Protein 6K5P (pdb70)

Structure (mmCIF, N/CA/C/O backbone):
data_6K5P
#
_entry.id   6K5P
#
_cell.length_a   59.181
_cell.length_b   191.486
_cell.length_c   205.332
_cell.angle_alpha   90.00
_cell.angle_beta   90.00
_cell.angle_gamma   90.00
#
_symmetry.space_group_name_H-M   'P 21 21 21'
#
loop_
_entity.id
_entity.type
_entity.pdbx_description
1 polymer 'Binary toxin receptor protein'
2 non-polymer 'MAGNESIUM ION'
3 non-polymer 'CADMIUM ION'
4 non-polymer 'CALCIUM ION'
5 non-polymer 'ACETATE ION'
6 non-polymer 'COBALT (II) ION'
7 water water
#
loop_
_atom_site.group_PDB
_atom_site.id
_atom_site.type_symbol
_atom_site.label_atom_id
_atom_site.label_alt_id
_atom_site.label_comp_id
_atom_site.label_asym_id
_atom_site.label_entity_id
_atom_site.label_seq_id
_atom_site.pdbx_PDB_ins_code
_atom_site.Cartn_x
_atom_site.Cartn_y
_atom_site.Cartn_z
_atom_site.occupancy
_atom_site.B_iso_or_equiv
_atom_site.auth_seq_id
_atom_site.auth_comp_id
_atom_site.auth_asym_id
_atom_site.auth_atom_id
_atom_site.pdbx_PDB_model_num
ATOM 1 N N . SER A 1 28 ? -2.708 44.223 52.791 1.00 47.18 6 SER A N 1
ATOM 2 C CA . SER A 1 28 ? -3.028 42.867 52.355 1.00 49.11 6 SER A CA 1
ATOM 3 C C . SER A 1 28 ? -2.097 41.809 52.965 1.00 40.39 6 SER A C 1
ATOM 4 O O . SER A 1 28 ? -2.078 40.660 52.528 1.00 45.85 6 SER A O 1
ATOM 7 N N . LYS A 1 29 ? -1.319 42.195 53.976 1.00 35.67 7 LYS A N 1
ATOM 8 C CA . LYS A 1 29 ? -0.464 41.225 54.654 1.00 36.99 7 LYS A CA 1
ATOM 9 C C . LYS A 1 29 ? -1.278 40.261 55.514 1.00 33.37 7 LYS A C 1
ATOM 10 O O . LYS A 1 29 ? -0.858 39.120 55.735 1.00 39.79 7 LYS A O 1
ATOM 13 N N . ASP A 1 30 ? -2.441 40.692 56.001 1.00 27.55 8 ASP A N 1
ATOM 14 C CA . ASP A 1 30 ? -3.267 39.884 56.885 1.00 29.61 8 ASP A CA 1
ATOM 15 C C . ASP A 1 30 ? -4.488 39.319 56.175 1.00 23.57 8 ASP A C 1
ATOM 16 O O . ASP A 1 30 ? -5.483 38.995 56.830 1.00 22.17 8 ASP A O 1
ATOM 21 N N . TRP A 1 31 ? -4.425 39.179 54.851 1.00 19.28 9 TRP A N 1
ATOM 22 C CA . TRP A 1 31 ? -5.613 38.824 54.087 1.00 18.88 9 TRP A CA 1
ATOM 23 C C . TRP A 1 31 ? -6.206 37.490 54.530 1.00 24.64 9 TRP A C 1
ATOM 24 O O . TRP A 1 31 ? -7.433 37.331 54.558 1.00 21.38 9 TRP A O 1
ATOM 35 N N . TYR A 1 32 ? -5.354 36.525 54.890 1.00 19.09 10 TYR A N 1
ATOM 36 C CA . TYR A 1 32 ? -5.808 35.174 55.214 1.00 19.34 10 TYR A CA 1
ATOM 37 C C . TYR A 1 32 ? -6.535 35.100 56.553 1.00 21.09 10 TYR A C 1
ATOM 38 O O . TYR A 1 32 ? -7.141 34.063 56.856 1.00 18.56 10 TYR A O 1
ATOM 47 N N . GLN A 1 33 ? -6.465 36.151 57.369 1.00 19.67 11 GLN A N 1
ATOM 48 C CA . GLN A 1 33 ? -7.069 36.129 58.697 1.00 16.48 11 GLN A CA 1
ATOM 49 C C . GLN A 1 33 ? -8.566 36.361 58.670 1.00 20.97 11 GLN A C 1
ATOM 50 O O . GLN A 1 33 ? -9.225 36.169 59.697 1.00 20.27 11 GLN A O 1
ATOM 56 N N . HIS A 1 34 ? -9.103 36.812 57.542 1.00 17.63 12 HIS A N 1
ATOM 57 C CA . HIS A 1 34 ? -10.541 36.977 57.388 1.00 16.57 12 HIS A CA 1
ATOM 58 C C . HIS A 1 34 ? -10.907 36.828 55.916 1.00 18.72 12 HIS A C 1
ATOM 59 O O . HIS A 1 34 ? -11.715 37.592 55.379 1.00 19.44 12 HIS A O 1
ATOM 66 N N . ALA A 1 35 ? -10.321 35.837 55.255 1.00 22.25 13 ALA A N 1
ATOM 67 C CA . ALA A 1 35 ? -10.595 35.616 53.840 1.00 22.71 13 ALA A CA 1
ATOM 68 C C . ALA A 1 35 ? -12.000 35.065 53.642 1.00 23.51 13 ALA A C 1
ATOM 69 O O . ALA A 1 35 ? -12.556 34.390 54.519 1.00 20.73 13 ALA A O 1
ATOM 71 N N . THR A 1 36 ? -12.577 35.365 52.475 1.00 16.86 14 THR A N 1
ATOM 72 C CA . THR A 1 36 ? -13.846 34.790 52.036 1.00 16.78 14 THR A CA 1
ATOM 73 C C . THR A 1 36 ? -13.536 33.874 50.854 1.00 23.65 14 THR A C 1
ATOM 74 O O . THR A 1 36 ? -13.445 34.329 49.708 1.00 19.17 14 THR A O 1
ATOM 78 N N . PHE A 1 37 ? -13.357 32.591 51.152 1.00 18.02 15 PHE A N 1
ATOM 79 C CA . PHE A 1 37 ? -12.843 31.597 50.219 1.00 19.60 15 PHE A CA 1
ATOM 80 C C . PHE A 1 37 ? -13.967 30.908 49.453 1.00 18.71 15 PHE A C 1
ATOM 81 O O . PHE A 1 37 ? -15.062 30.673 49.973 1.00 19.13 15 PHE A O 1
ATOM 89 N N . TYR A 1 38 ? -13.655 30.520 48.221 1.00 16.58 16 TYR A N 1
ATOM 90 C CA . TYR A 1 38 ? -14.582 29.793 47.359 1.00 17.37 16 TYR A CA 1
ATOM 91 C C . TYR A 1 38 ? -13.786 28.675 46.717 1.00 16.96 16 TYR A C 1
ATOM 92 O O . TYR A 1 38 ? -12.729 28.941 46.135 1.00 19.28 16 TYR A O 1
ATOM 101 N N . GLN A 1 39 ? -14.255 27.429 46.852 1.00 18.64 17 GLN A N 1
ATOM 102 C CA . GLN A 1 39 ? -13.562 26.296 46.244 1.00 16.98 17 GLN A CA 1
ATOM 103 C C . GLN A 1 39 ? -14.117 26.052 44.849 1.00 23.54 17 GLN A C 1
ATOM 104 O O . GLN A 1 39 ? -15.316 25.798 44.684 1.00 20.32 17 GLN A O 1
ATOM 110 N N . ILE A 1 40 ? -13.246 26.118 43.852 1.00 22.19 18 ILE A N 1
ATOM 111 C CA . ILE A 1 40 ? -13.615 25.812 42.479 1.00 24.52 18 ILE A CA 1
ATOM 112 C C . ILE A 1 40 ? -13.120 24.416 42.147 1.00 24.85 18 ILE A C 1
ATOM 113 O O . ILE A 1 40 ? -11.940 24.101 42.353 1.00 24.51 18 ILE A O 1
ATOM 118 N N . TYR A 1 41 ? -14.017 23.591 41.614 1.00 24.79 19 TYR A N 1
ATOM 119 C CA . TYR A 1 41 ? -13.696 22.275 41.087 1.00 25.25 19 TYR A CA 1
ATOM 120 C C . TYR A 1 41 ? -13.597 22.402 39.574 1.00 23.80 19 TYR A C 1
ATOM 121 O O . TYR A 1 41 ? -14.637 22.503 38.906 1.00 24.90 19 TYR A O 1
ATOM 130 N N . PRO A 1 42 ? -12.398 22.400 38.990 1.00 18.76 20 PRO A N 1
ATOM 131 C CA . PRO A 1 42 ? -12.265 22.894 37.607 1.00 17.09 20 PRO A CA 1
ATOM 132 C C . PRO A 1 42 ? -13.043 22.094 36.574 1.00 22.58 20 PRO A C 1
ATOM 133 O O . PRO A 1 42 ? -13.514 22.688 35.594 1.00 25.66 20 PRO A O 1
ATOM 137 N N . ARG A 1 43 ? -13.213 20.779 36.763 1.00 24.34 21 ARG A N 1
ATOM 138 C CA . ARG A 1 43 ? -13.992 19.975 35.823 1.00 19.86 21 ARG A CA 1
ATOM 139 C C . ARG A 1 43 ? -15.472 20.363 35.805 1.00 20.30 21 ARG A C 1
ATOM 140 O O . ARG A 1 43 ? -16.163 20.075 34.822 1.00 19.88 21 ARG A O 1
ATOM 148 N N . SER A 1 44 ? -15.981 21.024 36.849 1.00 22.24 22 SER A N 1
ATOM 149 C CA . SER A 1 44 ? -17.418 21.289 36.961 1.00 18.75 22 SER A CA 1
ATOM 150 C C . SER A 1 44 ? -17.803 22.762 37.065 1.00 18.00 22 SER A C 1
ATOM 151 O O . SER A 1 44 ? -18.980 23.048 37.320 1.00 20.71 22 SER A O 1
ATOM 154 N N . PHE A 1 45 ? -16.886 23.705 36.854 1.00 21.12 23 PHE A N 1
ATOM 155 C CA . PHE A 1 45 ? -17.294 25.092 37.059 1.00 21.41 23 PHE A CA 1
ATOM 156 C C . PHE A 1 45 ? -17.918 25.697 35.797 1.00 24.69 23 PHE A C 1
ATOM 157 O O . PHE A 1 45 ? -19.102 26.041 35.796 1.00 19.88 23 PHE A O 1
ATOM 165 N N . LEU A 1 46 ? -17.150 25.812 34.711 1.00 23.00 24 LEU A N 1
ATOM 166 C CA . LEU A 1 46 ? -17.709 26.328 33.466 1.00 22.72 24 LEU A CA 1
ATOM 167 C C . LEU A 1 46 ? -16.947 25.768 32.274 1.00 21.74 24 LEU A C 1
ATOM 168 O O . LEU A 1 46 ? -15.718 25.867 32.220 1.00 20.42 24 LEU A O 1
ATOM 173 N N . ASP A 1 47 ? -17.688 25.201 31.327 1.00 23.65 25 ASP A N 1
ATOM 174 C CA . ASP A 1 47 ? -17.147 24.693 30.066 1.00 21.58 25 ASP A CA 1
ATOM 175 C C . ASP A 1 47 ? -17.227 25.801 29.017 1.00 22.54 25 ASP A C 1
ATOM 176 O O . ASP A 1 47 ? -18.314 26.309 28.732 1.00 25.74 25 ASP A O 1
ATOM 181 N N . SER A 1 48 ? -16.079 26.200 28.462 1.00 22.43 26 SER A N 1
ATOM 182 C CA . SER A 1 48 ? -16.038 27.294 27.497 1.00 21.21 26 SER A CA 1
ATOM 183 C C . SER A 1 48 ? -15.861 26.834 26.056 1.00 23.49 26 SER A C 1
ATOM 184 O O . SER A 1 48 ? -15.770 27.686 25.159 1.00 24.30 26 SER A O 1
ATOM 187 N N . ASN A 1 49 ? -15.812 25.522 25.800 1.00 25.77 27 ASN A N 1
ATOM 188 C CA . ASN A 1 49 ? -15.639 25.053 24.427 1.00 26.37 27 ASN A CA 1
ATOM 189 C C . ASN A 1 49 ? -16.548 23.877 24.067 1.00 32.88 27 ASN A C 1
ATOM 190 O O . ASN A 1 49 ? -16.253 23.155 23.109 1.00 33.31 27 ASN A O 1
ATOM 195 N N . GLY A 1 50 ? -17.628 23.652 24.817 1.00 32.20 28 GLY A N 1
ATOM 196 C CA . GLY A 1 50 ? -18.685 22.749 24.391 1.00 29.36 28 GLY A CA 1
ATOM 197 C C . GLY A 1 50 ? -18.382 21.263 24.408 1.00 29.81 28 GLY A C 1
ATOM 198 O O . GLY A 1 50 ? -19.100 20.491 23.775 1.00 30.19 28 GLY A O 1
ATOM 199 N N . ASP A 1 51 ? -17.348 20.824 25.111 1.00 25.51 29 ASP A N 1
ATOM 200 C CA . ASP A 1 51 ? -17.110 19.395 25.234 1.00 27.53 29 ASP A CA 1
ATOM 201 C C . ASP A 1 51 ? -17.731 18.805 26.497 1.00 29.60 29 ASP A C 1
ATOM 202 O O . ASP A 1 51 ? -17.541 17.619 26.771 1.00 28.98 29 ASP A O 1
ATOM 207 N N . GLY A 1 52 ? -18.463 19.605 27.269 1.00 30.09 30 GLY A N 1
ATOM 208 C CA . GLY A 1 52 ? -19.097 19.111 28.478 1.00 26.18 30 GLY A CA 1
ATOM 209 C C . GLY A 1 52 ? -18.195 19.036 29.691 1.00 23.97 30 GLY A C 1
ATOM 210 O O . GLY A 1 52 ? -18.622 18.523 30.733 1.00 22.95 30 GLY A O 1
ATOM 211 N N . ILE A 1 53 ? -16.969 19.544 29.596 1.00 28.04 31 ILE A N 1
ATOM 212 C CA . ILE A 1 53 ? -15.969 19.459 30.655 1.00 31.15 31 ILE A CA 1
ATOM 213 C C . ILE A 1 53 ? -15.567 20.885 31.011 1.00 25.51 31 ILE A C 1
ATOM 214 O O . ILE A 1 53 ? -15.186 21.649 30.131 1.00 19.94 31 ILE A O 1
ATOM 219 N N . GLY A 1 54 ? -15.645 21.256 32.281 1.00 22.42 32 GLY A N 1
ATOM 220 C CA . GLY A 1 54 ? -15.159 22.570 32.670 1.00 19.05 32 GLY A CA 1
ATOM 221 C C . GLY A 1 54 ? -13.697 22.761 32.307 1.00 18.06 32 GLY A C 1
ATOM 222 O O . GLY A 1 54 ? -12.949 21.802 32.105 1.00 21.52 32 GLY A O 1
ATOM 223 N N . ASP A 1 55 ? -13.292 24.027 32.163 1.00 18.32 33 ASP A N 1
ATOM 224 C CA . ASP A 1 55 ? -11.922 24.321 31.762 1.00 26.93 33 ASP A CA 1
ATOM 225 C C . ASP A 1 55 ? -11.460 25.639 32.374 1.00 21.26 33 ASP A C 1
ATOM 226 O O . ASP A 1 55 ? -12.245 26.390 32.953 1.00 22.32 33 ASP A O 1
ATOM 231 N N . LEU A 1 56 ? -10.165 25.934 32.203 1.00 21.13 34 LEU A N 1
ATOM 232 C CA . LEU A 1 56 ? -9.583 27.090 32.880 1.00 18.84 34 LEU A CA 1
ATOM 233 C C . LEU A 1 56 ? -10.127 28.403 32.324 1.00 22.92 34 LEU A C 1
ATOM 234 O O . LEU A 1 56 ? -10.424 29.327 33.093 1.00 23.75 34 LEU A O 1
ATOM 239 N N . ALA A 1 57 ? -10.254 28.517 30.998 1.00 24.85 35 ALA A N 1
ATOM 240 C CA . ALA A 1 57 ? -10.833 29.733 30.428 1.00 24.31 35 ALA A CA 1
ATOM 241 C C . ALA A 1 57 ? -12.235 29.977 30.972 1.00 22.51 35 ALA A C 1
ATOM 242 O O . ALA A 1 57 ? -12.626 31.127 31.212 1.00 23.95 35 ALA A O 1
ATOM 244 N N . GLY A 1 58 ? -13.000 28.902 31.182 1.00 20.35 36 GLY A N 1
ATOM 245 C CA . GLY A 1 58 ? -14.305 29.043 31.807 1.00 21.27 36 GLY A CA 1
ATOM 246 C C . GLY A 1 58 ? -14.217 29.687 33.175 1.00 22.35 36 GLY A C 1
ATOM 247 O O . GLY A 1 58 ? -14.924 30.657 33.465 1.00 20.53 36 GLY A O 1
ATOM 248 N N . ILE A 1 59 ? -13.331 29.167 34.034 1.00 23.80 37 ILE A N 1
ATOM 249 C CA . ILE A 1 59 ? -13.127 29.784 35.347 1.00 22.05 37 ILE A CA 1
ATOM 250 C C . ILE A 1 59 ? -12.724 31.239 35.190 1.00 23.78 37 ILE A C 1
ATOM 251 O O . ILE A 1 59 ? -13.255 32.129 35.869 1.00 20.79 37 ILE A O 1
ATOM 256 N N . THR A 1 60 ? -11.769 31.498 34.296 1.00 27.25 38 THR A N 1
ATOM 257 C CA . THR A 1 60 ? -11.282 32.857 34.098 1.00 21.12 38 THR A CA 1
ATOM 258 C C . THR A 1 60 ? -12.437 33.816 33.823 1.00 21.47 38 THR A C 1
ATOM 259 O O . THR A 1 60 ? -12.494 34.912 34.387 1.00 24.99 38 THR A O 1
ATOM 263 N N . SER A 1 61 ? -13.400 33.392 33.005 1.00 26.26 39 SER A N 1
ATOM 264 C CA . SER A 1 61 ? -14.519 34.256 32.650 1.00 25.33 39 SER A CA 1
ATOM 265 C C . SER A 1 61 ? -15.491 34.482 33.808 1.00 26.98 39 SER A C 1
ATOM 266 O O . SER A 1 61 ? -16.381 35.329 33.685 1.00 24.16 39 SER A O 1
ATOM 269 N N . LYS A 1 62 ? -15.350 33.754 34.919 1.00 24.12 40 LYS A N 1
ATOM 270 C CA . LYS A 1 62 ? -16.257 33.879 36.053 1.00 22.99 40 LYS A CA 1
ATOM 271 C C . LYS A 1 62 ? -15.586 34.463 37.288 1.00 23.69 40 LYS A C 1
ATOM 272 O O . LYS A 1 62 ? -16.187 34.453 38.367 1.00 22.35 40 LYS A O 1
ATOM 278 N N . MET A 1 63 ? -14.366 34.985 37.164 1.00 24.40 41 MET A N 1
ATOM 279 C CA . MET A 1 63 ? -13.725 35.573 38.337 1.00 30.32 41 MET A CA 1
ATOM 280 C C . MET A 1 63 ? -14.368 36.903 38.713 1.00 29.01 41 MET A C 1
ATOM 281 O O . MET A 1 63 ? -14.360 37.283 39.891 1.00 21.82 41 MET A O 1
ATOM 286 N N . LYS A 1 64 ? -14.942 37.613 37.735 1.00 22.35 42 LYS A N 1
ATOM 287 C CA . LYS A 1 64 ? -15.735 38.791 38.061 1.00 20.82 42 LYS A CA 1
ATOM 288 C C . LYS A 1 64 ? -16.986 38.400 38.838 1.00 19.94 42 LYS A C 1
ATOM 289 O O . LYS A 1 64 ? -17.342 39.060 39.821 1.00 22.91 42 LYS A O 1
ATOM 295 N N . TYR A 1 65 ? -17.652 37.324 38.415 1.00 23.17 43 TYR A N 1
ATOM 296 C CA . TYR A 1 65 ? -18.807 36.812 39.146 1.00 19.53 43 TYR A CA 1
ATOM 297 C C . TYR A 1 65 ? -18.449 36.530 40.595 1.00 19.16 43 TYR A C 1
ATOM 298 O O . TYR A 1 65 ? -19.190 36.888 41.510 1.00 20.83 43 TYR A O 1
ATOM 307 N N . LEU A 1 66 ? -17.307 35.886 40.820 1.00 21.94 44 LEU A N 1
ATOM 308 C CA . LEU A 1 66 ? -16.921 35.574 42.192 1.00 21.56 44 LEU A CA 1
ATOM 309 C C . LEU A 1 66 ? -16.680 36.838 43.003 1.00 21.06 44 LEU A C 1
ATOM 310 O O . LEU A 1 66 ? -17.115 36.933 44.159 1.00 19.24 44 LEU A O 1
ATOM 315 N N . ALA A 1 67 ? -15.979 37.819 42.423 1.00 19.05 45 ALA A N 1
ATOM 316 C CA . ALA A 1 67 ? -15.759 39.073 43.137 1.00 23.67 45 ALA A CA 1
ATOM 317 C C . ALA A 1 67 ? -17.083 39.764 43.414 1.00 25.30 45 ALA A C 1
ATOM 318 O O . ALA A 1 67 ? -17.282 40.333 44.496 1.00 23.52 45 ALA A O 1
ATOM 320 N N . ASP A 1 68 ? -18.020 39.672 42.465 1.00 27.70 46 ASP A N 1
ATOM 321 C CA . ASP A 1 68 ? -19.330 40.294 42.621 1.00 32.04 46 ASP A CA 1
ATOM 322 C C . ASP A 1 68 ? -20.115 39.717 43.794 1.00 31.14 46 ASP A C 1
ATOM 323 O O . ASP A 1 68 ? -20.944 40.428 44.377 1.00 27.07 46 ASP A O 1
ATOM 328 N N . ILE A 1 69 ? -19.890 38.448 44.155 1.00 26.42 47 ILE A N 1
ATOM 329 C CA . ILE A 1 69 ? -20.608 37.844 45.277 1.00 22.75 47 ILE A CA 1
ATOM 330 C C . ILE A 1 69 ? -19.777 37.850 46.560 1.00 22.09 47 ILE A C 1
ATOM 331 O O . ILE A 1 69 ? -20.137 37.168 47.526 1.00 24.05 47 ILE A O 1
ATOM 336 N N . GLY A 1 70 ? -18.692 38.624 46.602 1.00 20.45 48 GLY A N 1
ATOM 337 C CA . GLY A 1 70 ? -17.945 38.860 47.825 1.00 19.44 48 GLY A CA 1
ATOM 338 C C . GLY A 1 70 ? -16.774 37.932 48.085 1.00 23.50 48 GLY A C 1
ATOM 339 O O . GLY A 1 70 ? -16.246 37.935 49.207 1.00 19.50 48 GLY A O 1
ATOM 340 N N . ILE A 1 71 ? -16.363 37.129 47.098 1.00 20.78 49 ILE A N 1
ATOM 341 C CA . ILE A 1 71 ? -15.229 36.219 47.251 1.00 17.81 49 ILE A CA 1
ATOM 342 C C . ILE A 1 71 ? -13.941 37.012 47.082 1.00 29.68 49 ILE A C 1
ATOM 343 O O . ILE A 1 71 ? -13.827 37.823 46.161 1.00 23.02 49 ILE A O 1
ATOM 348 N N . ASP A 1 72 ? -12.958 36.791 47.967 1.00 21.02 50 ASP A N 1
ATOM 349 C CA . ASP A 1 72 ? -11.645 37.376 47.736 1.00 23.03 50 ASP A CA 1
ATOM 350 C C . ASP A 1 72 ? -10.533 36.339 47.747 1.00 19.63 50 ASP A C 1
ATOM 351 O O . ASP A 1 72 ? -9.359 36.712 47.760 1.00 20.00 50 ASP A O 1
ATOM 356 N N . ALA A 1 73 ? -10.867 35.051 47.679 1.00 17.60 51 ALA A N 1
ATOM 357 C CA . ALA A 1 73 ? -9.835 34.032 47.622 1.00 20.56 51 ALA A CA 1
ATOM 358 C C . ALA A 1 73 ? -10.462 32.765 47.079 1.00 18.39 51 ALA A C 1
ATOM 359 O O . ALA A 1 73 ? -11.613 32.457 47.390 1.00 19.66 51 ALA A O 1
ATOM 361 N N . THR A 1 74 ? -9.714 32.047 46.254 1.00 18.73 52 THR A N 1
ATOM 362 C CA . THR A 1 74 ? -10.197 30.791 45.731 1.00 22.23 52 THR A CA 1
ATOM 363 C C . THR A 1 74 ? -9.231 29.672 46.082 1.00 19.83 52 THR A C 1
ATOM 364 O O . THR A 1 74 ? -8.009 29.865 46.137 1.00 21.70 52 THR A O 1
ATOM 368 N N . TRP A 1 75 ? -9.817 28.501 46.308 1.00 21.94 53 TRP A N 1
ATOM 369 C CA . TRP A 1 75 ? -9.107 27.236 46.418 1.00 24.09 53 TRP A CA 1
ATOM 370 C C . TRP A 1 75 ? -9.364 26.515 45.101 1.00 24.64 53 TRP A C 1
ATOM 371 O O . TRP A 1 75 ? -10.510 26.180 44.782 1.00 22.28 53 TRP A O 1
ATOM 382 N N . LEU A 1 76 ? -8.315 26.335 44.310 1.00 20.55 54 LEU A N 1
ATOM 383 C CA . LEU A 1 76 ? -8.422 25.660 43.023 1.00 17.98 54 LEU A CA 1
ATOM 384 C C . LEU A 1 76 ? -8.054 24.191 43.211 1.00 21.10 54 LEU A C 1
ATOM 385 O O . LEU A 1 76 ? -6.894 23.867 43.483 1.00 24.46 54 LEU A O 1
ATOM 390 N N . SER A 1 77 ? -9.046 23.314 43.070 1.00 21.59 55 SER A N 1
ATOM 391 C CA . SER A 1 77 ? -8.798 21.883 43.059 1.00 22.72 55 SER A CA 1
ATOM 392 C C . SER A 1 77 ? -7.874 21.531 41.889 1.00 19.49 55 SER A C 1
ATOM 393 O O . SER A 1 77 ? -7.846 22.241 40.881 1.00 25.07 55 SER A O 1
ATOM 396 N N . PRO A 1 78 ? -7.097 20.455 42.008 1.00 19.90 56 PRO A N 1
ATOM 397 C CA . PRO A 1 78 ? -5.941 20.250 41.121 1.00 22.69 56 PRO A CA 1
ATOM 398 C C . PRO A 1 78 ? -6.341 20.206 39.659 1.00 18.74 56 PRO A C 1
ATOM 399 O O . PRO A 1 78 ? -7.165 19.379 39.241 1.00 29.88 56 PRO A O 1
ATOM 403 N N . PRO A 1 79 ? -5.784 21.105 38.850 1.00 21.22 57 PRO A N 1
ATOM 404 C CA . PRO A 1 79 ? -5.982 21.057 37.392 1.00 21.04 57 PRO A CA 1
ATOM 405 C C . PRO A 1 79 ? -4.846 20.362 36.656 1.00 21.99 57 PRO A C 1
ATOM 406 O O . PRO A 1 79 ? -4.769 20.496 35.424 1.00 22.19 57 PRO A O 1
ATOM 410 N N . PHE A 1 80 ? -3.974 19.661 37.373 1.00 18.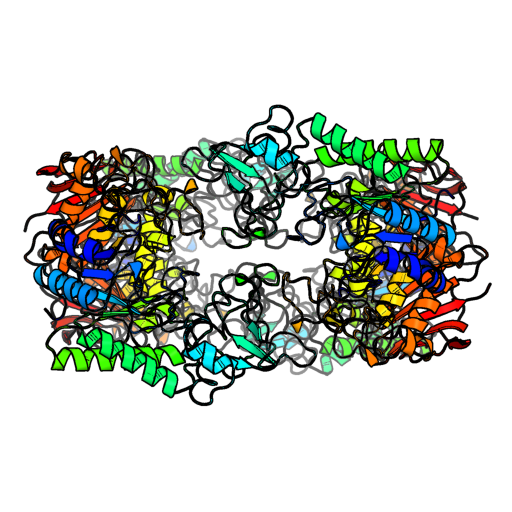22 58 PHE A N 1
ATOM 411 C CA . PHE A 1 80 ? -2.755 19.147 36.772 1.00 20.24 58 PHE A CA 1
ATOM 412 C C . PHE A 1 80 ? -3.056 17.916 35.930 1.00 17.81 58 PHE A C 1
ATOM 413 O O . PHE A 1 80 ? -4.111 17.289 36.044 1.00 18.75 58 PHE A O 1
ATOM 421 N N . LYS A 1 81 ? -2.099 17.578 35.071 1.00 19.05 59 LYS A N 1
ATOM 422 C CA . LYS A 1 81 ? -2.257 16.424 34.200 1.00 23.70 59 LYS A CA 1
ATOM 423 C C . LYS A 1 81 ? -2.489 15.174 35.041 1.00 24.66 59 LYS A C 1
ATOM 424 O O . LYS A 1 81 ? -1.756 14.914 36.001 1.00 25.96 59 LYS A O 1
ATOM 430 N N . SER A 1 82 ? -3.533 14.418 34.698 1.00 18.91 60 SER A N 1
ATOM 431 C CA . SER A 1 82 ? -4.005 13.364 35.587 1.00 21.89 60 SER A CA 1
ATOM 432 C C . SER A 1 82 ? -4.780 12.328 34.790 1.00 23.19 60 SER A C 1
ATOM 433 O O . SER A 1 82 ? -5.568 12.708 33.911 1.00 22.86 60 SER A O 1
ATOM 436 N N . PRO A 1 83 ? -4.572 11.030 35.041 1.00 21.88 61 PRO A N 1
ATOM 437 C CA . PRO A 1 83 ? -5.438 10.005 34.433 1.00 20.58 61 PRO A CA 1
ATOM 438 C C . PRO A 1 83 ? -6.849 9.993 34.990 1.00 23.94 61 PRO A C 1
ATOM 439 O O . PRO A 1 83 ? -7.690 9.232 34.492 1.00 25.88 61 PRO A O 1
ATOM 443 N N . LEU A 1 84 ? -7.110 10.789 36.026 1.00 21.08 62 LEU A N 1
ATOM 444 C CA . LEU A 1 84 ? -8.426 11.006 36.602 1.00 21.65 62 LEU A CA 1
ATOM 445 C C . LEU A 1 84 ? -8.951 9.803 37.385 1.00 24.81 62 LEU A C 1
ATOM 446 O O . LEU A 1 84 ? -10.148 9.717 37.638 1.00 21.26 62 LEU A O 1
ATOM 451 N N . LYS A 1 85 ? -8.084 8.873 37.796 1.00 23.67 63 LYS A N 1
ATOM 452 C CA . LYS A 1 85 ? -8.511 7.848 38.750 1.00 27.77 63 LYS A CA 1
ATOM 453 C C . LYS A 1 85 ? -8.987 8.450 40.069 1.00 27.99 63 LYS A C 1
ATOM 454 O O . LYS A 1 85 ? -9.839 7.857 40.740 1.00 23.41 63 LYS A O 1
ATOM 460 N N . ASP A 1 86 ? -8.468 9.619 40.441 1.00 21.70 64 ASP A N 1
ATOM 461 C CA . ASP A 1 86 ? -8.939 10.359 41.605 1.00 21.32 64 ASP A CA 1
ATOM 462 C C . ASP A 1 86 ? -9.158 11.807 41.211 1.00 21.52 64 ASP A C 1
ATOM 463 O O . ASP A 1 86 ? -8.911 12.719 42.000 1.00 19.86 64 ASP A O 1
ATOM 468 N N . PHE A 1 87 ? -9.589 12.005 39.964 1.00 22.54 65 PHE A N 1
ATOM 469 C CA . PHE A 1 87 ? -9.848 13.295 39.325 1.00 23.70 65 PHE A CA 1
ATOM 470 C C . PHE A 1 87 ? -8.932 14.416 39.781 1.00 23.40 65 PHE A C 1
ATOM 471 O O . PHE A 1 87 ? -9.358 15.346 40.478 1.00 24.00 65 PHE A O 1
ATOM 479 N N . GLY A 1 88 ? -7.676 14.354 39.349 1.00 20.03 66 GLY A N 1
ATOM 480 C CA . GLY A 1 88 ? -6.725 15.400 39.611 1.00 20.61 66 GLY A CA 1
ATOM 481 C C . GLY A 1 88 ? -5.869 15.173 40.831 1.00 22.46 66 GLY A C 1
ATOM 482 O O . GLY A 1 88 ? -4.758 15.704 40.895 1.00 21.84 66 GLY A O 1
ATOM 483 N N . TYR A 1 89 ? -6.353 14.414 41.811 1.00 21.09 67 TYR A N 1
ATOM 484 C CA . TYR A 1 89 ? -5.501 14.090 42.946 1.00 22.39 67 TYR A CA 1
ATOM 485 C C . TYR A 1 89 ? -4.556 12.931 42.658 1.00 27.73 67 TYR A C 1
ATOM 486 O O . TYR A 1 89 ? -3.769 12.578 43.540 1.00 24.76 67 TYR A O 1
ATOM 495 N N . ASP A 1 90 ? -4.596 12.355 41.443 1.00 24.21 68 ASP A N 1
ATOM 496 C CA . ASP A 1 90 ? -3.570 11.426 40.944 1.00 26.54 68 ASP A CA 1
ATOM 497 C C . ASP A 1 90 ? -2.866 12.107 39.770 1.00 22.06 68 ASP A C 1
ATOM 498 O O . ASP A 1 90 ? -3.361 12.088 38.641 1.00 25.10 68 ASP A O 1
ATOM 503 N N . VAL A 1 91 ? -1.711 12.716 40.038 1.00 19.88 69 VAL A N 1
ATOM 504 C CA . VAL A 1 91 ? -1.075 13.653 39.117 1.00 23.87 69 VAL A CA 1
ATOM 505 C C . VAL A 1 91 ? -0.006 12.924 38.310 1.00 25.86 69 VAL A C 1
ATOM 506 O O . VAL A 1 91 ? 0.912 12.317 38.880 1.00 23.70 69 VAL A O 1
ATOM 510 N N . SER A 1 92 ? -0.114 12.989 36.983 1.00 23.72 70 SER A N 1
ATOM 511 C CA . SER A 1 92 ? 0.903 12.407 36.110 1.00 28.77 70 SER A CA 1
ATOM 512 C C . SER A 1 92 ? 2.016 13.385 35.728 1.00 25.05 70 SER A C 1
ATOM 513 O O . SER A 1 92 ? 3.019 12.958 35.140 1.00 28.45 70 SER A O 1
ATOM 516 N N . ASP A 1 93 ? 1.867 14.676 36.036 1.00 21.66 71 ASP A N 1
ATOM 517 C CA . ASP A 1 93 ? 2.908 15.673 35.788 1.00 23.04 71 ASP A CA 1
ATOM 518 C C . ASP A 1 93 ? 2.564 16.894 36.632 1.00 23.34 71 ASP A C 1
ATOM 519 O O . ASP A 1 93 ? 1.563 17.563 36.355 1.00 21.56 71 ASP A O 1
ATOM 524 N N . PHE A 1 94 ? 3.373 17.164 37.667 1.00 24.93 72 PHE A N 1
ATOM 525 C CA . PHE A 1 94 ? 3.076 18.238 38.609 1.00 25.60 72 PHE A CA 1
ATOM 526 C C . PHE A 1 94 ? 3.324 19.621 38.024 1.00 23.24 72 PHE A C 1
ATOM 527 O O . PHE A 1 94 ? 3.032 20.615 38.691 1.00 23.76 72 PHE A O 1
ATOM 535 N N . TYR A 1 95 ? 3.866 19.713 36.814 1.00 20.70 73 TYR A N 1
ATOM 536 C CA . TYR A 1 95 ? 4.160 20.997 36.201 1.00 24.28 73 TYR A CA 1
ATOM 537 C C . TYR A 1 95 ? 3.243 21.319 35.030 1.00 29.47 73 TYR A C 1
ATOM 538 O O . TYR A 1 95 ? 3.425 22.362 34.391 1.00 31.11 73 TYR A O 1
ATOM 547 N N . ALA A 1 96 ? 2.279 20.460 34.715 1.00 26.41 74 ALA A N 1
ATOM 548 C CA . ALA A 1 96 ? 1.483 20.619 33.507 1.00 27.56 74 ALA A CA 1
ATOM 549 C C . ALA A 1 96 ? 0.002 20.673 33.844 1.00 21.66 74 ALA A C 1
ATOM 550 O O . ALA A 1 96 ? -0.444 20.137 34.861 1.00 23.15 74 ALA A O 1
ATOM 552 N N . ILE A 1 97 ? -0.748 21.322 32.986 1.00 27.02 75 ILE A N 1
ATOM 553 C CA . ILE A 1 97 ? -2.198 21.402 33.111 1.00 21.61 75 ILE A CA 1
ATOM 554 C C . ILE A 1 97 ? -2.804 20.226 32.357 1.00 23.75 75 ILE A C 1
ATOM 555 O O . ILE A 1 97 ? -2.290 19.821 31.305 1.00 23.44 75 ILE A O 1
ATOM 560 N N . GLN A 1 98 ? -3.862 19.638 32.916 1.00 20.05 76 GLN A N 1
ATOM 561 C CA . GLN A 1 98 ? -4.601 18.609 32.208 1.00 20.47 76 GLN A CA 1
ATOM 562 C C . GLN A 1 98 ? -5.081 19.170 30.872 1.00 23.32 76 GLN A C 1
ATOM 563 O O . GLN A 1 98 ? -5.645 20.274 30.841 1.00 24.20 76 GLN A O 1
ATOM 569 N N . PRO A 1 99 ? -4.870 18.460 29.760 1.00 23.64 77 PRO A N 1
ATOM 570 C CA . PRO A 1 99 ? -5.057 19.096 28.441 1.00 29.11 77 PRO A CA 1
ATOM 571 C C . PRO A 1 99 ? -6.452 19.636 28.190 1.00 20.36 77 PRO A C 1
ATOM 572 O O . PRO A 1 99 ? -6.584 20.732 27.628 1.00 26.47 77 PRO A O 1
ATOM 576 N N . GLU A 1 100 ? -7.498 18.919 28.589 1.00 21.94 78 GLU A N 1
ATOM 577 C CA . GLU A 1 100 ? -8.842 19.440 28.378 1.00 24.84 78 GLU A CA 1
ATOM 578 C C . GLU A 1 100 ? -9.124 20.698 29.200 1.00 26.64 78 GLU A C 1
ATOM 579 O O . GLU A 1 100 ? -10.043 21.451 28.857 1.00 26.48 78 GLU A O 1
ATOM 585 N N . TYR A 1 101 ? -8.357 20.965 30.266 1.00 25.02 79 TYR A N 1
ATOM 586 C CA . TYR A 1 101 ? -8.582 22.201 31.018 1.00 23.75 79 TYR A CA 1
ATOM 587 C C . TYR A 1 101 ? -7.878 23.403 30.409 1.00 25.54 79 TYR A C 1
ATOM 588 O O . TYR A 1 101 ? -8.249 24.541 30.725 1.00 22.57 79 TYR A O 1
ATOM 597 N N . GLY A 1 102 ? -6.867 23.183 29.555 1.00 31.16 80 GLY A N 1
ATOM 598 C CA . GLY A 1 102 ? -6.090 24.227 28.928 1.00 29.79 80 GLY A CA 1
ATOM 599 C C . GLY A 1 102 ? -4.610 23.935 29.041 1.00 25.36 80 GLY A C 1
ATOM 600 O O . GLY A 1 102 ? -4.200 22.788 29.243 1.00 25.84 80 GLY A O 1
ATOM 601 N N . ASN A 1 103 ? -3.795 24.987 28.895 1.00 24.45 81 ASN A N 1
ATOM 602 C CA . ASN A 1 103 ? -2.347 24.882 29.082 1.00 21.86 81 ASN A CA 1
ATOM 603 C C . ASN A 1 103 ? -1.848 25.916 30.084 1.00 22.72 81 ASN A C 1
ATOM 604 O O . ASN A 1 103 ? -2.654 26.571 30.756 1.00 29.23 81 ASN A O 1
ATOM 609 N N . LEU A 1 104 ? -0.523 26.084 30.191 1.00 28.20 82 LEU A N 1
ATOM 610 C CA . LEU A 1 104 ? 0.017 27.000 31.197 1.00 26.90 82 LEU A CA 1
ATOM 611 C C . LEU A 1 104 ? -0.353 28.454 30.913 1.00 26.53 82 LEU A C 1
ATOM 612 O O . LEU A 1 104 ? -0.565 29.224 31.855 1.00 28.38 82 LEU A O 1
ATOM 617 N N . THR A 1 105 ? -0.435 28.853 29.637 1.00 26.81 83 THR A N 1
ATOM 618 C CA . THR A 1 105 ? -0.855 30.221 29.333 1.00 25.45 83 THR A CA 1
ATOM 619 C C . THR A 1 105 ? -2.287 30.471 29.805 1.00 24.88 83 THR A C 1
ATOM 620 O O . THR A 1 105 ? -2.597 31.552 30.323 1.00 26.51 83 THR A O 1
ATOM 624 N N . ASP A 1 106 ? -3.167 29.480 29.633 1.00 29.01 84 ASP A N 1
ATOM 625 C CA . ASP A 1 106 ? -4.512 29.555 30.202 1.00 23.03 84 ASP A CA 1
ATOM 626 C C . ASP A 1 106 ? -4.462 29.672 31.715 1.00 26.84 84 ASP A C 1
ATOM 627 O O . ASP A 1 106 ? -5.224 30.440 32.314 1.00 23.13 84 ASP A O 1
ATOM 632 N N . PHE A 1 107 ? -3.586 28.900 32.358 1.00 27.90 85 PHE A N 1
ATOM 633 C CA . PHE A 1 107 ? -3.432 29.051 33.800 1.00 25.12 85 PHE A CA 1
ATOM 634 C C . PHE A 1 107 ? -2.955 30.454 34.155 1.00 23.90 85 PHE A C 1
ATOM 635 O O . PHE A 1 107 ? -3.454 31.062 35.106 1.00 25.24 85 PHE A O 1
ATOM 643 N N . ASP A 1 108 ? -2.000 30.994 33.394 1.00 30.88 86 ASP A N 1
ATOM 644 C CA . ASP A 1 108 ? -1.519 32.343 33.674 1.00 34.17 86 ASP A CA 1
ATOM 645 C C . ASP A 1 108 ? -2.634 33.371 33.531 1.00 29.36 86 ASP A C 1
ATOM 646 O O . ASP A 1 108 ? -2.723 34.315 34.324 1.00 32.80 86 ASP A O 1
ATOM 651 N N . LYS A 1 109 ? -3.488 33.215 32.516 1.00 26.91 87 LYS A N 1
ATOM 652 C CA . LYS A 1 109 ? -4.570 34.177 32.330 1.00 25.85 87 LYS A CA 1
ATOM 653 C C . LYS A 1 109 ? -5.553 34.129 33.490 1.00 24.28 87 LYS A C 1
ATOM 654 O O . LYS A 1 109 ? -6.082 35.169 33.902 1.00 28.36 87 LYS A O 1
ATOM 660 N N . LEU A 1 110 ? -5.774 32.939 34.051 1.00 22.86 88 LEU A N 1
ATOM 661 C CA . LEU A 1 110 ? -6.639 32.820 35.221 1.00 19.70 88 LEU A CA 1
ATOM 662 C C . LEU A 1 110 ? -6.029 33.501 36.444 1.00 19.63 88 LEU A C 1
ATOM 663 O O . LEU A 1 110 ? -6.740 34.188 37.191 1.00 24.83 88 LEU A O 1
ATOM 668 N N . VAL A 1 111 ? -4.723 33.314 36.674 1.00 26.96 89 VAL A N 1
ATOM 669 C CA . VAL A 1 111 ? -4.067 33.980 37.802 1.00 25.60 89 VAL A CA 1
ATOM 670 C C . VAL A 1 111 ? -4.176 35.490 37.656 1.00 28.20 89 VAL A C 1
ATOM 671 O O . VAL A 1 111 ? -4.468 36.211 38.616 1.00 27.57 89 VAL A O 1
ATOM 675 N N . GLU A 1 112 ? -3.949 35.991 36.449 1.00 28.62 90 GLU A N 1
ATOM 676 C CA . GLU A 1 112 ? -4.027 37.429 36.253 1.00 25.16 90 GLU A CA 1
ATOM 677 C C . GLU A 1 112 ? -5.445 37.949 36.434 1.00 26.40 90 GLU A C 1
ATOM 678 O O . GLU A 1 112 ? -5.647 39.022 37.015 1.00 29.96 90 GLU A O 1
ATOM 681 N N . GLU A 1 113 ? -6.439 37.225 35.917 1.00 24.28 91 GLU A N 1
ATOM 682 C CA . GLU A 1 113 ? -7.819 37.688 36.052 1.00 23.43 91 GLU A CA 1
ATOM 683 C C . GLU A 1 113 ? -8.297 37.607 37.497 1.00 21.09 91 GLU A C 1
ATOM 684 O O . GLU A 1 113 ? -9.062 38.468 37.945 1.00 25.14 91 GLU A O 1
ATOM 690 N N . SER A 1 114 ? -7.849 36.590 38.238 1.00 22.63 92 SER A N 1
ATOM 691 C CA . SER A 1 114 ? -8.129 36.537 39.671 1.00 19.59 92 SER A CA 1
ATOM 692 C C . SER A 1 114 ? -7.577 37.765 40.382 1.00 21.09 92 SER A C 1
ATOM 693 O O . SER A 1 114 ? -8.299 38.449 41.123 1.00 25.47 92 SER A O 1
ATOM 696 N N . HIS A 1 115 ? -6.297 38.083 40.143 1.00 23.61 93 HIS A N 1
ATOM 697 C CA . HIS A 1 115 ? -5.683 39.218 40.825 1.00 25.78 93 HIS A CA 1
ATOM 698 C C . HIS A 1 115 ? -6.323 40.526 40.394 1.00 27.15 93 HIS A C 1
ATOM 699 O O . HIS A 1 115 ? -6.506 41.432 41.215 1.00 29.80 93 HIS A O 1
ATOM 706 N N . LYS A 1 116 ? -6.681 40.630 39.110 1.00 25.77 94 LYS A N 1
ATOM 707 C CA . LYS A 1 116 ? -7.427 41.789 38.627 1.00 28.79 94 LYS A CA 1
ATOM 708 C C . LYS A 1 116 ? -8.699 42.013 39.436 1.00 29.90 94 LYS A C 1
ATOM 709 O O . LYS A 1 116 ? -9.065 43.159 39.736 1.00 32.21 94 LYS A O 1
ATOM 715 N N . ASN A 1 117 ? -9.383 40.928 39.802 1.00 22.53 95 ASN A N 1
ATOM 716 C CA . ASN A 1 117 ? -10.626 40.994 40.555 1.00 23.21 95 ASN A CA 1
ATOM 717 C C . ASN A 1 117 ? -10.406 40.939 42.063 1.00 28.74 95 ASN A C 1
ATOM 718 O O . ASN A 1 117 ? -11.374 40.776 42.810 1.00 25.66 95 ASN A O 1
ATOM 723 N N . GLY A 1 118 ? -9.164 41.086 42.520 1.00 24.76 96 GLY A N 1
ATOM 724 C CA . GLY A 1 118 ? -8.896 41.138 43.944 1.00 23.75 96 GLY A CA 1
ATOM 725 C C . GLY A 1 118 ? -8.998 39.803 44.644 1.00 26.84 96 GLY A C 1
ATOM 726 O O . GLY A 1 118 ? -9.230 39.759 45.857 1.00 26.66 96 GLY A O 1
ATOM 727 N N . ILE A 1 119 ? -8.784 38.713 43.920 1.00 23.17 97 ILE A N 1
ATOM 728 C CA . ILE A 1 119 ? -8.980 37.361 44.440 1.00 18.74 97 ILE A CA 1
ATOM 729 C C . ILE A 1 119 ? -7.626 36.668 44.500 1.00 30.41 97 ILE A C 1
ATOM 730 O O . ILE A 1 119 ? -6.915 36.597 43.492 1.00 24.72 97 ILE A O 1
ATOM 735 N N . LYS A 1 120 ? -7.260 36.189 45.687 1.00 21.31 98 LYS A N 1
ATOM 736 C CA . LYS A 1 120 ? -6.084 35.355 45.852 1.00 23.29 98 LYS A CA 1
ATOM 737 C C . LYS A 1 120 ? -6.401 33.959 45.345 1.00 25.31 98 LYS A C 1
ATOM 738 O O . LYS A 1 120 ? -7.543 33.499 45.422 1.00 24.22 98 LYS A O 1
ATOM 744 N N . LEU A 1 121 ? -5.389 33.282 44.811 1.00 21.34 99 LEU A N 1
ATOM 745 C CA . LEU A 1 121 ? -5.578 31.949 44.264 1.00 20.55 99 LEU A CA 1
ATOM 746 C C . LEU A 1 121 ? -4.704 30.986 45.048 1.00 25.71 99 LEU A C 1
ATOM 747 O O . LEU A 1 121 ? -3.476 31.113 45.048 1.00 21.75 99 LEU A O 1
ATOM 752 N N . MET A 1 122 ? -5.336 30.043 45.734 1.00 22.12 100 MET A N 1
ATOM 753 C CA . MET A 1 122 ? -4.620 29.012 46.469 1.00 22.12 100 MET A CA 1
ATOM 754 C C . MET A 1 122 ? -4.755 27.721 45.683 1.00 24.45 100 MET A C 1
ATOM 755 O O . MET A 1 122 ? -5.871 27.274 45.403 1.00 26.05 100 MET A O 1
ATOM 760 N N . LEU A 1 123 ? -3.622 27.139 45.324 1.00 20.71 101 LEU A N 1
ATOM 761 C CA . LEU A 1 123 ? -3.576 25.958 44.488 1.00 20.02 101 LEU A CA 1
ATOM 762 C C . LEU A 1 123 ? -3.473 24.718 45.363 1.00 22.39 101 LEU A C 1
ATOM 763 O O . LEU A 1 123 ? -2.708 24.689 46.329 1.00 25.60 101 LEU A O 1
ATOM 768 N N . ASP A 1 124 ? -4.253 23.700 45.030 1.00 22.06 102 ASP A N 1
ATOM 769 C CA . ASP A 1 124 ? -4.074 22.417 45.687 1.00 26.40 102 ASP A CA 1
ATOM 770 C C . ASP A 1 124 ? -2.698 21.868 45.330 1.00 29.96 102 ASP A C 1
ATOM 771 O O . ASP A 1 124 ? -2.247 21.962 44.185 1.00 34.12 102 ASP A O 1
ATOM 776 N N . PHE A 1 125 ? -2.017 21.325 46.329 1.00 26.32 103 PHE A N 1
ATOM 777 C CA . PHE A 1 125 ? -0.678 20.779 46.179 1.00 23.86 103 PHE A CA 1
ATOM 778 C C . PHE A 1 125 ? -0.741 19.357 46.711 1.00 35.39 103 PHE A C 1
ATOM 779 O O . PHE A 1 125 ? -1.234 19.131 47.821 1.00 30.94 103 PHE A O 1
ATOM 787 N N . ILE A 1 126 ? -0.303 18.398 45.907 1.00 32.60 104 ILE A N 1
ATOM 788 C CA . ILE A 1 126 ? -0.527 16.992 46.241 1.00 30.40 104 ILE A CA 1
ATOM 789 C C . ILE A 1 126 ? 0.803 16.352 46.618 1.00 31.06 104 ILE A C 1
ATOM 790 O O . ILE A 1 126 ? 1.458 15.746 45.762 1.00 33.93 104 ILE A O 1
ATOM 795 N N . PRO A 1 127 ? 1.245 16.443 47.867 1.00 28.29 105 PRO A N 1
ATOM 796 C CA . PRO A 1 127 ? 2.597 15.973 48.176 1.00 20.38 105 PRO A CA 1
ATOM 797 C C . PRO A 1 127 ? 2.715 14.459 48.357 1.00 20.66 105 PRO A C 1
ATOM 798 O O . PRO A 1 127 ? 3.790 13.921 48.099 1.00 25.94 105 PRO A O 1
ATOM 802 N N . ASN A 1 128 ? 1.667 13.757 48.798 1.00 22.11 106 ASN A N 1
ATOM 803 C CA . ASN A 1 128 ? 1.890 12.401 49.306 1.00 26.23 106 ASN A CA 1
ATOM 804 C C . ASN A 1 128 ? 2.209 11.389 48.210 1.00 24.37 106 ASN A C 1
ATOM 805 O O . ASN A 1 128 ? 2.922 10.410 48.466 1.00 20.19 106 ASN A O 1
ATOM 810 N N . HIS A 1 129 ? 1.691 11.582 47.000 1.00 22.96 107 HIS A N 1
ATOM 811 C CA . HIS A 1 129 ? 1.706 10.504 46.020 1.00 15.56 107 HIS A CA 1
ATOM 812 C C . HIS A 1 129 ? 1.581 11.116 44.638 1.00 22.13 107 HIS A C 1
ATOM 813 O O . HIS A 1 129 ? 1.111 12.249 44.480 1.00 21.46 107 HIS A O 1
ATOM 820 N N . SER A 1 130 ? 2.023 10.357 43.647 1.00 17.46 108 SER A N 1
ATOM 821 C CA . SER A 1 130 ? 1.915 10.702 42.240 1.00 21.07 108 SER A CA 1
ATOM 822 C C . SER A 1 130 ? 0.995 9.684 41.584 1.00 17.48 108 SER A C 1
ATOM 823 O O . SER A 1 130 ? 0.603 8.678 42.181 1.00 21.20 108 SER A O 1
ATOM 826 N N . SER A 1 131 ? 0.632 9.960 40.339 1.00 26.05 109 SER A N 1
ATOM 827 C CA . SER A 1 131 ? -0.016 8.933 39.542 1.00 24.74 109 SER A CA 1
ATOM 828 C C . SER A 1 131 ? 0.968 7.803 39.252 1.00 17.27 109 SER A C 1
ATOM 829 O O . SER A 1 131 ? 2.183 8.014 39.178 1.00 25.36 109 SER A O 1
ATOM 832 N N . ASP A 1 132 ? 0.437 6.600 39.081 1.00 16.97 110 ASP A N 1
ATOM 833 C CA . ASP A 1 132 ? 1.286 5.526 38.588 1.00 22.38 110 ASP A CA 1
ATOM 834 C C . ASP A 1 132 ? 1.579 5.672 37.102 1.00 29.72 110 ASP A C 1
ATOM 835 O O . ASP A 1 132 ? 2.385 4.908 36.563 1.00 24.59 110 ASP A O 1
ATOM 840 N N . GLN A 1 133 ? 0.971 6.648 36.434 1.00 27.02 111 GLN A N 1
ATOM 841 C CA . GLN A 1 133 ? 1.358 6.988 35.075 1.00 25.93 111 GLN A CA 1
ATOM 842 C C . GLN A 1 133 ? 2.377 8.121 35.029 1.00 29.86 111 GLN A C 1
ATOM 843 O O . GLN A 1 133 ? 2.821 8.506 33.939 1.00 30.31 111 GLN A O 1
ATOM 849 N N . HIS A 1 134 ? 2.761 8.664 36.183 1.00 23.33 112 HIS A N 1
ATOM 850 C CA . HIS A 1 134 ? 3.810 9.667 36.213 1.00 21.00 112 HIS A CA 1
ATOM 851 C C . HIS A 1 134 ? 5.108 9.089 35.673 1.00 27.13 112 HIS A C 1
ATOM 852 O O . HIS A 1 134 ? 5.428 7.919 35.910 1.00 27.16 112 HIS A O 1
ATOM 859 N N . GLU A 1 135 ? 5.855 9.929 34.948 1.00 28.35 113 GLU A N 1
ATOM 860 C CA . GLU A 1 135 ? 7.145 9.517 34.405 1.00 31.62 113 GLU A CA 1
ATOM 861 C C . GLU A 1 135 ? 8.041 8.930 35.489 1.00 32.52 113 GLU A C 1
ATOM 862 O O . GLU A 1 135 ? 8.698 7.903 35.277 1.00 25.61 113 GLU A O 1
ATOM 868 N N . TRP A 1 136 ? 8.085 9.575 36.660 1.00 24.99 114 TRP A N 1
ATOM 869 C CA . TRP A 1 136 ? 8.935 9.079 37.739 1.00 21.40 114 TRP A CA 1
ATOM 870 C C . TRP A 1 136 ? 8.606 7.640 38.100 1.00 19.31 114 TRP A C 1
ATOM 871 O O . TRP A 1 136 ? 9.505 6.829 38.340 1.00 22.75 114 TRP A O 1
ATOM 882 N N . PHE A 1 137 ? 7.322 7.306 38.179 1.00 17.43 115 PHE A N 1
ATOM 883 C CA . PHE A 1 137 ? 6.970 5.960 38.598 1.00 21.01 115 PHE A CA 1
ATOM 884 C C . PHE A 1 137 ? 7.245 4.949 37.494 1.00 21.37 115 PHE A C 1
ATOM 885 O O . PHE A 1 137 ? 7.700 3.831 37.767 1.00 17.90 115 PHE A O 1
ATOM 893 N N . VAL A 1 138 ? 6.947 5.312 36.244 1.00 19.69 116 VAL A N 1
ATOM 894 C CA . VAL A 1 138 ? 7.258 4.423 35.129 1.00 22.30 116 VAL A CA 1
ATOM 895 C C . VAL A 1 138 ? 8.738 4.075 35.145 1.00 23.04 116 VAL A C 1
ATOM 896 O O . VAL A 1 138 ? 9.118 2.906 35.019 1.00 21.62 116 VAL A O 1
ATOM 900 N N . LYS A 1 139 ? 9.586 5.085 35.359 1.00 21.78 117 LYS A N 1
ATOM 901 C CA . LYS A 1 139 ? 11.023 4.867 35.420 1.00 18.92 117 LYS A CA 1
ATOM 902 C C . LYS A 1 139 ? 11.431 4.139 36.701 1.00 21.00 117 LYS A C 1
ATOM 903 O O . LYS A 1 139 ? 12.347 3.310 36.685 1.00 19.38 117 LYS A O 1
ATOM 909 N N . SER A 1 140 ? 10.770 4.438 37.822 1.00 22.62 118 SER A N 1
ATOM 910 C CA . SER A 1 140 ? 11.070 3.725 39.066 1.00 20.02 118 SER A CA 1
ATOM 911 C C . SER A 1 140 ? 10.790 2.233 38.937 1.00 20.50 118 SER A C 1
ATOM 912 O O . SER A 1 140 ? 11.589 1.402 39.400 1.00 21.04 118 SER A O 1
ATOM 915 N N . VAL A 1 141 ? 9.690 1.874 38.265 1.00 17.64 119 VAL A N 1
ATOM 916 C CA . VAL A 1 141 ? 9.356 0.465 38.052 1.00 23.86 119 VAL A CA 1
ATOM 917 C C . VAL A 1 141 ? 10.499 -0.288 37.378 1.00 26.06 119 VAL A C 1
ATOM 918 O O . VAL A 1 141 ? 10.824 -1.424 37.758 1.00 22.58 119 VAL A O 1
ATOM 922 N N . VAL A 1 142 ? 11.126 0.322 36.368 1.00 21.11 120 VAL A N 1
ATOM 923 C CA . VAL A 1 142 ? 12.195 -0.358 35.638 1.00 27.55 120 VAL A CA 1
ATOM 924 C C . VAL A 1 142 ? 13.554 -0.041 36.245 1.00 21.17 120 VAL A C 1
ATOM 925 O O . VAL A 1 142 ? 14.587 -0.235 35.596 1.00 25.02 120 VAL A O 1
ATOM 929 N N . ARG A 1 143 ? 13.559 0.441 37.491 1.00 21.10 121 ARG A N 1
ATOM 930 C CA . ARG A 1 143 ? 14.786 0.672 38.268 1.00 24.79 121 ARG A CA 1
ATOM 931 C C . ARG A 1 143 ? 15.715 1.682 37.601 1.00 22.93 121 ARG A C 1
ATOM 932 O O . ARG A 1 143 ? 16.939 1.540 37.641 1.00 23.47 121 ARG A O 1
ATOM 940 N N . ASP A 1 144 ? 15.142 2.705 36.975 1.00 23.29 122 ASP A N 1
ATOM 941 C CA . ASP A 1 144 ? 15.946 3.840 36.540 1.00 21.16 122 ASP A CA 1
ATOM 942 C C . ASP A 1 144 ? 16.628 4.443 37.766 1.00 23.48 122 ASP A C 1
ATOM 943 O O . ASP A 1 144 ? 15.931 4.873 38.699 1.00 22.24 122 ASP A O 1
ATOM 948 N N . PRO A 1 145 ? 17.966 4.500 37.807 1.00 21.19 123 PRO A N 1
ATOM 949 C CA . PRO A 1 145 ? 18.652 4.967 39.026 1.00 22.74 123 PRO A CA 1
ATOM 950 C C . PRO A 1 145 ? 18.286 6.382 39.436 1.00 25.04 123 PRO A C 1
ATOM 951 O O . PRO A 1 145 ? 18.425 6.725 40.618 1.00 19.76 123 PRO A O 1
ATOM 955 N N . GLU A 1 146 ? 17.829 7.210 38.491 1.00 27.20 124 GLU A N 1
ATOM 956 C CA . GLU A 1 146 ? 17.416 8.577 38.790 1.00 27.71 124 GLU A CA 1
ATOM 957 C C . GLU A 1 146 ? 16.136 8.615 39.625 1.00 28.39 124 GLU A C 1
ATOM 958 O O . GLU A 1 146 ? 15.947 9.538 40.431 1.00 27.96 124 GLU A O 1
ATOM 964 N N . TYR A 1 147 ? 15.255 7.621 39.458 1.00 24.20 125 TYR A N 1
ATOM 965 C CA . TYR A 1 147 ? 13.953 7.623 40.106 1.00 23.08 125 TYR A CA 1
ATOM 966 C C . TYR A 1 147 ? 13.611 6.345 40.858 1.00 20.32 125 TYR A C 1
ATOM 967 O O . TYR A 1 147 ? 12.517 6.267 41.426 1.00 24.42 125 TYR A O 1
ATOM 976 N N . SER A 1 148 ? 14.494 5.340 40.875 1.00 20.13 126 SER A N 1
ATOM 977 C CA . SER A 1 148 ? 14.164 4.093 41.554 1.00 19.20 126 SER A CA 1
ATOM 978 C C . SER A 1 148 ? 13.680 4.342 42.979 1.00 23.38 126 SER A C 1
ATOM 979 O O . SER A 1 148 ? 12.648 3.806 43.401 1.00 24.81 126 SER A O 1
ATOM 982 N N . ASP A 1 149 ? 14.385 5.197 43.708 1.00 22.07 127 ASP A N 1
ATOM 983 C CA . ASP A 1 149 ? 14.114 5.471 45.116 1.00 26.84 127 ASP A CA 1
ATOM 984 C C . ASP A 1 149 ? 13.129 6.624 45.325 1.00 20.86 127 ASP A C 1
ATOM 985 O O . ASP A 1 149 ? 12.973 7.096 46.456 1.00 20.10 127 ASP A O 1
ATOM 990 N N . PHE A 1 150 ? 12.455 7.084 44.266 1.00 22.23 128 PHE A N 1
ATOM 991 C CA . PHE A 1 150 ? 11.431 8.115 44.430 1.00 17.26 128 PHE A CA 1
ATOM 992 C C . PHE A 1 150 ? 10.168 7.568 45.081 1.00 17.85 128 PHE A C 1
ATOM 993 O O . PHE A 1 150 ? 9.343 8.349 45.570 1.00 20.71 128 PHE A O 1
ATOM 1001 N N . TYR A 1 151 ? 10.015 6.245 45.117 1.00 17.34 129 TYR A N 1
ATOM 1002 C CA . TYR A 1 151 ? 8.846 5.561 45.643 1.00 16.48 129 TYR A CA 1
ATOM 1003 C C . TYR A 1 151 ? 9.310 4.539 46.668 1.00 20.39 129 TYR A C 1
ATOM 1004 O O . TYR A 1 151 ? 10.513 4.360 46.881 1.00 20.48 129 TYR A O 1
ATOM 1013 N N . VAL A 1 152 ? 8.350 3.881 47.317 1.00 20.26 130 VAL A N 1
ATOM 1014 C CA . VAL A 1 152 ? 8.608 3.011 48.464 1.00 18.34 130 VAL A CA 1
ATOM 1015 C C . VAL A 1 152 ? 8.439 1.569 48.004 1.00 20.18 130 VAL A C 1
ATOM 1016 O O . VAL A 1 152 ? 7.314 1.076 47.854 1.00 20.27 130 VAL A O 1
ATOM 1020 N N . TRP A 1 153 ? 9.571 0.885 47.807 1.00 18.85 131 TRP A N 1
ATOM 1021 C CA . TRP A 1 153 ? 9.629 -0.476 47.292 1.00 17.73 131 TRP A CA 1
ATOM 1022 C C . TRP A 1 153 ? 10.219 -1.403 48.344 1.00 19.70 131 TRP A C 1
ATOM 1023 O O . TRP A 1 153 ? 11.266 -1.100 48.927 1.00 21.52 131 TRP A O 1
ATOM 1034 N N . ARG A 1 154 ? 9.576 -2.548 48.551 1.00 25.82 132 ARG A N 1
ATOM 1035 C CA . ARG A 1 154 ? 10.060 -3.538 49.492 1.00 24.11 132 ARG A CA 1
ATOM 1036 C C . ARG A 1 154 ? 9.815 -4.931 48.927 1.00 23.20 132 ARG A C 1
ATOM 1037 O O . ARG A 1 154 ? 8.779 -5.159 48.282 1.00 21.08 132 ARG A O 1
ATOM 1045 N N . PRO A 1 155 ? 10.720 -5.875 49.174 1.00 25.37 133 PRO A N 1
ATOM 1046 C CA . PRO A 1 155 ? 10.515 -7.257 48.706 1.00 27.48 133 PRO A CA 1
ATOM 1047 C C . PRO A 1 155 ? 9.328 -7.895 49.403 1.00 25.47 133 PRO A C 1
ATOM 1048 O O . PRO A 1 155 ? 8.852 -7.378 50.429 1.00 29.89 133 PRO A O 1
ATOM 1052 N N . PRO A 1 156 ? 8.823 -9.017 48.882 1.00 25.15 134 PRO A N 1
ATOM 1053 C CA . PRO A 1 156 ? 7.781 -9.751 49.605 1.00 25.07 134 PRO A CA 1
ATOM 1054 C C . PRO A 1 156 ? 8.280 -10.172 50.978 1.00 22.56 134 PRO A C 1
ATOM 1055 O O . PRO A 1 156 ? 9.478 -10.358 51.196 1.00 29.42 134 PRO A O 1
ATOM 1059 N N . ALA A 1 157 ? 7.344 -10.304 51.909 1.00 28.36 135 ALA A N 1
ATOM 1060 C CA . ALA A 1 157 ? 7.688 -10.803 53.231 1.00 32.09 135 ALA A CA 1
ATOM 1061 C C . ALA A 1 157 ? 8.234 -12.223 53.129 1.00 37.64 135 ALA A C 1
ATOM 1062 O O . ALA A 1 157 ? 7.958 -12.948 52.166 1.00 28.76 135 ALA A O 1
ATOM 1064 N N . THR A 1 158 ? 9.044 -12.604 54.120 1.00 32.54 136 THR A N 1
ATOM 1065 C CA . THR A 1 158 ? 9.508 -13.981 54.238 1.00 38.29 136 THR A CA 1
ATOM 1066 C C . THR A 1 158 ? 8.331 -14.936 54.116 1.00 40.77 136 THR A C 1
ATOM 1067 O O . THR A 1 158 ? 7.357 -14.834 54.866 1.00 40.63 136 THR A O 1
ATOM 1071 N N . GLY A 1 159 ? 8.408 -15.847 53.150 1.00 45.29 137 GLY A N 1
ATOM 1072 C CA . GLY A 1 159 ? 7.306 -16.747 52.899 1.00 50.04 137 GLY A CA 1
ATOM 1073 C C . GLY A 1 159 ? 6.166 -16.169 52.090 1.00 54.63 137 GLY A C 1
ATOM 1074 O O . GLY A 1 159 ? 5.081 -16.764 52.067 1.00 52.98 137 GLY A O 1
ATOM 1075 N N . GLY A 1 160 ? 6.364 -15.024 51.446 1.00 48.03 138 GLY A N 1
ATOM 1076 C CA . GLY A 1 160 ? 5.400 -14.501 50.506 1.00 36.63 138 GLY A CA 1
ATOM 1077 C C . GLY A 1 160 ? 4.460 -13.487 51.135 1.00 34.85 138 GLY A C 1
ATOM 1078 O O . GLY A 1 160 ? 4.284 -13.420 52.355 1.00 32.09 138 GLY A O 1
ATOM 1079 N N . GLY A 1 161 ? 3.836 -12.686 50.270 1.00 22.69 139 GLY A N 1
ATOM 1080 C CA . GLY A 1 161 ? 2.884 -11.694 50.704 1.00 22.96 139 GLY A CA 1
ATOM 1081 C C . GLY A 1 161 ? 3.473 -10.298 50.808 1.00 23.63 139 GLY A C 1
ATOM 1082 O O . GLY A 1 161 ? 4.664 -10.070 50.569 1.00 22.87 139 GLY A O 1
ATOM 1083 N N . PRO A 1 162 ? 2.633 -9.329 51.146 1.00 24.20 140 PRO A N 1
ATOM 1084 C CA . PRO A 1 162 ? 3.106 -7.946 51.271 1.00 21.09 140 PRO A CA 1
ATOM 1085 C C . PRO A 1 162 ? 4.167 -7.819 52.351 1.00 29.13 140 PRO A C 1
ATOM 1086 O O . PRO A 1 162 ? 4.293 -8.695 53.222 1.00 24.36 140 PRO A O 1
ATOM 1090 N N . PRO A 1 163 ? 4.974 -6.750 52.300 1.00 25.20 141 PRO A N 1
ATOM 1091 C CA . PRO A 1 163 ? 6.023 -6.559 53.312 1.00 22.59 141 PRO A CA 1
ATOM 1092 C C . PRO A 1 163 ? 5.510 -6.496 54.738 1.00 22.58 141 PRO A C 1
ATOM 1093 O O . PRO A 1 163 ? 6.217 -6.936 55.653 1.00 24.23 141 PRO A O 1
ATOM 1097 N N . ASN A 1 164 ? 4.318 -5.949 54.959 1.00 23.69 142 ASN A N 1
ATOM 1098 C CA . ASN A 1 164 ? 3.737 -5.860 56.286 1.00 25.37 142 ASN A CA 1
ATOM 1099 C C . ASN A 1 164 ? 2.226 -5.799 56.120 1.00 29.05 142 ASN A C 1
ATOM 1100 O O . ASN A 1 164 ? 1.710 -5.907 55.006 1.00 27.06 142 ASN A O 1
ATOM 1105 N N . ASN A 1 165 ? 1.515 -5.590 57.228 1.00 26.68 143 ASN A N 1
ATOM 1106 C CA . ASN A 1 165 ? 0.061 -5.674 57.262 1.00 30.09 143 ASN A CA 1
ATOM 1107 C C . ASN A 1 165 ? -0.650 -4.356 56.958 1.00 26.31 143 ASN A C 1
ATOM 1108 O O . ASN A 1 165 ? -1.879 -4.296 57.083 1.00 26.73 143 ASN A O 1
ATOM 1113 N N . TRP A 1 166 ? 0.070 -3.308 56.551 1.00 25.82 144 TRP A N 1
ATOM 1114 C CA . TRP A 1 166 ? -0.565 -2.001 56.369 1.00 25.33 144 TRP A CA 1
ATOM 1115 C C . TRP A 1 166 ? -1.695 -2.071 55.345 1.00 29.55 144 TRP A C 1
ATOM 1116 O O . TRP A 1 166 ? -1.598 -2.760 54.324 1.00 27.55 144 TRP A O 1
ATOM 1127 N N . ILE A 1 167 ? -2.765 -1.327 55.622 1.00 23.65 145 ILE A N 1
ATOM 1128 C CA . ILE A 1 167 ? -3.995 -1.357 54.846 1.00 24.98 145 ILE A CA 1
ATOM 1129 C C . ILE A 1 167 ? -4.223 0.011 54.220 1.00 28.51 145 ILE A C 1
ATOM 1130 O O . ILE A 1 167 ? -3.981 1.043 54.853 1.00 27.61 145 ILE A O 1
ATOM 1135 N N . SER A 1 168 ? -4.682 0.015 52.970 1.00 29.74 146 SER A N 1
ATOM 1136 C CA . SER A 1 168 ? -4.963 1.254 52.257 1.00 23.10 146 SER A CA 1
ATOM 1137 C C . SER A 1 168 ? -6.133 2.006 52.893 1.00 22.41 146 SER A C 1
ATOM 1138 O O . SER A 1 168 ? -7.046 1.408 53.462 1.00 31.68 146 SER A O 1
ATOM 1141 N N . VAL A 1 169 ? -6.089 3.340 52.795 1.00 27.21 147 VAL A N 1
ATOM 1142 C CA . VAL A 1 169 ? -7.201 4.174 53.249 1.00 32.04 147 VAL A CA 1
ATOM 1143 C C . VAL A 1 169 ? -8.517 3.705 52.646 1.00 42.66 147 VAL A C 1
ATOM 1144 O O . VAL A 1 169 ? -9.582 3.843 53.260 1.00 41.63 147 VAL A O 1
ATOM 1148 N N . PHE A 1 170 ? -8.469 3.114 51.458 1.00 44.35 148 PHE A N 1
ATOM 1149 C CA . PHE A 1 170 ? -9.667 2.639 50.784 1.00 38.96 148 PHE A CA 1
ATOM 1150 C C . PHE A 1 170 ? -9.882 1.141 50.944 1.00 41.25 148 PHE A C 1
ATOM 1151 O O . PHE A 1 170 ? -10.759 0.579 50.284 1.00 48.55 148 PHE A O 1
ATOM 1159 N N . GLY A 1 171 ? -9.132 0.489 51.824 1.00 43.72 149 GLY A N 1
ATOM 1160 C CA . GLY A 1 171 ? -9.294 -0.928 52.068 1.00 43.19 149 GLY A CA 1
ATOM 1161 C C . GLY A 1 171 ? -8.373 -1.776 51.206 1.00 44.86 149 GLY A C 1
ATOM 1162 O O . GLY A 1 171 ? -7.897 -1.363 50.149 1.00 44.52 149 GLY A O 1
ATOM 1163 N N . GLY A 1 172 ? -8.134 -2.995 51.677 1.00 45.34 150 GLY A N 1
ATOM 1164 C CA . GLY A 1 172 ? -7.150 -3.854 51.060 1.00 40.04 150 GLY A CA 1
ATOM 1165 C C . GLY A 1 172 ? -5.738 -3.421 51.412 1.00 39.14 150 GLY A C 1
ATOM 1166 O O . GLY A 1 172 ? -5.503 -2.410 52.079 1.00 37.68 150 GLY A O 1
ATOM 1167 N N . SER A 1 173 ? -4.778 -4.208 50.945 1.00 35.90 151 SER A N 1
ATOM 1168 C CA . SER A 1 173 ? -3.384 -3.970 51.288 1.00 32.82 151 SER A CA 1
ATOM 1169 C C . SER A 1 173 ? -2.915 -2.616 50.771 1.00 26.53 151 SER A C 1
ATOM 1170 O O . SER A 1 173 ? -3.280 -2.182 49.670 1.00 27.62 151 SER A O 1
ATOM 1173 N N . ALA A 1 174 ? -2.090 -1.951 51.583 1.00 25.27 152 ALA A N 1
ATOM 1174 C CA . ALA A 1 174 ? -1.370 -0.744 51.197 1.00 25.26 152 ALA A CA 1
ATOM 1175 C C . ALA A 1 174 ? -0.229 -1.025 50.238 1.00 27.41 152 ALA A C 1
ATOM 1176 O O . ALA A 1 174 ? 0.453 -0.079 49.845 1.00 20.26 152 ALA A O 1
ATOM 1178 N N . TRP A 1 175 ? -0.014 -2.278 49.844 1.00 25.17 153 TRP A N 1
ATOM 1179 C CA . TRP A 1 175 ? 1.081 -2.660 48.967 1.00 26.20 153 TRP A CA 1
ATOM 1180 C C . TRP A 1 175 ? 0.538 -3.350 47.725 1.00 25.05 153 TRP A C 1
ATOM 1181 O O . TRP A 1 175 ? -0.399 -4.143 47.810 1.00 25.56 153 TRP A O 1
ATOM 1192 N N . THR A 1 176 ? 1.162 -3.078 46.587 1.00 22.51 154 THR A N 1
ATOM 1193 C CA . THR A 1 176 ? 0.850 -3.750 45.329 1.00 20.88 154 THR A CA 1
ATOM 1194 C C . THR A 1 176 ? 2.120 -4.356 44.743 1.00 21.28 154 THR A C 1
ATOM 1195 O O . THR A 1 176 ? 3.170 -3.708 44.715 1.00 22.18 154 THR A O 1
ATOM 1199 N N . TYR A 1 177 ? 2.033 -5.604 44.271 1.00 22.52 155 TYR A N 1
ATOM 1200 C CA . TYR A 1 177 ? 3.200 -6.278 43.706 1.00 15.42 155 TYR A CA 1
ATOM 1201 C C . TYR A 1 177 ? 3.422 -5.843 42.263 1.00 27.72 155 TYR A C 1
ATOM 1202 O O . TYR A 1 177 ? 2.467 -5.663 41.511 1.00 24.65 155 TYR A O 1
ATOM 1211 N N . ASN A 1 178 ? 4.686 -5.687 41.877 1.00 28.26 156 ASN A N 1
ATOM 1212 C CA . ASN A 1 178 ? 5.065 -5.447 40.486 1.00 26.58 156 ASN A CA 1
ATOM 1213 C C . ASN A 1 178 ? 5.968 -6.588 40.045 1.00 24.30 156 ASN A C 1
ATOM 1214 O O . ASN A 1 178 ? 7.052 -6.775 40.610 1.00 25.89 156 ASN A O 1
ATOM 1219 N N . GLN A 1 179 ? 5.518 -7.356 39.049 1.00 33.00 157 GLN A N 1
ATOM 1220 C CA . GLN A 1 179 ? 6.267 -8.540 38.632 1.00 29.28 157 GLN A CA 1
ATOM 1221 C C . GLN A 1 179 ? 7.633 -8.191 38.057 1.00 33.80 157 GLN A C 1
ATOM 1222 O O . GLN A 1 179 ? 8.600 -8.936 38.268 1.00 30.87 157 GLN A O 1
ATOM 1226 N N . ALA A 1 180 ? 7.733 -7.078 37.328 1.00 36.91 158 ALA A N 1
ATOM 1227 C CA . ALA A 1 180 ? 9.011 -6.685 36.737 1.00 38.11 158 ALA A CA 1
ATOM 1228 C C . ALA A 1 180 ? 10.054 -6.415 37.812 1.00 35.86 158 ALA A C 1
ATOM 1229 O O . ALA A 1 180 ? 11.188 -6.902 37.733 1.00 35.80 158 ALA A O 1
ATOM 1231 N N . ARG A 1 181 ? 9.689 -5.628 38.825 1.00 32.82 159 ARG A N 1
ATOM 1232 C CA . ARG A 1 181 ? 10.612 -5.386 39.922 1.00 31.06 159 ARG A CA 1
ATOM 1233 C C . ARG A 1 181 ? 10.729 -6.576 40.854 1.00 30.07 159 ARG A C 1
ATOM 1234 O O . ARG A 1 181 ? 11.759 -6.723 41.522 1.00 29.31 159 ARG A O 1
ATOM 1242 N N . GLY A 1 182 ? 9.707 -7.426 40.917 1.00 28.97 160 GLY A N 1
ATOM 1243 C CA . GLY A 1 182 ? 9.693 -8.431 41.958 1.00 27.13 160 GLY A CA 1
ATOM 1244 C C . GLY A 1 182 ? 9.582 -7.842 43.344 1.00 27.55 160 GLY A C 1
ATOM 1245 O O . GLY A 1 182 ? 10.096 -8.426 44.305 1.00 29.67 160 GLY A O 1
ATOM 1246 N N . GLU A 1 183 ? 8.936 -6.681 43.471 1.00 25.84 161 GLU A N 1
ATOM 1247 C CA . GLU A 1 183 ? 8.760 -6.019 44.756 1.00 20.01 161 GLU A CA 1
ATOM 1248 C C . GLU A 1 183 ? 7.363 -5.419 44.834 1.00 26.40 161 GLU A C 1
ATOM 1249 O O . GLU A 1 183 ? 6.668 -5.260 43.826 1.00 24.47 161 GLU A O 1
ATOM 1255 N N . TYR A 1 184 ? 6.966 -5.091 46.058 1.00 22.27 162 TYR A N 1
ATOM 1256 C CA . TYR A 1 184 ? 5.757 -4.335 46.332 1.00 24.81 162 TYR A CA 1
ATOM 1257 C C . TYR A 1 184 ? 6.099 -2.856 46.448 1.00 18.66 162 TYR A C 1
ATOM 1258 O O . TYR A 1 184 ? 7.152 -2.494 46.984 1.00 20.74 162 TYR A O 1
ATOM 1267 N N . TYR A 1 185 ? 5.213 -1.999 45.945 1.00 21.30 163 TYR A N 1
ATOM 1268 C CA . TYR A 1 185 ? 5.306 -0.569 46.205 1.00 19.54 163 TYR A CA 1
ATOM 1269 C C . TYR A 1 185 ? 4.164 -0.149 47.118 1.00 17.31 163 TYR A C 1
ATOM 1270 O O . TYR A 1 185 ? 3.113 -0.795 47.168 1.00 18.45 163 TYR A O 1
ATOM 1279 N N . LEU A 1 186 ? 4.404 0.923 47.859 1.00 17.79 164 LEU A N 1
ATOM 1280 C CA . LEU A 1 186 ? 3.481 1.405 48.870 1.00 20.78 164 LEU A CA 1
ATOM 1281 C C . LEU A 1 186 ? 2.479 2.382 48.270 1.00 18.45 164 LEU A C 1
ATOM 1282 O O . LEU A 1 186 ? 2.841 3.276 47.496 1.00 20.19 164 LEU A O 1
ATOM 1287 N N . HIS A 1 187 ? 1.214 2.209 48.627 1.00 20.76 165 HIS A N 1
ATOM 1288 C CA . HIS A 1 187 ? 0.203 3.213 48.307 1.00 21.74 165 HIS A CA 1
ATOM 1289 C C . HIS A 1 187 ? -0.793 3.279 49.454 1.00 21.56 165 HIS A C 1
ATOM 1290 O O . HIS A 1 187 ? -1.571 2.345 49.669 1.00 24.36 165 HIS A O 1
ATOM 1297 N N . GLN A 1 188 ? -0.775 4.383 50.199 1.00 28.03 166 GLN A N 1
ATOM 1298 C CA . GLN A 1 188 ? -1.781 4.529 51.240 1.00 23.47 166 GLN A CA 1
ATOM 1299 C C . GLN A 1 188 ? -3.168 4.739 50.637 1.00 22.68 166 GLN A C 1
ATOM 1300 O O . GLN A 1 188 ? -4.166 4.309 51.223 1.00 30.34 166 GLN A O 1
ATOM 1306 N N . PHE A 1 189 ? -3.243 5.343 49.463 1.00 25.77 167 PHE A N 1
ATOM 1307 C CA . PHE A 1 189 ? -4.508 5.547 48.754 1.00 21.93 167 PHE A CA 1
ATOM 1308 C C . PHE A 1 189 ? -4.642 4.462 47.687 1.00 24.42 167 PHE A C 1
ATOM 1309 O O . PHE A 1 189 ? -4.417 3.293 48.016 1.00 25.35 167 PHE A O 1
ATOM 1317 N N . THR A 1 190 ? -5.020 4.767 46.443 1.00 27.89 168 THR A N 1
ATOM 1318 C CA . THR A 1 190 ? -5.266 3.697 45.486 1.00 28.83 168 THR A CA 1
ATOM 1319 C C . THR A 1 190 ? -3.951 3.140 44.960 1.00 26.87 168 THR A C 1
ATOM 1320 O O . THR A 1 190 ? -2.907 3.787 45.068 1.00 25.69 168 THR A O 1
ATOM 1324 N N . PRO A 1 191 ? -3.971 1.938 44.373 1.00 28.03 169 PRO A N 1
ATOM 1325 C CA . PRO A 1 191 ? -2.747 1.440 43.729 1.00 27.91 169 PRO A CA 1
ATOM 1326 C C . PRO A 1 191 ? -2.284 2.340 42.603 1.00 26.01 169 PRO A C 1
ATOM 1327 O O . PRO A 1 191 ? -1.102 2.309 42.241 1.00 23.67 169 PRO A O 1
ATOM 1331 N N . GLN A 1 192 ? -3.182 3.137 42.032 1.00 19.86 170 GLN A N 1
ATOM 1332 C CA . GLN A 1 192 ? -2.794 4.130 41.040 1.00 23.23 170 GLN A CA 1
ATOM 1333 C C . GLN A 1 192 ? -2.242 5.390 41.672 1.00 26.33 170 GLN A C 1
ATOM 1334 O O . GLN A 1 192 ? -2.082 6.399 40.975 1.00 24.74 170 GLN A O 1
ATOM 1340 N N . GLN A 1 193 ? -1.955 5.375 42.970 1.00 25.97 171 GLN A N 1
ATOM 1341 C CA . GLN A 1 193 ? -1.399 6.540 43.656 1.00 19.96 171 GLN A CA 1
ATOM 1342 C C . GLN A 1 193 ? -0.212 6.106 44.507 1.00 22.96 171 GLN A C 1
ATOM 1343 O O . GLN A 1 193 ? -0.274 6.137 45.741 1.00 20.03 171 GLN A O 1
ATOM 1349 N N . PRO A 1 194 ? 0.889 5.699 43.873 1.00 23.25 172 PRO A N 1
ATOM 1350 C CA . PRO A 1 194 ? 2.088 5.310 44.633 1.00 21.82 172 PRO A CA 1
ATOM 1351 C C . PRO A 1 194 ? 2.626 6.446 45.487 1.00 19.21 172 PRO A C 1
ATOM 1352 O O . PRO A 1 194 ? 2.765 7.583 45.029 1.00 16.83 172 PRO A O 1
ATOM 1356 N N . ASP A 1 195 ? 2.949 6.123 46.739 1.00 17.38 173 ASP A N 1
ATOM 1357 C CA . ASP A 1 195 ? 3.482 7.120 47.659 1.00 16.59 173 ASP A CA 1
ATOM 1358 C C . ASP A 1 195 ? 4.885 7.543 47.268 1.00 20.44 173 ASP A C 1
ATOM 1359 O O . ASP A 1 195 ? 5.741 6.714 46.958 1.00 20.27 173 ASP A O 1
ATOM 1364 N N . LEU A 1 196 ? 5.133 8.839 47.356 1.00 16.61 174 LEU A N 1
ATOM 1365 C CA . LEU A 1 196 ? 6.464 9.375 47.163 1.00 18.30 174 LEU A CA 1
ATOM 1366 C C . LEU A 1 196 ? 7.298 9.157 48.420 1.00 25.11 174 LEU A C 1
ATOM 1367 O O . LEU A 1 196 ? 6.770 9.116 49.539 1.00 22.59 174 LEU A O 1
ATOM 1372 N N . ASN A 1 197 ? 8.610 9.023 48.223 1.00 21.22 175 ASN A N 1
ATOM 1373 C CA . ASN A 1 197 ? 9.541 8.613 49.273 1.00 20.75 175 ASN A CA 1
ATOM 1374 C C . ASN A 1 197 ? 10.239 9.843 49.840 1.00 16.64 175 ASN A C 1
ATOM 1375 O O . ASN A 1 197 ? 11.313 10.239 49.385 1.00 23.90 175 ASN A O 1
ATOM 1380 N N . TYR A 1 198 ? 9.652 10.428 50.883 1.00 18.58 176 TYR A N 1
ATOM 1381 C CA . TYR A 1 198 ? 10.246 11.628 51.451 1.00 24.69 176 TYR A CA 1
ATOM 1382 C C . TYR A 1 198 ? 11.445 11.345 52.353 1.00 25.31 176 TYR A C 1
ATOM 1383 O O . TYR A 1 198 ? 12.066 12.297 52.833 1.00 20.95 176 TYR A O 1
ATOM 1392 N N . ARG A 1 199 ? 11.804 10.078 52.580 1.00 20.31 177 ARG A N 1
ATOM 1393 C CA . ARG A 1 199 ? 13.094 9.793 53.202 1.00 23.20 177 ARG A CA 1
ATOM 1394 C C . ARG A 1 199 ? 14.232 10.049 52.233 1.00 21.99 177 ARG A C 1
ATOM 1395 O O . ARG A 1 199 ? 15.381 10.205 52.656 1.00 24.66 177 ARG A O 1
ATOM 1403 N N . ASN A 1 200 ? 13.918 10.110 50.940 1.00 18.98 178 ASN A N 1
ATOM 1404 C CA . ASN A 1 200 ? 14.890 10.422 49.907 1.00 19.54 178 ASN A CA 1
ATOM 1405 C C . ASN A 1 200 ? 14.940 11.937 49.723 1.00 22.24 178 ASN A C 1
ATOM 1406 O O . ASN A 1 200 ? 13.950 12.528 49.259 1.00 23.11 178 ASN A O 1
ATOM 1411 N N . PRO A 1 201 ? 16.047 12.600 50.068 1.00 23.11 179 PRO A N 1
ATOM 1412 C CA . PRO A 1 201 ? 16.074 14.075 50.025 1.00 30.59 179 PRO A CA 1
ATOM 1413 C C . PRO A 1 201 ? 15.836 14.660 48.645 1.00 26.09 179 PRO A C 1
ATOM 1414 O O . PRO A 1 201 ? 15.385 15.806 48.538 1.00 26.11 179 PRO A O 1
ATOM 1418 N N . LYS A 1 202 ? 16.141 13.922 47.581 1.00 27.69 180 LYS A N 1
ATOM 1419 C CA . LYS A 1 202 ? 15.852 14.420 46.242 1.00 24.61 180 LYS A CA 1
ATOM 1420 C C . LYS A 1 202 ? 14.352 14.507 45.984 1.00 25.13 180 LYS A C 1
ATOM 1421 O O . LYS A 1 202 ? 13.915 15.318 45.160 1.00 26.36 180 LYS A O 1
ATOM 1427 N N . VAL A 1 203 ? 13.551 13.688 46.671 1.00 23.86 181 VAL A N 1
ATOM 1428 C CA . VAL A 1 203 ? 12.098 13.791 46.544 1.00 22.58 181 VAL A CA 1
ATOM 1429 C C . VAL A 1 203 ? 11.616 15.110 47.139 1.00 25.67 181 VAL A C 1
ATOM 1430 O O . VAL A 1 203 ? 10.953 15.909 46.470 1.00 22.00 181 VAL A O 1
ATOM 1434 N N . LEU A 1 204 ? 11.956 15.361 48.409 1.00 23.99 182 LEU A N 1
ATOM 1435 C CA . LEU A 1 204 ? 11.633 16.648 49.021 1.00 22.27 182 LEU A CA 1
ATOM 1436 C C . LEU A 1 204 ? 12.146 17.820 48.192 1.00 23.21 182 LEU A C 1
ATOM 1437 O O . LEU A 1 204 ? 11.437 18.817 48.020 1.00 27.73 182 LEU A O 1
ATOM 1442 N N . ALA A 1 205 ? 13.387 17.737 47.698 1.00 20.09 183 ALA A N 1
ATOM 1443 C CA . ALA A 1 205 ? 13.941 18.869 46.955 1.00 23.86 183 ALA A CA 1
ATOM 1444 C C . ALA A 1 205 ? 13.163 19.118 45.672 1.00 24.93 183 ALA A C 1
ATOM 1445 O O . ALA A 1 205 ? 12.915 20.273 45.299 1.00 28.08 183 ALA A O 1
ATOM 1447 N N . GLU A 1 206 ? 12.753 18.046 44.993 1.00 25.16 184 GLU A N 1
ATOM 1448 C CA . GLU A 1 206 ? 12.019 18.190 43.739 1.00 28.58 184 GLU A CA 1
ATOM 1449 C C . GLU A 1 206 ? 10.617 18.751 43.975 1.00 30.02 184 GLU A C 1
ATOM 1450 O O . GLU A 1 206 ? 10.172 19.650 43.254 1.00 25.50 184 GLU A O 1
ATOM 1456 N N . MET A 1 207 ? 9.914 18.260 44.995 1.00 18.42 185 MET A N 1
ATOM 1457 C CA . MET A 1 207 ? 8.567 18.766 45.243 1.00 17.90 185 MET A CA 1
ATOM 1458 C C . MET A 1 207 ? 8.605 20.213 45.726 1.00 21.52 185 MET A C 1
ATOM 1459 O O . MET A 1 207 ? 7.734 21.014 45.361 1.00 27.83 185 MET A O 1
ATOM 1464 N N . THR A 1 208 ? 9.629 20.574 46.512 1.00 21.19 186 THR A N 1
ATOM 1465 C CA . THR A 1 208 ? 9.814 21.963 46.912 1.00 26.53 186 THR A CA 1
ATOM 1466 C C . THR A 1 208 ? 10.051 22.845 45.698 1.00 28.54 186 THR A C 1
ATOM 1467 O O . THR A 1 208 ? 9.458 23.923 45.581 1.00 28.77 186 THR A O 1
ATOM 1471 N N . LYS A 1 209 ? 10.905 22.393 44.774 1.00 23.39 187 LYS A N 1
ATOM 1472 C CA . LYS A 1 209 ? 11.137 23.149 43.548 1.00 24.99 187 LYS A CA 1
ATOM 1473 C C . LYS A 1 209 ? 9.838 23.351 42.773 1.00 26.04 187 LYS A C 1
ATOM 1474 O O . LYS A 1 209 ? 9.575 24.446 42.255 1.00 29.32 187 LYS A O 1
ATOM 1480 N N . MET A 1 210 ? 9.003 22.310 42.702 1.00 31.94 188 MET A N 1
ATOM 1481 C CA . MET A 1 210 ? 7.723 22.424 42.010 1.00 31.07 188 MET A CA 1
ATOM 1482 C C . MET A 1 210 ? 6.820 23.465 42.675 1.00 32.37 188 MET A C 1
ATOM 1483 O O . MET A 1 210 ? 6.102 24.209 41.990 1.00 27.64 188 MET A O 1
ATOM 1488 N N . LEU A 1 211 ? 6.856 23.548 44.012 1.00 28.38 189 LEU A N 1
ATOM 1489 C CA . LEU A 1 211 ? 6.129 24.600 44.723 1.00 24.70 189 LEU A CA 1
ATOM 1490 C C . LEU A 1 211 ? 6.491 25.979 44.191 1.00 28.24 189 LEU A C 1
ATOM 1491 O O . LEU A 1 211 ? 5.617 26.768 43.813 1.00 28.97 189 LEU A O 1
ATOM 1496 N N . PHE A 1 212 ? 7.788 26.276 44.135 1.00 23.25 190 PHE A N 1
ATOM 1497 C CA . PHE A 1 212 ? 8.220 27.599 43.706 1.00 29.69 190 PHE A CA 1
ATOM 1498 C C . PHE A 1 212 ? 7.945 27.840 42.227 1.00 30.03 190 PHE A C 1
ATOM 1499 O O . PHE A 1 212 ? 7.789 28.994 41.814 1.00 30.47 190 PHE A O 1
ATOM 1507 N N . PHE A 1 213 ? 7.890 26.774 41.423 1.00 30.24 191 PHE A N 1
ATOM 1508 C CA . PHE A 1 213 ? 7.435 26.903 40.040 1.00 30.71 191 PHE A CA 1
ATOM 1509 C C . PHE A 1 213 ? 6.060 27.561 39.976 1.00 28.40 191 PHE A C 1
ATOM 1510 O O . PHE A 1 213 ? 5.848 28.509 39.212 1.00 27.67 191 PHE A O 1
ATOM 1518 N N . TRP A 1 214 ? 5.116 27.085 40.792 1.00 25.75 192 TRP A N 1
ATOM 1519 C CA . TRP A 1 214 ? 3.765 27.638 40.749 1.00 22.62 192 TRP A CA 1
ATOM 1520 C C . TRP A 1 214 ? 3.707 29.009 41.405 1.00 26.76 192 TRP A C 1
ATOM 1521 O O . TRP A 1 214 ? 2.984 29.895 40.935 1.00 25.85 192 TRP A O 1
ATOM 1532 N N . LEU A 1 215 ? 4.471 29.212 42.479 1.00 18.85 193 LEU A N 1
ATOM 1533 C CA . LEU A 1 215 ? 4.590 30.553 43.042 1.00 28.02 193 LEU A CA 1
ATOM 1534 C C . LEU A 1 215 ? 5.096 31.537 41.997 1.00 27.36 193 LEU A C 1
ATOM 1535 O O . LEU A 1 215 ? 4.635 32.683 41.929 1.00 24.36 193 LEU A O 1
ATOM 1540 N N . ASP A 1 216 ? 6.041 31.107 41.170 1.00 27.86 194 ASP A N 1
ATOM 1541 C CA . ASP A 1 216 ? 6.589 32.003 40.161 1.00 34.96 194 ASP A CA 1
ATOM 1542 C C . ASP A 1 216 ? 5.565 32.387 39.102 1.00 33.71 194 ASP A C 1
ATOM 1543 O O . ASP A 1 216 ? 5.794 33.354 38.371 1.00 34.72 194 ASP A O 1
ATOM 1548 N N . ARG A 1 217 ? 4.448 31.673 39.014 1.00 27.73 195 ARG A N 1
ATOM 1549 C CA . ARG A 1 217 ? 3.355 32.041 38.129 1.00 26.57 195 ARG A CA 1
ATOM 1550 C C . ARG A 1 217 ? 2.302 32.894 38.821 1.00 28.49 195 ARG A C 1
ATOM 1551 O O . ARG A 1 217 ? 1.265 33.185 38.215 1.00 30.16 195 ARG A O 1
ATOM 1559 N N . GLY A 1 218 ? 2.532 33.293 40.068 1.00 27.58 196 GLY A N 1
ATOM 1560 C CA . GLY A 1 218 ? 1.649 34.218 40.753 1.00 22.89 196 GLY A CA 1
ATOM 1561 C C . GLY A 1 218 ? 0.729 33.607 41.790 1.00 19.30 196 GLY A C 1
ATOM 1562 O O . GLY A 1 218 ? -0.046 34.354 42.404 1.00 26.14 196 GLY A O 1
ATOM 1563 N N . VAL A 1 219 ? 0.788 32.287 42.017 1.00 18.99 197 VAL A N 1
ATOM 1564 C CA . VAL A 1 219 ? -0.084 31.651 43.012 1.00 26.17 197 VAL A CA 1
ATOM 1565 C C . VAL A 1 219 ? 0.148 32.274 44.390 1.00 26.39 197 VAL A C 1
ATOM 1566 O O . VAL A 1 219 ? 1.228 32.790 44.686 1.00 23.78 197 VAL A O 1
ATOM 1570 N N . ASP A 1 220 ? -0.894 32.257 45.236 1.00 24.75 198 ASP A N 1
ATOM 1571 C CA . ASP A 1 220 ? -0.863 32.929 46.528 1.00 26.93 198 ASP A CA 1
ATOM 1572 C C . ASP A 1 220 ? -0.819 31.982 47.714 1.00 29.82 198 ASP A C 1
ATOM 1573 O O . ASP A 1 220 ? -0.891 32.444 48.860 1.00 25.12 198 ASP A O 1
ATOM 1578 N N . GLY A 1 221 ? -0.701 30.688 47.476 1.00 23.80 199 GLY A N 1
ATOM 1579 C CA . GLY A 1 221 ? -0.621 29.737 48.563 1.00 18.41 199 GLY A CA 1
ATOM 1580 C C . GLY A 1 221 ? -1.011 28.354 48.092 1.00 22.63 199 GLY A C 1
ATOM 1581 O O . GLY A 1 221 ? -1.424 28.144 46.952 1.00 23.80 199 GLY A O 1
ATOM 1582 N N . PHE A 1 222 ? -0.871 27.401 49.010 1.00 19.68 200 PHE A N 1
ATOM 1583 C CA . PHE A 1 222 ? -1.110 26.003 48.689 1.00 19.27 200 PHE A CA 1
ATOM 1584 C C . PHE A 1 222 ? -1.921 25.359 49.791 1.00 20.11 200 PHE A C 1
ATOM 1585 O O . PHE A 1 222 ? -1.744 25.684 50.967 1.00 23.00 200 PHE A O 1
ATOM 1593 N N . ARG A 1 223 ? -2.801 24.448 49.393 1.00 17.85 201 ARG A N 1
ATOM 1594 C CA . ARG A 1 223 ? -3.405 23.487 50.299 1.00 20.95 201 ARG A CA 1
ATOM 1595 C C . ARG A 1 223 ? -2.610 22.194 50.193 1.00 28.49 201 ARG A C 1
ATOM 1596 O O . ARG A 1 223 ? -2.444 21.652 49.089 1.00 23.84 201 ARG A O 1
ATOM 1604 N N . LEU A 1 224 ? -2.088 21.728 51.328 1.00 21.61 202 LEU A N 1
ATOM 1605 C CA . LEU A 1 224 ? -1.261 20.516 51.369 1.00 21.14 202 LEU A CA 1
ATOM 1606 C C . LEU A 1 224 ? -2.184 19.338 51.625 1.00 25.79 202 LEU A C 1
ATOM 1607 O O . LEU A 1 224 ? -2.635 19.102 52.751 1.00 19.25 202 LEU A O 1
ATOM 1612 N N . ASP A 1 225 ? -2.441 18.591 50.563 1.00 26.63 203 ASP A N 1
ATOM 1613 C CA . ASP A 1 225 ? -3.365 17.474 50.576 1.00 21.42 203 ASP A CA 1
ATOM 1614 C C . ASP A 1 225 ? -2.792 16.288 51.354 1.00 24.30 203 ASP A C 1
ATOM 1615 O O . ASP A 1 225 ? -1.598 15.993 51.259 1.00 30.39 203 ASP A O 1
ATOM 1620 N N . ALA A 1 226 ? -3.656 15.616 52.126 1.00 22.92 204 ALA A N 1
ATOM 1621 C CA . ALA A 1 226 ? -3.346 14.345 52.802 1.00 25.65 204 ALA A CA 1
ATOM 1622 C C . ALA A 1 226 ? -2.001 14.396 53.524 1.00 25.40 204 ALA A C 1
ATOM 1623 O O . ALA A 1 226 ? -1.210 13.455 53.483 1.00 21.63 204 ALA A O 1
ATOM 1625 N N . ILE A 1 227 ? -1.744 15.511 54.204 1.00 18.09 205 ILE A N 1
ATOM 1626 C CA . ILE A 1 227 ? -0.381 15.831 54.610 1.00 17.39 205 ILE A CA 1
ATOM 1627 C C . ILE A 1 227 ? 0.148 14.854 55.660 1.00 21.32 205 ILE A C 1
ATOM 1628 O O . ILE A 1 227 ? 1.353 14.583 55.706 1.00 21.55 205 ILE A O 1
ATOM 1633 N N . ASN A 1 228 ? -0.720 14.311 56.513 1.00 19.42 206 ASN A N 1
ATOM 1634 C CA . ASN A 1 228 ? -0.266 13.435 57.585 1.00 23.19 206 ASN A CA 1
ATOM 1635 C C . ASN A 1 228 ? -0.098 11.998 57.130 1.00 20.17 206 ASN A C 1
ATOM 1636 O O . ASN A 1 228 ? 0.051 11.099 57.969 1.00 20.21 206 ASN A O 1
ATOM 1641 N N . HIS A 1 229 ? -0.110 11.764 55.824 1.00 14.90 207 HIS A N 1
ATOM 1642 C CA . HIS A 1 229 ? 0.268 10.474 55.271 1.00 18.60 207 HIS A CA 1
ATOM 1643 C C . HIS A 1 229 ? 1.694 10.477 54.740 1.00 23.06 207 HIS A C 1
ATOM 1644 O O . HIS A 1 229 ? 2.157 9.455 54.218 1.00 16.41 207 HIS A O 1
ATOM 1651 N N . MET A 1 230 ? 2.416 11.587 54.912 1.00 20.19 208 MET A N 1
ATOM 1652 C CA . MET A 1 230 ? 3.708 11.756 54.254 1.00 20.84 208 MET A CA 1
ATOM 1653 C C . MET A 1 230 ? 4.680 10.637 54.617 1.00 21.48 208 MET A C 1
ATOM 1654 O O . MET A 1 230 ? 5.108 9.874 53.748 1.00 19.95 208 MET A O 1
ATOM 1659 N N . PHE A 1 231 ? 5.052 10.528 55.892 1.00 17.92 209 PHE A N 1
ATOM 1660 C CA . PHE A 1 231 ? 6.065 9.554 56.279 1.00 21.20 209 PHE A CA 1
ATOM 1661 C C . PHE A 1 231 ? 5.437 8.281 56.832 1.00 22.80 209 PHE A C 1
ATOM 1662 O O . PHE A 1 231 ? 4.291 8.263 57.291 1.00 22.24 209 PHE A O 1
ATOM 1670 N N . GLU A 1 232 ? 6.214 7.200 56.768 1.00 19.70 210 GLU A N 1
ATOM 1671 C CA . GLU A 1 232 ? 5.859 5.925 57.382 1.00 17.56 210 GLU A CA 1
ATOM 1672 C C . GLU A 1 232 ? 7.022 5.452 58.249 1.00 15.36 210 GLU A C 1
ATOM 1673 O O . GLU A 1 232 ? 8.138 5.963 58.151 1.00 20.68 210 GLU A O 1
ATOM 1679 N N . ASP A 1 233 ? 6.741 4.467 59.108 1.00 26.28 211 ASP A N 1
ATOM 1680 C CA . ASP A 1 233 ? 7.760 3.859 59.965 1.00 19.30 211 ASP A CA 1
ATOM 1681 C C . ASP A 1 233 ? 8.965 3.413 59.144 1.00 26.07 211 ASP A C 1
ATOM 1682 O O . ASP A 1 233 ? 8.820 2.732 58.130 1.00 23.98 211 ASP A O 1
ATOM 1687 N N . GLU A 1 234 ? 10.161 3.800 59.585 1.00 24.59 212 GLU A N 1
ATOM 1688 C CA . GLU A 1 234 ? 11.352 3.443 58.823 1.00 27.79 212 GLU A CA 1
ATOM 1689 C C . GLU A 1 234 ? 11.683 1.967 58.925 1.00 27.21 212 GLU A C 1
ATOM 1690 O O . GLU A 1 234 ? 12.376 1.445 58.052 1.00 26.28 212 GLU A O 1
ATOM 1696 N N . GLN A 1 235 ? 11.208 1.286 59.963 1.00 26.12 213 GLN A N 1
ATOM 1697 C CA . GLN A 1 235 ? 11.383 -0.152 60.085 1.00 30.70 213 GLN A CA 1
ATOM 1698 C C . GLN A 1 235 ? 10.244 -0.936 59.442 1.00 32.62 213 GLN A C 1
ATOM 1699 O O . GLN A 1 235 ? 10.271 -2.173 59.468 1.00 28.50 213 GLN A O 1
ATOM 1705 N N . PHE A 1 236 ? 9.249 -0.246 58.875 1.00 23.55 214 PHE A N 1
ATOM 1706 C CA . PHE A 1 236 ? 8.122 -0.893 58.190 1.00 27.07 214 PHE A CA 1
ATOM 1707 C C . PHE A 1 236 ? 7.483 -1.972 59.053 1.00 26.11 214 PHE A C 1
ATOM 1708 O O . PHE A 1 236 ? 7.121 -3.053 58.574 1.00 21.82 214 PHE A O 1
ATOM 1716 N N . ARG A 1 237 ? 7.348 -1.675 60.341 1.00 27.36 215 ARG A N 1
ATOM 1717 C CA . ARG A 1 237 ? 6.742 -2.626 61.257 1.00 26.66 215 ARG A CA 1
ATOM 1718 C C . ARG A 1 237 ? 5.235 -2.727 61.040 1.00 27.95 215 ARG A C 1
ATOM 1719 O O . ARG A 1 237 ? 4.579 -1.781 60.594 1.00 27.65 215 ARG A O 1
ATOM 1727 N N . ASP A 1 238 ? 4.696 -3.906 61.352 1.00 28.19 216 ASP A N 1
ATOM 1728 C CA . ASP A 1 238 ? 3.256 -4.123 61.334 1.00 26.45 216 ASP A CA 1
ATOM 1729 C C . ASP A 1 238 ? 2.558 -3.138 62.261 1.00 25.44 216 ASP A C 1
ATOM 1730 O O . ASP A 1 238 ? 3.066 -2.812 63.338 1.00 24.56 216 ASP A O 1
ATOM 1735 N N . GLU A 1 239 ? 1.366 -2.663 61.837 1.00 22.54 217 GLU A N 1
ATOM 1736 C CA . GLU A 1 239 ? 0.665 -1.881 62.839 1.00 24.68 217 GLU A CA 1
ATOM 1737 C C . GLU A 1 239 ? -0.144 -2.790 63.764 1.00 28.27 217 GLU A C 1
ATOM 1738 O O . GLU A 1 239 ? -0.539 -3.889 63.375 1.00 25.93 217 GLU A O 1
ATOM 1744 N N . PRO A 1 240 ? -0.368 -2.381 65.006 1.00 31.10 218 PRO A N 1
ATOM 1745 C CA . PRO A 1 240 ? -1.177 -3.197 65.923 1.00 29.39 218 PRO A CA 1
ATOM 1746 C C . PRO A 1 240 ? -2.667 -3.082 65.628 1.00 29.34 218 PRO A C 1
ATOM 1747 O O . PRO A 1 240 ? -3.133 -2.159 64.958 1.00 28.30 218 PRO A O 1
ATOM 1751 N N . LEU A 1 241 ? -3.421 -4.038 66.165 1.00 37.10 219 LEU A N 1
ATOM 1752 C CA . LEU A 1 241 ? -4.853 -4.076 65.904 1.00 37.88 219 LEU A CA 1
ATOM 1753 C C . LEU A 1 241 ? -5.572 -2.979 66.676 1.00 36.68 219 LEU A C 1
ATOM 1754 O O . LEU A 1 241 ? -5.175 -2.607 67.784 1.00 47.36 219 LEU A O 1
ATOM 1759 N N . SER A 1 242 ? -6.638 -2.455 66.072 1.00 37.98 220 SER A N 1
ATOM 1760 C CA . SER A 1 242 ? -7.382 -1.361 66.684 1.00 38.93 220 SER A CA 1
ATOM 1761 C C . SER A 1 242 ? -8.181 -1.839 67.887 1.00 46.19 220 SER A C 1
ATOM 1762 O O . SER A 1 242 ? -8.302 -1.119 68.884 1.00 48.03 220 SER A O 1
ATOM 1765 N N . GLY A 1 243 ? -8.747 -3.038 67.800 1.00 54.91 221 GLY A N 1
ATOM 1766 C CA . GLY A 1 243 ? -9.755 -3.489 68.733 1.00 62.88 221 GLY A CA 1
ATOM 1767 C C . GLY A 1 243 ? -11.167 -3.449 68.195 1.00 69.28 221 GLY A C 1
ATOM 1768 O O . GLY A 1 243 ? -12.111 -3.655 68.965 1.00 76.09 221 GLY A O 1
ATOM 1769 N N . TRP A 1 244 ? -11.338 -3.167 66.906 1.00 67.19 222 TRP A N 1
ATOM 1770 C CA . TRP A 1 244 ? -12.638 -3.202 66.255 1.00 67.27 222 TRP A CA 1
ATOM 1771 C C . TRP A 1 244 ? -12.409 -3.334 64.757 1.00 67.18 222 TRP A C 1
ATOM 1772 O O . TRP A 1 244 ? -11.277 -3.300 64.275 1.00 71.70 222 TRP A O 1
ATOM 1783 N N . GLY A 1 245 ? -13.501 -3.499 64.024 1.00 60.06 223 GLY A N 1
ATOM 1784 C CA . GLY A 1 245 ? -13.429 -3.660 62.587 1.00 56.06 223 GLY A CA 1
ATOM 1785 C C . GLY A 1 245 ? -12.982 -5.056 62.178 1.00 57.65 223 GLY A C 1
ATOM 1786 O O . GLY A 1 245 ? -12.311 -5.783 62.910 1.00 57.64 223 GLY A O 1
ATOM 1787 N N . GLN A 1 246 ? -13.370 -5.427 60.963 1.00 59.83 224 GLN A N 1
ATOM 1788 C CA . GLN A 1 246 ? -13.032 -6.731 60.419 1.00 65.74 224 GLN A CA 1
ATOM 1789 C C . GLN A 1 246 ? -11.605 -6.732 59.870 1.00 61.52 224 GLN A C 1
ATOM 1790 O O . GLN A 1 246 ? -11.097 -5.692 59.438 1.00 58.13 224 GLN A O 1
ATOM 1796 N N . PRO A 1 247 ? -10.935 -7.883 59.897 1.00 60.69 225 PRO A N 1
ATOM 1797 C CA . PRO A 1 247 ? -9.636 -7.999 59.225 1.00 55.44 225 PRO A CA 1
ATOM 1798 C C . PRO A 1 247 ? -9.695 -7.480 57.794 1.00 47.84 225 PRO A C 1
ATOM 1799 O O . PRO A 1 247 ? -10.641 -7.750 57.052 1.00 53.44 225 PRO A O 1
ATOM 1803 N N . GLY A 1 248 ? -8.674 -6.711 57.417 1.00 42.26 226 GLY A N 1
ATOM 1804 C CA . GLY A 1 248 ? -8.598 -6.103 56.109 1.00 38.67 226 GLY A CA 1
ATOM 1805 C C . GLY A 1 248 ? -9.173 -4.706 56.016 1.00 43.34 226 GLY A C 1
ATOM 1806 O O . GLY A 1 248 ? -8.871 -3.991 55.053 1.00 45.15 226 GLY A O 1
ATOM 1807 N N . GLU A 1 249 ? -10.001 -4.297 56.973 1.00 40.14 227 GLU A N 1
ATOM 1808 C CA . GLU A 1 249 ? -10.536 -2.944 56.973 1.00 33.18 227 GLU A CA 1
ATOM 1809 C C . GLU A 1 249 ? -9.498 -1.956 57.490 1.00 31.32 227 GLU A C 1
ATOM 1810 O O . GLU A 1 249 ? -8.714 -2.267 58.393 1.00 33.41 227 GLU A O 1
ATOM 1816 N N . TYR A 1 250 ? -9.522 -0.746 56.920 1.00 32.23 228 TYR A N 1
ATOM 1817 C CA . TYR A 1 250 ? -8.619 0.308 57.373 1.00 29.56 228 TYR A CA 1
ATOM 1818 C C . TYR A 1 250 ? -8.725 0.515 58.882 1.00 34.50 228 TYR A C 1
ATOM 1819 O O . TYR A 1 250 ? -7.709 0.549 59.586 1.00 31.69 228 TYR A O 1
ATOM 1828 N N . ASP A 1 251 ? -9.957 0.630 59.400 1.00 37.80 229 ASP A N 1
ATOM 1829 C CA . ASP A 1 251 ? -10.194 0.898 60.820 1.00 37.59 229 ASP A CA 1
ATOM 1830 C C . ASP A 1 251 ? -9.761 -0.247 61.733 1.00 37.83 229 ASP A C 1
ATOM 1831 O O . ASP A 1 251 ? -9.880 -0.104 62.952 1.00 40.14 229 ASP A O 1
ATOM 1836 N N . SER A 1 252 ? -9.262 -1.361 61.194 1.00 37.34 230 SER A N 1
ATOM 1837 C CA . SER A 1 252 ? -8.864 -2.485 62.027 1.00 35.60 230 SER A CA 1
ATOM 1838 C C . SER A 1 252 ? -7.464 -2.340 62.592 1.00 37.06 230 SER A C 1
ATOM 1839 O O . SER A 1 252 ? -7.092 -3.126 63.470 1.00 34.89 230 SER A O 1
ATOM 1842 N N . LEU A 1 253 ? -6.689 -1.369 62.119 1.00 32.43 231 LEU A N 1
ATOM 1843 C CA . LEU A 1 253 ? -5.334 -1.129 62.598 1.00 31.48 231 LEU A CA 1
ATOM 1844 C C . LEU A 1 253 ? -5.254 0.246 63.237 1.00 24.47 231 LEU A C 1
ATOM 1845 O O . LEU A 1 253 ? -5.922 1.191 62.804 1.00 33.44 231 LEU A O 1
ATOM 1850 N N . ASP A 1 254 ? -4.440 0.349 64.284 1.00 26.25 232 ASP A N 1
ATOM 1851 C CA . ASP A 1 254 ? -4.075 1.645 64.851 1.00 29.74 232 ASP A CA 1
ATOM 1852 C C . ASP A 1 254 ? -2.928 2.207 64.017 1.00 24.27 232 ASP A C 1
ATOM 1853 O O . ASP A 1 254 ? -1.828 1.647 64.016 1.00 21.52 232 ASP A O 1
ATOM 1858 N N . HIS A 1 255 ? -3.174 3.313 63.311 1.00 28.28 233 HIS A N 1
ATOM 1859 C CA . HIS A 1 255 ? -2.237 3.779 62.287 1.00 28.38 233 HIS A CA 1
ATOM 1860 C C . HIS A 1 255 ? -1.049 4.576 62.818 1.00 22.82 233 HIS A C 1
ATOM 1861 O O . HIS A 1 255 ? -0.762 5.683 62.344 1.00 25.33 233 HIS A O 1
ATOM 1868 N N . ILE A 1 256 ? -0.311 3.979 63.759 1.00 22.86 234 ILE A N 1
ATOM 1869 C CA . ILE A 1 256 ? 0.828 4.649 64.377 1.00 27.34 234 ILE A CA 1
ATOM 1870 C C . ILE A 1 256 ? 2.064 4.657 63.498 1.00 25.09 234 ILE A C 1
ATOM 1871 O O . ILE A 1 256 ? 3.024 5.373 63.811 1.00 23.06 234 ILE A O 1
ATOM 1876 N N . TYR A 1 257 ? 2.091 3.857 62.428 1.00 23.44 235 TYR A N 1
ATOM 1877 C CA . TYR A 1 257 ? 3.253 3.804 61.551 1.00 25.85 235 TYR A CA 1
ATOM 1878 C C . TYR A 1 257 ? 2.975 4.397 60.182 1.00 25.87 235 TYR A C 1
ATOM 1879 O O . TYR A 1 257 ? 3.886 4.443 59.355 1.00 20.39 235 TYR A O 1
ATOM 1888 N N . THR A 1 258 ? 1.756 4.886 59.937 1.00 21.20 236 THR A N 1
ATOM 1889 C CA . THR A 1 258 ? 1.367 5.376 58.619 1.00 23.56 236 THR A CA 1
ATOM 1890 C C . THR A 1 258 ? 0.639 6.713 58.632 1.00 21.19 236 THR A C 1
ATOM 1891 O O . THR A 1 258 ? 0.437 7.287 57.555 1.00 19.25 236 THR A O 1
ATOM 1895 N N . LYS A 1 259 ? 0.248 7.229 59.793 1.00 20.26 237 LYS A N 1
ATOM 1896 C CA . LYS A 1 259 ? -0.340 8.551 59.897 1.00 23.54 237 LYS A CA 1
ATOM 1897 C C . LYS A 1 259 ? 0.346 9.314 61.018 1.00 20.23 237 LYS A C 1
ATOM 1898 O O . LYS A 1 259 ? 0.766 8.734 62.024 1.00 21.81 237 LYS A O 1
ATOM 1904 N N . ASP A 1 260 ? 0.441 10.623 60.835 1.00 19.72 238 ASP A N 1
ATOM 1905 C CA . ASP A 1 260 ? 0.921 11.545 61.865 1.00 23.65 238 ASP A CA 1
ATOM 1906 C C . ASP A 1 260 ? 2.340 11.241 62.308 1.00 19.29 238 ASP A C 1
ATOM 1907 O O . ASP A 1 260 ? 2.745 11.648 63.399 1.00 21.56 238 ASP A O 1
ATOM 1912 N N . ILE A 1 261 ? 3.102 10.517 61.492 1.00 17.39 239 ILE A N 1
ATOM 1913 C CA . ILE A 1 261 ? 4.522 10.315 61.765 1.00 19.66 239 ILE A CA 1
ATOM 1914 C C . ILE A 1 261 ? 5.151 11.699 61.870 1.00 19.76 239 ILE A C 1
ATOM 1915 O O . ILE A 1 261 ? 5.144 12.454 60.887 1.00 22.73 239 ILE A O 1
ATOM 1920 N N . PRO A 1 262 ? 5.711 12.071 63.026 1.00 21.61 240 PRO A N 1
ATOM 1921 C CA . PRO A 1 262 ? 5.943 13.498 63.318 1.00 22.29 240 PRO A CA 1
ATOM 1922 C C . PRO A 1 262 ? 6.997 14.180 62.462 1.00 18.65 240 PRO A C 1
ATOM 1923 O O . PRO A 1 262 ? 7.093 15.411 62.525 1.00 20.37 240 PRO A O 1
ATOM 1927 N N . ASP A 1 263 ? 7.784 13.455 61.666 1.00 21.41 241 ASP A N 1
ATOM 1928 C CA . ASP A 1 263 ? 8.712 14.132 60.764 1.00 24.69 241 ASP A CA 1
ATOM 1929 C C . ASP A 1 263 ? 7.993 15.087 59.815 1.00 20.83 241 ASP A C 1
ATOM 1930 O O . ASP A 1 263 ? 8.615 16.037 59.316 1.00 22.09 241 ASP A O 1
ATOM 1935 N N . VAL A 1 264 ? 6.703 14.856 59.553 1.00 20.41 242 VAL A N 1
ATOM 1936 C CA . VAL A 1 264 ? 5.936 15.739 58.670 1.00 17.74 242 VAL A CA 1
ATOM 1937 C C . VAL A 1 264 ? 5.915 17.171 59.193 1.00 23.82 242 VAL A C 1
ATOM 1938 O O . VAL A 1 264 ? 5.903 18.127 58.409 1.00 20.30 242 VAL A O 1
ATOM 1942 N N . TYR A 1 265 ? 5.932 17.354 60.510 1.00 20.03 243 TYR A N 1
ATOM 1943 C CA . TYR A 1 265 ? 5.789 18.703 61.036 1.00 23.55 243 TYR A CA 1
ATOM 1944 C C . TYR A 1 265 ? 6.978 19.577 60.643 1.00 22.87 243 TYR A C 1
ATOM 1945 O O . TYR A 1 265 ? 6.793 20.723 60.217 1.00 22.10 243 TYR A O 1
ATOM 1954 N N . ASP A 1 266 ? 8.200 19.049 60.734 1.00 20.20 244 ASP A N 1
ATOM 1955 C CA . ASP A 1 266 ? 9.359 19.848 60.341 1.00 22.94 244 ASP A CA 1
ATOM 1956 C C . ASP A 1 266 ? 9.346 20.178 58.852 1.00 16.62 244 ASP A C 1
ATOM 1957 O O . ASP A 1 266 ? 9.816 21.248 58.453 1.00 20.48 244 ASP A O 1
ATOM 1962 N N . VAL A 1 267 ? 8.819 19.286 58.015 1.00 20.61 245 VAL A N 1
ATOM 1963 C CA . VAL A 1 267 ? 8.707 19.600 56.587 1.00 16.59 245 VAL A CA 1
ATOM 1964 C C . VAL A 1 267 ? 7.752 20.770 56.378 1.00 19.20 245 VAL A C 1
ATOM 1965 O O . VAL A 1 267 ? 8.043 21.712 55.632 1.00 19.00 245 VAL A O 1
ATOM 1969 N N . VAL A 1 268 ? 6.593 20.725 57.034 1.00 23.11 246 VAL A N 1
ATOM 1970 C CA . VAL A 1 268 ? 5.640 21.830 56.933 1.00 20.91 246 VAL A CA 1
ATOM 1971 C C . VAL A 1 268 ? 6.239 23.114 57.510 1.00 17.51 246 VAL A C 1
ATOM 1972 O O . VAL A 1 268 ? 6.129 24.188 56.912 1.00 19.85 246 VAL A O 1
ATOM 1976 N N . TYR A 1 269 ? 6.867 23.034 58.686 1.00 16.43 247 TYR A N 1
ATOM 1977 C CA . TYR A 1 269 ? 7.435 24.255 59.266 1.00 19.42 247 TYR A CA 1
ATOM 1978 C C . TYR A 1 269 ? 8.522 24.833 58.366 1.00 24.94 247 TYR A C 1
ATOM 1979 O O . TYR A 1 269 ? 8.642 26.060 58.227 1.00 20.16 247 TYR A O 1
ATOM 1988 N N . ASN A 1 270 ? 9.330 23.963 57.746 1.00 19.58 248 ASN A N 1
ATOM 1989 C CA . ASN A 1 270 ? 10.371 24.449 56.843 1.00 22.91 248 ASN A CA 1
ATOM 1990 C C . ASN A 1 270 ? 9.763 25.091 55.604 1.00 22.82 248 ASN A C 1
ATOM 1991 O O . ASN A 1 270 ? 10.217 26.154 55.159 1.00 27.01 248 ASN A O 1
ATOM 1996 N N . TRP A 1 271 ? 8.722 24.472 55.051 1.00 22.98 249 TRP A N 1
ATOM 1997 C CA . TRP A 1 271 ? 8.031 25.060 53.909 1.00 21.25 249 TRP A CA 1
ATOM 1998 C C . TRP A 1 271 ? 7.426 26.411 54.274 1.00 25.75 249 TRP A C 1
ATOM 1999 O O . TRP A 1 271 ? 7.539 27.376 53.513 1.00 22.31 249 TRP A O 1
ATOM 2010 N N . ARG A 1 272 ? 6.786 26.500 55.445 1.00 21.20 250 ARG A N 1
ATOM 2011 C CA . ARG A 1 272 ? 6.246 27.785 55.888 1.00 19.83 250 ARG A CA 1
ATOM 2012 C C . ARG A 1 272 ? 7.337 28.843 55.972 1.00 25.59 250 ARG A C 1
ATOM 2013 O O . ARG A 1 272 ? 7.131 29.996 55.566 1.00 25.23 250 ARG A O 1
ATOM 2021 N N . ASP A 1 273 ? 8.518 28.471 56.469 1.00 22.17 251 ASP A N 1
ATOM 2022 C CA . ASP A 1 273 ? 9.598 29.448 56.546 1.00 22.62 251 ASP A CA 1
ATOM 2023 C C . ASP A 1 273 ? 10.061 29.881 55.151 1.00 22.98 251 ASP A C 1
ATOM 2024 O O . ASP A 1 273 ? 10.431 31.045 54.949 1.00 26.66 251 ASP A O 1
ATOM 2029 N N . GLN A 1 274 ? 10.038 28.966 54.185 1.00 19.26 252 GLN A N 1
ATOM 2030 C CA . GLN A 1 274 ? 10.399 29.318 52.815 1.00 18.53 252 GLN A CA 1
ATOM 2031 C C . GLN A 1 274 ? 9.328 30.197 52.177 1.00 26.78 252 GLN A C 1
ATOM 2032 O O . GLN A 1 274 ? 9.644 31.106 51.403 1.00 27.32 252 GLN A O 1
ATOM 2038 N N . MET A 1 275 ? 8.055 29.938 52.486 1.00 21.86 253 MET A N 1
ATOM 2039 C CA . MET A 1 275 ? 6.981 30.793 51.989 1.00 27.53 253 MET A CA 1
ATOM 2040 C C . MET A 1 275 ? 7.093 32.204 52.546 1.00 23.52 253 MET A C 1
ATOM 2041 O O . MET A 1 275 ? 6.896 33.181 51.814 1.00 26.47 253 MET A O 1
ATOM 2046 N N . ASP A 1 276 ? 7.386 32.335 53.849 1.00 19.25 254 ASP A N 1
ATOM 2047 C CA . ASP A 1 276 ? 7.521 33.665 54.446 1.00 18.61 254 ASP A CA 1
ATOM 2048 C C . ASP A 1 276 ? 8.672 34.447 53.823 1.00 27.94 254 ASP A C 1
ATOM 2049 O O . ASP A 1 276 ? 8.569 35.664 53.595 1.00 25.76 254 ASP A O 1
ATOM 2054 N N . LYS A 1 277 ? 9.798 33.772 53.586 1.00 25.38 255 LYS A N 1
ATOM 2055 C CA . LYS A 1 277 ? 10.921 34.418 52.927 1.00 32.03 255 LYS A CA 1
ATOM 2056 C C . LYS A 1 277 ? 10.547 34.822 51.504 1.00 30.72 255 LYS A C 1
ATOM 2057 O O . LYS A 1 277 ? 10.821 35.947 51.079 1.00 31.68 255 LYS A O 1
ATOM 2063 N N . TYR A 1 278 ? 9.909 33.918 50.755 1.00 24.98 256 TYR A N 1
ATOM 2064 C CA . TYR A 1 278 ? 9.420 34.268 49.421 1.00 28.80 256 TYR A CA 1
ATOM 2065 C C . TYR A 1 278 ? 8.469 35.454 49.485 1.00 24.68 256 TYR A C 1
ATOM 2066 O O . TYR A 1 278 ? 8.536 36.372 48.652 1.00 26.56 256 TYR A O 1
ATOM 2075 N N . SER A 1 279 ? 7.579 35.450 50.478 1.00 22.48 257 SER A N 1
ATOM 2076 C CA . SER A 1 279 ? 6.620 36.538 50.655 1.00 26.50 257 SER A CA 1
ATOM 2077 C C . SER A 1 279 ? 7.323 37.870 50.851 1.00 28.76 257 SER A C 1
ATOM 2078 O O . SER A 1 279 ? 6.898 38.895 50.305 1.00 30.35 257 SER A O 1
ATOM 2081 N N . ALA A 1 280 ? 8.384 37.878 51.652 1.00 27.54 258 ALA A N 1
ATOM 2082 C CA . ALA A 1 280 ? 9.101 39.120 51.897 1.00 27.71 258 ALA A CA 1
ATOM 2083 C C . ALA A 1 280 ? 9.791 39.600 50.629 1.00 30.78 258 ALA A C 1
ATOM 2084 O O . ALA A 1 280 ? 9.852 40.805 50.362 1.00 34.61 258 ALA A O 1
ATOM 2086 N N . GLU A 1 281 ? 10.302 38.667 49.826 1.00 32.40 259 GLU A N 1
ATOM 2087 C CA . GLU A 1 281 ? 11.022 39.043 48.618 1.00 32.33 259 GLU A CA 1
ATOM 2088 C C . GLU A 1 281 ? 10.085 39.534 47.523 1.00 39.89 259 GLU A C 1
ATOM 2089 O O . GLU A 1 281 ? 10.484 40.369 46.703 1.00 45.66 259 GLU A O 1
ATOM 2095 N N . LYS A 1 282 ? 8.852 39.028 47.473 1.00 34.43 260 LYS A N 1
ATOM 2096 C CA . LYS A 1 282 ? 7.953 39.327 46.367 1.00 35.64 260 LYS A CA 1
ATOM 2097 C C . LYS A 1 282 ? 6.850 40.322 46.714 1.00 29.71 260 LYS A C 1
ATOM 2098 O O . LYS A 1 282 ? 6.183 40.813 45.799 1.00 35.43 260 LYS A O 1
ATOM 2104 N N . GLY A 1 283 ? 6.623 40.609 47.992 1.00 27.90 261 GLY A N 1
ATOM 2105 C CA . GLY A 1 283 ? 5.665 41.629 48.373 1.00 30.01 261 GLY A CA 1
ATOM 2106 C C . GLY A 1 283 ? 4.221 41.176 48.427 1.00 36.11 261 GLY A C 1
ATOM 2107 O O . GLY A 1 283 ? 3.315 42.006 48.303 1.00 40.18 261 GLY A O 1
ATOM 2108 N N . ARG A 1 284 ? 3.971 39.878 48.589 1.00 30.45 262 ARG A N 1
ATOM 2109 C CA . ARG A 1 284 ? 2.616 39.398 48.812 1.00 27.62 262 ARG A CA 1
ATOM 2110 C C . ARG A 1 284 ? 2.697 38.210 49.761 1.00 31.50 262 ARG A C 1
ATOM 2111 O O . ARG A 1 284 ? 3.717 37.522 49.822 1.00 27.78 262 ARG A O 1
ATOM 2119 N N . THR A 1 285 ? 1.631 37.988 50.530 1.00 26.22 263 THR A N 1
ATOM 2120 C CA . THR A 1 285 ? 1.660 36.998 51.604 1.00 23.31 263 THR A CA 1
ATOM 2121 C C . THR A 1 285 ? 1.202 35.654 51.059 1.00 22.96 263 THR A C 1
ATOM 2122 O O . THR A 1 285 ? 0.031 35.497 50.697 1.00 23.00 263 THR A O 1
ATOM 2126 N N . ILE A 1 286 ? 2.133 34.701 50.990 1.00 22.63 264 ILE A N 1
ATOM 2127 C CA . ILE A 1 286 ? 1.862 33.328 50.574 1.00 17.99 264 ILE A CA 1
ATOM 2128 C C . ILE A 1 286 ? 1.439 32.513 51.786 1.00 21.55 264 ILE A C 1
ATOM 2129 O O . ILE A 1 286 ? 2.141 32.504 52.802 1.00 22.49 264 ILE A O 1
ATOM 2134 N N . ILE A 1 287 ? 0.338 31.764 51.667 1.00 17.36 265 ILE A N 1
ATOM 2135 C CA . ILE A 1 287 ? -0.145 31.002 52.815 1.00 17.02 265 ILE A CA 1
ATOM 2136 C C . ILE A 1 287 ? -0.118 29.510 52.533 1.00 21.03 265 ILE A C 1
ATOM 2137 O O . ILE A 1 287 ? -0.064 29.052 51.390 1.00 19.63 265 ILE A O 1
ATOM 2142 N N . LEU A 1 288 ? -0.203 28.747 53.617 1.00 20.72 266 LEU A N 1
ATOM 2143 C CA . LEU A 1 288 ? -0.283 27.298 53.561 1.00 17.87 266 LEU A CA 1
ATOM 2144 C C . LEU A 1 288 ? -1.491 26.850 54.361 1.00 25.12 266 LEU A C 1
ATOM 2145 O O . LEU A 1 288 ? -1.710 27.309 55.490 1.00 20.32 266 LEU A O 1
ATOM 2150 N N . MET A 1 289 ? -2.281 25.980 53.772 1.00 20.72 267 MET A N 1
ATOM 2151 C CA . MET A 1 289 ? -3.297 25.260 54.516 1.00 16.75 267 MET A CA 1
ATOM 2152 C C . MET A 1 289 ? -2.983 23.778 54.402 1.00 22.71 267 MET A C 1
ATOM 2153 O O . MET A 1 289 ? -2.501 23.315 53.366 1.00 28.40 267 MET A O 1
ATOM 2158 N N . THR A 1 290 ? -3.219 23.045 55.481 1.00 20.62 268 THR A N 1
ATOM 2159 C CA . THR A 1 290 ? -3.003 21.608 55.508 1.00 20.40 268 THR A CA 1
ATOM 2160 C C . THR A 1 290 ? -4.341 20.902 55.645 1.00 23.73 268 THR A C 1
ATOM 2161 O O . THR A 1 290 ? -5.219 21.368 56.371 1.00 20.09 268 THR A O 1
ATOM 2165 N N . GLU A 1 291 ? -4.484 19.770 54.962 1.00 21.28 269 GLU A N 1
ATOM 2166 C CA . GLU A 1 291 ? -5.626 18.890 55.133 1.00 22.50 269 GLU A CA 1
ATOM 2167 C C . GLU A 1 291 ? -5.150 17.640 55.854 1.00 20.76 269 GLU A C 1
ATOM 2168 O O . GLU A 1 291 ? -4.438 16.818 55.273 1.00 18.75 269 GLU A O 1
ATOM 2174 N N . ALA A 1 292 ? -5.519 17.503 57.122 1.00 19.72 270 ALA A N 1
ATOM 2175 C CA . ALA A 1 292 ? -5.226 16.282 57.855 1.00 18.35 270 ALA A CA 1
ATOM 2176 C C . ALA A 1 292 ? -6.457 15.871 58.644 1.00 18.44 270 ALA A C 1
ATOM 2177 O O . ALA A 1 292 ? -7.050 16.689 59.351 1.00 24.52 270 ALA A O 1
ATOM 2179 N N . TYR A 1 293 ? -6.846 14.610 58.495 1.00 18.93 271 TYR A N 1
ATOM 2180 C CA . TYR A 1 293 ? -7.785 13.958 59.398 1.00 22.35 271 TYR A CA 1
ATOM 2181 C C . TYR A 1 293 ? -6.965 13.284 60.493 1.00 26.37 271 TYR A C 1
ATOM 2182 O O . TYR A 1 293 ? -6.292 12.271 60.259 1.00 19.47 271 TYR A O 1
ATOM 2191 N N . SER A 1 294 ? -6.985 13.866 61.682 1.00 23.12 272 SER A N 1
ATOM 2192 C CA . SER A 1 294 ? -6.047 13.473 62.715 1.00 20.60 272 SER A CA 1
ATOM 2193 C C . SER A 1 294 ? -6.711 13.748 64.051 1.00 20.97 272 SER A C 1
ATOM 2194 O O . SER A 1 294 ? -7.843 14.240 64.111 1.00 18.68 272 SER A O 1
ATOM 2197 N N . SER A 1 295 ? -6.011 13.409 65.123 1.00 18.61 273 SER A N 1
ATOM 2198 C CA . SER A 1 295 ? -6.452 13.855 66.433 1.00 22.52 273 SER A CA 1
ATOM 2199 C C . SER A 1 295 ? -6.515 15.376 66.454 1.00 22.16 273 SER A C 1
ATOM 2200 O O . SER A 1 295 ? -5.888 16.060 65.639 1.00 16.90 273 SER A O 1
ATOM 2203 N N . ILE A 1 296 ? -7.286 15.926 67.398 1.00 19.56 274 ILE A N 1
ATOM 2204 C CA . ILE A 1 296 ? -7.298 17.380 67.471 1.00 19.09 274 ILE A CA 1
ATOM 2205 C C . ILE A 1 296 ? -5.899 17.887 67.809 1.00 20.37 274 ILE A C 1
ATOM 2206 O O . ILE A 1 296 ? -5.450 18.895 67.255 1.00 16.20 274 ILE A O 1
ATOM 2211 N N . GLU A 1 297 ? -5.144 17.147 68.642 1.00 14.68 275 GLU A N 1
ATOM 2212 C CA . GLU A 1 297 ? -3.794 17.597 68.971 1.00 19.82 275 GLU A CA 1
ATOM 2213 C C . GLU A 1 297 ? -2.878 17.536 67.753 1.00 15.32 275 GLU A C 1
ATOM 2214 O O . GLU A 1 297 ? -2.074 18.447 67.531 1.00 20.88 275 GLU A O 1
ATOM 2220 N N . GLY A 1 298 ? -2.980 16.462 66.964 1.00 15.18 276 GLY A N 1
ATOM 2221 C CA . GLY A 1 298 ? -2.157 16.348 65.772 1.00 18.42 276 GLY A CA 1
ATOM 2222 C C . GLY A 1 298 ? -2.523 17.380 64.725 1.00 18.01 276 GLY A C 1
ATOM 2223 O O . GLY A 1 298 ? -1.662 17.830 63.966 1.00 18.16 276 GLY A O 1
ATOM 2224 N N . THR A 1 299 ? -3.803 17.749 64.662 1.00 14.04 277 THR A N 1
ATOM 2225 C CA . THR A 1 299 ? -4.236 18.825 63.776 1.00 15.81 277 THR A CA 1
ATOM 2226 C C . THR A 1 299 ? -3.606 20.158 64.182 1.00 20.14 277 THR A C 1
ATOM 2227 O O . THR A 1 299 ? -3.109 20.913 63.338 1.00 15.56 277 THR A O 1
ATOM 2231 N N . MET A 1 300 ? -3.627 20.470 65.476 1.00 17.09 278 MET A N 1
ATOM 2232 C CA . MET A 1 300 ? -3.211 21.796 65.917 1.00 15.27 278 MET A CA 1
ATOM 2233 C C . MET A 1 300 ? -1.709 21.991 65.796 1.00 18.19 278 MET A C 1
ATOM 2234 O O . MET A 1 300 ? -1.248 23.129 65.652 1.00 17.81 278 MET A O 1
ATOM 2239 N N . LEU A 1 301 ? -0.931 20.906 65.836 1.00 18.11 279 LEU A N 1
ATOM 2240 C CA . LEU A 1 301 ? 0.504 21.015 65.614 1.00 15.38 279 LEU A CA 1
ATOM 2241 C C . LEU A 1 301 ? 0.840 21.507 64.211 1.00 14.93 279 LEU A C 1
ATOM 2242 O O . LEU A 1 301 ? 1.979 21.933 63.982 1.00 19.03 279 LEU A O 1
ATOM 2247 N N . TYR A 1 302 ? -0.115 21.493 63.274 1.00 20.25 280 TYR A N 1
ATOM 2248 C CA . TYR A 1 302 ? 0.170 22.083 61.966 1.00 19.12 280 TYR A CA 1
ATOM 2249 C C . TYR A 1 302 ? 0.165 23.608 62.013 1.00 19.83 280 TYR A C 1
ATOM 2250 O O . TYR A 1 302 ? 0.857 24.247 61.211 1.00 20.44 280 TYR A O 1
ATOM 2259 N N . TYR A 1 303 ? -0.637 24.212 62.898 1.00 19.47 281 TYR A N 1
ATOM 2260 C CA . TYR A 1 303 ? -0.529 25.652 63.109 1.00 18.63 281 TYR A CA 1
ATOM 2261 C C . TYR A 1 303 ? 0.872 26.029 63.563 1.00 22.92 281 TYR A C 1
ATOM 2262 O O . TYR A 1 303 ? 1.439 27.011 63.088 1.00 19.59 281 TYR A O 1
ATOM 2271 N N . GLU A 1 304 ? 1.431 25.269 64.503 1.00 20.72 282 GLU A N 1
ATOM 2272 C CA . GLU A 1 304 ? 2.509 25.764 65.348 1.00 20.39 282 GLU A CA 1
ATOM 2273 C C . GLU A 1 304 ? 3.029 24.644 66.241 1.00 20.47 282 GLU A C 1
ATOM 2274 O O . GLU A 1 304 ? 2.237 23.841 66.732 1.00 21.07 282 GLU A O 1
ATOM 2280 N N . SER A 1 305 ? 4.341 24.578 66.459 1.00 18.55 283 SER A N 1
ATOM 2281 C CA . SER A 1 305 ? 4.886 23.567 67.355 1.00 21.85 283 SER A CA 1
ATOM 2282 C C . SER A 1 305 ? 4.451 23.834 68.798 1.00 23.28 283 SER A C 1
ATOM 2283 O O . SER A 1 305 ? 4.055 24.946 69.165 1.00 26.91 283 SER A O 1
ATOM 2286 N N . ALA A 1 306 ? 4.542 22.788 69.626 1.00 19.71 284 ALA A N 1
ATOM 2287 C CA . ALA A 1 306 ? 4.060 22.885 71.005 1.00 22.63 284 ALA A CA 1
ATOM 2288 C C . ALA A 1 306 ? 4.779 23.977 71.776 1.00 29.97 284 ALA A C 1
ATOM 2289 O O . ALA A 1 306 ? 4.168 24.665 72.607 1.00 25.39 284 ALA A O 1
ATOM 2291 N N . ASP A 1 307 ? 6.075 24.142 71.531 1.00 29.66 285 ASP A N 1
ATOM 2292 C CA . ASP A 1 307 ? 6.861 25.157 72.218 1.00 28.44 285 ASP A CA 1
ATOM 2293 C C . ASP A 1 307 ? 6.746 26.529 71.570 1.00 24.10 285 ASP A C 1
ATOM 2294 O O . ASP A 1 307 ? 7.409 27.464 72.025 1.00 26.58 285 ASP A O 1
ATOM 2299 N N . ARG A 1 308 ? 5.920 26.658 70.529 1.00 22.26 286 ARG A N 1
ATOM 2300 C CA . ARG A 1 308 ? 5.621 27.916 69.838 1.00 18.80 286 ARG A CA 1
ATOM 2301 C C . ARG A 1 308 ? 6.831 28.501 69.127 1.00 21.28 286 ARG A C 1
ATOM 2302 O O . ARG A 1 308 ? 6.805 29.671 68.724 1.00 24.33 286 ARG A O 1
ATOM 2310 N N . LYS A 1 309 ? 7.882 27.696 68.922 1.00 24.46 287 LYS A N 1
ATOM 2311 C CA . LYS A 1 309 ? 9.057 28.172 68.203 1.00 21.58 287 LYS A CA 1
ATOM 2312 C C . LYS A 1 309 ? 8.920 28.078 66.685 1.00 22.75 287 LYS A C 1
ATOM 2313 O O . LYS A 1 309 ? 9.623 28.808 65.978 1.00 24.09 287 LYS A O 1
ATOM 2319 N N . ARG A 1 310 ? 8.036 27.230 66.165 1.00 23.06 288 ARG A N 1
ATOM 2320 C CA . ARG A 1 310 ? 7.879 27.102 64.717 1.00 22.90 288 ARG A CA 1
ATOM 2321 C C . ARG A 1 310 ? 6.430 27.316 64.301 1.00 24.63 288 ARG A C 1
ATOM 2322 O O . ARG A 1 310 ? 5.500 26.895 64.996 1.00 19.12 288 ARG A O 1
ATOM 2330 N N . GLN A 1 311 ? 6.252 27.950 63.143 1.00 19.23 289 GLN A N 1
ATOM 2331 C CA . GLN A 1 311 ? 4.958 28.140 62.513 1.00 19.81 289 GLN A CA 1
ATOM 2332 C C . GLN A 1 311 ? 4.816 27.175 61.345 1.00 20.10 289 GLN A C 1
ATOM 2333 O O . GLN A 1 311 ? 5.789 26.863 60.660 1.00 22.47 289 GLN A O 1
ATOM 2339 N N . GLY A 1 312 ? 3.599 26.712 61.115 1.00 16.11 290 GLY A N 1
ATOM 2340 C CA . GLY A 1 312 ? 3.354 25.823 59.995 1.00 18.81 290 GLY A CA 1
ATOM 2341 C C . GLY A 1 312 ? 2.289 26.354 59.063 1.00 18.08 290 GLY A C 1
ATOM 2342 O O . GLY A 1 312 ? 2.472 27.397 58.432 1.00 18.69 290 GLY A O 1
ATOM 2343 N N . ALA A 1 313 ? 1.180 25.631 58.950 1.00 17.88 291 ALA A N 1
ATOM 2344 C CA . ALA A 1 313 ? 0.074 26.111 58.139 1.00 20.28 291 ALA A CA 1
ATOM 2345 C C . ALA A 1 313 ? -0.524 27.361 58.763 1.00 22.99 291 ALA A C 1
ATOM 2346 O O . ALA A 1 313 ? -0.658 27.460 59.987 1.00 19.62 291 ALA A O 1
ATOM 2348 N N . HIS A 1 314 ? -0.885 28.321 57.915 1.00 19.17 292 HIS A N 1
ATOM 2349 C CA . HIS A 1 314 ? -1.702 29.434 58.394 1.00 18.58 292 HIS A CA 1
ATOM 2350 C C . HIS A 1 314 ? -3.051 28.939 58.896 1.00 17.75 292 HIS A C 1
ATOM 2351 O O . HIS A 1 314 ? -3.576 29.449 59.894 1.00 18.04 292 HIS A O 1
ATOM 2358 N N . MET A 1 315 ? -3.614 27.924 58.239 1.00 19.34 293 MET A N 1
ATOM 2359 C CA . MET A 1 315 ? -4.962 27.447 58.558 1.00 19.99 293 MET A CA 1
ATOM 2360 C C . MET A 1 315 ? -5.086 25.954 58.245 1.00 19.75 293 MET A C 1
ATOM 2361 O O . MET A 1 315 ? -5.396 25.566 57.109 1.00 18.91 293 MET A O 1
ATOM 2366 N N . PRO A 1 316 ? -4.860 25.082 59.233 1.00 16.43 294 PRO A N 1
ATOM 2367 C CA . PRO A 1 316 ? -5.216 23.666 59.055 1.00 15.66 294 PRO A CA 1
ATOM 2368 C C . PRO A 1 316 ? -6.703 23.550 58.796 1.00 17.62 294 PRO A C 1
ATOM 2369 O O . PRO A 1 316 ? -7.496 24.267 59.406 1.00 21.35 294 PRO A O 1
ATOM 2373 N N . PHE A 1 317 ? -7.086 22.649 57.887 1.00 17.12 295 PHE A N 1
ATOM 2374 C CA . PHE A 1 317 ? -8.510 22.486 57.610 1.00 20.53 295 PHE A CA 1
ATOM 2375 C C . PHE A 1 317 ? -9.261 22.033 58.861 1.00 17.39 295 PHE A C 1
ATOM 2376 O O . PHE A 1 317 ? -8.805 21.161 59.601 1.00 21.81 295 PHE A O 1
ATOM 2384 N N . ASN A 1 318 ? -10.414 22.662 59.092 1.00 16.96 296 ASN A N 1
ATOM 2385 C CA . ASN A 1 318 ? -11.249 22.468 60.274 1.00 14.13 296 ASN A CA 1
ATOM 2386 C C . ASN A 1 318 ? -12.602 21.978 59.792 1.00 17.64 296 ASN A C 1
ATOM 2387 O O . ASN A 1 318 ? -13.406 22.767 59.282 1.00 17.98 296 ASN A O 1
ATOM 2392 N N . PHE A 1 319 ? -12.877 20.684 59.975 1.00 18.59 297 PHE A N 1
ATOM 2393 C CA . PHE A 1 319 ? -14.101 20.099 59.446 1.00 19.55 297 PHE A CA 1
ATOM 2394 C C . PHE A 1 319 ? -15.245 20.055 60.465 1.00 16.42 297 PHE A C 1
ATOM 2395 O O . PHE A 1 319 ? -16.252 19.397 60.209 1.00 22.73 297 PHE A O 1
ATOM 2403 N N . GLN A 1 320 ? -15.160 20.803 61.567 1.00 17.21 298 GLN A N 1
ATOM 2404 C CA . GLN A 1 320 ? -16.173 20.683 62.623 1.00 15.57 298 GLN A CA 1
ATOM 2405 C C . GLN A 1 320 ? -17.599 20.882 62.105 1.00 19.98 298 GLN A C 1
ATOM 2406 O O . GLN A 1 320 ? -18.515 20.149 62.488 1.00 21.12 298 GLN A O 1
ATOM 2412 N N . LEU A 1 321 ? -17.827 21.900 61.274 1.00 16.20 299 LEU A N 1
ATOM 2413 C CA . LEU A 1 321 ? -19.202 22.175 60.865 1.00 15.91 299 LEU A CA 1
ATOM 2414 C C . LEU A 1 321 ? -19.741 21.104 59.933 1.00 19.15 299 LEU A C 1
ATOM 2415 O O . LEU A 1 321 ? -20.951 20.869 59.900 1.00 22.41 299 LEU A O 1
ATOM 2420 N N . ILE A 1 322 ? -18.876 20.449 59.160 1.00 22.39 300 ILE A N 1
ATOM 2421 C CA . ILE A 1 322 ? -19.342 19.309 58.370 1.00 19.11 300 ILE A CA 1
ATOM 2422 C C . ILE A 1 322 ? -19.800 18.188 59.295 1.00 25.19 300 ILE A C 1
ATOM 2423 O O . ILE A 1 322 ? -20.888 17.622 59.121 1.00 26.70 300 ILE A O 1
ATOM 2428 N N . TYR A 1 323 ? -18.983 17.866 60.301 1.00 23.32 301 TYR A N 1
ATOM 2429 C CA . TYR A 1 323 ? -19.316 16.772 61.214 1.00 33.73 301 TYR A CA 1
ATOM 2430 C C . TYR A 1 323 ? -20.578 17.078 62.013 1.00 33.48 301 TYR A C 1
ATOM 2431 O O . TYR A 1 323 ? -21.466 16.231 62.140 1.00 31.87 301 TYR A O 1
ATOM 2440 N N . ASP A 1 324 ? -20.660 18.276 62.596 1.00 27.11 302 ASP A N 1
ATOM 2441 C CA . ASP A 1 324 ? -21.582 18.490 63.702 1.00 27.96 302 ASP A CA 1
ATOM 2442 C C . ASP A 1 324 ? -22.792 19.361 63.386 1.00 25.87 302 ASP A C 1
ATOM 2443 O O . ASP A 1 324 ? -23.741 19.366 64.177 1.00 27.99 302 ASP A O 1
ATOM 2448 N N . PHE A 1 325 ? -22.817 20.080 62.271 1.00 24.62 303 PHE A N 1
ATOM 2449 C CA . PHE A 1 325 ? -24.078 20.712 61.891 1.00 25.52 303 PHE A CA 1
ATOM 2450 C C . PHE A 1 325 ? -24.898 19.630 61.213 1.00 29.60 303 PHE A C 1
ATOM 2451 O O . PHE A 1 325 ? -24.795 19.407 60.006 1.00 25.53 303 PHE A O 1
ATOM 2459 N N . LYS A 1 326 ? -25.719 18.955 62.014 1.00 30.83 304 LYS A N 1
ATOM 2460 C CA . LYS A 1 326 ? -26.489 17.783 61.626 1.00 29.11 304 LYS A CA 1
ATOM 2461 C C . LYS A 1 326 ? -27.974 18.072 61.765 1.00 28.92 304 LYS A C 1
ATOM 2462 O O . LYS A 1 326 ? -28.386 19.040 62.416 1.00 31.12 304 LYS A O 1
ATOM 2468 N N . LYS A 1 327 ? -28.781 17.166 61.195 1.00 26.88 305 LYS A N 1
ATOM 2469 C CA . LYS A 1 327 ? -30.221 17.395 61.097 1.00 24.77 305 LYS A CA 1
ATOM 2470 C C . LYS A 1 327 ? -30.903 17.461 62.462 1.00 31.93 305 LYS A C 1
ATOM 2471 O O . LYS A 1 327 ? -31.947 18.111 62.600 1.00 40.92 305 LYS A O 1
ATOM 2477 N N . GLU A 1 328 ? -30.364 16.794 63.478 1.00 27.18 306 GLU A N 1
ATOM 2478 C CA . GLU A 1 328 ? -30.988 16.853 64.797 1.00 31.40 306 GLU A CA 1
ATOM 2479 C C . GLU A 1 328 ? -30.063 17.450 65.855 1.00 32.86 306 GLU A C 1
ATOM 2480 O O . GLU A 1 328 ? -30.247 17.202 67.049 1.00 28.72 306 GLU A O 1
ATOM 2486 N N . GLN A 1 329 ? -29.083 18.243 65.440 1.00 37.71 307 GLN A N 1
ATOM 2487 C CA . GLN A 1 329 ? -28.228 18.965 66.370 1.00 28.18 307 GLN A CA 1
ATOM 2488 C C . GLN A 1 329 ? -29.049 19.990 67.153 1.00 17.27 307 GLN A C 1
ATOM 2489 O O . GLN A 1 329 ? -30.056 20.514 66.666 1.00 22.92 307 GLN A O 1
ATOM 2495 N N . ASN A 1 330 ? -28.622 20.276 68.381 1.00 19.35 308 ASN A N 1
ATOM 2496 C CA . ASN A 1 330 ? -29.174 21.406 69.109 1.00 24.02 308 ASN A CA 1
ATOM 2497 C C . ASN A 1 330 ? -28.088 22.459 69.326 1.00 18.36 308 ASN A C 1
ATOM 2498 O O . ASN A 1 330 ? -26.956 22.324 68.856 1.00 19.95 308 ASN A O 1
ATOM 2503 N N . ALA A 1 331 ? -28.448 23.536 70.036 1.00 13.99 309 ALA A N 1
ATOM 2504 C CA . ALA A 1 331 ? -27.494 24.634 70.179 1.00 17.09 309 ALA A CA 1
ATOM 2505 C C . ALA A 1 331 ? -26.346 24.253 71.105 1.00 13.75 309 ALA A C 1
ATOM 2506 O O . ALA A 1 331 ? -25.237 24.769 70.955 1.00 18.46 309 ALA A O 1
ATOM 2508 N N . VAL A 1 332 ? -26.593 23.360 72.068 1.00 16.47 310 VAL A N 1
ATOM 2509 C CA . VAL A 1 332 ? -25.510 22.862 72.909 1.00 16.78 310 VAL A CA 1
ATOM 2510 C C . VAL A 1 332 ? -24.463 22.144 72.064 1.00 17.95 310 VAL A C 1
ATOM 2511 O O . VAL A 1 332 ? -23.266 22.432 72.147 1.00 17.83 310 VAL A O 1
ATOM 2515 N N . GLY A 1 333 ? -24.902 21.210 71.219 1.00 18.65 311 GLY A N 1
ATOM 2516 C CA . GLY A 1 333 ? -23.953 20.469 70.408 1.00 18.06 311 GLY A CA 1
ATOM 2517 C C . GLY A 1 333 ? -23.247 21.359 69.399 1.00 18.40 311 GLY A C 1
ATOM 2518 O O . GLY A 1 333 ? -22.059 21.185 69.134 1.00 18.40 311 GLY A O 1
ATOM 2519 N N . LEU A 1 334 ? -23.969 22.321 68.827 1.00 18.98 312 LEU A N 1
ATOM 2520 C CA . LEU A 1 334 ? -23.347 23.237 67.874 1.00 19.18 312 LEU A CA 1
ATOM 2521 C C . LEU A 1 334 ? -22.273 24.079 68.553 1.00 18.17 312 LEU A C 1
ATOM 2522 O O . LEU A 1 334 ? -21.143 24.176 68.063 1.00 15.93 312 LEU A O 1
ATOM 2527 N N . LYS A 1 335 ? -22.622 24.720 69.679 1.00 17.94 313 LYS A N 1
ATOM 2528 C CA . LYS A 1 335 ? -21.639 25.525 70.395 1.00 15.66 313 LYS A CA 1
ATOM 2529 C C . LYS A 1 335 ? -20.442 24.692 70.817 1.00 13.56 313 LYS A C 1
ATOM 2530 O O . LYS A 1 335 ? -19.295 25.125 70.674 1.00 18.91 313 LYS A O 1
ATOM 2536 N N . SER A 1 336 ? -20.681 23.479 71.335 1.00 16.56 314 SER A N 1
ATOM 2537 C CA . SER A 1 336 ? -19.542 22.707 71.803 1.00 15.12 314 SER A CA 1
ATOM 2538 C C . SER A 1 336 ? -18.683 22.222 70.638 1.00 16.47 314 SER A C 1
ATOM 2539 O O . SER A 1 336 ? -17.474 22.037 70.800 1.00 18.25 314 SER A O 1
ATOM 2542 N N . SER A 1 337 ? -19.267 22.058 69.445 1.00 17.09 315 SER A N 1
ATOM 2543 C CA . SER A 1 337 ? -18.446 21.717 68.287 1.00 16.90 315 SER A CA 1
ATOM 2544 C C . SER A 1 337 ? -17.539 22.879 67.889 1.00 16.82 315 SER A C 1
ATOM 2545 O O . SER A 1 337 ? -16.357 22.686 67.567 1.00 17.42 315 SER A O 1
ATOM 2548 N N . ILE A 1 338 ? -18.080 24.090 67.901 1.00 16.44 316 ILE A N 1
ATOM 2549 C CA . ILE A 1 338 ? -17.288 25.286 67.620 1.00 15.14 316 ILE A CA 1
ATOM 2550 C C . ILE A 1 338 ? -16.194 25.473 68.667 1.00 16.34 316 ILE A C 1
ATOM 2551 O O . ILE A 1 338 ? -15.028 25.743 68.341 1.00 13.80 316 ILE A O 1
ATOM 2556 N N . ASP A 1 339 ? -16.550 25.320 69.945 1.00 16.30 317 ASP A N 1
ATOM 2557 C CA . ASP A 1 339 ? -15.550 25.462 71.006 1.00 17.41 317 ASP A CA 1
ATOM 2558 C C . ASP A 1 339 ? -14.497 24.355 70.952 1.00 14.95 317 ASP A C 1
ATOM 2559 O O . ASP A 1 339 ? -13.364 24.556 71.402 1.00 15.32 317 ASP A O 1
ATOM 2564 N N . TRP A 1 340 ? -14.846 23.183 70.422 1.00 16.14 318 TRP A N 1
ATOM 2565 C CA . TRP A 1 340 ? -13.852 22.128 70.287 1.00 19.37 318 TRP A CA 1
ATOM 2566 C C . TRP A 1 340 ? -12.689 22.582 69.408 1.00 15.67 318 TRP A C 1
ATOM 2567 O O . TRP A 1 340 ? -11.525 22.330 69.733 1.00 17.74 318 TRP A O 1
ATOM 2578 N N . TRP A 1 341 ? -12.976 23.280 68.305 1.00 16.60 319 TRP A N 1
ATOM 2579 C CA . TRP A 1 341 ? -11.882 23.882 67.542 1.00 13.77 319 TRP A CA 1
ATOM 2580 C C . TRP A 1 341 ? -11.231 25.011 68.331 1.00 16.53 319 TRP A C 1
ATOM 2581 O O . TRP A 1 341 ? -10.014 25.015 68.545 1.00 16.55 319 TRP A O 1
ATOM 2592 N N . MET A 1 342 ? -12.029 25.995 68.756 1.00 16.05 320 MET A N 1
ATOM 2593 C CA . MET A 1 342 ? -11.451 27.194 69.350 1.00 18.20 320 MET A CA 1
ATOM 2594 C C . MET A 1 342 ? -10.684 26.876 70.630 1.00 19.90 320 MET A C 1
ATOM 2595 O O . MET A 1 342 ? -9.560 27.373 70.816 1.00 17.44 320 MET A O 1
ATOM 2600 N N . ASN A 1 343 ? -11.255 26.039 71.518 1.00 15.61 321 ASN A N 1
ATOM 2601 C CA . ASN A 1 343 ? -10.556 25.712 72.770 1.00 14.77 321 ASN A CA 1
ATOM 2602 C C . ASN A 1 343 ? -9.193 25.094 72.524 1.00 13.83 321 ASN A C 1
ATOM 2603 O O . ASN A 1 343 ? -8.271 25.294 73.325 1.00 21.57 321 ASN A O 1
ATOM 2608 N N . ASN A 1 344 ? -9.063 24.294 71.461 1.00 15.13 322 ASN A N 1
ATOM 2609 C CA . ASN A 1 344 ? -7.855 23.525 71.208 1.00 14.00 322 ASN A CA 1
ATOM 2610 C C . ASN A 1 344 ? -6.844 24.269 70.344 1.00 14.55 322 ASN A C 1
ATOM 2611 O O . ASN A 1 344 ? -5.682 23.852 70.280 1.00 15.46 322 ASN A O 1
ATOM 2616 N N . MET A 1 345 ? -7.243 25.382 69.733 1.00 21.31 323 MET A N 1
ATOM 2617 C CA . MET A 1 345 ? -6.324 26.164 68.921 1.00 20.85 323 MET A CA 1
ATOM 2618 C C . MET A 1 345 ? -5.204 26.746 69.772 1.00 22.14 323 MET A C 1
ATOM 2619 O O . MET A 1 345 ? -5.394 27.032 70.962 1.00 23.38 323 MET A O 1
ATOM 2624 N N . PRO A 1 346 ? -4.032 26.962 69.180 1.00 18.86 324 PRO A N 1
ATOM 2625 C CA . PRO A 1 346 ? -3.036 27.803 69.834 1.00 15.96 324 PRO A CA 1
ATOM 2626 C C . PRO A 1 346 ? -3.501 29.245 69.790 1.00 18.08 324 PRO A C 1
ATOM 2627 O O . PRO A 1 346 ? -4.217 29.665 68.872 1.00 20.83 324 PRO A O 1
ATOM 2631 N N . ALA A 1 347 ? -3.103 29.993 70.820 1.00 18.11 325 ALA A N 1
ATOM 2632 C CA . ALA A 1 347 ? -3.417 31.405 70.906 1.00 16.56 325 ALA A CA 1
ATOM 2633 C C . ALA A 1 347 ? -2.823 32.162 69.722 1.00 20.82 325 ALA A C 1
ATOM 2634 O O . ALA A 1 347 ? -1.754 31.816 69.205 1.00 24.17 325 ALA A O 1
ATOM 2636 N N . ARG A 1 348 ? -3.538 33.214 69.305 1.00 15.65 326 ARG A N 1
ATOM 2637 C CA . ARG A 1 348 ? -3.069 34.183 68.306 1.00 19.69 326 ARG A CA 1
ATOM 2638 C C . ARG A 1 348 ? -2.968 33.565 66.911 1.00 20.10 326 ARG A C 1
ATOM 2639 O O . ARG A 1 348 ? -2.071 33.896 66.132 1.00 21.78 326 ARG A O 1
ATOM 2647 N N . HIS A 1 349 ? -3.891 32.672 66.582 1.00 19.72 327 HIS A N 1
ATOM 2648 C CA . HIS A 1 349 ? -3.931 32.134 65.230 1.00 15.50 327 HIS A CA 1
ATOM 2649 C C . HIS A 1 349 ? -5.339 32.261 64.681 1.00 17.18 327 HIS A C 1
ATOM 2650 O O . HIS A 1 349 ? -6.265 32.677 65.379 1.00 15.34 327 HIS A O 1
ATOM 2657 N N . THR A 1 350 ? -5.479 31.901 63.400 1.00 18.62 328 THR A N 1
ATOM 2658 C CA . THR A 1 350 ? -6.695 32.143 62.643 1.00 15.68 328 THR A CA 1
ATOM 2659 C C . THR A 1 350 ? -7.513 30.871 62.512 1.00 17.27 328 THR A C 1
ATOM 2660 O O . THR A 1 350 ? -7.012 29.870 61.958 1.00 17.38 328 THR A O 1
ATOM 2664 N N . PRO A 1 351 ? -8.759 30.866 62.970 1.00 15.61 329 PRO A N 1
ATOM 2665 C CA . PRO A 1 351 ? -9.655 29.750 62.674 1.00 17.69 329 PRO A CA 1
ATOM 2666 C C . PRO A 1 351 ? -10.227 29.891 61.279 1.00 17.68 329 PRO A C 1
ATOM 2667 O O . PRO A 1 351 ? -10.347 30.997 60.742 1.00 18.15 329 PRO A O 1
ATOM 2671 N N . SER A 1 352 ? -10.569 28.747 60.698 1.00 16.96 330 SER A N 1
ATOM 2672 C CA . SER A 1 352 ? -11.330 28.711 59.460 1.00 17.85 330 SER A CA 1
ATOM 2673 C C . SER A 1 352 ? -12.515 27.774 59.631 1.00 18.27 330 SER A C 1
ATOM 2674 O O . SER A 1 352 ? -12.568 26.948 60.552 1.00 18.84 330 SER A O 1
ATOM 2677 N N . TRP A 1 353 ? -13.477 27.925 58.725 1.00 15.90 331 TRP A N 1
ATOM 2678 C CA . TRP A 1 353 ? -14.774 27.284 58.837 1.00 21.17 331 TRP A CA 1
ATOM 2679 C C . TRP A 1 353 ? -15.233 26.889 57.446 1.00 17.66 331 TRP A C 1
ATOM 2680 O O . TRP A 1 353 ? -15.126 27.681 56.504 1.00 18.42 331 TRP A O 1
ATOM 2691 N N . VAL A 1 354 ? -15.740 25.666 57.324 1.00 17.76 332 VAL A N 1
ATOM 2692 C CA . VAL A 1 354 ? -16.144 25.133 56.024 1.00 16.51 332 VAL A CA 1
ATOM 2693 C C . VAL A 1 354 ? -17.305 24.182 56.243 1.00 18.68 332 VAL A C 1
ATOM 2694 O O . VAL A 1 354 ? -17.360 23.468 57.248 1.00 18.04 332 VAL A O 1
ATOM 2698 N N . ALA A 1 355 ? -18.231 24.165 55.289 1.00 17.45 333 ALA A N 1
ATOM 2699 C CA . ALA A 1 355 ? -19.415 23.330 55.401 1.00 17.44 333 ALA A CA 1
ATOM 2700 C C . ALA A 1 355 ? -19.549 22.317 54.279 1.00 20.19 333 ALA A C 1
ATOM 2701 O O . ALA A 1 355 ? -20.429 21.458 54.350 1.00 20.68 333 ALA A O 1
ATOM 2703 N N . GLY A 1 356 ? -18.732 22.409 53.243 1.00 22.36 334 GLY A N 1
ATOM 2704 C CA . GLY A 1 356 ? -18.804 21.463 52.142 1.00 16.72 334 GLY A CA 1
ATOM 2705 C C . GLY A 1 356 ? -17.494 21.508 51.401 1.00 14.79 334 GLY A C 1
ATOM 2706 O O . GLY A 1 356 ? -16.698 22.435 51.583 1.00 18.36 334 GLY A O 1
ATOM 2707 N N . SER A 1 357 ? -17.276 20.498 50.553 1.00 16.40 335 SER A N 1
ATOM 2708 C CA . SER A 1 357 ? -16.077 20.426 49.725 1.00 19.14 335 SER A CA 1
ATOM 2709 C C . SER A 1 357 ? -16.292 19.360 48.653 1.00 14.86 335 SER A C 1
ATOM 2710 O O . SER A 1 357 ? -17.339 18.712 48.598 1.00 17.89 335 SER A O 1
ATOM 2713 N N . HIS A 1 358 ? -15.273 19.177 47.809 1.00 16.94 336 HIS A N 1
ATOM 2714 C CA . HIS A 1 358 ? -15.328 18.162 46.766 1.00 18.61 336 HIS A CA 1
ATOM 2715 C C . HIS A 1 358 ? -15.346 16.755 47.338 1.00 23.54 336 HIS A C 1
ATOM 2716 O O . HIS A 1 358 ? -15.632 15.803 46.603 1.00 21.92 336 HIS A O 1
ATOM 2723 N N . ASP A 1 359 ? -15.006 16.598 48.614 1.00 22.10 337 ASP A N 1
ATOM 2724 C CA . ASP A 1 359 ? -15.008 15.294 49.263 1.00 19.28 337 ASP A CA 1
ATOM 2725 C C . ASP A 1 359 ? -16.267 15.022 50.069 1.00 21.76 337 ASP A C 1
ATOM 2726 O O . ASP A 1 359 ? -16.349 13.960 50.702 1.00 24.61 337 ASP A O 1
ATOM 2731 N N . HIS A 1 360 ? -17.238 15.940 50.090 1.00 20.93 338 HIS A N 1
ATOM 2732 C CA . HIS A 1 360 ? -18.354 15.851 51.029 1.00 20.04 338 HIS A CA 1
ATOM 2733 C C . HIS A 1 360 ? -19.682 16.028 50.314 1.00 17.55 338 HIS A C 1
ATOM 2734 O O . HIS A 1 360 ? -19.792 16.802 49.362 1.00 18.46 338 HIS A O 1
ATOM 2741 N N . SER A 1 361 ? -20.700 15.301 50.800 1.00 17.06 339 SER A N 1
ATOM 2742 C CA . SER A 1 361 ? -22.066 15.512 50.315 1.00 15.76 339 SER A CA 1
ATOM 2743 C C . SER A 1 361 ? -22.476 16.969 50.513 1.00 17.82 339 SER A C 1
ATOM 2744 O O . SER A 1 361 ? -22.108 17.603 51.508 1.00 20.79 339 SER A O 1
ATOM 2747 N N . ARG A 1 362 ? -23.238 17.500 49.557 1.00 20.28 340 ARG A N 1
ATOM 2748 C CA . ARG A 1 362 ? -23.604 18.915 49.578 1.00 18.73 340 ARG A CA 1
ATOM 2749 C C . ARG A 1 362 ? -24.471 19.248 50.787 1.00 20.77 340 ARG A C 1
ATOM 2750 O O . ARG A 1 362 ? -25.266 18.425 51.250 1.00 21.57 340 ARG A O 1
ATOM 2758 N N . VAL A 1 363 ? -24.320 20.485 51.281 1.00 19.98 341 VAL A N 1
ATOM 2759 C CA . VAL A 1 363 ? -25.042 20.927 52.481 1.00 16.16 341 VAL A CA 1
ATOM 2760 C C . VAL A 1 363 ? -26.534 20.666 52.340 1.00 22.54 341 VAL A C 1
ATOM 2761 O O . VAL A 1 363 ? -27.174 20.093 53.231 1.00 23.94 341 VAL A O 1
ATOM 2765 N N . ALA A 1 364 ? -27.115 21.104 51.221 1.00 23.88 342 ALA A N 1
ATOM 2766 C CA . ALA A 1 364 ? -28.558 20.971 51.035 1.00 22.02 342 ALA A CA 1
ATOM 2767 C C . ALA A 1 364 ? -29.024 19.521 51.165 1.00 25.19 342 ALA A C 1
ATOM 2768 O O . ALA A 1 364 ? -30.123 19.267 51.669 1.00 22.80 342 ALA A O 1
ATOM 2770 N N . SER A 1 365 ? -28.217 18.552 50.694 1.00 23.20 343 SER A N 1
ATOM 2771 C CA . SER A 1 365 ? -28.596 17.149 50.865 1.00 23.41 343 SER A CA 1
ATOM 2772 C C . SER A 1 365 ? -28.303 16.655 52.269 1.00 22.63 343 SER A C 1
ATOM 2773 O O . SER A 1 365 ? -29.016 15.783 52.767 1.00 24.07 343 SER A O 1
ATOM 2776 N N . ARG A 1 366 ? -27.253 17.171 52.901 1.00 20.54 344 ARG A N 1
ATOM 2777 C CA . ARG A 1 366 ? -26.868 16.665 54.217 1.00 26.74 344 ARG A CA 1
ATOM 2778 C C . ARG A 1 366 ? -27.861 17.087 55.287 1.00 25.86 344 ARG A C 1
ATOM 2779 O O . ARG A 1 366 ? -28.179 16.301 56.188 1.00 30.40 344 ARG A O 1
ATOM 2787 N N . VAL A 1 367 ? -28.321 18.336 55.238 1.00 24.06 345 VAL A N 1
ATOM 2788 C CA . VAL A 1 367 ? -29.136 18.904 56.308 1.00 31.73 345 VAL A CA 1
ATOM 2789 C C . VAL A 1 367 ? -30.507 19.372 55.842 1.00 33.23 345 VAL A C 1
ATOM 2790 O O . VAL A 1 367 ? -31.355 19.682 56.693 1.00 32.44 345 VAL A O 1
ATOM 2794 N N . GLY A 1 368 ? -30.754 19.465 54.545 1.00 24.99 346 GLY A N 1
ATOM 2795 C CA . GLY A 1 368 ? -32.060 19.916 54.113 1.00 28.81 346 GLY A CA 1
ATOM 2796 C C . GLY A 1 368 ? -31.999 21.274 53.428 1.00 19.58 346 GLY A C 1
ATOM 2797 O O . GLY A 1 368 ? -31.201 22.155 53.786 1.00 22.76 346 GLY A O 1
ATOM 2798 N N . LEU A 1 369 ? -32.855 21.443 52.417 1.00 20.17 347 LEU A N 1
ATOM 2799 C CA . LEU A 1 369 ? -32.948 22.733 51.733 1.00 26.23 347 LEU A CA 1
ATOM 2800 C C . LEU A 1 369 ? -33.344 23.860 52.674 1.00 23.11 347 LEU A C 1
ATOM 2801 O O . LEU A 1 369 ? -33.003 25.026 52.428 1.00 25.38 347 LEU A O 1
ATOM 2806 N N . ASP A 1 370 ? -34.082 23.548 53.733 1.00 25.57 348 ASP A N 1
ATOM 2807 C CA . ASP A 1 370 ? -34.543 24.593 54.635 1.00 22.38 348 ASP A CA 1
ATOM 2808 C C . ASP A 1 370 ? -33.497 24.967 55.664 1.00 24.85 348 ASP A C 1
ATOM 2809 O O . ASP A 1 370 ? -33.784 25.764 56.559 1.00 24.65 348 ASP A O 1
ATOM 2814 N N . ARG A 1 371 ? -32.289 24.422 55.546 1.00 22.98 349 ARG A N 1
ATOM 2815 C CA . ARG A 1 371 ? -31.223 24.730 56.478 1.00 22.06 349 ARG A CA 1
ATOM 2816 C C . ARG A 1 371 ? -29.949 25.257 55.832 1.00 23.73 349 ARG A C 1
ATOM 2817 O O . ARG A 1 371 ? -29.044 25.664 56.565 1.00 19.62 349 ARG A O 1
ATOM 2825 N N . VAL A 1 372 ? -29.851 25.294 54.499 1.00 19.15 350 VAL A N 1
ATOM 2826 C CA . VAL A 1 372 ? -28.656 25.889 53.893 1.00 18.68 350 VAL A CA 1
ATOM 2827 C C . VAL A 1 372 ? -28.489 27.342 54.335 1.00 19.21 350 VAL A C 1
ATOM 2828 O O . VAL A 1 372 ? -27.360 27.823 54.519 1.00 21.01 350 VAL A O 1
ATOM 2832 N N . ASP A 1 373 ? -29.594 28.058 54.537 1.00 21.44 351 ASP A N 1
ATOM 2833 C CA . ASP A 1 373 ? -29.483 29.484 54.821 1.00 21.74 351 ASP A CA 1
ATOM 2834 C C . ASP A 1 373 ? -28.904 29.730 56.212 1.00 15.89 351 ASP A C 1
ATOM 2835 O O . ASP A 1 373 ? -28.085 30.636 56.393 1.00 20.39 351 ASP A O 1
ATOM 2840 N N . GLN A 1 374 ? -29.299 28.937 57.211 1.00 19.45 352 GLN A N 1
ATOM 2841 C CA . GLN A 1 374 ? -28.732 29.217 58.524 1.00 15.52 352 GLN A CA 1
ATOM 2842 C C . GLN A 1 374 ? -27.300 28.718 58.632 1.00 20.88 352 GLN A C 1
ATOM 2843 O O . GLN A 1 374 ? -26.513 29.294 59.392 1.00 19.51 352 GLN A O 1
ATOM 2849 N N . VAL A 1 375 ? -26.933 27.680 57.872 1.00 17.84 353 VAL A N 1
ATOM 2850 C CA . VAL A 1 375 ? -25.531 27.267 57.808 1.00 19.30 353 VAL A CA 1
ATOM 2851 C C . VAL A 1 375 ? -24.670 28.416 57.303 1.00 18.39 353 VAL A C 1
ATOM 2852 O O . VAL A 1 375 ? -23.608 28.712 57.865 1.00 18.21 353 VAL A O 1
ATOM 2856 N N . MET A 1 376 ? -25.116 29.071 56.221 1.00 16.87 354 MET A N 1
ATOM 2857 C CA . MET A 1 376 ? -24.420 30.248 55.702 1.00 17.28 354 MET A CA 1
ATOM 2858 C C . MET A 1 376 ? -24.276 31.323 56.760 1.00 21.05 354 MET A C 1
ATOM 2859 O O . MET A 1 376 ? -23.197 31.911 56.926 1.00 19.14 354 MET A O 1
ATOM 2864 N N . THR A 1 377 ? -25.385 31.658 57.420 1.00 17.43 355 THR A N 1
ATOM 2865 C CA . THR A 1 377 ? -25.352 32.717 58.414 1.00 17.16 355 THR A CA 1
ATOM 2866 C C . THR A 1 377 ? -24.295 32.423 59.462 1.00 15.93 355 THR A C 1
ATOM 2867 O O . THR A 1 377 ? -23.500 33.305 59.823 1.00 17.58 355 THR A O 1
ATOM 2871 N N . LEU A 1 378 ? -24.227 31.174 59.922 1.00 16.56 356 LEU A N 1
ATOM 2872 C CA . LEU A 1 378 ? -23.207 30.813 60.899 1.00 18.34 356 LEU A CA 1
ATOM 2873 C C . LEU A 1 378 ? -21.808 30.861 60.289 1.00 18.84 356 LEU A C 1
ATOM 2874 O O . LEU A 1 378 ? -20.891 31.480 60.851 1.00 18.78 356 LEU A O 1
ATOM 2879 N N . LEU A 1 379 ? -21.631 30.185 59.148 1.00 16.79 357 LEU A N 1
ATOM 2880 C CA . LEU A 1 379 ? -20.342 30.112 58.467 1.00 18.24 357 LEU A CA 1
ATOM 2881 C C . LEU A 1 379 ? -19.673 31.478 58.375 1.00 17.24 357 LEU A C 1
ATOM 2882 O O . LEU A 1 379 ? -18.498 31.642 58.726 1.00 16.08 357 LEU A O 1
ATOM 2887 N N . HIS A 1 380 ? -20.417 32.473 57.928 1.00 18.82 358 HIS A N 1
ATOM 2888 C CA . HIS A 1 380 ? -19.821 33.749 57.590 1.00 16.13 358 HIS A CA 1
ATOM 2889 C C . HIS A 1 380 ? -19.746 34.724 58.755 1.00 15.86 358 HIS A C 1
ATOM 2890 O O . HIS A 1 380 ? -19.166 35.799 58.589 1.00 18.40 358 HIS A O 1
ATOM 2897 N N . THR A 1 381 ? -20.311 34.411 59.917 1.00 18.53 359 THR A N 1
ATOM 2898 C CA . THR A 1 381 ? -20.163 35.329 61.038 1.00 19.15 359 THR A CA 1
ATOM 2899 C C . THR A 1 381 ? -19.263 34.797 62.147 1.00 18.10 359 THR A C 1
ATOM 2900 O O . THR A 1 381 ? -18.906 35.568 63.044 1.00 15.51 359 THR A O 1
ATOM 2904 N N . LEU A 1 382 ? -18.881 33.523 62.108 1.00 15.27 360 LEU A N 1
ATOM 2905 C CA . LEU A 1 382 ? -17.875 33.035 63.031 1.00 15.10 360 LEU A CA 1
ATOM 2906 C C . LEU A 1 382 ? -16.572 33.794 62.785 1.00 20.37 360 LEU A C 1
ATOM 2907 O O . LEU A 1 382 ? -16.316 34.266 61.670 1.00 18.80 360 LEU A O 1
ATOM 2912 N N . PRO A 1 383 ? -15.745 33.957 63.810 1.00 19.70 361 PRO A N 1
ATOM 2913 C CA . PRO A 1 383 ? -14.476 34.660 63.619 1.00 19.57 361 PRO A CA 1
ATOM 2914 C C . PRO A 1 383 ? -13.614 33.949 62.589 1.00 19.90 361 PRO A C 1
ATOM 2915 O O . PRO A 1 383 ? -13.643 32.722 62.457 1.00 18.83 361 PRO A O 1
ATOM 2919 N N . GLY A 1 384 ? -12.848 34.738 61.841 1.00 16.78 362 GLY A N 1
ATOM 2920 C CA . GLY A 1 384 ? -11.861 34.156 60.957 1.00 16.54 362 GLY A CA 1
ATOM 2921 C C . GLY A 1 384 ? -12.298 34.011 59.515 1.00 17.83 362 GLY A C 1
ATOM 2922 O O . GLY A 1 384 ? -13.018 34.860 58.973 1.00 22.78 362 GLY A O 1
ATOM 2923 N N . THR A 1 385 ? -11.860 32.923 58.889 1.00 15.62 363 THR A N 1
ATOM 2924 C CA . THR A 1 385 ? -11.972 32.726 57.445 1.00 16.81 363 THR A CA 1
ATOM 2925 C C . THR A 1 385 ? -13.056 31.696 57.145 1.00 19.06 363 THR A C 1
ATOM 2926 O O . THR A 1 385 ? -13.083 30.623 57.761 1.00 19.46 363 THR A O 1
ATOM 2930 N N . SER A 1 386 ? -13.939 32.018 56.196 1.00 19.94 364 SER A N 1
ATOM 2931 C CA . SER A 1 386 ? -15.004 31.123 55.771 1.00 17.08 364 SER A CA 1
ATOM 2932 C C . SER A 1 386 ? -14.671 30.564 54.394 1.00 18.86 364 SER A C 1
ATOM 2933 O O . SER A 1 386 ? -14.029 31.227 53.575 1.00 17.51 364 SER A O 1
ATOM 2936 N N . ILE A 1 387 ? -15.075 29.319 54.164 1.00 18.73 365 ILE A N 1
ATOM 2937 C CA . ILE A 1 387 ? -14.756 28.611 52.927 1.00 19.40 365 ILE A CA 1
ATOM 2938 C C . ILE A 1 387 ? -16.068 28.096 52.380 1.00 17.04 365 ILE A C 1
ATOM 2939 O O . ILE A 1 387 ? -16.777 27.372 53.087 1.00 18.33 365 ILE A O 1
ATOM 2944 N N . THR A 1 388 ? -16.393 28.480 51.140 1.00 17.56 366 THR A N 1
ATOM 2945 C CA . THR A 1 388 ? -17.631 28.111 50.455 1.00 16.87 366 THR A CA 1
ATOM 2946 C C . THR A 1 388 ? -17.307 27.178 49.288 1.00 18.91 366 THR A C 1
ATOM 2947 O O . THR A 1 388 ? -16.425 27.476 48.477 1.00 18.68 366 THR A O 1
ATOM 2951 N N . TYR A 1 389 ? -18.022 26.056 49.213 1.00 15.69 367 TYR A N 1
ATOM 2952 C CA . TYR A 1 389 ? -17.902 25.121 48.099 1.00 18.27 367 TYR A CA 1
ATOM 2953 C C . TYR A 1 389 ? -18.778 25.577 46.937 1.00 17.73 367 TYR A C 1
ATOM 2954 O O . TYR A 1 389 ? -19.931 25.972 47.137 1.00 16.02 367 TYR A O 1
ATOM 2963 N N . TYR A 1 390 ? -18.232 25.510 45.714 1.00 19.34 368 TYR A N 1
ATOM 2964 C CA . TYR A 1 390 ? -18.962 26.006 44.550 1.00 21.29 368 TYR A CA 1
ATOM 2965 C C . TYR A 1 390 ? -20.361 25.407 44.514 1.00 16.36 368 TYR A C 1
ATOM 2966 O O . TYR A 1 390 ? -20.550 24.206 44.726 1.00 17.88 368 TYR A O 1
ATOM 2975 N N . GLY A 1 391 ? -21.347 26.261 44.286 1.00 18.42 369 GLY A N 1
ATOM 2976 C CA . GLY A 1 391 ? -22.717 25.836 44.209 1.00 23.38 369 GLY A CA 1
ATOM 2977 C C . GLY A 1 391 ? -23.484 25.952 45.505 1.00 24.19 369 GLY A C 1
ATOM 2978 O O . GLY A 1 391 ? -24.720 25.937 45.483 1.00 17.15 369 GLY A O 1
ATOM 2979 N N . GLU A 1 392 ? -22.794 26.065 46.639 1.00 18.85 370 GLU A N 1
ATOM 2980 C CA . GLU A 1 392 ? -23.519 26.317 47.875 1.00 18.82 370 GLU A CA 1
ATOM 2981 C C . GLU A 1 392 ? -24.340 27.599 47.788 1.00 20.26 370 GLU A C 1
ATOM 2982 O O . GLU A 1 392 ? -25.411 27.684 48.401 1.00 20.18 370 GLU A O 1
ATOM 2988 N N . GLU A 1 393 ? -23.879 28.594 47.013 1.00 22.70 371 GLU A N 1
ATOM 2989 C CA . GLU A 1 393 ? -24.581 29.876 46.947 1.00 24.18 371 GLU A CA 1
ATOM 2990 C C . GLU A 1 393 ? -25.896 29.799 46.180 1.00 23.13 371 GLU A C 1
ATOM 2991 O O . GLU A 1 393 ? -26.697 30.736 46.277 1.00 21.28 371 GLU A O 1
ATOM 2997 N N . VAL A 1 394 ? -26.151 28.721 45.432 1.00 19.16 372 VAL A N 1
ATOM 2998 C CA . VAL A 1 394 ? -27.477 28.548 44.843 1.00 21.92 372 VAL A CA 1
ATOM 2999 C C . VAL A 1 394 ? -28.113 27.267 45.376 1.00 19.40 372 VAL A C 1
ATOM 3000 O O . VAL A 1 394 ? -28.989 26.683 44.734 1.00 19.55 372 VAL A O 1
ATOM 3004 N N . ALA A 1 395 ? -27.698 26.837 46.570 1.00 17.10 373 ALA A N 1
ATOM 3005 C CA . ALA A 1 395 ? -28.309 25.695 47.259 1.00 19.56 373 ALA A CA 1
ATOM 3006 C C . ALA A 1 395 ? -28.321 24.435 46.392 1.00 18.33 373 ALA A C 1
ATOM 3007 O O . ALA A 1 395 ? -29.323 23.720 46.323 1.00 20.22 373 ALA A O 1
ATOM 3009 N N . MET A 1 396 ? -27.203 24.164 45.727 1.00 20.55 374 MET A N 1
ATOM 3010 C CA . MET A 1 396 ? -27.082 22.943 44.943 1.00 21.31 374 MET A CA 1
ATOM 3011 C C . MET A 1 396 ? -27.220 21.712 45.839 1.00 21.90 374 MET A C 1
ATOM 3012 O O . MET A 1 396 ? -26.820 21.715 47.011 1.00 17.33 374 MET A O 1
ATOM 3017 N N . GLN A 1 397 ? -27.816 20.658 45.277 1.00 21.42 375 GLN A N 1
ATOM 3018 C CA . GLN A 1 397 ? -28.000 19.367 45.932 1.00 22.64 375 GLN A CA 1
ATOM 3019 C C . GLN A 1 397 ? -27.176 18.285 45.235 1.00 24.00 375 GLN A C 1
ATOM 3020 O O . GLN A 1 397 ? -26.846 18.399 44.051 1.00 23.05 375 GLN A O 1
ATOM 3026 N N . ASP A 1 398 ? -26.842 17.228 45.989 1.00 18.08 376 ASP A N 1
ATOM 3027 C CA . ASP A 1 398 ? -26.284 16.019 45.385 1.00 20.43 376 ASP A CA 1
ATOM 3028 C C . ASP A 1 398 ? -27.215 15.510 44.297 1.00 20.08 376 ASP A C 1
ATOM 3029 O O . ASP A 1 398 ? -28.438 15.536 44.455 1.00 18.66 376 ASP A O 1
ATOM 3034 N N . PHE A 1 399 ? -26.638 15.020 43.200 1.00 21.22 377 PHE A N 1
ATOM 3035 C CA . PHE A 1 399 ? -27.398 14.265 42.197 1.00 19.68 377 PHE A CA 1
ATOM 3036 C C . PHE A 1 399 ? -26.856 12.838 42.245 1.00 17.81 377 PHE A C 1
ATOM 3037 O O . PHE A 1 399 ? -25.918 12.489 41.530 1.00 21.29 377 PHE A O 1
ATOM 3045 N N . LYS A 1 400 ? -27.441 12.021 43.121 1.00 21.02 378 LYS A N 1
ATOM 3046 C CA . LYS A 1 400 ? -26.907 10.679 43.335 1.00 18.08 378 LYS A CA 1
ATOM 3047 C C . LYS A 1 400 ? -26.964 9.854 42.054 1.00 22.95 378 LYS A C 1
ATOM 3048 O O . LYS A 1 400 ? -26.051 9.073 41.766 1.00 26.13 378 LYS A O 1
ATOM 3054 N N . GLU A 1 401 ? -28.021 10.022 41.271 1.00 24.92 379 GLU A N 1
ATOM 3055 C CA . GLU A 1 401 ? -28.178 9.194 40.081 1.00 23.53 379 GLU A CA 1
ATOM 3056 C C . GLU A 1 401 ? -27.142 9.503 39.014 1.00 28.14 379 GLU A C 1
ATOM 3057 O O . GLU A 1 401 ? -27.039 8.748 38.038 1.00 31.78 379 GLU A O 1
ATOM 3063 N N . ALA A 1 402 ? -26.367 10.577 39.181 1.00 20.31 380 ALA A N 1
ATOM 3064 C CA . ALA A 1 402 ? -25.340 10.954 38.228 1.00 20.49 380 ALA A CA 1
ATOM 3065 C C . ALA A 1 402 ? -24.042 10.181 38.413 1.00 21.80 380 ALA A C 1
ATOM 3066 O O . ALA A 1 402 ? -23.145 10.303 37.572 1.00 24.02 380 ALA A O 1
ATOM 3068 N N . GLN A 1 403 ? -23.921 9.386 39.477 1.00 21.79 381 GLN A N 1
ATOM 3069 C CA . GLN A 1 403 ? -22.650 8.743 39.788 1.00 24.22 381 GLN A CA 1
ATOM 3070 C C . GLN A 1 403 ? -22.240 7.795 38.667 1.00 28.12 381 GLN A C 1
ATOM 3071 O O . GLN A 1 403 ? -23.042 6.976 38.207 1.00 27.74 381 GLN A O 1
ATOM 3077 N N . GLN A 1 404 ? -20.989 7.926 38.220 1.00 29.27 382 GLN A N 1
ATOM 3078 C CA . GLN A 1 404 ? -20.415 7.092 37.168 1.00 28.12 382 GLN A CA 1
ATOM 3079 C C . GLN A 1 404 ? -19.076 6.502 37.593 1.00 34.16 382 GLN A C 1
ATOM 3080 O O . GLN A 1 404 ? -18.738 5.378 37.205 1.00 33.38 382 GLN A O 1
ATOM 3086 N N . PHE A 1 405 ? -18.302 7.253 38.383 1.00 27.91 383 PHE A N 1
ATOM 3087 C CA . PHE A 1 405 ? -16.892 6.935 38.581 1.00 27.72 383 PHE A CA 1
ATOM 3088 C C . PHE A 1 405 ? -16.499 6.809 40.042 1.00 30.22 383 PHE A C 1
ATOM 3089 O O . PHE A 1 405 ? -15.525 6.118 40.364 1.00 27.85 383 PHE A O 1
ATOM 3097 N N . ASP A 1 406 ? -17.224 7.491 40.925 1.00 23.43 384 ASP A N 1
ATOM 3098 C CA . ASP A 1 406 ? -16.733 7.738 42.271 1.00 22.24 384 ASP A CA 1
ATOM 3099 C C . ASP A 1 406 ? -17.922 8.046 43.168 1.00 21.93 384 ASP A C 1
ATOM 3100 O O . ASP A 1 406 ? -18.869 8.704 42.733 1.00 22.02 384 ASP A O 1
ATOM 3105 N N . ASN A 1 407 ? -17.865 7.585 44.421 1.00 20.87 385 ASN A N 1
ATOM 3106 C CA . ASN A 1 407 ? -18.940 7.884 45.367 1.00 19.40 385 ASN A CA 1
ATOM 3107 C C . ASN A 1 407 ? -19.104 9.376 45.623 1.00 24.06 385 ASN A C 1
ATOM 3108 O O . ASN A 1 407 ? -20.136 9.788 46.169 1.00 24.01 385 ASN A O 1
ATOM 3113 N N . ARG A 1 408 ? -18.115 10.187 45.265 1.00 21.11 386 ARG A N 1
ATOM 3114 C CA . ARG A 1 408 ? -18.209 11.629 45.444 1.00 19.81 386 ARG A CA 1
ATOM 3115 C C . ARG A 1 408 ? -18.731 12.341 44.204 1.00 21.33 386 ARG A C 1
ATOM 3116 O O . ARG A 1 408 ? -18.914 13.560 44.251 1.00 24.64 386 ARG A O 1
ATOM 3124 N N . ASP A 1 409 ? -18.975 11.612 43.110 1.00 20.85 387 ASP A N 1
ATOM 3125 C CA . ASP A 1 409 ? -19.604 12.216 41.936 1.00 20.48 387 ASP A CA 1
ATOM 3126 C C . ASP A 1 409 ? -20.843 13.032 42.272 1.00 19.43 387 ASP A C 1
ATOM 3127 O O . ASP A 1 409 ? -21.002 14.119 41.692 1.00 20.25 387 ASP A O 1
ATOM 3132 N N . PRO A 1 410 ? -21.769 12.574 43.129 1.00 21.52 388 PRO A N 1
ATOM 3133 C CA . PRO A 1 410 ? -23.019 13.334 43.305 1.00 21.82 388 PRO A CA 1
ATOM 3134 C C . PRO A 1 410 ? -22.809 14.755 43.792 1.00 23.94 388 PRO A C 1
ATOM 3135 O O . PRO A 1 410 ? -23.646 15.621 43.516 1.00 24.09 388 PRO A O 1
ATOM 3139 N N . ASN A 1 411 ? -21.715 15.036 44.494 1.00 20.19 389 ASN A N 1
ATOM 3140 C CA . ASN A 1 411 ? -21.474 16.389 44.966 1.00 25.56 389 ASN A CA 1
ATOM 3141 C C . ASN A 1 411 ? -20.520 17.154 44.060 1.00 25.64 389 ASN A C 1
ATOM 3142 O O . ASN A 1 411 ? -20.064 18.237 44.438 1.00 22.03 389 ASN A O 1
ATOM 3147 N N . ARG A 1 412 ? -20.239 16.629 42.856 1.00 19.18 390 ARG A N 1
ATOM 3148 C CA . ARG A 1 412 ? -19.359 17.274 41.888 1.00 20.00 390 ARG A CA 1
ATOM 3149 C C . ARG A 1 412 ? -20.045 17.518 40.543 1.00 16.81 390 ARG A C 1
ATOM 3150 O O . ARG A 1 412 ? -19.369 17.582 39.509 1.00 20.57 390 ARG A O 1
ATOM 3158 N N . THR A 1 413 ? -21.370 17.640 40.525 1.00 18.20 391 THR A N 1
ATOM 3159 C CA . THR A 1 413 ? -22.057 17.870 39.265 1.00 20.03 391 THR A CA 1
ATOM 3160 C C . THR A 1 413 ? -21.846 19.317 38.817 1.00 20.13 391 THR A C 1
ATOM 3161 O O . THR A 1 413 ? -21.386 20.157 39.597 1.00 21.38 391 THR A O 1
ATOM 3165 N N . PRO A 1 414 ? -22.120 19.625 37.547 1.00 19.33 392 PRO A N 1
ATOM 3166 C CA . PRO A 1 414 ? -21.761 20.949 37.022 1.00 20.84 392 PRO A CA 1
ATOM 3167 C C . PRO A 1 414 ? -22.436 22.091 37.763 1.00 19.82 392 PRO A C 1
ATOM 3168 O O . PRO A 1 414 ? -23.608 22.004 38.152 1.00 22.47 392 PRO A O 1
ATOM 3172 N N . MET A 1 415 ? -21.685 23.181 37.925 1.00 20.86 393 MET A N 1
ATOM 3173 C CA . MET A 1 415 ? -22.244 24.407 38.485 1.00 22.15 393 MET A CA 1
ATOM 3174 C C . MET A 1 415 ? -23.476 24.838 37.704 1.00 22.81 393 MET A C 1
ATOM 3175 O O . MET A 1 415 ? -23.513 24.735 36.478 1.00 18.30 393 MET A O 1
ATOM 3180 N N . GLN A 1 416 ? -24.465 25.376 38.418 1.00 21.19 394 GLN A N 1
ATOM 3181 C CA . GLN A 1 416 ? -25.772 25.702 37.854 1.00 22.82 394 GLN A CA 1
ATOM 3182 C C . GLN A 1 416 ? -25.899 27.217 37.723 1.00 24.93 394 GLN A C 1
ATOM 3183 O O . GLN A 1 416 ? -26.091 27.923 38.719 1.00 19.70 394 GLN A O 1
ATOM 3189 N N . TRP A 1 417 ? -25.794 27.705 36.487 1.00 18.56 395 TRP A N 1
ATOM 3190 C CA . TRP A 1 417 ? -25.674 29.124 36.164 1.00 25.36 395 TRP A CA 1
ATOM 3191 C C . TRP A 1 417 ? -26.981 29.754 35.698 1.00 24.54 395 TRP A C 1
ATOM 3192 O O . TRP A 1 417 ? -27.248 30.919 36.011 1.00 24.55 395 TRP A O 1
ATOM 3203 N N . ASP A 1 418 ? -27.786 29.034 34.923 1.00 20.98 396 ASP A N 1
ATOM 3204 C CA . ASP A 1 418 ? -29.049 29.567 34.418 1.00 24.84 396 ASP A CA 1
ATOM 3205 C C . ASP A 1 418 ? -29.959 28.396 34.091 1.00 27.02 396 ASP A C 1
ATOM 3206 O O . ASP A 1 418 ? -29.660 27.247 34.430 1.00 29.05 396 ASP A O 1
ATOM 3211 N N . SER A 1 419 ? -31.075 28.694 33.429 1.00 27.42 397 SER A N 1
ATOM 3212 C CA . SER A 1 419 ? -32.059 27.696 33.033 1.00 29.58 397 SER A CA 1
ATOM 3213 C C . SER A 1 419 ? -31.849 27.187 31.614 1.00 27.31 397 SER A C 1
ATOM 3214 O O . SER A 1 419 ? -32.711 26.466 31.107 1.00 26.89 397 SER A O 1
ATOM 3217 N N . SER A 1 420 ? -30.752 27.570 30.962 1.00 28.90 398 SER A N 1
ATOM 3218 C CA . SER A 1 420 ? -30.444 27.104 29.616 1.00 31.63 398 SER A CA 1
ATOM 3219 C C . SER A 1 420 ? -29.924 25.663 29.658 1.00 31.33 398 SER A C 1
ATOM 3220 O O . SER A 1 420 ? -29.789 25.041 30.718 1.00 25.57 398 SER A O 1
ATOM 3223 N N . THR A 1 421 ? -29.683 25.112 28.470 1.00 30.70 399 THR A N 1
ATOM 3224 C CA . THR A 1 421 ? -29.196 23.747 28.345 1.00 29.57 399 THR A CA 1
ATOM 3225 C C . THR A 1 421 ? -28.051 23.493 29.317 1.00 23.90 399 THR A C 1
ATOM 3226 O O . THR A 1 421 ? -27.126 24.296 29.422 1.00 22.27 399 THR A O 1
ATOM 3230 N N . SER A 1 422 ? -28.130 22.388 30.053 1.00 25.55 400 SER A N 1
ATOM 3231 C CA . SER A 1 422 ? -27.076 22.016 31.004 1.00 24.18 400 SER A CA 1
ATOM 3232 C C . SER A 1 422 ? -26.797 23.128 32.016 1.00 30.42 400 SER A C 1
ATOM 3233 O O . SER A 1 422 ? -25.651 23.304 32.458 1.00 19.63 400 SER A O 1
ATOM 3236 N N . ALA A 1 423 ? -27.846 23.887 32.359 1.00 21.31 401 ALA A N 1
ATOM 3237 C CA . ALA A 1 423 ? -27.795 24.955 33.357 1.00 21.88 401 ALA A CA 1
ATOM 3238 C C . ALA A 1 423 ? -26.761 26.022 33.017 1.00 25.94 401 ALA A C 1
ATOM 3239 O O . ALA A 1 423 ? -26.229 26.692 33.904 1.00 22.75 401 ALA A O 1
ATOM 3241 N N . GLY A 1 424 ? -26.468 26.212 31.736 1.00 26.77 402 GLY A N 1
ATOM 3242 C CA . GLY A 1 424 ? -25.487 27.206 31.359 1.00 22.59 402 GLY A CA 1
ATOM 3243 C C . GLY A 1 424 ? -24.051 26.808 31.604 1.00 22.93 402 GLY A C 1
ATOM 3244 O O . GLY A 1 424 ? -23.142 27.580 31.246 1.00 24.47 402 GLY A O 1
ATOM 3245 N N . PHE A 1 425 ? -23.817 25.631 32.204 1.00 19.53 403 PHE A N 1
ATOM 3246 C CA . PHE A 1 425 ? -22.455 25.139 32.388 1.00 22.83 403 PHE A CA 1
ATOM 3247 C C . PHE A 1 425 ? -21.794 24.849 31.050 1.00 27.02 403 PHE A C 1
ATOM 3248 O O . PHE A 1 425 ? -20.588 25.065 30.888 1.00 23.08 403 PHE A O 1
ATOM 3256 N N . SER A 1 426 ? -22.567 24.368 30.080 1.00 22.13 404 SER A N 1
ATOM 3257 C CA . SER A 1 426 ? -22.016 24.015 28.780 1.00 24.72 404 SER A CA 1
ATOM 3258 C C . SER A 1 426 ? -23.093 24.187 27.718 1.00 24.98 404 SER A C 1
ATOM 3259 O O . SER A 1 426 ? -24.288 24.099 28.007 1.00 30.02 404 SER A O 1
ATOM 3262 N N . THR A 1 427 ? -22.657 24.427 26.478 1.00 26.80 405 THR A N 1
ATOM 3263 C CA . THR A 1 427 ? -23.594 24.373 25.364 1.00 29.64 405 THR A CA 1
ATOM 3264 C C . THR A 1 427 ? -23.921 22.939 24.980 1.00 29.65 405 THR A C 1
ATOM 3265 O O . THR A 1 427 ? -24.916 22.702 24.282 1.00 29.24 405 THR A O 1
ATOM 3269 N N . ASN A 1 428 ? -23.110 21.987 25.433 1.00 22.46 406 ASN A N 1
ATOM 3270 C CA . ASN A 1 428 ? -23.336 20.575 25.170 1.00 29.55 406 ASN A CA 1
ATOM 3271 C C . ASN A 1 428 ? -24.386 20.034 26.127 1.00 34.67 406 ASN A C 1
ATOM 3272 O O . ASN A 1 428 ? -24.369 20.343 27.322 1.00 33.11 406 ASN A O 1
ATOM 3277 N N . THR A 1 429 ? -25.304 19.219 25.605 1.00 29.84 407 THR A N 1
ATOM 3278 C CA . THR A 1 429 ? -26.311 18.612 26.469 1.00 31.79 407 THR A CA 1
ATOM 3279 C C . THR A 1 429 ? -25.769 17.432 27.265 1.00 35.05 407 THR A C 1
ATOM 3280 O O . THR A 1 429 ? -26.403 17.017 28.237 1.00 36.11 407 THR A O 1
ATOM 3284 N N . ASN A 1 430 ? -24.619 16.884 26.882 1.00 30.48 408 ASN A N 1
ATOM 3285 C CA . ASN A 1 430 ? -24.001 15.768 27.588 1.00 27.61 408 ASN A CA 1
ATOM 3286 C C . ASN A 1 430 ? -22.766 16.293 28.315 1.00 38.19 408 ASN A C 1
ATOM 3287 O O . ASN A 1 430 ? -21.736 16.577 27.689 1.00 43.66 408 ASN A O 1
ATOM 3292 N N . THR A 1 431 ? -22.875 16.432 29.630 1.00 29.75 409 THR A N 1
ATOM 3293 C CA . THR A 1 431 ? -21.807 16.959 30.463 1.00 24.56 409 THR A CA 1
ATOM 3294 C C . THR A 1 431 ? -21.088 15.807 31.160 1.00 24.50 409 THR A C 1
ATOM 3295 O O . THR A 1 431 ? -21.608 14.694 31.247 1.00 27.61 409 THR A O 1
ATOM 3299 N N . TRP A 1 432 ? -19.876 16.084 31.657 1.00 23.73 410 TRP A N 1
ATOM 3300 C CA . TRP A 1 432 ? -19.028 14.999 32.151 1.00 23.63 410 TRP A CA 1
ATOM 3301 C C . TRP A 1 432 ? -19.692 14.249 33.302 1.00 24.96 410 TRP A C 1
ATOM 3302 O O . TRP A 1 432 ? -19.511 13.035 33.441 1.00 18.67 410 TRP A O 1
ATOM 3313 N N . LEU A 1 433 ? -20.444 14.954 34.143 1.00 23.13 411 LEU A N 1
ATOM 3314 C CA . LEU A 1 433 ? -21.484 14.363 34.973 1.00 24.91 411 LEU A CA 1
ATOM 3315 C C . LEU A 1 433 ? -22.786 15.093 34.682 1.00 19.46 411 LEU A C 1
ATOM 3316 O O . LEU A 1 433 ? -22.781 16.278 34.330 1.00 25.24 411 LEU A O 1
ATOM 3321 N N . ARG A 1 434 ? -23.903 14.392 34.858 1.00 23.28 412 ARG A N 1
ATOM 3322 C CA . ARG A 1 434 ? -25.207 14.983 34.590 1.00 22.45 412 ARG A CA 1
ATOM 3323 C C . ARG A 1 434 ? -25.492 16.143 35.538 1.00 22.53 412 ARG A C 1
ATOM 3324 O O . ARG A 1 434 ? -25.097 16.136 36.708 1.00 25.41 412 ARG A O 1
ATOM 3332 N N . VAL A 1 435 ? -26.206 17.129 35.019 1.00 28.27 413 VAL A N 1
ATOM 3333 C CA . VAL A 1 435 ? -26.658 18.280 35.796 1.00 24.96 413 VAL A CA 1
ATOM 3334 C C . VAL A 1 435 ? -27.874 17.875 36.626 1.00 23.75 413 VAL A C 1
ATOM 3335 O O . VAL A 1 435 ? -28.696 17.056 36.194 1.00 21.35 413 VAL A O 1
ATOM 3339 N N . HIS A 1 436 ? -27.982 18.425 37.836 1.00 21.09 414 HIS A N 1
ATOM 3340 C CA . HIS A 1 436 ? -29.091 18.074 38.711 1.00 19.95 414 HIS A CA 1
ATOM 3341 C C . HIS A 1 436 ? -30.418 18.465 38.058 1.00 19.02 414 HIS A C 1
ATOM 3342 O O . HIS A 1 436 ? -30.535 19.556 37.488 1.00 25.33 414 HIS A O 1
ATOM 3349 N N . PRO A 1 437 ? -31.433 17.596 38.112 1.00 27.77 415 PRO A N 1
ATOM 3350 C CA . PRO A 1 437 ? -32.642 17.826 37.298 1.00 31.58 415 PRO A CA 1
ATOM 3351 C C . PRO A 1 437 ? -33.432 19.058 37.692 1.00 25.36 415 PRO A C 1
ATOM 3352 O O . PRO A 1 437 ? -34.237 19.531 36.885 1.00 23.76 415 PRO A O 1
ATOM 3356 N N . ASP A 1 438 ? -33.232 19.588 38.899 1.00 25.24 416 ASP A N 1
ATOM 3357 C CA . ASP A 1 438 ? -33.944 20.768 39.359 1.00 24.70 416 ASP A CA 1
ATOM 3358 C C . ASP A 1 438 ? -33.214 22.059 39.039 1.00 24.32 416 ASP A C 1
ATOM 3359 O O . ASP A 1 438 ? -33.553 23.100 39.608 1.00 25.84 416 ASP A O 1
ATOM 3364 N N . TYR A 1 439 ? -32.226 22.017 38.139 1.00 25.65 417 TYR A N 1
ATOM 3365 C CA . TYR A 1 439 ? -31.341 23.160 37.944 1.00 25.66 417 TYR A CA 1
ATOM 3366 C C . TYR A 1 439 ? -32.094 24.416 37.511 1.00 27.46 417 TYR A C 1
ATOM 3367 O O . TYR A 1 439 ? -31.621 25.531 37.756 1.00 23.53 417 TYR A O 1
ATOM 3376 N N . ALA A 1 440 ? -33.256 24.270 36.870 1.00 25.55 418 ALA A N 1
ATOM 3377 C CA . ALA A 1 440 ? -33.985 25.451 36.418 1.00 25.98 418 ALA A CA 1
ATOM 3378 C C . ALA A 1 440 ? -34.529 26.271 37.579 1.00 27.69 418 ALA A C 1
ATOM 3379 O O . ALA A 1 440 ? -34.813 27.462 37.403 1.00 31.87 418 ALA A O 1
ATOM 3381 N N . ARG A 1 441 ? -34.689 25.668 38.754 1.00 29.99 419 ARG A N 1
ATOM 3382 C CA . ARG A 1 441 ? -35.080 26.437 39.928 1.00 30.92 419 ARG A CA 1
ATOM 3383 C C . ARG A 1 441 ? -33.889 26.877 40.769 1.00 27.84 419 ARG A C 1
ATOM 3384 O O . ARG A 1 441 ? -34.001 27.856 41.505 1.00 34.10 419 ARG A O 1
ATOM 3392 N N . TYR A 1 442 ? -32.759 26.177 40.701 1.00 21.75 420 TYR A N 1
ATOM 3393 C CA . TYR A 1 442 ? -31.613 26.452 41.575 1.00 23.72 420 TYR A CA 1
ATOM 3394 C C . TYR A 1 442 ? -30.410 26.877 40.731 1.00 25.59 420 TYR A C 1
ATOM 3395 O O . TYR A 1 442 ? -29.488 26.094 40.498 1.00 23.55 420 TYR A O 1
ATOM 3404 N N . ASN A 1 443 ? -30.401 28.138 40.296 1.00 23.53 421 ASN A N 1
ATOM 3405 C CA . ASN A 1 443 ? -29.287 28.603 39.480 1.00 21.27 421 ASN A CA 1
ATOM 3406 C C . ASN A 1 443 ? -29.081 30.094 39.699 1.00 22.14 421 ASN A C 1
ATOM 3407 O O . ASN A 1 443 ? -29.938 30.788 40.262 1.00 22.20 421 ASN A O 1
ATOM 3412 N N . VAL A 1 444 ? -27.920 30.579 39.250 1.00 21.82 422 VAL A N 1
ATOM 3413 C CA . VAL A 1 444 ? -27.527 31.953 39.552 1.00 27.61 422 VAL A CA 1
ATOM 3414 C C . VAL A 1 444 ? -28.526 32.937 38.951 1.00 26.95 422 VAL A C 1
ATOM 3415 O O . VAL A 1 444 ? -29.025 33.835 39.636 1.00 25.48 422 VAL A O 1
ATOM 3419 N N . ASP A 1 445 ? -28.858 32.759 37.669 1.00 20.94 423 ASP A N 1
ATOM 3420 C CA . ASP A 1 445 ? -29.723 33.715 36.986 1.00 23.54 423 ASP A CA 1
ATOM 3421 C C . ASP A 1 445 ? -31.094 33.801 37.645 1.00 26.56 423 ASP A C 1
ATOM 3422 O O . ASP A 1 445 ? -31.613 34.899 37.883 1.00 28.47 423 ASP A O 1
ATOM 3427 N N . VAL A 1 446 ? -31.710 32.654 37.930 1.00 27.38 424 VAL A N 1
ATOM 3428 C CA . VAL A 1 446 ? -33.056 32.686 38.495 1.00 25.57 424 VAL A CA 1
ATOM 3429 C C . VAL A 1 446 ? -33.018 33.234 39.915 1.00 27.79 424 VAL A C 1
ATOM 3430 O O . VAL A 1 446 ? -33.860 34.052 40.304 1.00 25.51 424 VAL A O 1
ATOM 3434 N N . MET A 1 447 ? -32.016 32.831 40.694 1.00 24.14 425 MET A N 1
ATOM 3435 C CA . MET A 1 447 ? -31.943 33.286 42.075 1.00 25.69 425 MET A CA 1
ATOM 3436 C C . MET A 1 447 ? -31.583 34.765 42.154 1.00 25.79 425 MET A C 1
ATOM 3437 O O . MET A 1 447 ? -32.065 35.475 43.042 1.00 29.26 425 MET A O 1
ATOM 3442 N N . GLN A 1 448 ? -30.751 35.261 41.229 1.00 25.30 426 GLN A N 1
ATOM 3443 C CA . GLN A 1 448 ? -30.446 36.691 41.247 1.00 19.90 426 GLN A CA 1
ATOM 3444 C C . GLN A 1 448 ? -31.707 37.527 41.079 1.00 30.16 426 GLN A C 1
ATOM 3445 O O . GLN A 1 448 ? -31.817 38.609 41.663 1.00 29.88 426 GLN A O 1
ATOM 3451 N N . LYS A 1 449 ? -32.681 37.036 40.313 1.00 27.75 427 LYS A N 1
ATOM 3452 C CA . LYS A 1 449 ? -33.916 37.789 40.111 1.00 30.23 427 LYS A CA 1
ATOM 3453 C C . LYS A 1 449 ? -34.847 37.757 41.316 1.00 34.65 427 LYS A C 1
ATOM 3454 O O . LYS A 1 449 ? -35.843 38.490 41.323 1.00 32.55 427 LYS A O 1
ATOM 3460 N N . ASN A 1 450 ? -34.571 36.916 42.309 1.00 28.31 428 ASN A N 1
ATOM 3461 C CA . ASN A 1 450 ? -35.443 36.758 43.464 1.00 28.75 428 ASN A CA 1
ATOM 3462 C C . ASN A 1 450 ? -34.773 37.350 44.700 1.00 27.67 428 ASN A C 1
ATOM 3463 O O . ASN A 1 450 ? -33.910 36.700 45.308 1.00 32.19 428 ASN A O 1
ATOM 3468 N N . PRO A 1 451 ? -35.150 38.562 45.116 1.00 30.02 429 PRO A N 1
ATOM 3469 C CA . PRO A 1 451 ? -34.481 39.206 46.260 1.00 31.81 429 PRO A CA 1
ATOM 3470 C C . PRO A 1 451 ? -34.497 38.385 47.528 1.00 30.31 429 PRO A C 1
ATOM 3471 O O . PRO A 1 451 ? -33.700 38.662 48.435 1.00 32.14 429 PRO A O 1
ATOM 3475 N N . GLN A 1 452 ? -35.379 37.391 47.630 1.00 32.24 430 GLN A N 1
ATOM 3476 C CA . GLN A 1 452 ? -35.515 36.570 48.822 1.00 31.48 430 GLN A CA 1
ATOM 3477 C C . GLN A 1 452 ? -34.877 35.195 48.670 1.00 25.01 430 GLN A C 1
ATOM 3478 O O . GLN A 1 452 ? -35.278 34.255 49.361 1.00 34.81 430 GLN A O 1
ATOM 3484 N N . SER A 1 453 ? -33.894 35.055 47.803 1.00 29.17 431 SER A N 1
ATOM 3485 C CA . SER A 1 453 ? -33.301 33.756 47.533 1.00 26.07 431 SER A CA 1
ATOM 3486 C C . SER A 1 453 ? -32.040 33.532 48.358 1.00 20.20 431 SER A C 1
ATOM 3487 O O . SER A 1 453 ? -31.429 34.460 48.888 1.00 20.70 431 SER A O 1
ATOM 3490 N N . THR A 1 454 ? -31.644 32.260 48.422 1.00 24.41 432 THR A N 1
ATOM 3491 C CA . THR A 1 454 ? -30.392 31.881 49.064 1.00 25.23 432 THR A CA 1
ATOM 3492 C C . THR A 1 454 ? -29.218 32.637 48.456 1.00 22.73 432 THR A C 1
ATOM 3493 O O . THR A 1 454 ? -28.290 33.035 49.169 1.00 18.60 432 THR A O 1
ATOM 3497 N N . PHE A 1 455 ? -29.240 32.840 47.133 1.00 17.83 433 PHE A N 1
ATOM 3498 C CA . PHE A 1 455 ? -28.159 33.558 46.467 1.00 17.98 433 PHE A CA 1
ATOM 3499 C C . PHE A 1 455 ? -28.011 34.970 47.019 1.00 18.88 433 PHE A C 1
ATOM 3500 O O . PHE A 1 455 ? -26.895 35.428 47.290 1.00 24.70 433 PHE A O 1
ATOM 3508 N N . HIS A 1 456 ? -29.128 35.693 47.152 1.00 20.30 434 HIS A N 1
ATOM 3509 C CA . HIS A 1 456 ? -29.063 37.030 47.733 1.00 22.95 434 HIS A CA 1
ATOM 3510 C C . HIS A 1 456 ? -28.654 36.971 49.201 1.00 25.03 434 HIS A C 1
ATOM 3511 O O . HIS A 1 456 ? -27.922 37.844 49.682 1.00 27.51 434 HIS A O 1
ATOM 3518 N N . HIS A 1 457 ? -29.110 35.944 49.923 1.00 21.54 435 HIS A N 1
ATOM 3519 C CA . HIS A 1 457 ? -28.707 35.775 51.320 1.00 18.86 435 HIS A CA 1
ATOM 3520 C C . HIS A 1 457 ? -27.199 35.600 51.420 1.00 24.47 435 HIS A C 1
ATOM 3521 O O . HIS A 1 457 ? -26.542 36.244 52.251 1.00 20.83 435 HIS A O 1
ATOM 3528 N N . PHE A 1 458 ? -26.628 34.761 50.543 1.00 20.21 436 PHE A N 1
ATOM 3529 C CA . PHE A 1 458 ? -25.180 34.591 50.488 1.00 22.39 436 PHE A CA 1
ATOM 3530 C C . PHE A 1 458 ? -24.482 35.929 50.282 1.00 19.90 436 PHE A C 1
ATOM 3531 O O . PHE A 1 458 ? -23.538 36.267 51.003 1.00 19.83 436 PHE A O 1
ATOM 3539 N N . GLN A 1 459 ? -24.965 36.722 49.326 1.00 19.95 437 GLN A N 1
ATOM 3540 C CA . GLN A 1 459 ? -24.338 38.008 49.046 1.00 22.92 437 GLN A CA 1
ATOM 3541 C C . GLN A 1 459 ? -24.486 38.976 50.217 1.00 22.49 437 GLN A C 1
ATOM 3542 O O . GLN A 1 459 ? -23.567 39.751 50.497 1.00 18.21 437 GLN A O 1
ATOM 3548 N N . HIS A 1 460 ? -25.638 38.976 50.898 1.00 18.11 438 HIS A N 1
ATOM 3549 C CA . HIS A 1 460 ? -25.760 39.847 52.064 1.00 22.76 438 HIS A CA 1
ATOM 3550 C C . HIS A 1 460 ? -24.695 39.520 53.093 1.00 20.46 438 HIS A C 1
ATOM 3551 O O . HIS A 1 460 ? -24.139 40.421 53.736 1.00 24.49 438 HIS A O 1
ATOM 3558 N N . LEU A 1 461 ? -24.401 38.233 53.265 1.00 22.05 439 LEU A N 1
ATOM 3559 C CA . LEU A 1 461 ? -23.478 37.824 54.312 1.00 17.18 439 LEU A CA 1
ATOM 3560 C C . LEU A 1 461 ? -22.037 38.137 53.941 1.00 20.26 439 LEU A C 1
ATOM 3561 O O . LEU A 1 461 ? -21.262 38.598 54.788 1.00 18.72 439 LEU A O 1
ATOM 3566 N N . THR A 1 462 ? -21.644 37.869 52.695 1.00 17.79 440 THR A N 1
ATOM 3567 C CA . THR A 1 462 ? -20.262 38.152 52.332 1.00 21.43 440 THR A CA 1
ATOM 3568 C C . THR A 1 462 ? -20.014 39.652 52.277 1.00 18.79 440 THR A C 1
ATOM 3569 O O . THR A 1 462 ? -18.888 40.094 52.519 1.00 19.69 440 THR A O 1
ATOM 3573 N N . LYS A 1 463 ? -21.051 40.445 51.983 1.00 17.99 441 LYS A N 1
ATOM 3574 C CA . LYS A 1 463 ? -20.925 41.895 52.097 1.00 23.09 441 LYS A CA 1
ATOM 3575 C C . LYS A 1 463 ? -20.751 42.306 53.557 1.00 25.78 441 LYS A C 1
ATOM 3576 O O . LYS A 1 463 ? -19.982 43.226 53.868 1.00 22.10 441 LYS A O 1
ATOM 3579 N N . LEU A 1 464 ? -21.479 41.650 54.469 1.00 22.81 442 LEU A N 1
ATOM 3580 C CA . LEU A 1 464 ? -21.334 41.938 55.895 1.00 23.28 442 LEU A CA 1
ATOM 3581 C C . LEU A 1 464 ? -19.940 41.586 56.401 1.00 21.18 442 LEU A C 1
ATOM 3582 O O . LEU A 1 464 ? -19.434 42.249 57.309 1.00 21.49 442 LEU A O 1
ATOM 3587 N N . ARG A 1 465 ? -19.296 40.560 55.827 1.00 19.20 443 ARG A N 1
ATOM 3588 C CA . ARG A 1 465 ? -17.962 40.177 56.285 1.00 20.72 443 ARG A CA 1
ATOM 3589 C C . ARG A 1 465 ? -16.942 41.296 56.127 1.00 22.99 443 ARG A C 1
ATOM 3590 O O . ARG A 1 465 ? -15.895 41.263 56.786 1.00 26.73 443 ARG A O 1
ATOM 3598 N N . ARG A 1 466 ? -17.220 42.292 55.282 1.00 17.80 444 ARG A N 1
ATOM 3599 C CA . ARG A 1 466 ? -16.282 43.387 55.120 1.00 20.19 444 ARG A CA 1
ATOM 3600 C C . ARG A 1 466 ? -16.307 44.361 56.287 1.00 21.90 444 ARG A C 1
ATOM 3601 O O . ARG A 1 466 ? -15.333 45.092 56.467 1.00 24.13 444 ARG A O 1
ATOM 3609 N N . HIS A 1 467 ? -17.374 44.372 57.094 1.00 18.62 445 HIS A N 1
ATOM 3610 C CA . HIS A 1 467 ? -17.429 45.259 58.249 1.00 19.57 445 HIS A CA 1
ATOM 3611 C C . HIS A 1 467 ? -16.315 44.918 59.235 1.00 19.93 445 HIS A C 1
ATOM 3612 O O . HIS A 1 467 ? -16.080 43.746 59.550 1.00 22.32 445 HIS A O 1
ATOM 3619 N N . ARG A 1 468 ? -15.635 45.960 59.731 1.00 22.44 446 ARG A N 1
ATOM 3620 C CA . ARG A 1 468 ? -14.503 45.755 60.629 1.00 20.79 446 ARG A CA 1
ATOM 3621 C C . ARG A 1 468 ? -14.860 44.887 61.833 1.00 21.71 446 ARG A C 1
ATOM 3622 O O . ARG A 1 468 ? -13.997 44.168 62.349 1.00 23.74 446 ARG A O 1
ATOM 3630 N N . THR A 1 469 ? -16.108 44.960 62.318 1.00 17.39 447 THR A N 1
ATOM 3631 C CA . THR A 1 469 ? -16.474 44.162 63.491 1.00 17.07 447 THR A CA 1
ATOM 3632 C C . THR A 1 469 ? -16.450 42.677 63.152 1.00 18.29 447 THR A C 1
ATOM 3633 O O . THR A 1 469 ? -16.053 41.846 63.976 1.00 18.51 447 THR A O 1
ATOM 3637 N N . MET A 1 470 ? -16.847 42.331 61.929 1.00 17.43 448 MET A N 1
ATOM 3638 C CA . MET A 1 470 ? -16.818 40.941 61.506 1.00 18.39 448 MET A CA 1
ATOM 3639 C C . MET A 1 470 ? -15.397 40.484 61.226 1.00 19.15 448 MET A C 1
ATOM 3640 O O . MET A 1 470 ? -15.028 39.350 61.564 1.00 19.15 448 MET A O 1
ATOM 3645 N N . GLN A 1 471 ? -14.591 41.360 60.627 1.00 20.88 449 GLN A N 1
ATOM 3646 C CA . GLN A 1 471 ? -13.198 41.037 60.334 1.00 18.45 449 GLN A CA 1
ATOM 3647 C C . GLN A 1 471 ? -12.376 40.877 61.601 1.00 20.49 449 GLN A C 1
ATOM 3648 O O . GLN A 1 471 ? -11.517 39.998 61.674 1.00 19.35 449 GLN A O 1
ATOM 3654 N N . SER A 1 472 ? -12.583 41.746 62.587 1.00 18.89 450 SER A N 1
ATOM 3655 C CA . SER A 1 472 ? -11.604 41.898 63.652 1.00 19.03 450 SER A CA 1
ATOM 3656 C C . SER A 1 472 ? -12.194 41.901 65.048 1.00 20.06 450 SER A C 1
ATOM 3657 O O . SER A 1 472 ? -11.436 42.005 66.015 1.00 24.64 450 SER A O 1
ATOM 3660 N N . GLY A 1 473 ? -13.499 41.774 65.187 1.00 19.03 451 GLY A N 1
ATOM 3661 C CA . GLY A 1 473 ? -14.109 41.891 66.490 1.00 20.84 451 GLY A CA 1
ATOM 3662 C C . GLY A 1 473 ? -13.983 40.632 67.336 1.00 16.01 451 GLY A C 1
ATOM 3663 O O . GLY A 1 473 ? -13.696 39.535 66.857 1.00 18.50 451 GLY A O 1
ATOM 3664 N N . GLU A 1 474 ? -14.190 40.834 68.633 1.00 15.92 452 GLU A N 1
ATOM 3665 C CA . GLU A 1 474 ? -14.342 39.739 69.578 1.00 18.54 452 GLU A CA 1
ATOM 3666 C C . GLU A 1 474 ? -15.528 38.868 69.175 1.00 24.18 452 GLU A C 1
ATOM 3667 O O . GLU A 1 474 ? -16.393 39.278 68.388 1.00 20.47 452 GLU A O 1
ATOM 3673 N N . TYR A 1 475 ? -15.564 37.644 69.701 1.00 19.62 453 TYR A N 1
ATOM 3674 C CA . TYR A 1 475 ? -16.777 36.849 69.609 1.00 20.43 453 TYR A CA 1
ATOM 3675 C C . TYR A 1 475 ? -17.192 36.378 70.991 1.00 20.95 453 TYR A C 1
ATOM 3676 O O . TYR A 1 475 ? -16.360 35.970 71.801 1.00 20.05 453 TYR A O 1
ATOM 3685 N N . VAL A 1 476 ? -18.487 36.464 71.251 1.00 20.13 454 VAL A N 1
ATOM 3686 C CA . VAL A 1 476 ? -19.101 36.027 72.496 1.00 19.27 454 VAL A CA 1
ATOM 3687 C C . VAL A 1 476 ? -20.276 35.158 72.081 1.00 21.08 454 VAL A C 1
ATOM 3688 O O . VAL A 1 476 ? -21.255 35.671 71.520 1.00 20.25 454 VAL A O 1
ATOM 3692 N N . HIS A 1 477 ? -20.194 33.846 72.323 1.00 20.57 455 HIS A N 1
ATOM 3693 C CA . HIS A 1 477 ? -21.332 33.024 71.949 1.00 16.13 455 HIS A CA 1
ATOM 3694 C C . HIS A 1 477 ? -21.899 32.276 73.145 1.00 17.92 455 HIS A C 1
ATOM 3695 O O . HIS A 1 477 ? -21.209 31.999 74.139 1.00 16.02 455 HIS A O 1
ATOM 3702 N N . LYS A 1 478 ? -23.191 31.998 73.023 1.00 14.89 456 LYS A N 1
ATOM 3703 C CA . LYS A 1 478 ? -24.032 31.503 74.099 1.00 21.12 456 LYS A CA 1
ATOM 3704 C C . LYS A 1 478 ? -25.096 30.595 73.513 1.00 20.76 456 LYS A C 1
ATOM 3705 O O . LYS A 1 478 ? -25.431 30.677 72.327 1.00 19.20 456 LYS A O 1
ATOM 3711 N N . THR A 1 479 ? -25.658 29.753 74.366 1.00 19.71 457 THR A N 1
ATOM 3712 C CA . THR A 1 479 ? -26.976 29.238 74.049 1.00 19.11 457 THR A CA 1
ATOM 3713 C C . THR A 1 479 ? -28.026 30.144 74.677 1.00 18.50 457 THR A C 1
ATOM 3714 O O . THR A 1 479 ? -27.735 30.951 75.567 1.00 18.59 457 THR A O 1
ATOM 3718 N N . VAL A 1 480 ? -29.247 30.047 74.157 1.00 16.49 458 VAL A N 1
ATOM 3719 C CA . VAL A 1 480 ? -30.398 30.769 74.693 1.00 20.78 458 VAL A CA 1
ATOM 3720 C C . VAL A 1 480 ? -31.475 29.715 74.896 1.00 17.87 458 VAL A C 1
ATOM 3721 O O . VAL A 1 480 ? -32.399 29.591 74.088 1.00 18.37 458 VAL A O 1
ATOM 3725 N N . GLY A 1 481 ? -31.333 28.910 75.949 1.00 21.46 459 GLY A N 1
ATOM 3726 C CA . GLY A 1 481 ? -31.979 27.610 75.961 1.00 22.49 459 GLY A CA 1
ATOM 3727 C C . GLY A 1 481 ? -31.235 26.680 75.017 1.00 21.42 459 GLY A C 1
ATOM 3728 O O . GLY A 1 481 ? -30.427 27.142 74.213 1.00 22.52 459 GLY A O 1
ATOM 3729 N N . THR A 1 482 ? -31.493 25.376 75.084 1.00 20.30 460 THR A N 1
ATOM 3730 C CA . THR A 1 482 ? -30.647 24.426 74.376 1.00 19.90 460 THR A CA 1
ATOM 3731 C C . THR A 1 482 ? -30.904 24.378 72.875 1.00 22.43 460 THR A C 1
ATOM 3732 O O . THR A 1 482 ? -30.153 23.705 72.160 1.00 21.95 460 THR A O 1
ATOM 3736 N N . LYS A 1 483 ? -31.920 25.075 72.380 1.00 19.57 461 LYS A N 1
ATOM 3737 C CA . LYS A 1 483 ? -32.292 25.007 70.971 1.00 23.83 461 LYS A CA 1
ATOM 3738 C C . LYS A 1 483 ? -31.856 26.221 70.164 1.00 19.28 461 LYS A C 1
ATOM 3739 O O . LYS A 1 483 ? -31.987 26.204 68.931 1.00 17.00 461 LYS A O 1
ATOM 3745 N N . VAL A 1 484 ? -31.365 27.273 70.813 1.00 17.22 462 VAL A N 1
ATOM 3746 C CA . VAL A 1 484 ? -31.046 28.525 70.134 1.00 19.76 462 VAL A CA 1
ATOM 3747 C C . VAL A 1 484 ? -29.586 28.870 70.393 1.00 22.02 462 VAL A C 1
ATOM 3748 O O . VAL A 1 484 ? -29.135 28.874 71.547 1.00 19.42 462 VAL A O 1
ATOM 3752 N N . TYR A 1 485 ? -28.854 29.140 69.315 1.00 15.04 463 TYR A N 1
ATOM 3753 C CA . TYR A 1 485 ? -27.454 29.533 69.353 1.00 17.08 463 TYR A CA 1
ATOM 3754 C C . TYR A 1 485 ? -27.334 31.013 69.006 1.00 16.99 463 TYR A C 1
ATOM 3755 O O . TYR A 1 485 ? -27.974 31.490 68.069 1.00 19.56 463 TYR A O 1
ATOM 3764 N N . ALA A 1 486 ? -26.493 31.738 69.742 1.00 19.60 464 ALA A N 1
ATOM 3765 C CA . ALA A 1 486 ? -26.319 33.161 69.480 1.00 19.02 464 ALA A CA 1
ATOM 3766 C C . ALA A 1 486 ? -24.842 33.519 69.548 1.00 17.77 464 ALA A C 1
ATOM 3767 O O . ALA A 1 486 ? -24.120 33.066 70.439 1.00 18.55 464 ALA A O 1
ATOM 3769 N N . LEU A 1 487 ? -24.397 34.354 68.611 1.00 14.97 465 LEU A N 1
ATOM 3770 C CA . LEU A 1 487 ? -22.983 34.668 68.439 1.00 18.13 465 LEU A CA 1
ATOM 3771 C C . LEU A 1 487 ? -22.862 36.180 68.295 1.00 20.94 465 LEU A C 1
ATOM 3772 O O . LEU A 1 487 ? -23.348 36.748 67.314 1.00 19.60 465 LEU A O 1
ATOM 3777 N N . LEU A 1 488 ? -22.244 36.835 69.277 1.00 17.51 466 LEU A N 1
ATOM 3778 C CA . LEU A 1 488 ? -22.066 38.287 69.272 1.00 17.72 466 LEU A CA 1
ATOM 3779 C C . LEU A 1 488 ? -20.665 38.637 68.777 1.00 19.17 466 LEU A C 1
ATOM 3780 O O . LEU A 1 488 ? -19.682 38.065 69.251 1.00 20.12 466 LEU A O 1
ATOM 3785 N N . ARG A 1 489 ? -20.574 39.562 67.823 1.00 16.46 467 ARG A N 1
ATOM 3786 C CA . ARG A 1 489 ? -19.290 40.102 67.393 1.00 18.17 467 ARG A CA 1
ATOM 3787 C C . ARG A 1 489 ? -19.234 41.563 67.819 1.00 16.93 467 ARG A C 1
ATOM 3788 O O . ARG A 1 489 ? -20.184 42.312 67.573 1.00 19.56 467 ARG A O 1
ATOM 3796 N N . GLU A 1 490 ? -18.144 41.966 68.477 1.00 16.09 468 GLU A N 1
ATOM 3797 C CA . GLU A 1 490 ? -18.099 43.315 69.038 1.00 16.40 468 GLU A CA 1
ATOM 3798 C C . GLU A 1 490 ? -16.687 43.876 68.950 1.00 18.90 468 GLU A C 1
ATOM 3799 O O . GLU A 1 490 ? -15.700 43.166 69.164 1.00 16.27 468 GLU A O 1
ATOM 3805 N N . LEU A 1 491 ? -16.600 45.165 68.625 1.00 18.44 469 LEU A N 1
ATOM 3806 C CA . LEU A 1 491 ? -15.326 45.828 68.400 1.00 20.20 469 LEU A CA 1
ATOM 3807 C C . LEU A 1 491 ? -15.492 47.256 68.892 1.00 22.52 469 LEU A C 1
ATOM 3808 O O . LEU A 1 491 ? -16.406 47.950 68.444 1.00 22.11 469 LEU A O 1
ATOM 3813 N N . ARG A 1 492 ? -14.647 47.688 69.825 1.00 24.25 470 ARG A N 1
ATOM 3814 C CA . ARG A 1 492 ? -14.838 49.013 70.399 1.00 18.07 470 ARG A CA 1
ATOM 3815 C C . ARG A 1 492 ? -14.798 50.074 69.302 1.00 17.72 470 ARG A C 1
ATOM 3816 O O . ARG A 1 492 ? -13.990 50.000 68.378 1.00 22.11 470 ARG A O 1
ATOM 3824 N N . GLY A 1 493 ? -15.692 51.061 69.403 1.00 25.09 471 GLY A N 1
ATOM 3825 C CA . GLY A 1 493 ? -15.838 52.085 68.378 1.00 24.54 471 GLY A CA 1
ATOM 3826 C C . GLY A 1 493 ? -16.680 51.694 67.172 1.00 27.72 471 GLY A C 1
ATOM 3827 O O . GLY A 1 493 ? -16.889 52.534 66.286 1.00 27.19 471 GLY A O 1
ATOM 3828 N N . GLU A 1 494 ? -17.165 50.457 67.098 1.00 27.65 472 GLU A N 1
ATOM 3829 C CA . GLU A 1 494 ? -17.950 49.985 65.965 1.00 22.89 472 GLU A CA 1
ATOM 3830 C C . GLU A 1 494 ? -19.258 49.395 66.456 1.00 22.99 472 GLU A C 1
ATOM 3831 O O . GLU A 1 494 ? -19.384 48.999 67.615 1.00 23.13 472 GLU A O 1
ATOM 3837 N N . ASP A 1 495 ? -20.227 49.311 65.546 1.00 20.21 473 ASP A N 1
ATOM 3838 C CA . ASP A 1 495 ? -21.475 48.634 65.866 1.00 19.23 473 ASP A CA 1
ATOM 3839 C C . ASP A 1 495 ? -21.216 47.168 66.201 1.00 18.80 473 ASP A C 1
ATOM 3840 O O . ASP A 1 495 ? -20.206 46.584 65.806 1.00 21.91 473 ASP A O 1
ATOM 3845 N N . SER A 1 496 ? -22.136 46.583 66.962 1.00 20.40 474 SER A N 1
ATOM 3846 C CA . SER A 1 496 ? -22.072 45.172 67.321 1.00 22.20 474 SER A CA 1
ATOM 3847 C C . SER A 1 496 ? -23.053 44.384 66.467 1.00 22.14 474 SER A C 1
ATOM 3848 O O . SER A 1 496 ? -24.070 44.916 66.026 1.00 21.87 474 SER A O 1
ATOM 3851 N N . PHE A 1 497 ? -22.746 43.101 66.246 1.00 19.40 475 PHE A N 1
ATOM 3852 C CA . PHE A 1 497 ? -23.585 42.235 65.423 1.00 19.82 475 PHE A CA 1
ATOM 3853 C C . PHE A 1 497 ? -23.852 40.938 66.165 1.00 22.70 475 PHE A C 1
ATOM 3854 O O . PHE A 1 497 ? -22.924 40.316 66.678 1.00 22.79 475 PHE A O 1
ATOM 3862 N N . LEU A 1 498 ? -25.115 40.527 66.200 1.00 20.24 476 LEU A N 1
ATOM 3863 C CA . LEU A 1 498 ? -25.530 39.325 66.912 1.00 15.99 476 LEU A CA 1
ATOM 3864 C C . LEU A 1 498 ? -26.204 38.366 65.936 1.00 16.74 476 LEU A C 1
ATOM 3865 O O . LEU A 1 498 ? -27.311 38.631 65.449 1.00 19.91 476 LEU A O 1
ATOM 3870 N N . THR A 1 499 ? -25.540 37.249 65.676 1.00 18.12 477 THR A N 1
ATOM 3871 C CA . THR A 1 499 ? -26.123 36.139 64.935 1.00 15.69 477 THR A CA 1
ATOM 3872 C C . THR A 1 499 ? -26.985 35.299 65.870 1.00 20.13 477 THR A C 1
ATOM 3873 O O . THR A 1 499 ? -26.558 34.953 66.976 1.00 19.18 477 THR A O 1
ATOM 3877 N N . VAL A 1 500 ? -28.190 34.953 65.433 1.00 17.03 478 VAL A N 1
ATOM 3878 C CA . VAL A 1 500 ? -29.050 34.048 66.191 1.00 18.22 478 VAL A CA 1
ATOM 3879 C C . VAL A 1 500 ? -29.534 32.961 65.243 1.00 16.72 478 VAL A C 1
ATOM 3880 O O . VAL A 1 500 ? -30.010 33.268 64.142 1.00 17.76 478 VAL A O 1
ATOM 3884 N N . LEU A 1 501 ? -29.390 31.700 65.662 1.00 15.20 479 LEU A N 1
ATOM 3885 C CA . LEU A 1 501 ? -29.879 30.533 64.927 1.00 17.77 479 LEU A CA 1
ATOM 3886 C C . LEU A 1 501 ? -30.889 29.777 65.778 1.00 22.51 479 LEU A C 1
ATOM 3887 O O . LEU A 1 501 ? -30.621 29.500 66.951 1.00 21.96 479 LEU A O 1
ATOM 3892 N N . ASN A 1 502 ? -32.035 29.422 65.190 1.00 20.89 480 ASN A N 1
ATOM 3893 C CA . ASN A 1 502 ? -32.974 28.498 65.831 1.00 21.06 480 ASN A CA 1
ATOM 3894 C C . ASN A 1 502 ? -32.637 27.097 65.339 1.00 20.85 480 ASN A C 1
ATOM 3895 O O . ASN A 1 502 ? -32.827 26.785 64.162 1.00 21.05 480 ASN A O 1
ATOM 3900 N N . MET A 1 503 ? -32.113 26.260 66.226 1.00 17.34 481 MET A N 1
ATOM 3901 C CA . MET A 1 503 ? -31.767 24.908 65.807 1.00 19.23 481 MET A CA 1
ATOM 3902 C C . MET A 1 503 ? -32.966 23.964 65.795 1.00 22.72 481 MET A C 1
ATOM 3903 O O . MET A 1 503 ? -32.810 22.796 65.410 1.00 22.41 481 MET A O 1
ATOM 3908 N N . ALA A 1 504 ? -34.141 24.424 66.207 1.00 19.34 482 ALA A N 1
ATOM 3909 C CA . ALA A 1 504 ? -35.352 23.615 66.201 1.00 22.96 482 ALA A CA 1
ATOM 3910 C C . ALA A 1 504 ? -36.226 23.952 64.999 1.00 24.17 482 ALA A C 1
ATOM 3911 O O . ALA A 1 504 ? -36.179 25.059 64.463 1.00 22.87 482 ALA A O 1
ATOM 3913 N N . GLY A 1 505 ? -37.039 22.980 64.588 1.00 19.88 483 GLY A N 1
ATOM 3914 C CA . GLY A 1 505 ? -37.921 23.183 63.453 1.00 20.38 483 GLY A CA 1
ATOM 3915 C C . GLY A 1 505 ? -39.261 23.798 63.812 1.00 28.10 483 GLY A C 1
ATOM 3916 O O . GLY A 1 505 ? -40.225 23.673 63.052 1.00 31.09 483 GLY A O 1
ATOM 3917 N N . ALA A 1 506 ? -39.338 24.469 64.962 1.00 22.42 484 ALA A N 1
ATOM 3918 C CA . ALA A 1 506 ? -40.575 25.088 65.421 1.00 26.45 484 ALA A CA 1
ATOM 3919 C C . ALA A 1 506 ? -40.298 26.505 65.900 1.00 23.94 484 ALA A C 1
ATOM 3920 O O . ALA A 1 506 ? -39.193 26.821 66.352 1.00 26.26 484 ALA A O 1
ATOM 3922 N N . GLU A 1 507 ? -41.323 27.348 65.819 1.00 22.77 485 GLU A N 1
ATOM 3923 C CA . GLU A 1 507 ? -41.188 28.747 66.195 1.00 21.86 485 GLU A CA 1
ATOM 3924 C C . GLU A 1 507 ? -40.979 28.880 67.697 1.00 23.07 485 GLU A C 1
ATOM 3925 O O . GLU A 1 507 ? -41.530 28.118 68.492 1.00 25.51 485 GLU A O 1
ATOM 3931 N N . ASP A 1 508 ? -40.165 29.857 68.083 1.00 21.24 486 ASP A N 1
ATOM 3932 C CA . ASP A 1 508 ? -40.043 30.221 69.487 1.00 21.04 486 ASP A CA 1
ATOM 3933 C C . ASP A 1 508 ? -39.807 31.720 69.583 1.00 23.25 486 ASP A C 1
ATOM 3934 O O . ASP A 1 508 ? -39.433 32.377 68.609 1.00 26.88 486 ASP A O 1
ATOM 3939 N N . THR A 1 509 ? -40.064 32.265 70.768 1.00 18.71 487 THR A N 1
ATOM 3940 C CA . THR A 1 509 ? -39.778 33.666 71.049 1.00 18.93 487 THR A CA 1
ATOM 3941 C C . THR A 1 509 ? -38.880 33.670 72.272 1.00 23.12 487 THR A C 1
ATOM 3942 O O . THR A 1 509 ? -39.257 33.138 73.320 1.00 23.84 487 THR A O 1
ATOM 3946 N N . VAL A 1 510 ? -37.680 34.213 72.124 1.00 22.15 488 VAL A N 1
ATOM 3947 C CA . VAL A 1 510 ? -36.647 34.037 73.134 1.00 21.67 488 VAL A CA 1
ATOM 3948 C C . VAL A 1 510 ? -36.184 35.388 73.654 1.00 20.52 488 VAL A C 1
ATOM 3949 O O . VAL A 1 510 ? -36.329 36.424 73.004 1.00 18.00 488 VAL A O 1
ATOM 3953 N N . ASP A 1 511 ? -35.564 35.342 74.835 1.00 16.98 489 ASP A N 1
ATOM 3954 C CA . ASP A 1 511 ? -35.047 36.508 75.540 1.00 19.45 489 ASP A CA 1
ATOM 3955 C C . ASP A 1 511 ? -33.522 36.463 75.486 1.00 21.50 489 ASP A C 1
ATOM 3956 O O . ASP A 1 511 ? -32.897 35.616 76.140 1.00 20.93 489 ASP A O 1
ATOM 3961 N N . LEU A 1 512 ? -32.922 37.384 74.722 1.00 19.28 490 LEU A N 1
ATOM 3962 C CA . LEU A 1 512 ? -31.476 37.426 74.542 1.00 17.90 490 LEU A CA 1
ATOM 3963 C C . LEU A 1 512 ? -30.778 38.232 75.629 1.00 20.39 490 LEU A C 1
ATOM 3964 O O . LEU A 1 512 ? -29.607 38.594 75.471 1.00 19.81 490 LEU A O 1
ATOM 3969 N N . GLY A 1 513 ? -31.469 38.497 76.741 1.00 19.52 491 GLY A N 1
ATOM 3970 C CA . GLY A 1 513 ? -30.979 39.382 77.776 1.00 20.13 491 GLY A CA 1
ATOM 3971 C C . GLY A 1 513 ? -29.719 38.923 78.483 1.00 23.76 491 GLY A C 1
ATOM 3972 O O . GLY A 1 513 ? -29.114 39.734 79.190 1.00 17.47 491 GLY A O 1
ATOM 3973 N N . ASP A 1 514 ? -29.311 37.660 78.337 1.00 18.64 492 ASP A N 1
ATOM 3974 C CA . ASP A 1 514 ? -28.057 37.245 78.951 1.00 18.40 492 ASP A CA 1
ATOM 3975 C C . ASP A 1 514 ? -26.861 37.945 78.322 1.00 19.37 492 ASP A C 1
ATOM 3976 O O . ASP A 1 514 ? -25.812 38.026 78.962 1.00 17.20 492 ASP A O 1
ATOM 3981 N N . PHE A 1 515 ? -26.987 38.434 77.085 1.00 20.40 493 PHE A N 1
ATOM 3982 C CA . PHE A 1 515 ? -25.983 39.330 76.526 1.00 19.01 493 PHE A CA 1
ATOM 3983 C C . PHE A 1 515 ? -26.134 40.677 77.203 1.00 19.75 493 PHE A C 1
ATOM 3984 O O . PHE A 1 515 ? -26.873 41.547 76.729 1.00 23.03 493 PHE A O 1
ATOM 3992 N N . VAL A 1 516 ? -25.432 40.824 78.327 1.00 17.45 494 VAL A N 1
ATOM 3993 C CA . VAL A 1 516 ? -25.651 41.921 79.267 1.00 24.01 494 VAL A CA 1
ATOM 3994 C C . VAL A 1 516 ? -25.544 43.275 78.583 1.00 21.33 494 VAL A C 1
ATOM 3995 O O . VAL A 1 516 ? -26.308 44.207 78.874 1.00 28.18 494 VAL A O 1
ATOM 3999 N N . ASN A 1 517 ? -24.598 43.407 77.668 1.00 23.99 495 ASN A N 1
ATOM 4000 C CA . ASN A 1 517 ? -24.230 44.712 77.148 1.00 23.87 495 ASN A CA 1
ATOM 4001 C C . ASN A 1 517 ? -24.965 45.084 75.869 1.00 27.52 495 ASN A C 1
ATOM 4002 O O . ASN A 1 517 ? -24.642 46.112 75.264 1.00 33.72 495 ASN A O 1
ATOM 4007 N N . LEU A 1 518 ? -25.958 44.279 75.443 1.00 27.33 496 LEU A N 1
ATOM 4008 C CA . LEU A 1 518 ? -26.697 44.687 74.256 1.00 19.79 496 LEU A CA 1
ATOM 4009 C C . LEU A 1 518 ? -27.909 45.533 74.641 1.00 18.57 496 LEU A C 1
ATOM 4010 O O . LEU A 1 518 ? -28.507 45.332 75.705 1.00 23.14 496 LEU A O 1
ATOM 4015 N N . PRO A 1 519 ? -28.284 46.503 73.812 1.00 23.01 497 PRO A N 1
ATOM 4016 C CA . PRO A 1 519 ? -29.509 47.265 74.077 1.00 25.58 497 PRO A CA 1
ATOM 4017 C C . PRO A 1 519 ? -30.751 46.423 73.826 1.00 27.68 497 PRO A C 1
ATOM 4018 O O . PRO A 1 519 ? -30.728 45.435 73.094 1.00 28.17 497 PRO A O 1
ATOM 4022 N N . GLN A 1 520 ? -31.868 46.867 74.412 1.00 28.73 498 GLN A N 1
ATOM 4023 C CA . GLN A 1 520 ? -33.135 46.171 74.204 1.00 36.83 498 GLN A CA 1
ATOM 4024 C C . GLN A 1 520 ? -33.532 46.153 72.726 1.00 28.49 498 GLN A C 1
ATOM 4025 O O . GLN A 1 520 ? -33.955 45.115 72.201 1.00 23.62 498 GLN A O 1
ATOM 4031 N N . LYS A 1 521 ? -33.395 47.280 72.034 1.00 22.89 499 LYS A N 1
ATOM 4032 C CA . LYS A 1 521 ? -33.776 47.381 70.627 1.00 28.42 499 LYS A CA 1
ATOM 4033 C C . LYS A 1 521 ? -32.553 47.172 69.744 1.00 21.71 499 LYS A C 1
ATOM 4034 O O . LYS A 1 521 ? -31.515 47.794 69.973 1.00 27.70 499 LYS A O 1
ATOM 4040 N N . MET A 1 522 ? -32.678 46.304 68.731 1.00 20.41 500 MET A N 1
ATOM 4041 C CA . MET A 1 522 ? -31.637 46.138 67.728 1.00 18.81 500 MET A CA 1
ATOM 4042 C C . MET A 1 522 ? -32.265 46.155 66.337 1.00 20.71 500 MET A C 1
ATOM 4043 O O . MET A 1 522 ? -33.475 45.969 66.181 1.00 28.60 500 MET A O 1
ATOM 4048 N N . ARG A 1 523 ? -31.425 46.425 65.337 1.00 20.11 501 ARG A N 1
ATOM 4049 C CA . ARG A 1 523 ? -31.842 46.430 63.941 1.00 21.61 501 ARG A CA 1
ATOM 4050 C C . ARG A 1 523 ? -31.529 45.086 63.285 1.00 21.43 501 ARG A C 1
ATOM 4051 O O . ARG A 1 523 ? -30.500 44.472 63.573 1.00 27.86 501 ARG A O 1
ATOM 4059 N N . VAL A 1 524 ? -32.426 44.625 62.412 1.00 22.45 502 VAL A N 1
ATOM 4060 C CA . VAL A 1 524 ? -32.203 43.389 61.653 1.00 20.41 502 VAL A CA 1
ATOM 4061 C C . VAL A 1 524 ? -31.292 43.744 60.481 1.00 23.17 502 VAL A C 1
ATOM 4062 O O . VAL A 1 524 ? -31.739 44.324 59.490 1.00 23.23 502 VAL A O 1
ATOM 4066 N N . GLU A 1 525 ? -30.004 43.409 60.595 1.00 19.41 503 GLU A N 1
ATOM 4067 C CA . GLU A 1 525 ? -29.075 43.611 59.485 1.00 19.29 503 GLU A CA 1
ATOM 4068 C C . GLU A 1 525 ? -29.285 42.578 58.386 1.00 24.37 503 GLU A C 1
ATOM 4069 O O . GLU A 1 525 ? -29.200 42.894 57.192 1.00 22.64 503 GLU A O 1
ATOM 4075 N N . VAL A 1 526 ? -29.547 41.338 58.767 1.00 20.33 504 VAL A N 1
ATOM 4076 C CA . VAL A 1 526 ? -29.722 40.236 57.828 1.00 20.44 504 VAL A CA 1
ATOM 4077 C C . VAL A 1 526 ? -30.830 39.348 58.359 1.00 20.61 504 VAL A C 1
ATOM 4078 O O . VAL A 1 526 ? -30.882 39.052 59.556 1.00 21.43 504 VAL A O 1
ATOM 4082 N N . ALA A 1 527 ? -31.717 38.915 57.473 1.00 21.27 505 ALA A N 1
ATOM 4083 C CA . ALA A 1 527 ? -32.668 37.878 57.830 1.00 22.39 505 ALA A CA 1
ATOM 4084 C C . ALA A 1 527 ? -32.738 36.886 56.681 1.00 20.85 505 ALA A C 1
ATOM 4085 O O . ALA A 1 527 ? -32.762 37.280 55.508 1.00 18.74 505 ALA A O 1
ATOM 4087 N N . GLN A 1 528 ? -32.753 35.602 57.023 1.00 19.44 506 GLN A N 1
ATOM 4088 C CA . GLN A 1 528 ? -32.687 34.573 56.002 1.00 21.37 506 GLN A CA 1
ATOM 4089 C C . GLN A 1 528 ? -33.984 34.530 55.195 1.00 24.11 506 GLN A C 1
ATOM 4090 O O . GLN A 1 528 ? -35.009 35.086 55.611 1.00 21.24 506 GLN A O 1
ATOM 4096 N N . PRO A 1 529 ? -33.950 33.890 54.020 1.00 21.37 507 PRO A N 1
ATOM 4097 C CA . PRO A 1 529 ? -35.134 33.900 53.136 1.00 23.97 507 PRO A CA 1
ATOM 4098 C C . PRO A 1 529 ? -36.443 33.564 53.834 1.00 23.83 507 PRO A C 1
ATOM 4099 O O . PRO A 1 529 ? -37.431 34.294 53.683 1.00 25.22 507 PRO A O 1
ATOM 4103 N N . ASN A 1 530 ? -36.480 32.492 54.609 1.00 24.11 508 ASN A N 1
ATOM 4104 C CA . ASN A 1 530 ? -37.683 32.129 55.352 1.00 28.05 508 ASN A CA 1
ATOM 4105 C C . ASN A 1 530 ? -37.407 32.453 56.811 1.00 28.92 508 ASN A C 1
ATOM 4106 O O . ASN A 1 530 ? -36.806 31.646 57.528 1.00 24.77 508 ASN A O 1
ATOM 4111 N N . SER A 1 531 ? -37.840 33.637 57.240 1.00 24.66 509 SER A N 1
ATOM 4112 C CA . SER A 1 531 ? -37.508 34.137 58.565 1.00 26.66 509 SER A CA 1
ATOM 4113 C C . SER A 1 531 ? -38.713 34.863 59.138 1.00 25.50 509 SER A C 1
ATOM 4114 O O . SER A 1 531 ? -39.530 35.422 58.396 1.00 27.59 509 SER A O 1
ATOM 4117 N N . LYS A 1 532 ? -38.812 34.870 60.466 1.00 26.03 510 LYS A N 1
ATOM 4118 C CA . LYS A 1 532 ? -39.817 35.697 61.128 1.00 25.47 510 LYS A CA 1
ATOM 4119 C C . LYS A 1 532 ? -39.373 37.147 61.284 1.00 25.35 510 LYS A C 1
ATOM 4120 O O . LYS A 1 532 ? -40.147 37.962 61.788 1.00 31.67 510 LYS A O 1
ATOM 4126 N N . SER A 1 533 ? -38.156 37.486 60.878 1.00 29.45 511 SER A N 1
ATOM 4127 C CA . SER A 1 533 ? -37.709 38.869 60.819 1.00 23.11 511 SER A CA 1
ATOM 4128 C C . SER A 1 533 ? -37.571 39.307 59.374 1.00 20.82 511 SER A C 1
ATOM 4129 O O . SER A 1 533 ? -37.630 38.495 58.449 1.00 21.28 511 SER A O 1
ATOM 4132 N N . LYS A 1 534 ? -37.374 40.614 59.199 1.00 23.10 512 LYS A N 1
ATOM 4133 C CA . LYS A 1 534 ? -37.139 41.187 57.885 1.00 28.12 512 LYS A CA 1
ATOM 4134 C C . LYS A 1 534 ? -36.038 42.228 58.003 1.00 24.38 512 LYS A C 1
ATOM 4135 O O . LYS A 1 534 ? -36.076 43.071 58.905 1.00 29.24 512 LYS A O 1
ATOM 4139 N N . ALA A 1 535 ? -35.070 42.166 57.090 1.00 26.42 513 ALA A N 1
ATOM 4140 C CA . ALA A 1 535 ? -33.947 43.094 57.107 1.00 29.65 513 ALA A CA 1
ATOM 4141 C C . ALA A 1 535 ? -34.448 44.528 57.127 1.00 29.89 513 ALA A C 1
ATOM 4142 O O . ALA A 1 535 ? -35.343 44.893 56.364 1.00 28.67 513 ALA A O 1
ATOM 4144 N N . GLY A 1 536 ? -33.883 45.330 58.025 1.00 29.89 514 GLY A N 1
ATOM 4145 C CA . GLY A 1 536 ? -34.221 46.731 58.125 1.00 30.11 514 GLY A CA 1
ATOM 4146 C C . GLY A 1 536 ? -35.270 47.057 59.162 1.00 32.95 514 GLY A C 1
ATOM 4147 O O . GLY A 1 536 ? -35.478 48.242 59.456 1.00 37.41 514 GLY A O 1
ATOM 4148 N N . ASN A 1 537 ? -35.946 46.054 59.710 1.00 28.28 515 ASN A N 1
ATOM 4149 C CA . ASN A 1 537 ? -36.874 46.284 60.801 1.00 22.90 515 ASN A CA 1
ATOM 4150 C C . ASN A 1 537 ? -36.113 46.342 62.122 1.00 21.63 515 ASN A C 1
ATOM 4151 O O . ASN A 1 537 ? -34.956 45.935 62.223 1.00 30.40 515 ASN A O 1
ATOM 4156 N N . GLU A 1 538 ? -36.773 46.864 63.146 1.00 26.34 516 GLU A N 1
ATOM 4157 C CA . GLU A 1 538 ? -36.239 46.755 64.491 1.00 24.82 516 GLU A CA 1
ATOM 4158 C C . GLU A 1 538 ? -36.938 45.642 65.246 1.00 25.10 516 GLU A C 1
ATOM 4159 O O . GLU A 1 538 ? -38.106 45.338 65.002 1.00 28.72 516 GLU A O 1
ATOM 4165 N N . VAL A 1 539 ? -36.198 45.028 66.169 1.00 18.26 517 VAL A N 1
ATOM 4166 C CA . VAL A 1 539 ? -36.746 43.986 67.019 1.00 22.11 517 VAL A CA 1
ATOM 4167 C C . VAL A 1 539 ? -36.420 44.319 68.463 1.00 23.99 517 VAL A C 1
ATOM 4168 O O . VAL A 1 539 ? -35.539 45.128 68.758 1.00 24.63 517 VAL A O 1
ATOM 4172 N N . ASP A 1 540 ? -37.166 43.685 69.361 1.00 20.92 518 ASP A N 1
ATOM 4173 C CA . ASP A 1 540 ? -36.953 43.774 70.797 1.00 20.91 518 ASP A CA 1
ATOM 4174 C C . ASP A 1 540 ? -36.344 42.444 71.211 1.00 24.36 518 ASP A C 1
ATOM 4175 O O . ASP A 1 540 ? -37.012 41.405 71.165 1.00 23.89 518 ASP A O 1
ATOM 4180 N N . ILE A 1 541 ? -35.063 42.470 71.591 1.00 20.36 519 ILE A N 1
ATOM 4181 C CA . ILE A 1 541 ? -34.344 41.220 71.801 1.00 25.23 519 ILE A CA 1
ATOM 4182 C C . ILE A 1 541 ? -34.725 40.546 73.108 1.00 27.61 519 ILE A C 1
ATOM 4183 O O . ILE A 1 541 ? -34.240 39.448 73.384 1.00 22.44 519 ILE A O 1
ATOM 4188 N N . SER A 1 542 ? -35.610 41.143 73.910 1.00 24.19 520 SER A N 1
ATOM 4189 C CA . SER A 1 542 ? -36.171 40.382 75.025 1.00 23.50 520 SER A CA 1
ATOM 4190 C C . SER A 1 542 ? -37.311 39.481 74.582 1.00 22.63 520 SER A C 1
ATOM 4191 O O . SER A 1 542 ? -37.763 38.638 75.369 1.00 24.34 520 SER A O 1
ATOM 4194 N N . LYS A 1 543 ? -37.784 39.652 73.353 1.00 16.75 521 LYS A N 1
ATOM 4195 C CA . LYS A 1 543 ? -38.865 38.880 72.768 1.00 20.40 521 LYS A CA 1
ATOM 4196 C C . LYS A 1 543 ? -38.609 38.775 71.264 1.00 22.44 521 LYS A C 1
ATOM 4197 O O . LYS A 1 543 ? -39.345 39.311 70.438 1.00 25.33 521 LYS A O 1
ATOM 4199 N N . LEU A 1 544 ? -37.533 38.085 70.888 1.00 25.17 522 LEU A N 1
ATOM 4200 C CA . LEU A 1 544 ? -37.199 37.881 69.484 1.00 19.88 522 LEU A CA 1
ATOM 4201 C C . LEU A 1 544 ? -37.894 36.615 68.994 1.00 16.67 522 LEU A C 1
ATOM 4202 O O . LEU A 1 544 ? -37.643 35.514 69.503 1.00 21.84 522 LEU A O 1
ATOM 4207 N N . THR A 1 545 ? -38.761 36.758 68.006 1.00 18.75 523 THR A N 1
ATOM 4208 C CA . THR A 1 545 ? -39.466 35.604 67.462 1.00 23.69 523 THR A CA 1
ATOM 4209 C C . THR A 1 545 ? -38.631 35.006 66.338 1.00 21.82 523 THR A C 1
ATOM 4210 O O . THR A 1 545 ? -38.223 35.716 65.416 1.00 24.05 523 THR A O 1
ATOM 4214 N N . LEU A 1 546 ? -38.344 33.711 66.446 1.00 20.05 524 LEU A N 1
ATOM 4215 C CA . LEU A 1 546 ? -37.566 32.975 65.464 1.00 21.70 524 LEU A CA 1
ATOM 4216 C C . LEU A 1 546 ? -38.460 31.921 64.843 1.00 25.38 524 LEU A C 1
ATOM 4217 O O . LEU A 1 546 ? -39.078 31.131 65.565 1.00 25.73 524 LEU A O 1
ATOM 4222 N N . GLY A 1 547 ? -38.524 31.897 63.509 1.00 22.26 525 GLY A N 1
ATOM 4223 C CA . GLY A 1 547 ? -39.230 30.839 62.838 1.00 20.02 525 GLY A CA 1
ATOM 4224 C C . GLY A 1 547 ? -38.453 29.536 62.858 1.00 18.47 525 GLY A C 1
ATOM 4225 O O . GLY A 1 547 ? -37.331 29.441 63.377 1.00 20.75 525 GLY A O 1
ATOM 4226 N N . PRO A 1 548 ? -39.054 28.498 62.274 1.00 22.11 526 PRO A N 1
ATOM 4227 C CA . PRO A 1 548 ? -38.352 27.210 62.155 1.00 21.39 526 PRO A CA 1
ATOM 4228 C C . PRO A 1 548 ? -37.024 27.371 61.433 1.00 20.32 526 PRO A C 1
ATOM 4229 O O . PRO A 1 548 ? -36.970 27.922 60.332 1.00 22.78 526 PRO A O 1
ATOM 4233 N N . TYR A 1 549 ? -35.956 26.862 62.060 1.00 18.02 527 TYR A N 1
ATOM 4234 C CA . TYR A 1 549 ? -34.594 26.935 61.519 1.00 18.70 527 TYR A CA 1
ATOM 4235 C C . TYR A 1 549 ? -34.228 28.349 61.095 1.00 20.14 527 TYR A C 1
ATOM 4236 O O . TYR A 1 549 ? -33.479 28.534 60.138 1.00 19.22 527 TYR A O 1
ATOM 4245 N N . ASP A 1 550 ? -34.730 29.339 61.831 1.00 18.01 528 ASP A N 1
ATOM 4246 C CA . ASP A 1 550 ? -34.459 30.737 61.515 1.00 21.58 528 ASP A CA 1
ATOM 4247 C C . ASP A 1 550 ? -32.978 31.063 61.695 1.00 15.89 528 ASP A C 1
ATOM 4248 O O . ASP A 1 550 ? -32.262 30.435 62.481 1.00 16.73 528 ASP A O 1
ATOM 4253 N N . SER A 1 551 ? -32.526 32.077 60.967 1.00 16.06 529 SER A N 1
ATOM 4254 C CA . SER A 1 551 ? -31.268 32.742 61.269 1.00 18.76 529 SER A CA 1
ATOM 4255 C C . SER A 1 551 ? -31.371 34.229 60.922 1.00 20.38 529 SER A C 1
ATOM 4256 O O . SER A 1 551 ? -32.003 34.621 59.931 1.00 22.40 529 SER A O 1
ATOM 4259 N N . VAL A 1 552 ? -30.804 35.055 61.798 1.00 17.95 530 VAL A N 1
ATOM 4260 C CA . VAL A 1 552 ? -30.803 36.501 61.651 1.00 16.87 530 VAL A CA 1
ATOM 4261 C C . VAL A 1 552 ? -29.453 37.015 62.129 1.00 16.65 530 VAL A C 1
ATOM 4262 O O . VAL A 1 552 ? -28.745 36.359 62.895 1.00 17.01 530 VAL A O 1
ATOM 4266 N N . VAL A 1 553 ? -29.083 38.190 61.637 1.00 19.88 531 VAL A N 1
ATOM 4267 C CA . VAL A 1 553 ? -27.970 38.954 62.188 1.00 18.51 531 VAL A CA 1
ATOM 4268 C C . VAL A 1 553 ? -28.522 40.317 62.574 1.00 16.95 531 VAL A C 1
ATOM 4269 O O . VAL A 1 553 ? -28.982 41.074 61.710 1.00 21.82 531 VAL A O 1
ATOM 4273 N N . LEU A 1 554 ? -28.494 40.609 63.861 1.00 18.59 532 LEU A N 1
ATOM 4274 C CA . LEU A 1 554 ? -28.984 41.844 64.435 1.00 20.23 532 LEU A CA 1
ATOM 4275 C C . LEU A 1 554 ? -27.824 42.799 64.686 1.00 18.86 532 LEU A C 1
ATOM 4276 O O . LEU A 1 554 ? -26.699 42.383 64.964 1.00 19.75 532 LEU A O 1
ATOM 4281 N N . ARG A 1 555 ? -28.120 44.094 64.627 1.00 23.16 533 ARG A N 1
ATOM 4282 C CA . ARG A 1 555 ? -27.112 45.134 64.747 1.00 17.47 533 ARG A CA 1
ATOM 4283 C C . ARG A 1 555 ? -27.511 46.112 65.841 1.00 22.82 533 ARG A C 1
ATOM 4284 O O . ARG A 1 555 ? -28.693 46.393 66.034 1.00 23.54 533 ARG A O 1
ATOM 4292 N N . ALA A 1 556 ? -26.525 46.624 66.562 1.00 26.68 534 ALA A N 1
ATOM 4293 C CA . ALA A 1 556 ? -26.789 47.644 67.563 1.00 32.39 534 ALA A CA 1
ATOM 4294 C C . ALA A 1 556 ? -25.596 48.582 67.642 1.00 31.34 534 ALA A C 1
ATOM 4295 O O . ALA A 1 556 ? -24.454 48.162 67.454 1.00 23.53 534 ALA A O 1
ATOM 4297 N N . THR A 1 557 ? -25.866 49.859 67.921 1.00 36.31 535 THR A N 1
ATOM 4298 C CA . THR A 1 557 ? -24.814 50.790 68.311 1.00 41.37 535 THR A CA 1
ATOM 4299 C C . THR A 1 557 ? -24.730 50.796 69.829 1.00 45.92 535 THR A C 1
ATOM 4300 O O . THR A 1 557 ? -25.713 51.118 70.504 1.00 42.78 535 THR A O 1
ATOM 4304 N N . VAL A 1 558 ? -23.567 50.424 70.353 1.00 49.79 536 VAL A N 1
ATOM 4305 C CA . VAL A 1 558 ? -23.327 50.336 71.785 1.00 56.76 536 VAL A CA 1
ATOM 4306 C C . VAL A 1 558 ? -22.524 51.586 72.170 1.00 60.72 536 VAL A C 1
ATOM 4307 O O . VAL A 1 558 ? -21.827 51.639 73.185 1.00 63.53 536 VAL A O 1
ATOM 4311 N N . SER B 1 28 ? -32.985 44.030 98.891 1.00 49.00 6 SER B N 1
ATOM 4312 C CA . SER B 1 28 ? -32.585 43.737 97.515 1.00 49.02 6 SER B CA 1
ATOM 4313 C C . SER B 1 28 ? -33.184 42.430 97.010 1.00 41.36 6 SER B C 1
ATOM 4314 O O . SER B 1 28 ? -32.913 41.367 97.563 1.00 45.03 6 SER B O 1
ATOM 4317 N N . LYS B 1 29 ? -33.975 42.510 95.937 1.00 39.61 7 LYS B N 1
ATOM 4318 C CA . LYS B 1 29 ? -34.697 41.345 95.441 1.00 40.47 7 LYS B CA 1
ATOM 4319 C C . LYS B 1 29 ? -33.835 40.413 94.610 1.00 35.93 7 LYS B C 1
ATOM 4320 O O . LYS B 1 29 ? -34.274 39.298 94.303 1.00 44.28 7 LYS B O 1
ATOM 4324 N N . ASP B 1 30 ? -32.643 40.841 94.202 1.00 31.56 8 ASP B N 1
ATOM 4325 C CA . ASP B 1 30 ? -31.776 39.989 93.399 1.00 28.69 8 ASP B CA 1
ATOM 4326 C C . ASP B 1 30 ? -30.486 39.638 94.132 1.00 25.38 8 ASP B C 1
ATOM 4327 O O . ASP B 1 30 ? -29.464 39.369 93.500 1.00 26.11 8 ASP B O 1
ATOM 4332 N N . TRP B 1 31 ? -30.530 39.610 95.469 1.00 22.74 9 TRP B N 1
ATOM 4333 C CA . TRP B 1 31 ? -29.343 39.250 96.235 1.00 18.29 9 TRP B CA 1
ATOM 4334 C C . TRP B 1 31 ? -28.793 37.892 95.829 1.00 21.38 9 TRP B C 1
ATOM 4335 O O . TRP B 1 31 ? -27.575 37.686 95.861 1.00 19.56 9 TRP B O 1
ATOM 4346 N N . TYR B 1 32 ? -29.666 36.954 95.469 1.00 23.76 10 TYR B N 1
ATOM 4347 C CA . TYR B 1 32 ? -29.224 35.604 95.145 1.00 18.76 10 TYR B CA 1
ATOM 4348 C C . TYR B 1 32 ? -28.493 35.531 93.812 1.00 23.45 10 TYR B C 1
ATOM 4349 O O . TYR B 1 32 ? -27.888 34.495 93.524 1.00 19.07 10 TYR B O 1
ATOM 4358 N N . GLN B 1 33 ? -28.531 36.591 92.991 1.00 24.02 11 GLN B N 1
ATOM 4359 C CA . GLN B 1 33 ? -27.913 36.536 91.665 1.00 19.02 11 GLN B CA 1
ATOM 4360 C C . GLN B 1 33 ? -26.400 36.714 91.705 1.00 22.71 11 GLN B C 1
ATOM 4361 O O . GLN B 1 33 ? -25.722 36.433 90.708 1.00 17.87 11 GLN B O 1
ATOM 4367 N N . HIS B 1 34 ? -25.860 37.174 92.824 1.00 16.40 12 HIS B N 1
ATOM 4368 C CA . HIS B 1 34 ? -24.425 37.328 92.968 1.00 25.59 12 HIS B CA 1
ATOM 4369 C C . HIS B 1 34 ? -24.056 37.177 94.434 1.00 25.14 12 HIS B C 1
ATOM 4370 O O . HIS B 1 34 ? -23.212 37.909 94.963 1.00 19.65 12 HIS B O 1
ATOM 4377 N N . ALA B 1 35 ? -24.691 36.221 95.102 1.00 18.96 13 ALA B N 1
ATOM 4378 C CA . ALA B 1 35 ? -24.429 35.982 96.512 1.00 18.88 13 ALA B CA 1
ATOM 4379 C C . ALA B 1 35 ? -23.028 35.429 96.712 1.00 21.23 13 ALA B C 1
ATOM 4380 O O . ALA B 1 35 ? -22.455 34.773 95.835 1.00 18.16 13 ALA B O 1
ATOM 4382 N N . THR B 1 36 ? -22.478 35.690 97.882 1.00 14.54 14 THR B N 1
ATOM 4383 C CA . THR B 1 36 ? -21.201 35.119 98.280 1.00 17.83 14 THR B CA 1
ATOM 4384 C C . THR B 1 36 ? -21.505 34.196 99.456 1.00 18.95 14 THR B C 1
ATOM 4385 O O . THR B 1 36 ? -21.586 34.633 100.605 1.00 17.37 14 THR B O 1
ATOM 4389 N N . PHE B 1 37 ? -21.698 32.917 99.149 1.00 15.42 15 PHE B N 1
ATOM 4390 C CA . PHE B 1 37 ? -22.235 31.938 100.092 1.00 18.45 15 PHE B CA 1
ATOM 4391 C C . PHE B 1 37 ? -21.132 31.260 100.894 1.00 16.64 15 PHE B C 1
ATOM 4392 O O . PHE B 1 37 ? -19.998 31.090 100.426 1.00 18.07 15 PHE B O 1
ATOM 4400 N N . TYR B 1 38 ? -21.492 30.836 102.106 1.00 14.49 16 TYR B N 1
ATOM 4401 C CA . TYR B 1 38 ? -20.578 30.126 102.992 1.00 18.61 16 TYR B CA 1
ATOM 4402 C C . TYR B 1 38 ? -21.350 28.999 103.652 1.00 17.99 16 TYR B C 1
ATOM 4403 O O . TYR B 1 38 ? -22.376 29.259 104.281 1.00 19.31 16 TYR B O 1
ATOM 4412 N N . GLN B 1 39 ? -20.871 27.763 103.518 1.00 17.74 17 GLN B N 1
ATOM 4413 C CA . GLN B 1 39 ? -21.550 26.615 104.116 1.00 14.53 17 GLN B CA 1
ATOM 4414 C C . GLN B 1 39 ? -20.988 26.347 105.502 1.00 16.77 17 GLN B C 1
ATOM 4415 O O . GLN B 1 39 ? -19.803 26.026 105.643 1.00 18.36 17 GLN B O 1
ATOM 4421 N N . ILE B 1 40 ? -21.853 26.447 106.505 1.00 16.31 18 ILE B N 1
ATOM 4422 C CA . ILE B 1 40 ? -21.525 26.133 107.890 1.00 17.06 18 ILE B CA 1
ATOM 4423 C C . ILE B 1 40 ? -22.025 24.732 108.217 1.00 26.20 18 ILE B C 1
ATOM 4424 O O . ILE B 1 40 ? -23.201 24.414 107.983 1.00 18.48 18 ILE B O 1
ATOM 4429 N N . TYR B 1 41 ? -21.131 23.900 108.778 1.00 28.59 19 TYR B N 1
ATOM 4430 C CA . TYR B 1 41 ? -21.428 22.580 109.327 1.00 24.02 19 TYR B CA 1
ATOM 4431 C C . TYR B 1 41 ? -21.531 22.726 110.842 1.00 23.25 19 TYR B C 1
ATOM 4432 O O . TYR B 1 41 ? -20.498 22.802 111.516 1.00 19.09 19 TYR B O 1
ATOM 4441 N N . PRO B 1 42 ? -22.737 22.781 111.421 1.00 17.52 20 PRO B N 1
ATOM 4442 C CA . PRO B 1 42 ? -22.868 23.244 112.816 1.00 15.58 20 PRO B CA 1
ATOM 4443 C C . PRO B 1 42 ? -22.035 22.467 113.821 1.00 25.49 20 PRO B C 1
ATOM 4444 O O . PRO B 1 42 ? -21.519 23.066 114.774 1.00 20.67 20 PRO B O 1
ATOM 4448 N N . ARG B 1 43 ? -21.862 21.157 113.625 1.00 21.16 21 ARG B N 1
ATOM 4449 C CA . ARG B 1 43 ? -21.090 20.352 114.569 1.00 20.58 21 ARG B CA 1
ATOM 4450 C C . ARG B 1 43 ? -19.609 20.726 114.594 1.00 17.15 21 ARG B C 1
ATOM 4451 O O . ARG B 1 43 ? -18.913 20.405 115.566 1.00 17.79 21 ARG B O 1
ATOM 4459 N N . SER B 1 44 ? -19.104 21.385 113.552 1.00 17.32 22 SER B N 1
ATOM 4460 C CA . SER B 1 44 ? -17.669 21.579 113.397 1.00 17.38 22 SER B CA 1
ATOM 4461 C C . SER B 1 44 ? -17.233 23.039 113.335 1.00 15.74 22 SER B C 1
ATOM 4462 O O . SER B 1 44 ? -16.037 23.302 113.137 1.00 17.22 22 SER B O 1
ATOM 4465 N N . PHE B 1 45 ? -18.138 23.997 113.529 1.00 18.72 23 PHE B N 1
ATOM 4466 C CA . PHE B 1 45 ? -17.752 25.391 113.310 1.00 18.49 23 PHE B CA 1
ATOM 4467 C C . PHE B 1 45 ? -17.124 26.025 114.551 1.00 23.80 23 PHE B C 1
ATOM 4468 O O . PHE B 1 45 ? -15.977 26.470 114.501 1.00 18.75 23 PHE B O 1
ATOM 4476 N N . LEU B 1 46 ? -17.856 26.080 115.665 1.00 17.48 24 LEU B N 1
ATOM 4477 C CA . LEU B 1 46 ? -17.299 26.661 116.881 1.00 16.20 24 LEU B CA 1
ATOM 4478 C C . LEU B 1 46 ? -18.025 26.084 118.083 1.00 22.31 24 LEU B C 1
ATOM 4479 O O . LEU B 1 46 ? -19.260 26.145 118.146 1.00 16.35 24 LEU B O 1
ATOM 4484 N N . ASP B 1 47 ? -17.253 25.515 119.016 1.00 22.62 25 ASP B N 1
ATOM 4485 C CA . ASP B 1 47 ? -17.768 24.987 120.279 1.00 25.36 25 ASP B CA 1
ATOM 4486 C C . ASP B 1 47 ? -17.689 26.098 121.315 1.00 25.08 25 ASP B C 1
ATOM 4487 O O . ASP B 1 47 ? -16.607 26.634 121.571 1.00 21.41 25 ASP B O 1
ATOM 4492 N N . SER B 1 48 ? -18.821 26.444 121.911 1.00 16.99 26 SER B N 1
ATOM 4493 C CA . SER B 1 48 ? -18.845 27.570 122.834 1.00 17.12 26 SER B CA 1
ATOM 4494 C C . SER B 1 48 ? -18.959 27.143 124.291 1.00 23.22 26 SER B C 1
ATOM 4495 O O . SER B 1 48 ? -18.897 28.005 125.174 1.00 20.85 26 SER B O 1
ATOM 4498 N N . ASN B 1 49 ? -19.060 25.834 124.577 1.00 20.74 27 ASN B N 1
ATOM 4499 C CA . ASN B 1 49 ? -19.246 25.384 125.958 1.00 22.77 27 ASN B CA 1
ATOM 4500 C C . ASN B 1 49 ? -18.324 24.230 126.350 1.00 24.65 27 ASN B C 1
ATOM 4501 O O . ASN B 1 49 ? -18.536 23.610 127.407 1.00 21.80 27 ASN B O 1
ATOM 4506 N N . GLY B 1 50 ? -17.307 23.925 125.548 1.00 19.90 28 GLY B N 1
ATOM 4507 C CA . GLY B 1 50 ? -16.280 23.000 125.998 1.00 20.05 28 GLY B CA 1
ATOM 4508 C C . GLY B 1 50 ? -16.626 21.529 125.953 1.00 18.64 28 GLY B C 1
ATOM 4509 O O . GLY B 1 50 ? -15.897 20.726 126.542 1.00 19.39 28 GLY B O 1
ATOM 4510 N N . ASP B 1 51 ? -17.698 21.132 125.268 1.00 18.71 29 ASP B N 1
ATOM 4511 C CA . ASP B 1 51 ? -17.981 19.707 125.141 1.00 24.48 29 ASP B CA 1
ATOM 4512 C C . ASP B 1 51 ? -17.360 19.089 123.891 1.00 21.16 29 ASP B C 1
ATOM 4513 O O . ASP B 1 51 ? -17.580 17.901 123.622 1.00 20.09 29 ASP B O 1
ATOM 4518 N N . GLY B 1 52 ? -16.575 19.856 123.134 1.00 18.13 30 GLY B N 1
ATOM 4519 C CA . GLY B 1 52 ? -15.971 19.330 121.933 1.00 18.38 30 GLY B CA 1
ATOM 4520 C C . GLY B 1 52 ? -16.866 19.301 120.718 1.00 19.80 30 GLY B C 1
ATOM 4521 O O . GLY B 1 52 ? -16.431 18.807 119.666 1.00 22.98 30 GLY B O 1
ATOM 4522 N N . ILE B 1 53 ? -18.087 19.829 120.816 1.00 20.00 31 ILE B N 1
ATOM 4523 C CA . ILE B 1 53 ? -19.087 19.792 119.746 1.00 22.88 31 ILE B CA 1
ATOM 4524 C C . ILE B 1 53 ? -19.445 21.228 119.372 1.00 23.92 31 ILE B C 1
ATOM 4525 O O . ILE B 1 53 ? -19.748 22.028 120.249 1.00 16.83 31 ILE B O 1
ATOM 4530 N N . GLY B 1 54 ?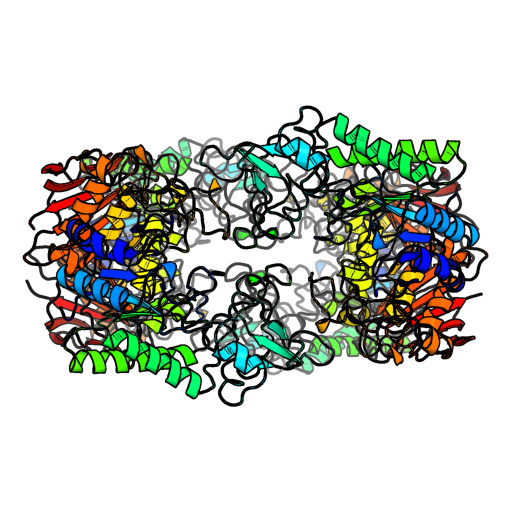 -19.445 21.557 118.083 1.00 17.73 32 GLY B N 1
ATOM 4531 C CA . GLY B 1 54 ? -19.905 22.878 117.678 1.00 18.92 32 GLY B CA 1
ATOM 4532 C C . GLY B 1 54 ? -21.352 23.120 118.081 1.00 18.31 32 GLY B C 1
ATOM 4533 O O . GLY B 1 54 ? -22.139 22.184 118.257 1.00 18.59 32 GLY B O 1
ATOM 4534 N N . ASP B 1 55 ? -21.716 24.390 118.265 1.00 17.92 33 ASP B N 1
ATOM 4535 C CA . ASP B 1 55 ? -23.089 24.705 118.647 1.00 19.59 33 ASP B CA 1
ATOM 4536 C C . ASP B 1 55 ? -23.541 26.014 118.017 1.00 18.35 33 ASP B C 1
ATOM 4537 O O . ASP B 1 55 ? -22.749 26.760 117.427 1.00 23.01 33 ASP B O 1
ATOM 4542 N N . LEU B 1 56 ? -24.838 26.300 118.173 1.00 16.34 34 LEU B N 1
ATOM 4543 C CA . LEU B 1 56 ? -25.414 27.472 117.520 1.00 22.10 34 LEU B CA 1
ATOM 4544 C C . LEU B 1 56 ? -24.841 28.758 118.097 1.00 21.83 34 LEU B C 1
ATOM 4545 O O . LEU B 1 56 ? -24.528 29.686 117.348 1.00 18.84 34 LEU B O 1
ATOM 4550 N N . ALA B 1 57 ? -24.666 28.826 119.421 1.00 19.14 35 ALA B N 1
ATOM 4551 C CA . ALA B 1 57 ? -24.060 30.025 119.995 1.00 19.68 35 ALA B CA 1
ATOM 4552 C C . ALA B 1 57 ? -22.663 30.268 119.434 1.00 20.29 35 ALA B C 1
ATOM 4553 O O . ALA B 1 57 ? -22.255 31.427 119.251 1.00 20.14 35 ALA B O 1
ATOM 4555 N N . GLY B 1 58 ? -21.924 29.198 119.138 1.00 19.03 36 GLY B N 1
ATOM 4556 C CA . GLY B 1 58 ? -20.627 29.371 118.510 1.00 16.34 36 GLY B CA 1
ATOM 4557 C C . GLY B 1 58 ? -20.746 30.017 117.144 1.00 22.01 36 GLY B C 1
ATOM 4558 O O . GLY B 1 58 ? -20.015 30.963 116.828 1.00 23.02 36 GLY B O 1
ATOM 4559 N N . ILE B 1 59 ? -21.701 29.552 116.333 1.00 18.60 37 ILE B N 1
ATOM 4560 C CA . ILE B 1 59 ? -21.921 30.170 115.026 1.00 17.17 37 ILE B CA 1
ATOM 4561 C C . ILE B 1 59 ? -22.308 31.628 115.187 1.00 21.21 37 ILE B C 1
ATOM 4562 O O . ILE B 1 59 ? -21.800 32.504 114.479 1.00 21.85 37 ILE B O 1
ATOM 4567 N N . THR B 1 60 ? -23.237 31.908 116.107 1.00 20.63 38 THR B N 1
ATOM 4568 C CA . THR B 1 60 ? -23.695 33.282 116.302 1.00 20.80 38 THR B CA 1
ATOM 4569 C C . THR B 1 60 ? -22.523 34.215 116.559 1.00 18.30 38 THR B C 1
ATOM 4570 O O . THR B 1 60 ? -22.479 35.333 116.034 1.00 23.10 38 THR B O 1
ATOM 4574 N N . SER B 1 61 ? -21.535 33.747 117.321 1.00 20.54 39 SER B N 1
ATOM 4575 C CA . SER B 1 61 ? -20.413 34.601 117.675 1.00 19.77 39 SER B CA 1
ATOM 4576 C C . SER B 1 61 ? -19.438 34.811 116.527 1.00 23.05 39 SER B C 1
ATOM 4577 O O . SER B 1 61 ? -18.504 35.599 116.682 1.00 23.18 39 SER B O 1
ATOM 4580 N N . LYS B 1 62 ? -19.634 34.146 115.382 1.00 19.80 40 LYS B N 1
ATOM 4581 C CA . LYS B 1 62 ? -18.724 34.282 114.251 1.00 18.56 40 LYS B CA 1
ATOM 4582 C C . LYS B 1 62 ? -19.398 34.851 113.012 1.00 18.22 40 LYS B C 1
ATOM 4583 O O . LYS B 1 62 ? -18.783 34.851 111.935 1.00 18.03 40 LYS B O 1
ATOM 4589 N N . MET B 1 63 ? -20.637 35.349 113.119 1.00 19.06 41 MET B N 1
ATOM 4590 C CA . MET B 1 63 ? -21.265 35.951 111.941 1.00 21.60 41 MET B CA 1
ATOM 4591 C C . MET B 1 63 ? -20.596 37.267 111.554 1.00 21.78 41 MET B C 1
ATOM 4592 O O . MET B 1 63 ? -20.592 37.643 110.370 1.00 23.77 41 MET B O 1
ATOM 4597 N N . LYS B 1 64 ? -20.025 37.980 112.527 1.00 18.57 42 LYS B N 1
ATOM 4598 C CA . LYS B 1 64 ? -19.203 39.141 112.198 1.00 19.66 42 LYS B CA 1
ATOM 4599 C C . LYS B 1 64 ? -17.942 38.725 111.446 1.00 20.54 42 LYS B C 1
ATOM 4600 O O . LYS B 1 64 ? -17.547 39.379 110.469 1.00 20.04 42 LYS B O 1
ATOM 4606 N N . TYR B 1 65 ? -17.295 37.639 111.882 1.00 18.43 43 TYR B N 1
ATOM 4607 C CA . TYR B 1 65 ? -16.161 37.102 111.138 1.00 20.20 43 TYR B CA 1
ATOM 4608 C C . TYR B 1 65 ? -16.548 36.849 109.685 1.00 18.46 43 TYR B C 1
ATOM 4609 O O . TYR B 1 65 ? -15.827 37.238 108.761 1.00 17.97 43 TYR B O 1
ATOM 4618 N N . LEU B 1 66 ? -17.715 36.231 109.467 1.00 18.08 44 LEU B N 1
ATOM 4619 C CA . LEU B 1 66 ? -18.156 35.922 108.104 1.00 17.27 44 LEU B CA 1
ATOM 4620 C C . LEU B 1 66 ? -18.388 37.192 107.285 1.00 20.66 44 LEU B C 1
ATOM 4621 O O . LEU B 1 66 ? -17.926 37.298 106.138 1.00 16.05 44 LEU B O 1
ATOM 4626 N N . ALA B 1 67 ? -19.116 38.167 107.844 1.00 18.92 45 ALA B N 1
ATOM 4627 C CA . ALA B 1 67 ? -19.272 39.437 107.132 1.00 22.51 45 ALA B CA 1
ATOM 4628 C C . ALA B 1 67 ? -17.918 40.090 106.885 1.00 20.85 45 ALA B C 1
ATOM 4629 O O . ALA B 1 67 ? -17.687 40.681 105.819 1.00 22.60 45 ALA B O 1
ATOM 4631 N N . ASP B 1 68 ? -16.996 39.966 107.847 1.00 18.96 46 ASP B N 1
ATOM 4632 C CA . ASP B 1 68 ? -15.668 40.558 107.696 1.00 25.40 46 ASP B CA 1
ATOM 4633 C C . ASP B 1 68 ? -14.911 39.988 106.499 1.00 27.45 46 ASP B C 1
ATOM 4634 O O . ASP B 1 68 ? -14.080 40.688 105.917 1.00 29.66 46 ASP B O 1
ATOM 4639 N N . ILE B 1 69 ? -15.139 38.724 106.134 1.00 20.80 47 ILE B N 1
ATOM 4640 C CA . ILE B 1 69 ? -14.410 38.142 105.009 1.00 21.01 47 ILE B CA 1
ATOM 4641 C C . ILE B 1 69 ? -15.228 38.179 103.717 1.00 21.62 47 ILE B C 1
ATOM 4642 O O . ILE B 1 69 ? -14.876 37.498 102.746 1.00 26.02 47 ILE B O 1
ATOM 4647 N N . GLY B 1 70 ? -16.291 38.979 103.673 1.00 19.17 48 GLY B N 1
ATOM 4648 C CA . GLY B 1 70 ? -17.073 39.193 102.468 1.00 18.22 48 GLY B CA 1
ATOM 4649 C C . GLY B 1 70 ? -18.228 38.238 102.244 1.00 18.64 48 GLY B C 1
ATOM 4650 O O . GLY B 1 70 ? -18.772 38.214 101.133 1.00 20.19 48 GLY B O 1
ATOM 4651 N N . ILE B 1 71 ? -18.628 37.460 103.252 1.00 18.73 49 ILE B N 1
ATOM 4652 C CA . ILE B 1 71 ? -19.752 36.531 103.115 1.00 18.38 49 ILE B CA 1
ATOM 4653 C C . ILE B 1 71 ? -21.059 37.299 103.299 1.00 21.14 49 ILE B C 1
ATOM 4654 O O . ILE B 1 71 ? -21.210 38.047 104.269 1.00 19.41 49 ILE B O 1
ATOM 4659 N N . ASP B 1 72 ? -22.023 37.117 102.384 1.00 17.95 50 ASP B N 1
ATOM 4660 C CA . ASP B 1 72 ? -23.343 37.703 102.614 1.00 17.75 50 ASP B CA 1
ATOM 4661 C C . ASP B 1 72 ? -24.473 36.678 102.609 1.00 18.84 50 ASP B C 1
ATOM 4662 O O . ASP B 1 72 ? -25.652 37.062 102.616 1.00 19.82 50 ASP B O 1
ATOM 4667 N N . ALA B 1 73 ? -24.156 35.392 102.654 1.00 15.80 51 ALA B N 1
ATOM 4668 C CA . ALA B 1 73 ? -25.195 34.382 102.670 1.00 14.79 51 ALA B CA 1
ATOM 4669 C C . ALA B 1 73 ? -24.580 33.121 103.218 1.00 18.20 51 ALA B C 1
ATOM 4670 O O . ALA B 1 73 ? -23.420 32.817 102.922 1.00 16.65 51 ALA B O 1
ATOM 4672 N N . THR B 1 74 ? -25.330 32.421 104.054 1.00 20.47 52 THR B N 1
ATOM 4673 C CA . THR B 1 74 ? -24.851 31.179 104.628 1.00 20.34 52 THR B CA 1
ATOM 4674 C C . THR B 1 74 ? -25.817 30.055 104.310 1.00 22.22 52 THR B C 1
ATOM 4675 O O . THR B 1 74 ? -27.038 30.259 104.232 1.00 23.46 52 THR B O 1
ATOM 4679 N N . TRP B 1 75 ? -25.245 28.882 104.097 1.00 21.83 53 TRP B N 1
ATOM 4680 C CA . TRP B 1 75 ? -25.980 27.630 104.005 1.00 18.13 53 TRP B CA 1
ATOM 4681 C C . TRP B 1 75 ? -25.710 26.897 105.316 1.00 19.63 53 TRP B C 1
ATOM 4682 O O . TRP B 1 75 ? -24.579 26.483 105.581 1.00 22.31 53 TRP B O 1
ATOM 4693 N N . LEU B 1 76 ? -26.740 26.746 106.140 1.00 15.94 54 LEU B N 1
ATOM 4694 C CA . LEU B 1 76 ? -26.605 26.039 107.412 1.00 14.97 54 LEU B CA 1
ATOM 4695 C C . LEU B 1 76 ? -26.994 24.574 107.235 1.00 20.72 54 LEU B C 1
ATOM 4696 O O . LEU B 1 76 ? -28.157 24.266 106.973 1.00 22.59 54 LEU B O 1
ATOM 4701 N N . SER B 1 77 ? -26.017 23.669 107.376 1.00 16.85 55 SER B N 1
ATOM 4702 C CA . SER B 1 77 ? -26.296 22.242 107.378 1.00 19.25 55 SER B CA 1
ATOM 4703 C C . SER B 1 77 ? -27.248 21.919 108.535 1.00 21.85 55 SER B C 1
ATOM 4704 O O . SER B 1 77 ? -27.305 22.658 109.522 1.00 26.82 55 SER B O 1
ATOM 4707 N N . PRO B 1 78 ? -28.015 20.834 108.417 1.00 21.60 56 PRO B N 1
ATOM 4708 C CA . PRO B 1 78 ? -29.186 20.640 109.275 1.00 19.96 56 PRO B CA 1
ATOM 4709 C C . PRO B 1 78 ? -28.809 20.595 110.743 1.00 17.32 56 PRO B C 1
ATOM 4710 O O . PRO B 1 78 ? -28.049 19.712 111.174 1.00 19.31 56 PRO B O 1
ATOM 4714 N N . PRO B 1 79 ? -29.336 21.527 111.537 1.00 19.79 57 PRO B N 1
ATOM 4715 C CA . PRO B 1 79 ? -29.148 21.500 112.998 1.00 24.43 57 PRO B CA 1
ATOM 4716 C C . PRO B 1 79 ? -30.298 20.843 113.755 1.00 23.60 57 PRO B C 1
ATOM 4717 O O . PRO B 1 79 ? -30.353 20.989 114.984 1.00 24.40 57 PRO B O 1
ATOM 4721 N N . PHE B 1 80 ? -31.187 20.143 113.060 1.00 19.25 58 PHE B N 1
ATOM 4722 C CA . PHE B 1 80 ? -32.393 19.591 113.659 1.00 20.83 58 PHE B CA 1
ATOM 4723 C C . PHE B 1 80 ? -32.077 18.370 114.519 1.00 21.35 58 PHE B C 1
ATOM 4724 O O . PHE B 1 80 ? -31.021 17.741 114.390 1.00 19.13 58 PHE B O 1
ATOM 4732 N N . LYS B 1 81 ? -33.021 18.036 115.398 1.00 22.72 59 LYS B N 1
ATOM 4733 C CA . LYS B 1 81 ? -32.880 16.861 116.252 1.00 25.37 59 LYS B CA 1
ATOM 4734 C C . LYS B 1 81 ? -32.636 15.625 115.395 1.00 25.58 59 LYS B C 1
ATOM 4735 O O . LYS B 1 81 ? -33.331 15.394 114.406 1.00 24.03 59 LYS B O 1
ATOM 4738 N N . SER B 1 82 ? -31.620 14.845 115.759 1.00 20.06 60 SER B N 1
ATOM 4739 C CA . SER B 1 82 ? -31.178 13.788 114.866 1.00 21.69 60 SER B CA 1
ATOM 4740 C C . SER B 1 82 ? -30.407 12.757 115.666 1.00 23.18 60 SER B C 1
ATOM 4741 O O . SER B 1 82 ? -29.580 13.145 116.503 1.00 24.41 60 SER B O 1
ATOM 4744 N N . PRO B 1 83 ? -30.630 11.459 115.445 1.00 18.78 61 PRO B N 1
ATOM 4745 C CA . PRO B 1 83 ? -29.773 10.446 116.081 1.00 20.59 61 PRO B CA 1
ATOM 4746 C C . PRO B 1 83 ? -28.370 10.408 115.509 1.00 25.49 61 PRO B C 1
ATOM 4747 O O . PRO B 1 83 ? -27.545 9.647 116.018 1.00 24.29 61 PRO B O 1
ATOM 4751 N N . LEU B 1 84 ? -28.107 11.185 114.452 1.00 16.65 62 LEU B N 1
ATOM 4752 C CA . LEU B 1 84 ? -26.794 11.377 113.840 1.00 20.07 62 LEU B CA 1
ATOM 4753 C C . LEU B 1 84 ? -26.295 10.163 113.070 1.00 25.63 62 LEU B C 1
ATOM 4754 O O . LEU B 1 84 ? -25.092 10.032 112.850 1.00 28.91 62 LEU B O 1
ATOM 4759 N N . LYS B 1 85 ? -27.178 9.263 112.637 1.00 28.32 63 LYS B N 1
ATOM 4760 C CA . LYS B 1 85 ? -26.722 8.207 111.736 1.00 27.67 63 LYS B CA 1
ATOM 4761 C C . LYS B 1 85 ? -26.251 8.778 110.401 1.00 25.33 63 LYS B C 1
ATOM 4762 O O . LYS B 1 85 ? -25.418 8.161 109.730 1.00 26.14 63 LYS B O 1
ATOM 4768 N N . ASP B 1 86 ? -26.779 9.941 109.999 1.00 18.16 64 ASP B N 1
ATOM 4769 C CA . ASP B 1 86 ? -26.296 10.691 108.842 1.00 20.80 64 ASP B CA 1
ATOM 4770 C C . ASP B 1 86 ? -26.094 12.149 109.236 1.00 22.89 64 ASP B C 1
ATOM 4771 O O . ASP B 1 86 ? -26.314 13.052 108.436 1.00 19.78 64 ASP B O 1
ATOM 4776 N N . PHE B 1 87 ? -25.729 12.367 110.499 1.00 18.44 65 PHE B N 1
ATOM 4777 C CA . PHE B 1 87 ? -25.349 13.652 111.093 1.00 20.75 65 PHE B CA 1
ATOM 4778 C C . PHE B 1 87 ? -26.196 14.823 110.629 1.00 19.11 65 PHE B C 1
ATOM 4779 O O . PHE B 1 87 ? -25.708 15.723 109.936 1.00 19.41 65 PHE B O 1
ATOM 4787 N N . GLY B 1 88 ? -27.469 14.822 111.030 1.00 20.44 66 GLY B N 1
ATOM 4788 C CA . GLY B 1 88 ? -28.399 15.880 110.742 1.00 18.17 66 GLY B CA 1
ATOM 4789 C C . GLY B 1 88 ? -29.330 15.584 109.584 1.00 23.98 66 GLY B C 1
ATOM 4790 O O . GLY B 1 88 ? -30.422 16.150 109.526 1.00 22.39 66 GLY B O 1
ATOM 4791 N N . TYR B 1 89 ? -28.914 14.737 108.647 1.00 19.11 67 TYR B N 1
ATOM 4792 C CA . TYR B 1 89 ? -29.761 14.414 107.516 1.00 21.05 67 TYR B CA 1
ATOM 4793 C C . TYR B 1 89 ? -30.716 13.258 107.810 1.00 26.42 67 TYR B C 1
ATOM 4794 O O . TYR B 1 89 ? -31.532 12.918 106.948 1.00 23.20 67 TYR B O 1
ATOM 4803 N N . ASP B 1 90 ? -30.652 12.673 109.014 1.00 22.57 68 ASP B N 1
ATOM 4804 C CA . ASP B 1 90 ? -31.679 11.775 109.537 1.00 22.83 68 ASP B CA 1
ATOM 4805 C C . ASP B 1 90 ? -32.358 12.513 110.691 1.00 22.19 68 ASP B C 1
ATOM 4806 O O . ASP B 1 90 ? -31.861 12.511 111.821 1.00 20.53 68 ASP B O 1
ATOM 4811 N N . VAL B 1 91 ? -33.488 13.163 110.401 1.00 20.66 69 VAL B N 1
ATOM 4812 C CA . VAL B 1 91 ? -34.127 14.095 111.329 1.00 21.23 69 VAL B CA 1
ATOM 4813 C C . VAL B 1 91 ? -35.229 13.386 112.115 1.00 21.50 69 VAL B C 1
ATOM 4814 O O . VAL B 1 91 ? -36.142 12.796 111.527 1.00 21.30 69 VAL B O 1
ATOM 4818 N N . SER B 1 92 ? -35.170 13.478 113.446 1.00 20.63 70 SER B N 1
ATOM 4819 C CA . SER B 1 92 ? -36.209 12.904 114.292 1.00 25.81 70 SER B CA 1
ATOM 4820 C C . SER B 1 92 ? -37.263 13.917 114.720 1.00 21.83 70 SER B C 1
ATOM 4821 O O . SER B 1 92 ? -38.271 13.524 115.320 1.00 25.52 70 SER B O 1
ATOM 4824 N N . ASP B 1 93 ? -37.064 15.199 114.425 1.00 21.77 71 ASP B N 1
ATOM 4825 C CA . ASP B 1 93 ? -38.062 16.224 114.726 1.00 25.52 71 ASP B CA 1
ATOM 4826 C C . ASP B 1 93 ? -37.703 17.427 113.866 1.00 25.24 71 ASP B C 1
ATOM 4827 O O . ASP B 1 93 ? -36.720 18.103 114.159 1.00 22.76 71 ASP B O 1
ATOM 4832 N N . PHE B 1 94 ? -38.481 17.678 112.807 1.00 24.17 72 PHE B N 1
ATOM 4833 C CA . PHE B 1 94 ? -38.156 18.747 111.872 1.00 24.90 72 PHE B CA 1
ATOM 4834 C C . PHE B 1 94 ? -38.385 20.137 112.445 1.00 25.27 72 PHE B C 1
ATOM 4835 O O . PHE B 1 94 ? -38.088 21.115 111.745 1.00 24.46 72 PHE B O 1
ATOM 4843 N N . TYR B 1 95 ? -38.914 20.249 113.665 1.00 23.56 73 TYR B N 1
ATOM 4844 C CA . TYR B 1 95 ? -39.264 21.527 114.274 1.00 24.28 73 TYR B CA 1
ATOM 4845 C C . TYR B 1 95 ? -38.344 21.896 115.422 1.00 23.71 73 TYR B C 1
ATOM 4846 O O . TYR B 1 95 ? -38.517 22.966 116.020 1.00 23.30 73 TYR B O 1
ATOM 4855 N N . ALA B 1 96 ? -37.386 21.034 115.757 1.00 21.83 74 ALA B N 1
ATOM 4856 C CA . ALA B 1 96 ? -36.592 21.182 116.966 1.00 20.44 74 ALA B CA 1
ATOM 4857 C C . ALA B 1 96 ? -35.114 21.137 116.635 1.00 18.76 74 ALA B C 1
ATOM 4858 O O . ALA B 1 96 ? -34.692 20.542 115.635 1.00 21.88 74 ALA B O 1
ATOM 4860 N N . ILE B 1 97 ? -34.340 21.779 117.482 1.00 23.55 75 ILE B N 1
ATOM 4861 C CA . ILE B 1 97 ? -32.893 21.845 117.352 1.00 20.77 75 ILE B CA 1
ATOM 4862 C C . ILE B 1 97 ? -32.289 20.702 118.149 1.00 23.86 75 ILE B C 1
ATOM 4863 O O . ILE B 1 97 ? -32.754 20.381 119.252 1.00 22.78 75 ILE B O 1
ATOM 4868 N N . GLN B 1 98 ? -31.271 20.068 117.582 1.00 19.51 76 GLN B N 1
ATOM 4869 C CA . GLN B 1 98 ? -30.506 19.073 118.310 1.00 20.50 76 GLN B CA 1
ATOM 4870 C C . GLN B 1 98 ? -29.996 19.672 119.620 1.00 21.81 76 GLN B C 1
ATOM 4871 O O . GLN B 1 98 ? -29.405 20.763 119.609 1.00 20.79 76 GLN B O 1
ATOM 4877 N N . PRO B 1 99 ? -30.212 19.005 120.758 1.00 20.86 77 PRO B N 1
ATOM 4878 C CA . PRO B 1 99 ? -29.930 19.648 122.055 1.00 17.47 77 PRO B CA 1
ATOM 4879 C C . PRO B 1 99 ? -28.488 20.076 122.240 1.00 19.66 77 PRO B C 1
ATOM 4880 O O . PRO B 1 99 ? -28.252 21.165 122.782 1.00 26.42 77 PRO B O 1
ATOM 4884 N N . GLU B 1 100 ? -27.509 19.283 121.802 1.00 19.08 78 GLU B N 1
ATOM 4885 C CA . GLU B 1 100 ? -26.136 19.759 121.965 1.00 24.75 78 GLU B CA 1
ATOM 4886 C C . GLU B 1 100 ? -25.854 21.015 121.142 1.00 24.56 78 GLU B C 1
ATOM 4887 O O . GLU B 1 100 ? -24.925 21.757 121.478 1.00 21.74 78 GLU B O 1
ATOM 4893 N N . TYR B 1 101 ? -26.643 21.295 120.091 1.00 19.54 79 TYR B N 1
ATOM 4894 C CA . TYR B 1 101 ? -26.453 22.547 119.358 1.00 17.30 79 TYR B CA 1
ATOM 4895 C C . TYR B 1 101 ? -27.175 23.721 120.006 1.00 22.40 79 TYR B C 1
ATOM 4896 O O . TYR B 1 101 ? -26.823 24.877 119.739 1.00 22.22 79 TYR B O 1
ATOM 4905 N N . GLY B 1 102 ? -28.152 23.455 120.877 1.00 24.86 80 GLY B N 1
ATOM 4906 C CA . GLY B 1 102 ? -28.884 24.499 121.562 1.00 25.92 80 GLY B CA 1
ATOM 4907 C C . GLY B 1 102 ? -30.382 24.330 121.415 1.00 27.34 80 GLY B C 1
ATOM 4908 O O . GLY B 1 102 ? -30.867 23.214 121.212 1.00 24.47 80 GLY B O 1
ATOM 4909 N N . ASN B 1 103 ? -31.126 25.431 121.490 1.00 23.74 81 ASN B N 1
ATOM 4910 C CA . ASN B 1 103 ? -32.577 25.366 121.354 1.00 25.98 81 ASN B CA 1
ATOM 4911 C C . ASN B 1 103 ? -33.093 26.422 120.377 1.00 23.47 81 ASN B C 1
ATOM 4912 O O . ASN B 1 103 ? -32.301 27.116 119.725 1.00 23.47 81 ASN B O 1
ATOM 4917 N N . LEU B 1 104 ? -34.419 26.555 120.281 1.00 25.07 82 LEU B N 1
ATOM 4918 C CA . LEU B 1 104 ? -35.011 27.458 119.301 1.00 26.75 82 LEU B CA 1
ATOM 4919 C C . LEU B 1 104 ? -34.710 28.918 119.614 1.00 28.55 82 LEU B C 1
ATOM 4920 O O . LEU B 1 104 ? -34.700 29.746 118.700 1.00 26.54 82 LEU B O 1
ATOM 4925 N N . THR B 1 105 ? -34.475 29.267 120.887 1.00 24.85 83 THR B N 1
ATOM 4926 C CA . THR B 1 105 ? -34.078 30.640 121.172 1.00 19.76 83 THR B CA 1
ATOM 4927 C C . THR B 1 105 ? -32.640 30.899 120.726 1.00 24.40 83 THR B C 1
ATOM 4928 O O . THR B 1 105 ? -32.318 32.013 120.292 1.00 25.51 83 THR B O 1
ATOM 4932 N N . ASP B 1 106 ? -31.767 29.887 120.793 1.00 22.54 84 ASP B N 1
ATOM 4933 C CA . ASP B 1 106 ? -30.440 30.043 120.205 1.00 23.03 84 ASP B CA 1
ATOM 4934 C C . ASP B 1 106 ? -30.535 30.200 118.699 1.00 25.89 84 ASP B C 1
ATOM 4935 O O . ASP B 1 106 ? -29.785 30.982 118.100 1.00 24.72 84 ASP B O 1
ATOM 4940 N N . PHE B 1 107 ? -31.423 29.432 118.068 1.00 20.52 85 PHE B N 1
ATOM 4941 C CA . PHE B 1 107 ? -31.616 29.568 116.629 1.00 17.93 85 PHE B CA 1
ATOM 4942 C C . PHE B 1 107 ? -32.025 30.989 116.278 1.00 21.93 85 PHE B C 1
ATOM 4943 O O . PHE B 1 107 ? -31.450 31.611 115.376 1.00 19.78 85 PHE B O 1
ATOM 4951 N N . ASP B 1 108 ? -33.023 31.519 116.994 1.00 26.47 86 ASP B N 1
ATOM 4952 C CA . ASP B 1 108 ? -33.476 32.885 116.750 1.00 22.46 86 ASP B CA 1
ATOM 4953 C C . ASP B 1 108 ? -32.341 33.880 116.910 1.00 25.80 86 ASP B C 1
ATOM 4954 O O . ASP B 1 108 ? -32.250 34.853 116.155 1.00 25.04 86 ASP B O 1
ATOM 4959 N N . LYS B 1 109 ? -31.482 33.668 117.907 1.00 21.78 87 LYS B N 1
ATOM 4960 C CA . LYS B 1 109 ? -30.360 34.577 118.109 1.00 20.70 87 LYS B CA 1
ATOM 4961 C C . LYS B 1 109 ? -29.377 34.518 116.943 1.00 23.54 87 LYS B C 1
ATOM 4962 O O . LYS B 1 109 ? -28.745 35.527 116.608 1.00 21.90 87 LYS B O 1
ATOM 4968 N N . LEU B 1 110 ? -29.235 33.348 116.321 1.00 20.94 88 LEU B N 1
ATOM 4969 C CA . LEU B 1 110 ? -28.348 33.222 115.171 1.00 19.14 88 LEU B CA 1
ATOM 4970 C C . LEU B 1 110 ? -28.923 33.945 113.966 1.00 22.95 88 LEU B C 1
ATOM 4971 O O . LEU B 1 110 ? -28.208 34.677 113.268 1.00 22.56 88 LEU B O 1
ATOM 4976 N N . VAL B 1 111 ? -30.223 33.766 113.724 1.00 23.21 89 VAL B N 1
ATOM 4977 C CA . VAL B 1 111 ? -30.911 34.483 112.650 1.00 23.79 89 VAL B CA 1
ATOM 4978 C C . VAL B 1 111 ? -30.768 35.989 112.830 1.00 21.35 89 VAL B C 1
ATOM 4979 O O . VAL B 1 111 ? -30.455 36.721 111.885 1.00 23.32 89 VAL B O 1
ATOM 4983 N N . GLU B 1 112 ? -31.010 36.480 114.046 1.00 17.24 90 GLU B N 1
ATOM 4984 C CA . GLU B 1 112 ? -30.936 37.918 114.272 1.00 18.69 90 GLU B CA 1
ATOM 4985 C C . GLU B 1 112 ? -29.524 38.435 114.040 1.00 25.09 90 GLU B C 1
ATOM 4986 O O . GLU B 1 112 ? -29.334 39.487 113.421 1.00 23.87 90 GLU B O 1
ATOM 4989 N N . GLU B 1 113 ? -28.516 37.705 114.521 1.00 21.86 91 GLU B N 1
ATOM 4990 C CA . GLU B 1 113 ? -27.140 38.156 114.343 1.00 20.10 91 GLU B CA 1
ATOM 4991 C C . GLU B 1 113 ? -26.698 38.010 112.894 1.00 21.43 91 GLU B C 1
ATOM 4992 O O . GLU B 1 113 ? -25.916 38.832 112.398 1.00 22.88 91 GLU B O 1
ATOM 4998 N N . SER B 1 114 ? -27.174 36.971 112.209 1.00 23.14 92 SER B N 1
ATOM 4999 C CA . SER B 1 114 ? -26.926 36.872 110.776 1.00 21.96 92 SER B CA 1
ATOM 5000 C C . SER B 1 114 ? -27.407 38.126 110.064 1.00 20.61 92 SER B C 1
ATOM 5001 O O . SER B 1 114 ? -26.639 38.789 109.357 1.00 22.14 92 SER B O 1
ATOM 5004 N N . HIS B 1 115 ? -28.681 38.480 110.261 1.00 21.16 93 HIS B N 1
ATOM 5005 C CA . HIS B 1 115 ? -29.245 39.629 109.559 1.00 22.80 93 HIS B CA 1
ATOM 5006 C C . HIS B 1 115 ? -28.560 40.926 109.972 1.00 26.26 93 HIS B C 1
ATOM 5007 O O . HIS B 1 115 ? -28.358 41.819 109.140 1.00 24.27 93 HIS B O 1
ATOM 5014 N N . LYS B 1 116 ? -28.176 41.046 111.244 1.00 28.91 94 LYS B N 1
ATOM 5015 C CA . LYS B 1 116 ? -27.501 42.260 111.690 1.00 26.70 94 LYS B CA 1
ATOM 5016 C C . LYS B 1 116 ? -26.196 42.483 110.935 1.00 31.00 94 LYS B C 1
ATOM 5017 O O . LYS B 1 116 ? -25.782 43.631 110.723 1.00 28.50 94 LYS B O 1
ATOM 5021 N N . ASN B 1 117 ? -25.552 41.405 110.498 1.00 19.18 95 ASN B N 1
ATOM 5022 C CA . ASN B 1 117 ? -24.330 41.468 109.725 1.00 18.38 95 ASN B CA 1
ATOM 5023 C C . ASN B 1 117 ? -24.584 41.437 108.225 1.00 24.07 95 ASN B C 1
ATOM 5024 O O . ASN B 1 117 ? -23.633 41.299 107.453 1.00 23.67 95 ASN B O 1
ATOM 5029 N N . GLY B 1 118 ? -25.838 41.573 107.805 1.00 20.78 96 GLY B N 1
ATOM 5030 C CA . GLY B 1 118 ? -26.174 41.565 106.398 1.00 23.97 96 GLY B CA 1
ATOM 5031 C C . GLY B 1 118 ? -26.114 40.212 105.731 1.00 25.69 96 GLY B C 1
ATOM 5032 O O . GLY B 1 118 ? -25.958 40.148 104.507 1.00 25.82 96 GLY B O 1
ATOM 5033 N N . ILE B 1 119 ? -26.259 39.126 106.485 1.00 17.39 97 ILE B N 1
ATOM 5034 C CA . ILE B 1 119 ? -26.069 37.777 105.962 1.00 20.28 97 ILE B CA 1
ATOM 5035 C C . ILE B 1 119 ? -27.414 37.066 105.883 1.00 21.76 97 ILE B C 1
ATOM 5036 O O . ILE B 1 119 ? -28.149 36.996 106.874 1.00 21.45 97 ILE B O 1
ATOM 5041 N N . LYS B 1 120 ? -27.738 36.554 104.698 1.00 17.69 98 LYS B N 1
ATOM 5042 C CA . LYS B 1 120 ? -28.904 35.704 104.533 1.00 22.76 98 LYS B CA 1
ATOM 5043 C C . LYS B 1 120 ? -28.596 34.316 105.079 1.00 23.60 98 LYS B C 1
ATOM 5044 O O . LYS B 1 120 ? -27.457 33.849 105.034 1.00 23.82 98 LYS B O 1
ATOM 5050 N N . LEU B 1 121 ? -29.621 33.656 105.600 1.00 18.21 99 LEU B N 1
ATOM 5051 C CA . LEU B 1 121 ? -29.463 32.327 106.164 1.00 15.15 99 LEU B CA 1
ATOM 5052 C C . LEU B 1 121 ? -30.352 31.371 105.382 1.00 23.52 99 LEU B C 1
ATOM 5053 O O . LEU B 1 121 ? -31.582 31.489 105.411 1.00 26.56 99 LEU B O 1
ATOM 5058 N N . MET B 1 122 ? -29.727 30.442 104.669 1.00 25.28 100 MET B N 1
ATOM 5059 C CA . MET B 1 122 ? -30.433 29.399 103.942 1.00 20.72 100 MET B CA 1
ATOM 5060 C C . MET B 1 122 ? -30.336 28.119 104.753 1.00 19.69 100 MET B C 1
ATOM 5061 O O . MET B 1 122 ? -29.231 27.679 105.096 1.00 30.07 100 MET B O 1
ATOM 5066 N N . LEU B 1 123 ? -31.485 27.545 105.074 1.00 20.88 101 LEU B N 1
ATOM 5067 C CA . LEU B 1 123 ? -31.581 26.375 105.924 1.00 25.30 101 LEU B CA 1
ATOM 5068 C C . LEU B 1 123 ? -31.668 25.121 105.065 1.00 24.32 101 LEU B C 1
ATOM 5069 O O . LEU B 1 123 ? -32.434 25.072 104.096 1.00 25.29 101 LEU B O 1
ATOM 5074 N N . ASP B 1 124 ? -30.875 24.117 105.408 1.00 21.69 102 ASP B N 1
ATOM 5075 C CA . ASP B 1 124 ? -31.034 22.821 104.770 1.00 26.90 102 ASP B CA 1
ATOM 5076 C C . ASP B 1 124 ? -32.410 22.262 105.111 1.00 30.56 102 ASP B C 1
ATOM 5077 O O . ASP B 1 124 ? -32.841 22.276 106.269 1.00 33.05 102 ASP B O 1
ATOM 5082 N N . PHE B 1 125 ? -33.118 21.823 104.084 1.00 24.67 103 PHE B N 1
ATOM 5083 C CA . PHE B 1 125 ? -34.449 21.249 104.203 1.00 29.00 103 PHE B CA 1
ATOM 5084 C C . PHE B 1 125 ? -34.353 19.811 103.720 1.00 27.38 103 PHE B C 1
ATOM 5085 O O . PHE B 1 125 ? -33.764 19.553 102.668 1.00 33.48 103 PHE B O 1
ATOM 5093 N N . ILE B 1 126 ? -34.884 18.874 104.498 1.00 29.27 104 ILE B N 1
ATOM 5094 C CA . ILE B 1 126 ? -34.639 17.453 104.244 1.00 27.61 104 ILE B CA 1
ATOM 5095 C C . ILE B 1 126 ? -35.955 16.775 103.874 1.00 28.60 104 ILE B C 1
ATOM 5096 O O . ILE B 1 126 ? -36.588 16.145 104.735 1.00 25.79 104 ILE B O 1
ATOM 5101 N N . PRO B 1 127 ? -36.412 16.873 102.622 1.00 26.94 105 PRO B N 1
ATOM 5102 C CA . PRO B 1 127 ? -37.775 16.423 102.307 1.00 24.72 105 PRO B CA 1
ATOM 5103 C C . PRO B 1 127 ? -37.928 14.917 102.111 1.00 20.86 105 PRO B C 1
ATOM 5104 O O . PRO B 1 127 ? -39.014 14.385 102.334 1.00 23.04 105 PRO B O 1
ATOM 5108 N N . ASN B 1 128 ? -36.884 14.208 101.710 1.00 18.66 106 ASN B N 1
ATOM 5109 C CA . ASN B 1 128 ? -37.123 12.859 101.199 1.00 21.42 106 ASN B CA 1
ATOM 5110 C C . ASN B 1 128 ? -37.447 11.827 102.279 1.00 21.80 106 ASN B C 1
ATOM 5111 O O . ASN B 1 128 ? -38.060 10.791 101.966 1.00 19.20 106 ASN B O 1
ATOM 5116 N N . HIS B 1 129 ? -37.048 12.061 103.525 1.00 21.41 107 HIS B N 1
ATOM 5117 C CA . HIS B 1 129 ? -37.035 10.983 104.511 1.00 22.13 107 HIS B CA 1
ATOM 5118 C C . HIS B 1 129 ? -36.862 11.590 105.889 1.00 25.83 107 HIS B C 1
ATOM 5119 O O . HIS B 1 129 ? -36.364 12.712 106.034 1.00 24.00 107 HIS B O 1
ATOM 5126 N N . SER B 1 130 ? -37.264 10.825 106.898 1.00 19.22 108 SER B N 1
ATOM 5127 C CA . SER B 1 130 ? -37.026 11.156 108.292 1.00 18.45 108 SER B CA 1
ATOM 5128 C C . SER B 1 130 ? -36.138 10.075 108.885 1.00 17.61 108 SER B C 1
ATOM 5129 O O . SER B 1 130 ? -35.857 9.053 108.262 1.00 19.65 108 SER B O 1
ATOM 5132 N N . SER B 1 131 ? -35.669 10.317 110.100 1.00 21.84 109 SER B N 1
ATOM 5133 C CA . SER B 1 131 ? -35.051 9.244 110.852 1.00 25.89 109 SER B CA 1
ATOM 5134 C C . SER B 1 131 ? -36.119 8.205 111.196 1.00 24.13 109 SER B C 1
ATOM 5135 O O . SER B 1 131 ? -37.309 8.526 111.290 1.00 23.01 109 SER B O 1
ATOM 5138 N N . ASP B 1 132 ? -35.692 6.945 111.350 1.00 18.71 110 ASP B N 1
ATOM 5139 C CA . ASP B 1 132 ? -36.606 5.930 111.866 1.00 26.77 110 ASP B CA 1
ATOM 5140 C C . ASP B 1 132 ? -36.914 6.117 113.349 1.00 29.98 110 ASP B C 1
ATOM 5141 O O . ASP B 1 132 ? -37.724 5.358 113.897 1.00 24.90 110 ASP B O 1
ATOM 5146 N N . GLN B 1 133 ? -36.316 7.111 114.007 1.00 21.48 111 GLN B N 1
ATOM 5147 C CA . GLN B 1 133 ? -36.698 7.466 115.367 1.00 24.72 111 GLN B CA 1
ATOM 5148 C C . GLN B 1 133 ? -37.675 8.635 115.415 1.00 27.99 111 GLN B C 1
ATOM 5149 O O . GLN B 1 133 ? -38.130 9.007 116.501 1.00 23.10 111 GLN B O 1
ATOM 5155 N N . HIS B 1 134 ? -38.015 9.218 114.267 1.00 23.48 112 HIS B N 1
ATOM 5156 C CA . HIS B 1 134 ? -39.077 10.212 114.239 1.00 18.12 112 HIS B CA 1
ATOM 5157 C C . HIS B 1 134 ? -40.363 9.588 114.762 1.00 22.57 112 HIS B C 1
ATOM 5158 O O . HIS B 1 134 ? -40.672 8.430 114.457 1.00 22.86 112 HIS B O 1
ATOM 5165 N N . GLU B 1 135 ? -41.099 10.363 115.564 1.00 23.66 113 GLU B N 1
ATOM 5166 C CA . GLU B 1 135 ? -42.388 9.920 116.094 1.00 24.26 113 GLU B CA 1
ATOM 5167 C C . GLU B 1 135 ? -43.294 9.396 114.989 1.00 25.04 113 GLU B C 1
ATOM 5168 O O . GLU B 1 135 ? -44.004 8.403 115.174 1.00 22.18 113 GLU B O 1
ATOM 5174 N N . TRP B 1 136 ? -43.292 10.057 113.834 1.00 21.88 114 TRP B N 1
ATOM 5175 C CA . TRP B 1 136 ? -44.150 9.619 112.740 1.00 21.49 114 TRP B CA 1
ATOM 5176 C C . TRP B 1 136 ? -43.862 8.177 112.356 1.00 21.69 114 TRP B C 1
ATOM 5177 O O . TRP B 1 136 ? -44.784 7.389 112.132 1.00 23.86 114 TRP B O 1
ATOM 5188 N N . PHE B 1 137 ? -42.584 7.816 112.245 1.00 23.10 115 PHE B N 1
ATOM 5189 C CA . PHE B 1 137 ? -42.253 6.464 111.818 1.00 24.81 115 PHE B CA 1
ATOM 5190 C C . PHE B 1 137 ? -42.520 5.463 112.932 1.00 24.85 115 PHE B C 1
ATOM 5191 O O . PHE B 1 137 ? -42.948 4.334 112.669 1.00 20.44 115 PHE B O 1
ATOM 5199 N N . VAL B 1 138 ? -42.235 5.852 114.178 1.00 24.80 116 VAL B N 1
ATOM 5200 C CA . VAL B 1 138 ? -42.551 4.997 115.314 1.00 26.75 116 VAL B CA 1
ATOM 5201 C C . VAL B 1 138 ? -44.027 4.648 115.293 1.00 28.54 116 VAL B C 1
ATOM 5202 O O . VAL B 1 138 ? -44.418 3.475 115.403 1.00 24.73 116 VAL B O 1
ATOM 5206 N N . LYS B 1 139 ? -44.867 5.667 115.100 1.00 26.92 117 LYS B N 1
ATOM 5207 C CA . LYS B 1 139 ? -46.304 5.445 115.029 1.00 26.79 117 LYS B CA 1
ATOM 5208 C C . LYS B 1 139 ? -46.688 4.676 113.776 1.00 23.81 117 LYS B C 1
ATOM 5209 O O . LYS B 1 139 ? -47.585 3.832 113.819 1.00 23.76 117 LYS B O 1
ATOM 5215 N N . SER B 1 140 ? -45.990 4.918 112.661 1.00 20.98 118 SER B N 1
ATOM 5216 C CA . SER B 1 140 ? -46.335 4.226 111.424 1.00 21.80 118 SER B CA 1
ATOM 5217 C C . SER B 1 140 ? -46.004 2.738 111.516 1.00 24.11 118 SER B C 1
ATOM 5218 O O . SER B 1 140 ? -46.735 1.899 110.974 1.00 24.47 118 SER B O 1
ATOM 5221 N N . VAL B 1 141 ? -44.927 2.387 112.227 1.00 22.30 119 VAL B N 1
ATOM 5222 C CA . VAL B 1 141 ? -44.625 0.977 112.451 1.00 27.65 119 VAL B CA 1
ATOM 5223 C C . VAL B 1 141 ? -45.795 0.267 113.137 1.00 25.85 119 VAL B C 1
ATOM 5224 O O . VAL B 1 141 ? -46.158 -0.855 112.763 1.00 27.26 119 VAL B O 1
ATOM 5228 N N . VAL B 1 142 ? -46.416 0.902 114.130 1.00 30.31 120 VAL B N 1
ATOM 5229 C CA . VAL B 1 142 ? -47.483 0.227 114.869 1.00 31.41 120 VAL B CA 1
ATOM 5230 C C . VAL B 1 142 ? -48.841 0.514 114.246 1.00 29.57 120 VAL B C 1
ATOM 5231 O O . VAL B 1 142 ? -49.880 0.302 114.883 1.00 30.33 120 VAL B O 1
ATOM 5235 N N . ARG B 1 143 ? -48.841 0.981 112.996 1.00 27.23 121 ARG B N 1
ATOM 5236 C CA . ARG B 1 143 ? -50.067 1.189 112.218 1.00 27.60 121 ARG B CA 1
ATOM 5237 C C . ARG B 1 143 ? -51.021 2.177 112.883 1.00 30.94 121 ARG B C 1
ATOM 5238 O O . ARG B 1 143 ? -52.246 2.009 112.830 1.00 30.99 121 ARG B O 1
ATOM 5246 N N . ASP B 1 144 ? -50.477 3.193 113.532 1.00 28.71 122 ASP B N 1
ATOM 5247 C CA . ASP B 1 144 ? -51.276 4.339 113.920 1.00 24.00 122 ASP B CA 1
ATOM 5248 C C . ASP B 1 144 ? -51.924 4.902 112.657 1.00 21.50 122 ASP B C 1
ATOM 5249 O O . ASP B 1 144 ? -51.207 5.204 111.693 1.00 26.18 122 ASP B O 1
ATOM 5254 N N . PRO B 1 145 ? -53.249 5.061 112.610 1.00 22.94 123 PRO B N 1
ATOM 5255 C CA . PRO B 1 145 ? -53.879 5.517 111.356 1.00 20.55 123 PRO B CA 1
ATOM 5256 C C . PRO B 1 145 ? -53.502 6.938 110.974 1.00 25.17 123 PRO B C 1
ATOM 5257 O O . PRO B 1 145 ? -53.627 7.295 109.797 1.00 30.48 123 PRO B O 1
ATOM 5261 N N . GLU B 1 146 ? -53.049 7.753 111.930 1.00 28.62 124 GLU B N 1
ATOM 5262 C CA . GLU B 1 146 ? -52.600 9.106 111.612 1.00 27.43 124 GLU B CA 1
ATOM 5263 C C . GLU B 1 146 ? -51.348 9.090 110.743 1.00 27.64 124 GLU B C 1
ATOM 5264 O O . GLU B 1 146 ? -51.205 9.931 109.846 1.00 29.98 124 GLU B O 1
ATOM 5270 N N . TYR B 1 147 ? -50.448 8.120 110.957 1.00 23.67 125 TYR B N 1
ATOM 5271 C CA . TYR B 1 147 ? -49.126 8.131 110.337 1.00 22.32 125 TYR B CA 1
ATOM 5272 C C . TYR B 1 147 ? -48.781 6.878 109.560 1.00 24.65 125 TYR B C 1
ATOM 5273 O O . TYR B 1 147 ? -47.691 6.816 108.970 1.00 27.89 125 TYR B O 1
ATOM 5282 N N . SER B 1 148 ? -49.661 5.879 109.538 1.00 19.24 126 SER B N 1
ATOM 5283 C CA . SER B 1 148 ? -49.346 4.648 108.829 1.00 30.79 126 SER B CA 1
ATOM 5284 C C . SER B 1 148 ? -48.924 4.933 107.392 1.00 25.88 126 SER B C 1
ATOM 5285 O O . SER B 1 148 ? -47.921 4.396 106.911 1.00 27.27 126 SER B O 1
ATOM 5288 N N . ASP B 1 149 ? -49.639 5.825 106.716 1.00 22.50 127 ASP B N 1
ATOM 5289 C CA . ASP B 1 149 ? -49.384 6.097 105.309 1.00 24.94 127 ASP B CA 1
ATOM 5290 C C . ASP B 1 149 ? -48.414 7.257 105.106 1.00 25.30 127 ASP B C 1
ATOM 5291 O O . ASP B 1 149 ? -48.294 7.764 103.984 1.00 22.01 127 ASP B O 1
ATOM 5296 N N . PHE B 1 150 ? -47.714 7.683 106.165 1.00 21.59 128 PHE B N 1
ATOM 5297 C CA . PHE B 1 150 ? -46.659 8.677 106.007 1.00 25.67 128 PHE B CA 1
ATOM 5298 C C . PHE B 1 150 ? -45.410 8.083 105.371 1.00 27.97 128 PHE B C 1
ATOM 5299 O O . PHE B 1 150 ? -44.570 8.834 104.855 1.00 23.08 128 PHE B O 1
ATOM 5307 N N . TYR B 1 151 ? -45.274 6.758 105.374 1.00 22.62 129 TYR B N 1
ATOM 5308 C CA . TYR B 1 151 ? -44.120 6.081 104.798 1.00 20.37 129 TYR B CA 1
ATOM 5309 C C . TYR B 1 151 ? -44.596 5.064 103.765 1.00 25.24 129 TYR B C 1
ATOM 5310 O O . TYR B 1 151 ? -45.798 4.875 103.558 1.00 24.34 129 TYR B O 1
ATOM 5319 N N . VAL B 1 152 ? -43.646 4.426 103.086 1.00 18.60 130 VAL B N 1
ATOM 5320 C CA . VAL B 1 152 ? -43.948 3.572 101.942 1.00 20.76 130 VAL B CA 1
ATOM 5321 C C . VAL B 1 152 ? -43.800 2.129 102.404 1.00 25.33 130 VAL B C 1
ATOM 5322 O O . VAL B 1 152 ? -42.685 1.630 102.588 1.00 27.16 130 VAL B O 1
ATOM 5326 N N . TRP B 1 153 ? -44.937 1.460 102.587 1.00 25.09 131 TRP B N 1
ATOM 5327 C CA . TRP B 1 153 ? -45.000 0.093 103.086 1.00 25.53 131 TRP B CA 1
ATOM 5328 C C . TRP B 1 153 ? -45.607 -0.812 102.028 1.00 26.81 131 TRP B C 1
ATOM 5329 O O . TRP B 1 153 ? -46.667 -0.496 101.479 1.00 24.68 131 TRP B O 1
ATOM 5340 N N . ARG B 1 154 ? -44.963 -1.944 101.770 1.00 26.73 132 ARG B N 1
ATOM 5341 C CA . ARG B 1 154 ? -45.476 -2.927 100.826 1.00 27.24 132 ARG B CA 1
ATOM 5342 C C . ARG B 1 154 ? -45.278 -4.329 101.387 1.00 28.29 132 ARG B C 1
ATOM 5343 O O . ARG B 1 154 ? -44.314 -4.576 102.120 1.00 24.53 132 ARG B O 1
ATOM 5351 N N . PRO B 1 155 ? -46.170 -5.262 101.066 1.00 30.76 133 PRO B N 1
ATOM 5352 C CA . PRO B 1 155 ? -45.962 -6.665 101.468 1.00 32.05 133 PRO B CA 1
ATOM 5353 C C . PRO B 1 155 ? -44.737 -7.245 100.784 1.00 34.63 133 PRO B C 1
ATOM 5354 O O . PRO B 1 155 ? -44.262 -6.698 99.774 1.00 28.45 133 PRO B O 1
ATOM 5358 N N . PRO B 1 156 ? -44.190 -8.350 101.297 1.00 30.22 134 PRO B N 1
ATOM 5359 C CA . PRO B 1 156 ? -43.105 -9.015 100.573 1.00 24.06 134 PRO B CA 1
ATOM 5360 C C . PRO B 1 156 ? -43.611 -9.493 99.220 1.00 30.02 134 PRO B C 1
ATOM 5361 O O . PRO B 1 156 ? -44.813 -9.680 99.013 1.00 28.65 134 PRO B O 1
ATOM 5365 N N . ALA B 1 157 ? -42.682 -9.634 98.279 1.00 29.06 135 ALA B N 1
ATOM 5366 C CA . ALA B 1 157 ? -43.034 -10.188 96.978 1.00 36.75 135 ALA B CA 1
ATOM 5367 C C . ALA B 1 157 ? -43.638 -11.581 97.139 1.00 44.58 135 ALA B C 1
ATOM 5368 O O . ALA B 1 157 ? -43.400 -12.284 98.126 1.00 39.70 135 ALA B O 1
ATOM 5370 N N . THR B 1 158 ? -44.438 -11.976 96.152 1.00 49.12 136 THR B N 1
ATOM 5371 C CA . THR B 1 158 ? -44.986 -13.324 96.157 1.00 49.62 136 THR B CA 1
ATOM 5372 C C . THR B 1 158 ? -43.845 -14.334 96.145 1.00 44.17 136 THR B C 1
ATOM 5373 O O . THR B 1 158 ? -42.896 -14.212 95.363 1.00 41.04 136 THR B O 1
ATOM 5377 N N . GLY B 1 159 ? -43.918 -15.305 97.053 1.00 44.00 137 GLY B N 1
ATOM 5378 C CA . GLY B 1 159 ? -42.805 -16.187 97.314 1.00 47.60 137 GLY B CA 1
ATOM 5379 C C . GLY B 1 159 ? -41.777 -15.654 98.289 1.00 50.97 137 GLY B C 1
ATOM 5380 O O . GLY B 1 159 ? -40.829 -16.378 98.620 1.00 58.52 137 GLY B O 1
ATOM 5381 N N . GLY B 1 160 ? -41.921 -14.418 98.754 1.00 46.63 138 GLY B N 1
ATOM 5382 C CA . GLY B 1 160 ? -41.017 -13.850 99.731 1.00 36.52 138 GLY B CA 1
ATOM 5383 C C . GLY B 1 160 ? -40.016 -12.893 99.107 1.00 39.15 138 GLY B C 1
ATOM 5384 O O . GLY B 1 160 ? -39.850 -12.810 97.888 1.00 44.35 138 GLY B O 1
ATOM 5385 N N . GLY B 1 161 ? -39.334 -12.154 99.980 1.00 29.49 139 GLY B N 1
ATOM 5386 C CA . GLY B 1 161 ? -38.350 -11.196 99.545 1.00 35.30 139 GLY B CA 1
ATOM 5387 C C . GLY B 1 161 ? -38.955 -9.816 99.408 1.00 31.52 139 GLY B C 1
ATOM 5388 O O . GLY B 1 161 ? -40.167 -9.632 99.547 1.00 29.57 139 GLY B O 1
ATOM 5389 N N . PRO B 1 162 ? -38.123 -8.821 99.128 1.00 30.03 140 PRO B N 1
ATOM 5390 C CA . PRO B 1 162 ? -38.604 -7.435 99.086 1.00 30.07 140 PRO B CA 1
ATOM 5391 C C . PRO B 1 162 ? -39.619 -7.231 97.974 1.00 32.14 140 PRO B C 1
ATOM 5392 O O . PRO B 1 162 ? -39.668 -8.016 97.013 1.00 30.78 140 PRO B O 1
ATOM 5396 N N . PRO B 1 163 ? -40.439 -6.176 98.072 1.00 30.30 141 PRO B N 1
ATOM 5397 C CA . PRO B 1 163 ? -41.460 -5.901 97.045 1.00 26.00 141 PRO B CA 1
ATOM 5398 C C . PRO B 1 163 ? -40.946 -5.873 95.611 1.00 30.98 141 PRO B C 1
ATOM 5399 O O . PRO B 1 163 ? -41.671 -6.294 94.701 1.00 38.18 141 PRO B O 1
ATOM 5403 N N . ASN B 1 164 ? -39.731 -5.381 95.383 1.00 29.74 142 ASN B N 1
ATOM 5404 C CA . ASN B 1 164 ? -39.136 -5.304 94.055 1.00 32.41 142 ASN B CA 1
ATOM 5405 C C . ASN B 1 164 ? -37.618 -5.234 94.226 1.00 34.02 142 ASN B C 1
ATOM 5406 O O . ASN B 1 164 ? -37.096 -5.407 95.331 1.00 32.13 142 ASN B O 1
ATOM 5411 N N . ASN B 1 165 ? -36.904 -4.954 93.135 1.00 27.56 143 ASN B N 1
ATOM 5412 C CA . ASN B 1 165 ? -35.456 -5.115 93.113 1.00 28.49 143 ASN B CA 1
ATOM 5413 C C . ASN B 1 165 ? -34.689 -3.838 93.449 1.00 31.96 143 ASN B C 1
ATOM 5414 O O . ASN B 1 165 ? -33.460 -3.817 93.305 1.00 32.30 143 ASN B O 1
ATOM 5419 N N . TRP B 1 166 ? -35.370 -2.781 93.889 1.00 27.77 144 TRP B N 1
ATOM 5420 C CA . TRP B 1 166 ? -34.694 -1.502 94.089 1.00 25.55 144 TRP B CA 1
ATOM 5421 C C . TRP B 1 166 ? -33.566 -1.622 95.108 1.00 31.51 144 TRP B C 1
ATOM 5422 O O . TRP B 1 166 ? -33.641 -2.394 96.068 1.00 32.72 144 TRP B O 1
ATOM 5433 N N . ILE B 1 167 ? -32.509 -0.846 94.881 1.00 26.77 145 ILE B N 1
ATOM 5434 C CA . ILE B 1 167 ? -31.282 -0.923 95.661 1.00 26.99 145 ILE B CA 1
ATOM 5435 C C . ILE B 1 167 ? -31.027 0.437 96.291 1.00 24.02 145 ILE B C 1
ATOM 5436 O O . ILE B 1 167 ? -31.150 1.465 95.621 1.00 27.06 145 ILE B O 1
ATOM 5441 N N . SER B 1 168 ? -30.680 0.440 97.579 1.00 26.43 146 SER B N 1
ATOM 5442 C CA . SER B 1 168 ? -30.375 1.676 98.283 1.00 24.56 146 SER B CA 1
ATOM 5443 C C . SER B 1 168 ? -29.199 2.404 97.631 1.00 29.38 146 SER B C 1
ATOM 5444 O O . SER B 1 168 ? -28.309 1.788 97.041 1.00 34.70 146 SER B O 1
ATOM 5447 N N . VAL B 1 169 ? -29.205 3.736 97.750 1.00 31.68 147 VAL B N 1
ATOM 5448 C CA . VAL B 1 169 ? -28.073 4.544 97.293 1.00 33.17 147 VAL B CA 1
ATOM 5449 C C . VAL B 1 169 ? -26.777 4.048 97.921 1.00 39.75 147 VAL B C 1
ATOM 5450 O O . VAL B 1 169 ? -25.727 3.994 97.270 1.00 37.68 147 VAL B O 1
ATOM 5454 N N . PHE B 1 170 ? -26.837 3.663 99.190 1.00 37.24 148 PHE B N 1
ATOM 5455 C CA . PHE B 1 170 ? -25.675 3.206 99.930 1.00 40.80 148 PHE B CA 1
ATOM 5456 C C . PHE B 1 170 ? -25.487 1.694 99.860 1.00 40.34 148 PHE B C 1
ATOM 5457 O O . PHE B 1 170 ? -24.860 1.118 100.757 1.00 55.30 148 PHE B O 1
ATOM 5465 N N . GLY B 1 171 ? -26.017 1.043 98.832 1.00 36.34 149 GLY B N 1
ATOM 5466 C CA . GLY B 1 171 ? -25.853 -0.383 98.645 1.00 41.65 149 GLY B CA 1
ATOM 5467 C C . GLY B 1 171 ? -26.881 -1.204 99.408 1.00 44.84 149 GLY B C 1
ATOM 5468 O O . GLY B 1 171 ? -27.452 -0.774 100.409 1.00 44.69 149 GLY B O 1
ATOM 5469 N N . GLY B 1 172 ? -27.101 -2.426 98.918 1.00 45.74 150 GLY B N 1
ATOM 5470 C CA . GLY B 1 172 ? -28.105 -3.306 99.482 1.00 45.63 150 GLY B CA 1
ATOM 5471 C C . GLY B 1 172 ? -29.511 -2.894 99.083 1.00 45.69 150 GLY B C 1
ATOM 5472 O O . GLY B 1 172 ? -29.737 -1.897 98.395 1.00 42.76 150 GLY B O 1
ATOM 5473 N N . SER B 1 173 ? -30.480 -3.692 99.531 1.00 43.91 151 SER B N 1
ATOM 5474 C CA . SER B 1 173 ? -31.873 -3.455 99.177 1.00 39.11 151 SER B CA 1
ATOM 5475 C C . SER B 1 173 ? -32.328 -2.096 99.691 1.00 34.15 151 SER B C 1
ATOM 5476 O O . SER B 1 173 ? -31.904 -1.636 100.758 1.00 27.67 151 SER B O 1
ATOM 5479 N N . ALA B 1 174 ? -33.193 -1.440 98.902 1.00 26.87 152 ALA B N 1
ATOM 5480 C CA . ALA B 1 174 ? -33.889 -0.237 99.343 1.00 23.00 152 ALA B CA 1
ATOM 5481 C C . ALA B 1 174 ? -35.059 -0.549 100.264 1.00 28.15 152 ALA B C 1
ATOM 5482 O O . ALA B 1 174 ? -35.760 0.380 100.682 1.00 31.61 152 ALA B O 1
ATOM 5484 N N . TRP B 1 175 ? -35.289 -1.822 100.580 1.00 25.09 153 TRP B N 1
ATOM 5485 C CA . TRP B 1 175 ? -36.399 -2.243 101.418 1.00 27.82 153 TRP B CA 1
ATOM 5486 C C . TRP B 1 175 ? -35.870 -2.912 102.675 1.00 26.96 153 TRP B C 1
ATOM 5487 O O . TRP B 1 175 ? -34.876 -3.645 102.627 1.00 32.49 153 TRP B O 1
ATOM 5498 N N . THR B 1 176 ? -36.538 -2.659 103.796 1.00 22.42 154 THR B N 1
ATOM 5499 C CA . THR B 1 176 ? -36.204 -3.281 105.074 1.00 27.83 154 THR B CA 1
ATOM 5500 C C . THR B 1 176 ? -37.472 -3.864 105.675 1.00 28.89 154 THR B C 1
ATOM 5501 O O . THR B 1 176 ? -38.485 -3.169 105.791 1.00 26.17 154 THR B O 1
ATOM 5505 N N . TYR B 1 177 ? -37.406 -5.130 106.072 1.00 27.10 155 TYR B N 1
ATOM 5506 C CA . TYR B 1 177 ? -38.556 -5.818 106.627 1.00 24.02 155 TYR B CA 1
ATOM 5507 C C . TYR B 1 177 ? -38.805 -5.373 108.060 1.00 29.88 155 TYR B C 1
ATOM 5508 O O . TYR B 1 177 ? -37.865 -5.123 108.816 1.00 28.94 155 TYR B O 1
ATOM 5517 N N . ASN B 1 178 ? -40.080 -5.289 108.434 1.00 27.98 156 ASN B N 1
ATOM 5518 C CA . ASN B 1 178 ? -40.488 -5.064 109.820 1.00 32.33 156 ASN B CA 1
ATOM 5519 C C . ASN B 1 178 ? -41.469 -6.167 110.195 1.00 27.41 156 ASN B C 1
ATOM 5520 O O . ASN B 1 178 ? -42.567 -6.245 109.637 1.00 31.46 156 ASN B O 1
ATOM 5525 N N . GLN B 1 179 ? -41.072 -7.028 111.132 1.00 33.24 157 GLN B N 1
ATOM 5526 C CA . GLN B 1 179 ? -41.906 -8.182 111.446 1.00 33.04 157 GLN B CA 1
ATOM 5527 C C . GLN B 1 179 ? -43.217 -7.773 112.107 1.00 29.67 157 GLN B C 1
ATOM 5528 O O . GLN B 1 179 ? -44.242 -8.430 111.895 1.00 35.23 157 GLN B O 1
ATOM 5534 N N . ALA B 1 180 ? -43.212 -6.689 112.890 1.00 34.64 158 ALA B N 1
ATOM 5535 C CA . ALA B 1 180 ? -44.439 -6.240 113.547 1.00 40.42 158 ALA B CA 1
ATOM 5536 C C . ALA B 1 180 ? -45.533 -5.952 112.526 1.00 41.24 158 ALA B C 1
ATOM 5537 O O . ALA B 1 180 ? -46.680 -6.388 112.686 1.00 38.20 158 ALA B O 1
ATOM 5539 N N . ARG B 1 181 ? -45.194 -5.224 111.463 1.00 33.56 159 ARG B N 1
ATOM 5540 C CA . ARG B 1 181 ? -46.147 -4.997 110.388 1.00 34.15 159 ARG B CA 1
ATOM 5541 C C . ARG B 1 181 ? -46.198 -6.147 109.395 1.00 35.79 159 ARG B C 1
ATOM 5542 O O . ARG B 1 181 ? -47.202 -6.300 108.690 1.00 35.77 159 ARG B O 1
ATOM 5550 N N . GLY B 1 182 ? -45.150 -6.960 109.319 1.00 34.66 160 GLY B N 1
ATOM 5551 C CA . GLY B 1 182 ? -45.110 -7.975 108.289 1.00 32.14 160 GLY B CA 1
ATOM 5552 C C . GLY B 1 182 ? -45.023 -7.392 106.900 1.00 30.22 160 GLY B C 1
ATOM 5553 O O . GLY B 1 182 ? -45.532 -7.993 105.950 1.00 30.55 160 GLY B O 1
ATOM 5554 N N . GLU B 1 183 ? -44.405 -6.217 106.767 1.00 25.58 161 GLU B N 1
ATOM 5555 C CA . GLU B 1 183 ? -44.231 -5.527 105.499 1.00 27.49 161 GLU B CA 1
ATOM 5556 C C . GLU B 1 183 ? -42.837 -4.921 105.463 1.00 26.59 161 GLU B C 1
ATOM 5557 O O . GLU B 1 183 ? -42.173 -4.783 106.495 1.00 24.78 161 GLU B O 1
ATOM 5563 N N . TYR B 1 184 ? -42.402 -4.552 104.258 1.00 24.30 162 TYR B N 1
ATOM 5564 C CA . TYR B 1 184 ? -41.166 -3.805 104.058 1.00 27.49 162 TYR B CA 1
ATOM 5565 C C . TYR B 1 184 ? -41.473 -2.319 103.930 1.00 26.50 162 TYR B C 1
ATOM 5566 O O . TYR B 1 184 ? -42.472 -1.937 103.313 1.00 24.11 162 TYR B O 1
ATOM 5575 N N . TYR B 1 185 ? -40.592 -1.484 104.470 1.00 23.89 163 TYR B N 1
ATOM 5576 C CA . TYR B 1 185 ? -40.641 -0.053 104.214 1.00 24.53 163 TYR B CA 1
ATOM 5577 C C . TYR B 1 185 ? -39.481 0.360 103.314 1.00 24.75 163 TYR B C 1
ATOM 5578 O O . TYR B 1 185 ? -38.420 -0.275 103.299 1.00 23.11 163 TYR B O 1
ATOM 5587 N N . LEU B 1 186 ? -39.699 1.428 102.551 1.00 23.53 164 LEU B N 1
ATOM 5588 C CA . LEU B 1 186 ? -38.724 1.901 101.582 1.00 22.82 164 LEU B CA 1
ATOM 5589 C C . LEU B 1 186 ? -37.757 2.897 102.208 1.00 25.29 164 LEU B C 1
ATOM 5590 O O . LEU B 1 186 ? -38.161 3.793 102.953 1.00 21.25 164 LEU B O 1
ATOM 5595 N N . HIS B 1 187 ? -36.478 2.740 101.885 1.00 24.09 165 HIS B N 1
ATOM 5596 C CA . HIS B 1 187 ? -35.455 3.731 102.204 1.00 25.50 165 HIS B CA 1
ATOM 5597 C C . HIS B 1 187 ? -34.487 3.772 101.031 1.00 24.56 165 HIS B C 1
ATOM 5598 O O . HIS B 1 187 ? -33.792 2.788 100.759 1.00 21.25 165 HIS B O 1
ATOM 5605 N N . GLN B 1 188 ? -34.461 4.886 100.302 1.00 25.75 166 GLN B N 1
ATOM 5606 C CA . GLN B 1 188 ? -33.469 4.983 99.238 1.00 22.59 166 GLN B CA 1
ATOM 5607 C C . GLN B 1 188 ? -32.071 5.208 99.805 1.00 20.98 166 GLN B C 1
ATOM 5608 O O . GLN B 1 188 ? -31.082 4.887 99.137 1.00 29.07 166 GLN B O 1
ATOM 5614 N N . PHE B 1 189 ? -31.980 5.728 101.016 1.00 23.00 167 PHE B N 1
ATOM 5615 C CA . PHE B 1 189 ? -30.705 5.916 101.705 1.00 20.16 167 PHE B CA 1
ATOM 5616 C C . PHE B 1 189 ? -30.571 4.811 102.768 1.00 26.27 167 PHE B C 1
ATOM 5617 O O . PHE B 1 189 ? -30.832 3.655 102.430 1.00 25.14 167 PHE B O 1
ATOM 5625 N N . THR B 1 190 ? -30.148 5.109 103.995 1.00 32.43 168 THR B N 1
ATOM 5626 C CA . THR B 1 190 ? -29.922 4.075 104.999 1.00 29.10 168 THR B CA 1
ATOM 5627 C C . THR B 1 190 ? -31.253 3.549 105.523 1.00 27.54 168 THR B C 1
ATOM 5628 O O . THR B 1 190 ? -32.278 4.224 105.410 1.00 23.35 168 THR B O 1
ATOM 5632 N N . PRO B 1 191 ? -31.259 2.355 106.135 1.00 26.68 169 PRO B N 1
ATOM 5633 C CA . PRO B 1 191 ? -32.504 1.861 106.747 1.00 26.73 169 PRO B CA 1
ATOM 5634 C C . PRO B 1 191 ? -32.993 2.741 107.876 1.00 22.12 169 PRO B C 1
ATOM 5635 O O . PRO B 1 191 ? -34.162 2.628 108.273 1.00 25.77 169 PRO B O 1
ATOM 5639 N N . GLN B 1 192 ? -32.131 3.602 108.413 1.00 22.33 170 GLN B N 1
ATOM 5640 C CA . GLN B 1 192 ? -32.499 4.581 109.423 1.00 23.44 170 GLN B CA 1
ATOM 5641 C C . GLN B 1 192 ? -33.028 5.866 108.804 1.00 24.08 170 GLN B C 1
ATOM 5642 O O . GLN B 1 192 ? -33.203 6.858 109.516 1.00 23.76 170 GLN B O 1
ATOM 5648 N N . GLN B 1 193 ? -33.283 5.874 107.496 1.00 23.29 171 GLN B N 1
ATOM 5649 C CA . GLN B 1 193 ? -33.849 7.035 106.813 1.00 20.77 171 GLN B CA 1
ATOM 5650 C C . GLN B 1 193 ? -35.047 6.613 105.966 1.00 21.03 171 GLN B C 1
ATOM 5651 O O . GLN B 1 193 ? -34.996 6.666 104.732 1.00 19.32 171 GLN B O 1
ATOM 5657 N N . PRO B 1 194 ? -36.143 6.188 106.598 1.00 20.96 172 PRO B N 1
ATOM 5658 C CA . PRO B 1 194 ? -37.325 5.777 105.823 1.00 20.52 172 PRO B CA 1
ATOM 5659 C C . PRO B 1 194 ? -37.891 6.920 104.983 1.00 18.68 172 PRO B C 1
ATOM 5660 O O . PRO B 1 194 ? -38.104 8.032 105.475 1.00 17.02 172 PRO B O 1
ATOM 5664 N N . ASP B 1 195 ? -38.147 6.618 103.711 1.00 21.66 173 ASP B N 1
ATOM 5665 C CA . ASP B 1 195 ? -38.671 7.602 102.765 1.00 18.13 173 ASP B CA 1
ATOM 5666 C C . ASP B 1 195 ? -40.080 8.046 103.135 1.00 20.29 173 ASP B C 1
ATOM 5667 O O . ASP B 1 195 ? -40.952 7.219 103.403 1.00 19.54 173 ASP B O 1
ATOM 5672 N N . LEU B 1 196 ? -40.320 9.354 103.099 1.00 16.33 174 LEU B N 1
ATOM 5673 C CA . LEU B 1 196 ? -41.671 9.869 103.279 1.00 17.86 174 LEU B CA 1
ATOM 5674 C C . LEU B 1 196 ? -42.492 9.679 102.006 1.00 24.89 174 LEU B C 1
ATOM 5675 O O . LEU B 1 196 ? -41.970 9.730 100.887 1.00 23.81 174 LEU B O 1
ATOM 5680 N N . ASN B 1 197 ? -43.796 9.479 102.196 1.00 17.73 175 ASN B N 1
ATOM 5681 C CA . ASN B 1 197 ? -44.732 9.101 101.137 1.00 20.92 175 ASN B CA 1
ATOM 5682 C C . ASN B 1 197 ? -45.418 10.346 100.590 1.00 20.98 175 ASN B C 1
ATOM 5683 O O . ASN B 1 197 ? -46.479 10.744 101.064 1.00 23.16 175 ASN B O 1
ATOM 5688 N N . TYR B 1 198 ? -44.822 10.952 99.565 1.00 21.90 176 TYR B N 1
ATOM 5689 C CA . TYR B 1 198 ? -45.402 12.180 99.036 1.00 22.90 176 TYR B CA 1
ATOM 5690 C C . TYR B 1 198 ? -46.616 11.928 98.158 1.00 23.83 176 TYR B C 1
ATOM 5691 O O . TYR B 1 198 ? -47.278 12.891 97.755 1.00 29.62 176 TYR B O 1
ATOM 5700 N N . ARG B 1 199 ? -46.945 10.665 97.877 1.00 21.23 177 ARG B N 1
ATOM 5701 C CA . ARG B 1 199 ? -48.235 10.367 97.266 1.00 25.96 177 ARG B CA 1
ATOM 5702 C C . ARG B 1 199 ? -49.390 10.618 98.227 1.00 28.83 177 ARG B C 1
ATOM 5703 O O . ARG B 1 199 ? -50.552 10.631 97.802 1.00 28.44 177 ARG B O 1
ATOM 5711 N N . ASN B 1 200 ? -49.082 10.812 99.505 1.00 23.90 178 ASN B N 1
ATOM 5712 C CA . ASN B 1 200 ? -50.048 11.099 100.545 1.00 20.69 178 ASN B CA 1
ATOM 5713 C C . ASN B 1 200 ? -50.106 12.605 100.742 1.00 22.91 178 ASN B C 1
ATOM 5714 O O . ASN B 1 200 ? -49.121 13.192 101.215 1.00 22.77 178 ASN B O 1
ATOM 5719 N N . PRO B 1 201 ? -51.215 13.272 100.400 1.00 21.81 179 PRO B N 1
ATOM 5720 C CA . PRO B 1 201 ? -51.244 14.748 100.464 1.00 24.56 179 PRO B CA 1
ATOM 5721 C C . PRO B 1 201 ? -50.991 15.301 101.849 1.00 26.15 179 PRO B C 1
ATOM 5722 O O . PRO B 1 201 ? -50.503 16.431 101.986 1.00 27.34 179 PRO B O 1
ATOM 5726 N N . LYS B 1 202 ? -51.349 14.545 102.889 1.00 25.72 180 LYS B N 1
ATOM 5727 C CA . LYS B 1 202 ? -51.077 14.976 104.251 1.00 18.71 180 LYS B CA 1
ATOM 5728 C C . LYS B 1 202 ? -49.587 15.130 104.499 1.00 18.55 180 LYS B C 1
ATOM 5729 O O . LYS B 1 202 ? -49.175 16.016 105.265 1.00 24.90 180 LYS B O 1
ATOM 5734 N N . VAL B 1 203 ? -48.769 14.271 103.888 1.00 20.40 181 VAL B N 1
ATOM 5735 C CA . VAL B 1 203 ? -47.320 14.401 104.021 1.00 21.99 181 VAL B CA 1
ATOM 5736 C C . VAL B 1 203 ? -46.855 15.702 103.388 1.00 21.95 181 VAL B C 1
ATOM 5737 O O . VAL B 1 203 ? -46.143 16.496 104.010 1.00 20.61 181 VAL B O 1
ATOM 5741 N N . LEU B 1 204 ? -47.259 15.949 102.143 1.00 24.15 182 LEU B N 1
ATOM 5742 C CA . LEU B 1 204 ? -46.847 17.187 101.490 1.00 23.36 182 LEU B CA 1
ATOM 5743 C C . LEU B 1 204 ? -47.329 18.406 102.272 1.00 23.62 182 LEU B C 1
ATOM 5744 O O . LEU B 1 204 ? -46.587 19.384 102.435 1.00 27.85 182 LEU B O 1
ATOM 5749 N N . ALA B 1 205 ? -48.560 18.354 102.794 1.00 17.43 183 ALA B N 1
ATOM 5750 C CA . ALA B 1 205 ? -49.073 19.476 103.570 1.00 22.96 183 ALA B CA 1
ATOM 5751 C C . ALA B 1 205 ? -48.253 19.686 104.835 1.00 22.06 183 ALA B C 1
ATOM 5752 O O . ALA B 1 205 ? -47.922 20.825 105.195 1.00 22.87 183 ALA B O 1
ATOM 5754 N N . GLU B 1 206 ? -47.906 18.597 105.518 1.00 27.12 184 GLU B N 1
ATOM 5755 C CA . GLU B 1 206 ? -47.154 18.728 106.760 1.00 26.26 184 GLU B CA 1
ATOM 5756 C C . GLU B 1 206 ? -45.744 19.246 106.498 1.00 21.87 184 GLU B C 1
ATOM 5757 O O . GLU B 1 206 ? -45.243 20.105 107.234 1.00 24.60 184 GLU B O 1
ATOM 5763 N N . MET B 1 207 ? -45.083 18.745 105.458 1.00 19.82 185 MET B N 1
ATOM 5764 C CA . MET B 1 207 ? -43.735 19.235 105.194 1.00 21.28 185 MET B CA 1
ATOM 5765 C C . MET B 1 207 ? -43.762 20.690 104.729 1.00 23.72 185 MET B C 1
ATOM 5766 O O . MET B 1 207 ? -42.874 21.476 105.083 1.00 22.63 185 MET B O 1
ATOM 5771 N N . THR B 1 208 ? -44.789 21.078 103.967 1.00 25.37 186 THR B N 1
ATOM 5772 C CA . THR B 1 208 ? -44.931 22.483 103.588 1.00 24.87 186 THR B CA 1
ATOM 5773 C C . THR B 1 208 ? -45.181 23.352 104.815 1.00 28.65 186 THR B C 1
ATOM 5774 O O . THR B 1 208 ? -44.581 24.425 104.962 1.00 29.19 186 THR B O 1
ATOM 5778 N N . LYS B 1 209 ? -46.061 22.897 105.712 1.00 23.24 187 LYS B N 1
ATOM 5779 C CA . LYS B 1 209 ? -46.294 23.606 106.963 1.00 21.54 187 LYS B CA 1
ATOM 5780 C C . LYS B 1 209 ? -44.986 23.871 107.689 1.00 27.12 187 LYS B C 1
ATOM 5781 O O . LYS B 1 209 ? -44.766 24.965 108.229 1.00 26.62 187 LYS B O 1
ATOM 5787 N N . MET B 1 210 ? -44.100 22.876 107.699 1.00 28.49 188 MET B N 1
ATOM 5788 C CA . MET B 1 210 ? -42.839 23.016 108.405 1.00 24.76 188 MET B CA 1
ATOM 5789 C C . MET B 1 210 ? -41.958 24.073 107.748 1.00 29.31 188 MET B C 1
ATOM 5790 O O . MET B 1 210 ? -41.284 24.840 108.445 1.00 23.57 188 MET B O 1
ATOM 5795 N N . LEU B 1 211 ? -41.957 24.140 106.412 1.00 28.72 189 LEU B N 1
ATOM 5796 C CA . LEU B 1 211 ? -41.214 25.197 105.724 1.00 24.05 189 LEU B CA 1
ATOM 5797 C C . LEU B 1 211 ? -41.593 26.570 106.250 1.00 21.43 189 LEU B C 1
ATOM 5798 O O . LEU B 1 211 ? -40.728 27.408 106.541 1.00 22.52 189 LEU B O 1
ATOM 5803 N N . PHE B 1 212 ? -42.893 26.829 106.336 1.00 20.69 190 PHE B N 1
ATOM 5804 C CA . PHE B 1 212 ? -43.358 28.129 106.788 1.00 25.68 190 PHE B CA 1
ATOM 5805 C C . PHE B 1 212 ? -43.024 28.359 108.253 1.00 26.04 190 PHE B C 1
ATOM 5806 O O . PHE B 1 212 ? -42.813 29.505 108.663 1.00 25.77 190 PHE B O 1
ATOM 5814 N N . PHE B 1 213 ? -42.955 27.286 109.047 1.00 23.39 191 PHE B N 1
ATOM 5815 C CA . PHE B 1 213 ? -42.505 27.418 110.431 1.00 26.18 191 PHE B CA 1
ATOM 5816 C C . PHE B 1 213 ? -41.118 28.054 110.488 1.00 20.93 191 PHE B C 1
ATOM 5817 O O . PHE B 1 213 ? -40.876 28.981 111.270 1.00 22.53 191 PHE B O 1
ATOM 5825 N N . TRP B 1 214 ? -40.205 27.601 109.624 1.00 18.82 192 TRP B N 1
ATOM 5826 C CA . TRP B 1 214 ? -38.848 28.144 109.674 1.00 17.67 192 TRP B CA 1
ATOM 5827 C C . TRP B 1 214 ? -38.777 29.523 109.028 1.00 17.36 192 TRP B C 1
ATOM 5828 O O . TRP B 1 214 ? -38.062 30.412 109.518 1.00 20.20 192 TRP B O 1
ATOM 5839 N N . LEU B 1 215 ? -39.535 29.722 107.948 1.00 20.68 193 LEU B N 1
ATOM 5840 C CA . LEU B 1 215 ? -39.695 31.051 107.362 1.00 20.02 193 LEU B CA 1
ATOM 5841 C C . LEU B 1 215 ? -40.168 32.063 108.397 1.00 25.37 193 LEU B C 1
ATOM 5842 O O . LEU B 1 215 ? -39.675 33.193 108.445 1.00 22.78 193 LEU B O 1
ATOM 5847 N N . ASP B 1 216 ? -41.122 31.675 109.241 1.00 25.40 194 ASP B N 1
ATOM 5848 C CA . ASP B 1 216 ? -41.606 32.592 110.266 1.00 30.11 194 ASP B CA 1
ATOM 5849 C C . ASP B 1 216 ? -40.542 32.914 111.308 1.00 25.25 194 ASP B C 1
ATOM 5850 O O . ASP B 1 216 ? -40.703 33.885 112.053 1.00 28.46 194 ASP B O 1
ATOM 5855 N N . ARG B 1 217 ? -39.463 32.135 111.383 1.00 24.54 195 ARG B N 1
ATOM 5856 C CA . ARG B 1 217 ? -38.362 32.467 112.279 1.00 27.68 195 ARG B CA 1
ATOM 5857 C C . ARG B 1 217 ? -37.296 33.307 111.590 1.00 30.23 195 ARG B C 1
ATOM 5858 O O . ARG B 1 217 ? -36.275 33.622 112.213 1.00 26.85 195 ARG B O 1
ATOM 5866 N N . GLY B 1 218 ? -37.504 33.671 110.322 1.00 22.51 196 GLY B N 1
ATOM 5867 C CA . GLY B 1 218 ? -36.651 34.635 109.655 1.00 20.17 196 GLY B CA 1
ATOM 5868 C C . GLY B 1 218 ? -35.718 34.065 108.612 1.00 23.35 196 GLY B C 1
ATOM 5869 O O . GLY B 1 218 ? -34.975 34.842 108.000 1.00 26.11 196 GLY B O 1
ATOM 5870 N N . VAL B 1 219 ? -35.729 32.741 108.379 1.00 21.25 197 VAL B N 1
ATOM 5871 C CA . VAL B 1 219 ? -34.806 32.167 107.405 1.00 20.33 197 VAL B CA 1
ATOM 5872 C C . VAL B 1 219 ? -35.105 32.734 106.020 1.00 19.68 197 VAL B C 1
ATOM 5873 O O . VAL B 1 219 ? -36.209 33.204 105.727 1.00 22.95 197 VAL B O 1
ATOM 5877 N N . ASP B 1 220 ? -34.109 32.665 105.153 1.00 18.40 198 ASP B N 1
ATOM 5878 C CA . ASP B 1 220 ? -34.160 33.355 103.870 1.00 16.68 198 ASP B CA 1
ATOM 5879 C C . ASP B 1 220 ? -34.265 32.408 102.693 1.00 20.22 198 ASP B C 1
ATOM 5880 O O . ASP B 1 220 ? -34.324 32.867 101.547 1.00 22.66 198 ASP B O 1
ATOM 5885 N N . GLY B 1 221 ? -34.264 31.110 102.937 1.00 22.11 199 GLY B N 1
ATOM 5886 C CA . GLY B 1 221 ? -34.322 30.167 101.841 1.00 17.37 199 GLY B CA 1
ATOM 5887 C C . GLY B 1 221 ? -34.070 28.767 102.352 1.00 19.07 199 GLY B C 1
ATOM 5888 O O . GLY B 1 221 ? -33.757 28.550 103.524 1.00 22.36 199 GLY B O 1
ATOM 5889 N N . PHE B 1 222 ? -34.205 27.817 101.433 1.00 18.41 200 PHE B N 1
ATOM 5890 C CA . PHE B 1 222 ? -34.021 26.410 101.749 1.00 17.82 200 PHE B CA 1
ATOM 5891 C C . PHE B 1 222 ? -33.219 25.756 100.647 1.00 20.97 200 PHE B C 1
ATOM 5892 O O . PHE B 1 222 ? -33.429 26.048 99.468 1.00 23.03 200 PHE B O 1
ATOM 5900 N N . ARG B 1 223 ? -32.289 24.892 101.042 1.00 18.64 201 ARG B N 1
ATOM 5901 C CA . ARG B 1 223 ? -31.705 23.927 100.133 1.00 19.98 201 ARG B CA 1
ATOM 5902 C C . ARG B 1 223 ? -32.510 22.647 100.251 1.00 23.87 201 ARG B C 1
ATOM 5903 O O . ARG B 1 223 ? -32.701 22.129 101.360 1.00 21.97 201 ARG B O 1
ATOM 5911 N N . LEU B 1 224 ? -32.981 22.149 99.114 1.00 20.14 202 LEU B N 1
ATOM 5912 C CA . LEU B 1 224 ? -33.834 20.965 99.068 1.00 22.97 202 LEU B CA 1
ATOM 5913 C C . LEU B 1 224 ? -32.952 19.746 98.841 1.00 25.20 202 LEU B C 1
ATOM 5914 O O . LEU B 1 224 ? -32.561 19.426 97.712 1.00 18.43 202 LEU B O 1
ATOM 5919 N N . ASP B 1 225 ? -32.670 19.055 99.931 1.00 24.54 203 ASP B N 1
ATOM 5920 C CA . ASP B 1 225 ? -31.813 17.885 99.936 1.00 25.96 203 ASP B CA 1
ATOM 5921 C C . ASP B 1 225 ? -32.428 16.726 99.154 1.00 18.29 203 ASP B C 1
ATOM 5922 O O . ASP B 1 225 ? -33.622 16.448 99.280 1.00 26.11 203 ASP B O 1
ATOM 5927 N N . ALA B 1 226 ? -31.591 16.052 98.346 1.00 17.94 204 ALA B N 1
ATOM 5928 C CA . ALA B 1 226 ? -31.926 14.789 97.667 1.00 25.04 204 ALA B CA 1
ATOM 5929 C C . ALA B 1 226 ? -33.277 14.859 96.959 1.00 25.18 204 ALA B C 1
ATOM 5930 O O . ALA B 1 226 ? -34.074 13.917 96.992 1.00 20.05 204 ALA B O 1
ATOM 5932 N N . ILE B 1 227 ? -33.528 15.983 96.291 1.00 20.44 205 ILE B N 1
ATOM 5933 C CA . ILE B 1 227 ? -34.891 16.289 95.885 1.00 20.17 205 ILE B CA 1
ATOM 5934 C C . ILE B 1 227 ? -35.400 15.307 94.842 1.00 20.31 205 ILE B C 1
ATOM 5935 O O . ILE B 1 227 ? -36.609 15.034 94.773 1.00 22.66 205 ILE B O 1
ATOM 5940 N N . ASN B 1 228 ? -34.512 14.745 94.031 1.00 17.08 206 ASN B N 1
ATOM 5941 C CA . ASN B 1 228 ? -34.949 13.893 92.933 1.00 21.15 206 ASN B CA 1
ATOM 5942 C C . ASN B 1 228 ? -35.146 12.439 93.344 1.00 19.81 206 ASN B C 1
ATOM 5943 O O . ASN B 1 228 ? -35.346 11.591 92.475 1.00 18.99 206 ASN B O 1
ATOM 5948 N N . HIS B 1 229 ? -35.091 12.136 94.643 1.00 18.49 207 HIS B N 1
ATOM 5949 C CA . HIS B 1 229 ? -35.510 10.843 95.171 1.00 20.15 207 HIS B CA 1
ATOM 5950 C C . HIS B 1 229 ? -36.927 10.868 95.730 1.00 23.58 207 HIS B C 1
ATOM 5951 O O . HIS B 1 229 ? -37.385 9.858 96.285 1.00 20.27 207 HIS B O 1
ATOM 5958 N N . MET B 1 230 ? -37.640 11.988 95.571 1.00 24.21 208 MET B N 1
ATOM 5959 C CA . MET B 1 230 ? -38.911 12.182 96.269 1.00 17.28 208 MET B CA 1
ATOM 5960 C C . MET B 1 230 ? -39.937 11.110 95.907 1.00 21.44 208 MET B C 1
ATOM 5961 O O . MET B 1 230 ? -40.468 10.414 96.784 1.00 18.59 208 MET B O 1
ATOM 5966 N N . PHE B 1 231 ? -40.251 10.982 94.629 1.00 20.69 209 PHE B N 1
ATOM 5967 C CA . PHE B 1 231 ? -41.278 10.055 94.185 1.00 19.96 209 PHE B CA 1
ATOM 5968 C C . PHE B 1 231 ? -40.670 8.770 93.643 1.00 20.72 209 PHE B C 1
ATOM 5969 O O . PHE B 1 231 ? -39.522 8.734 93.200 1.00 25.30 209 PHE B O 1
ATOM 5977 N N . GLU B 1 232 ? -41.457 7.699 93.687 1.00 17.82 210 GLU B N 1
ATOM 5978 C CA . GLU B 1 232 ? -41.071 6.439 93.066 1.00 20.72 210 GLU B CA 1
ATOM 5979 C C . GLU B 1 232 ? -42.215 5.967 92.184 1.00 22.68 210 GLU B C 1
ATOM 5980 O O . GLU B 1 232 ? -43.331 6.476 92.276 1.00 20.71 210 GLU B O 1
ATOM 5986 N N . ASP B 1 233 ? -41.925 4.989 91.328 1.00 21.26 211 ASP B N 1
ATOM 5987 C CA . ASP B 1 233 ? -42.949 4.410 90.458 1.00 23.77 211 ASP B CA 1
ATOM 5988 C C . ASP B 1 233 ? -44.173 3.982 91.261 1.00 25.64 211 ASP B C 1
ATOM 5989 O O . ASP B 1 233 ? -44.058 3.263 92.259 1.00 32.31 211 ASP B O 1
ATOM 5994 N N . GLU B 1 234 ? -45.354 4.430 90.830 1.00 26.15 212 GLU B N 1
ATOM 5995 C CA . GLU B 1 234 ? -46.561 4.074 91.573 1.00 28.15 212 GLU B CA 1
ATOM 5996 C C . GLU B 1 234 ? -46.907 2.597 91.445 1.00 27.61 212 GLU B C 1
ATOM 5997 O O . GLU B 1 234 ? -47.595 2.064 92.318 1.00 30.07 212 GLU B O 1
ATOM 6003 N N . GLN B 1 235 ? -46.446 1.931 90.386 1.00 28.46 213 GLN B N 1
ATOM 6004 C CA . GLN B 1 235 ? -46.602 0.493 90.228 1.00 31.89 213 GLN B CA 1
ATOM 6005 C C . GLN B 1 235 ? -45.499 -0.298 90.916 1.00 27.00 213 GLN B C 1
ATOM 6006 O O . GLN B 1 235 ? -45.554 -1.533 90.907 1.00 31.04 213 GLN B O 1
ATOM 6012 N N . PHE B 1 236 ? -44.493 0.378 91.480 1.00 25.87 214 PHE B N 1
ATOM 6013 C CA . PHE B 1 236 ? -43.398 -0.284 92.197 1.00 28.21 214 PHE B CA 1
ATOM 6014 C C . PHE B 1 236 ? -42.735 -1.353 91.335 1.00 29.75 214 PHE B C 1
ATOM 6015 O O . PHE B 1 236 ? -42.338 -2.416 91.820 1.00 25.47 214 PHE B O 1
ATOM 6023 N N . ARG B 1 237 ? -42.625 -1.076 90.039 1.00 29.31 215 ARG B N 1
ATOM 6024 C CA . ARG B 1 237 ? -42.068 -2.070 89.135 1.00 29.63 215 ARG B CA 1
ATOM 6025 C C . ARG B 1 237 ? -40.557 -2.174 89.316 1.00 29.02 215 ARG B C 1
ATOM 6026 O O . ARG B 1 237 ? -39.883 -1.201 89.670 1.00 29.62 215 ARG B O 1
ATOM 6034 N N . ASP B 1 238 ? -40.038 -3.382 89.075 1.00 26.31 216 ASP B N 1
ATOM 6035 C CA . ASP B 1 238 ? -38.603 -3.629 89.067 1.00 25.83 216 ASP B CA 1
ATOM 6036 C C . ASP B 1 238 ? -37.885 -2.661 88.136 1.00 28.09 216 ASP B C 1
ATOM 6037 O O . ASP B 1 238 ? -38.388 -2.320 87.062 1.00 29.37 216 ASP B O 1
ATOM 6042 N N . GLU B 1 239 ? -36.651 -2.221 88.562 1.00 29.41 217 GLU B N 1
ATOM 6043 C CA . GLU B 1 239 ? -35.909 -1.364 87.652 1.00 31.21 217 GLU B CA 1
ATOM 6044 C C . GLU B 1 239 ? -35.075 -2.198 86.684 1.00 32.61 217 GLU B C 1
ATOM 6045 O O . GLU B 1 239 ? -34.610 -3.290 87.026 1.00 29.55 217 GLU B O 1
ATOM 6051 N N . PRO B 1 240 ? -34.886 -1.724 85.460 1.00 34.41 218 PRO B N 1
ATOM 6052 C CA . PRO B 1 240 ? -34.105 -2.494 84.492 1.00 39.03 218 PRO B CA 1
ATOM 6053 C C . PRO B 1 240 ? -32.626 -2.445 84.828 1.00 33.21 218 PRO B C 1
ATOM 6054 O O . PRO B 1 240 ? -32.153 -1.587 85.574 1.00 36.94 218 PRO B O 1
ATOM 6058 N N . LEU B 1 241 ? -31.890 -3.389 84.258 1.00 35.97 219 LEU B N 1
ATOM 6059 C CA . LEU B 1 241 ? -30.444 -3.356 84.386 1.00 41.86 219 LEU B CA 1
ATOM 6060 C C . LEU B 1 241 ? -29.875 -2.183 83.599 1.00 44.82 219 LEU B C 1
ATOM 6061 O O . LEU B 1 241 ? -30.462 -1.722 82.615 1.00 50.78 219 LEU B O 1
ATOM 6066 N N . SER B 1 242 ? -28.733 -1.677 84.065 1.00 40.37 220 SER B N 1
ATOM 6067 C CA . SER B 1 242 ? -28.008 -0.645 83.338 1.00 46.12 220 SER B CA 1
ATOM 6068 C C . SER B 1 242 ? -27.013 -1.228 82.349 1.00 51.52 220 SER B C 1
ATOM 6069 O O . SER B 1 242 ? -26.778 -0.630 81.293 1.00 51.50 220 SER B O 1
ATOM 6072 N N . GLY B 1 243 ? -26.434 -2.382 82.675 1.00 52.49 221 GLY B N 1
ATOM 6073 C CA . GLY B 1 243 ? -25.358 -2.976 81.911 1.00 62.63 221 GLY B CA 1
ATOM 6074 C C . GLY B 1 243 ? -23.995 -2.854 82.555 1.00 68.69 221 GLY B C 1
ATOM 6075 O O . GLY B 1 243 ? -23.026 -3.401 82.017 1.00 75.33 221 GLY B O 1
ATOM 6076 N N . TRP B 1 244 ? -23.880 -2.142 83.674 1.00 67.26 222 TRP B N 1
ATOM 6077 C CA . TRP B 1 244 ? -22.611 -1.933 84.355 1.00 66.14 222 TRP B CA 1
ATOM 6078 C C . TRP B 1 244 ? -22.764 -2.331 85.817 1.00 70.39 222 TRP B C 1
ATOM 6079 O O . TRP B 1 244 ? -23.836 -2.176 86.402 1.00 79.99 222 TRP B O 1
ATOM 6081 N N . GLY B 1 245 ? -21.692 -2.858 86.400 1.00 64.79 223 GLY B N 1
ATOM 6082 C CA . GLY B 1 245 ? -21.677 -3.194 87.810 1.00 59.86 223 GLY B CA 1
ATOM 6083 C C . GLY B 1 245 ? -22.207 -4.591 88.096 1.00 58.37 223 GLY B C 1
ATOM 6084 O O . GLY B 1 245 ? -22.853 -5.229 87.268 1.00 63.59 223 GLY B O 1
ATOM 6085 N N . GLN B 1 246 ? -21.911 -5.084 89.345 1.00 58.46 224 GLN B N 1
ATOM 6086 C CA . GLN B 1 246 ? -22.273 -6.412 89.824 1.00 64.06 224 GLN B CA 1
ATOM 6087 C C . GLN B 1 246 ? -23.681 -6.414 90.414 1.00 61.44 224 GLN B C 1
ATOM 6088 O O . GLN B 1 246 ? -24.158 -5.386 90.903 1.00 55.18 224 GLN B O 1
ATOM 6094 N N . PRO B 1 247 ? -24.369 -7.554 90.378 1.00 62.38 225 PRO B N 1
ATOM 6095 C CA . PRO B 1 247 ? -25.725 -7.617 90.942 1.00 62.94 225 PRO B CA 1
ATOM 6096 C C . PRO B 1 247 ? -25.732 -7.256 92.421 1.00 57.96 225 PRO B C 1
ATOM 6097 O O . PRO B 1 247 ? -24.935 -7.767 93.209 1.00 57.83 225 PRO B O 1
ATOM 6101 N N . GLY B 1 248 ? -26.642 -6.361 92.790 1.00 54.18 226 GLY B N 1
ATOM 6102 C CA . GLY B 1 248 ? -26.737 -5.854 94.136 1.00 48.33 226 GLY B CA 1
ATOM 6103 C C . GLY B 1 248 ? -26.187 -4.454 94.323 1.00 46.29 226 GLY B C 1
ATOM 6104 O O . GLY B 1 248 ? -26.495 -3.813 95.333 1.00 43.22 226 GLY B O 1
ATOM 6105 N N . GLU B 1 249 ? -25.387 -3.964 93.376 1.00 41.33 227 GLU B N 1
ATOM 6106 C CA . GLU B 1 249 ? -24.822 -2.624 93.464 1.00 42.07 227 GLU B CA 1
ATOM 6107 C C . GLU B 1 249 ? -25.792 -1.592 92.910 1.00 33.06 227 GLU B C 1
ATOM 6108 O O . GLU B 1 249 ? -26.573 -1.869 91.997 1.00 30.51 227 GLU B O 1
ATOM 6114 N N . TYR B 1 250 ? -25.714 -0.382 93.462 1.00 28.75 228 TYR B N 1
ATOM 6115 C CA . TYR B 1 250 ? -26.602 0.688 93.029 1.00 26.33 228 TYR B CA 1
ATOM 6116 C C . TYR B 1 250 ? -26.444 0.976 91.541 1.00 32.15 228 TYR B C 1
ATOM 6117 O O . TYR B 1 250 ? -27.436 1.206 90.841 1.00 34.97 228 TYR B O 1
ATOM 6126 N N . ASP B 1 251 ? -25.209 0.959 91.036 1.00 32.71 229 ASP B N 1
ATOM 6127 C CA . ASP B 1 251 ? -24.966 1.329 89.647 1.00 33.60 229 ASP B CA 1
ATOM 6128 C C . ASP B 1 251 ? -25.390 0.246 88.662 1.00 35.83 229 ASP B C 1
ATOM 6129 O O . ASP B 1 251 ? -25.292 0.467 87.451 1.00 35.09 229 ASP B O 1
ATOM 6134 N N . SER B 1 252 ? -25.904 -0.889 89.142 1.00 35.70 230 SER B N 1
ATOM 6135 C CA . SER B 1 252 ? -26.317 -1.982 88.269 1.00 35.94 230 SER B CA 1
ATOM 6136 C C . SER B 1 252 ? -27.754 -1.861 87.767 1.00 38.25 230 SER B C 1
ATOM 6137 O O . SER B 1 252 ? -28.165 -2.655 86.911 1.00 33.38 230 SER B O 1
ATOM 6140 N N . LEU B 1 253 ? -28.525 -0.900 88.266 1.00 40.74 231 LEU B N 1
ATOM 6141 C CA . LEU B 1 253 ? -29.894 -0.683 87.819 1.00 34.11 231 LEU B CA 1
ATOM 6142 C C . LEU B 1 253 ? -30.017 0.694 87.188 1.00 34.94 231 LEU B C 1
ATOM 6143 O O . LEU B 1 253 ? -29.353 1.641 87.614 1.00 33.14 231 LEU B O 1
ATOM 6148 N N . ASP B 1 254 ? -30.861 0.798 86.164 1.00 36.21 232 ASP B N 1
ATOM 6149 C CA . ASP B 1 254 ? -31.219 2.094 85.595 1.00 42.03 232 ASP B CA 1
ATOM 6150 C C . ASP B 1 254 ? -32.364 2.675 86.426 1.00 33.73 232 ASP B C 1
ATOM 6151 O O . ASP B 1 254 ? -33.476 2.138 86.424 1.00 34.96 232 ASP B O 1
ATOM 6156 N N . HIS B 1 255 ? -32.098 3.776 87.136 1.00 30.20 233 HIS B N 1
ATOM 6157 C CA . HIS B 1 255 ? -33.030 4.259 88.151 1.00 30.26 233 HIS B CA 1
ATOM 6158 C C . HIS B 1 255 ? -34.195 5.062 87.590 1.00 30.04 233 HIS B C 1
ATOM 6159 O O . HIS B 1 255 ? -34.477 6.171 88.058 1.00 24.83 233 HIS B O 1
ATOM 6166 N N . ILE B 1 256 ? -34.922 4.474 86.634 1.00 26.55 234 ILE B N 1
ATOM 6167 C CA . ILE B 1 256 ? -36.066 5.149 86.024 1.00 22.94 234 ILE B CA 1
ATOM 6168 C C . ILE B 1 256 ? -37.291 5.168 86.919 1.00 23.99 234 ILE B C 1
ATOM 6169 O O . ILE B 1 256 ? -38.242 5.909 86.639 1.00 22.09 234 ILE B O 1
ATOM 6174 N N . TYR B 1 257 ? -37.301 4.374 87.984 1.00 25.60 235 TYR B N 1
ATOM 6175 C CA . TYR B 1 257 ? -38.442 4.277 88.874 1.00 23.04 235 TYR B CA 1
ATOM 6176 C C . TYR B 1 257 ? -38.167 4.873 90.244 1.00 22.55 235 TYR B C 1
ATOM 6177 O O . TYR B 1 257 ? -39.087 4.965 91.060 1.00 22.64 235 TYR B O 1
ATOM 6186 N N . THR B 1 258 ? -36.934 5.303 90.514 1.00 21.80 236 THR B N 1
ATOM 6187 C CA . THR B 1 258 ? -36.592 5.815 91.832 1.00 23.44 236 THR B CA 1
ATOM 6188 C C . THR B 1 258 ? -35.907 7.170 91.810 1.00 24.27 236 THR B C 1
ATOM 6189 O O . THR B 1 258 ? -35.851 7.824 92.857 1.00 25.90 236 THR B O 1
ATOM 6193 N N . LYS B 1 259 ? -35.405 7.619 90.662 1.00 25.06 237 LYS B N 1
ATOM 6194 C CA . LYS B 1 259 ? -34.806 8.936 90.530 1.00 25.41 237 LYS B CA 1
ATOM 6195 C C . LYS B 1 259 ? -35.480 9.681 89.390 1.00 23.60 237 LYS B C 1
ATOM 6196 O O . LYS B 1 259 ? -35.793 9.092 88.349 1.00 20.57 237 LYS B O 1
ATOM 6202 N N . ASP B 1 260 ? -35.718 10.976 89.610 1.00 25.44 238 ASP B N 1
ATOM 6203 C CA . ASP B 1 260 ? -36.194 11.908 88.599 1.00 24.45 238 ASP B CA 1
ATOM 6204 C C . ASP B 1 260 ? -37.624 11.620 88.167 1.00 27.31 238 ASP B C 1
ATOM 6205 O O . ASP B 1 260 ? -38.023 12.003 87.062 1.00 27.46 238 ASP B O 1
ATOM 6210 N N . ILE B 1 261 ? -38.411 10.948 89.004 1.00 19.56 239 ILE B N 1
ATOM 6211 C CA . ILE B 1 261 ? -39.833 10.776 88.713 1.00 21.98 239 ILE B CA 1
ATOM 6212 C C . ILE B 1 261 ? -40.417 12.179 88.602 1.00 21.46 239 ILE B C 1
ATOM 6213 O O . ILE B 1 261 ? -40.363 12.946 89.572 1.00 22.13 239 ILE B O 1
ATOM 6218 N N . PRO B 1 262 ? -40.972 12.556 87.444 1.00 23.10 240 PRO B N 1
ATOM 6219 C CA . PRO B 1 262 ? -41.185 13.984 87.146 1.00 26.70 240 PRO B CA 1
ATOM 6220 C C . PRO B 1 262 ? -42.263 14.661 87.976 1.00 24.41 240 PRO B C 1
ATOM 6221 O O . PRO B 1 262 ? -42.394 15.890 87.890 1.00 24.55 240 PRO B O 1
ATOM 6225 N N . ASP B 1 263 ? -43.033 13.925 88.777 1.00 23.88 241 ASP B N 1
ATOM 6226 C CA . ASP B 1 263 ? -43.979 14.570 89.679 1.00 26.90 241 ASP B CA 1
ATOM 6227 C C . ASP B 1 263 ? -43.289 15.511 90.661 1.00 20.91 241 ASP B C 1
ATOM 6228 O O . ASP B 1 263 ? -43.941 16.407 91.210 1.00 20.29 241 ASP B O 1
ATOM 6233 N N . VAL B 1 264 ? -41.988 15.321 90.904 1.00 21.33 242 VAL B N 1
ATOM 6234 C CA . VAL B 1 264 ? -41.279 16.200 91.827 1.00 21.51 242 VAL B CA 1
ATOM 6235 C C . VAL B 1 264 ? -41.270 17.632 91.310 1.00 21.84 242 VAL B C 1
ATOM 6236 O O . VAL B 1 264 ? -41.318 18.586 92.097 1.00 19.62 242 VAL B O 1
ATOM 6240 N N . TYR B 1 265 ? -41.200 17.812 89.989 1.00 20.43 243 TYR B N 1
ATOM 6241 C CA . TYR B 1 265 ? -41.018 19.153 89.446 1.00 17.56 243 TYR B CA 1
ATOM 6242 C C . TYR B 1 265 ? -42.182 20.040 89.822 1.00 19.17 243 TYR B C 1
ATOM 6243 O O . TYR B 1 265 ? -41.991 21.196 90.212 1.00 21.96 243 TYR B O 1
ATOM 6252 N N . ASP B 1 266 ? -43.398 19.496 89.760 1.00 17.98 244 ASP B N 1
ATOM 6253 C CA . ASP B 1 266 ? -44.565 20.270 90.142 1.00 21.67 244 ASP B CA 1
ATOM 6254 C C . ASP B 1 266 ? -44.517 20.637 91.619 1.00 21.04 244 ASP B C 1
ATOM 6255 O O . ASP B 1 266 ? -44.938 21.729 91.997 1.00 21.04 244 ASP B O 1
ATOM 6260 N N . VAL B 1 267 ? -43.998 19.742 92.468 1.00 18.91 245 VAL B N 1
ATOM 6261 C CA . VAL B 1 267 ? -43.871 20.065 93.893 1.00 15.79 245 VAL B CA 1
ATOM 6262 C C . VAL B 1 267 ? -42.927 21.244 94.080 1.00 21.73 245 VAL B C 1
ATOM 6263 O O . VAL B 1 267 ? -43.221 22.202 94.811 1.00 21.66 245 VAL B O 1
ATOM 6267 N N . VAL B 1 268 ? -41.771 21.192 93.410 1.00 20.42 246 VAL B N 1
ATOM 6268 C CA . VAL B 1 268 ? -40.791 22.273 93.525 1.00 17.42 246 VAL B CA 1
ATOM 6269 C C . VAL B 1 268 ? -41.346 23.569 92.930 1.00 16.62 246 VAL B C 1
ATOM 6270 O O . VAL B 1 268 ? -41.229 24.638 93.536 1.00 20.91 246 VAL B O 1
ATOM 6274 N N . TYR B 1 269 ? -41.987 23.497 91.756 1.00 20.64 247 TYR B N 1
ATOM 6275 C CA . TYR B 1 269 ? -42.597 24.703 91.185 1.00 18.92 247 TYR B CA 1
ATOM 6276 C C . TYR B 1 269 ? -43.683 25.272 92.097 1.00 24.76 247 TYR B C 1
ATOM 6277 O O . TYR B 1 269 ? -43.838 26.497 92.211 1.00 23.65 247 TYR B O 1
ATOM 6286 N N . ASN B 1 270 ? -44.477 24.406 92.730 1.00 22.30 248 ASN B N 1
ATOM 6287 C CA . ASN B 1 270 ? -45.492 24.925 93.641 1.00 20.53 248 ASN B CA 1
ATOM 6288 C C . ASN B 1 270 ? -44.845 25.552 94.872 1.00 21.86 248 ASN B C 1
ATOM 6289 O O . ASN B 1 270 ? -45.287 26.604 95.340 1.00 22.95 248 ASN B O 1
ATOM 6294 N N . TRP B 1 271 ? -43.787 24.931 95.401 1.00 21.51 249 TRP B N 1
ATOM 6295 C CA . TRP B 1 271 ? -43.090 25.542 96.527 1.00 21.37 249 TRP B CA 1
ATOM 6296 C C . TRP B 1 271 ? -42.509 26.900 96.150 1.00 21.15 249 TRP B C 1
ATOM 6297 O O . TRP B 1 271 ? -42.606 27.861 96.920 1.00 23.01 249 TRP B O 1
ATOM 6308 N N . ARG B 1 272 ? -41.888 26.994 94.974 1.00 17.10 250 ARG B N 1
ATOM 6309 C CA . ARG B 1 272 ? -41.348 28.276 94.531 1.00 19.12 250 ARG B CA 1
ATOM 6310 C C . ARG B 1 272 ? -42.445 29.344 94.466 1.00 19.34 250 ARG B C 1
ATOM 6311 O O . ARG B 1 272 ? -42.232 30.482 94.898 1.00 21.73 250 ARG B O 1
ATOM 6319 N N . ASP B 1 273 ? -43.622 29.001 93.933 1.00 25.32 251 ASP B N 1
ATOM 6320 C CA . ASP B 1 273 ? -44.702 29.987 93.857 1.00 18.65 251 ASP B CA 1
ATOM 6321 C C . ASP B 1 273 ? -45.128 30.434 95.252 1.00 18.16 251 ASP B C 1
ATOM 6322 O O . ASP B 1 273 ? -45.409 31.621 95.481 1.00 21.44 251 ASP B O 1
ATOM 6327 N N . GLN B 1 274 ? -45.152 29.497 96.202 1.00 21.62 252 GLN B N 1
ATOM 6328 C CA . GLN B 1 274 ? -45.488 29.834 97.584 1.00 21.59 252 GLN B CA 1
ATOM 6329 C C . GLN B 1 274 ? -44.411 30.697 98.224 1.00 22.26 252 GLN B C 1
ATOM 6330 O O . GLN B 1 274 ? -44.718 31.600 99.010 1.00 24.88 252 GLN B O 1
ATOM 6336 N N . MET B 1 275 ? -43.144 30.428 97.908 1.00 20.07 253 MET B N 1
ATOM 6337 C CA . MET B 1 275 ? -42.061 31.274 98.407 1.00 24.82 253 MET B CA 1
ATOM 6338 C C . MET B 1 275 ? -42.130 32.681 97.817 1.00 24.35 253 MET B C 1
ATOM 6339 O O . MET B 1 275 ? -41.896 33.666 98.527 1.00 22.80 253 MET B O 1
ATOM 6344 N N . ASP B 1 276 ? -42.428 32.795 96.517 1.00 26.27 254 ASP B N 1
ATOM 6345 C CA . ASP B 1 276 ? -42.578 34.111 95.899 1.00 19.53 254 ASP B CA 1
ATOM 6346 C C . ASP B 1 276 ? -43.716 34.907 96.543 1.00 27.19 254 ASP B C 1
ATOM 6347 O O . ASP B 1 276 ? -43.590 36.118 96.773 1.00 25.62 254 ASP B O 1
ATOM 6352 N N . LYS B 1 277 ? -44.837 34.249 96.843 1.00 26.81 255 LYS B N 1
ATOM 6353 C CA . LYS B 1 277 ? -45.935 34.948 97.502 1.00 31.49 255 LYS B CA 1
ATOM 6354 C C . LYS B 1 277 ? -45.540 35.393 98.904 1.00 26.28 255 LYS B C 1
ATOM 6355 O O . LYS B 1 277 ? -45.787 36.541 99.291 1.00 31.61 255 LYS B O 1
ATOM 6359 N N . TYR B 1 278 ? -44.915 34.497 99.671 1.00 27.30 256 TYR B N 1
ATOM 6360 C CA . TYR B 1 278 ? -44.434 34.858 101.003 1.00 28.12 256 TYR B CA 1
ATOM 6361 C C . TYR B 1 278 ? -43.439 36.011 100.936 1.00 23.20 256 TYR B C 1
ATOM 6362 O O . TYR B 1 278 ? -43.470 36.920 101.776 1.00 25.88 256 TYR B O 1
ATOM 6371 N N . SER B 1 279 ? -42.549 35.987 99.945 1.00 22.98 257 SER B N 1
ATOM 6372 C CA . SER B 1 279 ? -41.579 37.064 99.780 1.00 28.93 257 SER B CA 1
ATOM 6373 C C . SER B 1 279 ? -42.276 38.403 99.592 1.00 24.64 257 SER B C 1
ATOM 6374 O O . SER B 1 279 ? -41.839 39.430 100.135 1.00 29.07 257 SER B O 1
ATOM 6377 N N . ALA B 1 280 ? -43.368 38.410 98.831 1.00 21.80 258 ALA B N 1
ATOM 6378 C CA . ALA B 1 280 ? -44.091 39.658 98.598 1.00 25.85 258 ALA B CA 1
ATOM 6379 C C . ALA B 1 280 ? -44.759 40.156 99.873 1.00 29.14 258 ALA B C 1
ATOM 6380 O O . ALA B 1 280 ? -44.758 41.361 100.141 1.00 38.39 258 ALA B O 1
ATOM 6382 N N . GLU B 1 281 ? -45.337 39.248 100.672 1.00 32.10 259 GLU B N 1
ATOM 6383 C CA . GLU B 1 281 ? -46.020 39.675 101.893 1.00 33.07 259 GLU B CA 1
ATOM 6384 C C . GLU B 1 281 ? -45.042 40.216 102.920 1.00 32.14 259 GLU B C 1
ATOM 6385 O O . GLU B 1 281 ? -45.341 41.194 103.613 1.00 34.55 259 GLU B O 1
ATOM 6391 N N . LYS B 1 282 ? -43.877 39.589 103.049 1.00 32.70 260 LYS B N 1
ATOM 6392 C CA . LYS B 1 282 ? -42.982 39.903 104.153 1.00 28.97 260 LYS B CA 1
ATOM 6393 C C . LYS B 1 282 ? -41.876 40.878 103.781 1.00 26.76 260 LYS B C 1
ATOM 6394 O O . LYS B 1 282 ? -41.234 41.429 104.681 1.00 26.02 260 LYS B O 1
ATOM 6400 N N . GLY B 1 283 ? -41.643 41.109 102.495 1.00 24.53 261 GLY B N 1
ATOM 6401 C CA . GLY B 1 283 ? -40.680 42.115 102.088 1.00 32.64 261 GLY B CA 1
ATOM 6402 C C . GLY B 1 283 ? -39.225 41.695 102.091 1.00 34.66 261 GLY B C 1
ATOM 6403 O O . GLY B 1 283 ? -38.349 42.538 102.306 1.00 35.48 261 GLY B O 1
ATOM 6404 N N . ARG B 1 284 ? -38.939 40.415 101.871 1.00 29.50 262 ARG B N 1
ATOM 6405 C CA . ARG B 1 284 ? -37.581 39.935 101.635 1.00 26.96 262 ARG B CA 1
ATOM 6406 C C . ARG B 1 284 ? -37.681 38.741 100.700 1.00 25.75 262 ARG B C 1
ATOM 6407 O O . ARG B 1 284 ? -38.689 38.035 100.689 1.00 22.49 262 ARG B O 1
ATOM 6415 N N . THR B 1 285 ? -36.644 38.532 99.895 1.00 21.49 263 THR B N 1
ATOM 6416 C CA . THR B 1 285 ? -36.687 37.535 98.826 1.00 24.32 263 THR B CA 1
ATOM 6417 C C . THR B 1 285 ? -36.218 36.178 99.340 1.00 22.76 263 THR B C 1
ATOM 6418 O O . THR B 1 285 ? -35.047 36.011 99.693 1.00 22.89 263 THR B O 1
ATOM 6422 N N . ILE B 1 286 ? -37.139 35.220 99.377 1.00 24.91 264 ILE B N 1
ATOM 6423 C CA . ILE B 1 286 ? -36.867 33.853 99.806 1.00 20.93 264 ILE B CA 1
ATOM 6424 C C . ILE B 1 286 ? -36.417 33.052 98.595 1.00 19.92 264 ILE B C 1
ATOM 6425 O O . ILE B 1 286 ? -37.071 33.092 97.550 1.00 22.32 264 ILE B O 1
ATOM 6430 N N . ILE B 1 287 ? -35.311 32.316 98.717 1.00 17.34 265 ILE B N 1
ATOM 6431 C CA . ILE B 1 287 ? -34.846 31.519 97.584 1.00 16.33 265 ILE B CA 1
ATOM 6432 C C . ILE B 1 287 ? -34.971 30.026 97.876 1.00 20.18 265 ILE B C 1
ATOM 6433 O O . ILE B 1 287 ? -35.045 29.585 99.024 1.00 21.14 265 ILE B O 1
ATOM 6438 N N . LEU B 1 288 ? -35.004 29.242 96.799 1.00 20.28 266 LEU B N 1
ATOM 6439 C CA . LEU B 1 288 ? -34.895 27.787 96.852 1.00 16.12 266 LEU B CA 1
ATOM 6440 C C . LEU B 1 288 ? -33.667 27.336 96.073 1.00 20.28 266 LEU B C 1
ATOM 6441 O O . LEU B 1 288 ? -33.480 27.733 94.916 1.00 16.97 266 LEU B O 1
ATOM 6446 N N . MET B 1 289 ? -32.851 26.482 96.684 1.00 19.11 267 MET B N 1
ATOM 6447 C CA . MET B 1 289 ? -31.845 25.728 95.947 1.00 23.49 267 MET B CA 1
ATOM 6448 C C . MET B 1 289 ? -32.164 24.245 96.062 1.00 25.35 267 MET B C 1
ATOM 6449 O O . MET B 1 289 ? -32.718 23.791 97.067 1.00 31.14 267 MET B O 1
ATOM 6454 N N . THR B 1 290 ? -31.843 23.489 95.015 1.00 20.79 268 THR B N 1
ATOM 6455 C CA . THR B 1 290 ? -32.143 22.067 94.989 1.00 17.15 268 THR B CA 1
ATOM 6456 C C . THR B 1 290 ? -30.859 21.273 94.828 1.00 21.64 268 THR B C 1
ATOM 6457 O O . THR B 1 290 ? -29.940 21.695 94.121 1.00 19.19 268 THR B O 1
ATOM 6461 N N . GLU B 1 291 ? -30.786 20.136 95.505 1.00 20.75 269 GLU B N 1
ATOM 6462 C CA . GLU B 1 291 ? -29.646 19.240 95.383 1.00 19.88 269 GLU B CA 1
ATOM 6463 C C . GLU B 1 291 ? -30.101 17.986 94.651 1.00 21.75 269 GLU B C 1
ATOM 6464 O O . GLU B 1 291 ? -30.831 17.168 95.212 1.00 20.53 269 GLU B O 1
ATOM 6470 N N . ALA B 1 292 ? -29.646 17.822 93.412 1.00 25.83 270 ALA B N 1
ATOM 6471 C CA . ALA B 1 292 ? -29.965 16.632 92.645 1.00 22.31 270 ALA B CA 1
ATOM 6472 C C . ALA B 1 292 ? -28.728 16.179 91.891 1.00 26.17 270 ALA B C 1
ATOM 6473 O O . ALA B 1 292 ? -28.125 16.959 91.144 1.00 25.91 270 ALA B O 1
ATOM 6475 N N . TYR B 1 293 ? -28.363 14.919 92.080 1.00 18.30 271 TYR B N 1
ATOM 6476 C CA . TYR B 1 293 ? -27.428 14.245 91.190 1.00 25.83 271 TYR B CA 1
ATOM 6477 C C . TYR B 1 293 ? -28.265 13.596 90.101 1.00 23.57 271 TYR B C 1
ATOM 6478 O O . TYR B 1 293 ? -28.957 12.601 90.344 1.00 19.46 271 TYR B O 1
ATOM 6487 N N . SER B 1 294 ? -28.208 14.168 88.905 1.00 21.41 272 SER B N 1
ATOM 6488 C CA . SER B 1 294 ? -29.140 13.855 87.837 1.00 20.11 272 SER B CA 1
ATOM 6489 C C . SER B 1 294 ? -28.422 14.063 86.512 1.00 24.76 272 SER B C 1
ATOM 6490 O O . SER B 1 294 ? -27.283 14.548 86.471 1.00 21.06 272 SER B O 1
ATOM 6493 N N . SER B 1 295 ? -29.093 13.683 85.422 1.00 21.69 273 SER B N 1
ATOM 6494 C CA . SER B 1 295 ? -28.666 14.134 84.105 1.00 20.15 273 SER B CA 1
ATOM 6495 C C . SER B 1 295 ? -28.670 15.654 84.073 1.00 20.13 273 SER B C 1
ATOM 6496 O O . SER B 1 295 ? -29.347 16.310 84.865 1.00 19.52 273 SER B O 1
ATOM 6499 N N . ILE B 1 296 ? -27.899 16.222 83.143 1.00 23.47 274 ILE B N 1
ATOM 6500 C CA . ILE B 1 296 ? -27.896 17.676 83.030 1.00 17.00 274 ILE B CA 1
ATOM 6501 C C . ILE B 1 296 ? -29.292 18.173 82.698 1.00 18.54 274 ILE B C 1
ATOM 6502 O O . ILE B 1 296 ? -29.736 19.203 83.218 1.00 19.46 274 ILE B O 1
ATOM 6507 N N . GLU B 1 297 ? -30.039 17.410 81.889 1.00 20.36 275 GLU B N 1
ATOM 6508 C CA . GLU B 1 297 ? -31.396 17.808 81.542 1.00 24.62 275 GLU B CA 1
ATOM 6509 C C . GLU B 1 297 ? -32.309 17.738 82.757 1.00 22.44 275 GLU B C 1
ATOM 6510 O O . GLU B 1 297 ? -33.145 18.623 82.964 1.00 20.32 275 GLU B O 1
ATOM 6516 N N . GLY B 1 298 ? -32.177 16.680 83.560 1.00 18.26 276 GLY B N 1
ATOM 6517 C CA . GLY B 1 298 ? -32.980 16.588 84.766 1.00 20.25 276 GLY B CA 1
ATOM 6518 C C . GLY B 1 298 ? -32.614 17.653 85.779 1.00 18.53 276 GLY B C 1
ATOM 6519 O O . GLY B 1 298 ? -33.479 18.133 86.510 1.00 17.74 276 GLY B O 1
ATOM 6520 N N . THR B 1 299 ? -31.334 18.028 85.837 1.00 20.49 277 THR B N 1
ATOM 6521 C CA . THR B 1 299 ? -30.900 19.110 86.724 1.00 16.21 277 THR B CA 1
ATOM 6522 C C . THR B 1 299 ? -31.501 20.445 86.308 1.00 19.33 277 THR B C 1
ATOM 6523 O O . THR B 1 299 ? -32.007 21.201 87.147 1.00 19.50 277 THR B O 1
ATOM 6527 N N . MET B 1 300 ? -31.449 20.758 85.012 1.00 22.88 278 MET B N 1
ATOM 6528 C CA . MET B 1 300 ? -31.880 22.078 84.560 1.00 18.57 278 MET B CA 1
ATOM 6529 C C . MET B 1 300 ? -33.389 22.275 84.707 1.00 20.64 278 MET B C 1
ATOM 6530 O O . MET B 1 300 ? -33.849 23.411 84.851 1.00 20.37 278 MET B O 1
ATOM 6535 N N . LEU B 1 301 ? -34.178 21.196 84.683 1.00 17.44 279 LEU B N 1
ATOM 6536 C CA . LEU B 1 301 ? -35.620 21.349 84.869 1.00 17.04 279 LEU B CA 1
ATOM 6537 C C . LEU B 1 301 ? -35.976 21.864 86.260 1.00 15.38 279 LEU B C 1
ATOM 6538 O O . LEU B 1 301 ? -37.110 22.313 86.477 1.00 17.80 279 LEU B O 1
ATOM 6543 N N . TYR B 1 302 ? -35.036 21.823 87.206 1.00 19.55 280 TYR B N 1
ATOM 6544 C CA . TYR B 1 302 ? -35.298 22.433 88.507 1.00 21.36 280 TYR B CA 1
ATOM 6545 C C . TYR B 1 302 ? -35.274 23.962 88.443 1.00 18.16 280 TYR B C 1
ATOM 6546 O O . TYR B 1 302 ? -35.968 24.618 89.229 1.00 19.80 280 TYR B O 1
ATOM 6555 N N . TYR B 1 303 ? -34.530 24.553 87.498 1.00 18.31 281 TYR B N 1
ATOM 6556 C CA . TYR B 1 303 ? -34.628 25.999 87.289 1.00 18.79 281 TYR B CA 1
ATOM 6557 C C . TYR B 1 303 ? -36.029 26.385 86.837 1.00 20.95 281 TYR B C 1
ATOM 6558 O O . TYR B 1 303 ? -36.591 27.392 87.295 1.00 20.17 281 TYR B O 1
ATOM 6567 N N . GLU B 1 304 ? -36.585 25.621 85.898 1.00 16.92 282 GLU B N 1
ATOM 6568 C CA . GLU B 1 304 ? -37.650 26.119 85.053 1.00 17.49 282 GLU B CA 1
ATOM 6569 C C . GLU B 1 304 ? -38.185 24.979 84.207 1.00 19.16 282 GLU B C 1
ATOM 6570 O O . GLU B 1 304 ? -37.428 24.091 83.804 1.00 22.21 282 GLU B O 1
ATOM 6576 N N . SER B 1 305 ? -39.491 24.994 83.978 1.00 16.71 283 SER B N 1
ATOM 6577 C CA . SER B 1 305 ? -40.110 23.979 83.140 1.00 18.05 283 SER B CA 1
ATOM 6578 C C . SER B 1 305 ? -39.619 24.127 81.700 1.00 27.39 283 SER B C 1
ATOM 6579 O O . SER B 1 305 ? -39.127 25.181 81.287 1.00 23.54 283 SER B O 1
ATOM 6582 N N . ALA B 1 306 ? -39.742 23.041 80.939 1.00 21.98 284 ALA B N 1
ATOM 6583 C CA . ALA B 1 306 ? -39.254 23.046 79.561 1.00 24.65 284 ALA B CA 1
ATOM 6584 C C . ALA B 1 306 ? -39.931 24.131 78.739 1.00 30.83 284 ALA B C 1
ATOM 6585 O O . ALA B 1 306 ? -39.292 24.772 77.895 1.00 28.35 284 ALA B O 1
ATOM 6587 N N . ASP B 1 307 ? -41.216 24.365 78.985 1.00 25.93 285 ASP B N 1
ATOM 6588 C CA . ASP B 1 307 ? -41.985 25.368 78.262 1.00 30.86 285 ASP B CA 1
ATOM 6589 C C . ASP B 1 307 ? -41.856 26.760 78.860 1.00 24.69 285 ASP B C 1
ATOM 6590 O O . ASP B 1 307 ? -42.550 27.678 78.414 1.00 28.14 285 ASP B O 1
ATOM 6595 N N . ARG B 1 308 ? -41.013 26.927 79.878 1.00 22.22 286 ARG B N 1
ATOM 6596 C CA . ARG B 1 308 ? -40.711 28.201 80.528 1.00 22.24 286 ARG B CA 1
ATOM 6597 C C . ARG B 1 308 ? -41.896 28.783 81.286 1.00 26.02 286 ARG B C 1
ATOM 6598 O O . ARG B 1 308 ? -41.811 29.919 81.773 1.00 24.79 286 ARG B O 1
ATOM 6606 N N . LYS B 1 309 ? -42.985 28.019 81.442 1.00 20.10 287 LYS B N 1
ATOM 6607 C CA . LYS B 1 309 ? -44.157 28.490 82.165 1.00 20.23 287 LYS B CA 1
ATOM 6608 C C . LYS B 1 309 ? -43.985 28.475 83.682 1.00 20.41 287 LYS B C 1
ATOM 6609 O O . LYS B 1 309 ? -44.667 29.240 84.369 1.00 24.57 287 LYS B O 1
ATOM 6615 N N . ARG B 1 310 ? -43.112 27.633 84.222 1.00 21.58 288 ARG B N 1
ATOM 6616 C CA . ARG B 1 310 ? -42.968 27.511 85.671 1.00 21.70 288 ARG B CA 1
ATOM 6617 C C . ARG B 1 310 ? -41.528 27.753 86.085 1.00 23.77 288 ARG B C 1
ATOM 6618 O O . ARG B 1 310 ? -40.596 27.309 85.408 1.00 25.49 288 ARG B O 1
ATOM 6626 N N . GLN B 1 311 ? -41.353 28.428 87.222 1.00 22.64 289 GLN B N 1
ATOM 6627 C CA . GLN B 1 311 ? -40.058 28.569 87.876 1.00 20.11 289 GLN B CA 1
ATOM 6628 C C . GLN B 1 311 ? -39.963 27.604 89.055 1.00 27.67 289 GLN B C 1
ATOM 6629 O O . GLN B 1 311 ? -40.966 27.292 89.704 1.00 22.90 289 GLN B O 1
ATOM 6635 N N . GLY B 1 312 ? -38.745 27.137 89.331 1.00 16.50 290 GLY B N 1
ATOM 6636 C CA . GLY B 1 312 ? -38.519 26.302 90.500 1.00 17.73 290 GLY B CA 1
ATOM 6637 C C . GLY B 1 312 ? -37.422 26.816 91.409 1.00 16.38 290 GLY B C 1
ATOM 6638 O O . GLY B 1 312 ? -37.578 27.864 92.051 1.00 19.67 290 GLY B O 1
ATOM 6639 N N . ALA B 1 313 ? -36.323 26.075 91.498 1.00 15.63 291 ALA B N 1
ATOM 6640 C CA . ALA B 1 313 ? -35.184 26.546 92.278 1.00 16.57 291 ALA B CA 1
ATOM 6641 C C . ALA B 1 313 ? -34.571 27.772 91.617 1.00 19.07 291 ALA B C 1
ATOM 6642 O O . ALA B 1 313 ? -34.453 27.841 90.393 1.00 17.63 291 ALA B O 1
ATOM 6644 N N . HIS B 1 314 ? -34.197 28.755 92.428 1.00 18.46 292 HIS B N 1
ATOM 6645 C CA . HIS B 1 314 ? -33.368 29.838 91.907 1.00 16.34 292 HIS B CA 1
ATOM 6646 C C . HIS B 1 314 ? -32.017 29.311 91.447 1.00 20.74 292 HIS B C 1
ATOM 6647 O O . HIS B 1 314 ? -31.473 29.761 90.432 1.00 21.23 292 HIS B O 1
ATOM 6654 N N . MET B 1 315 ? -31.464 28.345 92.167 1.00 22.67 293 MET B N 1
ATOM 6655 C CA . MET B 1 315 ? -30.145 27.808 91.845 1.00 17.35 293 MET B CA 1
ATOM 6656 C C . MET B 1 315 ? -30.106 26.324 92.189 1.00 20.27 293 MET B C 1
ATOM 6657 O O . MET B 1 315 ? -29.922 25.950 93.356 1.00 20.90 293 MET B O 1
ATOM 6662 N N . PRO B 1 316 ? -30.266 25.449 91.202 1.00 16.30 294 PRO B N 1
ATOM 6663 C CA . PRO B 1 316 ? -29.877 24.047 91.399 1.00 20.24 294 PRO B CA 1
ATOM 6664 C C . PRO B 1 316 ? -28.381 23.938 91.646 1.00 23.29 294 PRO B C 1
ATOM 6665 O O . PRO B 1 316 ? -27.591 24.666 91.050 1.00 20.60 294 PRO B O 1
ATOM 6669 N N . PHE B 1 317 ? -27.982 23.010 92.519 1.00 16.99 295 PHE B N 1
ATOM 6670 C CA . PHE B 1 317 ? -26.561 22.852 92.791 1.00 18.69 295 PHE B CA 1
ATOM 6671 C C . PHE B 1 317 ? -25.819 22.359 91.555 1.00 17.72 295 PHE B C 1
ATOM 6672 O O . PHE B 1 317 ? -26.278 21.458 90.842 1.00 17.27 295 PHE B O 1
ATOM 6680 N N . ASN B 1 318 ? -24.665 22.976 91.317 1.00 19.71 296 ASN B N 1
ATOM 6681 C CA . ASN B 1 318 ? -23.822 22.758 90.148 1.00 18.34 296 ASN B CA 1
ATOM 6682 C C . ASN B 1 318 ? -22.477 22.254 90.651 1.00 18.88 296 ASN B C 1
ATOM 6683 O O . ASN B 1 318 ? -21.651 23.036 91.136 1.00 18.69 296 ASN B O 1
ATOM 6688 N N . PHE B 1 319 ? -22.239 20.948 90.516 1.00 14.06 297 PHE B N 1
ATOM 6689 C CA . PHE B 1 319 ? -21.020 20.351 91.046 1.00 20.19 297 PHE B CA 1
ATOM 6690 C C . PHE B 1 319 ? -19.880 20.289 90.028 1.00 19.82 297 PHE B C 1
ATOM 6691 O O . PHE B 1 319 ? -18.874 19.614 90.288 1.00 21.40 297 PHE B O 1
ATOM 6699 N N . GLN B 1 320 ? -19.982 21.011 88.903 1.00 21.60 298 GLN B N 1
ATOM 6700 C CA . GLN B 1 320 ? -18.999 20.850 87.828 1.00 20.99 298 GLN B CA 1
ATOM 6701 C C . GLN B 1 320 ? -17.568 21.050 88.317 1.00 20.33 298 GLN B C 1
ATOM 6702 O O . GLN B 1 320 ? -16.670 20.288 87.941 1.00 24.25 298 GLN B O 1
ATOM 6708 N N . LEU B 1 321 ? -17.327 22.074 89.148 1.00 15.42 299 LEU B N 1
ATOM 6709 C CA . LEU B 1 321 ? -15.957 22.351 89.559 1.00 14.77 299 LEU B CA 1
ATOM 6710 C C . LEU B 1 321 ? -15.430 21.278 90.495 1.00 20.04 299 LEU B C 1
ATOM 6711 O O . LEU B 1 321 ? -14.225 21.013 90.510 1.00 23.55 299 LEU B O 1
ATOM 6716 N N . ILE B 1 322 ? -16.307 20.662 91.288 1.00 20.83 300 ILE B N 1
ATOM 6717 C CA . ILE B 1 322 ? -15.876 19.524 92.098 1.00 19.26 300 ILE B CA 1
ATOM 6718 C C . ILE B 1 322 ? -15.468 18.356 91.198 1.00 29.30 300 ILE B C 1
ATOM 6719 O O . ILE B 1 322 ? -14.422 17.727 91.404 1.00 29.38 300 ILE B O 1
ATOM 6724 N N . TYR B 1 323 ? -16.272 18.074 90.169 1.00 22.31 301 TYR B N 1
ATOM 6725 C CA . TYR B 1 323 ? -16.005 16.929 89.297 1.00 28.81 301 TYR B CA 1
ATOM 6726 C C . TYR B 1 323 ? -14.743 17.125 88.472 1.00 31.09 301 TYR B C 1
ATOM 6727 O O . TYR B 1 323 ? -14.022 16.160 88.198 1.00 30.55 301 TYR B O 1
ATOM 6736 N N . ASP B 1 324 ? -14.500 18.351 88.002 1.00 25.91 302 ASP B N 1
ATOM 6737 C CA . ASP B 1 324 ? -13.625 18.561 86.861 1.00 24.24 302 ASP B CA 1
ATOM 6738 C C . ASP B 1 324 ? -12.407 19.436 87.119 1.00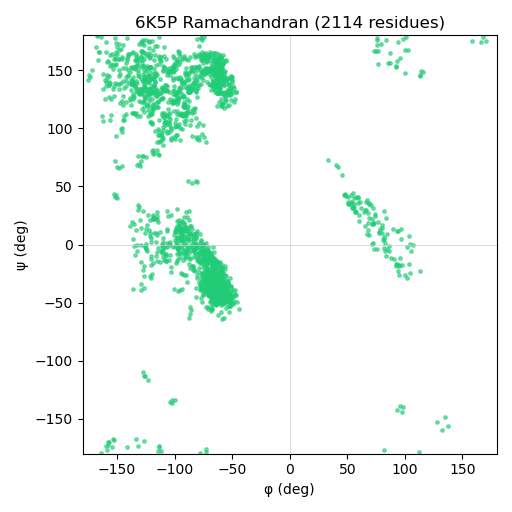 25.56 302 ASP B C 1
ATOM 6739 O O . ASP B 1 324 ? -11.488 19.407 86.296 1.00 21.59 302 ASP B O 1
ATOM 6744 N N . PHE B 1 325 ? -12.372 20.232 88.192 1.00 21.04 303 PHE B N 1
ATOM 6745 C CA . PHE B 1 325 ? -11.118 20.903 88.544 1.00 25.20 303 PHE B CA 1
ATOM 6746 C C . PHE B 1 325 ? -10.265 19.859 89.235 1.00 23.89 303 PHE B C 1
ATOM 6747 O O . PHE B 1 325 ? -10.321 19.697 90.452 1.00 23.12 303 PHE B O 1
ATOM 6755 N N . LYS B 1 326 ? -9.477 19.137 88.441 1.00 30.05 304 LYS B N 1
ATOM 6756 C CA . LYS B 1 326 ? -8.719 17.971 88.876 1.00 24.69 304 LYS B CA 1
ATOM 6757 C C . LYS B 1 326 ? -7.232 18.193 88.645 1.00 26.13 304 LYS B C 1
ATOM 6758 O O . LYS B 1 326 ? -6.821 19.031 87.836 1.00 24.86 304 LYS B O 1
ATOM 6762 N N . LYS B 1 327 ? -6.423 17.364 89.318 1.00 28.05 305 LYS B N 1
ATOM 6763 C CA . LYS B 1 327 ? -4.975 17.567 89.341 1.00 23.10 305 LYS B CA 1
ATOM 6764 C C . LYS B 1 327 ? -4.369 17.646 87.942 1.00 33.77 305 LYS B C 1
ATOM 6765 O O . LYS B 1 327 ? -3.409 18.394 87.728 1.00 47.21 305 LYS B O 1
ATOM 6771 N N . GLU B 1 328 ? -4.902 16.896 86.978 1.00 30.84 306 GLU B N 1
ATOM 6772 C CA . GLU B 1 328 ? -4.297 16.864 85.649 1.00 33.16 306 GLU B CA 1
ATOM 6773 C C . GLU B 1 328 ? -5.204 17.474 84.580 1.00 32.64 306 GLU B C 1
ATOM 6774 O O . GLU B 1 328 ? -5.020 17.221 83.381 1.00 22.86 306 GLU B O 1
ATOM 6780 N N . GLN B 1 329 ? -6.173 18.282 85.000 1.00 29.59 307 GLN B N 1
ATOM 6781 C CA . GLN B 1 329 ? -7.020 19.031 84.082 1.00 26.22 307 GLN B CA 1
ATOM 6782 C C . GLN B 1 329 ? -6.192 20.057 83.307 1.00 22.56 307 GLN B C 1
ATOM 6783 O O . GLN B 1 329 ? -5.212 20.603 83.816 1.00 21.30 307 GLN B O 1
ATOM 6789 N N . ASN B 1 330 ? -6.584 20.328 82.061 1.00 19.33 308 ASN B N 1
ATOM 6790 C CA . ASN B 1 330 ? -5.998 21.453 81.344 1.00 15.72 308 ASN B CA 1
ATOM 6791 C C . ASN B 1 330 ? -7.084 22.509 81.118 1.00 15.80 308 ASN B C 1
ATOM 6792 O O . ASN B 1 330 ? -8.194 22.396 81.629 1.00 18.65 308 ASN B O 1
ATOM 6797 N N . ALA B 1 331 ? -6.758 23.548 80.346 1.00 13.84 309 ALA B N 1
ATOM 6798 C CA . ALA B 1 331 ? -7.718 24.632 80.209 1.00 13.82 309 ALA B CA 1
ATOM 6799 C C . ALA B 1 331 ? -8.868 24.230 79.306 1.00 16.22 309 ALA B C 1
ATOM 6800 O O . ALA B 1 331 ? -9.983 24.733 79.467 1.00 16.61 309 ALA B O 1
ATOM 6802 N N . VAL B 1 332 ? -8.621 23.320 78.357 1.00 21.46 310 VAL B N 1
ATOM 6803 C CA . VAL B 1 332 ? -9.705 22.826 77.514 1.00 13.54 310 VAL B CA 1
ATOM 6804 C C . VAL B 1 332 ? -10.750 22.110 78.369 1.00 18.26 310 VAL B C 1
ATOM 6805 O O . VAL B 1 332 ? -11.952 22.382 78.273 1.00 13.94 310 VAL B O 1
ATOM 6809 N N . GLY B 1 333 ? -10.303 21.209 79.242 1.00 16.13 311 GLY B N 1
ATOM 6810 C CA . GLY B 1 333 ? -11.244 20.485 80.084 1.00 20.73 311 GLY B CA 1
ATOM 6811 C C . GLY B 1 333 ? -11.960 21.382 81.080 1.00 17.39 311 GLY B C 1
ATOM 6812 O O . GLY B 1 333 ? -13.152 21.196 81.352 1.00 15.69 311 GLY B O 1
ATOM 6813 N N . LEU B 1 334 ? -11.241 22.358 81.633 1.00 14.85 312 LEU B N 1
ATOM 6814 C CA . LEU B 1 334 ? -11.831 23.316 82.565 1.00 19.63 312 LEU B CA 1
ATOM 6815 C C . LEU B 1 334 ? -12.878 24.179 81.879 1.00 18.85 312 LEU B C 1
ATOM 6816 O O . LEU B 1 334 ? -13.995 24.324 82.381 1.00 18.35 312 LEU B O 1
ATOM 6821 N N . LYS B 1 335 ? -12.539 24.762 80.722 1.00 15.66 313 LYS B N 1
ATOM 6822 C CA . LYS B 1 335 ? -13.535 25.559 80.007 1.00 15.85 313 LYS B CA 1
ATOM 6823 C C . LYS B 1 335 ? -14.733 24.708 79.596 1.00 16.86 313 LYS B C 1
ATOM 6824 O O . LYS B 1 335 ? -15.884 25.138 79.738 1.00 17.79 313 LYS B O 1
ATOM 6830 N N . SER B 1 336 ? -14.496 23.489 79.092 1.00 16.84 314 SER B N 1
ATOM 6831 C CA . SER B 1 336 ? -15.659 22.717 78.656 1.00 16.08 314 SER B CA 1
ATOM 6832 C C . SER B 1 336 ? -16.528 22.284 79.832 1.00 16.05 314 SER B C 1
ATOM 6833 O O . SER B 1 336 ? -17.725 22.056 79.649 1.00 17.46 314 SER B O 1
ATOM 6836 N N . SER B 1 337 ? -15.958 22.179 81.031 1.00 18.71 315 SER B N 1
ATOM 6837 C CA . SER B 1 337 ? -16.770 21.855 82.204 1.00 17.26 315 SER B CA 1
ATOM 6838 C C . SER B 1 337 ? -17.674 23.024 82.577 1.00 17.60 315 SER B C 1
ATOM 6839 O O . SER B 1 337 ? -18.861 22.836 82.882 1.00 16.69 315 SER B O 1
ATOM 6842 N N . ILE B 1 338 ? -17.122 24.241 82.544 1.00 14.13 316 ILE B N 1
ATOM 6843 C CA . ILE B 1 338 ? -17.899 25.447 82.802 1.00 13.39 316 ILE B CA 1
ATOM 6844 C C . ILE B 1 338 ? -18.969 25.606 81.735 1.00 14.56 316 ILE B C 1
ATOM 6845 O O . ILE B 1 338 ? -20.131 25.888 82.033 1.00 14.99 316 ILE B O 1
ATOM 6850 N N . ASP B 1 339 ? -18.582 25.424 80.469 1.00 15.85 317 ASP B N 1
ATOM 6851 C CA . ASP B 1 339 ? -19.543 25.496 79.372 1.00 15.61 317 ASP B CA 1
ATOM 6852 C C . ASP B 1 339 ? -20.606 24.401 79.454 1.00 15.39 317 ASP B C 1
ATOM 6853 O O . ASP B 1 339 ? -21.730 24.610 78.994 1.00 16.37 317 ASP B O 1
ATOM 6858 N N . TRP B 1 340 ? -20.284 23.220 80.009 1.00 14.12 318 TRP B N 1
ATOM 6859 C CA . TRP B 1 340 ? -21.327 22.204 80.149 1.00 18.82 318 TRP B CA 1
ATOM 6860 C C . TRP B 1 340 ? -22.483 22.730 80.994 1.00 20.30 318 TRP B C 1
ATOM 6861 O O . TRP B 1 340 ? -23.653 22.503 80.673 1.00 18.24 318 TRP B O 1
ATOM 6872 N N . TRP B 1 341 ? -22.178 23.461 82.063 1.00 15.90 319 TRP B N 1
ATOM 6873 C CA . TRP B 1 341 ? -23.250 24.060 82.850 1.00 14.88 319 TRP B CA 1
ATOM 6874 C C . TRP B 1 341 ? -23.911 25.199 82.087 1.00 14.24 319 TRP B C 1
ATOM 6875 O O . TRP B 1 341 ? -25.134 25.201 81.898 1.00 16.62 319 TRP B O 1
ATOM 6886 N N . MET B 1 342 ? -23.114 26.172 81.626 1.00 18.39 320 MET B N 1
ATOM 6887 C CA . MET B 1 342 ? -23.688 27.370 81.016 1.00 21.35 320 MET B CA 1
ATOM 6888 C C . MET B 1 342 ? -24.469 27.033 79.750 1.00 17.70 320 MET B C 1
ATOM 6889 O O . MET B 1 342 ? -25.551 27.588 79.526 1.00 18.16 320 MET B O 1
ATOM 6894 N N . ASN B 1 343 ? -23.941 26.131 78.905 1.00 18.83 321 ASN B N 1
ATOM 6895 C CA . ASN B 1 343 ? -24.635 25.804 77.655 1.00 16.85 321 ASN B CA 1
ATOM 6896 C C . ASN B 1 343 ? -26.009 25.206 77.920 1.00 17.19 321 ASN B C 1
ATOM 6897 O O . ASN B 1 343 ? -26.957 25.466 77.174 1.00 21.92 321 ASN B O 1
ATOM 6902 N N . ASN B 1 344 ? -26.126 24.380 78.961 1.00 14.63 322 ASN B N 1
ATOM 6903 C CA . ASN B 1 344 ? -27.341 23.627 79.234 1.00 16.97 322 ASN B CA 1
ATOM 6904 C C . ASN B 1 344 ? -28.352 24.396 80.075 1.00 18.81 322 ASN B C 1
ATOM 6905 O O . ASN B 1 344 ? -29.511 23.965 80.165 1.00 19.91 322 ASN B O 1
ATOM 6910 N N . MET B 1 345 ? -27.956 25.524 80.665 1.00 21.37 323 MET B N 1
ATOM 6911 C CA . MET B 1 345 ? -28.877 26.335 81.447 1.00 20.01 323 MET B CA 1
ATOM 6912 C C . MET B 1 345 ? -30.003 26.896 80.586 1.00 24.60 323 MET B C 1
ATOM 6913 O O . MET B 1 345 ? -29.822 27.162 79.395 1.00 23.13 323 MET B O 1
ATOM 6918 N N . PRO B 1 346 ? -31.167 27.124 81.181 1.00 18.16 324 PRO B N 1
ATOM 6919 C CA . PRO B 1 346 ? -32.158 27.970 80.532 1.00 16.20 324 PRO B CA 1
ATOM 6920 C C . PRO B 1 346 ? -31.677 29.407 80.533 1.00 16.83 324 PRO B C 1
ATOM 6921 O O . PRO B 1 346 ? -30.926 29.833 81.420 1.00 20.46 324 PRO B O 1
ATOM 6925 N N . ALA B 1 347 ? -32.106 30.149 79.511 1.00 15.97 325 ALA B N 1
ATOM 6926 C CA . ALA B 1 347 ? -31.810 31.574 79.422 1.00 20.10 325 ALA B CA 1
ATOM 6927 C C . ALA B 1 347 ? -32.369 32.336 80.625 1.00 19.79 325 ALA B C 1
ATOM 6928 O O . ALA B 1 347 ? -33.401 31.970 81.196 1.00 23.20 325 ALA B O 1
ATOM 6930 N N . ARG B 1 348 ? -31.667 33.414 80.997 1.00 17.43 326 ARG B N 1
ATOM 6931 C CA . ARG B 1 348 ? -32.128 34.410 81.979 1.00 17.67 326 ARG B CA 1
ATOM 6932 C C . ARG B 1 348 ? -32.190 33.837 83.398 1.00 26.02 326 ARG B C 1
ATOM 6933 O O . ARG B 1 348 ? -33.061 34.205 84.193 1.00 24.43 326 ARG B O 1
ATOM 6941 N N . HIS B 1 349 ? -31.265 32.946 83.736 1.00 18.08 327 HIS B N 1
ATOM 6942 C CA . HIS B 1 349 ? -31.237 32.383 85.083 1.00 18.27 327 HIS B CA 1
ATOM 6943 C C . HIS B 1 349 ? -29.836 32.530 85.668 1.00 18.81 327 HIS B C 1
ATOM 6944 O O . HIS B 1 349 ? -28.902 32.949 84.985 1.00 19.86 327 HIS B O 1
ATOM 6951 N N . THR B 1 350 ? -29.696 32.198 86.957 1.00 15.89 328 THR B N 1
ATOM 6952 C CA . THR B 1 350 ? -28.461 32.462 87.702 1.00 20.29 328 THR B CA 1
ATOM 6953 C C . THR B 1 350 ? -27.611 31.208 87.828 1.00 20.23 328 THR B C 1
ATOM 6954 O O . THR B 1 350 ? -28.090 30.202 88.386 1.00 17.37 328 THR B O 1
ATOM 6958 N N . PRO B 1 351 ? -26.356 31.220 87.375 1.00 17.12 329 PRO B N 1
ATOM 6959 C CA . PRO B 1 351 ? -25.461 30.095 87.653 1.00 15.34 329 PRO B CA 1
ATOM 6960 C C . PRO B 1 351 ? -24.875 30.207 89.047 1.00 18.29 329 PRO B C 1
ATOM 6961 O O . PRO B 1 351 ? -24.740 31.298 89.601 1.00 19.72 329 PRO B O 1
ATOM 6965 N N . SER B 1 352 ? -24.536 29.062 89.619 1.00 19.83 330 SER B N 1
ATOM 6966 C CA . SER B 1 352 ? -23.813 29.043 90.883 1.00 17.24 330 SER B CA 1
ATOM 6967 C C . SER B 1 352 ? -22.652 28.066 90.777 1.00 22.23 330 SER B C 1
ATOM 6968 O O . SER B 1 352 ? -22.652 27.145 89.954 1.00 20.43 330 SER B O 1
ATOM 6971 N N . TRP B 1 353 ? -21.655 28.284 91.632 1.00 16.74 331 TRP B N 1
ATOM 6972 C CA . TRP B 1 353 ? -20.389 27.574 91.559 1.00 17.14 331 TRP B CA 1
ATOM 6973 C C . TRP B 1 353 ? -19.969 27.168 92.960 1.00 16.56 331 TRP B C 1
ATOM 6974 O O . TRP B 1 353 ? -20.082 27.953 93.906 1.00 19.36 331 TRP B O 1
ATOM 6985 N N . VAL B 1 354 ? -19.471 25.949 93.085 1.00 16.37 332 VAL B N 1
ATOM 6986 C CA . VAL B 1 354 ? -19.085 25.425 94.387 1.00 18.32 332 VAL B CA 1
ATOM 6987 C C . VAL B 1 354 ? -17.910 24.485 94.177 1.00 21.04 332 VAL B C 1
ATOM 6988 O O . VAL B 1 354 ? -17.894 23.705 93.222 1.00 18.36 332 VAL B O 1
ATOM 6992 N N . ALA B 1 355 ? -16.914 24.562 95.066 1.00 17.64 333 ALA B N 1
ATOM 6993 C CA . ALA B 1 355 ? -15.740 23.710 94.932 1.00 18.71 333 ALA B CA 1
ATOM 6994 C C . ALA B 1 355 ? -15.618 22.654 96.020 1.00 19.34 333 ALA B C 1
ATOM 6995 O O . ALA B 1 355 ? -14.720 21.813 95.934 1.00 17.69 333 ALA B O 1
ATOM 6997 N N . GLY B 1 356 ? -16.490 22.659 97.022 1.00 17.08 334 GLY B N 1
ATOM 6998 C CA . GLY B 1 356 ? -16.419 21.659 98.087 1.00 17.99 334 GLY B CA 1
ATOM 6999 C C . GLY B 1 356 ? -17.679 21.724 98.916 1.00 14.46 334 GLY B C 1
ATOM 7000 O O . GLY B 1 356 ? -18.498 22.630 98.764 1.00 16.89 334 GLY B O 1
ATOM 7001 N N . SER B 1 357 ? -17.848 20.739 99.786 1.00 16.79 335 SER B N 1
ATOM 7002 C CA . SER B 1 357 ? -19.054 20.701 100.612 1.00 18.64 335 SER B CA 1
ATOM 7003 C C . SER B 1 357 ? -18.831 19.672 101.707 1.00 15.37 335 SER B C 1
ATOM 7004 O O . SER B 1 357 ? -17.777 19.036 101.787 1.00 16.42 335 SER B O 1
ATOM 7007 N N . HIS B 1 358 ? -19.836 19.528 102.563 1.00 17.09 336 HIS B N 1
ATOM 7008 C CA . HIS B 1 358 ? -19.773 18.523 103.617 1.00 17.69 336 HIS B CA 1
ATOM 7009 C C . HIS B 1 358 ? -19.810 17.100 103.072 1.00 18.90 336 HIS B C 1
ATOM 7010 O O . HIS B 1 358 ? -19.565 16.157 103.831 1.00 20.07 336 HIS B O 1
ATOM 7017 N N . ASP B 1 359 ? -20.130 16.917 101.795 1.00 18.22 337 ASP B N 1
ATOM 7018 C CA . ASP B 1 359 ? -20.109 15.595 101.187 1.00 16.16 337 ASP B CA 1
ATOM 7019 C C . ASP B 1 359 ? -18.849 15.327 100.377 1.00 22.70 337 ASP B C 1
ATOM 7020 O O . ASP B 1 359 ? -18.718 14.239 99.812 1.00 19.89 337 ASP B O 1
ATOM 7025 N N . HIS B 1 360 ? -17.938 16.285 100.270 1.00 18.13 338 HIS B N 1
ATOM 7026 C CA . HIS B 1 360 ? -16.829 16.154 99.341 1.00 18.96 338 HIS B CA 1
ATOM 7027 C C . HIS B 1 360 ? -15.506 16.343 100.061 1.00 16.94 338 HIS B C 1
ATOM 7028 O O . HIS B 1 360 ? -15.402 17.145 100.994 1.00 23.70 338 HIS B O 1
ATOM 7035 N N . SER B 1 361 ? -14.512 15.561 99.636 1.00 17.17 339 SER B N 1
ATOM 7036 C CA . SER B 1 361 ? -13.133 15.771 100.055 1.00 17.19 339 SER B CA 1
ATOM 7037 C C . SER B 1 361 ? -12.745 17.232 99.842 1.00 19.61 339 SER B C 1
ATOM 7038 O O . SER B 1 361 ? -13.174 17.869 98.875 1.00 20.76 339 SER B O 1
ATOM 7041 N N . ARG B 1 362 ? -11.956 17.765 100.771 1.00 21.16 340 ARG B N 1
ATOM 7042 C CA . ARG B 1 362 ? -11.581 19.173 100.733 1.00 19.51 340 ARG B CA 1
ATOM 7043 C C . ARG B 1 362 ? -10.672 19.472 99.547 1.00 17.29 340 ARG B C 1
ATOM 7044 O O . ARG B 1 362 ? -9.894 18.624 99.110 1.00 20.07 340 ARG B O 1
ATOM 7052 N N . VAL B 1 363 ? -10.760 20.712 99.053 1.00 20.02 341 VAL B N 1
ATOM 7053 C CA . VAL B 1 363 ? -10.019 21.109 97.850 1.00 17.52 341 VAL B CA 1
ATOM 7054 C C . VAL B 1 363 ? -8.526 20.829 98.004 1.00 14.49 341 VAL B C 1
ATOM 7055 O O . VAL B 1 363 ? -7.881 20.288 97.097 1.00 16.39 341 VAL B O 1
ATOM 7059 N N . ALA B 1 364 ? -7.942 21.231 99.137 1.00 19.32 342 ALA B N 1
ATOM 7060 C CA . ALA B 1 364 ? -6.501 21.073 99.316 1.00 23.80 342 ALA B CA 1
ATOM 7061 C C . ALA B 1 364 ? -6.074 19.612 99.228 1.00 21.67 342 ALA B C 1
ATOM 7062 O O . ALA B 1 364 ? -4.973 19.314 98.745 1.00 19.47 342 ALA B O 1
ATOM 7064 N N . SER B 1 365 ? -6.923 18.684 99.673 1.00 20.13 343 SER B N 1
ATOM 7065 C CA . SER B 1 365 ? -6.584 17.270 99.539 1.00 14.87 343 SER B CA 1
ATOM 7066 C C . SER B 1 365 ? -6.888 16.756 98.140 1.00 16.81 343 SER B C 1
ATOM 7067 O O . SER B 1 365 ? -6.134 15.935 97.610 1.00 24.84 343 SER B O 1
ATOM 7070 N N . ARG B 1 366 ? -7.988 17.231 97.552 1.00 18.42 344 ARG B N 1
ATOM 7071 C CA . ARG B 1 366 ? -8.406 16.833 96.208 1.00 22.94 344 ARG B CA 1
ATOM 7072 C C . ARG B 1 366 ? -7.407 17.263 95.141 1.00 24.53 344 ARG B C 1
ATOM 7073 O O . ARG B 1 366 ? -7.016 16.461 94.285 1.00 29.28 344 ARG B O 1
ATOM 7081 N N . VAL B 1 367 ? -7.039 18.542 95.122 1.00 26.79 345 VAL B N 1
ATOM 7082 C CA . VAL B 1 367 ? -6.187 19.061 94.061 1.00 33.72 345 VAL B CA 1
ATOM 7083 C C . VAL B 1 367 ? -4.798 19.473 94.544 1.00 34.85 345 VAL B C 1
ATOM 7084 O O . VAL B 1 367 ? -3.900 19.643 93.703 1.00 39.47 345 VAL B O 1
ATOM 7088 N N . GLY B 1 368 ? -4.580 19.630 95.853 1.00 23.19 346 GLY B N 1
ATOM 7089 C CA . GLY B 1 368 ? -3.275 20.052 96.334 1.00 20.70 346 GLY B CA 1
ATOM 7090 C C . GLY B 1 368 ? -3.255 21.435 96.962 1.00 23.05 346 GLY B C 1
ATOM 7091 O O . GLY B 1 368 ? -3.999 22.333 96.555 1.00 23.46 346 GLY B O 1
ATOM 7092 N N . LEU B 1 369 ? -2.410 21.613 97.979 1.00 22.93 347 LEU B N 1
ATOM 7093 C CA . LEU B 1 369 ? -2.276 22.911 98.630 1.00 20.19 347 LEU B CA 1
ATOM 7094 C C . LEU B 1 369 ? -1.813 24.002 97.667 1.00 24.89 347 LEU B C 1
ATOM 7095 O O . LEU B 1 369 ? -2.069 25.188 97.907 1.00 24.20 347 LEU B O 1
ATOM 7100 N N . ASP B 1 370 ? -1.094 23.641 96.606 1.00 24.12 348 ASP B N 1
ATOM 7101 C CA . ASP B 1 370 ? -0.597 24.673 95.709 1.00 22.93 348 ASP B CA 1
ATOM 7102 C C . ASP B 1 370 ? -1.629 25.080 94.679 1.00 24.27 348 ASP B C 1
ATOM 7103 O O . ASP B 1 370 ? -1.324 25.880 93.786 1.00 18.85 348 ASP B O 1
ATOM 7108 N N . ARG B 1 371 ? -2.857 24.573 94.794 1.00 18.97 349 ARG B N 1
ATOM 7109 C CA . ARG B 1 371 ? -3.897 24.912 93.844 1.00 24.39 349 ARG B CA 1
ATOM 7110 C C . ARG B 1 371 ? -5.157 25.452 94.498 1.00 24.50 349 ARG B C 1
ATOM 7111 O O . ARG B 1 371 ? -6.083 25.843 93.777 1.00 17.71 349 ARG B O 1
ATOM 7119 N N . VAL B 1 372 ? -5.209 25.532 95.832 1.00 21.21 350 VAL B N 1
ATOM 7120 C CA . VAL B 1 372 ? -6.397 26.093 96.476 1.00 16.84 350 VAL B CA 1
ATOM 7121 C C . VAL B 1 372 ? -6.614 27.537 96.041 1.00 18.05 350 VAL B C 1
ATOM 7122 O O . VAL B 1 372 ? -7.754 27.983 95.864 1.00 17.97 350 VAL B O 1
ATOM 7126 N N . ASP B 1 373 ? -5.530 28.280 95.830 1.00 18.82 351 ASP B N 1
ATOM 7127 C CA . ASP B 1 373 ? -5.668 29.700 95.531 1.00 20.54 351 ASP B CA 1
ATOM 7128 C C . ASP B 1 373 ? -6.255 29.922 94.137 1.00 17.75 351 ASP B C 1
ATOM 7129 O O . ASP B 1 373 ? -7.138 30.765 93.970 1.00 20.09 351 ASP B O 1
ATOM 7134 N N . GLN B 1 374 ? -5.815 29.152 93.131 1.00 19.70 352 GLN B N 1
ATOM 7135 C CA . GLN B 1 374 ? -6.361 29.387 91.794 1.00 18.38 352 GLN B CA 1
ATOM 7136 C C . GLN B 1 374 ? -7.796 28.888 91.695 1.00 16.81 352 GLN B C 1
ATOM 7137 O O . GLN B 1 374 ? -8.594 29.447 90.935 1.00 18.86 352 GLN B O 1
ATOM 7143 N N . VAL B 1 375 ? -8.155 27.870 92.482 1.00 15.70 353 VAL B N 1
ATOM 7144 C CA . VAL B 1 375 ? -9.550 27.449 92.559 1.00 22.44 353 VAL B CA 1
ATOM 7145 C C . VAL B 1 375 ? -10.410 28.593 93.078 1.00 16.19 353 VAL B C 1
ATOM 7146 O O . VAL B 1 375 ? -11.458 28.900 92.510 1.00 14.11 353 VAL B O 1
ATOM 7150 N N . MET B 1 376 ? -9.966 29.252 94.162 1.00 17.98 354 MET B N 1
ATOM 7151 C CA . MET B 1 376 ? -10.673 30.426 94.671 1.00 19.48 354 MET B CA 1
ATOM 7152 C C . MET B 1 376 ? -10.823 31.490 93.601 1.00 19.13 354 MET B C 1
ATOM 7153 O O . MET B 1 376 ? -11.897 32.080 93.440 1.00 22.15 354 MET B O 1
ATOM 7158 N N . THR B 1 377 ? -9.730 31.793 92.903 1.00 21.69 355 THR B N 1
ATOM 7159 C CA . THR B 1 377 ? -9.768 32.866 91.922 1.00 21.68 355 THR B CA 1
ATOM 7160 C C . THR B 1 377 ? -10.832 32.585 90.870 1.00 17.81 355 THR B C 1
ATOM 7161 O O . THR B 1 377 ? -11.640 33.462 90.538 1.00 19.39 355 THR B O 1
ATOM 7165 N N . LEU B 1 378 ? -10.871 31.351 90.373 1.00 18.58 356 LEU B N 1
ATOM 7166 C CA . LEU B 1 378 ? -11.897 30.978 89.411 1.00 16.37 356 LEU B CA 1
ATOM 7167 C C . LEU B 1 378 ? -13.284 31.064 90.041 1.00 16.86 356 LEU B C 1
ATOM 7168 O O . LEU B 1 378 ? -14.190 31.704 89.495 1.00 14.92 356 LEU B O 1
ATOM 7173 N N . LEU B 1 379 ? -13.452 30.425 91.207 1.00 18.43 357 LEU B N 1
ATOM 7174 C CA . LEU B 1 379 ? -14.748 30.335 91.871 1.00 14.00 357 LEU B CA 1
ATOM 7175 C C . LEU B 1 379 ? -15.414 31.698 92.012 1.00 15.41 357 LEU B C 1
ATOM 7176 O O . LEU B 1 379 ? -16.610 31.854 91.745 1.00 14.91 357 LEU B O 1
ATOM 7181 N N . HIS B 1 380 ? -14.655 32.698 92.433 1.00 17.24 358 HIS B N 1
ATOM 7182 C CA . HIS B 1 380 ? -15.247 33.984 92.780 1.00 17.20 358 HIS B CA 1
ATOM 7183 C C . HIS B 1 380 ? -15.343 34.949 91.610 1.00 18.21 358 HIS B C 1
ATOM 7184 O O . HIS B 1 380 ? -15.860 36.060 91.788 1.00 19.54 358 HIS B O 1
ATOM 7191 N N . THR B 1 381 ? -14.849 34.580 90.434 1.00 19.49 359 THR B N 1
ATOM 7192 C CA . THR B 1 381 ? -14.939 35.471 89.292 1.00 16.82 359 THR B CA 1
ATOM 7193 C C . THR B 1 381 ? -15.796 34.919 88.167 1.00 18.70 359 THR B C 1
ATOM 7194 O O . THR B 1 381 ? -16.105 35.664 87.238 1.00 15.98 359 THR B O 1
ATOM 7198 N N . LEU B 1 382 ? -16.204 33.656 88.224 1.00 18.22 360 LEU B N 1
ATOM 7199 C CA . LEU B 1 382 ? -17.237 33.188 87.316 1.00 15.95 360 LEU B CA 1
ATOM 7200 C C . LEU B 1 382 ? -18.533 33.959 87.572 1.00 19.68 360 LEU B C 1
ATOM 7201 O O . LEU B 1 382 ? -18.788 34.407 88.700 1.00 17.69 360 LEU B O 1
ATOM 7206 N N . PRO B 1 383 ? -19.368 34.141 86.544 1.00 17.59 361 PRO B N 1
ATOM 7207 C CA . PRO B 1 383 ? -20.622 34.876 86.740 1.00 15.91 361 PRO B CA 1
ATOM 7208 C C . PRO B 1 383 ? -21.510 34.184 87.758 1.00 17.13 361 PRO B C 1
ATOM 7209 O O . PRO B 1 383 ? -21.513 32.956 87.876 1.00 18.24 361 PRO B O 1
ATOM 7213 N N . GLY B 1 384 ? -22.279 34.996 88.488 1.00 18.63 362 GLY B N 1
ATOM 7214 C CA . GLY B 1 384 ? -23.306 34.475 89.382 1.00 21.96 362 GLY B CA 1
ATOM 7215 C C . GLY B 1 384 ? -22.875 34.328 90.831 1.00 18.79 362 GLY B C 1
ATOM 7216 O O . GLY B 1 384 ? -22.184 35.197 91.378 1.00 16.43 362 GLY B O 1
ATOM 7217 N N . THR B 1 385 ? -23.283 33.233 91.460 1.00 14.98 363 THR B N 1
ATOM 7218 C CA . THR B 1 385 ? -23.132 33.030 92.900 1.00 16.54 363 THR B CA 1
ATOM 7219 C C . THR B 1 385 ? -22.030 32.017 93.184 1.00 18.29 363 THR B C 1
ATOM 7220 O O . THR B 1 385 ? -21.972 30.952 92.560 1.00 16.46 363 THR B O 1
ATOM 7224 N N . SER B 1 386 ? -21.150 32.347 94.122 1.00 16.37 364 SER B N 1
ATOM 7225 C CA . SER B 1 386 ? -20.130 31.407 94.557 1.00 16.58 364 SER B CA 1
ATOM 7226 C C . SER B 1 386 ? -20.493 30.876 95.937 1.00 21.48 364 SER B C 1
ATOM 7227 O O . SER B 1 386 ? -21.113 31.576 96.750 1.00 18.33 364 SER B O 1
ATOM 7230 N N . ILE B 1 387 ? -20.105 29.628 96.182 1.00 16.06 365 ILE B N 1
ATOM 7231 C CA . ILE B 1 387 ? -20.381 28.940 97.442 1.00 19.09 365 ILE B CA 1
ATOM 7232 C C . ILE B 1 387 ? -19.059 28.415 97.975 1.00 17.87 365 ILE B C 1
ATOM 7233 O O . ILE B 1 387 ? -18.363 27.668 97.274 1.00 18.45 365 ILE B O 1
ATOM 7238 N N . THR B 1 388 ? -18.710 28.821 99.200 1.00 20.33 366 THR B N 1
ATOM 7239 C CA . THR B 1 388 ? -17.488 28.424 99.892 1.00 16.76 366 THR B CA 1
ATOM 7240 C C . THR B 1 388 ? -17.813 27.474 101.047 1.00 14.90 366 THR B C 1
ATOM 7241 O O . THR B 1 388 ? -18.718 27.744 101.842 1.00 16.41 366 THR B O 1
ATOM 7245 N N . TYR B 1 389 ? -17.056 26.382 101.153 1.00 15.80 367 TYR B N 1
ATOM 7246 C CA . TYR B 1 389 ? -17.199 25.425 102.249 1.00 15.17 367 TYR B CA 1
ATOM 7247 C C . TYR B 1 389 ? -16.336 25.888 103.414 1.00 16.43 367 TYR B C 1
ATOM 7248 O O . TYR B 1 389 ? -15.184 26.276 103.205 1.00 19.57 367 TYR B O 1
ATOM 7257 N N . TYR B 1 390 ? -16.892 25.852 104.636 1.00 18.17 368 TYR B N 1
ATOM 7258 C CA . TYR B 1 390 ? -16.156 26.347 105.804 1.00 16.96 368 TYR B CA 1
ATOM 7259 C C . TYR B 1 390 ? -14.751 25.761 105.824 1.00 17.68 368 TYR B C 1
ATOM 7260 O O . TYR B 1 390 ? -14.553 24.568 105.576 1.00 17.44 368 TYR B O 1
ATOM 7269 N N . GLY B 1 391 ? -13.764 26.609 106.081 1.00 18.12 369 GLY B N 1
ATOM 7270 C CA . GLY B 1 391 ? -12.397 26.159 106.136 1.00 20.27 369 GLY B CA 1
ATOM 7271 C C . GLY B 1 391 ? -11.641 26.252 104.827 1.00 19.24 369 GLY B C 1
ATOM 7272 O O . GLY B 1 391 ? -10.413 26.211 104.841 1.00 16.06 369 GLY B O 1
ATOM 7273 N N . GLU B 1 392 ? -12.334 26.389 103.693 1.00 17.11 370 GLU B N 1
ATOM 7274 C CA . GLU B 1 392 ? -11.600 26.603 102.449 1.00 15.47 370 GLU B CA 1
ATOM 7275 C C . GLU B 1 392 ? -10.742 27.855 102.530 1.00 14.82 370 GLU B C 1
ATOM 7276 O O . GLU B 1 392 ? -9.646 27.908 101.945 1.00 15.40 370 GLU B O 1
ATOM 7282 N N . GLU B 1 393 ? -11.183 28.840 103.314 1.00 18.92 371 GLU B N 1
ATOM 7283 C CA . GLU B 1 393 ? -10.485 30.114 103.367 1.00 19.83 371 GLU B CA 1
ATOM 7284 C C . GLU B 1 393 ? -9.159 30.037 104.122 1.00 22.50 371 GLU B C 1
ATOM 7285 O O . GLU B 1 393 ? -8.349 30.959 103.994 1.00 20.73 371 GLU B O 1
ATOM 7291 N N . VAL B 1 394 ? -8.917 28.984 104.913 1.00 15.24 372 VAL B N 1
ATOM 7292 C CA . VAL B 1 394 ? -7.599 28.771 105.495 1.00 18.22 372 VAL B CA 1
ATOM 7293 C C . VAL B 1 394 ? -6.954 27.491 104.970 1.00 15.41 372 VAL B C 1
ATOM 7294 O O . VAL B 1 394 ? -6.070 26.932 105.609 1.00 19.17 372 VAL B O 1
ATOM 7298 N N . ALA B 1 395 ? -7.363 27.049 103.785 1.00 16.56 373 ALA B N 1
ATOM 7299 C CA . ALA B 1 395 ? -6.741 25.918 103.102 1.00 15.21 373 ALA B CA 1
ATOM 7300 C C . ALA B 1 395 ? -6.797 24.637 103.933 1.00 17.15 373 ALA B C 1
ATOM 7301 O O . ALA B 1 395 ? -5.833 23.865 103.971 1.00 15.39 373 ALA B O 1
ATOM 7303 N N . MET B 1 396 ? -7.930 24.392 104.593 1.00 17.52 374 MET B N 1
ATOM 7304 C CA . MET B 1 396 ? -8.041 23.178 105.395 1.00 15.63 374 MET B CA 1
ATOM 7305 C C . MET B 1 396 ? -7.896 21.937 104.515 1.00 17.07 374 MET B C 1
ATOM 7306 O O . MET B 1 396 ? -8.263 21.937 103.339 1.00 19.33 374 MET B O 1
ATOM 7311 N N . GLN B 1 397 ? -7.347 20.874 105.101 1.00 17.93 375 GLN B N 1
ATOM 7312 C CA . GLN B 1 397 ? -7.158 19.587 104.444 1.00 18.52 375 GLN B CA 1
ATOM 7313 C C . GLN B 1 397 ? -7.987 18.512 105.138 1.00 21.74 375 GLN B C 1
ATOM 7314 O O . GLN B 1 397 ? -8.298 18.619 106.328 1.00 19.50 375 GLN B O 1
ATOM 7320 N N . ASP B 1 398 ? -8.337 17.473 104.382 1.00 19.98 376 ASP B N 1
ATOM 7321 C CA . ASP B 1 398 ? -8.913 16.271 104.970 1.00 20.83 376 ASP B CA 1
ATOM 7322 C C . ASP B 1 398 ? -7.991 15.724 106.048 1.00 20.23 376 ASP B C 1
ATOM 7323 O O . ASP B 1 398 ? -6.767 15.727 105.894 1.00 18.72 376 ASP B O 1
ATOM 7328 N N . PHE B 1 399 ? -8.578 15.238 107.138 1.00 19.36 377 PHE B N 1
ATOM 7329 C CA . PHE B 1 399 ? -7.836 14.462 108.131 1.00 19.10 377 PHE B CA 1
ATOM 7330 C C . PHE B 1 399 ? -8.386 13.039 108.065 1.00 23.62 377 PHE B C 1
ATOM 7331 O O . PHE B 1 399 ? -9.336 12.694 108.764 1.00 21.43 377 PHE B O 1
ATOM 7339 N N . LYS B 1 400 ? -7.781 12.218 107.197 1.00 18.19 378 LYS B N 1
ATOM 7340 C CA . LYS B 1 400 ? -8.291 10.872 106.958 1.00 20.64 378 LYS B CA 1
ATOM 7341 C C . LYS B 1 400 ? -8.264 10.033 108.224 1.00 20.98 378 LYS B C 1
ATOM 7342 O O . LYS B 1 400 ? -9.173 9.232 108.463 1.00 26.26 378 LYS B O 1
ATOM 7348 N N . GLU B 1 401 ? -7.219 10.186 109.030 1.00 24.86 379 GLU B N 1
ATOM 7349 C CA . GLU B 1 401 ? -7.065 9.395 110.245 1.00 17.89 379 GLU B CA 1
ATOM 7350 C C . GLU B 1 401 ? -8.094 9.752 111.309 1.00 23.26 379 GLU B C 1
ATOM 7351 O O . GLU B 1 401 ? -8.203 9.031 112.311 1.00 26.24 379 GLU B O 1
ATOM 7357 N N . ALA B 1 402 ? -8.854 10.828 111.120 1.00 19.31 380 ALA B N 1
ATOM 7358 C CA . ALA B 1 402 ? -9.900 11.178 112.078 1.00 21.10 380 ALA B CA 1
ATOM 7359 C C . ALA B 1 402 ? -11.191 10.399 111.857 1.00 21.54 380 ALA B C 1
ATOM 7360 O O . ALA B 1 402 ? -12.115 10.510 112.671 1.00 24.18 380 ALA B O 1
ATOM 7362 N N . GLN B 1 403 ? -11.287 9.636 110.778 1.00 23.19 381 GLN B N 1
ATOM 7363 C CA . GLN B 1 403 ? -12.534 8.958 110.462 1.00 21.57 381 GLN B CA 1
ATOM 7364 C C . GLN B 1 403 ? -12.953 8.015 111.585 1.00 23.60 381 GLN B C 1
ATOM 7365 O O . GLN B 1 403 ? -12.185 7.141 112.011 1.00 24.04 381 GLN B O 1
ATOM 7371 N N . GLN B 1 404 ? -14.174 8.204 112.073 1.00 22.13 382 GLN B N 1
ATOM 7372 C CA . GLN B 1 404 ? -14.751 7.390 113.144 1.00 25.27 382 GLN B CA 1
ATOM 7373 C C . GLN B 1 404 ? -16.102 6.801 112.764 1.00 29.42 382 GLN B C 1
ATOM 7374 O O . GLN B 1 404 ? -16.399 5.662 113.144 1.00 25.29 382 GLN B O 1
ATOM 7380 N N . PHE B 1 405 ? -16.927 7.554 112.038 1.00 25.00 383 PHE B N 1
ATOM 7381 C CA . PHE B 1 405 ? -18.312 7.206 111.753 1.00 28.09 383 PHE B CA 1
ATOM 7382 C C . PHE B 1 405 ? -18.635 7.082 110.278 1.00 28.20 383 PHE B C 1
ATOM 7383 O O . PHE B 1 405 ? -19.545 6.326 109.925 1.00 27.80 383 PHE B O 1
ATOM 7391 N N . ASP B 1 406 ? -17.934 7.811 109.411 1.00 21.30 384 ASP B N 1
ATOM 7392 C CA . ASP B 1 406 ? -18.454 8.062 108.075 1.00 21.85 384 ASP B CA 1
ATOM 7393 C C . ASP B 1 406 ? -17.298 8.383 107.145 1.00 19.30 384 ASP B C 1
ATOM 7394 O O . ASP B 1 406 ? -16.320 9.012 107.564 1.00 20.98 384 ASP B O 1
ATOM 7399 N N . ASN B 1 407 ? -17.408 7.941 105.888 1.00 21.15 385 ASN B N 1
ATOM 7400 C CA . ASN B 1 407 ? -16.364 8.245 104.918 1.00 23.37 385 ASN B CA 1
ATOM 7401 C C . ASN B 1 407 ? -16.187 9.742 104.703 1.00 19.97 385 ASN B C 1
ATOM 7402 O O . ASN B 1 407 ? -15.150 10.157 104.177 1.00 22.93 385 ASN B O 1
ATOM 7407 N N . ARG B 1 408 ? -17.167 10.560 105.082 1.00 17.52 386 ARG B N 1
ATOM 7408 C CA . ARG B 1 408 ? -17.054 12.003 104.917 1.00 16.37 386 ARG B CA 1
ATOM 7409 C C . ARG B 1 408 ? -16.497 12.702 106.155 1.00 20.08 386 ARG B C 1
ATOM 7410 O O . ARG B 1 408 ? -16.234 13.903 106.094 1.00 20.81 386 ARG B O 1
ATOM 7418 N N . ASP B 1 409 ? -16.270 11.973 107.252 1.00 20.66 387 ASP B N 1
ATOM 7419 C CA . ASP B 1 409 ? -15.595 12.554 108.414 1.00 20.31 387 ASP B CA 1
ATOM 7420 C C . ASP B 1 409 ? -14.321 13.322 108.073 1.00 17.38 387 ASP B C 1
ATOM 7421 O O . ASP B 1 409 ? -14.094 14.378 108.687 1.00 20.50 387 ASP B O 1
ATOM 7426 N N . PRO B 1 410 ? -13.442 12.851 107.182 1.00 20.65 388 PRO B N 1
ATOM 7427 C CA . PRO B 1 410 ? -12.168 13.556 106.996 1.00 19.21 388 PRO B CA 1
ATOM 7428 C C . PRO B 1 410 ? -12.337 14.987 106.543 1.00 17.87 388 PRO B C 1
ATOM 7429 O O . PRO B 1 410 ? -11.490 15.825 106.871 1.00 21.12 388 PRO B O 1
ATOM 7433 N N . ASN B 1 411 ? -13.418 15.305 105.825 1.00 15.13 389 ASN B N 1
ATOM 7434 C CA . ASN B 1 411 ? -13.638 16.665 105.362 1.00 15.84 389 ASN B CA 1
ATOM 7435 C C . ASN B 1 411 ? -14.580 17.450 106.267 1.00 22.05 389 ASN B C 1
ATOM 7436 O O . ASN B 1 411 ? -14.990 18.557 105.902 1.00 20.85 389 ASN B O 1
ATOM 7441 N N . ARG B 1 412 ? -14.906 16.915 107.450 1.00 20.08 390 ARG B N 1
ATOM 7442 C CA . ARG B 1 412 ? -15.807 17.564 108.397 1.00 18.19 390 ARG B CA 1
ATOM 7443 C C . ARG B 1 412 ? -15.129 17.864 109.732 1.00 19.69 390 ARG B C 1
ATOM 7444 O O . ARG B 1 412 ? -15.818 18.014 110.749 1.00 17.51 390 ARG B O 1
ATOM 7452 N N . THR B 1 413 ? -13.799 17.945 109.760 1.00 16.95 391 THR B N 1
ATOM 7453 C CA . THR B 1 413 ? -13.115 18.152 111.029 1.00 16.60 391 THR B CA 1
ATOM 7454 C C . THR B 1 413 ? -13.251 19.605 111.474 1.00 18.46 391 THR B C 1
ATOM 7455 O O . THR B 1 413 ? -13.656 20.477 110.692 1.00 18.64 391 THR B O 1
ATOM 7459 N N . PRO B 1 414 ? -12.946 19.895 112.737 1.00 17.10 392 PRO B N 1
ATOM 7460 C CA . PRO B 1 414 ? -13.284 21.216 113.283 1.00 16.17 392 PRO B CA 1
ATOM 7461 C C . PRO B 1 414 ? -12.582 22.367 112.574 1.00 16.62 392 PRO B C 1
ATOM 7462 O O . PRO B 1 414 ? -11.423 22.261 112.159 1.00 18.58 392 PRO B O 1
ATOM 7466 N N . MET B 1 415 ? -13.319 23.465 112.431 1.00 18.25 393 MET B N 1
ATOM 7467 C CA . MET B 1 415 ? -12.795 24.701 111.858 1.00 17.34 393 MET B CA 1
ATOM 7468 C C . MET B 1 415 ? -11.560 25.174 112.626 1.00 19.29 393 MET B C 1
ATOM 7469 O O . MET B 1 415 ? -11.464 25.029 113.846 1.00 18.73 393 MET B O 1
ATOM 7474 N N . GLN B 1 416 ? -10.601 25.743 111.902 1.00 19.37 394 GLN B N 1
ATOM 7475 C CA . GLN B 1 416 ? -9.274 26.020 112.450 1.00 18.03 394 GLN B CA 1
ATOM 7476 C C . GLN B 1 416 ? -9.120 27.532 112.607 1.00 22.02 394 GLN B C 1
ATOM 7477 O O . GLN B 1 416 ? -8.814 28.244 111.641 1.00 18.31 394 GLN B O 1
ATOM 7483 N N . TRP B 1 417 ? -9.339 28.018 113.843 1.00 18.81 395 TRP B N 1
ATOM 7484 C CA . TRP B 1 417 ? -9.436 29.446 114.134 1.00 16.32 395 TRP B CA 1
ATOM 7485 C C . TRP B 1 417 ? -8.118 30.081 114.563 1.00 16.96 395 TRP B C 1
ATOM 7486 O O . TRP B 1 417 ? -7.871 31.242 114.231 1.00 19.15 395 TRP B O 1
ATOM 7497 N N . ASP B 1 418 ? -7.302 29.377 115.346 1.00 16.72 396 ASP B N 1
ATOM 7498 C CA . ASP B 1 418 ? -6.041 29.915 115.850 1.00 23.14 396 ASP B CA 1
ATOM 7499 C C . ASP B 1 418 ? -5.158 28.749 116.262 1.00 23.43 396 ASP B C 1
ATOM 7500 O O . ASP B 1 418 ? -5.504 27.583 116.045 1.00 21.37 396 ASP B O 1
ATOM 7505 N N . SER B 1 419 ? -4.016 29.060 116.871 1.00 20.32 397 SER B N 1
ATOM 7506 C CA . SER B 1 419 ? -3.047 28.042 117.259 1.00 19.30 397 SER B CA 1
ATOM 7507 C C . SER B 1 419 ? -3.255 27.519 118.682 1.00 19.09 397 SER B C 1
ATOM 7508 O O . SER B 1 419 ? -2.449 26.706 119.148 1.00 26.63 397 SER B O 1
ATOM 7511 N N . SER B 1 420 ? -4.314 27.940 119.371 1.00 23.24 398 SER B N 1
ATOM 7512 C CA . SER B 1 420 ? -4.573 27.422 120.712 1.00 24.98 398 SER B CA 1
ATOM 7513 C C . SER B 1 420 ? -5.077 25.980 120.635 1.00 24.58 398 SER B C 1
ATOM 7514 O O . SER B 1 420 ? -5.192 25.382 119.557 1.00 23.18 398 SER B O 1
ATOM 7517 N N . THR B 1 421 ? -5.378 25.421 121.810 1.00 21.37 399 THR B N 1
ATOM 7518 C CA . THR B 1 421 ? -5.890 24.059 121.913 1.00 21.32 399 THR B CA 1
ATOM 7519 C C . THR B 1 421 ? -7.045 23.824 120.959 1.00 18.39 399 THR B C 1
ATOM 7520 O O . THR B 1 421 ? -7.982 24.631 120.886 1.00 19.59 399 THR B O 1
ATOM 7524 N N . SER B 1 422 ? -6.962 22.714 120.221 1.00 19.98 400 SER B N 1
ATOM 7525 C CA . SER B 1 422 ? -7.995 22.317 119.258 1.00 20.87 400 SER B CA 1
ATOM 7526 C C . SER B 1 422 ? -8.297 23.444 118.273 1.00 19.73 400 SER B C 1
ATOM 7527 O O . SER B 1 422 ? -9.445 23.667 117.881 1.00 19.82 400 SER B O 1
ATOM 7530 N N . ALA B 1 423 ? -7.241 24.180 117.901 1.00 24.34 401 ALA B N 1
ATOM 7531 C CA . ALA B 1 423 ? -7.304 25.262 116.913 1.00 17.00 401 ALA B CA 1
ATOM 7532 C C . ALA B 1 423 ? -8.319 26.336 117.284 1.00 19.83 401 ALA B C 1
ATOM 7533 O O . ALA B 1 423 ? -8.866 27.016 116.414 1.00 20.42 401 ALA B O 1
ATOM 7535 N N . GLY B 1 424 ? -8.587 26.530 118.573 1.00 19.96 402 GLY B N 1
ATOM 7536 C CA . GLY B 1 424 ? -9.612 27.474 118.973 1.00 18.14 402 GLY B CA 1
ATOM 7537 C C . GLY B 1 424 ? -11.039 27.040 118.725 1.00 21.93 402 GLY B C 1
ATOM 7538 O O . GLY B 1 424 ? -11.968 27.771 119.107 1.00 19.35 402 GLY B O 1
ATOM 7539 N N . PHE B 1 425 ? -11.258 25.878 118.105 1.00 20.14 403 PHE B N 1
ATOM 7540 C CA . PHE B 1 425 ? -12.623 25.393 117.935 1.00 16.66 403 PHE B CA 1
ATOM 7541 C C . PHE B 1 425 ? -13.274 25.093 119.276 1.00 19.18 403 PHE B C 1
ATOM 7542 O O . PHE B 1 425 ? -14.489 25.257 119.427 1.00 19.80 403 PHE B O 1
ATOM 7550 N N . SER B 1 426 ? -12.482 24.648 120.250 1.00 18.20 404 SER B N 1
ATOM 7551 C CA . SER B 1 426 ? -13.018 24.213 121.533 1.00 17.56 404 SER B CA 1
ATOM 7552 C C . SER B 1 426 ? -11.954 24.384 122.605 1.00 20.41 404 SER B C 1
ATOM 7553 O O . SER B 1 426 ? -10.758 24.309 122.324 1.00 22.59 404 SER B O 1
ATOM 7556 N N . THR B 1 427 ? -12.398 24.613 123.847 1.00 20.91 405 THR B N 1
ATOM 7557 C CA . THR B 1 427 ? -11.478 24.481 124.972 1.00 18.07 405 THR B CA 1
ATOM 7558 C C . THR B 1 427 ? -11.114 23.026 125.251 1.00 23.38 405 THR B C 1
ATOM 7559 O O . THR B 1 427 ? -10.158 22.770 125.991 1.00 21.25 405 THR B O 1
ATOM 7563 N N . ASN B 1 428 ? -11.874 22.079 124.707 1.00 18.75 406 ASN B N 1
ATOM 7564 C CA . ASN B 1 428 ? -11.697 20.659 124.982 1.00 18.31 406 ASN B CA 1
ATOM 7565 C C . ASN B 1 428 ? -10.697 20.064 124.001 1.00 18.86 406 ASN B C 1
ATOM 7566 O O . ASN B 1 428 ? -10.825 20.247 122.788 1.00 21.56 406 ASN B O 1
ATOM 7571 N N . THR B 1 429 ? -9.722 19.324 124.525 1.00 24.84 407 THR B N 1
ATOM 7572 C CA . THR B 1 429 ? -8.805 18.599 123.657 1.00 26.66 407 THR B CA 1
ATOM 7573 C C . THR B 1 429 ? -9.483 17.443 122.934 1.00 30.56 407 THR B C 1
ATOM 7574 O O . THR B 1 429 ? -8.977 16.994 121.900 1.00 29.69 407 THR B O 1
ATOM 7578 N N . ASN B 1 430 ? -10.625 16.969 123.436 1.00 28.21 408 ASN B N 1
ATOM 7579 C CA . ASN B 1 430 ? -11.354 15.855 122.831 1.00 24.57 408 ASN B CA 1
ATOM 7580 C C . ASN B 1 430 ? -12.507 16.420 122.013 1.00 28.72 408 ASN B C 1
ATOM 7581 O O . ASN B 1 430 ? -13.607 16.623 122.521 1.00 33.56 408 ASN B O 1
ATOM 7586 N N . THR B 1 431 ? -12.261 16.650 120.729 1.00 21.98 409 THR B N 1
ATOM 7587 C CA . THR B 1 431 ? -13.305 17.167 119.859 1.00 19.44 409 THR B CA 1
ATOM 7588 C C . THR B 1 431 ? -14.027 16.020 119.159 1.00 17.24 409 THR B C 1
ATOM 7589 O O . THR B 1 431 ? -13.520 14.900 119.063 1.00 21.65 409 THR B O 1
ATOM 7593 N N . TRP B 1 432 ? -15.241 16.306 118.683 1.00 20.03 410 TRP B N 1
ATOM 7594 C CA . TRP B 1 432 ? -16.088 15.223 118.188 1.00 25.09 410 TRP B CA 1
ATOM 7595 C C . TRP B 1 432 ? -15.432 14.485 117.020 1.00 30.21 410 TRP B C 1
ATOM 7596 O O . TRP B 1 432 ? -15.578 13.264 116.906 1.00 16.94 410 TRP B O 1
ATOM 7607 N N . LEU B 1 433 ? -14.701 15.199 116.165 1.00 18.46 411 LEU B N 1
ATOM 7608 C CA . LEU B 1 433 ? -13.679 14.638 115.296 1.00 22.22 411 LEU B CA 1
ATOM 7609 C C . LEU B 1 433 ? -12.353 15.320 115.606 1.00 20.07 411 LEU B C 1
ATOM 7610 O O . LEU B 1 433 ? -12.323 16.512 115.948 1.00 19.10 411 LEU B O 1
ATOM 7615 N N . ARG B 1 434 ? -11.255 14.576 115.448 1.00 22.29 412 ARG B N 1
ATOM 7616 C CA . ARG B 1 434 ? -9.931 15.121 115.746 1.00 20.76 412 ARG B CA 1
ATOM 7617 C C . ARG B 1 434 ? -9.616 16.288 114.820 1.00 21.26 412 ARG B C 1
ATOM 7618 O O . ARG B 1 434 ? -9.981 16.273 113.646 1.00 21.63 412 ARG B O 1
ATOM 7626 N N . VAL B 1 435 ? -8.924 17.299 115.362 1.00 22.70 413 VAL B N 1
ATOM 7627 C CA . VAL B 1 435 ? -8.466 18.426 114.556 1.00 21.21 413 VAL B CA 1
ATOM 7628 C C . VAL B 1 435 ? -7.271 18.011 113.711 1.00 18.61 413 VAL B C 1
ATOM 7629 O O . VAL B 1 435 ? -6.390 17.270 114.169 1.00 20.77 413 VAL B O 1
ATOM 7633 N N . HIS B 1 436 ? -7.223 18.509 112.479 1.00 19.33 414 HIS B N 1
ATOM 7634 C CA . HIS B 1 436 ? -6.101 18.194 111.603 1.00 18.98 414 HIS B CA 1
ATOM 7635 C C . HIS B 1 436 ? -4.792 18.618 112.266 1.00 18.49 414 HIS B C 1
ATOM 7636 O O . HIS B 1 436 ? -4.728 19.688 112.887 1.00 21.08 414 HIS B O 1
ATOM 7643 N N . PRO B 1 437 ? -3.744 17.790 112.193 1.00 19.08 415 PRO B N 1
ATOM 7644 C CA . PRO B 1 437 ? -2.543 18.040 113.003 1.00 24.15 415 PRO B CA 1
ATOM 7645 C C . PRO B 1 437 ? -1.736 19.252 112.582 1.00 23.76 415 PRO B C 1
ATOM 7646 O O . PRO B 1 437 ? -0.842 19.661 113.339 1.00 23.02 415 PRO B O 1
ATOM 7650 N N . ASP B 1 438 ? -2.010 19.839 111.417 1.00 24.77 416 ASP B N 1
ATOM 7651 C CA . ASP B 1 438 ? -1.263 20.992 110.941 1.00 24.03 416 ASP B CA 1
ATOM 7652 C C . ASP B 1 438 ? -1.956 22.305 111.258 1.00 21.70 416 ASP B C 1
ATOM 7653 O O . ASP B 1 438 ? -1.620 23.340 110.670 1.00 21.53 416 ASP B O 1
ATOM 7658 N N . TYR B 1 439 ? -2.886 22.296 112.214 1.00 25.59 417 TYR B N 1
ATOM 7659 C CA . TYR B 1 439 ? -3.750 23.453 112.400 1.00 21.12 417 TYR B CA 1
ATOM 7660 C C . TYR B 1 439 ? -2.969 24.698 112.807 1.00 19.17 417 TYR B C 1
ATOM 7661 O O . TYR B 1 439 ? -3.413 25.813 112.527 1.00 18.40 417 TYR B O 1
ATOM 7670 N N . ALA B 1 440 ? -1.803 24.547 113.450 1.00 18.42 418 ALA B N 1
ATOM 7671 C CA . ALA B 1 440 ? -1.083 25.742 113.898 1.00 21.18 418 ALA B CA 1
ATOM 7672 C C . ALA B 1 440 ? -0.533 26.560 112.735 1.00 25.33 418 ALA B C 1
ATOM 7673 O O . ALA B 1 440 ? -0.160 27.727 112.921 1.00 24.25 418 ALA B O 1
ATOM 7675 N N . ARG B 1 441 ? -0.494 25.986 111.542 1.00 23.55 419 ARG B N 1
ATOM 7676 C CA . ARG B 1 441 ? -0.057 26.711 110.360 1.00 21.75 419 ARG B CA 1
ATOM 7677 C C . ARG B 1 441 ? -1.205 27.139 109.462 1.00 28.25 419 ARG B C 1
ATOM 7678 O O . ARG B 1 441 ? -1.043 28.090 108.693 1.00 37.17 419 ARG B O 1
ATOM 7686 N N . TYR B 1 442 ? -2.350 26.461 109.530 1.00 18.60 420 TYR B N 1
ATOM 7687 C CA . TYR B 1 442 ? -3.487 26.728 108.654 1.00 19.39 420 TYR B CA 1
ATOM 7688 C C . TYR B 1 442 ? -4.684 27.124 109.514 1.00 18.38 420 TYR B C 1
ATOM 7689 O O . TYR B 1 442 ? -5.557 26.304 109.798 1.00 22.59 420 TYR B O 1
ATOM 7698 N N . ASN B 1 443 ? -4.717 28.383 109.945 1.00 17.86 421 ASN B N 1
ATOM 7699 C CA . ASN B 1 443 ? -5.811 28.830 110.788 1.00 21.17 421 ASN B CA 1
ATOM 7700 C C . ASN B 1 443 ? -6.009 30.321 110.570 1.00 22.98 421 ASN B C 1
ATOM 7701 O O . ASN B 1 443 ? -5.125 31.014 110.051 1.00 22.02 421 ASN B O 1
ATOM 7706 N N . VAL B 1 444 ? -7.185 30.807 110.975 1.00 19.84 422 VAL B N 1
ATOM 7707 C CA . VAL B 1 444 ? -7.553 32.197 110.703 1.00 26.20 422 VAL B CA 1
ATOM 7708 C C . VAL B 1 444 ? -6.533 33.148 111.314 1.00 24.78 422 VAL B C 1
ATOM 7709 O O . VAL B 1 444 ? -6.058 34.084 110.659 1.00 21.54 422 VAL B O 1
ATOM 7713 N N . ASP B 1 445 ? -6.171 32.919 112.577 1.00 17.37 423 ASP B N 1
ATOM 7714 C CA . ASP B 1 445 ? -5.368 33.912 113.277 1.00 22.10 423 ASP B CA 1
ATOM 7715 C C . ASP B 1 445 ? -3.987 34.044 112.646 1.00 18.89 423 ASP B C 1
ATOM 7716 O O . ASP B 1 445 ? -3.516 35.161 112.393 1.00 25.06 423 ASP B O 1
ATOM 7721 N N . VAL B 1 446 ? -3.316 32.919 112.400 1.00 22.91 424 VAL B N 1
ATOM 7722 C CA . VAL B 1 446 ? -1.986 32.976 111.803 1.00 18.91 424 VAL B CA 1
ATOM 7723 C C . VAL B 1 446 ? -2.060 33.580 110.402 1.00 20.60 424 VAL B C 1
ATOM 7724 O O . VAL B 1 446 ? -1.225 34.409 110.022 1.00 23.89 424 VAL B O 1
ATOM 7728 N N . MET B 1 447 ? -3.062 33.183 109.614 1.00 21.14 425 MET B N 1
ATOM 7729 C CA . MET B 1 447 ? -3.084 33.626 108.220 1.00 22.44 425 MET B CA 1
ATOM 7730 C C . MET B 1 447 ? -3.434 35.103 108.086 1.00 25.94 425 MET B C 1
ATOM 7731 O O . MET B 1 447 ? -2.971 35.763 107.147 1.00 22.45 425 MET B O 1
ATOM 7736 N N . GLN B 1 448 ? -4.258 35.632 108.993 1.00 20.46 426 GLN B N 1
ATOM 7737 C CA . GLN B 1 448 ? -4.603 37.047 108.934 1.00 22.45 426 GLN B CA 1
ATOM 7738 C C . GLN B 1 448 ? -3.378 37.927 109.145 1.00 27.15 426 GLN B C 1
ATOM 7739 O O . GLN B 1 448 ? -3.294 39.017 108.567 1.00 26.94 426 GLN B O 1
ATOM 7745 N N . LYS B 1 449 ? -2.410 37.465 109.942 1.00 27.83 427 LYS B N 1
ATOM 7746 C CA . LYS B 1 449 ? -1.180 38.216 110.154 1.00 31.31 427 LYS B CA 1
ATOM 7747 C C . LYS B 1 449 ? -0.223 38.138 108.972 1.00 35.06 427 LYS B C 1
ATOM 7748 O O . LYS B 1 449 ? 0.783 38.851 108.965 1.00 30.06 427 LYS B O 1
ATOM 7754 N N . ASN B 1 450 ? -0.511 37.293 107.983 1.00 28.92 428 ASN B N 1
ATOM 7755 C CA . ASN B 1 450 ? 0.362 37.073 106.837 1.00 31.79 428 ASN B CA 1
ATOM 7756 C C . ASN B 1 450 ? -0.327 37.568 105.575 1.00 33.78 428 ASN B C 1
ATOM 7757 O O . ASN B 1 450 ? -1.180 36.860 105.014 1.00 29.74 428 ASN B O 1
ATOM 7762 N N . PRO B 1 451 ? -0.004 38.767 105.085 1.00 35.32 429 PRO B N 1
ATOM 7763 C CA . PRO B 1 451 ? -0.711 39.299 103.912 1.00 32.98 429 PRO B CA 1
ATOM 7764 C C . PRO B 1 451 ? -0.470 38.521 102.630 1.00 29.69 429 PRO B C 1
ATOM 7765 O O . PRO B 1 451 ? -1.130 38.815 101.629 1.00 35.98 429 PRO B O 1
ATOM 7769 N N . GLN B 1 452 ? 0.429 37.534 102.624 1.00 25.61 430 GLN B N 1
ATOM 7770 C CA . GLN B 1 452 ? 0.622 36.643 101.488 1.00 31.04 430 GLN B CA 1
ATOM 7771 C C . GLN B 1 452 ? -0.110 35.307 101.646 1.00 31.86 430 GLN B C 1
ATOM 7772 O O . GLN B 1 452 ? 0.248 34.326 100.982 1.00 27.27 430 GLN B O 1
ATOM 7778 N N . SER B 1 453 ? -1.115 35.234 102.507 1.00 28.77 431 SER B N 1
ATOM 7779 C CA . SER B 1 453 ? -1.746 33.956 102.811 1.00 21.36 431 SER B CA 1
ATOM 7780 C C . SER B 1 453 ? -2.994 33.720 101.962 1.00 20.79 431 SER B C 1
ATOM 7781 O O . SER B 1 453 ? -3.580 34.640 101.389 1.00 19.06 431 SER B O 1
ATOM 7784 N N . THR B 1 454 ? -3.401 32.453 101.912 1.00 21.38 432 THR B N 1
ATOM 7785 C CA . THR B 1 454 ? -4.650 32.078 101.265 1.00 19.61 432 THR B CA 1
ATOM 7786 C C . THR B 1 454 ? -5.836 32.820 101.872 1.00 24.92 432 THR B C 1
ATOM 7787 O O . THR B 1 454 ? -6.802 33.147 101.172 1.00 15.63 432 THR B O 1
ATOM 7791 N N . PHE B 1 455 ? -5.785 33.087 103.177 1.00 16.95 433 PHE B N 1
ATOM 7792 C CA . PHE B 1 455 ? -6.872 33.816 103.816 1.00 19.56 433 PHE B CA 1
ATOM 7793 C C . PHE B 1 455 ? -6.990 35.235 103.264 1.00 18.99 433 PHE B C 1
ATOM 7794 O O . PHE B 1 455 ? -8.099 35.738 103.023 1.00 18.17 433 PHE B O 1
ATOM 7802 N N . HIS B 1 456 ? -5.856 35.908 103.085 1.00 20.60 434 HIS B N 1
ATOM 7803 C CA . HIS B 1 456 ? -5.886 37.255 102.532 1.00 18.24 434 HIS B CA 1
ATOM 7804 C C . HIS B 1 456 ? -6.313 37.231 101.075 1.00 19.34 434 HIS B C 1
ATOM 7805 O O . HIS B 1 456 ? -6.978 38.157 100.596 1.00 23.73 434 HIS B O 1
ATOM 7812 N N . HIS B 1 457 ? -5.937 36.172 100.365 1.00 17.22 435 HIS B N 1
ATOM 7813 C CA . HIS B 1 457 ? -6.318 36.030 98.965 1.00 17.32 435 HIS B CA 1
ATOM 7814 C C . HIS B 1 457 ? -7.831 35.881 98.846 1.00 19.33 435 HIS B C 1
ATOM 7815 O O . HIS B 1 457 ? -8.469 36.538 98.016 1.00 19.88 435 HIS B O 1
ATOM 7822 N N . PHE B 1 458 ? -8.425 35.044 99.706 1.00 17.52 436 PHE B N 1
ATOM 7823 C CA . PHE B 1 458 ? -9.876 34.909 99.791 1.00 18.47 436 PHE B CA 1
ATOM 7824 C C . PHE B 1 458 ? -10.565 36.256 99.958 1.00 20.17 436 PHE B C 1
ATOM 7825 O O . PHE B 1 458 ? -11.485 36.597 99.207 1.00 19.70 436 PHE B O 1
ATOM 7833 N N . GLN B 1 459 ? -10.136 37.035 100.954 1.00 19.87 437 GLN B N 1
ATOM 7834 C CA . GLN B 1 459 ? -10.755 38.331 101.200 1.00 18.12 437 GLN B CA 1
ATOM 7835 C C . GLN B 1 459 ? -10.598 39.263 100.008 1.00 15.98 437 GLN B C 1
ATOM 7836 O O . GLN B 1 459 ? -11.520 40.015 99.691 1.00 19.41 437 GLN B O 1
ATOM 7842 N N . HIS B 1 460 ? -9.435 39.234 99.344 1.00 19.16 438 HIS B N 1
ATOM 7843 C CA . HIS B 1 460 ? -9.262 40.041 98.135 1.00 22.50 438 HIS B CA 1
ATOM 7844 C C . HIS B 1 460 ? -10.344 39.733 97.120 1.00 22.01 438 HIS B C 1
ATOM 7845 O O . HIS B 1 460 ? -10.906 40.646 96.497 1.00 21.27 438 HIS B O 1
ATOM 7852 N N . LEU B 1 461 ? -10.626 38.446 96.921 1.00 18.09 439 LEU B N 1
ATOM 7853 C CA . LEU B 1 461 ? -11.576 38.043 95.892 1.00 16.70 439 LEU B CA 1
ATOM 7854 C C . LEU B 1 461 ? -13.010 38.368 96.297 1.00 18.79 439 LEU B C 1
ATOM 7855 O O . LEU B 1 461 ? -13.803 38.821 95.467 1.00 17.26 439 LEU B O 1
ATOM 7860 N N . THR B 1 462 ? -13.370 38.161 97.569 1.00 18.59 440 THR B N 1
ATOM 7861 C CA . THR B 1 462 ? -14.740 38.486 97.946 1.00 19.18 440 THR B CA 1
ATOM 7862 C C . THR B 1 462 ? -14.956 39.994 97.964 1.00 16.90 440 THR B C 1
ATOM 7863 O O . THR B 1 462 ? -16.074 40.458 97.719 1.00 18.77 440 THR B O 1
ATOM 7867 N N . LYS B 1 463 ? -13.915 40.776 98.251 1.00 18.51 441 LYS B N 1
ATOM 7868 C CA . LYS B 1 463 ? -14.052 42.221 98.096 1.00 20.03 441 LYS B CA 1
ATOM 7869 C C . LYS B 1 463 ? -14.230 42.594 96.622 1.00 22.23 441 LYS B C 1
ATOM 7870 O O . LYS B 1 463 ? -15.063 43.446 96.282 1.00 19.83 441 LYS B O 1
ATOM 7873 N N . LEU B 1 464 ? -13.456 41.962 95.737 1.00 17.78 442 LEU B N 1
ATOM 7874 C CA . LEU B 1 464 ? -13.588 42.213 94.301 1.00 17.92 442 LEU B CA 1
ATOM 7875 C C . LEU B 1 464 ? -14.988 41.863 93.793 1.00 24.08 442 LEU B C 1
ATOM 7876 O O . LEU B 1 464 ? -15.501 42.520 92.867 1.00 21.65 442 LEU B O 1
ATOM 7881 N N . ARG B 1 465 ? -15.635 40.862 94.405 1.00 18.10 443 ARG B N 1
ATOM 7882 C CA . ARG B 1 465 ? -16.971 40.442 93.988 1.00 18.44 443 ARG B CA 1
ATOM 7883 C C . ARG B 1 465 ? -17.992 41.561 94.094 1.00 23.33 443 ARG B C 1
ATOM 7884 O O . ARG B 1 465 ? -19.040 41.499 93.435 1.00 24.79 443 ARG B O 1
ATOM 7892 N N . ARG B 1 466 ? -17.733 42.573 94.922 1.00 18.12 444 ARG B N 1
ATOM 7893 C CA . ARG B 1 466 ? -18.732 43.618 95.049 1.00 20.60 444 ARG B CA 1
ATOM 7894 C C . ARG B 1 466 ? -18.626 44.667 93.953 1.00 21.50 444 ARG B C 1
ATOM 7895 O O . ARG B 1 466 ? -19.496 45.535 93.875 1.00 26.06 444 ARG B O 1
ATOM 7903 N N . HIS B 1 467 ? -17.612 44.596 93.097 1.00 18.50 445 HIS B N 1
ATOM 7904 C CA . HIS B 1 467 ? -17.558 45.480 91.943 1.00 21.00 445 HIS B CA 1
ATOM 7905 C C . HIS B 1 467 ? -18.697 45.172 90.972 1.00 23.76 445 HIS B C 1
ATOM 7906 O O . HIS B 1 467 ? -18.998 44.005 90.687 1.00 19.27 445 HIS B O 1
ATOM 7913 N N . ARG B 1 468 ? -19.326 46.230 90.454 1.00 20.65 446 ARG B N 1
ATOM 7914 C CA . ARG B 1 468 ? -20.464 46.058 89.550 1.00 20.83 446 ARG B CA 1
ATOM 7915 C C . ARG B 1 468 ? -20.124 45.167 88.355 1.00 17.01 446 ARG B C 1
ATOM 7916 O O . ARG B 1 468 ? -20.982 44.422 87.862 1.00 17.68 446 ARG B O 1
ATOM 7924 N N . THR B 1 469 ? -18.891 45.235 87.869 1.00 15.53 447 THR B N 1
ATOM 7925 C CA . THR B 1 469 ? -18.534 44.425 86.709 1.00 19.44 447 THR B CA 1
ATOM 7926 C C . THR B 1 469 ? -18.573 42.942 87.055 1.00 17.03 447 THR B C 1
ATOM 7927 O O . THR B 1 469 ? -18.948 42.115 86.219 1.00 19.26 447 THR B O 1
ATOM 7931 N N . MET B 1 470 ? -18.219 42.591 88.297 1.00 18.88 448 MET B N 1
ATOM 7932 C CA . MET B 1 470 ? -18.253 41.190 88.720 1.00 16.26 448 MET B CA 1
ATOM 7933 C C . MET B 1 470 ? -19.677 40.723 89.013 1.00 21.71 448 MET B C 1
ATOM 7934 O O . MET B 1 470 ? -20.030 39.573 88.722 1.00 22.42 448 MET B O 1
ATOM 7939 N N . GLN B 1 471 ? -20.489 41.595 89.612 1.00 17.66 449 GLN B N 1
ATOM 7940 C CA . GLN B 1 471 ? -21.880 41.277 89.923 1.00 17.97 449 GLN B CA 1
ATOM 7941 C C . GLN B 1 471 ? -22.735 41.152 88.664 1.00 24.73 449 GLN B C 1
ATOM 7942 O O . GLN B 1 471 ? -23.641 40.314 88.604 1.00 21.44 449 GLN B O 1
ATOM 7948 N N . SER B 1 472 ? -22.488 42.001 87.664 1.00 21.94 450 SER B N 1
ATOM 7949 C CA . SER B 1 472 ? -23.440 42.192 86.568 1.00 17.02 450 SER B CA 1
ATOM 7950 C C . SER B 1 472 ? -22.836 42.154 85.180 1.00 19.93 450 SER B C 1
ATOM 7951 O O . SER B 1 472 ? -23.591 42.224 84.201 1.00 18.99 450 SER B O 1
ATOM 7954 N N . GLY B 1 473 ? -21.516 42.062 85.049 1.00 22.73 451 GLY B N 1
ATOM 7955 C CA . GLY B 1 473 ? -20.909 42.127 83.737 1.00 20.12 451 GLY B CA 1
ATOM 7956 C C . GLY B 1 473 ? -21.051 40.834 82.952 1.00 22.81 451 GLY B C 1
ATOM 7957 O O . GLY B 1 473 ? -21.284 39.761 83.492 1.00 18.74 451 GLY B O 1
ATOM 7958 N N . GLU B 1 474 ? -20.916 40.980 81.638 1.00 15.81 452 GLU B N 1
ATOM 7959 C CA . GLU B 1 474 ? -20.797 39.861 80.716 1.00 18.36 452 GLU B CA 1
ATOM 7960 C C . GLU B 1 474 ? -19.586 38.991 81.087 1.00 19.62 452 GLU B C 1
ATOM 7961 O O . GLU B 1 474 ? -18.707 39.396 81.852 1.00 18.34 452 GLU B O 1
ATOM 7967 N N . TYR B 1 475 ? -19.545 37.762 80.562 1.00 17.30 453 TYR B N 1
ATOM 7968 C CA . TYR B 1 475 ? -18.337 36.958 80.679 1.00 15.42 453 TYR B CA 1
ATOM 7969 C C . TYR B 1 475 ? -17.912 36.471 79.302 1.00 18.86 453 TYR B C 1
ATOM 7970 O O . TYR B 1 475 ? -18.743 36.075 78.483 1.00 20.26 453 TYR B O 1
ATOM 7979 N N . VAL B 1 476 ? -16.616 36.568 79.034 1.00 18.26 454 VAL B N 1
ATOM 7980 C CA . VAL B 1 476 ? -16.022 36.051 77.804 1.00 21.96 454 VAL B CA 1
ATOM 7981 C C . VAL B 1 476 ? -14.854 35.179 78.228 1.00 18.22 454 VAL B C 1
ATOM 7982 O O . VAL B 1 476 ? -13.906 35.681 78.839 1.00 17.90 454 VAL B O 1
ATOM 7986 N N . HIS B 1 477 ? -14.911 33.877 77.940 1.00 14.90 455 HIS B N 1
ATOM 7987 C CA . HIS B 1 477 ? -13.804 33.040 78.378 1.00 20.82 455 HIS B CA 1
ATOM 7988 C C . HIS B 1 477 ? -13.242 32.257 77.206 1.00 25.87 455 HIS B C 1
ATOM 7989 O O . HIS B 1 477 ? -13.925 32.015 76.204 1.00 15.30 455 HIS B O 1
ATOM 7996 N N . LYS B 1 478 ? -11.961 31.918 77.340 1.00 14.20 456 LYS B N 1
ATOM 7997 C CA . LYS B 1 478 ? -11.159 31.364 76.258 1.00 15.25 456 LYS B CA 1
ATOM 7998 C C . LYS B 1 478 ? -10.064 30.504 76.866 1.00 19.54 456 LYS B C 1
ATOM 7999 O O . LYS B 1 478 ? -9.693 30.680 78.023 1.00 20.21 456 LYS B O 1
ATOM 8005 N N . THR B 1 479 ? -9.503 29.608 76.062 1.00 14.14 457 THR B N 1
ATOM 8006 C CA . THR B 1 479 ? -8.160 29.134 76.367 1.00 14.19 457 THR B CA 1
ATOM 8007 C C . THR B 1 479 ? -7.126 30.050 75.718 1.00 21.04 457 THR B C 1
ATOM 8008 O O . THR B 1 479 ? -7.412 30.784 74.766 1.00 20.69 457 THR B O 1
ATOM 8012 N N . VAL B 1 480 ? -5.911 30.003 76.252 1.00 16.06 458 VAL B N 1
ATOM 8013 C CA . VAL B 1 480 ? -4.759 30.703 75.689 1.00 17.52 458 VAL B CA 1
ATOM 8014 C C . VAL B 1 480 ? -3.686 29.644 75.480 1.00 16.60 458 VAL B C 1
ATOM 8015 O O . VAL B 1 480 ? -2.724 29.545 76.252 1.00 14.79 458 VAL B O 1
ATOM 8019 N N . GLY B 1 481 ? -3.862 28.820 74.443 1.00 15.52 459 GLY B N 1
ATOM 8020 C CA . GLY B 1 481 ? -3.192 27.531 74.421 1.00 19.58 459 GLY B CA 1
ATOM 8021 C C . GLY B 1 481 ? -3.918 26.586 75.357 1.00 26.36 459 GLY B C 1
ATOM 8022 O O . GLY B 1 481 ? -4.733 27.035 76.172 1.00 21.50 459 GLY B O 1
ATOM 8023 N N . THR B 1 482 ? -3.639 25.287 75.286 1.00 21.50 460 THR B N 1
ATOM 8024 C CA . THR B 1 482 ? -4.483 24.327 75.984 1.00 14.13 460 THR B CA 1
ATOM 8025 C C . THR B 1 482 ? -4.279 24.315 77.494 1.00 16.96 460 THR B C 1
ATOM 8026 O O . THR B 1 482 ? -5.049 23.644 78.192 1.00 19.09 460 THR B O 1
ATOM 8030 N N . LYS B 1 483 ? -3.276 25.021 78.009 1.00 15.80 461 LYS B N 1
ATOM 8031 C CA . LYS B 1 483 ? -2.926 24.938 79.419 1.00 17.15 461 LYS B CA 1
ATOM 8032 C C . LYS B 1 483 ? -3.318 26.178 80.214 1.00 21.66 461 LYS B C 1
ATOM 8033 O O . LYS B 1 483 ? -3.203 26.164 81.446 1.00 23.33 461 LYS B O 1
ATOM 8037 N N . VAL B 1 484 ? -3.767 27.242 79.551 1.00 16.06 462 VAL B N 1
ATOM 8038 C CA . VAL B 1 484 ? -4.099 28.504 80.206 1.00 15.85 462 VAL B CA 1
ATOM 8039 C C . VAL B 1 484 ? -5.557 28.837 79.930 1.00 18.04 462 VAL B C 1
ATOM 8040 O O . VAL B 1 484 ? -5.996 28.825 78.769 1.00 16.52 462 VAL B O 1
ATOM 8044 N N . TYR B 1 485 ? -6.293 29.139 81.000 1.00 14.30 463 TYR B N 1
ATOM 8045 C CA . TYR B 1 485 ? -7.690 29.539 80.958 1.00 18.48 463 TYR B CA 1
ATOM 8046 C C . TYR B 1 485 ? -7.795 31.018 81.319 1.00 18.52 463 TYR B C 1
ATOM 8047 O O . TYR B 1 485 ? -7.196 31.463 82.303 1.00 21.42 463 TYR B O 1
ATOM 8056 N N . ALA B 1 486 ? -8.567 31.776 80.539 1.00 15.84 464 ALA B N 1
ATOM 8057 C CA . ALA B 1 486 ? -8.750 33.202 80.786 1.00 16.36 464 ALA B CA 1
ATOM 8058 C C . ALA B 1 486 ? -10.231 33.554 80.711 1.00 16.68 464 ALA B C 1
ATOM 8059 O O . ALA B 1 486 ? -10.959 33.058 79.844 1.00 17.03 464 ALA B O 1
ATOM 8061 N N . LEU B 1 487 ? -10.672 34.409 81.629 1.00 16.68 465 LEU B N 1
ATOM 8062 C CA . LEU B 1 487 ? -12.083 34.734 81.818 1.00 16.66 465 LEU B CA 1
ATOM 8063 C C . LEU B 1 487 ? -12.205 36.244 81.961 1.00 15.68 465 LEU B C 1
ATOM 8064 O O . LEU B 1 487 ? -11.709 36.819 82.932 1.00 18.23 465 LEU B O 1
ATOM 8069 N N . LEU B 1 488 ? -12.828 36.893 80.984 1.00 14.66 466 LEU B N 1
ATOM 8070 C CA . LEU B 1 488 ? -13.000 38.344 80.991 1.00 16.10 466 LEU B CA 1
ATOM 8071 C C . LEU B 1 488 ? -14.393 38.696 81.510 1.00 18.55 466 LEU B C 1
ATOM 8072 O O . LEU B 1 488 ? -15.384 38.093 81.089 1.00 20.37 466 LEU B O 1
ATOM 8077 N N . ARG B 1 489 ? -14.469 39.631 82.457 1.00 17.55 467 ARG B N 1
ATOM 8078 C CA . ARG B 1 489 ? -15.741 40.214 82.874 1.00 14.95 467 ARG B CA 1
ATOM 8079 C C . ARG B 1 489 ? -15.761 41.668 82.416 1.00 15.17 467 ARG B C 1
ATOM 8080 O O . ARG B 1 489 ? -14.843 42.432 82.728 1.00 19.39 467 ARG B O 1
ATOM 8088 N N . GLU B 1 490 ? -16.797 42.053 81.687 1.00 17.92 468 GLU B N 1
ATOM 8089 C CA . GLU B 1 490 ? -16.861 43.401 81.144 1.00 28.19 468 GLU B CA 1
ATOM 8090 C C . GLU B 1 490 ? -18.285 43.927 81.244 1.00 24.44 468 GLU B C 1
ATOM 8091 O O . GLU B 1 490 ? -19.257 43.177 81.104 1.00 21.20 468 GLU B O 1
ATOM 8097 N N . LEU B 1 491 ? -18.395 45.228 81.499 1.00 25.28 469 LEU B N 1
ATOM 8098 C CA . LEU B 1 491 ? -19.676 45.884 81.717 1.00 23.79 469 LEU B CA 1
ATOM 8099 C C . LEU B 1 491 ? -19.531 47.301 81.182 1.00 24.91 469 LEU B C 1
ATOM 8100 O O . LEU B 1 491 ? -18.626 48.024 81.608 1.00 25.95 469 LEU B O 1
ATOM 8105 N N . ARG B 1 492 ? -20.381 47.680 80.226 1.00 25.17 470 ARG B N 1
ATOM 8106 C CA . ARG B 1 492 ? -20.263 48.997 79.604 1.00 25.83 470 ARG B CA 1
ATOM 8107 C C . ARG B 1 492 ? -20.255 50.097 80.660 1.00 24.42 470 ARG B C 1
ATOM 8108 O O . ARG B 1 492 ? -21.091 50.114 81.568 1.00 26.63 470 ARG B O 1
ATOM 8110 N N . GLY B 1 493 ? -19.298 51.015 80.546 1.00 32.09 471 GLY B N 1
ATOM 8111 C CA . GLY B 1 493 ? -19.169 52.101 81.500 1.00 26.34 471 GLY B CA 1
ATOM 8112 C C . GLY B 1 493 ? -18.350 51.786 82.732 1.00 30.38 471 GLY B C 1
ATOM 8113 O O . GLY B 1 493 ? -18.174 52.671 83.584 1.00 31.14 471 GLY B O 1
ATOM 8114 N N . GLU B 1 494 ? -17.846 50.559 82.866 1.00 26.07 472 GLU B N 1
ATOM 8115 C CA . GLU B 1 494 ? -17.105 50.153 84.052 1.00 21.74 472 GLU B CA 1
ATOM 8116 C C . GLU B 1 494 ? -15.765 49.563 83.637 1.00 19.03 472 GLU B C 1
ATOM 8117 O O . GLU B 1 494 ? -15.539 49.223 82.471 1.00 19.61 472 GLU B O 1
ATOM 8123 N N . ASP B 1 495 ? -14.875 49.420 84.609 1.00 18.82 473 ASP B N 1
ATOM 8124 C CA . ASP B 1 495 ? -13.619 48.745 84.323 1.00 18.92 473 ASP B CA 1
ATOM 8125 C C . ASP B 1 495 ? -13.877 47.276 83.978 1.00 19.33 473 ASP B C 1
ATOM 8126 O O . ASP B 1 495 ? -14.902 46.691 84.344 1.00 22.62 473 ASP B O 1
ATOM 8131 N N . SER B 1 496 ? -12.941 46.683 83.246 1.00 20.81 474 SER B N 1
ATOM 8132 C CA . SER B 1 496 ? -12.995 45.262 82.903 1.00 16.40 474 SER B CA 1
ATOM 8133 C C . SER B 1 496 ? -12.001 44.483 83.757 1.00 20.16 474 SER B C 1
ATOM 8134 O O . SER B 1 496 ? -10.955 45.004 84.131 1.00 21.65 474 SER B O 1
ATOM 8137 N N . PHE B 1 497 ? -12.327 43.222 84.043 1.00 18.44 475 PHE B N 1
ATOM 8138 C CA . PHE B 1 497 ? -11.452 42.350 84.819 1.00 17.72 475 PHE B CA 1
ATOM 8139 C C . PHE B 1 497 ? -11.208 41.051 84.075 1.00 22.06 475 PHE B C 1
ATOM 8140 O O . PHE B 1 497 ? -12.155 40.417 83.604 1.00 21.98 475 PHE B O 1
ATOM 8148 N N . LEU B 1 498 ? -9.939 40.648 84.014 1.00 20.30 476 LEU B N 1
ATOM 8149 C CA . LEU B 1 498 ? -9.505 39.451 83.300 1.00 19.35 476 LEU B CA 1
ATOM 8150 C C . LEU B 1 498 ? -8.854 38.495 84.287 1.00 20.69 476 LEU B C 1
ATOM 8151 O O . LEU B 1 498 ? -7.765 38.775 84.802 1.00 18.56 476 LEU B O 1
ATOM 8156 N N . THR B 1 499 ? -9.514 37.364 84.528 1.00 20.88 477 THR B N 1
ATOM 8157 C CA . THR B 1 499 ? -8.967 36.274 85.331 1.00 19.14 477 THR B CA 1
ATOM 8158 C C . THR B 1 499 ? -8.132 35.366 84.432 1.00 19.89 477 THR B C 1
ATOM 8159 O O . THR B 1 499 ? -8.568 35.005 83.331 1.00 15.20 477 THR B O 1
ATOM 8163 N N . VAL B 1 500 ? -6.925 35.023 84.874 1.00 14.82 478 VAL B N 1
ATOM 8164 C CA . VAL B 1 500 ? -6.067 34.111 84.119 1.00 16.65 478 VAL B CA 1
ATOM 8165 C C . VAL B 1 500 ? -5.542 33.037 85.060 1.00 23.50 478 VAL B C 1
ATOM 8166 O O . VAL B 1 500 ? -4.990 33.357 86.117 1.00 20.01 478 VAL B O 1
ATOM 8170 N N . LEU B 1 501 ? -5.680 31.772 84.655 1.00 20.38 479 LEU B N 1
ATOM 8171 C CA . LEU B 1 501 ? -5.211 30.605 85.401 1.00 17.39 479 LEU B CA 1
ATOM 8172 C C . LEU B 1 501 ? -4.245 29.794 84.554 1.00 14.60 479 LEU B C 1
ATOM 8173 O O . LEU B 1 501 ? -4.567 29.444 83.413 1.00 17.00 479 LEU B O 1
ATOM 8178 N N . ASN B 1 502 ? -3.089 29.459 85.123 1.00 22.49 480 ASN B N 1
ATOM 8179 C CA . ASN B 1 502 ? -2.188 28.479 84.528 1.00 14.76 480 ASN B CA 1
ATOM 8180 C C . ASN B 1 502 ? -2.561 27.100 85.054 1.00 22.54 480 ASN B C 1
ATOM 8181 O O . ASN B 1 502 ? -2.463 26.846 86.259 1.00 24.28 480 ASN B O 1
ATOM 8186 N N . MET B 1 503 ? -2.973 26.203 84.160 1.00 17.88 481 MET B N 1
ATOM 8187 C CA . MET B 1 503 ? -3.310 24.858 84.603 1.00 18.19 481 MET B CA 1
ATOM 8188 C C . MET B 1 503 ? -2.108 23.910 84.600 1.00 23.71 481 MET B C 1
ATOM 8189 O O . MET B 1 503 ? -2.238 22.770 85.055 1.00 25.04 481 MET B O 1
ATOM 8194 N N . ALA B 1 504 ? -0.946 24.359 84.145 1.00 25.00 482 ALA B N 1
ATOM 8195 C CA . ALA B 1 504 ? 0.274 23.563 84.163 1.00 24.02 482 ALA B CA 1
ATOM 8196 C C . ALA B 1 504 ? 1.122 23.888 85.386 1.00 22.50 482 ALA B C 1
ATOM 8197 O O . ALA B 1 504 ? 1.072 24.990 85.934 1.00 20.51 482 ALA B O 1
ATOM 8199 N N . GLY B 1 505 ? 1.949 22.921 85.772 1.00 21.74 483 GLY B N 1
ATOM 8200 C CA . GLY B 1 505 ? 2.847 23.092 86.896 1.00 23.22 483 GLY B CA 1
ATOM 8201 C C . GLY B 1 505 ? 4.195 23.680 86.533 1.00 27.14 483 GLY B C 1
ATOM 8202 O O . GLY B 1 505 ? 5.173 23.500 87.258 1.00 28.74 483 GLY B O 1
ATOM 8203 N N . ALA B 1 506 ? 4.250 24.401 85.417 1.00 24.85 484 ALA B N 1
ATOM 8204 C CA . ALA B 1 506 ? 5.476 25.018 84.937 1.00 27.34 484 ALA B CA 1
ATOM 8205 C C . ALA B 1 506 ? 5.179 26.444 84.504 1.00 23.05 484 ALA B C 1
ATOM 8206 O O . ALA B 1 506 ? 4.060 26.759 84.086 1.00 24.36 484 ALA B O 1
ATOM 8208 N N . GLU B 1 507 ? 6.193 27.294 84.607 1.00 19.76 485 GLU B N 1
ATOM 8209 C CA . GLU B 1 507 ? 6.074 28.682 84.204 1.00 21.29 485 GLU B CA 1
ATOM 8210 C C . GLU B 1 507 ? 5.848 28.779 82.697 1.00 25.60 485 GLU B C 1
ATOM 8211 O O . GLU B 1 507 ? 6.321 27.951 81.920 1.00 24.30 485 GLU B O 1
ATOM 8217 N N . ASP B 1 508 ? 5.110 29.809 82.290 1.00 23.29 486 ASP B N 1
ATOM 8218 C CA . ASP B 1 508 ? 4.947 30.112 80.874 1.00 20.71 486 ASP B CA 1
ATOM 8219 C C . ASP B 1 508 ? 4.600 31.582 80.740 1.00 24.82 486 ASP B C 1
ATOM 8220 O O . ASP B 1 508 ? 4.049 32.186 81.657 1.00 23.76 486 ASP B O 1
ATOM 8225 N N . THR B 1 509 ? 4.938 32.148 79.590 1.00 22.24 487 THR B N 1
ATOM 8226 C CA . THR B 1 509 ? 4.606 33.525 79.268 1.00 18.90 487 THR B CA 1
ATOM 8227 C C . THR B 1 509 ? 3.714 33.482 78.044 1.00 24.88 487 THR B C 1
ATOM 8228 O O . THR B 1 509 ? 4.099 32.920 77.008 1.00 24.78 487 THR B O 1
ATOM 8232 N N . VAL B 1 510 ? 2.510 34.025 78.176 1.00 20.55 488 VAL B N 1
ATOM 8233 C CA . VAL B 1 510 ? 1.499 33.869 77.146 1.00 23.97 488 VAL B CA 1
ATOM 8234 C C . VAL B 1 510 ? 1.041 35.228 76.635 1.00 23.60 488 VAL B C 1
ATOM 8235 O O . VAL B 1 510 ? 1.233 36.276 77.257 1.00 18.94 488 VAL B O 1
ATOM 8239 N N . ASP B 1 511 ? 0.433 35.185 75.465 1.00 17.84 489 ASP B N 1
ATOM 8240 C CA . ASP B 1 511 ? -0.051 36.359 74.760 1.00 19.48 489 ASP B CA 1
ATOM 8241 C C . ASP B 1 511 ? -1.575 36.332 74.825 1.00 19.12 489 ASP B C 1
ATOM 8242 O O . ASP B 1 511 ? -2.211 35.462 74.230 1.00 21.32 489 ASP B O 1
ATOM 8247 N N . LEU B 1 512 ? -2.162 37.290 75.534 1.00 22.02 490 LEU B N 1
ATOM 8248 C CA . LEU B 1 512 ? -3.606 37.340 75.698 1.00 18.67 490 LEU B CA 1
ATOM 8249 C C . LEU B 1 512 ? -4.285 38.154 74.603 1.00 19.79 490 LEU B C 1
ATOM 8250 O O . LEU B 1 512 ? -5.470 38.475 74.732 1.00 19.12 490 LEU B O 1
ATOM 8255 N N . GLY B 1 513 ? -3.572 38.439 73.507 1.00 16.93 491 GLY B N 1
ATOM 8256 C CA . GLY B 1 513 ? -4.084 39.318 72.467 1.00 23.50 491 GLY B CA 1
ATOM 8257 C C . GLY B 1 513 ? -5.384 38.873 71.816 1.00 24.97 491 GLY B C 1
ATOM 8258 O O . GLY B 1 513 ? -6.046 39.692 71.160 1.00 18.26 491 GLY B O 1
ATOM 8259 N N . ASP B 1 514 ? -5.769 37.600 71.963 1.00 18.81 492 ASP B N 1
ATOM 8260 C CA . ASP B 1 514 ? -7.024 37.168 71.358 1.00 17.16 492 ASP B CA 1
ATOM 8261 C C . ASP B 1 514 ? -8.222 37.871 71.977 1.00 20.20 492 ASP B C 1
ATOM 8262 O O . ASP B 1 514 ? -9.281 37.936 71.341 1.00 20.74 492 ASP B O 1
ATOM 8267 N N . PHE B 1 515 ? -8.088 38.391 73.204 1.00 15.77 493 PHE B N 1
ATOM 8268 C CA . PHE B 1 515 ? -9.099 39.280 73.753 1.00 15.53 493 PHE B CA 1
ATOM 8269 C C . PHE B 1 515 ? -8.961 40.633 73.066 1.00 19.00 493 PHE B C 1
ATOM 8270 O O . PHE B 1 515 ? -8.176 41.486 73.497 1.00 23.60 493 PHE B O 1
ATOM 8278 N N . VAL B 1 516 ? -9.720 40.812 71.991 1.00 21.28 494 VAL B N 1
ATOM 8279 C CA . VAL B 1 516 ? -9.471 41.894 71.042 1.00 19.92 494 VAL B CA 1
ATOM 8280 C C . VAL B 1 516 ? -9.590 43.254 71.709 1.00 21.85 494 VAL B C 1
ATOM 8281 O O . VAL B 1 516 ? -8.819 44.179 71.414 1.00 27.71 494 VAL B O 1
ATOM 8285 N N . ASN B 1 517 ? -10.534 43.401 72.625 1.00 24.30 495 ASN B N 1
ATOM 8286 C CA . ASN B 1 517 ? -10.890 44.730 73.094 1.00 26.26 495 ASN B CA 1
ATOM 8287 C C . ASN B 1 517 ? -10.145 45.147 74.361 1.00 24.59 495 ASN B C 1
ATOM 8288 O O . ASN B 1 517 ? -10.429 46.220 74.897 1.00 27.55 495 ASN B O 1
ATOM 8293 N N . LEU B 1 518 ? -9.191 44.340 74.829 1.00 20.52 496 LEU B N 1
ATOM 8294 C CA . LEU B 1 518 ? -8.424 44.712 76.005 1.00 22.37 496 LEU B CA 1
ATOM 8295 C C . LEU B 1 518 ? -7.209 45.543 75.614 1.00 22.54 496 LEU B C 1
ATOM 8296 O O . LEU B 1 518 ? -6.614 45.324 74.550 1.00 30.34 496 LEU B O 1
ATOM 8301 N N . PRO B 1 519 ? -6.815 46.494 76.456 1.00 18.06 497 PRO B N 1
ATOM 8302 C CA . PRO B 1 519 ? -5.584 47.244 76.190 1.00 17.21 497 PRO B CA 1
ATOM 8303 C C . PRO B 1 519 ? -4.367 46.364 76.395 1.00 27.20 497 PRO B C 1
ATOM 8304 O O . PRO B 1 519 ? -4.417 45.337 77.071 1.00 24.87 497 PRO B O 1
ATOM 8308 N N . GLN B 1 520 ? -3.252 46.801 75.812 1.00 23.57 498 GLN B N 1
ATOM 8309 C CA . GLN B 1 520 ? -2.016 46.039 75.932 1.00 30.89 498 GLN B CA 1
ATOM 8310 C C . GLN B 1 520 ? -1.479 46.073 77.359 1.00 27.42 498 GLN B C 1
ATOM 8311 O O . GLN B 1 520 ? -0.934 45.077 77.847 1.00 28.01 498 GLN B O 1
ATOM 8317 N N . LYS B 1 521 ? -1.658 47.191 78.046 1.00 25.37 499 LYS B N 1
ATOM 8318 C CA . LYS B 1 521 ? -1.224 47.345 79.424 1.00 23.64 499 LYS B CA 1
ATOM 8319 C C . LYS B 1 521 ? -2.413 47.158 80.348 1.00 21.92 499 LYS B C 1
ATOM 8320 O O . LYS B 1 521 ? -3.435 47.830 80.191 1.00 20.09 499 LYS B O 1
ATOM 8326 N N . MET B 1 522 ? -2.266 46.289 81.342 1.00 23.15 500 MET B N 1
ATOM 8327 C CA . MET B 1 522 ? -3.276 46.156 82.372 1.00 16.84 500 MET B CA 1
ATOM 8328 C C . MET B 1 522 ? -2.612 46.161 83.746 1.00 17.78 500 MET B C 1
ATOM 8329 O O . MET B 1 522 ? -1.416 45.913 83.881 1.00 21.84 500 MET B O 1
ATOM 8334 N N . ARG B 1 523 ? -3.421 46.469 84.753 1.00 21.09 501 ARG B N 1
ATOM 8335 C CA . ARG B 1 523 ? -3.015 46.506 86.152 1.00 24.21 501 ARG B CA 1
ATOM 8336 C C . ARG B 1 523 ? -3.331 45.170 86.817 1.00 26.07 501 ARG B C 1
ATOM 8337 O O . ARG B 1 523 ? -4.377 44.577 86.553 1.00 25.54 501 ARG B O 1
ATOM 8345 N N . VAL B 1 524 ? -2.439 44.707 87.691 1.00 23.49 502 VAL B N 1
ATOM 8346 C CA . VAL B 1 524 ? -2.695 43.484 88.453 1.00 26.84 502 VAL B CA 1
ATOM 8347 C C . VAL B 1 524 ? -3.585 43.845 89.635 1.00 24.34 502 VAL B C 1
ATOM 8348 O O . VAL B 1 524 ? -3.134 44.481 90.592 1.00 27.24 502 VAL B O 1
ATOM 8352 N N . GLU B 1 525 ? -4.849 43.423 89.578 1.00 21.57 503 GLU B N 1
ATOM 8353 C CA . GLU B 1 525 ? -5.783 43.680 90.668 1.00 20.74 503 GLU B CA 1
ATOM 8354 C C . GLU B 1 525 ? -5.612 42.674 91.795 1.00 24.39 503 GLU B C 1
ATOM 8355 O O . GLU B 1 525 ? -5.592 43.055 92.972 1.00 20.11 503 GLU B O 1
ATOM 8361 N N . VAL B 1 526 ? -5.488 41.391 91.448 1.00 19.57 504 VAL B N 1
ATOM 8362 C CA . VAL B 1 526 ? -5.261 40.313 92.401 1.00 22.00 504 VAL B CA 1
ATOM 8363 C C . VAL B 1 526 ? -4.146 39.426 91.864 1.00 17.86 504 VAL B C 1
ATOM 8364 O O . VAL B 1 526 ? -4.127 39.084 90.677 1.00 20.78 504 VAL B O 1
ATOM 8368 N N . ALA B 1 527 ? -3.210 39.061 92.733 1.00 17.49 505 ALA B N 1
ATOM 8369 C CA . ALA B 1 527 ? -2.229 38.019 92.432 1.00 20.91 505 ALA B CA 1
ATOM 8370 C C . ALA B 1 527 ? -2.248 37.018 93.573 1.00 19.66 505 ALA B C 1
ATOM 8371 O O . ALA B 1 527 ? -2.170 37.411 94.743 1.00 19.56 505 ALA B O 1
ATOM 8373 N N . GLN B 1 528 ? -2.357 35.730 93.235 1.00 17.70 506 GLN B N 1
ATOM 8374 C CA . GLN B 1 528 ? -2.428 34.702 94.268 1.00 20.61 506 GLN B CA 1
ATOM 8375 C C . GLN B 1 528 ? -1.138 34.643 95.076 1.00 26.24 506 GLN B C 1
ATOM 8376 O O . GLN B 1 528 ? -0.121 35.227 94.667 1.00 18.30 506 GLN B O 1
ATOM 8382 N N . PRO B 1 529 ? -1.145 33.978 96.238 1.00 18.71 507 PRO B N 1
ATOM 8383 C CA . PRO B 1 529 ? 0.062 33.974 97.103 1.00 19.68 507 PRO B CA 1
ATOM 8384 C C . PRO B 1 529 ? 1.366 33.630 96.399 1.00 23.10 507 PRO B C 1
ATOM 8385 O O . PRO B 1 529 ? 2.353 34.368 96.542 1.00 27.03 507 PRO B O 1
ATOM 8389 N N . ASN B 1 530 ? 1.412 32.534 95.656 1.00 23.72 508 ASN B N 1
ATOM 8390 C CA . ASN B 1 530 ? 2.612 32.175 94.902 1.00 26.26 508 ASN B CA 1
ATOM 8391 C C . ASN B 1 530 ? 2.310 32.500 93.445 1.00 26.09 508 ASN B C 1
ATOM 8392 O O . ASN B 1 530 ? 1.669 31.706 92.745 1.00 24.27 508 ASN B O 1
ATOM 8397 N N . SER B 1 531 ? 2.747 33.687 93.010 1.00 26.74 509 SER B N 1
ATOM 8398 C CA . SER B 1 531 ? 2.414 34.198 91.691 1.00 27.07 509 SER B CA 1
ATOM 8399 C C . SER B 1 531 ? 3.630 34.896 91.109 1.00 25.24 509 SER B C 1
ATOM 8400 O O . SER B 1 531 ? 4.459 35.454 91.845 1.00 23.27 509 SER B O 1
ATOM 8403 N N . LYS B 1 532 ? 3.728 34.869 89.780 1.00 22.55 510 LYS B N 1
ATOM 8404 C CA . LYS B 1 532 ? 4.737 35.659 89.084 1.00 19.78 510 LYS B CA 1
ATOM 8405 C C . LYS B 1 532 ? 4.355 37.127 88.969 1.00 24.73 510 LYS B C 1
ATOM 8406 O O . LYS B 1 532 ? 5.195 37.940 88.568 1.00 30.93 510 LYS B O 1
ATOM 8412 N N . SER B 1 533 ? 3.128 37.483 89.338 1.00 25.44 511 SER B N 1
ATOM 8413 C CA . SER B 1 533 ? 2.648 38.851 89.347 1.00 22.34 511 SER B CA 1
ATOM 8414 C C . SER B 1 533 ? 2.515 39.357 90.777 1.00 27.03 511 SER B C 1
ATOM 8415 O O . SER B 1 533 ? 2.432 38.576 91.726 1.00 23.31 511 SER B O 1
ATOM 8418 N N . LYS B 1 534 ? 2.499 40.682 90.921 1.00 26.06 512 LYS B N 1
ATOM 8419 C CA . LYS B 1 534 ? 2.298 41.326 92.213 1.00 31.59 512 LYS B CA 1
ATOM 8420 C C . LYS B 1 534 ? 1.185 42.358 92.089 1.00 23.02 512 LYS B C 1
ATOM 8421 O O . LYS B 1 534 ? 1.164 43.142 91.135 1.00 27.25 512 LYS B O 1
ATOM 8427 N N . ALA B 1 535 ? 0.265 42.358 93.050 1.00 20.28 513 ALA B N 1
ATOM 8428 C CA . ALA B 1 535 ? -0.873 43.261 92.986 1.00 24.12 513 ALA B CA 1
ATOM 8429 C C . ALA B 1 535 ? -0.392 44.700 92.887 1.00 28.34 513 ALA B C 1
ATOM 8430 O O . ALA B 1 535 ? 0.566 45.103 93.556 1.00 29.37 513 ALA B O 1
ATOM 8432 N N . GLY B 1 536 ? -1.040 45.469 92.018 1.00 22.26 514 GLY B N 1
ATOM 8433 C CA . GLY B 1 536 ? -0.676 46.854 91.819 1.00 23.88 514 GLY B CA 1
ATOM 8434 C C . GLY B 1 536 ? 0.352 47.113 90.731 1.00 26.27 514 GLY B C 1
ATOM 8435 O O . GLY B 1 536 ? 0.544 48.276 90.353 1.00 27.17 514 GLY B O 1
ATOM 8436 N N . ASN B 1 537 ? 1.018 46.083 90.217 1.00 27.02 515 ASN B N 1
ATOM 8437 C CA . ASN B 1 537 ? 1.955 46.297 89.122 1.00 30.69 515 ASN B CA 1
ATOM 8438 C C . ASN B 1 537 ? 1.219 46.352 87.787 1.00 29.64 515 ASN B C 1
ATOM 8439 O O . ASN B 1 537 ? 0.085 45.884 87.650 1.00 24.90 515 ASN B O 1
ATOM 8444 N N . GLU B 1 538 ? 1.889 46.921 86.788 1.00 21.81 516 GLU B N 1
ATOM 8445 C CA . GLU B 1 538 ? 1.394 46.878 85.420 1.00 25.70 516 GLU B CA 1
ATOM 8446 C C . GLU B 1 538 ? 1.970 45.663 84.709 1.00 27.55 516 GLU B C 1
ATOM 8447 O O . GLU B 1 538 ? 3.144 45.322 84.891 1.00 30.08 516 GLU B O 1
ATOM 8453 N N . VAL B 1 539 ? 1.133 44.998 83.903 1.00 21.74 517 VAL B N 1
ATOM 8454 C CA . VAL B 1 539 ? 1.589 43.899 83.062 1.00 26.92 517 VAL B CA 1
ATOM 8455 C C . VAL B 1 539 ? 1.297 44.242 81.609 1.00 25.69 517 VAL B C 1
ATOM 8456 O O . VAL B 1 539 ? 0.383 45.012 81.303 1.00 22.88 517 VAL B O 1
ATOM 8460 N N . ASP B 1 540 ? 2.106 43.677 80.717 1.00 23.21 518 ASP B N 1
ATOM 8461 C CA . ASP B 1 540 ? 1.870 43.712 79.279 1.00 23.62 518 ASP B CA 1
ATOM 8462 C C . ASP B 1 540 ? 1.217 42.388 78.908 1.00 24.24 518 ASP B C 1
ATOM 8463 O O . ASP B 1 540 ? 1.848 41.331 79.009 1.00 25.14 518 ASP B O 1
ATOM 8468 N N . ILE B 1 541 ? -0.054 42.430 78.500 1.00 24.28 519 ILE B N 1
ATOM 8469 C CA . ILE B 1 541 ? -0.769 41.166 78.326 1.00 26.50 519 ILE B CA 1
ATOM 8470 C C . ILE B 1 541 ? -0.377 40.457 77.045 1.00 22.60 519 ILE B C 1
ATOM 8471 O O . ILE B 1 541 ? -0.827 39.329 76.822 1.00 21.46 519 ILE B O 1
ATOM 8476 N N . SER B 1 542 ? 0.472 41.060 76.211 1.00 23.31 520 SER B N 1
ATOM 8477 C CA . SER B 1 542 ? 1.064 40.282 75.121 1.00 22.13 520 SER B CA 1
ATOM 8478 C C . SER B 1 542 ? 2.143 39.330 75.604 1.00 19.74 520 SER B C 1
ATOM 8479 O O . SER B 1 542 ? 2.505 38.405 74.868 1.00 22.71 520 SER B O 1
ATOM 8482 N N . LYS B 1 543 ? 2.629 39.486 76.849 1.00 20.58 521 LYS B N 1
ATOM 8483 C CA . LYS B 1 543 ? 3.657 38.617 77.428 1.00 18.25 521 LYS B CA 1
ATOM 8484 C C . LYS B 1 543 ? 3.460 38.590 78.946 1.00 26.04 521 LYS B C 1
ATOM 8485 O O . LYS B 1 543 ? 4.229 39.165 79.722 1.00 22.57 521 LYS B O 1
ATOM 8491 N N . LEU B 1 544 ? 2.403 37.911 79.371 1.00 19.64 522 LEU B N 1
ATOM 8492 C CA . LEU B 1 544 ? 2.075 37.782 80.787 1.00 18.49 522 LEU B CA 1
ATOM 8493 C C . LEU B 1 544 ? 2.735 36.516 81.305 1.00 16.48 522 LEU B C 1
ATOM 8494 O O . LEU B 1 544 ? 2.392 35.411 80.881 1.00 20.13 522 LEU B O 1
ATOM 8499 N N . THR B 1 545 ? 3.730 36.673 82.171 1.00 22.12 523 THR B N 1
ATOM 8500 C CA . THR B 1 545 ? 4.404 35.519 82.742 1.00 19.28 523 THR B CA 1
ATOM 8501 C C . THR B 1 545 ? 3.569 34.951 83.886 1.00 21.61 523 THR B C 1
ATOM 8502 O O . THR B 1 545 ? 3.193 35.677 84.808 1.00 21.21 523 THR B O 1
ATOM 8506 N N . LEU B 1 546 ? 3.282 33.656 83.816 1.00 19.95 524 LEU B N 1
ATOM 8507 C CA . LEU B 1 546 ? 2.510 32.947 84.829 1.00 24.86 524 LEU B CA 1
ATOM 8508 C C . LEU B 1 546 ? 3.383 31.864 85.444 1.00 15.92 524 LEU B C 1
ATOM 8509 O O . LEU B 1 546 ? 3.961 31.050 84.719 1.00 23.98 524 LEU B O 1
ATOM 8514 N N . GLY B 1 547 ? 3.448 31.820 86.774 1.00 20.68 525 GLY B N 1
ATOM 8515 C CA . GLY B 1 547 ? 4.148 30.742 87.436 1.00 20.24 525 GLY B CA 1
ATOM 8516 C C . GLY B 1 547 ? 3.326 29.473 87.453 1.00 20.76 525 GLY B C 1
ATOM 8517 O O . GLY B 1 547 ? 2.193 29.423 86.972 1.00 24.85 525 GLY B O 1
ATOM 8518 N N . PRO B 1 548 ? 3.910 28.404 88.000 1.00 21.48 526 PRO B N 1
ATOM 8519 C CA . PRO B 1 548 ? 3.163 27.146 88.110 1.00 24.94 526 PRO B CA 1
ATOM 8520 C C . PRO B 1 548 ? 1.863 27.341 88.874 1.00 24.55 526 PRO B C 1
ATOM 8521 O O . PRO B 1 548 ? 1.838 27.933 89.959 1.00 23.22 526 PRO B O 1
ATOM 8525 N N . TYR B 1 549 ? 0.773 26.854 88.278 1.00 17.04 527 TYR B N 1
ATOM 8526 C CA . TYR B 1 549 ? -0.564 26.960 88.857 1.00 21.42 527 TYR B CA 1
ATOM 8527 C C . TYR B 1 549 ? -0.908 28.399 89.263 1.00 23.80 527 TYR B C 1
ATOM 8528 O O . TYR B 1 549 ? -1.596 28.631 90.254 1.00 22.07 527 TYR B O 1
ATOM 8537 N N . ASP B 1 550 ? -0.435 29.386 88.502 1.00 15.92 528 ASP B N 1
ATOM 8538 C CA . ASP B 1 550 ? -0.686 30.780 88.837 1.00 20.94 528 ASP B CA 1
ATOM 8539 C C . ASP B 1 550 ? -2.157 31.127 88.661 1.00 18.61 528 ASP B C 1
ATOM 8540 O O . ASP B 1 550 ? -2.898 30.481 87.919 1.00 18.69 528 ASP B O 1
ATOM 8545 N N . SER B 1 551 ? -2.591 32.168 89.368 1.00 18.62 529 SER B N 1
ATOM 8546 C CA . SER B 1 551 ? -3.857 32.823 89.028 1.00 18.22 529 SER B CA 1
ATOM 8547 C C . SER B 1 551 ? -3.784 34.308 89.369 1.00 20.55 529 SER B C 1
ATOM 8548 O O . SER B 1 551 ? -3.273 34.688 90.427 1.00 24.45 529 SER B O 1
ATOM 8551 N N . VAL B 1 552 ? -4.236 35.148 88.437 1.00 18.14 530 VAL B N 1
ATOM 8552 C CA . VAL B 1 552 ? -4.264 36.593 88.610 1.00 16.52 530 VAL B CA 1
ATOM 8553 C C . VAL B 1 552 ? -5.616 37.099 88.138 1.00 18.93 530 VAL B C 1
ATOM 8554 O O . VAL B 1 552 ? -6.325 36.437 87.374 1.00 17.89 530 VAL B O 1
ATOM 8558 N N . VAL B 1 553 ? -5.970 38.287 88.621 1.00 15.78 531 VAL B N 1
ATOM 8559 C CA . VAL B 1 553 ? -7.045 39.094 88.071 1.00 17.35 531 VAL B CA 1
ATOM 8560 C C . VAL B 1 553 ? -6.441 40.438 87.677 1.00 18.23 531 VAL B C 1
ATOM 8561 O O . VAL B 1 553 ? -5.894 41.155 88.527 1.00 20.29 531 VAL B O 1
ATOM 8565 N N . LEU B 1 554 ? -6.532 40.764 86.394 1.00 18.61 532 LEU B N 1
ATOM 8566 C CA . LEU B 1 554 ? -6.057 42.013 85.828 1.00 19.96 532 LEU B CA 1
ATOM 8567 C C . LEU B 1 554 ? -7.217 42.967 85.610 1.00 21.22 532 LEU B C 1
ATOM 8568 O O . LEU B 1 554 ? -8.348 42.546 85.385 1.00 20.26 532 LEU B O 1
ATOM 8573 N N . ARG B 1 555 ? -6.925 44.261 85.640 1.00 24.81 533 ARG B N 1
ATOM 8574 C CA . ARG B 1 555 ? -7.952 45.281 85.506 1.00 18.17 533 ARG B CA 1
ATOM 8575 C C . ARG B 1 555 ? -7.565 46.217 84.375 1.00 20.90 533 ARG B C 1
ATOM 8576 O O . ARG B 1 555 ? -6.395 46.607 84.257 1.00 20.77 533 ARG B O 1
ATOM 8584 N N . ALA B 1 556 ? -8.540 46.538 83.532 1.00 22.14 534 ALA B N 1
ATOM 8585 C CA . ALA B 1 556 ? -8.401 47.544 82.485 1.00 23.87 534 ALA B CA 1
ATOM 8586 C C . ALA B 1 556 ? -9.365 48.678 82.799 1.00 28.81 534 ALA B C 1
ATOM 8587 O O . ALA B 1 556 ? -10.575 48.453 82.926 1.00 26.20 534 ALA B O 1
ATOM 8589 N N . THR B 1 557 ? -8.838 49.889 82.943 1.00 34.35 535 THR B N 1
ATOM 8590 C CA . THR B 1 557 ? -9.709 51.007 83.268 1.00 38.28 535 THR B CA 1
ATOM 8591 C C . THR B 1 557 ? -10.480 51.473 82.033 1.00 44.13 535 THR B C 1
ATOM 8592 O O . THR B 1 557 ? -10.130 51.171 80.887 1.00 46.03 535 THR B O 1
ATOM 8596 N N . VAL B 1 558 ? -11.545 52.222 82.282 1.00 50.32 536 VAL B N 1
ATOM 8597 C CA . VAL B 1 558 ? -12.441 52.623 81.207 1.00 59.53 536 VAL B CA 1
ATOM 8598 C C . VAL B 1 558 ? -11.965 53.922 80.558 1.00 61.62 536 VAL B C 1
ATOM 8599 O O . VAL B 1 558 ? -11.887 54.023 79.332 1.00 61.87 536 VAL B O 1
ATOM 8603 N N . SER C 1 28 ? -8.307 -46.422 102.823 1.00 69.23 6 SER C N 1
ATOM 8604 C CA . SER C 1 28 ? -8.796 -46.169 101.470 1.00 69.85 6 SER C CA 1
ATOM 8605 C C . SER C 1 28 ? -8.177 -44.897 100.892 1.00 66.74 6 SER C C 1
ATOM 8606 O O . SER C 1 28 ? -8.316 -43.814 101.459 1.00 69.10 6 SER C O 1
ATOM 8609 N N . LYS C 1 29 ? -7.507 -45.032 99.750 1.00 58.20 7 LYS C N 1
ATOM 8610 C CA . LYS C 1 29 ? -6.672 -43.972 99.205 1.00 53.97 7 LYS C CA 1
ATOM 8611 C C . LYS C 1 29 ? -7.373 -43.109 98.164 1.00 48.83 7 LYS C C 1
ATOM 8612 O O . LYS C 1 29 ? -6.800 -42.102 97.734 1.00 45.44 7 LYS C O 1
ATOM 8614 N N . ASP C 1 30 ? -8.590 -43.465 97.743 1.00 40.08 8 ASP C N 1
ATOM 8615 C CA . ASP C 1 30 ? -9.234 -42.718 96.668 1.00 38.06 8 ASP C CA 1
ATOM 8616 C C . ASP C 1 30 ? -10.658 -42.294 97.011 1.00 36.48 8 ASP C C 1
ATOM 8617 O O . ASP C 1 30 ? -11.435 -41.997 96.098 1.00 31.90 8 ASP C O 1
ATOM 8622 N N . TRP C 1 31 ? -11.011 -42.230 98.301 1.00 32.60 9 TRP C N 1
ATOM 8623 C CA . TRP C 1 31 ? -12.384 -41.900 98.678 1.00 27.32 9 TRP C CA 1
ATOM 8624 C C . TRP C 1 31 ? -12.812 -40.552 98.112 1.00 24.08 9 TRP C C 1
ATOM 8625 O O . TRP C 1 31 ? -13.971 -40.375 97.724 1.00 30.45 9 TRP C O 1
ATOM 8636 N N . TYR C 1 32 ? -11.889 -39.590 98.071 1.00 25.49 10 TYR C N 1
ATOM 8637 C CA . TYR C 1 32 ? -12.158 -38.225 97.627 1.00 26.57 10 TYR C CA 1
ATOM 8638 C C . TYR C 1 32 ? -12.410 -38.124 96.122 1.00 24.14 10 TYR C C 1
ATOM 8639 O O . TYR C 1 32 ? -12.863 -37.072 95.654 1.00 25.68 10 TYR C O 1
ATOM 8648 N N . GLN C 1 33 ? -12.093 -39.163 95.351 1.00 26.76 11 GLN C N 1
ATOM 8649 C CA . GLN C 1 33 ? -12.309 -39.122 93.908 1.00 29.91 11 GLN C CA 1
ATOM 8650 C C . GLN C 1 33 ? -13.772 -39.309 93.524 1.00 31.79 11 GLN C C 1
ATOM 8651 O O . GLN C 1 33 ? -14.142 -39.022 92.375 1.00 28.39 11 GLN C O 1
ATOM 8657 N N . HIS C 1 34 ? -14.607 -39.782 94.453 1.00 26.64 12 HIS C N 1
ATOM 8658 C CA . HIS C 1 34 ? -16.035 -39.919 94.201 1.00 29.45 12 HIS C CA 1
ATOM 8659 C C . HIS C 1 34 ? -16.804 -39.766 95.510 1.00 29.31 12 HIS C C 1
ATOM 8660 O O . HIS C 1 34 ? -17.755 -40.504 95.786 1.00 26.30 12 HIS C O 1
ATOM 8667 N N . ALA C 1 35 ? -16.400 -38.798 96.324 1.00 29.90 13 ALA C N 1
ATOM 8668 C CA . ALA C 1 35 ? -17.055 -38.563 97.602 1.00 27.47 13 ALA C CA 1
ATOM 8669 C C . ALA C 1 35 ? -18.452 -37.995 97.395 1.00 22.88 13 ALA C C 1
ATOM 8670 O O . ALA C 1 35 ? -18.739 -37.341 96.393 1.00 22.45 13 ALA C O 1
ATOM 8672 N N . THR C 1 36 ? -19.335 -38.305 98.326 1.00 24.33 14 THR C N 1
ATOM 8673 C CA . THR C 1 36 ? -20.668 -37.722 98.398 1.00 23.01 14 THR C CA 1
ATOM 8674 C C . THR C 1 36 ? -20.646 -36.824 99.639 1.00 23.01 14 THR C C 1
ATOM 8675 O O . THR C 1 36 ? -20.909 -37.272 100.758 1.00 28.04 14 THR C O 1
ATOM 8679 N N . PHE C 1 37 ? -20.296 -35.559 99.420 1.00 24.56 15 PHE C N 1
ATOM 8680 C CA . PHE C 1 37 ? -20.071 -34.562 100.458 1.00 27.31 15 PHE C CA 1
ATOM 8681 C C . PHE C 1 37 ? -21.370 -33.885 100.886 1.00 26.15 15 PHE C C 1
ATOM 8682 O O . PHE C 1 37 ? -22.274 -33.670 100.079 1.00 23.32 15 PHE C O 1
ATOM 8690 N N . TYR C 1 38 ? -21.422 -33.487 102.158 1.00 23.12 16 TYR C N 1
ATOM 8691 C CA . TYR C 1 38 ? -22.543 -32.744 102.718 1.00 24.73 16 TYR C CA 1
ATOM 8692 C C . TYR C 1 38 ? -21.992 -31.600 103.556 1.00 26.44 16 TYR C C 1
ATOM 8693 O O . TYR C 1 38 ? -21.162 -31.833 104.437 1.00 25.36 16 TYR C O 1
ATOM 8702 N N . GLN C 1 39 ? -22.431 -30.368 103.290 1.00 24.63 17 GLN C N 1
ATOM 8703 C CA . GLN C 1 39 ? -21.927 -29.223 104.040 1.00 27.08 17 GLN C CA 1
ATOM 8704 C C . GLN C 1 39 ? -22.827 -28.973 105.241 1.00 28.51 17 GLN C C 1
ATOM 8705 O O . GLN C 1 39 ? -24.029 -28.735 105.080 1.00 27.41 17 GLN C O 1
ATOM 8711 N N . ILE C 1 40 ? -22.245 -29.020 106.438 1.00 25.56 18 ILE C N 1
ATOM 8712 C CA . ILE C 1 40 ? -22.962 -28.748 107.678 1.00 29.91 18 ILE C CA 1
ATOM 8713 C C . ILE C 1 40 ? -22.578 -27.362 108.177 1.00 33.20 18 ILE C C 1
ATOM 8714 O O . ILE C 1 40 ? -21.389 -27.070 108.362 1.00 30.71 18 ILE C O 1
ATOM 8719 N N . TYR C 1 41 ? -23.592 -26.510 108.394 1.00 31.41 19 TYR C N 1
ATOM 8720 C CA . TYR C 1 41 ? -23.464 -25.204 109.031 1.00 32.79 19 TYR C CA 1
ATOM 8721 C C . TYR C 1 41 ? -23.807 -25.390 110.504 1.00 35.18 19 TYR C C 1
ATOM 8722 O O . TYR C 1 41 ? -24.993 -25.521 110.848 1.00 33.39 19 TYR C O 1
ATOM 8731 N N . PRO C 1 42 ? -22.822 -25.423 111.403 1.00 33.68 20 PRO C N 1
ATOM 8732 C CA . PRO C 1 42 ? -23.103 -25.848 112.784 1.00 29.96 20 PRO C CA 1
ATOM 8733 C C 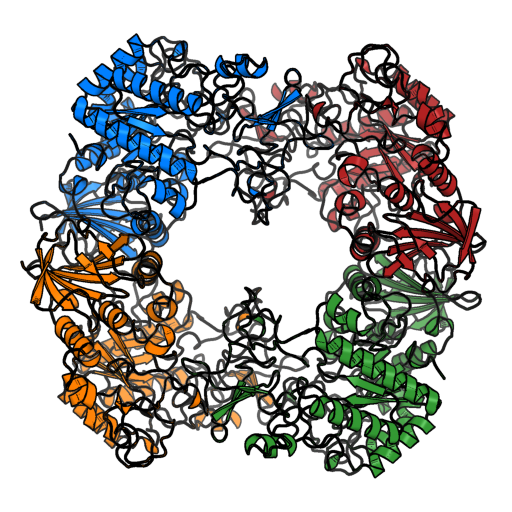. PRO C 1 42 ? -24.152 -25.012 113.509 1.00 27.98 20 PRO C C 1
ATOM 8734 O O . PRO C 1 42 ? -24.915 -25.567 114.308 1.00 28.74 20 PRO C O 1
ATOM 8738 N N . ARG C 1 43 ? -24.231 -23.706 113.255 1.00 35.21 21 ARG C N 1
ATOM 8739 C CA . ARG C 1 43 ? -25.235 -22.897 113.937 1.00 32.51 21 ARG C CA 1
ATOM 8740 C C . ARG C 1 43 ? -26.656 -23.288 113.552 1.00 31.78 21 ARG C C 1
ATOM 8741 O O . ARG C 1 43 ? -27.588 -22.974 114.296 1.00 33.52 21 ARG C O 1
ATOM 8749 N N . SER C 1 44 ? -26.855 -23.966 112.414 1.00 22.89 22 SER C N 1
ATOM 8750 C CA . SER C 1 44 ? -28.206 -24.191 111.904 1.00 23.57 22 SER C CA 1
ATOM 8751 C C . SER C 1 44 ? -28.596 -25.654 111.717 1.00 24.15 22 SER C C 1
ATOM 8752 O O . SER C 1 44 ? -29.685 -25.913 111.197 1.00 31.10 22 SER C O 1
ATOM 8755 N N . PHE C 1 45 ? -27.780 -26.618 112.148 1.00 25.48 23 PHE C N 1
ATOM 8756 C CA . PHE C 1 45 ? -28.119 -28.007 111.841 1.00 25.58 23 PHE C CA 1
ATOM 8757 C C . PHE C 1 45 ? -29.055 -28.642 112.874 1.00 27.60 23 PHE C C 1
ATOM 8758 O O . PHE C 1 45 ? -30.106 -29.185 112.510 1.00 32.01 23 PHE C O 1
ATOM 8766 N N . LEU C 1 46 ? -28.699 -28.605 114.155 1.00 28.01 24 LEU C N 1
ATOM 8767 C CA . LEU C 1 46 ? -29.583 -29.172 115.166 1.00 27.82 24 LEU C CA 1
ATOM 8768 C C . LEU C 1 46 ? -29.221 -28.612 116.531 1.00 31.32 24 LEU C C 1
ATOM 8769 O O . LEU C 1 46 ? -28.071 -28.714 116.962 1.00 30.62 24 LEU C O 1
ATOM 8774 N N . ASP C 1 47 ? -30.209 -28.031 117.199 1.00 36.89 25 ASP C N 1
ATOM 8775 C CA . ASP C 1 47 ? -30.064 -27.557 118.569 1.00 34.47 25 ASP C CA 1
ATOM 8776 C C . ASP C 1 47 ? -30.429 -28.694 119.517 1.00 36.45 25 ASP C C 1
ATOM 8777 O O . ASP C 1 47 ? -31.585 -29.129 119.555 1.00 39.89 25 ASP C O 1
ATOM 8782 N N . SER C 1 48 ? -29.449 -29.181 120.277 1.00 32.31 26 SER C N 1
ATOM 8783 C CA . SER C 1 48 ? -29.716 -30.269 121.208 1.00 35.33 26 SER C CA 1
ATOM 8784 C C . SER C 1 48 ? -30.054 -29.797 122.617 1.00 37.85 26 SER C C 1
ATOM 8785 O O . SER C 1 48 ? -30.426 -30.630 123.452 1.00 42.64 26 SER C O 1
ATOM 8788 N N . ASN C 1 49 ? -29.940 -28.499 122.917 1.00 37.75 27 ASN C N 1
ATOM 8789 C CA . ASN C 1 49 ? -30.146 -28.099 124.306 1.00 42.11 27 ASN C CA 1
ATOM 8790 C C . ASN C 1 49 ? -31.023 -26.856 124.472 1.00 41.23 27 ASN C C 1
ATOM 8791 O O . ASN C 1 49 ? -30.994 -26.231 125.540 1.00 39.99 27 ASN C O 1
ATOM 8796 N N . GLY C 1 50 ? -31.795 -26.481 123.454 1.00 38.09 28 GLY C N 1
ATOM 8797 C CA . GLY C 1 50 ? -32.946 -25.619 123.642 1.00 36.13 28 GLY C CA 1
ATOM 8798 C C . GLY C 1 50 ? -32.690 -24.133 123.671 1.00 42.68 28 GLY C C 1
ATOM 8799 O O . GLY C 1 50 ? -33.611 -23.377 123.994 1.00 48.00 28 GLY C O 1
ATOM 8800 N N . ASP C 1 51 ? -31.480 -23.681 123.352 1.00 39.26 29 ASP C N 1
ATOM 8801 C CA . ASP C 1 51 ? -31.198 -22.254 123.287 1.00 34.67 29 ASP C CA 1
ATOM 8802 C C . ASP C 1 51 ? -31.475 -21.653 121.915 1.00 29.73 29 ASP C C 1
ATOM 8803 O O . ASP C 1 51 ? -31.202 -20.466 121.712 1.00 29.00 29 ASP C O 1
ATOM 8808 N N . GLY C 1 52 ? -31.980 -22.446 120.974 1.00 39.84 30 GLY C N 1
ATOM 8809 C CA . GLY C 1 52 ? -32.207 -21.971 119.624 1.00 38.13 30 GLY C CA 1
ATOM 8810 C C . GLY C 1 52 ? -30.977 -21.859 118.748 1.00 40.52 30 GLY C C 1
ATOM 8811 O O . GLY C 1 52 ? -31.070 -21.301 117.649 1.00 41.00 30 GLY C O 1
ATOM 8812 N N . ILE C 1 53 ? -29.832 -22.372 119.190 1.00 34.98 31 ILE C N 1
ATOM 8813 C CA . ILE C 1 53 ? -28.584 -22.332 118.434 1.00 36.50 31 ILE C CA 1
ATOM 8814 C C . ILE C 1 53 ? -28.167 -23.770 118.149 1.00 33.54 31 ILE C C 1
ATOM 8815 O O . ILE C 1 53 ? -28.266 -24.622 119.029 1.00 26.96 31 ILE C O 1
ATOM 8820 N N . GLY C 1 54 ? -27.721 -24.060 116.930 1.00 27.10 32 GLY C N 1
ATOM 8821 C CA . GLY C 1 54 ? -27.202 -25.393 116.653 1.00 28.24 32 GLY C CA 1
ATOM 8822 C C . GLY C 1 54 ? -25.918 -25.667 117.418 1.00 29.01 32 GLY C C 1
ATOM 8823 O O . GLY C 1 54 ? -25.163 -24.756 117.753 1.00 36.51 32 GLY C O 1
ATOM 8824 N N . ASP C 1 55 ? -25.649 -26.946 117.690 1.00 25.16 33 ASP C N 1
ATOM 8825 C CA . ASP C 1 55 ? -24.456 -27.285 118.455 1.00 29.86 33 ASP C CA 1
ATOM 8826 C C . ASP C 1 55 ? -23.890 -28.618 117.980 1.00 34.77 33 ASP C C 1
ATOM 8827 O O . ASP C 1 55 ? -24.533 -29.367 117.237 1.00 29.87 33 ASP C O 1
ATOM 8832 N N . LEU C 1 56 ? -22.667 -28.910 118.436 1.00 31.91 34 LEU C N 1
ATOM 8833 C CA . LEU C 1 56 ? -21.953 -30.091 117.955 1.00 31.15 34 LEU C CA 1
ATOM 8834 C C . LEU C 1 56 ? -22.659 -31.377 118.358 1.00 28.71 34 LEU C C 1
ATOM 8835 O O . LEU C 1 56 ? -22.736 -32.321 117.565 1.00 36.05 34 LEU C O 1
ATOM 8840 N N . ALA C 1 57 ? -23.163 -31.449 119.596 1.00 32.00 35 ALA C N 1
ATOM 8841 C CA . ALA C 1 57 ? -23.856 -32.664 120.017 1.00 30.73 35 ALA C CA 1
ATOM 8842 C C . ALA C 1 57 ? -25.047 -32.939 119.114 1.00 32.58 35 ALA C C 1
ATOM 8843 O O . ALA C 1 57 ? -25.342 -34.094 118.797 1.00 32.44 35 ALA C O 1
ATOM 8845 N N . GLY C 1 58 ? -25.729 -31.883 118.670 1.00 35.60 36 GLY C N 1
ATOM 8846 C CA . GLY C 1 58 ? -26.795 -32.066 117.702 1.00 34.62 36 GLY C CA 1
ATOM 8847 C C . GLY C 1 58 ? -26.296 -32.700 116.417 1.00 30.66 36 GLY C C 1
ATOM 8848 O O . GLY C 1 58 ? -26.887 -33.661 115.920 1.00 29.89 36 GLY C O 1
ATOM 8849 N N . ILE C 1 59 ? -25.187 -32.180 115.871 1.00 29.22 37 ILE C N 1
ATOM 8850 C CA . ILE C 1 59 ? -24.625 -32.760 114.647 1.00 33.89 37 ILE C CA 1
ATOM 8851 C C . ILE C 1 59 ? -24.278 -34.223 114.872 1.00 32.84 37 ILE C C 1
ATOM 8852 O O . ILE C 1 59 ? -24.566 -35.092 114.038 1.00 34.54 37 ILE C O 1
ATOM 8857 N N . THR C 1 60 ? -23.635 -34.510 116.001 1.00 33.04 38 THR C N 1
ATOM 8858 C CA . THR C 1 60 ? -23.240 -35.876 116.313 1.00 30.28 38 THR C CA 1
ATOM 8859 C C . THR C 1 60 ? -24.433 -36.816 116.276 1.00 27.51 38 THR C C 1
ATOM 8860 O O . THR C 1 60 ? -24.334 -37.936 115.766 1.00 37.73 38 THR C O 1
ATOM 8864 N N . SER C 1 61 ? -25.579 -36.369 116.787 1.00 37.58 39 SER C N 1
ATOM 8865 C CA . SER C 1 61 ? -26.761 -37.221 116.808 1.00 33.66 39 SER C CA 1
ATOM 8866 C C . SER C 1 61 ? -27.326 -37.492 115.422 1.00 31.09 39 SER C C 1
ATOM 8867 O O . SER C 1 61 ? -28.210 -38.346 115.290 1.00 32.24 39 SER C O 1
ATOM 8870 N N . LYS C 1 62 ? -26.870 -36.774 114.397 1.00 32.39 40 LYS C N 1
ATOM 8871 C CA . LYS C 1 62 ? -27.438 -36.901 113.062 1.00 31.58 40 LYS C CA 1
ATOM 8872 C C . LYS C 1 62 ? -26.444 -37.447 112.048 1.00 30.03 40 LYS C C 1
ATOM 8873 O O . LYS C 1 62 ? -26.742 -37.447 110.847 1.00 30.06 40 LYS C O 1
ATOM 8879 N N . MET C 1 63 ? -25.263 -37.898 112.484 1.00 35.46 41 MET C N 1
ATOM 8880 C CA . MET C 1 63 ? -24.341 -38.511 111.532 1.00 39.76 41 MET C CA 1
ATOM 8881 C C . MET C 1 63 ? -24.918 -39.809 110.977 1.00 37.75 41 MET C C 1
ATOM 8882 O O . MET C 1 63 ? -24.650 -40.167 109.821 1.00 33.75 41 MET C O 1
ATOM 8887 N N . LYS C 1 64 ? -25.726 -40.510 111.778 1.00 38.89 42 LYS C N 1
ATOM 8888 C CA . LYS C 1 64 ? -26.427 -41.690 111.284 1.00 33.69 42 LYS C CA 1
ATOM 8889 C C . LYS C 1 64 ? -27.428 -41.311 110.199 1.00 35.39 42 LYS C C 1
ATOM 8890 O O . LYS C 1 64 ? -27.522 -41.979 109.161 1.00 37.69 42 LYS C O 1
ATOM 8894 N N . TYR C 1 65 ? -28.190 -40.239 110.429 1.00 35.18 43 TYR C N 1
ATOM 8895 C CA . TYR C 1 65 ? -29.087 -39.713 109.403 1.00 35.40 43 TYR C CA 1
ATOM 8896 C C . TYR C 1 65 ? -28.345 -39.422 108.104 1.00 34.57 43 TYR C C 1
ATOM 8897 O O . TYR C 1 65 ? -28.858 -39.701 107.015 1.00 31.24 43 TYR C O 1
ATOM 8906 N N . LEU C 1 66 ? -27.143 -38.845 108.196 1.00 31.64 44 LEU C N 1
ATOM 8907 C CA . LEU C 1 66 ? -26.392 -38.518 106.983 1.00 28.82 44 LEU C CA 1
ATOM 8908 C C . LEU C 1 66 ? -25.925 -39.778 106.267 1.00 29.96 44 LEU C C 1
ATOM 8909 O O . LEU C 1 66 ? -26.038 -39.887 105.042 1.00 30.21 44 LEU C O 1
ATOM 8914 N N . ALA C 1 67 ? -25.383 -40.737 107.016 1.00 31.77 45 ALA C N 1
ATOM 8915 C CA . ALA C 1 67 ? -24.981 -41.995 106.400 1.00 28.99 45 ALA C CA 1
ATOM 8916 C C . ALA C 1 67 ? -26.170 -42.671 105.728 1.00 36.52 45 ALA C C 1
ATOM 8917 O O . ALA C 1 67 ? -26.041 -43.228 104.628 1.00 30.74 45 ALA C O 1
ATOM 8919 N N . ASP C 1 68 ? -27.350 -42.589 106.357 1.00 34.45 46 ASP C N 1
ATOM 8920 C CA . ASP C 1 68 ? -28.544 -43.226 105.809 1.00 35.72 46 ASP C CA 1
ATOM 8921 C C . ASP C 1 68 ? -29.012 -42.580 104.500 1.00 33.50 46 ASP C C 1
ATOM 8922 O O . ASP C 1 68 ? -29.660 -43.254 103.689 1.00 36.91 46 ASP C O 1
ATOM 8927 N N . ILE C 1 69 ? -28.729 -41.294 104.270 1.00 28.41 47 ILE C N 1
ATOM 8928 C CA . ILE C 1 69 ? -29.097 -40.673 102.996 1.00 28.32 47 ILE C CA 1
ATOM 8929 C C . ILE C 1 69 ? -27.940 -40.679 101.997 1.00 33.15 47 ILE C C 1
ATOM 8930 O O . ILE C 1 69 ? -28.018 -40.009 100.966 1.00 28.95 47 ILE C O 1
ATOM 8935 N N . GLY C 1 70 ? -26.871 -41.428 102.278 1.00 32.62 48 GLY C N 1
ATOM 8936 C CA . GLY C 1 70 ? -25.821 -41.692 101.315 1.00 27.98 48 GLY C CA 1
ATOM 8937 C C . GLY C 1 70 ? -24.598 -40.802 101.384 1.00 31.62 48 GLY C C 1
ATOM 8938 O O . GLY C 1 70 ? -23.793 -40.818 100.442 1.00 32.57 48 GLY C O 1
ATOM 8939 N N . ILE C 1 71 ? -24.430 -40.037 102.458 1.00 29.15 49 ILE C N 1
ATOM 8940 C CA . ILE C 1 71 ? -23.271 -39.168 102.622 1.00 28.84 49 ILE C CA 1
ATOM 8941 C C . ILE C 1 71 ? -22.101 -39.987 103.143 1.00 26.97 49 ILE C C 1
ATOM 8942 O O . ILE C 1 71 ? -22.270 -40.846 104.015 1.00 28.63 49 ILE C O 1
ATOM 8947 N N . ASP C 1 72 ? -20.905 -39.732 102.604 1.00 28.90 50 ASP C N 1
ATOM 8948 C CA . ASP C 1 72 ? -19.692 -40.329 103.145 1.00 30.41 50 ASP C CA 1
ATOM 8949 C C . ASP C 1 72 ? -18.615 -39.291 103.414 1.00 29.15 50 ASP C C 1
ATOM 8950 O O . ASP C 1 72 ? -17.454 -39.659 103.621 1.00 34.07 50 ASP C O 1
ATOM 8955 N N . ALA C 1 73 ? -18.966 -38.008 103.426 1.00 26.10 51 ALA C N 1
ATOM 8956 C CA . ALA C 1 73 ? -17.996 -36.960 103.705 1.00 24.08 51 ALA C CA 1
ATOM 8957 C C . ALA C 1 73 ? -18.768 -35.709 104.080 1.00 23.76 51 ALA C C 1
ATOM 8958 O O . ALA C 1 73 ? -19.756 -35.377 103.428 1.00 26.63 51 ALA C O 1
ATOM 8960 N N . THR C 1 74 ? -18.349 -35.040 105.142 1.00 27.48 52 THR C N 1
ATOM 8961 C CA . THR C 1 74 ? -18.952 -33.769 105.501 1.00 29.18 52 THR C CA 1
ATOM 8962 C C . THR C 1 74 ? -17.925 -32.657 105.394 1.00 30.00 52 THR C C 1
ATOM 8963 O O . THR C 1 74 ? -16.731 -32.855 105.628 1.00 34.07 52 THR C O 1
ATOM 8967 N N . TRP C 1 75 ? -18.415 -31.483 105.036 1.00 28.57 53 TRP C N 1
ATOM 8968 C CA . TRP C 1 75 ? -17.680 -30.241 105.168 1.00 24.98 53 TRP C CA 1
ATOM 8969 C C . TRP C 1 75 ? -18.303 -29.518 106.353 1.00 32.49 53 TRP C C 1
ATOM 8970 O O . TRP C 1 75 ? -19.501 -29.212 106.339 1.00 27.66 53 TRP C O 1
ATOM 8981 N N . LEU C 1 76 ? -17.516 -29.316 107.403 1.00 27.41 54 LEU C N 1
ATOM 8982 C CA . LEU C 1 76 ? -17.979 -28.614 108.599 1.00 27.92 54 LEU C CA 1
ATOM 8983 C C . LEU C 1 76 ? -17.528 -27.158 108.512 1.00 29.74 54 LEU C C 1
ATOM 8984 O O . LEU C 1 76 ? -16.328 -26.871 108.541 1.00 24.54 54 LEU C O 1
ATOM 8989 N N . SER C 1 77 ? -18.493 -26.240 108.406 1.00 28.59 55 SER C N 1
ATOM 8990 C CA . SER C 1 77 ? -18.175 -24.826 108.460 1.00 23.69 55 SER C CA 1
ATOM 8991 C C . SER C 1 77 ? -17.613 -24.492 109.840 1.00 21.97 55 SER C C 1
ATOM 8992 O O . SER C 1 77 ? -17.862 -25.217 110.799 1.00 26.51 55 SER C O 1
ATOM 8995 N N . PRO C 1 78 ? -16.842 -23.409 109.951 1.00 28.91 56 PRO C N 1
ATOM 8996 C CA . PRO C 1 78 ? -15.949 -23.242 111.099 1.00 30.09 56 PRO C CA 1
ATOM 8997 C C . PRO C 1 78 ? -16.728 -23.151 112.394 1.00 27.38 56 PRO C C 1
ATOM 8998 O O . PRO C 1 78 ? -17.554 -22.244 112.575 1.00 29.38 56 PRO C O 1
ATOM 9002 N N . PRO C 1 79 ? -16.500 -24.082 113.317 1.00 27.12 57 PRO C N 1
ATOM 9003 C CA . PRO C 1 79 ? -17.105 -23.984 114.649 1.00 24.18 57 PRO C CA 1
ATOM 9004 C C . PRO C 1 79 ? -16.207 -23.337 115.691 1.00 31.40 57 PRO C C 1
ATOM 9005 O O . PRO C 1 79 ? -16.501 -23.445 116.885 1.00 34.66 57 PRO C O 1
ATOM 9009 N N . PHE C 1 80 ? -15.126 -22.694 115.264 1.00 29.40 58 PHE C N 1
ATOM 9010 C CA . PHE C 1 80 ? -14.150 -22.133 116.182 1.00 32.75 58 PHE C CA 1
ATOM 9011 C C . PHE C 1 80 ? -14.720 -20.925 116.918 1.00 32.61 58 PHE C C 1
ATOM 9012 O O . PHE C 1 80 ? -15.735 -20.340 116.526 1.00 27.04 58 PHE C O 1
ATOM 9020 N N . LYS C 1 81 ? -14.052 -20.563 118.012 1.00 31.10 59 LYS C N 1
ATOM 9021 C CA . LYS C 1 81 ? -14.447 -19.380 118.761 1.00 28.00 59 LYS C CA 1
ATOM 9022 C C . LYS C 1 81 ? -14.398 -18.158 117.857 1.00 29.72 59 LYS C C 1
ATOM 9023 O O . LYS C 1 81 ? -13.408 -17.929 117.154 1.00 29.76 59 LYS C O 1
ATOM 9029 N N . SER C 1 82 ? -15.483 -17.376 117.870 1.00 25.47 60 SER C N 1
ATOM 9030 C CA . SER C 1 82 ? -15.667 -16.293 116.919 1.00 27.39 60 SER C CA 1
ATOM 9031 C C . SER C 1 82 ? -16.615 -15.257 117.492 1.00 29.60 60 SER C C 1
ATOM 9032 O O . SER C 1 82 ? -17.618 -15.638 118.105 1.00 29.61 60 SER C O 1
ATOM 9035 N N . PRO C 1 83 ? -16.352 -13.958 117.311 1.00 29.38 61 PRO C N 1
ATOM 9036 C CA . PRO C 1 83 ? -17.364 -12.943 117.653 1.00 33.63 61 PRO C CA 1
ATOM 9037 C C . PRO C 1 83 ? -18.556 -12.929 116.709 1.00 28.32 61 PRO C C 1
ATOM 9038 O O . PRO C 1 83 ? -19.496 -12.156 116.942 1.00 32.90 61 PRO C O 1
ATOM 9042 N N . LEU C 1 84 ? -18.520 -13.721 115.631 1.00 26.90 62 LEU C N 1
ATOM 9043 C CA . LEU C 1 84 ? -19.620 -13.916 114.684 1.00 30.17 62 LEU C CA 1
ATOM 9044 C C . LEU C 1 84 ? -19.854 -12.712 113.775 1.00 32.65 62 LEU C C 1
ATOM 9045 O O . LEU C 1 84 ? -20.917 -12.595 113.157 1.00 32.39 62 LEU C O 1
ATOM 9050 N N . LYS C 1 85 ? -18.880 -11.811 113.651 1.00 26.82 63 LYS C N 1
ATOM 9051 C CA . LYS C 1 85 ? -19.022 -10.738 112.677 1.00 29.16 63 LYS C CA 1
ATOM 9052 C C . LYS C 1 85 ? -19.107 -11.304 111.263 1.00 31.65 63 LYS C C 1
ATOM 9053 O O . LYS C 1 85 ? -19.770 -10.717 110.402 1.00 27.71 63 LYS C O 1
ATOM 9059 N N . ASP C 1 86 ? -18.458 -12.449 111.021 1.00 29.37 64 ASP C N 1
ATOM 9060 C CA . ASP C 1 86 ? -18.603 -13.235 109.793 1.00 26.56 64 ASP C CA 1
ATOM 9061 C C . ASP C 1 86 ? -18.936 -14.686 110.135 1.00 30.83 64 ASP C C 1
ATOM 9062 O O . ASP C 1 86 ? -18.565 -15.605 109.401 1.00 28.66 64 ASP C O 1
ATOM 9067 N N . PHE C 1 87 ? -19.598 -14.893 111.277 1.00 26.91 65 PHE C N 1
ATOM 9068 C CA . PHE C 1 87 ? -20.201 -16.162 111.693 1.00 29.66 65 PHE C CA 1
ATOM 9069 C C . PHE C 1 87 ? -19.277 -17.359 111.483 1.00 28.94 65 PHE C C 1
ATOM 9070 O O . PHE C 1 87 ? -19.601 -18.315 110.783 1.00 30.47 65 PHE C O 1
ATOM 9078 N N . GLY C 1 88 ? -18.120 -17.302 112.144 1.00 32.92 66 GLY C N 1
ATOM 9079 C CA . GLY C 1 88 ? -17.162 -18.381 112.141 1.00 27.14 66 GLY C CA 1
ATOM 9080 C C . GLY C 1 88 ? -15.953 -18.139 111.267 1.00 27.95 66 GLY C C 1
ATOM 9081 O O . GLY C 1 88 ? -14.894 -18.729 111.512 1.00 31.12 66 GLY C O 1
ATOM 9082 N N . TYR C 1 89 ? -16.080 -17.299 110.252 1.00 23.46 67 TYR C N 1
ATOM 9083 C CA . TYR C 1 89 ? -14.947 -16.952 109.420 1.00 26.36 67 TYR C CA 1
ATOM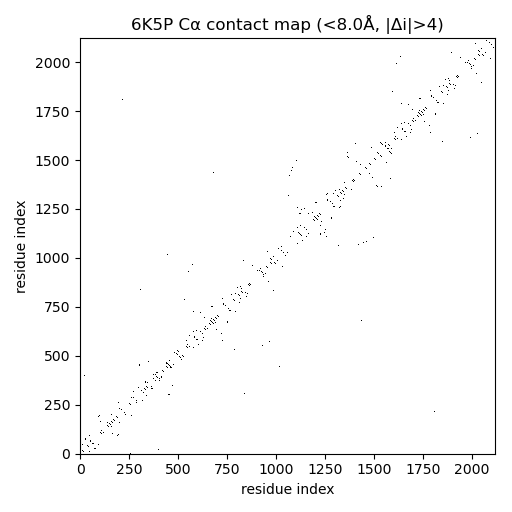 9084 C C . TYR C 1 89 ? -14.180 -15.753 109.960 1.00 30.09 67 TYR C C 1
ATOM 9085 O O . TYR C 1 89 ? -13.241 -15.296 109.305 1.00 28.65 67 TYR C O 1
ATOM 9094 N N . ASP C 1 90 ? -14.544 -15.255 111.150 1.00 28.79 68 ASP C N 1
ATOM 9095 C CA . ASP C 1 90 ? -13.707 -14.341 111.930 1.00 27.65 68 ASP C CA 1
ATOM 9096 C C . ASP C 1 90 ? -13.369 -15.070 113.234 1.00 27.32 68 ASP C C 1
ATOM 9097 O O . ASP C 1 90 ? -14.174 -15.083 114.171 1.00 26.17 68 ASP C O 1
ATOM 9102 N N . VAL C 1 91 ? -12.191 -15.690 113.289 1.00 23.23 69 VAL C N 1
ATOM 9103 C CA . VAL C 1 91 ? -11.834 -16.613 114.364 1.00 23.65 69 VAL C CA 1
ATOM 9104 C C . VAL C 1 91 ? -10.990 -15.879 115.396 1.00 27.47 69 VAL C C 1
ATOM 9105 O O . VAL C 1 91 ? -9.940 -15.312 115.062 1.00 28.78 69 VAL C O 1
ATOM 9109 N N . SER C 1 92 ? -11.422 -15.923 116.652 1.00 31.14 70 SER C N 1
ATOM 9110 C CA . SER C 1 92 ? -10.648 -15.343 117.742 1.00 32.75 70 SER C CA 1
ATOM 9111 C C . SER C 1 92 ? -9.765 -16.359 118.460 1.00 36.09 70 SER C C 1
ATOM 9112 O O . SER C 1 92 ? -8.908 -15.952 119.251 1.00 37.63 70 SER C O 1
ATOM 9115 N N . ASP C 1 93 ? -9.937 -17.657 118.192 1.00 29.63 71 ASP C N 1
ATOM 9116 C CA . ASP C 1 93 ? -9.054 -18.691 118.742 1.00 29.02 71 ASP C CA 1
ATOM 9117 C C . ASP C 1 93 ? -9.119 -19.901 117.819 1.00 27.61 71 ASP C C 1
ATOM 9118 O O . ASP C 1 93 ? -10.118 -20.627 117.831 1.00 32.23 71 ASP C O 1
ATOM 9123 N N . PHE C 1 94 ? -8.054 -20.131 117.047 1.00 27.41 72 PHE C N 1
ATOM 9124 C CA . PHE C 1 94 ? -8.086 -21.216 116.073 1.00 30.25 72 PHE C CA 1
ATOM 9125 C C . PHE C 1 94 ? -8.053 -22.590 116.727 1.00 36.19 72 PHE C C 1
ATOM 9126 O O . PHE C 1 94 ? -8.294 -23.588 116.042 1.00 36.05 72 PHE C O 1
ATOM 9134 N N . TYR C 1 95 ? -7.777 -22.662 118.031 1.00 28.88 73 TYR C N 1
ATOM 9135 C CA . TYR C 1 95 ? -7.646 -23.929 118.732 1.00 34.84 73 TYR C CA 1
ATOM 9136 C C . TYR C 1 95 ? -8.875 -24.304 119.548 1.00 36.85 73 TYR C C 1
ATOM 9137 O O . TYR C 1 95 ? -8.885 -25.373 120.168 1.00 33.99 73 TYR C O 1
ATOM 9146 N N . ALA C 1 96 ? -9.899 -23.457 119.593 1.00 35.03 74 ALA C N 1
ATOM 9147 C CA . ALA C 1 96 ? -10.994 -23.672 120.524 1.00 38.96 74 ALA C CA 1
ATOM 9148 C C . ALA C 1 96 ? -12.332 -23.629 119.803 1.00 34.79 74 ALA C C 1
ATOM 9149 O O . ALA C 1 96 ? -12.465 -23.063 118.713 1.00 35.59 74 ALA C O 1
ATOM 9151 N N . ILE C 1 97 ? -13.324 -24.239 120.441 1.00 30.87 75 ILE C N 1
ATOM 9152 C CA . ILE C 1 97 ? -14.680 -24.310 119.911 1.00 38.20 75 ILE C CA 1
ATOM 9153 C C . ILE C 1 97 ? -15.494 -23.149 120.463 1.00 38.93 75 ILE C C 1
ATOM 9154 O O . ILE C 1 97 ? -15.387 -22.800 121.645 1.00 33.33 75 ILE C O 1
ATOM 9159 N N . GLN C 1 98 ? -16.303 -22.544 119.601 1.00 30.42 76 GLN C N 1
ATOM 9160 C CA . GLN C 1 98 ? -17.247 -21.525 120.039 1.00 31.78 76 GLN C CA 1
ATOM 9161 C C . GLN C 1 98 ? -18.114 -22.077 121.172 1.00 35.79 76 GLN C C 1
ATOM 9162 O O . GLN C 1 98 ? -18.681 -23.171 121.032 1.00 29.76 76 GLN C O 1
ATOM 9168 N N . PRO C 1 99 ? -18.233 -21.366 122.303 1.00 39.13 77 PRO C N 1
ATOM 9169 C CA . PRO C 1 99 ? -18.828 -21.991 123.502 1.00 39.36 77 PRO C CA 1
ATOM 9170 C C . PRO C 1 99 ? -20.197 -22.622 123.287 1.00 28.22 77 PRO C C 1
ATOM 9171 O O . PRO C 1 99 ? -20.424 -23.755 123.734 1.00 33.59 77 PRO C O 1
ATOM 9175 N N . GLU C 1 100 ? -21.117 -21.922 122.619 1.00 32.58 78 GLU C N 1
ATOM 9176 C CA . GLU C 1 100 ? -22.477 -22.433 122.492 1.00 37.50 78 GLU C CA 1
ATOM 9177 C C . GLU C 1 100 ? -22.547 -23.697 121.643 1.00 34.81 78 GLU C C 1
ATOM 9178 O O . GLU C 1 100 ? -23.508 -24.457 121.774 1.00 42.15 78 GLU C O 1
ATOM 9184 N N . TYR C 1 101 ? -21.550 -23.942 120.791 1.00 33.89 79 TYR C N 1
ATOM 9185 C CA . TYR C 1 101 ? -21.506 -25.165 119.994 1.00 35.76 79 TYR C CA 1
ATOM 9186 C C . TYR C 1 101 ? -21.008 -26.363 120.799 1.00 33.12 79 TYR C C 1
ATOM 9187 O O . TYR C 1 101 ? -21.326 -27.505 120.451 1.00 36.02 79 TYR C O 1
ATOM 9196 N N . GLY C 1 102 ? -20.247 -26.122 121.868 1.00 37.71 80 GLY C N 1
ATOM 9197 C CA . GLY C 1 102 ? -19.667 -27.173 122.682 1.00 35.01 80 GLY C CA 1
ATOM 9198 C C . GLY C 1 102 ? -18.208 -26.922 123.018 1.00 32.11 80 GLY C C 1
ATOM 9199 O O . GLY C 1 102 ? -17.793 -25.769 123.149 1.00 33.94 80 GLY C O 1
ATOM 9200 N N . ASN C 1 103 ? -17.421 -27.988 123.167 1.00 37.79 81 ASN C N 1
ATOM 9201 C CA . ASN C 1 103 ? -15.997 -27.872 123.466 1.00 31.16 81 ASN C CA 1
ATOM 9202 C C . ASN C 1 103 ? -15.252 -28.948 122.678 1.00 37.29 81 ASN C C 1
ATOM 9203 O O . ASN C 1 103 ? -15.842 -29.672 121.870 1.00 39.05 81 ASN C O 1
ATOM 9208 N N . LEU C 1 104 ? -13.942 -29.070 122.924 1.00 33.75 82 LEU C N 1
ATOM 9209 C CA . LEU C 1 104 ? -13.156 -30.045 122.171 1.00 39.00 82 LEU C CA 1
ATOM 9210 C C . LEU C 1 104 ? -13.620 -31.468 122.426 1.00 36.89 82 LEU C C 1
ATOM 9211 O O . LEU C 1 104 ? -13.466 -32.331 121.557 1.00 40.51 82 LEU C O 1
ATOM 9216 N N . THR C 1 105 ? -14.192 -31.739 123.604 1.00 35.02 83 THR C N 1
ATOM 9217 C CA . THR C 1 105 ? -14.708 -33.078 123.859 1.00 35.23 83 THR C CA 1
ATOM 9218 C C . THR C 1 105 ? -15.902 -33.390 122.963 1.00 36.38 83 THR C C 1
ATOM 9219 O O . THR C 1 105 ? -16.007 -34.497 122.422 1.00 38.42 83 THR C O 1
ATOM 9223 N N . ASP C 1 106 ? -16.802 -32.424 122.782 1.00 41.16 84 ASP C N 1
ATOM 9224 C CA . ASP C 1 106 ? -17.887 -32.598 121.823 1.00 37.58 84 ASP C CA 1
ATOM 9225 C C . ASP C 1 106 ? -17.352 -32.740 120.399 1.00 40.37 84 ASP C C 1
ATOM 9226 O O . ASP C 1 106 ? -17.874 -33.538 119.612 1.00 34.74 84 ASP C O 1
ATOM 9231 N N . PHE C 1 107 ? -16.305 -31.983 120.052 1.00 37.22 85 PHE C N 1
ATOM 9232 C CA . PHE C 1 107 ? -15.715 -32.120 118.722 1.00 36.46 85 PHE C CA 1
ATOM 9233 C C . PHE C 1 107 ? -15.141 -33.515 118.523 1.00 35.49 85 PHE C C 1
ATOM 9234 O O . PHE C 1 107 ? -15.235 -34.083 117.432 1.00 33.36 85 PHE C O 1
ATOM 9242 N N . ASP C 1 108 ? -14.546 -34.089 119.568 1.00 35.64 86 ASP C N 1
ATOM 9243 C CA . ASP C 1 108 ? -14.028 -35.443 119.442 1.00 32.61 86 ASP C CA 1
ATOM 9244 C C . ASP C 1 108 ? -15.161 -36.454 119.313 1.00 35.23 86 ASP C C 1
ATOM 9245 O O . ASP C 1 108 ? -15.051 -37.419 118.553 1.00 40.18 86 ASP C O 1
ATOM 9250 N N . LYS C 1 109 ? -16.257 -36.250 120.042 1.00 35.69 87 LYS C N 1
ATOM 9251 C CA . LYS C 1 109 ? -17.402 -37.139 119.899 1.00 34.89 87 LYS C CA 1
ATOM 9252 C C . LYS C 1 109 ? -17.972 -37.072 118.490 1.00 36.03 87 LYS C C 1
ATOM 9253 O O . LYS C 1 109 ? -18.435 -38.084 117.958 1.00 34.61 87 LYS C O 1
ATOM 9257 N N . LEU C 1 110 ? -17.922 -35.896 117.865 1.00 29.42 88 LEU C N 1
ATOM 9258 C CA . LEU C 1 110 ? -18.414 -35.761 116.497 1.00 30.92 88 LEU C CA 1
ATOM 9259 C C . LEU C 1 110 ? -17.522 -36.516 115.519 1.00 32.28 88 LEU C C 1
ATOM 9260 O O . LEU C 1 110 ? -18.017 -37.239 114.644 1.00 36.36 88 LEU C O 1
ATOM 9265 N N . VAL C 1 111 ? -16.202 -36.355 115.647 1.00 36.56 89 VAL C N 1
ATOM 9266 C CA . VAL C 1 111 ? -15.273 -37.031 114.743 1.00 37.68 89 VAL C CA 1
ATOM 9267 C C . VAL C 1 111 ? -15.411 -38.543 114.877 1.00 39.37 89 VAL C C 1
ATOM 9268 O O . VAL C 1 111 ? -15.410 -39.273 113.876 1.00 38.44 89 VAL C O 1
ATOM 9272 N N . GLU C 1 112 ? -15.564 -39.032 116.111 1.00 37.98 90 GLU C N 1
ATOM 9273 C CA . GLU C 1 112 ? -15.721 -40.463 116.340 1.00 39.16 90 GLU C CA 1
ATOM 9274 C C . GLU C 1 112 ? -17.046 -40.979 115.789 1.00 40.20 90 GLU C C 1
ATOM 9275 O O . GLU C 1 112 ? -17.102 -42.078 115.226 1.00 31.66 90 GLU C O 1
ATOM 9277 N N . GLU C 1 113 ? -18.126 -40.209 115.941 1.00 35.18 91 GLU C N 1
ATOM 9278 C CA . GLU C 1 113 ? -19.411 -40.669 115.422 1.00 36.12 91 GLU C CA 1
ATOM 9279 C C . GLU C 1 113 ? -19.449 -40.589 113.899 1.00 31.66 91 GLU C C 1
ATOM 9280 O O . GLU C 1 113 ? -20.060 -41.440 113.240 1.00 32.74 91 GLU C O 1
ATOM 9286 N N . SER C 1 114 ? -18.792 -39.581 113.322 1.00 28.97 92 SER C N 1
ATOM 9287 C CA . SER C 1 114 ? -18.651 -39.528 111.870 1.00 35.01 92 SER C CA 1
ATOM 9288 C C . SER C 1 114 ? -17.913 -40.764 111.344 1.00 39.05 92 SER C C 1
ATOM 9289 O O . SER C 1 114 ? -18.401 -41.464 110.445 1.00 31.00 92 SER C O 1
ATOM 9292 N N . HIS C 1 115 ? -16.739 -41.059 111.907 1.00 35.28 93 HIS C N 1
ATOM 9293 C CA . HIS C 1 115 ? -15.972 -42.209 111.436 1.00 40.72 93 HIS C CA 1
ATOM 9294 C C . HIS C 1 115 ? -16.706 -43.516 111.685 1.00 37.64 93 HIS C C 1
ATOM 9295 O O . HIS C 1 115 ? -16.547 -44.473 110.916 1.00 36.15 93 HIS C O 1
ATOM 9302 N N . LYS C 1 116 ? -17.522 -43.575 112.742 1.00 38.48 94 LYS C N 1
ATOM 9303 C CA . LYS C 1 116 ? -18.323 -44.768 113.003 1.00 37.33 94 LYS C CA 1
ATOM 9304 C C . LYS C 1 116 ? -19.331 -45.013 111.894 1.00 40.08 94 LYS C C 1
ATOM 9305 O O . LYS C 1 116 ? -19.573 -46.163 111.509 1.00 38.94 94 LYS C O 1
ATOM 9308 N N . ASN C 1 117 ? -19.927 -43.949 111.372 1.00 33.92 95 ASN C N 1
ATOM 9309 C CA . ASN C 1 117 ? -20.884 -44.056 110.285 1.00 34.20 95 ASN C CA 1
ATOM 9310 C C . ASN C 1 117 ? -20.220 -44.021 108.917 1.00 37.36 95 ASN C C 1
ATOM 9311 O O . ASN C 1 117 ? -20.914 -43.899 107.898 1.00 33.29 95 ASN C O 1
ATOM 9316 N N . GLY C 1 118 ? -18.897 -44.146 108.873 1.00 36.11 96 GLY C N 1
ATOM 9317 C CA . GLY C 1 118 ? -18.190 -44.166 107.612 1.00 35.49 96 GLY C CA 1
ATOM 9318 C C . GLY C 1 118 ? -18.175 -42.833 106.903 1.00 29.60 96 GLY C C 1
ATOM 9319 O O . GLY C 1 118 ? -18.195 -42.795 105.669 1.00 34.04 96 GLY C O 1
ATOM 9320 N N . ILE C 1 119 ? -18.120 -41.732 107.646 1.00 28.71 97 ILE C N 1
ATOM 9321 C CA . ILE C 1 119 ? -18.181 -40.395 107.063 1.00 31.38 97 ILE C CA 1
ATOM 9322 C C . ILE C 1 119 ? -16.885 -39.661 107.388 1.00 36.14 97 ILE C C 1
ATOM 9323 O O . ILE C 1 119 ? -16.544 -39.483 108.565 1.00 33.25 97 ILE C O 1
ATOM 9328 N N . LYS C 1 120 ? -16.163 -39.251 106.345 1.00 29.41 98 LYS C N 1
ATOM 9329 C CA . LYS C 1 120 ? -14.984 -38.413 106.510 1.00 30.66 98 LYS C CA 1
ATOM 9330 C C . LYS C 1 120 ? -15.412 -36.998 106.886 1.00 33.90 98 LYS C C 1
ATOM 9331 O O . LYS C 1 120 ? -16.482 -36.532 106.488 1.00 32.83 98 LYS C O 1
ATOM 9337 N N . LEU C 1 121 ? -14.577 -36.314 107.671 1.00 29.35 99 LEU C N 1
ATOM 9338 C CA . LEU C 1 121 ? -14.873 -34.954 108.113 1.00 27.27 99 LEU C CA 1
ATOM 9339 C C . LEU C 1 121 ? -13.807 -33.990 107.611 1.00 31.69 99 LEU C C 1
ATOM 9340 O O . LEU C 1 121 ? -12.636 -34.096 107.988 1.00 31.72 99 LEU C O 1
ATOM 9345 N N . MET C 1 122 ? -14.219 -33.044 106.772 1.00 32.82 100 MET C N 1
ATOM 9346 C CA . MET C 1 122 ? -13.350 -31.981 106.290 1.00 23.40 100 MET C CA 1
ATOM 9347 C C . MET C 1 122 ? -13.662 -30.718 107.081 1.00 31.97 100 MET C C 1
ATOM 9348 O O . MET C 1 122 ? -14.814 -30.278 107.134 1.00 35.94 100 MET C O 1
ATOM 9353 N N . LEU C 1 123 ? -12.642 -30.151 107.704 1.00 28.77 101 LEU C N 1
ATOM 9354 C CA . LEU C 1 123 ? -12.788 -28.976 108.550 1.00 23.14 101 LEU C CA 1
ATOM 9355 C C . LEU C 1 123 ? -12.455 -27.728 107.751 1.00 24.77 101 LEU C C 1
ATOM 9356 O O . LEU C 1 123 ? -11.446 -27.695 107.039 1.00 28.04 101 LEU C O 1
ATOM 9361 N N . ASP C 1 124 ? -13.291 -26.706 107.874 1.00 28.27 102 ASP C N 1
ATOM 9362 C CA . ASP C 1 124 ? -12.946 -25.425 107.284 1.00 32.85 102 ASP C CA 1
ATOM 9363 C C . ASP C 1 124 ? -11.733 -24.846 108.003 1.00 37.07 102 ASP C C 1
ATOM 9364 O O . ASP C 1 124 ? -11.631 -24.886 109.235 1.00 36.21 102 ASP C O 1
ATOM 9369 N N . PHE C 1 125 ? -10.803 -24.323 107.219 1.00 31.35 103 PHE C N 1
ATOM 9370 C CA . PHE C 1 125 ? -9.553 -23.770 107.709 1.00 35.27 103 PHE C CA 1
ATOM 9371 C C . PHE C 1 125 ? -9.467 -22.340 107.199 1.00 35.90 103 PHE C C 1
ATOM 9372 O O . PHE C 1 125 ? -9.686 -22.095 106.008 1.00 32.39 103 PHE C O 1
ATOM 9380 N N . ILE C 1 126 ? -9.175 -21.402 108.096 1.00 33.24 104 ILE C N 1
ATOM 9381 C CA . ILE C 1 126 ? -9.313 -19.977 107.798 1.00 35.66 104 ILE C CA 1
ATOM 9382 C C . ILE C 1 126 ? -7.949 -19.294 107.809 1.00 40.63 104 ILE C C 1
ATOM 9383 O O . ILE C 1 126 ? -7.622 -18.594 108.779 1.00 41.74 104 ILE C O 1
ATOM 9388 N N . PRO C 1 127 ? -7.129 -19.438 106.761 1.00 36.48 105 PRO C N 1
ATOM 9389 C CA . PRO C 1 127 ? -5.741 -18.969 106.865 1.00 34.03 105 PRO C CA 1
ATOM 9390 C C . PRO C 1 127 ? -5.536 -17.482 106.611 1.00 29.00 105 PRO C C 1
ATOM 9391 O O . PRO C 1 127 ? -4.520 -16.944 107.072 1.00 31.14 105 PRO C O 1
ATOM 9395 N N . ASN C 1 128 ? -6.437 -16.795 105.903 1.00 25.21 106 ASN C N 1
ATOM 9396 C CA . ASN C 1 128 ? -6.099 -15.448 105.453 1.00 21.22 106 ASN C CA 1
ATOM 9397 C C . ASN C 1 128 ? -6.092 -14.434 106.590 1.00 22.41 106 ASN C C 1
ATOM 9398 O O . ASN C 1 128 ? -5.336 -13.459 106.530 1.00 25.78 106 ASN C O 1
ATOM 9403 N N . HIS C 1 129 ? -6.913 -14.640 107.619 1.00 26.76 107 HIS C N 1
ATOM 9404 C CA . HIS C 1 129 ? -7.208 -13.572 108.569 1.00 24.64 107 HIS C CA 1
ATOM 9405 C C . HIS C 1 129 ? -7.709 -14.191 109.859 1.00 21.98 107 HIS C C 1
ATOM 9406 O O . HIS C 1 129 ? -8.220 -15.311 109.871 1.00 26.43 107 HIS C O 1
ATOM 9413 N N . SER C 1 130 ? -7.561 -13.437 110.947 1.00 26.50 108 SER C N 1
ATOM 9414 C CA . SER C 1 130 ? -8.144 -13.764 112.233 1.00 25.13 108 SER C CA 1
ATOM 9415 C C . SER C 1 130 ? -9.202 -12.723 112.565 1.00 27.30 108 SER C C 1
ATOM 9416 O O . SER C 1 130 ? -9.412 -11.759 111.830 1.00 27.19 108 SER C O 1
ATOM 9419 N N . SER C 1 131 ? -9.845 -12.911 113.708 1.00 29.50 109 SER C N 1
ATOM 9420 C CA . SER C 1 131 ? -10.687 -11.866 114.264 1.00 30.29 109 SER C CA 1
ATOM 9421 C C . SER C 1 131 ? -9.811 -10.761 114.844 1.00 21.58 109 SER C C 1
ATOM 9422 O O . SER C 1 131 ? -8.673 -11.000 115.258 1.00 27.80 109 SER C O 1
ATOM 9425 N N . ASP C 1 132 ? -10.339 -9.531 114.866 1.00 23.53 110 ASP C N 1
ATOM 9426 C CA . ASP C 1 132 ? -9.626 -8.495 115.606 1.00 24.26 110 ASP C CA 1
ATOM 9427 C C . ASP C 1 132 ? -9.743 -8.695 117.112 1.00 28.87 110 ASP C C 1
ATOM 9428 O O . ASP C 1 132 ? -9.096 -7.967 117.868 1.00 29.07 110 ASP C O 1
ATOM 9433 N N . GLN C 1 133 ? -10.524 -9.680 117.558 1.00 27.96 111 GLN C N 1
ATOM 9434 C CA . GLN C 1 133 ? -10.602 -10.043 118.965 1.00 25.06 111 GLN C CA 1
ATOM 9435 C C . GLN C 1 133 ? -9.694 -11.217 119.313 1.00 31.26 111 GLN C C 1
ATOM 9436 O O . GLN C 1 133 ? -9.592 -11.581 120.486 1.00 31.38 111 GLN C O 1
ATOM 9442 N N . HIS C 1 134 ? -9.028 -11.803 118.322 1.00 30.41 112 HIS C N 1
ATOM 9443 C CA . HIS C 1 134 ? -7.960 -12.758 118.576 1.00 33.44 112 HIS C CA 1
ATOM 9444 C C . HIS C 1 134 ? -6.833 -12.100 119.369 1.00 35.04 112 HIS C C 1
ATOM 9445 O O . HIS C 1 134 ? -6.417 -10.976 119.077 1.00 30.21 112 HIS C O 1
ATOM 9452 N N . GLU C 1 135 ? -6.319 -12.811 120.376 1.00 32.90 113 GLU C N 1
ATOM 9453 C CA . GLU C 1 135 ? -5.335 -12.160 121.232 1.00 32.78 113 GLU C CA 1
ATOM 9454 C C . GLU C 1 135 ? -4.028 -11.875 120.492 1.00 36.51 113 GLU C C 1
ATOM 9455 O O . GLU C 1 135 ? -3.257 -11.019 120.935 1.00 34.02 113 GLU C O 1
ATOM 9461 N N . TRP C 1 136 ? -3.780 -12.526 119.350 1.00 36.62 114 TRP C N 1
ATOM 9462 C CA . TRP C 1 136 ? -2.637 -12.130 118.526 1.00 28.82 114 TRP C CA 1
ATOM 9463 C C . TRP C 1 136 ? -2.776 -10.694 118.045 1.00 24.99 114 TRP C C 1
ATOM 9464 O O . TRP C 1 136 ? -1.784 -9.959 117.961 1.00 31.03 114 TRP C O 1
ATOM 9475 N N . PHE C 1 137 ? -3.995 -10.296 117.671 1.00 27.00 115 PHE C N 1
ATOM 9476 C CA . PHE C 1 137 ? -4.226 -8.935 117.206 1.00 28.01 115 PHE C CA 1
ATOM 9477 C C . PHE C 1 137 ? -4.285 -7.951 118.373 1.00 25.47 115 PHE C C 1
ATOM 9478 O O . PHE C 1 137 ? -3.817 -6.814 118.252 1.00 32.77 115 PHE C O 1
ATOM 9486 N N . VAL C 1 138 ? -4.876 -8.360 119.496 1.00 31.74 116 VAL C N 1
ATOM 9487 C CA . VAL C 1 138 ? -4.846 -7.505 120.680 1.00 34.31 116 VAL C CA 1
ATOM 9488 C C . VAL C 1 138 ? -3.408 -7.205 121.063 1.00 38.08 116 VAL C C 1
ATOM 9489 O O . VAL C 1 138 ? -3.047 -6.055 121.345 1.00 37.40 116 VAL C O 1
ATOM 9493 N N . LYS C 1 139 ? -2.555 -8.228 121.041 1.00 36.77 117 LYS C N 1
ATOM 9494 C CA . LYS C 1 139 ? -1.148 -8.010 121.355 1.00 34.76 117 LYS C CA 1
ATOM 9495 C C . LYS C 1 139 ? -0.446 -7.251 120.239 1.00 34.26 117 LYS C C 1
ATOM 9496 O O . LYS C 1 139 ? 0.384 -6.377 120.508 1.00 33.65 117 LYS C O 1
ATOM 9502 N N . SER C 1 140 ? -0.769 -7.559 118.978 1.00 31.66 118 SER C N 1
ATOM 9503 C CA . SER C 1 140 ? -0.154 -6.831 117.872 1.00 26.14 118 SER C CA 1
ATOM 9504 C C . SER C 1 140 ? -0.424 -5.330 117.970 1.00 29.08 118 SER C C 1
ATOM 9505 O O . SER C 1 140 ? 0.456 -4.513 117.678 1.00 33.83 118 SER C O 1
ATOM 9508 N N . VAL C 1 141 ? -1.636 -4.951 118.377 1.00 22.58 119 VAL C N 1
ATOM 9509 C CA . VAL C 1 141 ? -1.994 -3.535 118.448 1.00 25.35 119 VAL C CA 1
ATOM 9510 C C . VAL C 1 141 ? -1.109 -2.805 119.450 1.00 33.22 119 VAL C C 1
ATOM 9511 O O . VAL C 1 141 ? -0.695 -1.662 119.220 1.00 30.69 119 VAL C O 1
ATOM 9515 N N . VAL C 1 142 ? -0.803 -3.446 120.573 1.00 34.41 120 VAL C N 1
ATOM 9516 C CA . VAL C 1 142 ? 0.064 -2.843 121.572 1.00 39.45 120 VAL C CA 1
ATOM 9517 C C . VAL C 1 142 ? 1.525 -3.204 121.320 1.00 43.45 120 VAL C C 1
ATOM 9518 O O . VAL C 1 142 ? 2.365 -3.049 122.207 1.00 44.05 120 VAL C O 1
ATOM 9522 N N . ARG C 1 143 ? 1.825 -3.723 120.123 1.00 34.61 121 ARG C N 1
ATOM 9523 C CA . ARG C 1 143 ? 3.191 -3.973 119.656 1.00 32.88 121 ARG C CA 1
ATOM 9524 C C . ARG C 1 143 ? 3.945 -4.931 120.571 1.00 40.92 121 ARG C C 1
ATOM 9525 O O . ARG C 1 143 ? 5.134 -4.749 120.847 1.00 42.05 121 ARG C O 1
ATOM 9533 N N . ASP C 1 144 ? 3.260 -5.961 121.040 1.00 39.76 122 ASP C N 1
ATOM 9534 C CA . ASP C 1 144 ? 3.958 -7.107 121.589 1.00 38.31 122 ASP C CA 1
ATOM 9535 C C . ASP C 1 144 ? 4.955 -7.624 120.549 1.00 42.65 122 ASP C C 1
ATOM 9536 O O . ASP C 1 144 ? 4.542 -7.997 119.439 1.00 42.36 122 ASP C O 1
ATOM 9541 N N . PRO C 1 145 ? 6.257 -7.627 120.845 1.00 45.50 123 PRO C N 1
ATOM 9542 C CA . PRO C 1 145 ? 7.232 -8.069 119.831 1.00 47.19 123 PRO C CA 1
ATOM 9543 C C . PRO C 1 145 ? 6.964 -9.465 119.299 1.00 44.46 123 PRO C C 1
ATOM 9544 O O . PRO C 1 145 ? 7.434 -9.794 118.206 1.00 48.84 123 PRO C O 1
ATOM 9548 N N . GLU C 1 146 ? 6.219 -10.292 120.033 1.00 42.90 124 GLU C N 1
ATOM 9549 C CA . GLU C 1 146 ? 5.863 -11.611 119.526 1.00 45.58 124 GLU C CA 1
ATOM 9550 C C . GLU C 1 146 ? 4.862 -11.511 118.379 1.00 50.98 124 GLU C C 1
ATOM 9551 O O . GLU C 1 146 ? 4.951 -12.263 117.401 1.00 57.34 124 GLU C O 1
ATOM 9554 N N . TYR C 1 147 ? 3.913 -10.579 118.468 1.00 36.28 125 TYR C N 1
ATOM 9555 C CA . TYR C 1 147 ? 2.820 -10.524 117.512 1.00 34.34 125 TYR C CA 1
ATOM 9556 C C . TYR C 1 147 ? 2.729 -9.217 116.740 1.00 40.81 125 TYR C C 1
ATOM 9557 O O . TYR C 1 147 ? 1.810 -9.063 115.927 1.00 40.42 125 TYR C O 1
ATOM 9566 N N . SER C 1 148 ? 3.652 -8.275 116.954 1.00 37.05 126 SER C N 1
ATOM 9567 C CA . SER C 1 148 ? 3.576 -6.995 116.256 1.00 27.80 126 SER C CA 1
ATOM 9568 C C . SER C 1 148 ? 3.608 -7.168 114.739 1.00 34.73 126 SER C C 1
ATOM 9569 O O . SER C 1 148 ? 3.064 -6.333 114.012 1.00 34.76 126 SER C O 1
ATOM 9572 N N . ASP C 1 149 ? 4.237 -8.237 114.248 1.00 39.75 127 ASP C N 1
ATOM 9573 C CA . ASP C 1 149 ? 4.372 -8.494 112.820 1.00 38.16 127 ASP C CA 1
ATOM 9574 C C . ASP C 1 149 ? 3.477 -9.627 112.340 1.00 37.39 127 ASP C C 1
ATOM 9575 O O . ASP C 1 149 ? 3.657 -10.108 111.217 1.00 41.97 127 ASP C O 1
ATOM 9580 N N . PHE C 1 150 ? 2.539 -10.083 113.167 1.00 30.29 128 PHE C N 1
ATOM 9581 C CA . PHE C 1 150 ? 1.613 -11.117 112.731 1.00 31.42 128 PHE C CA 1
ATOM 9582 C C . PHE C 1 150 ? 0.586 -10.574 111.746 1.00 28.00 128 PHE C C 1
ATOM 9583 O O . PHE C 1 150 ? -0.007 -11.349 110.988 1.00 28.05 128 PHE C O 1
ATOM 9591 N N . TYR C 1 151 ? 0.377 -9.267 111.723 1.00 27.67 129 TYR C N 1
ATOM 9592 C CA . TYR C 1 151 ? -0.581 -8.640 110.835 1.00 25.34 129 TYR C CA 1
ATOM 9593 C C . TYR C 1 151 ? 0.142 -7.619 109.968 1.00 26.35 129 TYR C C 1
ATOM 9594 O O . TYR C 1 151 ? 1.342 -7.382 110.113 1.00 32.19 129 TYR C O 1
ATOM 9603 N N . VAL C 1 152 ? -0.590 -7.038 109.030 1.00 24.52 130 VAL C N 1
ATOM 9604 C CA . VAL C 1 152 ? -0.007 -6.191 108.004 1.00 26.15 130 VAL C CA 1
ATOM 9605 C C . VAL C 1 152 ? -0.294 -4.751 108.401 1.00 29.84 130 VAL C C 1
ATOM 9606 O O . VAL C 1 152 ? -1.395 -4.247 108.185 1.00 25.04 130 VAL C O 1
ATOM 9610 N N . TRP C 1 153 ? 0.708 -4.092 108.980 1.00 30.01 131 TRP C N 1
ATOM 9611 C CA . TRP C 1 153 ? 0.606 -2.716 109.449 1.00 23.00 131 TRP C CA 1
ATOM 9612 C C . TRP C 1 153 ? 1.463 -1.817 108.568 1.00 29.98 131 TRP C C 1
ATOM 9613 O O . TRP C 1 153 ? 2.615 -2.151 108.271 1.00 33.87 131 TRP C O 1
ATOM 9624 N N . ARG C 1 154 ? 0.911 -0.679 108.161 1.00 27.69 132 ARG C N 1
ATOM 9625 C CA . ARG C 1 154 ? 1.665 0.272 107.362 1.00 29.74 132 ARG C CA 1
ATOM 9626 C C . ARG C 1 154 ? 1.396 1.689 107.840 1.00 32.75 132 ARG C C 1
ATOM 9627 O O . ARG C 1 154 ? 0.326 1.970 108.395 1.00 32.77 132 ARG C O 1
ATOM 9635 N N . PRO C 1 155 ? 2.345 2.601 107.638 1.00 32.43 133 PRO C N 1
ATOM 9636 C CA . PRO C 1 155 ? 2.106 4.004 107.966 1.00 32.40 133 PRO C CA 1
ATOM 9637 C C . PRO C 1 155 ? 1.051 4.592 107.052 1.00 27.66 133 PRO C C 1
ATOM 9638 O O . PRO C 1 155 ? 0.769 4.039 105.975 1.00 30.84 133 PRO C O 1
ATOM 9642 N N . PRO C 1 156 ? 0.455 5.717 107.433 1.00 23.13 134 PRO C N 1
ATOM 9643 C CA . PRO C 1 156 ? -0.431 6.427 106.506 1.00 27.39 134 PRO C CA 1
ATOM 9644 C C . PRO C 1 156 ? 0.326 6.873 105.264 1.00 26.52 134 PRO C C 1
ATOM 9645 O O . PRO C 1 156 ? 1.553 6.976 105.256 1.00 28.05 134 PRO C O 1
ATOM 9649 N N . ALA C 1 157 ? -0.429 7.124 104.199 1.00 29.49 135 ALA C N 1
ATOM 9650 C CA . ALA C 1 157 ? 0.159 7.644 102.974 1.00 36.85 135 ALA C CA 1
ATOM 9651 C C . ALA C 1 157 ? 0.832 8.993 103.231 1.00 46.71 135 ALA C C 1
ATOM 9652 O O . ALA C 1 157 ? 0.587 9.660 104.243 1.00 39.27 135 ALA C O 1
ATOM 9654 N N . THR C 1 158 ? 1.696 9.384 102.288 1.00 59.60 136 THR C N 1
ATOM 9655 C CA . THR C 1 158 ? 2.461 10.624 102.400 1.00 62.83 136 THR C CA 1
ATOM 9656 C C . THR C 1 158 ? 1.552 11.810 102.675 1.00 56.92 136 THR C C 1
ATOM 9657 O O . THR C 1 158 ? 1.710 12.519 103.674 1.00 66.03 136 THR C O 1
ATOM 9661 N N . GLY C 1 159 ? 0.600 12.046 101.786 1.00 45.65 137 GLY C N 1
ATOM 9662 C CA . GLY C 1 159 ? -0.333 13.118 102.006 1.00 47.63 137 GLY C CA 1
ATOM 9663 C C . GLY C 1 159 ? -1.410 12.828 103.014 1.00 43.76 137 GLY C C 1
ATOM 9664 O O . GLY C 1 159 ? -2.289 13.666 103.223 1.00 49.00 137 GLY C O 1
ATOM 9665 N N . GLY C 1 160 ? -1.362 11.666 103.667 1.00 44.63 138 GLY C N 1
ATOM 9666 C CA . GLY C 1 160 ? -2.392 11.281 104.609 1.00 43.02 138 GLY C CA 1
ATOM 9667 C C . GLY C 1 160 ? -3.388 10.317 103.994 1.00 39.36 138 GLY C C 1
ATOM 9668 O O . GLY C 1 160 ? -3.666 10.383 102.792 1.00 44.43 138 GLY C O 1
ATOM 9669 N N . GLY C 1 161 ? -3.936 9.416 104.801 1.00 31.56 139 GLY C N 1
ATOM 9670 C CA . GLY C 1 161 ? -4.860 8.437 104.294 1.00 25.37 139 GLY C CA 1
ATOM 9671 C C . GLY C 1 161 ? -4.287 7.038 104.347 1.00 21.22 139 GLY C C 1
ATOM 9672 O O . GLY C 1 161 ? -3.171 6.814 104.825 1.00 19.88 139 GLY C O 1
ATOM 9673 N N . PRO C 1 162 ? -5.049 6.064 103.866 1.00 24.00 140 PRO C N 1
ATOM 9674 C CA . PRO C 1 162 ? -4.569 4.684 103.861 1.00 23.99 140 PRO C CA 1
ATOM 9675 C C . PRO C 1 162 ? -3.323 4.542 103.008 1.00 23.45 140 PRO C C 1
ATOM 9676 O O . PRO C 1 162 ? -3.082 5.348 102.091 1.00 23.07 140 PRO C O 1
ATOM 9680 N N . PRO C 1 163 ? -2.517 3.520 103.279 1.00 22.87 141 PRO C N 1
ATOM 9681 C CA . PRO C 1 163 ? -1.256 3.345 102.541 1.00 27.67 141 PRO C CA 1
ATOM 9682 C C . PRO C 1 163 ? -1.420 3.296 101.032 1.00 26.54 141 PRO C C 1
ATOM 9683 O O . PRO C 1 163 ? -0.512 3.736 100.315 1.00 28.61 141 PRO C O 1
ATOM 9687 N N . ASN C 1 164 ? -2.544 2.791 100.526 1.00 26.95 142 ASN C N 1
ATOM 9688 C CA . ASN C 1 164 ? -2.768 2.706 99.088 1.00 23.35 142 ASN C CA 1
ATOM 9689 C C . ASN C 1 164 ? -4.267 2.596 98.835 1.00 23.83 142 ASN C C 1
ATOM 9690 O O . ASN C 1 164 ? -5.070 2.582 99.767 1.00 24.86 142 ASN C O 1
ATOM 9695 N N . ASN C 1 165 ? -4.633 2.440 97.563 1.00 22.54 143 ASN C N 1
ATOM 9696 C CA . ASN C 1 165 ? -6.022 2.516 97.138 1.00 27.51 143 ASN C CA 1
ATOM 9697 C C . ASN C 1 165 ? -6.782 1.196 97.264 1.00 23.16 143 ASN C C 1
ATOM 9698 O O . ASN C 1 165 ? -7.913 1.112 96.766 1.00 22.46 143 ASN C O 1
ATOM 9703 N N . TRP C 1 166 ? -6.203 0.176 97.905 1.00 27.37 144 TRP C N 1
ATOM 9704 C CA . TRP C 1 166 ? -6.831 -1.148 97.922 1.00 28.99 144 TRP C CA 1
ATOM 9705 C C . TRP C 1 166 ? -8.186 -1.101 98.615 1.00 25.33 144 TRP C C 1
ATOM 9706 O O . TRP C 1 166 ? -8.377 -0.393 99.610 1.00 26.17 144 TRP C O 1
ATOM 9717 N N . ILE C 1 167 ? -9.128 -1.863 98.071 1.00 21.43 145 ILE C N 1
ATOM 9718 C CA . ILE C 1 167 ? -10.524 -1.832 98.482 1.00 22.37 145 ILE C CA 1
ATOM 9719 C C . ILE C 1 167 ? -10.900 -3.198 99.037 1.00 23.60 145 ILE C C 1
ATOM 9720 O O . ILE C 1 167 ? -10.480 -4.233 98.511 1.00 25.13 145 ILE C O 1
ATOM 9725 N N . SER C 1 168 ? -11.682 -3.198 100.111 1.00 23.64 146 SER C N 1
ATOM 9726 C CA . SER C 1 168 ? -12.137 -4.445 100.709 1.00 18.79 146 SER C CA 1
ATOM 9727 C C . SER C 1 168 ? -13.147 -5.154 99.800 1.00 17.86 146 SER C C 1
ATOM 9728 O O . SER C 1 168 ? -13.933 -4.517 99.103 1.00 24.64 146 SER C O 1
ATOM 9731 N N . VAL C 1 169 ? -13.107 -6.493 99.831 1.00 23.32 147 VAL C N 1
ATOM 9732 C CA . VAL C 1 169 ? -14.104 -7.325 99.158 1.00 28.47 147 VAL C CA 1
ATOM 9733 C C . VAL C 1 169 ? -15.512 -6.845 99.479 1.00 31.18 147 VAL C C 1
ATOM 9734 O O . VAL C 1 169 ? -16.393 -6.820 98.610 1.00 31.96 147 VAL C O 1
ATOM 9738 N N . PHE C 1 170 ? -15.744 -6.441 100.726 1.00 32.15 148 PHE C N 1
ATOM 9739 C CA . PHE C 1 170 ? -17.062 -6.000 101.164 1.00 32.89 148 PHE C CA 1
ATOM 9740 C C . PHE C 1 170 ? -17.273 -4.496 100.997 1.00 37.23 148 PHE C C 1
ATOM 9741 O O . PHE C 1 170 ? -18.229 -3.956 101.557 1.00 49.20 148 PHE C O 1
ATOM 9749 N N . GLY C 1 171 ? -16.419 -3.817 100.244 1.00 37.29 149 GLY C N 1
ATOM 9750 C CA . GLY C 1 171 ? -16.566 -2.383 100.027 1.00 30.62 149 GLY C CA 1
ATOM 9751 C C . GLY C 1 171 ? -15.782 -1.558 101.028 1.00 31.44 149 GLY C C 1
ATOM 9752 O O . GLY C 1 171 ? -15.508 -1.975 102.151 1.00 31.69 149 GLY C O 1
ATOM 9753 N N . GLY C 1 172 ? -15.420 -0.350 100.606 1.00 28.68 150 GLY C N 1
ATOM 9754 C CA . GLY C 1 172 ? -14.623 0.537 101.425 1.00 38.26 150 GLY C CA 1
ATOM 9755 C C . GLY C 1 172 ? -13.153 0.162 101.397 1.00 34.84 150 GLY C C 1
ATOM 9756 O O . GLY C 1 172 ? -12.748 -0.869 100.858 1.00 31.80 150 GLY C O 1
ATOM 9757 N N . SER C 1 173 ? -12.339 1.028 102.001 1.00 28.29 151 SER C N 1
ATOM 9758 C CA . SER C 1 173 ? -10.897 0.803 102.041 1.00 27.25 151 SER C CA 1
ATOM 9759 C C . SER C 1 173 ? -10.569 -0.545 102.676 1.00 25.96 151 SER C C 1
ATOM 9760 O O . SER C 1 173 ? -11.221 -0.979 103.631 1.00 25.61 151 SER C O 1
ATOM 9763 N N . ALA C 1 174 ? -9.546 -1.220 102.133 1.00 23.81 152 ALA C N 1
ATOM 9764 C CA . ALA C 1 174 ? -9.011 -2.428 102.746 1.00 22.14 152 ALA C CA 1
ATOM 9765 C C . ALA C 1 174 ? -8.101 -2.132 103.930 1.00 22.04 152 ALA C C 1
ATOM 9766 O O . ALA C 1 174 ? -7.443 -3.042 104.430 1.00 23.04 152 ALA C O 1
ATOM 9768 N N . TRP C 1 175 ? -8.041 -0.884 104.378 1.00 23.60 153 TRP C N 1
ATOM 9769 C CA . TRP C 1 175 ? -7.181 -0.480 105.474 1.00 20.06 153 TRP C CA 1
ATOM 9770 C C . TRP C 1 175 ? -8.013 0.226 106.535 1.00 19.96 153 TRP C C 1
ATOM 9771 O O . TRP C 1 175 ? -8.938 0.979 106.217 1.00 20.35 153 TRP C O 1
ATOM 9782 N N . THR C 1 176 ? -7.667 -0.014 107.792 1.00 22.11 154 THR C N 1
ATOM 9783 C CA . THR C 1 176 ? -8.316 0.625 108.934 1.00 24.08 154 THR C CA 1
ATOM 9784 C C . THR C 1 176 ? -7.247 1.210 109.842 1.00 17.58 154 THR C C 1
ATOM 9785 O O . THR C 1 176 ? -6.267 0.537 110.173 1.00 20.91 154 THR C O 1
ATOM 9789 N N . TYR C 1 177 ? -7.450 2.451 110.264 1.00 20.20 155 TYR C N 1
ATOM 9790 C CA . TYR C 1 177 ? -6.453 3.139 111.062 1.00 19.36 155 TYR C CA 1
ATOM 9791 C C . TYR C 1 177 ? -6.595 2.747 112.522 1.00 18.51 155 TYR C C 1
ATOM 9792 O O . TYR C 1 177 ? -7.710 2.607 113.029 1.00 20.80 155 TYR C O 1
ATOM 9801 N N . ASN C 1 178 ? -5.457 2.552 113.189 1.00 18.29 156 ASN C N 1
ATOM 9802 C CA . ASN C 1 178 ? -5.408 2.338 114.629 1.00 23.31 156 ASN C CA 1
ATOM 9803 C C . ASN C 1 178 ? -4.630 3.494 115.242 1.00 24.75 156 ASN C C 1
ATOM 9804 O O . ASN C 1 178 ? -3.447 3.684 114.933 1.00 23.64 156 ASN C O 1
ATOM 9809 N N . GLN C 1 179 ? -5.291 4.265 116.109 1.00 23.78 157 GLN C N 1
ATOM 9810 C CA . GLN C 1 179 ? -4.646 5.459 116.651 1.00 24.94 157 GLN C CA 1
ATOM 9811 C C . GLN C 1 179 ? -3.495 5.110 117.587 1.00 23.48 157 GLN C C 1
ATOM 9812 O O . GLN C 1 179 ? -2.481 5.817 117.604 1.00 26.53 157 GLN C O 1
ATOM 9818 N N . ALA C 1 180 ? -3.610 4.022 118.355 1.00 24.94 158 ALA C N 1
ATOM 9819 C CA . ALA C 1 180 ? -2.540 3.670 119.286 1.00 31.38 158 ALA C CA 1
ATOM 9820 C C . ALA C 1 180 ? -1.237 3.391 118.548 1.00 35.80 158 ALA C C 1
ATOM 9821 O O . ALA C 1 180 ? -0.175 3.903 118.924 1.00 32.00 158 ALA C O 1
ATOM 9823 N N . ARG C 1 181 ? -1.299 2.582 117.488 1.00 31.98 159 ARG C N 1
ATOM 9824 C CA . ARG C 1 181 ? -0.110 2.327 116.688 1.00 25.15 159 ARG C CA 1
ATOM 9825 C C . ARG C 1 181 ? 0.214 3.463 115.730 1.00 22.75 159 ARG C C 1
ATOM 9826 O O . ARG C 1 181 ? 1.357 3.557 115.276 1.00 29.78 159 ARG C O 1
ATOM 9834 N N . GLY C 1 182 ? -0.753 4.323 115.414 1.00 23.29 160 GLY C N 1
ATOM 9835 C CA . GLY C 1 182 ? -0.549 5.320 114.378 1.00 20.57 160 GLY C CA 1
ATOM 9836 C C . GLY C 1 182 ? -0.348 4.717 113.010 1.00 26.60 160 GLY C C 1
ATOM 9837 O O . GLY C 1 182 ? 0.312 5.319 112.162 1.00 20.08 160 GLY C O 1
ATOM 9838 N N . GLU C 1 183 ? -0.912 3.537 112.772 1.00 24.47 161 GLU C N 1
ATOM 9839 C CA . GLU C 1 183 ? -0.773 2.841 111.503 1.00 21.75 161 GLU C CA 1
ATOM 9840 C C . GLU C 1 183 ? -2.115 2.262 111.090 1.00 22.81 161 GLU C C 1
ATOM 9841 O O . GLU C 1 183 ? -3.050 2.171 111.888 1.00 23.07 161 GLU C O 1
ATOM 9847 N N . TYR C 1 184 ? -2.187 1.878 109.821 1.00 20.52 162 TYR C N 1
ATOM 9848 C CA . TYR C 1 184 ? -3.324 1.166 109.257 1.00 24.18 162 TYR C CA 1
ATOM 9849 C C . TYR C 1 184 ? -3.004 -0.321 109.215 1.00 27.00 162 TYR C C 1
ATOM 9850 O O . TYR C 1 184 ? -1.864 -0.706 108.940 1.00 24.26 162 TYR C O 1
ATOM 9859 N N . TYR C 1 185 ? -4.008 -1.158 109.475 1.00 22.20 163 TYR C N 1
ATOM 9860 C CA . TYR C 1 185 ? -3.869 -2.591 109.266 1.00 23.89 163 TYR C CA 1
ATOM 9861 C C . TYR C 1 185 ? -4.727 -3.020 108.086 1.00 22.79 163 TYR C C 1
ATOM 9862 O O . TYR C 1 185 ? -5.744 -2.401 107.773 1.00 18.85 163 TYR C O 1
ATOM 9871 N N . LEU C 1 186 ? -4.274 -4.063 107.405 1.00 20.22 164 LEU C N 1
ATOM 9872 C CA . LEU C 1 186 ? -4.939 -4.558 106.213 1.00 23.22 164 LEU C CA 1
ATOM 9873 C C . LEU C 1 186 ? -6.029 -5.554 106.577 1.00 18.24 164 LEU C C 1
ATOM 9874 O O . LEU C 1 186 ? -5.853 -6.404 107.456 1.00 19.22 164 LEU C O 1
ATOM 9879 N N . HIS C 1 187 ? -7.170 -5.423 105.902 1.00 25.83 165 HIS C N 1
ATOM 9880 C CA . HIS C 1 187 ? -8.234 -6.424 105.952 1.00 22.80 165 HIS C CA 1
ATOM 9881 C C . HIS C 1 187 ? -8.870 -6.498 104.569 1.00 20.01 165 HIS C C 1
ATOM 9882 O O . HIS C 1 187 ? -9.595 -5.586 104.167 1.00 21.11 165 HIS C O 1
ATOM 9889 N N . GLN C 1 188 ? -8.606 -7.584 103.838 1.00 28.14 166 GLN C N 1
ATOM 9890 C CA . GLN C 1 188 ? -9.297 -7.760 102.564 1.00 25.63 166 GLN C CA 1
ATOM 9891 C C . GLN C 1 188 ? -10.794 -7.943 102.767 1.00 21.77 166 GLN C C 1
ATOM 9892 O O . GLN C 1 188 ? -11.587 -7.562 101.900 1.00 22.22 166 GLN C O 1
ATOM 9898 N N . PHE C 1 189 ? -11.205 -8.478 103.917 1.00 23.50 167 PHE C N 1
ATOM 9899 C CA . PHE C 1 189 ? -12.630 -8.597 104.218 1.00 22.38 167 PHE C CA 1
ATOM 9900 C C . PHE C 1 189 ? -13.034 -7.501 105.198 1.00 23.52 167 PHE C C 1
ATOM 9901 O O . PHE C 1 189 ? -12.666 -6.347 104.968 1.00 26.23 167 PHE C O 1
ATOM 9909 N N . THR C 1 190 ? -13.796 -7.801 106.260 1.00 24.49 168 THR C N 1
ATOM 9910 C CA . THR C 1 190 ? -14.290 -6.729 107.129 1.00 23.15 168 THR C CA 1
ATOM 9911 C C . THR C 1 190 ? -13.152 -6.161 107.973 1.00 25.17 168 THR C C 1
ATOM 9912 O O . THR C 1 190 ? -12.094 -6.778 108.095 1.00 22.14 168 THR C O 1
ATOM 9916 N N . PRO C 1 191 ? -13.343 -4.981 108.581 1.00 24.35 169 PRO C N 1
ATOM 9917 C CA . PRO C 1 191 ? -12.343 -4.498 109.548 1.00 23.52 169 PRO C CA 1
ATOM 9918 C C . PRO C 1 191 ? -12.153 -5.434 110.727 1.00 26.46 169 PRO C C 1
ATOM 9919 O O . PRO C 1 191 ? -11.088 -5.414 111.358 1.00 26.89 169 PRO C O 1
ATOM 9923 N N . GLN C 1 192 ? -13.140 -6.270 111.031 1.00 23.96 170 GLN C N 1
ATOM 9924 C CA . GLN C 1 192 ? -13.057 -7.234 112.117 1.00 23.79 170 GLN C CA 1
ATOM 9925 C C . GLN C 1 192 ? -12.308 -8.504 111.721 1.00 25.13 170 GLN C C 1
ATOM 9926 O O . GLN C 1 192 ? -12.255 -9.456 112.512 1.00 26.07 170 GLN C O 1
ATOM 9932 N N . GLN C 1 193 ? -11.731 -8.523 110.519 1.00 21.70 171 GLN C N 1
ATOM 9933 C CA . GLN C 1 193 ? -10.979 -9.662 109.993 1.00 22.70 171 GLN C CA 1
ATOM 9934 C C . GLN C 1 193 ? -9.621 -9.198 109.481 1.00 24.28 171 GLN C C 1
ATOM 9935 O O . GLN C 1 193 ? -9.375 -9.174 108.266 1.00 23.60 171 GLN C O 1
ATOM 9941 N N . PRO C 1 194 ? -8.707 -8.839 110.384 1.00 27.90 172 PRO C N 1
ATOM 9942 C CA . PRO C 1 194 ? -7.363 -8.416 109.954 1.00 26.73 172 PRO C CA 1
ATOM 9943 C C . PRO C 1 194 ? -6.588 -9.547 109.281 1.00 24.77 172 PRO C C 1
ATOM 9944 O O . PRO C 1 194 ? -6.492 -10.658 109.806 1.00 21.93 172 PRO C O 1
ATOM 9948 N N . ASP C 1 195 ? -6.010 -9.240 108.119 1.00 27.89 173 ASP C N 1
ATOM 9949 C CA . ASP C 1 195 ? -5.224 -10.222 107.384 1.00 23.44 173 ASP C CA 1
ATOM 9950 C C . ASP C 1 195 ? -3.987 -10.630 108.170 1.00 28.63 173 ASP C C 1
ATOM 9951 O O . ASP C 1 195 ? -3.290 -9.789 108.747 1.00 30.72 173 ASP C O 1
ATOM 9956 N N . LEU C 1 196 ? -3.697 -11.928 108.165 1.00 26.64 174 LEU C N 1
ATOM 9957 C CA . LEU C 1 196 ? -2.457 -12.408 108.754 1.00 28.05 174 LEU C CA 1
ATOM 9958 C C . LEU C 1 196 ? -1.303 -12.179 107.782 1.00 31.75 174 LEU C C 1
ATOM 9959 O O . LEU C 1 196 ? -1.493 -12.121 106.561 1.00 35.88 174 LEU C O 1
ATOM 9964 N N . ASN C 1 197 ? -0.100 -12.021 108.336 1.00 29.07 175 ASN C N 1
ATOM 9965 C CA . ASN C 1 197 ? 1.075 -11.605 107.566 1.00 26.40 175 ASN C CA 1
ATOM 9966 C C . ASN C 1 197 ? 1.898 -12.845 107.229 1.00 24.64 175 ASN C C 1
ATOM 9967 O O . ASN C 1 197 ? 2.769 -13.262 107.992 1.00 27.27 175 ASN C O 1
ATOM 9972 N N . TYR C 1 198 ? 1.657 -13.415 106.047 1.00 29.31 176 TYR C N 1
ATOM 9973 C CA . TYR C 1 198 ? 2.384 -14.618 105.662 1.00 30.64 176 TYR C CA 1
ATOM 9974 C C . TYR C 1 198 ? 3.780 -14.333 105.120 1.00 30.20 176 TYR C C 1
ATOM 9975 O O . TYR C 1 198 ? 4.514 -15.281 104.826 1.00 38.91 176 TYR C O 1
ATOM 9984 N N . ARG C 1 199 ? 4.175 -13.070 104.988 1.00 24.53 177 ARG C N 1
ATOM 9985 C CA . ARG C 1 199 ? 5.588 -12.770 104.780 1.00 26.58 177 ARG C CA 1
ATOM 9986 C C . ARG C 1 199 ? 6.404 -13.012 106.040 1.00 34.95 177 ARG C C 1
ATOM 9987 O O . ARG C 1 199 ? 7.637 -13.068 105.966 1.00 34.63 177 ARG C O 1
ATOM 9995 N N . ASN C 1 200 ? 5.738 -13.149 107.185 1.00 33.68 178 ASN C N 1
ATOM 9996 C CA . ASN C 1 200 ? 6.391 -13.450 108.452 1.00 37.99 178 ASN C CA 1
ATOM 9997 C C . ASN C 1 200 ? 6.451 -14.961 108.623 1.00 32.11 178 ASN C C 1
ATOM 9998 O O . ASN C 1 200 ? 5.405 -15.585 108.859 1.00 32.26 178 ASN C O 1
ATOM 10003 N N . PRO C 1 201 ? 7.632 -15.586 108.559 1.00 36.95 179 PRO C N 1
ATOM 10004 C CA . PRO C 1 201 ? 7.697 -17.056 108.664 1.00 41.39 179 PRO C CA 1
ATOM 10005 C C . PRO C 1 201 ? 7.010 -17.626 109.896 1.00 36.97 179 PRO C C 1
ATOM 10006 O O . PRO C 1 201 ? 6.461 -18.734 109.836 1.00 34.23 179 PRO C O 1
ATOM 10010 N N . LYS C 1 202 ? 7.014 -16.901 111.018 1.00 35.29 180 LYS C N 1
ATOM 10011 C CA . LYS C 1 202 ? 6.387 -17.425 112.224 1.00 29.63 180 LYS C CA 1
ATOM 10012 C C . LYS C 1 202 ? 4.877 -17.530 112.070 1.00 32.08 180 LYS C C 1
ATOM 10013 O O . LYS C 1 202 ? 4.247 -18.373 112.715 1.00 34.55 180 LYS C O 1
ATOM 10019 N N . VAL C 1 203 ? 4.284 -16.697 111.215 1.00 33.56 181 VAL C N 1
ATOM 10020 C CA . VAL C 1 203 ? 2.857 -16.815 110.939 1.00 27.38 181 VAL C CA 1
ATOM 10021 C C . VAL C 1 203 ? 2.563 -18.131 110.226 1.00 34.26 181 VAL C C 1
ATOM 10022 O O . VAL C 1 203 ? 1.672 -18.890 110.629 1.00 37.11 181 VAL C O 1
ATOM 10026 N N . LEU C 1 204 ? 3.325 -18.431 109.170 1.00 31.66 182 LEU C N 1
ATOM 10027 C CA . LEU C 1 204 ? 3.128 -19.687 108.451 1.00 28.60 182 LEU C CA 1
ATOM 10028 C C . LEU C 1 204 ? 3.380 -20.880 109.362 1.00 30.08 182 LEU C C 1
ATOM 10029 O O . LEU C 1 204 ? 2.645 -21.872 109.323 1.00 36.40 182 LEU C O 1
ATOM 10034 N N . ALA C 1 205 ? 4.402 -20.788 110.214 1.00 35.46 183 ALA C N 1
ATOM 10035 C CA . ALA C 1 205 ? 4.696 -21.891 111.117 1.00 30.42 183 ALA C CA 1
ATOM 10036 C C . ALA C 1 205 ? 3.555 -22.112 112.103 1.00 34.42 183 ALA C C 1
ATOM 10037 O O . ALA C 1 205 ? 3.137 -23.253 112.339 1.00 34.35 183 ALA C O 1
ATOM 10039 N N . GLU C 1 206 ? 3.018 -21.030 112.671 1.00 35.76 184 GLU C N 1
ATOM 10040 C CA . GLU C 1 206 ? 1.959 -21.176 113.663 1.00 32.46 184 GLU C CA 1
ATOM 10041 C C . GLU C 1 206 ? 0.680 -21.730 113.038 1.00 33.14 184 GLU C C 1
ATOM 10042 O O . GLU C 1 206 ? -0.013 -22.551 113.648 1.00 36.38 184 GLU C O 1
ATOM 10048 N N . MET C 1 207 ? 0.343 -21.292 111.825 1.00 30.09 185 MET C N 1
ATOM 10049 C CA . MET C 1 207 ? -0.890 -21.769 111.211 1.00 31.87 185 MET C CA 1
ATOM 10050 C C . MET C 1 207 ? -0.751 -23.214 110.757 1.00 31.15 185 MET C C 1
ATOM 10051 O O . MET C 1 207 ? -1.712 -23.989 110.849 1.00 31.11 185 MET C O 1
ATOM 10056 N N . THR C 1 208 ? 0.443 -23.596 110.303 1.00 29.49 186 THR C N 1
ATOM 10057 C CA . THR C 1 208 ? 0.718 -24.993 109.992 1.00 34.23 186 THR C CA 1
ATOM 10058 C C . THR C 1 208 ? 0.639 -25.853 111.245 1.00 37.94 186 THR C C 1
ATOM 10059 O O . THR C 1 208 ? 0.089 -26.962 111.219 1.00 33.02 186 THR C O 1
ATOM 10063 N N . LYS C 1 209 ? 1.178 -25.350 112.359 1.00 33.13 187 LYS C N 1
ATOM 10064 C CA . LYS C 1 209 ? 1.072 -26.074 113.615 1.00 30.99 187 LYS C CA 1
ATOM 10065 C C . LYS C 1 209 ? -0.388 -26.307 113.977 1.00 33.09 187 LYS C C 1
ATOM 10066 O O . LYS C 1 209 ? -0.757 -27.395 114.433 1.00 34.46 187 LYS C O 1
ATOM 10072 N N . MET C 1 210 ? -1.244 -25.316 113.723 1.00 31.73 188 MET C N 1
ATOM 10073 C CA . MET C 1 210 ? -2.651 -25.477 114.061 1.00 35.10 188 MET C CA 1
ATOM 10074 C C . MET C 1 210 ? -3.346 -26.462 113.122 1.00 40.20 188 MET C C 1
ATOM 10075 O O . MET C 1 210 ? -4.318 -27.114 113.523 1.00 39.27 188 MET C O 1
ATOM 10080 N N . LEU C 1 211 ? -2.861 -26.598 111.881 1.00 34.42 189 LEU C N 1
ATOM 10081 C CA . LEU C 1 211 ? -3.360 -27.653 110.998 1.00 36.48 189 LEU C CA 1
ATOM 10082 C C . LEU C 1 211 ? -3.164 -29.025 111.628 1.00 39.91 189 LEU C C 1
ATOM 10083 O O . LEU C 1 211 ? -4.100 -29.831 111.707 1.00 45.84 189 LEU C O 1
ATOM 10088 N N . PHE C 1 212 ? -1.939 -29.311 112.073 1.00 37.51 190 PHE C N 1
ATOM 10089 C CA . PHE C 1 212 ? -1.659 -30.603 112.680 1.00 42.57 190 PHE C CA 1
ATOM 10090 C C . PHE C 1 212 ? -2.439 -30.794 113.972 1.00 36.76 190 PHE C C 1
ATOM 10091 O O . PHE C 1 212 ? -2.795 -31.929 114.315 1.00 36.07 190 PHE C O 1
ATOM 10099 N N . PHE C 1 213 ? -2.733 -29.704 114.690 1.00 38.78 191 PHE C N 1
ATOM 10100 C CA . PHE C 1 213 ? -3.558 -29.811 115.891 1.00 39.71 191 PHE C CA 1
ATOM 10101 C C . PHE C 1 213 ? -4.894 -30.469 115.573 1.00 33.30 191 PHE C C 1
ATOM 10102 O O . PHE C 1 213 ? -5.327 -31.391 116.271 1.00 32.17 191 PHE C O 1
ATOM 10110 N N . TRP C 1 214 ? -5.557 -30.021 114.507 1.00 29.69 192 TRP C N 1
ATOM 10111 C CA . TRP C 1 214 ? -6.865 -30.578 114.200 1.00 30.60 192 TRP C CA 1
ATOM 10112 C C . TRP C 1 214 ? -6.767 -31.954 113.564 1.00 31.33 192 TRP C C 1
ATOM 10113 O O . TRP C 1 214 ? -7.644 -32.796 113.786 1.00 35.19 192 TRP C O 1
ATOM 10124 N N . LEU C 1 215 ? -5.710 -32.208 112.793 1.00 35.52 193 LEU C N 1
ATOM 10125 C CA . LEU C 1 215 ? -5.484 -33.557 112.277 1.00 39.38 193 LEU C CA 1
ATOM 10126 C C . LEU C 1 215 ? -5.347 -34.564 113.409 1.00 38.71 193 LEU C C 1
ATOM 10127 O O . LEU C 1 215 ? -5.845 -35.695 113.315 1.00 33.26 193 LEU C O 1
ATOM 10132 N N . ASP C 1 216 ? -4.641 -34.180 114.472 1.00 38.37 194 ASP C N 1
ATOM 10133 C CA . ASP C 1 216 ? -4.443 -35.070 115.604 1.00 42.08 194 ASP C CA 1
ATOM 10134 C C . ASP C 1 216 ? -5.754 -35.443 116.274 1.00 42.53 194 ASP C C 1
ATOM 10135 O O . ASP C 1 216 ? -5.802 -36.436 117.011 1.00 39.26 194 ASP C O 1
ATOM 10140 N N . ARG C 1 217 ? -6.809 -34.669 116.042 1.00 37.55 195 ARG C N 1
ATOM 10141 C CA . ARG C 1 217 ? -8.135 -35.000 116.532 1.00 39.06 195 ARG C CA 1
ATOM 10142 C C . ARG C 1 217 ? -8.914 -35.875 115.562 1.00 37.74 195 ARG C C 1
ATOM 10143 O O . ARG C 1 217 ? -10.093 -36.152 115.805 1.00 36.56 195 ARG C O 1
ATOM 10151 N N . GLY C 1 218 ? -8.289 -36.312 114.469 1.00 35.36 196 GLY C N 1
ATOM 10152 C CA . GLY C 1 218 ? -8.909 -37.250 113.561 1.00 32.48 196 GLY C CA 1
ATOM 10153 C C . GLY C 1 218 ? -9.485 -36.662 112.290 1.00 30.27 196 GLY C C 1
ATOM 10154 O O . GLY C 1 218 ? -10.002 -37.422 111.467 1.00 30.82 196 GLY C O 1
ATOM 10155 N N . VAL C 1 219 ? -9.419 -35.338 112.112 1.00 27.51 197 VAL C N 1
ATOM 10156 C CA . VAL C 1 219 ? -9.997 -34.697 110.940 1.00 34.04 197 VAL C CA 1
ATOM 10157 C C . VAL C 1 219 ? -9.418 -35.296 109.658 1.00 34.52 197 VAL C C 1
ATOM 10158 O O . VAL C 1 219 ? -8.264 -35.740 109.618 1.00 36.31 197 VAL C O 1
ATOM 10162 N N . ASP C 1 220 ? -10.230 -35.309 108.597 1.00 30.15 198 ASP C N 1
ATOM 10163 C CA . ASP C 1 220 ? -9.879 -35.997 107.361 1.00 30.85 198 ASP C CA 1
ATOM 10164 C C . ASP C 1 220 ? -9.465 -35.063 106.235 1.00 28.93 198 ASP C C 1
ATOM 10165 O O . ASP C 1 220 ? -9.139 -35.539 105.142 1.00 30.87 198 ASP C O 1
ATOM 10170 N N . GLY C 1 221 ? -9.445 -33.761 106.469 1.00 28.55 199 GLY C N 1
ATOM 10171 C CA . GLY C 1 221 ? -9.058 -32.835 105.427 1.00 31.53 199 GLY C CA 1
ATOM 10172 C C . GLY C 1 221 ? -9.439 -31.424 105.807 1.00 28.66 199 GLY C C 1
ATOM 10173 O O . GLY C 1 221 ? -10.088 -31.179 106.828 1.00 26.50 199 GLY C O 1
ATOM 10174 N N . PHE C 1 222 ? -9.022 -30.493 104.959 1.00 28.99 200 PHE C N 1
ATOM 10175 C CA . PHE C 1 222 ? -9.272 -29.081 105.195 1.00 25.78 200 PHE C CA 1
ATOM 10176 C C . PHE C 1 222 ? -9.748 -28.407 103.925 1.00 25.31 200 PHE C C 1
ATOM 10177 O O . PHE C 1 222 ? -9.219 -28.662 102.842 1.00 26.49 200 PHE C O 1
ATOM 10185 N N . ARG C 1 223 ? -10.735 -27.531 104.077 1.00 22.20 201 ARG C N 1
ATOM 10186 C CA . ARG C 1 223 ? -11.039 -26.526 103.071 1.00 29.65 201 ARG C CA 1
ATOM 10187 C C . ARG C 1 223 ? -10.259 -25.268 103.418 1.00 31.16 201 ARG C C 1
ATOM 10188 O O . ARG C 1 223 ? -10.312 -24.794 104.558 1.00 28.49 201 ARG C O 1
ATOM 10196 N N . LEU C 1 224 ? -9.512 -24.756 102.442 1.00 28.15 202 LEU C N 1
ATOM 10197 C CA . LEU C 1 224 ? -8.658 -23.588 102.634 1.00 24.31 202 LEU C CA 1
ATOM 10198 C C . LEU C 1 224 ? -9.437 -22.353 102.183 1.00 23.44 202 LEU C C 1
ATOM 10199 O O . LEU C 1 224 ? -9.543 -22.053 100.987 1.00 24.63 202 LEU C O 1
ATOM 10204 N N . ASP C 1 225 ? -9.984 -21.636 103.156 1.00 26.93 203 ASP C N 1
ATOM 10205 C CA . ASP C 1 225 ? -10.862 -20.510 102.878 1.00 31.16 203 ASP C CA 1
ATOM 10206 C C . ASP C 1 225 ? -10.096 -19.344 102.259 1.00 25.62 203 ASP C C 1
ATOM 10207 O O . ASP C 1 225 ? -8.988 -19.015 102.693 1.00 29.27 203 ASP C O 1
ATOM 10212 N N . ALA C 1 226 ? -10.700 -18.730 101.231 1.00 26.86 204 ALA C N 1
ATOM 10213 C CA . ALA C 1 226 ? -10.225 -17.471 100.631 1.00 26.30 204 ALA C CA 1
ATOM 10214 C C . ALA C 1 226 ? -8.732 -17.529 100.317 1.00 28.65 204 ALA C C 1
ATOM 10215 O O . ALA C 1 226 ? -7.988 -16.577 100.546 1.00 22.26 204 ALA C O 1
ATOM 10217 N N . ILE C 1 227 ? -8.284 -18.668 99.783 1.00 26.04 205 ILE C N 1
ATOM 10218 C CA . ILE C 1 227 ? -6.850 -18.940 99.770 1.00 21.94 205 ILE C CA 1
ATOM 10219 C C . ILE C 1 227 ? -6.114 -17.966 98.867 1.00 20.39 205 ILE C C 1
ATOM 10220 O O . ILE C 1 227 ? -4.952 -17.638 99.128 1.00 23.45 205 ILE C O 1
ATOM 10225 N N . ASN C 1 228 ? -6.759 -17.460 97.814 1.00 21.44 206 ASN C N 1
ATOM 10226 C CA . ASN C 1 228 ? -6.027 -16.594 96.898 1.00 20.54 206 ASN C CA 1
ATOM 10227 C C . ASN C 1 228 ? -5.961 -15.152 97.374 1.00 25.96 206 ASN C C 1
ATOM 10228 O O . ASN C 1 228 ? -5.483 -14.284 96.634 1.00 24.39 206 ASN C O 1
ATOM 10233 N N . HIS C 1 229 ? -6.386 -14.881 98.607 1.00 20.75 207 HIS C N 1
ATOM 10234 C CA . HIS C 1 229 ? -6.158 -13.587 99.226 1.00 23.01 207 HIS C CA 1
ATOM 10235 C C . HIS C 1 229 ? -4.943 -13.593 100.145 1.00 29.60 207 HIS C C 1
ATOM 10236 O O . HIS C 1 229 ? -4.669 -12.576 100.790 1.00 20.98 207 HIS C O 1
ATOM 10243 N N . MET C 1 230 ? -4.189 -14.699 100.186 1.00 26.50 208 MET C N 1
ATOM 10244 C CA . MET C 1 230 ? -3.136 -14.864 101.191 1.00 24.25 208 MET C CA 1
ATOM 10245 C C . MET C 1 230 ? -2.101 -13.747 101.110 1.00 28.19 208 MET C C 1
ATOM 10246 O O . MET C 1 230 ? -1.939 -12.960 102.050 1.00 30.23 208 MET C O 1
ATOM 10251 N N . PHE C 1 231 ? -1.386 -13.663 99.998 1.00 27.99 209 PHE C N 1
ATOM 10252 C CA . PHE C 1 231 ? -0.299 -12.710 99.861 1.00 28.47 209 PHE C CA 1
ATOM 10253 C C . PHE C 1 231 ? -0.755 -11.430 99.176 1.00 26.97 209 PHE C C 1
ATOM 10254 O O . PHE C 1 231 ? -1.758 -11.394 98.455 1.00 24.48 209 PHE C O 1
ATOM 10262 N N . GLU C 1 232 ? 0.008 -10.365 99.415 1.00 18.93 210 GLU C N 1
ATOM 10263 C CA . GLU C 1 232 ? -0.220 -9.107 98.720 1.00 20.91 210 GLU C CA 1
ATOM 10264 C C . GLU C 1 232 ? 1.119 -8.572 98.226 1.00 24.98 210 GLU C C 1
ATOM 10265 O O . GLU C 1 232 ? 2.186 -9.013 98.661 1.00 34.15 210 GLU C O 1
ATOM 10271 N N . ASP C 1 233 ? 1.041 -7.640 97.279 1.00 24.63 211 ASP C N 1
ATOM 10272 C CA . ASP C 1 233 ? 2.223 -6.997 96.719 1.00 26.39 211 ASP C CA 1
ATOM 10273 C C . ASP C 1 233 ? 3.173 -6.566 97.822 1.00 30.84 211 ASP C C 1
ATOM 10274 O O . ASP C 1 233 ? 2.757 -5.931 98.790 1.00 30.54 211 ASP C O 1
ATOM 10279 N N . GLU C 1 234 ? 4.455 -6.913 97.667 1.00 34.99 212 GLU C N 1
ATOM 10280 C CA . GLU C 1 234 ? 5.433 -6.600 98.703 1.00 36.92 212 GLU C CA 1
ATOM 10281 C C . GLU C 1 234 ? 5.720 -5.112 98.806 1.00 34.99 212 GLU C C 1
ATOM 10282 O O . GLU C 1 234 ? 6.148 -4.651 99.868 1.00 40.85 212 GLU C O 1
ATOM 10288 N N . GLN C 1 235 ? 5.500 -4.356 97.735 1.00 28.17 213 GLN C N 1
ATOM 10289 C CA . GLN C 1 235 ? 5.668 -2.913 97.739 1.00 27.27 213 GLN C CA 1
ATOM 10290 C C . GLN C 1 235 ? 4.353 -2.173 97.939 1.00 25.69 213 GLN C C 1
ATOM 10291 O O . GLN C 1 235 ? 4.325 -0.944 97.814 1.00 28.83 213 GLN C O 1
ATOM 10297 N N . PHE C 1 236 ? 3.264 -2.901 98.207 1.00 30.25 214 PHE C N 1
ATOM 10298 C CA . PHE C 1 236 ? 1.945 -2.319 98.473 1.00 28.82 214 PHE C CA 1
ATOM 10299 C C . PHE C 1 236 ? 1.557 -1.262 97.444 1.00 30.62 214 PHE C C 1
ATOM 10300 O O . PHE C 1 236 ? 1.033 -0.201 97.782 1.00 28.28 214 PHE C O 1
ATOM 10308 N N . ARG C 1 237 ? 1.811 -1.551 96.172 1.00 27.23 215 ARG C N 1
ATOM 10309 C CA . ARG C 1 237 ? 1.522 -0.581 95.130 1.00 24.68 215 ARG C CA 1
ATOM 10310 C C . ARG C 1 237 ? 0.020 -0.462 94.907 1.00 28.61 215 ARG C C 1
ATOM 10311 O O . ARG C 1 237 ? -0.738 -1.409 95.126 1.00 24.36 215 ARG C O 1
ATOM 10319 N N . ASP C 1 238 ? -0.404 0.740 94.516 1.00 29.48 216 ASP C N 1
ATOM 10320 C CA . ASP C 1 238 ? -1.776 0.968 94.091 1.00 26.07 216 ASP C CA 1
ATOM 10321 C C . ASP C 1 238 ? -2.179 -0.066 93.050 1.00 28.44 216 ASP C C 1
ATOM 10322 O O . ASP C 1 238 ? -1.377 -0.475 92.205 1.00 23.04 216 ASP C O 1
ATOM 10327 N N . GLU C 1 239 ? -3.438 -0.472 93.109 1.00 25.54 217 GLU C N 1
ATOM 10328 C CA . GLU C 1 239 ? -3.927 -1.328 92.040 1.00 26.04 217 GLU C CA 1
ATOM 10329 C C . GLU C 1 239 ? -4.490 -0.481 90.903 1.00 28.10 217 GLU C C 1
ATOM 10330 O O . GLU C 1 239 ? -5.058 0.581 91.148 1.00 25.79 217 GLU C O 1
ATOM 10336 N N . PRO C 1 240 ? -4.355 -0.945 89.663 1.00 31.24 218 PRO C N 1
ATOM 10337 C CA . PRO C 1 240 ? -4.833 -0.171 88.514 1.00 26.27 218 PRO C CA 1
ATOM 10338 C C . PRO C 1 240 ? -6.350 -0.217 88.393 1.00 28.93 218 PRO C C 1
ATOM 10339 O O . PRO C 1 240 ? -7.011 -1.122 88.890 1.00 27.03 218 PRO C O 1
ATOM 10343 N N . LEU C 1 241 ? -6.903 0.796 87.726 1.00 28.36 219 LEU C N 1
ATOM 10344 C CA . LEU C 1 241 ? -8.341 0.815 87.492 1.00 30.29 219 LEU C CA 1
ATOM 10345 C C . LEU C 1 241 ? -8.743 -0.311 86.550 1.00 33.60 219 LEU C C 1
ATOM 10346 O O . LEU C 1 241 ? -8.035 -0.617 85.587 1.00 33.69 219 LEU C O 1
ATOM 10351 N N . SER C 1 242 ? -9.893 -0.936 86.838 1.00 34.27 220 SER C N 1
ATOM 10352 C CA . SER C 1 242 ? -10.412 -1.997 85.978 1.00 35.60 220 SER C CA 1
ATOM 10353 C C . SER C 1 242 ? -10.946 -1.447 84.667 1.00 43.21 220 SER C C 1
ATOM 10354 O O . SER C 1 242 ? -10.966 -2.161 83.659 1.00 49.22 220 SER C O 1
ATOM 10357 N N . GLY C 1 243 ? -11.386 -0.192 84.667 1.00 49.86 221 GLY C N 1
ATOM 10358 C CA . GLY C 1 243 ? -12.230 0.349 83.634 1.00 56.78 221 GLY C CA 1
ATOM 10359 C C . GLY C 1 243 ? -13.708 0.262 83.954 1.00 61.53 221 GLY C C 1
ATOM 10360 O O . GLY C 1 243 ? -14.499 1.039 83.407 1.00 69.83 221 GLY C O 1
ATOM 10361 N N . TRP C 1 244 ? -14.088 -0.661 84.832 1.00 55.94 222 TRP C N 1
ATOM 10362 C CA . TRP C 1 244 ? -15.455 -0.872 85.281 1.00 57.06 222 TRP C CA 1
ATOM 10363 C C . TRP C 1 244 ? -15.675 -0.198 86.633 1.00 65.69 222 TRP C C 1
ATOM 10364 O O . TRP C 1 244 ? -14.733 0.076 87.375 1.00 73.62 222 TRP C O 1
ATOM 10375 N N . GLY C 1 245 ? -16.936 0.098 86.931 1.00 63.83 223 GLY C N 1
ATOM 10376 C CA . GLY C 1 245 ? -17.335 0.490 88.271 1.00 56.07 223 GLY C CA 1
ATOM 10377 C C . GLY C 1 245 ? -17.101 1.952 88.600 1.00 54.51 223 GLY C C 1
ATOM 10378 O O . GLY C 1 245 ? -16.675 2.768 87.775 1.00 60.28 223 GLY C O 1
ATOM 10379 N N . GLN C 1 246 ? -17.402 2.286 89.856 1.00 50.70 224 GLN C N 1
ATOM 10380 C CA . GLN C 1 246 ? -17.297 3.624 90.409 1.00 54.57 224 GLN C CA 1
ATOM 10381 C C . GLN C 1 246 ? -16.280 3.639 91.544 1.00 54.84 224 GLN C C 1
ATOM 10382 O O . GLN C 1 246 ? -16.089 2.623 92.220 1.00 54.19 224 GLN C O 1
ATOM 10388 N N . PRO C 1 247 ? -15.614 4.772 91.769 1.00 53.19 225 PRO C N 1
ATOM 10389 C CA . PRO C 1 247 ? -14.594 4.845 92.821 1.00 50.20 225 PRO C CA 1
ATOM 10390 C C . PRO C 1 247 ? -15.101 4.314 94.151 1.00 44.95 225 PRO C C 1
ATOM 10391 O O . PRO C 1 247 ? -16.247 4.542 94.540 1.00 49.35 225 PRO C O 1
ATOM 10395 N N . GLY C 1 248 ? -14.230 3.586 94.850 1.00 44.56 226 GLY C N 1
ATOM 10396 C CA . GLY C 1 248 ? -14.577 2.970 96.109 1.00 40.81 226 GLY C CA 1
ATOM 10397 C C . GLY C 1 248 ? -15.191 1.591 95.998 1.00 41.24 226 GLY C C 1
ATOM 10398 O O . GLY C 1 248 ? -15.315 0.905 97.019 1.00 41.75 226 GLY C O 1
ATOM 10399 N N . GLU C 1 249 ? -15.578 1.162 94.796 1.00 37.33 227 GLU C N 1
ATOM 10400 C CA . GLU C 1 249 ? -16.152 -0.159 94.589 1.00 39.38 227 GLU C CA 1
ATOM 10401 C C . GLU C 1 249 ? -15.056 -1.187 94.344 1.00 32.93 227 GLU C C 1
ATOM 10402 O O . GLU C 1 249 ? -14.070 -0.911 93.652 1.00 30.57 227 GLU C O 1
ATOM 10408 N N . TYR C 1 250 ? -15.259 -2.390 94.886 1.00 26.35 228 TYR C N 1
ATOM 10409 C CA . TYR C 1 250 ? -14.265 -3.448 94.732 1.00 24.38 228 TYR C CA 1
ATOM 10410 C C . TYR C 1 250 ? -13.984 -3.752 93.266 1.00 29.36 228 TYR C C 1
ATOM 10411 O O . TYR C 1 250 ? -12.830 -3.989 92.886 1.00 31.06 228 TYR C O 1
ATOM 10420 N N . ASP C 1 251 ? -15.021 -3.746 92.424 1.00 32.99 229 ASP C N 1
ATOM 10421 C CA . ASP C 1 251 ? -14.839 -4.063 91.008 1.00 33.18 229 ASP C CA 1
ATOM 10422 C C . ASP C 1 251 ? -14.181 -2.928 90.228 1.00 27.26 229 ASP C C 1
ATOM 10423 O O . ASP C 1 251 ? -13.926 -3.085 89.029 1.00 33.83 229 ASP C O 1
ATOM 10428 N N . SER C 1 252 ? -13.894 -1.799 90.870 1.00 31.27 230 SER C N 1
ATOM 10429 C CA . SER C 1 252 ? -13.278 -0.675 90.180 1.00 31.98 230 SER C CA 1
ATOM 10430 C C . SER C 1 252 ? -11.780 -0.850 89.985 1.00 32.98 230 SER C C 1
ATOM 10431 O O . SER C 1 252 ? -11.173 -0.050 89.269 1.00 35.56 230 SER C O 1
ATOM 10434 N N . LEU C 1 253 ? -11.174 -1.867 90.599 1.00 28.90 231 LEU C N 1
ATOM 10435 C CA . LEU C 1 253 ? -9.740 -2.097 90.524 1.00 24.74 231 LEU C CA 1
ATOM 10436 C C . LEU C 1 253 ? -9.463 -3.483 89.965 1.00 20.19 231 LEU C C 1
ATOM 10437 O O . LEU C 1 253 ? -10.204 -4.433 90.235 1.00 28.59 231 LEU C O 1
ATOM 10442 N N . ASP C 1 254 ? -8.387 -3.592 89.187 1.00 25.86 232 ASP C N 1
ATOM 10443 C CA . ASP C 1 254 ? -7.862 -4.885 88.762 1.00 25.56 232 ASP C CA 1
ATOM 10444 C C . ASP C 1 254 ? -6.961 -5.411 89.873 1.00 27.89 232 ASP C C 1
ATOM 10445 O O . ASP C 1 254 ? -5.940 -4.792 90.200 1.00 28.30 232 ASP C O 1
ATOM 10450 N N . HIS C 1 255 ? -7.337 -6.540 90.465 1.00 27.77 233 HIS C N 1
ATOM 10451 C CA . HIS C 1 255 ? -6.749 -6.949 91.740 1.00 21.68 233 HIS C CA 1
ATOM 10452 C C . HIS C 1 255 ? -5.474 -7.777 91.548 1.00 26.20 233 HIS C C 1
ATOM 10453 O O . HIS C 1 255 ? -5.325 -8.864 92.096 1.00 24.88 233 HIS C O 1
ATOM 10460 N N . ILE C 1 256 ? -4.520 -7.212 90.800 1.00 23.38 234 ILE C N 1
ATOM 10461 C CA . ILE C 1 256 ? -3.251 -7.902 90.569 1.00 24.35 234 ILE C CA 1
ATOM 10462 C C . ILE C 1 256 ? -2.335 -7.879 91.782 1.00 28.59 234 ILE C C 1
ATOM 10463 O O . ILE C 1 256 ? -1.359 -8.632 91.820 1.00 26.12 234 ILE C O 1
ATOM 10468 N N . TYR C 1 257 ? -2.601 -7.032 92.768 1.00 27.11 235 TYR C N 1
ATOM 10469 C CA . TYR C 1 257 ? -1.731 -6.944 93.927 1.00 23.74 235 TYR C CA 1
ATOM 10470 C C . TYR C 1 257 ? -2.348 -7.524 95.184 1.00 22.51 235 TYR C C 1
ATOM 10471 O O . TYR C 1 257 ? -1.686 -7.549 96.232 1.00 23.15 235 TYR C O 1
ATOM 10480 N N . THR C 1 258 ? -3.591 -7.988 95.115 1.00 25.03 236 THR C N 1
ATOM 10481 C CA . THR C 1 258 ? -4.289 -8.487 96.288 1.00 23.07 236 THR C CA 1
ATOM 10482 C C . THR C 1 258 ? -4.881 -9.870 96.108 1.00 23.30 236 THR C C 1
ATOM 10483 O O . THR C 1 258 ? -5.116 -10.547 97.111 1.00 21.20 236 THR C O 1
ATOM 10487 N N . LYS C 1 259 ? -5.130 -10.316 94.881 1.00 25.11 237 LYS C N 1
ATOM 10488 C CA . LYS C 1 259 ? -5.599 -11.671 94.617 1.00 21.78 237 LYS C CA 1
ATOM 10489 C C . LYS C 1 259 ? -4.612 -12.383 93.700 1.00 22.49 237 LYS C C 1
ATOM 10490 O O . LYS C 1 259 ? -4.031 -11.766 92.800 1.00 24.06 237 LYS C O 1
ATOM 10496 N N . ASP C 1 260 ? -4.409 -13.677 93.953 1.00 23.61 238 ASP C N 1
ATOM 10497 C CA . ASP C 1 260 ? -3.663 -14.574 93.072 1.00 25.82 238 ASP C CA 1
ATOM 10498 C C . ASP C 1 260 ? -2.164 -14.304 93.074 1.00 25.92 238 ASP C C 1
ATOM 10499 O O . ASP C 1 260 ? -1.466 -14.729 92.155 1.00 29.46 238 ASP C O 1
ATOM 10504 N N . ILE C 1 261 ? -1.644 -13.598 94.077 1.00 26.31 239 ILE C N 1
ATOM 10505 C CA . ILE C 1 261 ? -0.197 -13.402 94.190 1.00 27.82 239 ILE C CA 1
ATOM 10506 C C . ILE C 1 261 ? 0.436 -14.787 94.291 1.00 26.41 239 ILE C C 1
ATOM 10507 O O . ILE C 1 261 ? 0.087 -15.554 95.191 1.00 23.26 239 ILE C O 1
ATOM 10512 N N . PRO C 1 262 ? 1.347 -15.160 93.387 1.00 30.88 240 PRO C N 1
ATOM 10513 C CA . PRO C 1 262 ? 1.620 -16.591 93.170 1.00 34.92 240 PRO C CA 1
ATOM 10514 C C . PRO C 1 262 ? 2.347 -17.277 94.311 1.00 30.64 240 PRO C C 1
ATOM 10515 O O . PRO C 1 262 ? 2.434 -18.507 94.291 1.00 29.18 240 PRO C O 1
ATOM 10519 N N . ASP C 1 263 ? 2.847 -16.538 95.309 1.00 34.09 241 ASP C N 1
ATOM 10520 C CA . ASP C 1 263 ? 3.476 -17.177 96.464 1.00 30.00 241 ASP C CA 1
ATOM 10521 C C . ASP C 1 263 ? 2.537 -18.167 97.144 1.00 28.16 241 ASP C C 1
ATOM 10522 O O . ASP C 1 263 ? 2.996 -19.115 97.794 1.00 32.68 241 ASP C O 1
ATOM 10527 N N . VAL C 1 264 ? 1.226 -17.962 97.012 1.00 25.79 242 VAL C N 1
ATOM 10528 C CA . VAL C 1 264 ? 0.265 -18.837 97.670 1.00 23.50 242 VAL C CA 1
ATOM 10529 C C . VAL C 1 264 ? 0.399 -20.267 97.167 1.00 24.12 242 VAL C C 1
ATOM 10530 O O . VAL C 1 264 ? 0.148 -21.219 97.912 1.00 23.06 242 VAL C O 1
ATOM 10534 N N . TYR C 1 265 ? 0.775 -20.449 95.901 1.00 25.51 243 TYR C N 1
ATOM 10535 C CA . TYR C 1 265 ? 0.784 -21.801 95.352 1.00 32.08 243 TYR C CA 1
ATOM 10536 C C . TYR C 1 265 ? 1.811 -22.670 96.060 1.00 25.15 243 TYR C C 1
ATOM 10537 O O . TYR C 1 265 ? 1.514 -23.812 96.439 1.00 23.26 243 TYR C O 1
ATOM 10546 N N . ASP C 1 266 ? 3.006 -22.128 96.310 1.00 29.84 244 ASP C N 1
ATOM 10547 C CA . ASP C 1 266 ? 4.011 -22.897 97.038 1.00 36.59 244 ASP C CA 1
ATOM 10548 C C . ASP C 1 266 ? 3.552 -23.237 98.447 1.00 31.46 244 ASP C C 1
ATOM 10549 O O . ASP C 1 266 ? 3.891 -24.306 98.963 1.00 29.19 244 ASP C O 1
ATOM 10554 N N . VAL C 1 267 ? 2.780 -22.352 99.083 1.00 32.37 245 VAL C N 1
ATOM 10555 C CA . VAL C 1 267 ? 2.266 -22.651 100.420 1.00 26.47 245 VAL C CA 1
ATOM 10556 C C . VAL C 1 267 ? 1.288 -23.817 100.366 1.00 26.25 245 VAL C C 1
ATOM 10557 O O . VAL C 1 267 ? 1.283 -24.686 101.245 1.00 27.86 245 VAL C O 1
ATOM 10561 N N . VAL C 1 268 ? 0.439 -23.850 99.343 1.00 26.86 246 VAL C N 1
ATOM 10562 C CA . VAL C 1 268 ? -0.526 -24.932 99.225 1.00 29.67 246 VAL C CA 1
ATOM 10563 C C . VAL C 1 268 ? 0.176 -26.232 98.841 1.00 26.58 246 VAL C C 1
ATOM 10564 O O . VAL C 1 268 ? -0.119 -27.298 99.394 1.00 28.55 246 VAL C O 1
ATOM 10568 N N . TYR C 1 269 ? 1.122 -26.163 97.896 1.00 25.28 247 TYR C N 1
ATOM 10569 C CA . TYR C 1 269 ? 1.889 -27.352 97.510 1.00 26.87 247 TYR C CA 1
ATOM 10570 C C . TYR C 1 269 ? 2.685 -27.917 98.684 1.00 29.94 247 TYR C C 1
ATOM 10571 O O . TYR C 1 269 ? 2.792 -29.141 98.841 1.00 28.64 247 TYR C O 1
ATOM 10580 N N . ASN C 1 270 ? 3.289 -27.048 99.499 1.00 31.17 248 ASN C N 1
ATOM 10581 C CA . ASN C 1 270 ? 4.025 -27.561 100.649 1.00 31.53 248 ASN C CA 1
ATOM 10582 C C . ASN C 1 270 ? 3.069 -28.167 101.662 1.00 27.48 248 ASN C C 1
ATOM 10583 O O . ASN C 1 270 ? 3.359 -29.212 102.254 1.00 32.45 248 ASN C O 1
ATOM 10588 N N . TRP C 1 271 ? 1.911 -27.536 101.857 1.00 29.88 249 TRP C N 1
ATOM 10589 C CA . TRP C 1 271 ? 0.904 -28.126 102.728 1.00 31.51 249 TRP C CA 1
ATOM 10590 C C . TRP C 1 271 ? 0.455 -29.481 102.200 1.00 30.01 249 TRP C C 1
ATOM 10591 O O . TRP C 1 271 ? 0.342 -30.438 102.967 1.00 26.38 249 TRP C O 1
ATOM 10602 N N . ARG C 1 272 ? 0.184 -29.580 100.891 1.00 33.97 250 ARG C N 1
ATOM 10603 C CA . ARG C 1 272 ? -0.244 -30.859 100.336 1.00 24.89 250 ARG C CA 1
ATOM 10604 C C . ARG C 1 272 ? 0.793 -31.948 100.609 1.00 31.54 250 ARG C C 1
ATOM 10605 O O . ARG C 1 272 ? 0.448 -33.065 101.023 1.00 26.76 250 ARG C O 1
ATOM 10613 N N . ASP C 1 273 ? 2.073 -31.629 100.418 1.00 31.32 251 ASP C N 1
ATOM 10614 C CA . ASP C 1 273 ? 3.119 -32.603 100.694 1.00 28.32 251 ASP C CA 1
ATOM 10615 C C . ASP C 1 273 ? 3.106 -33.023 102.159 1.00 29.83 251 ASP C C 1
ATOM 10616 O O . ASP C 1 273 ? 3.239 -34.214 102.468 1.00 32.46 251 ASP C O 1
ATOM 10621 N N . GLN C 1 274 ? 2.931 -32.060 103.076 1.00 24.64 252 GLN C N 1
ATOM 10622 C CA . GLN C 1 274 ? 2.827 -32.390 104.496 1.00 29.79 252 GLN C CA 1
ATOM 10623 C C . GLN C 1 274 ? 1.596 -33.251 104.776 1.00 27.82 252 GLN C C 1
ATOM 10624 O O . GLN C 1 274 ? 1.646 -34.161 105.611 1.00 29.59 252 GLN C O 1
ATOM 10630 N N . MET C 1 275 ? 0.478 -32.977 104.091 1.00 29.29 253 MET C N 1
ATOM 10631 C CA . MET C 1 275 ? -0.698 -33.832 104.234 1.00 32.50 253 MET C CA 1
ATOM 10632 C C . MET C 1 275 ? -0.418 -35.246 103.731 1.00 33.43 253 MET C C 1
ATOM 10633 O O . MET C 1 275 ? -0.823 -36.227 104.365 1.00 36.03 253 MET C O 1
ATOM 10638 N N . ASP C 1 276 ? 0.267 -35.374 102.590 1.00 36.56 254 ASP C N 1
ATOM 10639 C CA . ASP C 1 276 ? 0.563 -36.703 102.059 1.00 34.94 254 ASP C CA 1
ATOM 10640 C C . ASP C 1 276 ? 1.474 -37.474 102.999 1.00 34.94 254 ASP C C 1
ATOM 10641 O O . ASP C 1 276 ? 1.351 -38.697 103.136 1.00 32.34 254 ASP C O 1
ATOM 10646 N N . LYS C 1 277 ? 2.411 -36.774 103.639 1.00 33.20 255 LYS C N 1
ATOM 10647 C CA . LYS C 1 277 ? 3.336 -37.426 104.554 1.00 37.76 255 LYS C CA 1
ATOM 10648 C C . LYS C 1 277 ? 2.604 -37.925 105.790 1.00 38.36 255 LYS C C 1
ATOM 10649 O O . LYS C 1 277 ? 2.770 -39.079 106.203 1.00 36.40 255 LYS C O 1
ATOM 10653 N N . TYR C 1 278 ? 1.785 -37.058 106.389 1.00 31.91 256 TYR C N 1
ATOM 10654 C CA . TYR C 1 278 ? 0.933 -37.464 107.501 1.00 40.12 256 TYR C CA 1
ATOM 10655 C C . TYR C 1 278 ? 0.002 -38.603 107.099 1.00 38.69 256 TYR C C 1
ATOM 10656 O O . TYR C 1 278 ? -0.184 -39.561 107.860 1.00 35.43 256 TYR C O 1
ATOM 10665 N N . SER C 1 279 ? -0.592 -38.514 105.901 1.00 33.94 257 SER C N 1
ATOM 10666 C CA . SER C 1 279 ? -1.471 -39.576 105.415 1.00 35.33 257 SER C CA 1
ATOM 10667 C C . SER C 1 279 ? -0.766 -40.925 105.397 1.00 36.80 257 SER C C 1
ATOM 10668 O O . SER C 1 279 ? -1.342 -41.942 105.805 1.00 36.87 257 SER C O 1
ATOM 10671 N N . ALA C 1 280 ? 0.476 -40.959 104.913 1.00 44.35 258 ALA C N 1
ATOM 10672 C CA . ALA C 1 280 ? 1.219 -42.214 104.864 1.00 42.73 258 ALA C CA 1
ATOM 10673 C C . ALA C 1 280 ? 1.515 -42.730 106.266 1.00 45.79 258 ALA C C 1
ATOM 10674 O O . ALA C 1 280 ? 1.340 -43.920 106.550 1.00 47.87 258 ALA C O 1
ATOM 10676 N N . GLU C 1 281 ? 1.951 -41.842 107.163 1.00 40.26 259 GLU C N 1
ATOM 10677 C CA . GLU C 1 281 ? 2.289 -42.262 108.519 1.00 45.58 259 GLU C CA 1
ATOM 10678 C C . GLU C 1 281 ? 1.069 -42.780 109.277 1.00 46.03 259 GLU C C 1
ATOM 10679 O O . GLU C 1 281 ? 1.176 -43.740 110.048 1.00 48.56 259 GLU C O 1
ATOM 10681 N N . LYS C 1 282 ? -0.097 -42.167 109.075 1.00 42.18 260 LYS C N 1
ATOM 10682 C CA . LYS C 1 282 ? -1.286 -42.480 109.861 1.00 43.40 260 LYS C CA 1
ATOM 10683 C C . LYS C 1 282 ? -2.242 -43.445 109.174 1.00 45.50 260 LYS C C 1
ATOM 10684 O O . LYS C 1 282 ? -3.215 -43.877 109.802 1.00 48.57 260 LYS C O 1
ATOM 10688 N N . GLY C 1 283 ? -2.016 -43.769 107.904 1.00 43.65 261 GLY C N 1
ATOM 10689 C CA . GLY C 1 283 ? -2.831 -44.752 107.225 1.00 44.80 261 GLY C CA 1
ATOM 10690 C C . GLY C 1 283 ? -4.195 -44.292 106.758 1.00 49.52 261 GLY C C 1
ATOM 10691 O O . GLY C 1 283 ? -5.001 -45.138 106.353 1.00 47.65 261 GLY C O 1
ATOM 10692 N N . ARG C 1 284 ? -4.491 -42.994 106.796 1.00 41.43 262 ARG C N 1
ATOM 10693 C CA . ARG C 1 284 ? -5.727 -42.484 106.223 1.00 42.08 262 ARG C CA 1
ATOM 10694 C C . ARG C 1 284 ? -5.404 -41.287 105.342 1.00 41.59 262 ARG C C 1
ATOM 10695 O O . ARG C 1 284 ? -4.433 -40.566 105.578 1.00 42.88 262 ARG C O 1
ATOM 10703 N N . THR C 1 285 ? -6.223 -41.092 104.315 1.00 33.58 263 THR C N 1
ATOM 10704 C CA . THR C 1 285 ? -5.938 -40.132 103.255 1.00 34.76 263 THR C CA 1
ATOM 10705 C C . THR C 1 285 ? -6.556 -38.777 103.602 1.00 35.66 263 THR C C 1
ATOM 10706 O O . THR C 1 285 ? -7.783 -38.627 103.624 1.00 32.84 263 THR C O 1
ATOM 10710 N N . ILE C 1 286 ? -5.703 -37.794 103.883 1.00 31.46 264 ILE C N 1
ATOM 10711 C CA . ILE C 1 286 ? -6.136 -36.437 104.192 1.00 27.17 264 ILE C CA 1
ATOM 10712 C C . ILE C 1 286 ? -6.143 -35.619 102.910 1.00 30.43 264 ILE C C 1
ATOM 10713 O O . ILE C 1 286 ? -5.184 -35.674 102.133 1.00 36.06 264 ILE C O 1
ATOM 10718 N N . ILE C 1 287 ? -7.203 -34.833 102.698 1.00 24.15 265 ILE C N 1
ATOM 10719 C CA . ILE C 1 287 ? -7.347 -34.078 101.460 1.00 32.55 265 ILE C CA 1
ATOM 10720 C C . ILE C 1 287 ? -7.357 -32.586 101.756 1.00 31.29 265 ILE C C 1
ATOM 10721 O O . ILE C 1 287 ? -7.614 -32.145 102.875 1.00 34.74 265 ILE C O 1
ATOM 10726 N N . LEU C 1 288 ? -7.040 -31.808 100.728 1.00 27.43 266 LEU C N 1
ATOM 10727 C CA . LEU C 1 288 ? -7.165 -30.360 100.762 1.00 23.15 266 LEU C CA 1
ATOM 10728 C C . LEU C 1 288 ? -8.129 -29.929 99.670 1.00 27.35 266 LEU C C 1
ATOM 10729 O O . LEU C 1 288 ? -8.043 -30.408 98.534 1.00 24.54 266 LEU C O 1
ATOM 10734 N N . MET C 1 289 ? -9.051 -29.039 100.021 1.00 25.98 267 MET C N 1
ATOM 10735 C CA . MET C 1 289 ? -9.872 -28.326 99.059 1.00 22.55 267 MET C CA 1
ATOM 10736 C C . MET C 1 289 ? -9.578 -26.844 99.214 1.00 25.76 267 MET C C 1
ATOM 10737 O O . MET C 1 289 ? -9.311 -26.371 100.321 1.00 28.31 267 MET C O 1
ATOM 10742 N N . THR C 1 290 ? -9.568 -26.126 98.105 1.00 22.62 268 THR C N 1
ATOM 10743 C CA . THR C 1 290 ? -9.273 -24.704 98.118 1.00 25.00 268 THR C CA 1
ATOM 10744 C C . THR C 1 290 ? -10.476 -23.934 97.606 1.00 23.67 268 THR C C 1
ATOM 10745 O O . THR C 1 290 ? -11.097 -24.319 96.612 1.00 23.88 268 THR C O 1
ATOM 10749 N N . GLU C 1 291 ? -10.788 -22.835 98.279 1.00 28.05 269 GLU C N 1
ATOM 10750 C CA . GLU C 1 291 ? -11.826 -21.917 97.839 1.00 26.52 269 GLU C CA 1
ATOM 10751 C C . GLU C 1 291 ? -11.153 -20.686 97.246 1.00 23.88 269 GLU C C 1
ATOM 10752 O O . GLU C 1 291 ? -10.572 -19.880 97.980 1.00 23.20 269 GLU C O 1
ATOM 10758 N N . ALA C 1 292 ? -11.244 -20.526 95.930 1.00 19.68 270 ALA C N 1
ATOM 10759 C CA . ALA C 1 292 ? -10.701 -19.335 95.287 1.00 20.64 270 ALA C CA 1
ATOM 10760 C C . ALA C 1 292 ? -11.615 -18.911 94.155 1.00 23.91 270 ALA C C 1
ATOM 10761 O O . ALA C 1 292 ? -11.885 -19.699 93.249 1.00 23.99 270 ALA C O 1
ATOM 10763 N N . TYR C 1 293 ? -12.099 -17.676 94.219 1.00 19.98 271 TYR C N 1
ATOM 10764 C CA . TYR C 1 293 ? -12.735 -17.042 93.069 1.00 24.18 271 TYR C CA 1
ATOM 10765 C C . TYR C 1 293 ? -11.603 -16.406 92.278 1.00 27.76 271 TYR C C 1
ATOM 10766 O O . TYR C 1 293 ? -11.059 -15.373 92.668 1.00 26.60 271 TYR C O 1
ATOM 10775 N N . SER C 1 294 ? -11.216 -17.056 91.183 1.00 27.40 272 SER C N 1
ATOM 10776 C CA . SER C 1 294 ? -10.066 -16.649 90.396 1.00 24.58 272 SER C CA 1
ATOM 10777 C C . SER C 1 294 ? -10.411 -16.846 88.930 1.00 21.50 272 SER C C 1
ATOM 10778 O O . SER C 1 294 ? -11.498 -17.322 88.594 1.00 21.32 272 SER C O 1
ATOM 10781 N N . SER C 1 295 ? -9.483 -16.474 88.054 1.00 22.07 273 SER C N 1
ATOM 10782 C CA . SER C 1 295 ? -9.570 -16.924 86.675 1.00 25.18 273 SER C CA 1
ATOM 10783 C C . SER C 1 295 ? -9.538 -18.448 86.649 1.00 22.47 273 SER C C 1
ATOM 10784 O O . SER C 1 295 ? -9.120 -19.100 87.613 1.00 23.28 273 SER C O 1
ATOM 10787 N N . ILE C 1 296 ? -9.986 -19.029 85.534 1.00 20.48 274 ILE C N 1
ATOM 10788 C CA . ILE C 1 296 ? -9.905 -20.482 85.422 1.00 18.47 274 ILE C CA 1
ATOM 10789 C C . ILE C 1 296 ? -8.449 -20.945 85.523 1.00 17.47 274 ILE C C 1
ATOM 10790 O O . ILE C 1 296 ? -8.155 -21.960 86.161 1.00 20.90 274 ILE C O 1
ATOM 10795 N N . GLU C 1 297 ? -7.514 -20.194 84.925 1.00 19.86 275 GLU C N 1
ATOM 10796 C CA . GLU C 1 297 ? -6.097 -20.539 85.036 1.00 27.16 275 GLU C CA 1
ATOM 10797 C C . GLU C 1 297 ? -5.614 -20.451 86.478 1.00 27.28 275 GLU C C 1
ATOM 10798 O O . GLU C 1 297 ? -4.878 -21.329 86.951 1.00 25.14 275 GLU C O 1
ATOM 10804 N N . GLY C 1 298 ? -6.012 -19.396 87.192 1.00 18.68 276 GLY C N 1
ATOM 10805 C CA . GLY C 1 298 ? -5.622 -19.282 88.588 1.00 21.38 276 GLY C CA 1
ATOM 10806 C C . GLY C 1 298 ? -6.197 -20.396 89.436 1.00 24.55 276 GLY C C 1
ATOM 10807 O O . GLY C 1 298 ? -5.521 -20.929 90.321 1.00 26.31 276 GLY C O 1
ATOM 10808 N N . THR C 1 299 ? -7.446 -20.777 89.163 1.00 21.70 277 THR C N 1
ATOM 10809 C CA . THR C 1 299 ? -8.094 -21.835 89.926 1.00 24.01 277 THR C CA 1
ATOM 10810 C C . THR C 1 299 ? -7.404 -23.165 89.677 1.00 20.48 277 THR C C 1
ATOM 10811 O O . THR C 1 299 ? -7.097 -23.908 90.617 1.00 20.87 277 THR C O 1
ATOM 10815 N N . MET C 1 300 ? -7.105 -23.463 88.415 1.00 22.18 278 MET C N 1
ATOM 10816 C CA . MET C 1 300 ? -6.529 -24.768 88.107 1.00 19.73 278 MET C CA 1
ATOM 10817 C C . MET C 1 300 ? -5.109 -24.923 88.644 1.00 21.33 278 MET C C 1
ATOM 10818 O O . MET C 1 300 ? -4.682 -26.050 88.901 1.00 25.36 278 MET C O 1
ATOM 10823 N N . LEU C 1 301 ? -4.361 -23.829 88.847 1.00 18.47 279 LEU C N 1
ATOM 10824 C CA . LEU C 1 301 ? -3.030 -24.000 89.422 1.00 19.68 279 LEU C CA 1
ATOM 10825 C C . LEU C 1 301 ? -3.090 -24.539 90.848 1.00 21.08 279 LEU C C 1
ATOM 10826 O O . LEU C 1 301 ? -2.076 -25.027 91.363 1.00 24.57 279 LEU C O 1
ATOM 10831 N N . TYR C 1 302 ? -4.253 -24.489 91.500 1.00 19.08 280 TYR C N 1
ATOM 10832 C CA . TYR C 1 302 ? -4.336 -25.084 92.832 1.00 19.45 280 TYR C CA 1
ATOM 10833 C C . TYR C 1 302 ? -4.332 -26.615 92.786 1.00 23.05 280 TYR C C 1
ATOM 10834 O O . TYR C 1 302 ? -3.925 -27.240 93.769 1.00 24.84 280 TYR C O 1
ATOM 10843 N N . TYR C 1 303 ? -4.761 -27.229 91.674 1.00 22.66 281 TYR C N 1
ATOM 10844 C CA . TYR C 1 303 ? -4.613 -28.683 91.522 1.00 26.14 281 TYR C CA 1
ATOM 10845 C C . TYR C 1 303 ? -3.144 -29.080 91.515 1.00 22.34 281 TYR C C 1
ATOM 10846 O O . TYR C 1 303 ? -2.735 -30.045 92.180 1.00 27.25 281 TYR C O 1
ATOM 10855 N N . GLU C 1 304 ? -2.339 -28.354 90.744 1.00 20.09 282 GLU C N 1
ATOM 10856 C CA . GLU C 1 304 ? -1.014 -28.811 90.365 1.00 28.16 282 GLU C CA 1
ATOM 10857 C C . GLU C 1 304 ? -0.301 -27.703 89.595 1.00 22.68 282 GLU C C 1
ATOM 10858 O O . GLU C 1 304 ? -0.933 -26.917 88.883 1.00 23.16 282 GLU C O 1
ATOM 10864 N N . SER C 1 305 ? 1.017 -27.622 89.783 1.00 31.05 283 SER C N 1
ATOM 10865 C CA . SER C 1 305 ? 1.821 -26.631 89.078 1.00 28.72 283 SER C CA 1
ATOM 10866 C C . SER C 1 305 ? 1.769 -26.869 87.570 1.00 28.73 283 SER C C 1
ATOM 10867 O O . SER C 1 305 ? 1.435 -27.954 87.096 1.00 27.06 283 SER C O 1
ATOM 10870 N N . ALA C 1 306 ? 2.118 -25.830 86.809 1.00 26.36 284 ALA C N 1
ATOM 10871 C CA . ALA C 1 306 ? 2.077 -25.949 85.354 1.00 27.56 284 ALA C CA 1
ATOM 10872 C C . ALA C 1 306 ? 3.037 -27.026 84.853 1.00 32.77 284 ALA C C 1
ATOM 10873 O O . ALA C 1 306 ? 2.750 -27.714 83.866 1.00 35.52 284 ALA C O 1
ATOM 10875 N N . ASP C 1 307 ? 4.179 -27.193 85.519 1.00 33.71 285 ASP C N 1
ATOM 10876 C CA . ASP C 1 307 ? 5.143 -28.204 85.102 1.00 35.33 285 ASP C CA 1
ATOM 10877 C C . ASP C 1 307 ? 4.805 -29.595 85.624 1.00 31.90 285 ASP C C 1
ATOM 10878 O O . ASP C 1 307 ? 5.580 -30.532 85.395 1.00 34.21 285 ASP C O 1
ATOM 10883 N N . ARG C 1 308 ? 3.682 -29.740 86.326 1.00 28.93 286 ARG C N 1
ATOM 10884 C CA . ARG C 1 308 ? 3.136 -30.998 86.826 1.00 27.43 286 ARG C CA 1
ATOM 10885 C C . ARG C 1 308 ? 3.977 -31.617 87.934 1.00 32.13 286 ARG C C 1
ATOM 10886 O O . ARG C 1 308 ? 3.687 -32.740 88.362 1.00 33.79 286 ARG C O 1
ATOM 10894 N N . LYS C 1 309 ? 4.990 -30.905 88.439 1.00 32.43 287 LYS C N 1
ATOM 10895 C CA . LYS C 1 309 ? 5.875 -31.454 89.460 1.00 34.93 287 LYS C CA 1
ATOM 10896 C C . LYS C 1 309 ? 5.336 -31.294 90.878 1.00 32.54 287 LYS C C 1
ATOM 10897 O O . LYS C 1 309 ? 5.801 -32.000 91.779 1.00 35.76 287 LYS C O 1
ATOM 10903 N N . ARG C 1 310 ? 4.379 -30.396 91.107 1.00 32.52 288 ARG C N 1
ATOM 10904 C CA . ARG C 1 310 ? 3.810 -30.199 92.437 1.00 36.72 288 ARG C CA 1
ATOM 10905 C C . ARG C 1 310 ? 2.304 -30.420 92.408 1.00 28.97 288 ARG C C 1
ATOM 10906 O O . ARG C 1 310 ? 1.622 -30.001 91.468 1.00 25.86 288 ARG C O 1
ATOM 10914 N N . GLN C 1 311 ? 1.790 -31.053 93.457 1.00 25.32 289 GLN C N 1
ATOM 10915 C CA . GLN C 1 311 ? 0.362 -31.184 93.688 1.00 26.20 289 GLN C CA 1
ATOM 10916 C C . GLN C 1 311 ? -0.059 -30.240 94.802 1.00 27.19 289 GLN C C 1
ATOM 10917 O O . GLN C 1 311 ? 0.711 -29.960 95.721 1.00 23.83 289 GLN C O 1
ATOM 10923 N N . GLY C 1 312 ? -1.296 -29.768 94.722 1.00 30.69 290 GLY C N 1
ATOM 10924 C CA . GLY C 1 312 ? -1.838 -28.949 95.790 1.00 33.96 290 GLY C CA 1
ATOM 10925 C C . GLY C 1 312 ? -3.164 -29.479 96.291 1.00 26.65 290 GLY C C 1
ATOM 10926 O O . GLY C 1 312 ? -3.237 -30.549 96.905 1.00 31.72 290 GLY C O 1
ATOM 10927 N N . ALA C 1 313 ? -4.226 -28.747 95.996 1.00 20.98 291 ALA C N 1
ATOM 10928 C CA . ALA C 1 313 ? -5.562 -29.168 96.379 1.00 24.22 291 ALA C CA 1
ATOM 10929 C C . ALA C 1 313 ? -5.979 -30.397 95.583 1.00 29.66 291 ALA C C 1
ATOM 10930 O O . ALA C 1 313 ? -5.825 -30.438 94.359 1.00 23.96 291 ALA C O 1
ATOM 10932 N N . HIS C 1 314 ? -6.509 -31.398 96.287 1.00 25.68 292 HIS C N 1
ATOM 10933 C CA . HIS C 1 314 ? -7.168 -32.508 95.606 1.00 26.86 292 HIS C CA 1
ATOM 10934 C C . HIS C 1 314 ? -8.355 -32.020 94.795 1.00 27.48 292 HIS C C 1
ATOM 10935 O O . HIS C 1 314 ? -8.592 -32.506 93.684 1.00 24.46 292 HIS C O 1
ATOM 10942 N N . MET C 1 315 ? -9.117 -31.044 95.333 1.00 23.73 293 MET C N 1
ATOM 10943 C CA . MET C 1 315 ? -10.298 -30.508 94.649 1.00 21.30 293 MET C CA 1
ATOM 10944 C C . MET C 1 315 ? -10.433 -29.018 94.954 1.00 24.76 293 MET C C 1
ATOM 10945 O O . MET C 1 315 ? -10.971 -28.638 96.008 1.00 23.06 293 MET C O 1
ATOM 10950 N N . PRO C 1 316 ? -9.949 -28.148 94.070 1.00 25.79 294 PRO C N 1
ATOM 10951 C CA . PRO C 1 316 ? -10.349 -26.737 94.126 1.00 24.19 294 PRO C CA 1
ATOM 10952 C C . PRO C 1 316 ? -11.854 -26.617 93.949 1.00 24.66 294 PRO C C 1
ATOM 10953 O O . PRO C 1 316 ? -12.459 -27.351 93.163 1.00 20.75 294 PRO C O 1
ATOM 10957 N N . PHE C 1 317 ? -12.462 -25.681 94.674 1.00 25.18 295 PHE C N 1
ATOM 10958 C CA . PHE C 1 317 ? -13.906 -25.534 94.548 1.00 20.92 295 PHE C CA 1
ATOM 10959 C C . PHE C 1 317 ? -14.273 -25.111 93.135 1.00 22.10 295 PHE C C 1
ATOM 10960 O O . PHE C 1 317 ? -13.615 -24.261 92.526 1.00 21.54 295 PHE C O 1
ATOM 10968 N N . ASN C 1 318 ? -15.344 -25.716 92.631 1.00 23.61 296 ASN C N 1
ATOM 10969 C CA . ASN C 1 318 ? -15.841 -25.501 91.275 1.00 25.20 296 ASN C CA 1
ATOM 10970 C C . ASN C 1 318 ? -17.275 -24.990 91.366 1.00 19.83 296 ASN C C 1
ATOM 10971 O O . ASN C 1 318 ? -18.196 -25.766 91.631 1.00 21.86 296 ASN C O 1
ATOM 10976 N N . PHE C 1 319 ? -17.463 -23.696 91.114 1.00 20.77 297 PHE C N 1
ATOM 10977 C CA . PHE C 1 319 ? -18.755 -23.033 91.258 1.00 22.48 297 PHE C CA 1
ATOM 10978 C C . PHE C 1 319 ? -19.525 -22.933 89.942 1.00 17.52 297 PHE C C 1
ATOM 10979 O O . PHE C 1 319 ? -20.486 -22.166 89.866 1.00 25.55 297 PHE C O 1
ATOM 10987 N N . GLN C 1 320 ? -19.150 -23.717 88.924 1.00 20.67 298 GLN C N 1
ATOM 10988 C CA . GLN C 1 320 ? -19.789 -23.601 87.606 1.00 18.50 298 GLN C CA 1
ATOM 10989 C C . GLN C 1 320 ? -21.307 -23.767 87.678 1.00 24.07 298 GLN C C 1
ATOM 10990 O O . GLN C 1 320 ? -22.052 -22.992 87.066 1.00 25.91 298 GLN C O 1
ATOM 10996 N N . LEU C 1 321 ? -21.788 -24.792 88.396 1.00 18.89 299 LEU C N 1
ATOM 10997 C CA . LEU C 1 321 ? -23.227 -25.050 88.412 1.00 17.78 299 LEU C CA 1
ATOM 10998 C C . LEU C 1 321 ? -23.990 -23.958 89.151 1.00 25.52 299 LEU C C 1
ATOM 10999 O O . LEU C 1 321 ? -25.149 -23.680 88.816 1.00 25.11 299 LEU C O 1
ATOM 11004 N N . ILE C 1 322 ? -23.369 -23.325 90.146 1.00 22.07 300 ILE C N 1
ATOM 11005 C CA . ILE C 1 322 ? -24.025 -22.203 90.809 1.00 25.81 300 ILE C CA 1
ATOM 11006 C C . ILE C 1 322 ? -24.197 -21.042 89.836 1.00 31.06 300 ILE C C 1
ATOM 11007 O O . ILE C 1 322 ? -25.267 -20.429 89.754 1.00 28.35 300 ILE C O 1
ATOM 11012 N N . TYR C 1 323 ? -23.133 -20.719 89.096 1.00 24.95 301 TYR C N 1
ATOM 11013 C CA . TYR C 1 323 ? -23.165 -19.596 88.161 1.00 33.89 301 TYR C CA 1
ATOM 11014 C C . TYR C 1 323 ? -24.141 -19.844 87.017 1.00 36.39 301 TYR C C 1
ATOM 11015 O O . TYR C 1 323 ? -24.871 -18.936 86.603 1.00 33.06 301 TYR C O 1
ATOM 11024 N N . ASP C 1 324 ? -24.132 -21.053 86.460 1.00 30.98 302 ASP C N 1
ATOM 11025 C CA . ASP C 1 324 ? -24.657 -21.261 85.125 1.00 32.69 302 ASP C CA 1
ATOM 11026 C C . ASP C 1 324 ? -25.887 -22.151 85.055 1.00 28.30 302 ASP C C 1
ATOM 11027 O O . ASP C 1 324 ? -26.523 -22.188 83.997 1.00 34.59 302 ASP C O 1
ATOM 11032 N N . PHE C 1 325 ? -26.235 -22.888 86.113 1.00 23.31 303 PHE C N 1
ATOM 11033 C CA . PHE C 1 325 ? -27.536 -23.564 86.104 1.00 24.48 303 PHE C CA 1
ATOM 11034 C C . PHE C 1 325 ? -28.545 -22.536 86.592 1.00 27.61 303 PHE C C 1
ATOM 11035 O O . PHE C 1 325 ? -28.768 -22.367 87.793 1.00 25.00 303 PHE C O 1
ATOM 11043 N N . LYS C 1 326 ? -29.161 -21.841 85.639 1.00 32.36 304 LYS C N 1
ATOM 11044 C CA . LYS C 1 326 ? -30.008 -20.693 85.915 1.00 30.91 304 LYS C CA 1
ATOM 11045 C C . LYS C 1 326 ? -31.354 -20.888 85.224 1.00 35.01 304 LYS C C 1
ATOM 11046 O O . LYS C 1 326 ? -31.552 -21.839 84.460 1.00 40.14 304 LYS C O 1
ATOM 11049 N N . LYS C 1 327 ? -32.282 -19.956 85.478 1.00 32.63 305 LYS C N 1
ATOM 11050 C CA . LYS C 1 327 ? -33.683 -20.169 85.114 1.00 41.04 305 LYS C CA 1
ATOM 11051 C C . LYS C 1 327 ? -33.898 -20.231 83.604 1.00 44.96 305 LYS C C 1
ATOM 11052 O O . LYS C 1 327 ? -34.815 -20.921 83.142 1.00 51.95 305 LYS C O 1
ATOM 11058 N N . GLU C 1 328 ? -33.082 -19.528 82.817 1.00 37.65 306 GLU C N 1
ATOM 11059 C CA . GLU C 1 328 ? -33.257 -19.501 81.367 1.00 40.46 306 GLU C CA 1
ATOM 11060 C C . GLU C 1 328 ? -32.075 -20.121 80.624 1.00 38.41 306 GLU C C 1
ATOM 11061 O O . GLU C 1 328 ? -31.871 -19.840 79.439 1.00 37.14 306 GLU C O 1
ATOM 11067 N N . GLN C 1 329 ? -31.308 -20.971 81.294 1.00 35.35 307 GLN C N 1
ATOM 11068 C CA . GLN C 1 329 ? -30.232 -21.719 80.661 1.00 28.34 307 GLN C CA 1
ATOM 11069 C C . GLN C 1 329 ? -30.799 -22.753 79.690 1.00 26.28 307 GLN C C 1
ATOM 11070 O O . GLN C 1 329 ? -31.885 -23.305 79.901 1.00 25.29 307 GLN C O 1
ATOM 11076 N N . ASN C 1 330 ? -30.061 -23.026 78.614 1.00 27.33 308 ASN C N 1
ATOM 11077 C CA . ASN C 1 330 ? -30.419 -24.162 77.765 1.00 27.81 308 ASN C CA 1
ATOM 11078 C C . ASN C 1 330 ? -29.357 -25.256 77.884 1.00 24.33 308 ASN C C 1
ATOM 11079 O O . ASN C 1 330 ? -28.400 -25.149 78.655 1.00 24.42 308 ASN C O 1
ATOM 11084 N N . ALA C 1 331 ? -29.539 -26.338 77.114 1.00 19.64 309 ALA C N 1
ATOM 11085 C CA . ALA C 1 331 ? -28.595 -27.446 77.214 1.00 17.70 309 ALA C CA 1
ATOM 11086 C C . ALA C 1 331 ? -27.229 -27.070 76.657 1.00 23.23 309 ALA C C 1
ATOM 11087 O O . ALA C 1 331 ? -26.212 -27.616 77.097 1.00 22.18 309 ALA C O 1
ATOM 11089 N N . VAL C 1 332 ? -27.182 -26.147 75.691 1.00 22.48 310 VAL C N 1
ATOM 11090 C CA . VAL C 1 332 ? -25.901 -25.687 75.162 1.00 16.38 310 VAL C CA 1
ATOM 11091 C C . VAL C 1 332 ? -25.100 -24.995 76.250 1.00 16.31 310 VAL C C 1
ATOM 11092 O O . VAL C 1 332 ? -23.916 -25.284 76.456 1.00 23.28 310 VAL C O 1
ATOM 11096 N N . GLY C 1 333 ? -25.734 -24.056 76.951 1.00 21.70 311 GLY C N 1
ATOM 11097 C CA . GLY C 1 333 ? -25.025 -23.315 77.979 1.00 25.29 311 GLY C CA 1
ATOM 11098 C C . GLY C 1 333 ? -24.655 -24.198 79.154 1.00 22.77 311 GLY C C 1
ATOM 11099 O O . GLY C 1 333 ? -23.572 -24.055 79.737 1.00 21.67 311 GLY C O 1
ATOM 11100 N N . LEU C 1 334 ? -25.530 -25.147 79.494 1.00 18.35 312 LEU C N 1
ATOM 11101 C CA . LEU C 1 334 ? -25.212 -26.083 80.569 1.00 18.73 312 LEU C CA 1
ATOM 11102 C C . LEU C 1 334 ? -24.002 -26.938 80.210 1.00 20.10 312 LEU C C 1
ATOM 11103 O O . LEU C 1 334 ? -23.058 -27.065 80.999 1.00 17.17 312 LEU C O 1
ATOM 11108 N N . LYS C 1 335 ? -24.015 -27.540 79.019 1.00 18.43 313 LYS C N 1
ATOM 11109 C CA . LYS C 1 335 ? -22.879 -28.353 78.606 1.00 20.25 313 LYS C CA 1
ATOM 11110 C C . LYS C 1 335 ? -21.600 -27.529 78.521 1.00 18.29 313 LYS C C 1
ATOM 11111 O O . LYS C 1 335 ? -20.534 -27.991 78.941 1.00 17.81 313 LYS C O 1
ATOM 11117 N N . SER C 1 336 ? -21.670 -26.311 77.966 1.00 16.82 314 SER C N 1
ATOM 11118 C CA . SER C 1 336 ? -20.452 -25.508 77.880 1.00 16.43 314 SER C CA 1
ATOM 11119 C C . SER C 1 336 ? -19.958 -25.101 79.264 1.00 16.51 314 SER C C 1
ATOM 11120 O O . SER C 1 336 ? -18.754 -24.936 79.466 1.00 19.23 314 SER C O 1
ATOM 11123 N N . SER C 1 337 ? -20.863 -24.969 80.230 1.00 21.37 315 SER C N 1
ATOM 11124 C CA . SER C 1 337 ? -20.430 -24.641 81.584 1.00 21.93 315 SER C CA 1
ATOM 11125 C C . SER C 1 337 ? -19.687 -25.811 82.212 1.00 21.16 315 SER C C 1
ATOM 11126 O O . SER C 1 337 ? -18.670 -25.621 82.887 1.00 18.05 315 SER C O 1
ATOM 11129 N N . ILE C 1 338 ? -20.206 -27.027 82.026 1.00 17.24 316 ILE C N 1
ATOM 11130 C CA . ILE C 1 338 ? -19.522 -28.225 82.511 1.00 18.28 316 ILE C CA 1
ATOM 11131 C C . ILE C 1 338 ? -18.173 -28.370 81.812 1.00 19.69 316 ILE C C 1
ATOM 11132 O O . ILE C 1 338 ? -17.151 -28.680 82.440 1.00 19.05 316 ILE C O 1
ATOM 11137 N N . ASP C 1 339 ? -18.152 -28.144 80.499 1.00 17.28 317 ASP C N 1
ATOM 11138 C CA . ASP C 1 339 ? -16.922 -28.298 79.735 1.00 17.56 317 ASP C CA 1
ATOM 11139 C C . ASP C 1 339 ? -15.903 -27.215 80.075 1.00 17.07 317 ASP C C 1
ATOM 11140 O O . ASP C 1 339 ? -14.698 -27.445 79.940 1.00 20.15 317 ASP C O 1
ATOM 11145 N N . TRP C 1 340 ? -16.356 -26.034 80.506 1.00 19.53 318 TRP C N 1
ATOM 11146 C CA . TRP C 1 340 ? -15.400 -25.007 80.909 1.00 17.78 318 TRP C CA 1
ATOM 11147 C C . TRP C 1 340 ? -14.531 -25.515 82.043 1.00 21.96 318 TRP C C 1
ATOM 11148 O O . TRP C 1 340 ? -13.316 -25.273 82.064 1.00 21.88 318 TRP C O 1
ATOM 11159 N N . TRP C 1 341 ? -15.125 -26.270 82.971 1.00 19.54 319 TRP C N 1
ATOM 11160 C CA . TRP C 1 341 ? -14.317 -26.864 84.028 1.00 19.38 319 TRP C CA 1
ATOM 11161 C C . TRP C 1 341 ? -13.477 -28.013 83.490 1.00 18.33 319 TRP C C 1
ATOM 11162 O O . TRP C 1 341 ? -12.254 -28.022 83.650 1.00 22.78 319 TRP C O 1
ATOM 11173 N N . MET C 1 342 ? -14.114 -28.983 82.828 1.00 20.60 320 MET C N 1
ATOM 11174 C CA . MET C 1 342 ? -13.375 -30.175 82.414 1.00 23.04 320 MET C CA 1
ATOM 11175 C C . MET C 1 342 ? -12.276 -29.834 81.410 1.00 19.35 320 MET C C 1
ATOM 11176 O O . MET C 1 342 ? -11.158 -30.358 81.510 1.00 22.43 320 MET C O 1
ATOM 11181 N N . ASN C 1 343 ? -12.565 -28.957 80.437 1.00 19.99 321 ASN C N 1
ATOM 11182 C CA . ASN C 1 343 ? -11.557 -28.630 79.422 1.00 20.68 321 ASN C CA 1
ATOM 11183 C C . ASN C 1 343 ? -10.316 -28.018 80.041 1.00 22.17 321 ASN C C 1
ATOM 11184 O O . ASN C 1 343 ? -9.209 -28.198 79.522 1.00 17.88 321 ASN C O 1
ATOM 11189 N N . ASN C 1 344 ? -10.487 -27.262 81.123 1.00 17.46 322 ASN C N 1
ATOM 11190 C CA . ASN C 1 344 ? -9.412 -26.495 81.721 1.00 18.52 322 ASN C CA 1
ATOM 11191 C C . ASN C 1 344 ? -8.689 -27.242 82.828 1.00 19.57 322 ASN C C 1
ATOM 11192 O O . ASN C 1 344 ? -7.595 -26.815 83.242 1.00 21.56 322 ASN C O 1
ATOM 11197 N N . MET C 1 345 ? -9.257 -28.347 83.304 1.00 21.84 323 MET C N 1
ATOM 11198 C CA . MET C 1 345 ? -8.604 -29.134 84.333 1.00 24.46 323 MET C CA 1
ATOM 11199 C C . MET C 1 345 ? -7.273 -29.694 83.834 1.00 23.84 323 MET C C 1
ATOM 11200 O O . MET C 1 345 ? -7.122 -29.997 82.645 1.00 21.65 323 MET C O 1
ATOM 11205 N N . PRO C 1 346 ? -6.313 -29.899 84.731 1.00 26.93 324 PRO C N 1
ATOM 11206 C CA . PRO C 1 346 ? -5.161 -30.726 84.379 1.00 25.08 324 PRO C CA 1
ATOM 11207 C C . PRO C 1 346 ? -5.603 -32.170 84.240 1.00 24.67 324 PRO C C 1
ATOM 11208 O O . PRO C 1 346 ? -6.585 -32.599 84.851 1.00 20.43 324 PRO C O 1
ATOM 11212 N N . ALA C 1 347 ? -4.888 -32.911 83.397 1.00 23.38 325 ALA C N 1
ATOM 11213 C CA . ALA C 1 347 ? -5.175 -34.331 83.223 1.00 23.53 325 ALA C CA 1
ATOM 11214 C C . ALA C 1 347 ? -4.969 -35.105 84.523 1.00 28.08 325 ALA C C 1
ATOM 11215 O O . ALA C 1 347 ? -4.135 -34.753 85.360 1.00 27.28 325 ALA C O 1
ATOM 11217 N N . ARG C 1 348 ? -5.749 -36.177 84.676 1.00 23.08 326 ARG C N 1
ATOM 11218 C CA . ARG C 1 348 ? -5.619 -37.143 85.767 1.00 25.68 326 ARG C CA 1
ATOM 11219 C C . ARG C 1 348 ? -5.942 -36.536 87.130 1.00 27.30 326 ARG C C 1
ATOM 11220 O O . ARG C 1 348 ? -5.326 -36.895 88.139 1.00 27.11 326 ARG C O 1
ATOM 11228 N N . HIS C 1 349 ? -6.912 -35.632 87.200 1.00 23.36 327 HIS C N 1
ATOM 11229 C CA . HIS C 1 349 ? -7.336 -35.105 88.492 1.00 22.46 327 HIS C CA 1
ATOM 11230 C C . HIS C 1 349 ? -8.845 -35.254 88.655 1.00 26.54 327 HIS C C 1
ATOM 11231 O O . HIS C 1 349 ? -9.564 -35.625 87.724 1.00 23.99 327 HIS C O 1
ATOM 11238 N N . THR C 1 350 ? -9.324 -34.960 89.865 1.00 22.47 328 THR C N 1
ATOM 11239 C CA . THR C 1 350 ? -10.708 -35.225 90.225 1.00 23.36 328 THR C CA 1
ATOM 11240 C C . THR C 1 350 ? -11.536 -33.954 90.138 1.00 23.52 328 THR C C 1
ATOM 11241 O O . THR C 1 350 ? -11.207 -32.972 90.815 1.00 23.90 328 THR C O 1
ATOM 11245 N N . PRO C 1 351 ? -12.601 -33.927 89.339 1.00 23.10 329 PRO C N 1
ATOM 11246 C CA . PRO C 1 351 ? -13.553 -32.814 89.387 1.00 24.35 329 PRO C CA 1
ATOM 11247 C C . PRO C 1 351 ? -14.521 -32.934 90.556 1.00 25.01 329 PRO C C 1
ATOM 11248 O O . PRO C 1 351 ? -14.818 -34.030 91.041 1.00 23.99 329 PRO C O 1
ATOM 11252 N N . SER C 1 352 ? -15.018 -31.778 91.006 1.00 25.34 330 SER C N 1
ATOM 11253 C CA . SER C 1 352 ? -16.066 -31.715 92.013 1.00 22.22 330 SER C CA 1
ATOM 11254 C C . SER C 1 352 ? -17.165 -30.777 91.534 1.00 21.10 330 SER C C 1
ATOM 11255 O O . SER C 1 352 ? -16.948 -29.911 90.679 1.00 26.96 330 SER C O 1
ATOM 11258 N N . TRP C 1 353 ? -18.354 -30.950 92.105 1.00 19.78 331 TRP C N 1
ATOM 11259 C CA . TRP C 1 353 ? -19.552 -30.237 91.681 1.00 26.30 331 TRP C CA 1
ATOM 11260 C C . TRP C 1 353 ? -20.371 -29.810 92.895 1.00 26.46 331 TRP C C 1
ATOM 11261 O O . TRP C 1 353 ? -20.531 -30.577 93.847 1.00 27.26 331 TRP C O 1
ATOM 11272 N N . VAL C 1 354 ? -20.901 -28.591 92.852 1.00 24.19 332 VAL C N 1
ATOM 11273 C CA . VAL C 1 354 ? -21.638 -28.036 93.983 1.00 21.67 332 VAL C CA 1
ATOM 11274 C C . VAL C 1 354 ? -22.694 -27.080 93.444 1.00 26.99 332 VAL C C 1
ATOM 11275 O O . VAL C 1 354 ? -22.432 -26.298 92.527 1.00 23.46 332 VAL C O 1
ATOM 11279 N N . ALA C 1 355 ? -23.898 -27.141 94.013 1.00 19.94 333 ALA C N 1
ATOM 11280 C CA . ALA C 1 355 ? -24.969 -26.263 93.569 1.00 21.41 333 ALA C CA 1
ATOM 11281 C C . ALA C 1 355 ? -25.363 -25.213 94.596 1.00 25.48 333 ALA C C 1
ATOM 11282 O O . ALA C 1 355 ? -26.160 -24.330 94.273 1.00 24.71 333 ALA C O 1
ATOM 11284 N N . GLY C 1 356 ? -24.835 -25.286 95.811 1.00 19.14 334 GLY C N 1
ATOM 11285 C CA . GLY C 1 356 ? -25.171 -24.328 96.852 1.00 24.93 334 GLY C CA 1
ATOM 11286 C C . GLY C 1 356 ? -24.182 -24.435 97.989 1.00 22.77 334 GLY C C 1
ATOM 11287 O O . GLY C 1 356 ? -23.425 -25.402 98.083 1.00 27.27 334 GLY C O 1
ATOM 11288 N N . SER C 1 357 ? -24.199 -23.425 98.856 1.00 22.87 335 SER C N 1
ATOM 11289 C CA . SER C 1 357 ? -23.281 -23.371 99.986 1.00 21.40 335 SER C CA 1
ATOM 11290 C C . SER C 1 357 ? -23.824 -22.346 100.971 1.00 24.92 335 SER C C 1
ATOM 11291 O O . SER C 1 357 ? -24.846 -21.705 100.721 1.00 20.21 335 SER C O 1
ATOM 11294 N N . HIS C 1 358 ? -23.114 -22.186 102.089 1.00 21.82 336 HIS C N 1
ATOM 11295 C CA . HIS C 1 358 ? -23.447 -21.160 103.071 1.00 19.55 336 HIS C CA 1
ATOM 11296 C C . HIS C 1 358 ? -23.268 -19.748 102.527 1.00 23.00 336 HIS C C 1
ATOM 11297 O O . HIS C 1 358 ? -23.741 -18.794 103.156 1.00 24.60 336 HIS C O 1
ATOM 11304 N N . ASP C 1 359 ? -22.597 -19.591 101.385 1.00 20.55 337 ASP C N 1
ATOM 11305 C CA . ASP C 1 359 ? -22.358 -18.287 100.782 1.00 24.03 337 ASP C CA 1
ATOM 11306 C C . ASP C 1 359 ? -23.367 -17.943 99.687 1.00 27.67 337 ASP C C 1
ATOM 11307 O O . ASP C 1 359 ? -23.301 -16.846 99.125 1.00 22.55 337 ASP C O 1
ATOM 11312 N N . HIS C 1 360 ? -24.305 -18.835 99.378 1.00 24.93 338 HIS C N 1
ATOM 11313 C CA . HIS C 1 360 ? -25.096 -18.724 98.164 1.00 23.85 338 HIS C CA 1
ATOM 11314 C C . HIS C 1 360 ? -26.578 -18.893 98.463 1.00 25.22 338 HIS C C 1
ATOM 11315 O O . HIS C 1 360 ? -26.964 -19.657 99.347 1.00 23.52 338 HIS C O 1
ATOM 11322 N N . SER C 1 361 ? -27.402 -18.149 97.724 1.00 21.82 339 SER C N 1
ATOM 11323 C CA . SER C 1 361 ? -28.846 -18.358 97.751 1.00 26.23 339 SER C CA 1
ATOM 11324 C C . SER C 1 361 ? -29.166 -19.830 97.509 1.00 22.68 339 SER C C 1
ATOM 11325 O O . SER C 1 361 ? -28.463 -20.521 96.767 1.00 26.64 339 SER C O 1
ATOM 11328 N N . ARG C 1 362 ? -30.221 -20.323 98.161 1.00 23.84 340 ARG C N 1
ATOM 11329 C CA . ARG C 1 362 ? -30.557 -21.739 98.045 1.00 24.14 340 ARG C CA 1
ATOM 11330 C C . ARG C 1 362 ? -31.074 -22.066 96.642 1.00 22.78 340 ARG C C 1
ATOM 11331 O O . ARG C 1 362 ? -31.679 -21.224 95.970 1.00 24.48 340 ARG C O 1
ATOM 11339 N N . VAL C 1 363 ? -30.845 -23.319 96.217 1.00 23.64 341 VAL C N 1
ATOM 11340 C CA . VAL C 1 363 ? -31.143 -23.727 94.840 1.00 25.50 341 VAL C CA 1
ATOM 11341 C C . VAL C 1 363 ? -32.617 -23.504 94.524 1.00 26.54 341 VAL C C 1
ATOM 11342 O O . VAL C 1 363 ? -32.968 -22.950 93.473 1.00 29.02 341 VAL C O 1
ATOM 11346 N N . ALA C 1 364 ? -33.498 -23.901 95.446 1.00 27.87 342 ALA C N 1
ATOM 11347 C CA . ALA C 1 364 ? -34.930 -23.747 95.214 1.00 26.11 342 ALA C CA 1
ATOM 11348 C C . ALA C 1 364 ? -35.304 -22.285 94.997 1.00 31.03 342 ALA C C 1
ATOM 11349 O O . ALA C 1 364 ? -36.203 -21.983 94.205 1.00 31.92 342 ALA C O 1
ATOM 11351 N N . SER C 1 365 ? -34.645 -21.361 95.707 1.00 27.83 343 SER C N 1
ATOM 11352 C CA . SER C 1 365 ? -34.939 -19.948 95.483 1.00 24.15 343 SER C CA 1
ATOM 11353 C C . SER C 1 365 ? -34.270 -19.421 94.224 1.00 29.07 343 SER C C 1
ATOM 11354 O O . SER C 1 365 ? -34.851 -18.569 93.550 1.00 30.54 343 SER C O 1
ATOM 11357 N N . ARG C 1 366 ? -33.070 -19.915 93.897 1.00 25.90 344 ARG C N 1
ATOM 11358 C CA . ARG C 1 366 ? -32.347 -19.454 92.710 1.00 34.29 344 ARG C CA 1
ATOM 11359 C C . ARG C 1 366 ? -33.052 -19.885 91.432 1.00 33.39 344 ARG C C 1
ATOM 11360 O O . ARG C 1 366 ? -33.361 -19.058 90.565 1.00 35.50 344 ARG C O 1
ATOM 11368 N N . VAL C 1 367 ? -33.265 -21.191 91.274 1.00 32.15 345 VAL C N 1
ATOM 11369 C CA . VAL C 1 367 ? -33.782 -21.727 90.020 1.00 36.40 345 VAL C CA 1
ATOM 11370 C C . VAL C 1 367 ? -35.261 -22.085 90.087 1.00 36.64 345 VAL C C 1
ATOM 11371 O O . VAL C 1 367 ? -35.903 -22.201 89.032 1.00 37.13 345 VAL C O 1
ATOM 11375 N N . GLY C 1 368 ? -35.821 -22.260 91.279 1.00 35.06 346 GLY C N 1
ATOM 11376 C CA . GLY C 1 368 ? -37.217 -22.639 91.369 1.00 34.03 346 GLY C CA 1
ATOM 11377 C C . GLY C 1 368 ? -37.436 -24.003 91.992 1.00 34.13 346 GLY C C 1
ATOM 11378 O O . GLY C 1 368 ? -36.602 -24.905 91.862 1.00 26.86 346 GLY C O 1
ATOM 11379 N N . LEU C 1 369 ? -38.569 -24.158 92.679 1.00 28.13 347 LEU C N 1
ATOM 11380 C CA . LEU C 1 369 ? -38.884 -25.422 93.330 1.00 31.10 347 LEU C CA 1
ATOM 11381 C C . LEU C 1 369 ? -39.114 -26.536 92.318 1.00 35.05 347 LEU C C 1
ATOM 11382 O O . LEU C 1 369 ? -38.862 -27.705 92.622 1.00 29.11 347 LEU C O 1
ATOM 11387 N N . ASP C 1 370 ? -39.576 -26.197 91.116 1.00 32.90 348 ASP C N 1
ATOM 11388 C CA . ASP C 1 370 ? -39.781 -27.200 90.082 1.00 34.13 348 ASP C CA 1
ATOM 11389 C C . ASP C 1 370 ? -38.484 -27.637 89.414 1.00 36.04 348 ASP C C 1
ATOM 11390 O O . ASP C 1 370 ? -38.530 -28.440 88.479 1.00 38.57 348 ASP C O 1
ATOM 11395 N N . ARG C 1 371 ? -37.335 -27.135 89.864 1.00 28.93 349 ARG C N 1
ATOM 11396 C CA . ARG C 1 371 ? -36.064 -27.494 89.265 1.00 28.89 349 ARG C CA 1
ATOM 11397 C C . ARG C 1 371 ? -35.043 -28.050 90.247 1.00 30.38 349 ARG C C 1
ATOM 11398 O O . ARG C 1 371 ? -33.958 -28.451 89.812 1.00 28.94 349 ARG C O 1
ATOM 11406 N N . VAL C 1 372 ? -35.353 -28.104 91.548 1.00 25.44 350 VAL C N 1
ATOM 11407 C CA . VAL C 1 372 ? -34.385 -28.645 92.502 1.00 23.84 350 VAL C CA 1
ATOM 11408 C C . VAL C 1 372 ? -34.036 -30.086 92.148 1.00 28.21 350 VAL C C 1
ATOM 11409 O O . VAL C 1 372 ? -32.885 -30.523 92.305 1.00 28.98 350 VAL C O 1
ATOM 11413 N N . ASP C 1 373 ? -35.019 -30.844 91.655 1.00 26.34 351 ASP C N 1
ATOM 11414 C CA . ASP C 1 373 ? -34.805 -32.269 91.453 1.00 24.63 351 ASP C CA 1
ATOM 11415 C C . ASP C 1 373 ? -33.851 -32.519 90.290 1.00 26.62 351 ASP C C 1
ATOM 11416 O O . ASP C 1 373 ? -32.951 -33.358 90.396 1.00 31.79 351 ASP C O 1
ATOM 11421 N N . GLN C 1 374 ? -34.017 -31.798 89.176 1.00 27.65 352 GLN C N 1
ATOM 11422 C CA . GLN C 1 374 ? -33.125 -32.047 88.046 1.00 21.71 352 GLN C CA 1
ATOM 11423 C C . GLN C 1 374 ? -31.725 -31.517 88.325 1.00 27.50 352 GLN C C 1
ATOM 11424 O O . GLN C 1 374 ? -30.748 -32.058 87.799 1.00 28.64 352 GLN C O 1
ATOM 11430 N N . VAL C 1 375 ? -31.599 -30.478 89.156 1.00 24.33 353 VAL C N 1
ATOM 11431 C CA . VAL C 1 375 ? -30.273 -30.075 89.607 1.00 24.14 353 VAL C CA 1
ATOM 11432 C C . VAL C 1 375 ? -29.599 -31.233 90.332 1.00 25.57 353 VAL C C 1
ATOM 11433 O O . VAL C 1 375 ? -28.422 -31.525 90.101 1.00 23.65 353 VAL C O 1
ATOM 11437 N N . MET C 1 376 ? -30.347 -31.936 91.191 1.00 23.40 354 MET C N 1
ATOM 11438 C CA . MET C 1 376 ? -29.786 -33.082 91.905 1.00 24.48 354 MET C CA 1
ATOM 11439 C C . MET C 1 376 ? -29.337 -34.173 90.951 1.00 27.72 354 MET C C 1
ATOM 11440 O O . MET C 1 376 ? -28.256 -34.756 91.108 1.00 27.39 354 MET C O 1
ATOM 11445 N N . THR C 1 377 ? -30.201 -34.518 89.999 1.00 30.02 355 THR C N 1
ATOM 11446 C CA . THR C 1 377 ? -29.888 -35.588 89.073 1.00 26.52 355 THR C CA 1
ATOM 11447 C C . THR C 1 377 ? -28.568 -35.321 88.374 1.00 20.55 355 THR C C 1
ATOM 11448 O O . THR C 1 377 ? -27.722 -36.218 88.266 1.00 25.01 355 THR C O 1
ATOM 11452 N N . LEU C 1 378 ? -28.361 -34.078 87.934 1.00 26.66 356 LEU C N 1
ATOM 11453 C CA . LEU C 1 378 ? -27.113 -33.715 87.275 1.00 25.80 356 LEU C CA 1
ATOM 11454 C C . LEU C 1 378 ? -25.949 -33.736 88.255 1.00 26.76 356 LEU C C 1
ATOM 11455 O O . LEU C 1 378 ? -24.892 -34.313 87.973 1.00 25.46 356 LEU C O 1
ATOM 11460 N N . LEU C 1 379 ? -26.134 -33.097 89.411 1.00 22.98 357 LEU C N 1
ATOM 11461 C CA . LEU C 1 379 ? -25.075 -32.985 90.408 1.00 25.32 357 LEU C CA 1
ATOM 11462 C C . LEU C 1 379 ? -24.486 -34.346 90.755 1.00 26.87 357 LEU C C 1
ATOM 11463 O O . LEU C 1 379 ? -23.263 -34.507 90.835 1.00 24.46 357 LEU C O 1
ATOM 11468 N N . HIS C 1 380 ? -25.339 -35.345 90.947 1.00 23.76 358 HIS C N 1
ATOM 11469 C CA . HIS C 1 380 ? -24.852 -36.610 91.463 1.00 24.46 358 HIS C CA 1
ATOM 11470 C C . HIS C 1 380 ? -24.449 -37.600 90.381 1.00 25.18 358 HIS C C 1
ATOM 11471 O O . HIS C 1 380 ? -23.917 -38.658 90.720 1.00 24.38 358 HIS C O 1
ATOM 11478 N N . THR C 1 381 ? -24.679 -37.306 89.095 1.00 24.15 359 THR C N 1
ATOM 11479 C CA . THR C 1 381 ? -24.227 -38.209 88.044 1.00 23.22 359 THR C CA 1
ATOM 11480 C C . THR C 1 381 ? -23.040 -37.685 87.240 1.00 23.15 359 THR C C 1
ATOM 11481 O O . THR C 1 381 ? -22.434 -38.463 86.495 1.00 25.96 359 THR C O 1
ATOM 11485 N N . LEU C 1 382 ? -22.704 -36.402 87.346 1.00 20.39 360 LEU C N 1
ATOM 11486 C CA . LEU C 1 382 ? -21.468 -35.910 86.750 1.00 20.13 360 LEU C CA 1
ATOM 11487 C C . LEU C 1 382 ? -20.277 -36.658 87.353 1.00 27.92 360 LEU C C 1
ATOM 11488 O O . LEU C 1 382 ? -20.338 -37.125 88.494 1.00 27.76 360 LEU C O 1
ATOM 11493 N N . PRO C 1 383 ? -19.187 -36.806 86.602 1.00 25.67 361 PRO C N 1
ATOM 11494 C CA . PRO C 1 383 ? -18.033 -37.546 87.125 1.00 25.54 361 PRO C CA 1
ATOM 11495 C C . PRO C 1 383 ? -17.449 -36.880 88.364 1.00 27.99 361 PRO C C 1
ATOM 11496 O O . PRO C 1 383 ? -17.464 -35.655 88.506 1.00 25.17 361 PRO C O 1
ATOM 11500 N N . GLY C 1 384 ? -16.936 -37.705 89.272 1.00 27.68 362 GLY C N 1
ATOM 11501 C CA . GLY C 1 384 ? -16.217 -37.159 90.401 1.00 21.20 362 GLY C CA 1
ATOM 11502 C C . GLY C 1 384 ? -17.017 -37.034 91.679 1.00 22.06 362 GLY C C 1
ATOM 11503 O O . GLY C 1 384 ? -17.820 -37.909 92.025 1.00 23.16 362 GLY C O 1
ATOM 11504 N N . THR C 1 385 ? -16.808 -35.931 92.384 1.00 21.22 363 THR C N 1
ATOM 11505 C CA . THR C 1 385 ? -17.307 -35.744 93.740 1.00 23.22 363 THR C CA 1
ATOM 11506 C C . THR C 1 385 ? -18.428 -34.717 93.734 1.00 22.39 363 THR C C 1
ATOM 11507 O O . THR C 1 385 ? -18.303 -33.660 93.104 1.00 25.14 363 THR C O 1
ATOM 11511 N N . SER C 1 386 ? -19.530 -35.030 94.407 1.00 23.99 364 SER C N 1
ATOM 11512 C CA . SER C 1 386 ? -20.630 -34.081 94.526 1.00 23.53 364 SER C CA 1
ATOM 11513 C C . SER C 1 386 ? -20.667 -33.501 95.937 1.00 22.20 364 SER C C 1
ATOM 11514 O O . SER C 1 386 ? -20.272 -34.153 96.905 1.00 27.65 364 SER C O 1
ATOM 11517 N N . ILE C 1 387 ? -21.113 -32.248 96.037 1.00 21.45 365 ILE C N 1
ATOM 11518 C CA . ILE C 1 387 ? -21.176 -31.537 97.312 1.00 20.96 365 ILE C CA 1
ATOM 11519 C C . ILE C 1 387 ? -22.592 -31.009 97.488 1.00 20.87 365 ILE C C 1
ATOM 11520 O O . ILE C 1 387 ? -23.092 -30.276 96.625 1.00 22.32 365 ILE C O 1
ATOM 11525 N N . THR C 1 388 ? -23.231 -31.376 98.597 1.00 22.15 366 THR C N 1
ATOM 11526 C CA . THR C 1 388 ? -24.607 -30.991 98.908 1.00 23.87 366 THR C CA 1
ATOM 11527 C C . THR C 1 388 ? -24.634 -30.056 100.112 1.00 24.33 366 THR C C 1
ATOM 11528 O O . THR C 1 388 ? -23.998 -30.339 101.130 1.00 25.40 366 THR C O 1
ATOM 11532 N N . TYR C 1 389 ? -25.379 -28.954 99.988 1.00 26.46 367 TYR C N 1
ATOM 11533 C CA . TYR C 1 389 ? -25.605 -27.997 101.070 1.00 23.99 367 TYR C CA 1
ATOM 11534 C C . TYR C 1 389 ? -26.780 -28.449 101.927 1.00 25.02 367 TYR C C 1
ATOM 11535 O O . TYR C 1 389 ? -27.831 -28.823 101.398 1.00 27.34 367 TYR C O 1
ATOM 11544 N N . TYR C 1 390 ? -26.603 -28.410 103.255 1.00 23.67 368 TYR C N 1
ATOM 11545 C CA . TYR C 1 390 ? -27.639 -28.927 104.139 1.00 21.91 368 TYR C CA 1
ATOM 11546 C C . TYR C 1 390 ? -28.968 -28.283 103.780 1.00 22.81 368 TYR C C 1
ATOM 11547 O O . TYR C 1 390 ? -29.035 -27.088 103.476 1.00 25.00 368 TYR C O 1
ATOM 11556 N N . GLY C 1 391 ? -30.025 -29.093 103.776 1.00 24.60 369 GLY C N 1
ATOM 11557 C CA . GLY C 1 391 ? -31.344 -28.616 103.450 1.00 24.82 369 GLY C CA 1
ATOM 11558 C C . GLY C 1 391 ? -31.724 -28.757 101.991 1.00 26.03 369 GLY C C 1
ATOM 11559 O O . GLY C 1 391 ? -32.917 -28.690 101.664 1.00 27.58 369 GLY C O 1
ATOM 11560 N N . GLU C 1 392 ? -30.749 -28.961 101.104 1.00 23.66 370 GLU C N 1
ATOM 11561 C CA . GLU C 1 392 ? -31.103 -29.187 99.708 1.00 25.14 370 GLU C CA 1
ATOM 11562 C C . GLU C 1 392 ? -31.888 -30.480 99.562 1.00 25.50 370 GLU C C 1
ATOM 11563 O O . GLU C 1 392 ? -32.787 -30.567 98.717 1.00 27.01 370 GLU C O 1
ATOM 11569 N N . GLU C 1 393 ? -31.612 -31.479 100.414 1.00 25.48 371 GLU C N 1
ATOM 11570 C CA . GLU C 1 393 ? -32.335 -32.741 100.312 1.00 25.14 371 GLU C CA 1
ATOM 11571 C C . GLU C 1 393 ? -33.810 -32.615 100.679 1.00 30.31 371 GLU C C 1
ATOM 11572 O O . GLU C 1 393 ? -34.581 -33.529 100.373 1.00 29.84 371 GLU C O 1
ATOM 11578 N N . VAL C 1 394 ? -34.229 -31.519 101.306 1.00 22.52 372 VAL C N 1
ATOM 11579 C CA . VAL C 1 394 ? -35.650 -31.292 101.529 1.00 28.26 372 VAL C CA 1
ATOM 11580 C C . VAL C 1 394 ? -36.136 -30.032 100.810 1.00 31.22 372 VAL C C 1
ATOM 11581 O O . VAL C 1 394 ? -37.151 -29.449 101.196 1.00 27.25 372 VAL C O 1
ATOM 11585 N N . ALA C 1 395 ? -35.416 -29.611 99.768 1.00 26.46 373 ALA C N 1
ATOM 11586 C CA . ALA C 1 395 ? -35.804 -28.472 98.932 1.00 32.21 373 ALA C CA 1
ATOM 11587 C C . ALA C 1 395 ? -36.010 -27.192 99.743 1.00 30.65 373 ALA C C 1
ATOM 11588 O O . ALA C 1 395 ? -36.920 -26.405 99.469 1.00 27.36 373 ALA C O 1
ATOM 11590 N N . MET C 1 396 ? -35.149 -26.962 100.733 1.00 24.16 374 MET C N 1
ATOM 11591 C CA . MET C 1 396 ? -35.236 -25.727 101.507 1.00 26.88 374 MET C CA 1
ATOM 11592 C C . MET C 1 396 ? -35.121 -24.496 100.606 1.00 24.53 374 MET C C 1
ATOM 11593 O O . MET C 1 396 ? -34.425 -24.502 99.584 1.00 25.56 374 MET C O 1
ATOM 11598 N N . GLN C 1 397 ? -35.799 -23.424 101.012 1.00 23.23 375 GLN C N 1
ATOM 11599 C CA . GLN C 1 397 ? -35.767 -22.146 100.309 1.00 25.09 375 GLN C CA 1
ATOM 11600 C C . GLN C 1 397 ? -35.094 -21.081 101.169 1.00 27.97 375 GLN C C 1
ATOM 11601 O O . GLN C 1 397 ? -34.963 -21.225 102.387 1.00 31.95 375 GLN C O 1
ATOM 11607 N N . ASP C 1 398 ? -34.673 -19.998 100.515 1.00 22.42 376 ASP C N 1
ATOM 11608 C CA . ASP C 1 398 ? -34.302 -18.791 101.236 1.00 24.58 376 ASP C CA 1
ATOM 11609 C C . ASP C 1 398 ? -35.496 -18.288 102.037 1.00 25.87 376 ASP C C 1
ATOM 11610 O O . ASP C 1 398 ? -36.647 -18.407 101.607 1.00 30.96 376 ASP C O 1
ATOM 11615 N N . PHE C 1 399 ? -35.228 -17.766 103.230 1.00 27.75 377 PHE C N 1
ATOM 11616 C CA . PHE C 1 399 ? -36.218 -17.003 103.986 1.00 29.86 377 PHE C CA 1
ATOM 11617 C C . PHE C 1 399 ? -35.680 -15.578 104.089 1.00 28.84 377 PHE C C 1
ATOM 11618 O O . PHE C 1 399 ? -34.980 -15.244 105.045 1.00 27.66 377 PHE C O 1
ATOM 11626 N N . LYS C 1 400 ? -36.003 -14.745 103.091 1.00 25.44 378 LYS C N 1
ATOM 11627 C CA . LYS C 1 400 ? -35.481 -13.379 103.061 1.00 24.91 378 LYS C CA 1
ATOM 11628 C C . LYS C 1 400 ? -35.872 -12.605 104.316 1.00 24.33 378 LYS C C 1
ATOM 11629 O O . LYS C 1 400 ? -35.065 -11.850 104.873 1.00 24.82 378 LYS C O 1
ATOM 11635 N N . GLU C 1 401 ? -37.111 -12.774 104.771 1.00 24.08 379 GLU C N 1
ATOM 11636 C CA . GLU C 1 401 ? -37.612 -12.001 105.904 1.00 24.64 379 GLU C CA 1
ATOM 11637 C C . GLU C 1 401 ? -36.940 -12.357 107.224 1.00 34.10 379 GLU C C 1
ATOM 11638 O O . GLU C 1 401 ? -37.189 -11.672 108.220 1.00 40.79 379 GLU C O 1
ATOM 11644 N N . ALA C 1 402 ? -36.109 -13.400 107.262 1.00 33.06 380 ALA C N 1
ATOM 11645 C CA . ALA C 1 402 ? -35.381 -13.760 108.473 1.00 32.71 380 ALA C CA 1
ATOM 11646 C C . ALA C 1 402 ? -34.062 -13.014 108.615 1.00 28.52 380 ALA C C 1
ATOM 11647 O O . ALA C 1 402 ? -33.373 -13.203 109.622 1.00 31.93 380 ALA C O 1
ATOM 11649 N N . GLN C 1 403 ? -33.702 -12.183 107.639 1.00 26.37 381 GLN C N 1
ATOM 11650 C CA . GLN C 1 403 ? -32.416 -11.494 107.663 1.00 30.87 381 GLN C CA 1
ATOM 11651 C C . GLN C 1 403 ? -32.311 -10.584 108.880 1.00 36.15 381 GLN C C 1
ATOM 11652 O O . GLN C 1 403 ? -33.219 -9.794 109.153 1.00 32.53 381 GLN C O 1
ATOM 11658 N N . GLN C 1 404 ? -31.191 -10.701 109.607 1.00 35.71 382 GLN C N 1
ATOM 11659 C CA . GLN C 1 404 ? -30.933 -9.897 110.801 1.00 34.82 382 GLN C CA 1
ATOM 11660 C C . GLN C 1 404 ? -29.497 -9.379 110.820 1.00 38.31 382 GLN C C 1
ATOM 11661 O O . GLN C 1 404 ? -29.244 -8.246 111.242 1.00 33.44 382 GLN C O 1
ATOM 11667 N N . PHE C 1 405 ? -28.544 -10.204 110.375 1.00 37.14 383 PHE C N 1
ATOM 11668 C CA . PHE C 1 405 ? -27.130 -9.876 110.490 1.00 32.48 383 PHE C CA 1
ATOM 11669 C C . PHE C 1 405 ? -26.390 -9.785 109.164 1.00 35.64 383 PHE C C 1
ATOM 11670 O O . PHE C 1 405 ? -25.375 -9.077 109.091 1.00 28.64 383 PHE C O 1
ATOM 11678 N N . ASP C 1 406 ? -26.865 -10.461 108.121 1.00 28.73 384 ASP C N 1
ATOM 11679 C CA . ASP C 1 406 ? -26.042 -10.704 106.950 1.00 31.04 384 ASP C CA 1
ATOM 11680 C C . ASP C 1 406 ? -26.957 -11.003 105.772 1.00 28.32 384 ASP C C 1
ATOM 11681 O O . ASP C 1 406 ? -28.011 -11.618 105.935 1.00 29.90 384 ASP C O 1
ATOM 11686 N N . ASN C 1 407 ? -26.539 -10.566 104.582 1.00 28.47 385 ASN C N 1
ATOM 11687 C CA . ASN C 1 407 ? -27.298 -10.880 103.375 1.00 24.57 385 ASN C CA 1
ATOM 11688 C C . ASN C 1 407 ? -27.361 -12.378 103.116 1.00 27.97 385 ASN C C 1
ATOM 11689 O O . ASN C 1 407 ? -28.193 -12.827 102.324 1.00 28.88 385 ASN C O 1
ATOM 11694 N N . ARG C 1 408 ? -26.514 -13.160 103.771 1.00 27.95 386 ARG C N 1
ATOM 11695 C CA . ARG C 1 408 ? -26.547 -14.602 103.598 1.00 29.56 386 ARG C CA 1
ATOM 11696 C C . ARG C 1 408 ? -27.449 -15.297 104.611 1.00 26.78 386 ARG C C 1
ATOM 11697 O O . ARG C 1 408 ? -27.695 -16.503 104.463 1.00 28.27 386 ARG C O 1
ATOM 11705 N N . ASP C 1 409 ? -27.973 -14.568 105.605 1.00 30.70 387 ASP C N 1
ATOM 11706 C CA . ASP C 1 409 ? -28.938 -15.157 106.534 1.00 27.90 387 ASP C CA 1
ATOM 11707 C C . ASP C 1 409 ? -30.056 -15.923 105.828 1.00 25.25 387 ASP C C 1
ATOM 11708 O O . ASP C 1 409 ? -30.410 -17.013 106.302 1.00 24.43 387 ASP C O 1
ATOM 11713 N N . PRO C 1 410 ? -30.657 -15.432 104.739 1.00 26.75 388 PRO C N 1
ATOM 11714 C CA . PRO C 1 410 ? -31.778 -16.178 104.146 1.00 25.14 388 PRO C CA 1
ATOM 11715 C C . PRO C 1 410 ? -31.459 -17.619 103.778 1.00 22.19 388 PRO C C 1
ATOM 11716 O O . PRO C 1 410 ? -32.359 -18.461 103.848 1.00 26.16 388 PRO C O 1
ATOM 11720 N N . ASN C 1 411 ? -30.218 -17.941 103.419 1.00 27.92 389 ASN C N 1
ATOM 11721 C CA . ASN C 1 411 ? -29.864 -19.310 103.056 1.00 26.74 389 ASN C CA 1
ATOM 11722 C C . ASN C 1 411 ? -29.197 -20.071 104.202 1.00 30.67 389 ASN C C 1
ATOM 11723 O O . ASN C 1 411 ? -28.666 -21.168 103.982 1.00 28.15 389 ASN C O 1
ATOM 11728 N N . ARG C 1 412 ? -29.246 -19.526 105.423 1.00 24.12 390 ARG C N 1
ATOM 11729 C CA . ARG C 1 412 ? -28.627 -20.133 106.596 1.00 21.02 390 ARG C CA 1
ATOM 11730 C C . ARG C 1 412 ? -29.633 -20.413 107.703 1.00 28.94 390 ARG C C 1
ATOM 11731 O O . ARG C 1 412 ? -29.236 -20.557 108.863 1.00 27.63 390 ARG C O 1
ATOM 11739 N N . THR C 1 413 ? -30.921 -20.506 107.374 1.00 25.08 391 THR C N 1
ATOM 11740 C CA . THR C 1 413 ? -31.922 -20.717 108.405 1.00 30.68 391 THR C CA 1
ATOM 11741 C C . THR C 1 413 ? -31.921 -22.182 108.855 1.00 32.36 391 THR C C 1
ATOM 11742 O O . THR C 1 413 ? -31.389 -23.059 108.164 1.00 30.55 391 THR C O 1
ATOM 11746 N N . PRO C 1 414 ? -32.465 -22.464 110.039 1.00 25.39 392 PRO C N 1
ATOM 11747 C CA . PRO C 1 414 ? -32.285 -23.796 110.635 1.00 26.95 392 PRO C CA 1
ATOM 11748 C C . PRO C 1 414 ? -32.788 -24.940 109.764 1.00 29.98 392 PRO C C 1
ATOM 11749 O O . PRO C 1 414 ? -33.798 -24.834 109.065 1.00 28.42 392 PRO C O 1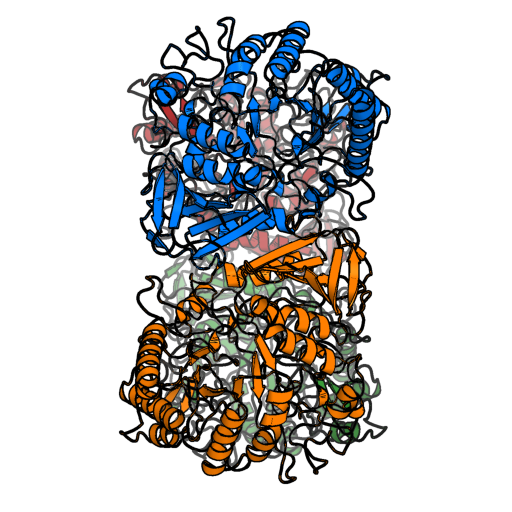
ATOM 11753 N N . MET C 1 415 ? -32.068 -26.059 109.848 1.00 32.05 393 MET C N 1
ATOM 11754 C CA . MET C 1 415 ? -32.452 -27.277 109.148 1.00 23.67 393 MET C CA 1
ATOM 11755 C C . MET C 1 415 ? -33.856 -27.713 109.537 1.00 28.12 393 MET C C 1
ATOM 11756 O O . MET C 1 415 ? -34.253 -27.620 110.698 1.00 29.07 393 MET C O 1
ATOM 11761 N N . GLN C 1 416 ? -34.606 -28.212 108.562 1.00 29.88 394 GLN C N 1
ATOM 11762 C CA . GLN C 1 416 ? -36.011 -28.546 108.755 1.00 34.00 394 GLN C CA 1
ATOM 11763 C C . GLN C 1 416 ? -36.159 -30.064 108.850 1.00 32.25 394 GLN C C 1
ATOM 11764 O O . GLN C 1 416 ? -36.077 -30.768 107.839 1.00 32.81 394 GLN C O 1
ATOM 11770 N N . TRP C 1 417 ? -36.372 -30.568 110.073 1.00 30.09 395 TRP C N 1
ATOM 11771 C CA . TRP C 1 417 ? -36.410 -32.004 110.338 1.00 33.59 395 TRP C CA 1
ATOM 11772 C C . TRP C 1 417 ? -37.818 -32.583 110.369 1.00 32.42 395 TRP C C 1
ATOM 11773 O O . TRP C 1 417 ? -38.032 -33.694 109.874 1.00 40.24 395 TRP C O 1
ATOM 11784 N N . ASP C 1 418 ? -38.779 -31.877 110.956 1.00 35.39 396 ASP C N 1
ATOM 11785 C CA . ASP C 1 418 ? -40.147 -32.378 111.045 1.00 37.79 396 ASP C CA 1
ATOM 11786 C C . ASP C 1 418 ? -41.098 -31.190 111.125 1.00 34.79 396 ASP C C 1
ATOM 11787 O O . ASP C 1 418 ? -40.711 -30.042 110.890 1.00 36.52 396 ASP C O 1
ATOM 11792 N N . SER C 1 419 ? -42.349 -31.472 111.472 1.00 37.74 397 SER C N 1
ATOM 11793 C CA . SER C 1 419 ? -43.394 -30.462 111.542 1.00 40.65 397 SER C CA 1
ATOM 11794 C C . SER C 1 419 ? -43.594 -29.897 112.946 1.00 42.61 397 SER C C 1
ATOM 11795 O O . SER C 1 419 ? -44.501 -29.083 113.138 1.00 42.50 397 SER C O 1
ATOM 11798 N N . SER C 1 420 ? -42.775 -30.296 113.923 1.00 41.54 398 SER C N 1
ATOM 11799 C CA . SER C 1 420 ? -42.920 -29.786 115.280 1.00 42.39 398 SER C CA 1
ATOM 11800 C C . SER C 1 420 ? -42.452 -28.329 115.352 1.00 45.63 398 SER C C 1
ATOM 11801 O O . SER C 1 420 ? -42.128 -27.691 114.340 1.00 37.44 398 SER C O 1
ATOM 11804 N N . THR C 1 421 ? -42.456 -27.785 116.569 1.00 36.42 399 THR C N 1
ATOM 11805 C CA . THR C 1 421 ? -41.994 -26.424 116.796 1.00 38.16 399 THR C CA 1
ATOM 11806 C C . THR C 1 421 ? -40.593 -26.262 116.226 1.00 41.90 399 THR C C 1
ATOM 11807 O O . THR C 1 421 ? -39.738 -27.134 116.406 1.00 38.65 399 THR C O 1
ATOM 11811 N N . SER C 1 422 ? -40.382 -25.161 115.497 1.00 36.97 400 SER C N 1
ATOM 11812 C CA . SER C 1 422 ? -39.091 -24.841 114.876 1.00 38.49 400 SER C CA 1
ATOM 11813 C C . SER C 1 422 ? -38.574 -25.982 114.002 1.00 34.67 400 SER C C 1
ATOM 11814 O O . SER C 1 422 ? -37.362 -26.172 113.861 1.00 33.58 400 SER C O 1
ATOM 11817 N N . ALA C 1 423 ? -39.494 -26.735 113.399 1.00 35.08 401 ALA C N 1
ATOM 11818 C CA . ALA C 1 423 ? -39.164 -27.800 112.451 1.00 34.15 401 ALA C CA 1
ATOM 11819 C C . ALA C 1 423 ? -38.297 -28.882 113.083 1.00 37.66 401 ALA C C 1
ATOM 11820 O O . ALA C 1 423 ? -37.559 -29.589 112.392 1.00 33.68 401 ALA C O 1
ATOM 11822 N N . GLY C 1 424 ? -38.389 -29.039 114.401 1.00 39.33 402 GLY C N 1
ATOM 11823 C CA . GLY C 1 424 ? -37.580 -30.031 115.075 1.00 35.87 402 GLY C CA 1
ATOM 11824 C C . GLY C 1 424 ? -36.113 -29.690 115.165 1.00 32.90 402 GLY C C 1
ATOM 11825 O O . GLY C 1 424 ? -35.338 -30.494 115.700 1.00 33.90 402 GLY C O 1
ATOM 11826 N N . PHE C 1 425 ? -35.710 -28.530 114.646 1.00 30.33 403 PHE C N 1
ATOM 11827 C CA . PHE C 1 425 ? -34.355 -28.041 114.854 1.00 28.32 403 PHE C CA 1
ATOM 11828 C C . PHE C 1 425 ? -34.092 -27.773 116.330 1.00 34.39 403 PHE C C 1
ATOM 11829 O O . PHE C 1 425 ? -32.985 -28.015 116.825 1.00 37.10 403 PHE C O 1
ATOM 11837 N N . SER C 1 426 ? -35.099 -27.276 117.048 1.00 32.66 404 SER C N 1
ATOM 11838 C CA . SER C 1 426 ? -34.944 -26.884 118.442 1.00 34.53 404 SER C CA 1
ATOM 11839 C C . SER C 1 426 ? -36.279 -27.059 119.145 1.00 39.10 404 SER C C 1
ATOM 11840 O O . SER C 1 426 ? -37.338 -27.047 118.511 1.00 34.98 404 SER C O 1
ATOM 11843 N N . THR C 1 427 ? -36.221 -27.237 120.470 1.00 39.38 405 THR C N 1
ATOM 11844 C CA . THR C 1 427 ? -37.434 -27.191 121.277 1.00 41.90 405 THR C CA 1
ATOM 11845 C C . THR C 1 427 ? -37.873 -25.763 121.558 1.00 42.29 405 THR C C 1
ATOM 11846 O O . THR C 1 427 ? -39.011 -25.549 121.988 1.00 40.98 405 THR C O 1
ATOM 11850 N N . ASN C 1 428 ? -36.994 -24.794 121.319 1.00 37.30 406 ASN C N 1
ATOM 11851 C CA . ASN C 1 428 ? -37.277 -23.387 121.538 1.00 40.11 406 ASN C CA 1
ATOM 11852 C C . ASN C 1 428 ? -37.936 -22.801 120.298 1.00 46.56 406 ASN C C 1
ATOM 11853 O O . ASN C 1 428 ? -37.500 -23.063 119.170 1.00 41.36 406 ASN C O 1
ATOM 11858 N N . THR C 1 429 ? -38.990 -22.011 120.512 1.00 45.59 407 THR C N 1
ATOM 11859 C CA . THR C 1 429 ? -39.646 -21.327 119.408 1.00 40.30 407 THR C CA 1
ATOM 11860 C C . THR C 1 429 ? -38.826 -20.160 118.881 1.00 42.46 407 THR C C 1
ATOM 11861 O O . THR C 1 429 ? -39.108 -19.673 117.781 1.00 43.20 407 THR C O 1
ATOM 11865 N N . ASN C 1 430 ? -37.813 -19.720 119.618 1.00 39.83 408 ASN C N 1
ATOM 11866 C CA . ASN C 1 430 ? -36.961 -18.603 119.224 1.00 42.78 408 ASN C CA 1
ATOM 11867 C C . ASN C 1 430 ? -35.603 -19.153 118.800 1.00 43.56 408 ASN C C 1
ATOM 11868 O O . ASN C 1 430 ? -34.742 -19.426 119.640 1.00 49.26 408 ASN C O 1
ATOM 11873 N N . THR C 1 431 ? -35.415 -19.309 117.493 1.00 36.67 409 THR C N 1
ATOM 11874 C CA . THR C 1 431 ? -34.171 -19.818 116.938 1.00 34.79 409 THR C CA 1
ATOM 11875 C C . THR C 1 431 ? -33.295 -18.665 116.468 1.00 31.84 409 THR C C 1
ATOM 11876 O O . THR C 1 431 ? -33.772 -17.553 116.235 1.00 32.95 409 THR C O 1
ATOM 11880 N N . TRP C 1 432 ? -31.994 -18.942 116.333 1.00 28.37 410 TRP C N 1
ATOM 11881 C CA . TRP C 1 432 ? -31.046 -17.863 116.074 1.00 32.89 410 TRP C CA 1
ATOM 11882 C C . TRP C 1 432 ? -31.357 -17.141 114.765 1.00 36.75 410 TRP C C 1
ATOM 11883 O O . TRP C 1 432 ? -31.155 -15.921 114.668 1.00 30.58 410 TRP C O 1
ATOM 11894 N N . LEU C 1 433 ? -31.852 -17.865 113.760 1.00 32.00 411 LEU C N 1
ATOM 11895 C CA . LEU C 1 433 ? -32.562 -17.266 112.638 1.00 32.81 411 LEU C CA 1
ATOM 11896 C C . LEU C 1 433 ? -33.941 -17.905 112.580 1.00 29.22 411 LEU C C 1
ATOM 11897 O O . LEU C 1 433 ? -34.122 -19.048 113.010 1.00 33.20 411 LEU C O 1
ATOM 11902 N N . ARG C 1 434 ? -34.921 -17.159 112.068 1.00 28.52 412 ARG C N 1
ATOM 11903 C CA . ARG C 1 434 ? -36.271 -17.702 111.970 1.00 30.78 412 ARG C CA 1
ATOM 11904 C C . ARG C 1 434 ? -36.299 -18.859 110.976 1.00 32.12 412 ARG C C 1
ATOM 11905 O O . ARG C 1 434 ? -35.582 -18.862 109.971 1.00 29.56 412 ARG C O 1
ATOM 11913 N N . VAL C 1 435 ? -37.141 -19.844 111.266 1.00 34.07 413 VAL C N 1
ATOM 11914 C CA . VAL C 1 435 ? -37.329 -20.988 110.382 1.00 35.63 413 VAL C CA 1
ATOM 11915 C C . VAL C 1 435 ? -38.271 -20.589 109.252 1.00 34.46 413 VAL C C 1
ATOM 11916 O O . VAL C 1 435 ? -39.203 -19.802 109.455 1.00 29.45 413 VAL C O 1
ATOM 11920 N N . HIS C 1 436 ? -38.021 -21.106 108.047 1.00 34.02 414 HIS C N 1
ATOM 11921 C CA . HIS C 1 436 ? -38.870 -20.774 106.905 1.00 31.32 414 HIS C CA 1
ATOM 11922 C C . HIS C 1 436 ? -40.306 -21.216 107.180 1.00 34.21 414 HIS C C 1
ATOM 11923 O O . HIS C 1 436 ? -40.530 -22.327 107.681 1.00 31.15 414 HIS C O 1
ATOM 11930 N N . PRO C 1 437 ? -41.300 -20.373 106.880 1.00 32.48 415 PRO C N 1
ATOM 11931 C CA . PRO C 1 437 ? -42.654 -20.630 107.402 1.00 31.98 415 PRO C CA 1
ATOM 11932 C C . PRO C 1 437 ? -43.325 -21.866 106.829 1.00 28.65 415 PRO C C 1
ATOM 11933 O O . PRO C 1 437 ? -44.281 -22.356 107.438 1.00 36.99 415 PRO C O 1
ATOM 11937 N N . ASP C 1 438 ? -42.878 -22.396 105.691 1.00 34.41 416 ASP C N 1
ATOM 11938 C CA . ASP C 1 438 ? -43.500 -23.592 105.137 1.00 33.80 416 ASP C CA 1
ATOM 11939 C C . ASP C 1 438 ? -42.729 -24.859 105.483 1.00 35.64 416 ASP C C 1
ATOM 11940 O O . ASP C 1 438 ? -42.766 -25.834 104.723 1.00 32.25 416 ASP C O 1
ATOM 11945 N N . TYR C 1 439 ? -42.063 -24.874 106.645 1.00 33.87 417 TYR C N 1
ATOM 11946 C CA . TYR C 1 439 ? -41.294 -26.048 107.056 1.00 36.55 417 TYR C CA 1
ATOM 11947 C C . TYR C 1 439 ? -42.169 -27.283 107.221 1.00 35.03 417 TYR C C 1
ATOM 11948 O O . TYR C 1 439 ? -41.679 -28.410 107.089 1.00 39.96 417 TYR C O 1
ATOM 11957 N N . ALA C 1 440 ? -43.456 -27.102 107.519 1.00 35.46 418 ALA C N 1
ATOM 11958 C CA . ALA C 1 440 ? -44.320 -28.252 107.747 1.00 35.43 418 ALA C CA 1
ATOM 11959 C C . ALA C 1 440 ? -44.507 -29.089 106.492 1.00 39.81 418 ALA C C 1
ATOM 11960 O O . ALA C 1 440 ? -44.806 -30.285 106.597 1.00 38.98 418 ALA C O 1
ATOM 11962 N N . ARG C 1 441 ? -44.324 -28.497 105.314 1.00 37.11 419 ARG C N 1
ATOM 11963 C CA . ARG C 1 441 ? -44.338 -29.258 104.074 1.00 36.82 419 ARG C CA 1
ATOM 11964 C C . ARG C 1 441 ? -42.951 -29.695 103.628 1.00 35.82 419 ARG C C 1
ATOM 11965 O O . ARG C 1 441 ? -42.838 -30.694 102.912 1.00 46.33 419 ARG C O 1
ATOM 11973 N N . TYR C 1 442 ? -41.900 -28.984 104.030 1.00 35.91 420 TYR C N 1
ATOM 11974 C CA . TYR C 1 442 ? -40.540 -29.217 103.533 1.00 33.00 420 TYR C CA 1
ATOM 11975 C C . TYR C 1 442 ? -39.629 -29.599 104.695 1.00 34.23 420 TYR C C 1
ATOM 11976 O O . TYR C 1 442 ? -38.874 -28.768 105.206 1.00 33.75 420 TYR C O 1
ATOM 11985 N N . ASN C 1 443 ? -39.681 -30.870 105.089 1.00 34.76 421 ASN C N 1
ATOM 11986 C CA . ASN C 1 443 ? -38.858 -31.353 106.189 1.00 32.54 421 ASN C CA 1
ATOM 11987 C C . ASN C 1 443 ? -38.627 -32.851 106.023 1.00 32.24 421 ASN C C 1
ATOM 11988 O O . ASN C 1 443 ? -39.335 -33.531 105.275 1.00 33.61 421 ASN C O 1
ATOM 11993 N N . VAL C 1 444 ? -37.632 -33.358 106.758 1.00 32.67 422 VAL C N 1
ATOM 11994 C CA . VAL C 1 444 ? -37.192 -34.741 106.586 1.00 32.36 422 VAL C CA 1
ATOM 11995 C C . VAL C 1 444 ? -38.324 -35.714 106.894 1.00 40.54 422 VAL C C 1
ATOM 11996 O O . VAL C 1 444 ? -38.579 -36.658 106.135 1.00 36.59 422 VAL C O 1
ATOM 12000 N N . ASP C 1 445 ? -39.027 -35.498 108.010 1.00 38.83 423 ASP C N 1
ATOM 12001 C CA . ASP C 1 445 ? -40.002 -36.486 108.470 1.00 36.58 423 ASP C CA 1
ATOM 12002 C C . ASP C 1 445 ? -41.156 -36.647 107.486 1.00 34.92 423 ASP C C 1
ATOM 12003 O O . ASP C 1 445 ? -41.550 -37.771 107.159 1.00 34.33 423 ASP C O 1
ATOM 12008 N N . VAL C 1 446 ? -41.730 -35.536 107.019 1.00 31.99 424 VAL C N 1
ATOM 12009 C CA . VAL C 1 446 ? -42.866 -35.644 106.109 1.00 33.64 424 VAL C CA 1
ATOM 12010 C C . VAL C 1 446 ? -42.411 -36.159 104.748 1.00 31.80 424 VAL C C 1
ATOM 12011 O O . VAL C 1 446 ? -43.106 -36.960 104.112 1.00 31.69 424 VAL C O 1
ATOM 12015 N N . MET C 1 447 ? -41.230 -35.736 104.290 1.00 30.21 425 MET C N 1
ATOM 12016 C CA . MET C 1 447 ? -40.794 -36.137 102.958 1.00 25.11 425 MET C CA 1
ATOM 12017 C C . MET C 1 447 ? -40.423 -37.616 102.903 1.00 32.39 425 MET C C 1
ATOM 12018 O O . MET C 1 447 ? -40.651 -38.270 101.877 1.00 31.42 425 MET C O 1
ATOM 12023 N N . GLN C 1 448 ? -39.875 -38.173 103.994 1.00 37.41 426 GLN C N 1
ATOM 12024 C CA . GLN C 1 448 ? -39.502 -39.587 103.976 1.00 43.45 426 GLN C CA 1
ATOM 12025 C C . GLN C 1 448 ? -40.727 -40.480 103.873 1.00 41.49 426 GLN C C 1
ATOM 12026 O O . GLN C 1 448 ? -40.640 -41.591 103.346 1.00 35.36 426 GLN C O 1
ATOM 12032 N N . LYS C 1 449 ? -41.875 -40.012 104.346 1.00 39.36 427 LYS C N 1
ATOM 12033 C CA . LYS C 1 449 ? -43.109 -40.777 104.200 1.00 39.50 427 LYS C CA 1
ATOM 12034 C C . LYS C 1 449 ? -43.657 -40.756 102.780 1.00 37.86 427 LYS C C 1
ATOM 12035 O O . LYS C 1 449 ? -44.545 -41.552 102.455 1.00 37.41 427 LYS C O 1
ATOM 12041 N N . ASN C 1 450 ? -43.152 -39.866 101.934 1.00 35.55 428 ASN C N 1
ATOM 12042 C CA . ASN C 1 450 ? -43.675 -39.679 100.585 1.00 43.78 428 ASN C CA 1
ATOM 12043 C C . ASN C 1 450 ? -42.678 -40.210 99.565 1.00 41.96 428 ASN C C 1
ATOM 12044 O O . ASN C 1 450 ? -41.658 -39.550 99.296 1.00 36.66 428 ASN C O 1
ATOM 12049 N N . PRO C 1 451 ? -42.930 -41.376 98.957 1.00 41.50 429 PRO C N 1
ATOM 12050 C CA . PRO C 1 451 ? -41.973 -41.913 97.976 1.00 46.54 429 PRO C CA 1
ATOM 12051 C C . PRO C 1 451 ? -41.711 -40.972 96.816 1.00 43.92 429 PRO C C 1
ATOM 12052 O O . PRO C 1 451 ? -40.655 -41.057 96.192 1.00 43.76 429 PRO C O 1
ATOM 12056 N N . GLN C 1 452 ? -42.644 -40.079 96.518 1.00 43.95 430 GLN C N 1
ATOM 12057 C CA . GLN C 1 452 ? -42.547 -39.175 95.380 1.00 42.70 430 GLN C CA 1
ATOM 12058 C C . GLN C 1 452 ? -41.821 -37.879 95.713 1.00 38.85 430 GLN C C 1
ATOM 12059 O O . GLN C 1 452 ? -41.938 -36.923 94.951 1.00 43.44 430 GLN C O 1
ATOM 12061 N N . SER C 1 453 ? -41.114 -37.809 96.839 1.00 34.50 431 SER C N 1
ATOM 12062 C CA . SER C 1 453 ? -40.610 -36.523 97.308 1.00 33.25 431 SER C CA 1
ATOM 12063 C C . SER C 1 453 ? -39.168 -36.293 96.866 1.00 33.33 431 SER C C 1
ATOM 12064 O O . SER C 1 453 ? -38.458 -37.206 96.436 1.00 31.11 431 SER C O 1
ATOM 12067 N N . THR C 1 454 ? -38.749 -35.035 96.990 1.00 31.09 432 THR C N 1
ATOM 12068 C CA . THR C 1 454 ? -37.378 -34.657 96.681 1.00 26.85 432 THR C CA 1
ATOM 12069 C C . THR C 1 454 ? -36.385 -35.403 97.556 1.00 31.16 432 THR C C 1
ATOM 12070 O O . THR C 1 454 ? -35.326 -35.838 97.081 1.00 27.70 432 THR C O 1
ATOM 12074 N N . PHE C 1 455 ? -36.726 -35.579 98.837 1.00 24.27 433 PHE C N 1
ATOM 12075 C CA . PHE C 1 455 ? -35.880 -36.340 99.753 1.00 31.68 433 PHE C CA 1
ATOM 12076 C C . PHE C 1 455 ? -35.676 -37.770 99.269 1.00 28.92 433 PHE C C 1
ATOM 12077 O O . PHE C 1 455 ? -34.568 -38.309 99.353 1.00 28.43 433 PHE C O 1
ATOM 12085 N N . HIS C 1 456 ? -36.731 -38.407 98.760 1.00 26.79 434 HIS C N 1
ATOM 12086 C CA . HIS C 1 456 ? -36.565 -39.755 98.228 1.00 24.59 434 HIS C CA 1
ATOM 12087 C C . HIS C 1 456 ? -35.739 -39.745 96.954 1.00 28.29 434 HIS C C 1
ATOM 12088 O O . HIS C 1 456 ? -34.918 -40.643 96.731 1.00 27.62 434 HIS C O 1
ATOM 12095 N N . HIS C 1 457 ? -35.968 -38.751 96.098 1.00 32.02 435 HIS C N 1
ATOM 12096 C CA . HIS C 1 457 ? -35.169 -38.603 94.888 1.00 28.98 435 HIS C CA 1
ATOM 12097 C C . HIS C 1 457 ? -33.693 -38.482 95.237 1.00 29.00 435 HIS C C 1
ATOM 12098 O O . HIS C 1 457 ? -32.843 -39.151 94.642 1.00 33.86 435 HIS C O 1
ATOM 12105 N N . PHE C 1 458 ? -33.382 -37.658 96.241 1.00 28.47 436 PHE C N 1
ATOM 12106 C CA . PHE C 1 458 ? -32.002 -37.478 96.677 1.00 25.93 436 PHE C CA 1
ATOM 12107 C C . PHE C 1 458 ? -31.370 -38.811 97.056 1.00 25.43 436 PHE C C 1
ATOM 12108 O O . PHE C 1 458 ? -30.258 -39.139 96.621 1.00 27.49 436 PHE C O 1
ATOM 12116 N N . GLN C 1 459 ? -32.079 -39.607 97.851 1.00 24.83 437 GLN C N 1
ATOM 12117 C CA . GLN C 1 459 ? -31.531 -40.885 98.281 1.00 29.76 437 GLN C CA 1
ATOM 12118 C C . GLN C 1 459 ? -31.373 -41.856 97.125 1.00 28.77 437 GLN C C 1
ATOM 12119 O O . GLN C 1 459 ? -30.438 -42.663 97.134 1.00 31.26 437 GLN C O 1
ATOM 12125 N N . HIS C 1 460 ? -32.277 -41.822 96.140 1.00 28.04 438 HIS C N 1
ATOM 12126 C CA . HIS C 1 460 ? -32.093 -42.676 94.968 1.00 31.83 438 HIS C CA 1
ATOM 12127 C C . HIS C 1 460 ? -30.760 -42.386 94.302 1.00 25.58 438 HIS C C 1
ATOM 12128 O O . HIS C 1 460 ? -30.033 -43.311 93.914 1.00 26.40 438 HIS C O 1
ATOM 12135 N N . LEU C 1 461 ? -30.416 -41.101 94.184 1.00 28.01 439 LEU C N 1
ATOM 12136 C CA . LEU C 1 461 ? -29.234 -40.690 93.437 1.00 23.71 439 LEU C CA 1
ATOM 12137 C C . LEU C 1 461 ? -27.953 -40.952 94.222 1.00 27.29 439 LEU C C 1
ATOM 12138 O O . LEU C 1 461 ? -26.945 -41.376 93.645 1.00 27.27 439 LEU C O 1
ATOM 12143 N N . THR C 1 462 ? -27.959 -40.718 95.538 1.00 27.09 440 THR C N 1
ATOM 12144 C CA . THR C 1 462 ? -26.751 -41.040 96.283 1.00 28.45 440 THR C CA 1
ATOM 12145 C C . THR C 1 462 ? -26.547 -42.544 96.350 1.00 24.22 440 THR C C 1
ATOM 12146 O O . THR C 1 462 ? -25.406 -43.009 96.433 1.00 30.39 440 THR C O 1
ATOM 12150 N N . LYS C 1 463 ? -27.634 -43.317 96.299 1.00 24.52 441 LYS C N 1
ATOM 12151 C CA . LYS C 1 463 ? -27.500 -44.768 96.200 1.00 32.47 441 LYS C CA 1
ATOM 12152 C C . LYS C 1 463 ? -26.937 -45.166 94.844 1.00 33.34 441 LYS C C 1
ATOM 12153 O O . LYS C 1 463 ? -26.070 -46.046 94.758 1.00 36.91 441 LYS C O 1
ATOM 12156 N N . LEU C 1 464 ? -27.426 -44.533 93.772 1.00 30.40 442 LEU C N 1
ATOM 12157 C CA . LEU C 1 464 ? -26.861 -44.750 92.442 1.00 32.83 442 LEU C CA 1
ATOM 12158 C C . LEU C 1 464 ? -25.360 -44.458 92.399 1.00 33.56 442 LEU C C 1
ATOM 12159 O O . LEU C 1 464 ? -24.624 -45.110 91.645 1.00 29.00 442 LEU C O 1
ATOM 12164 N N . ARG C 1 465 ? -24.889 -43.492 93.196 1.00 26.51 443 ARG C N 1
ATOM 12165 C CA . ARG C 1 465 ? -23.483 -43.093 93.160 1.00 25.25 443 ARG C CA 1
ATOM 12166 C C . ARG C 1 465 ? -22.545 -44.217 93.557 1.00 25.96 443 ARG C C 1
ATOM 12167 O O . ARG C 1 465 ? -21.372 -44.205 93.164 1.00 30.27 443 ARG C O 1
ATOM 12175 N N . ARG C 1 466 ? -23.026 -45.186 94.329 1.00 24.52 444 ARG C N 1
ATOM 12176 C CA . ARG C 1 466 ? -22.165 -46.275 94.744 1.00 25.27 444 ARG C CA 1
ATOM 12177 C C . ARG C 1 466 ? -21.898 -47.269 93.629 1.00 27.96 444 ARG C C 1
ATOM 12178 O O . ARG C 1 466 ? -20.973 -48.076 93.761 1.00 29.36 444 ARG C O 1
ATOM 12181 N N . HIS C 1 467 ? -22.661 -47.226 92.533 1.00 28.46 445 HIS C N 1
ATOM 12182 C CA . HIS C 1 467 ? -22.420 -48.149 91.434 1.00 28.56 445 HIS C CA 1
ATOM 12183 C C . HIS C 1 467 ? -21.068 -47.853 90.790 1.00 34.34 445 HIS C C 1
ATOM 12184 O O . HIS C 1 467 ? -20.671 -46.692 90.635 1.00 30.24 445 HIS C O 1
ATOM 12191 N N . ARG C 1 468 ? -20.356 -48.918 90.413 1.00 27.86 446 ARG C N 1
ATOM 12192 C CA . ARG C 1 468 ? -19.003 -48.755 89.892 1.00 31.32 446 ARG C CA 1
ATOM 12193 C C . ARG C 1 468 ? -18.978 -47.901 88.631 1.00 26.12 446 ARG C C 1
ATOM 12194 O O . ARG C 1 468 ? -18.023 -47.144 88.419 1.00 28.05 446 ARG C O 1
ATOM 12202 N N . THR C 1 469 ? -20.009 -48.002 87.787 1.00 24.01 447 THR C N 1
ATOM 12203 C CA . THR C 1 469 ? -20.048 -47.179 86.583 1.00 27.49 447 THR C CA 1
ATOM 12204 C C . THR C 1 469 ? -20.102 -45.695 86.935 1.00 28.71 447 THR C C 1
ATOM 12205 O O . THR C 1 469 ? -19.494 -44.866 86.243 1.00 27.64 447 THR C O 1
ATOM 12209 N N . MET C 1 470 ? -20.771 -45.347 88.034 1.00 28.52 448 MET C N 1
ATOM 12210 C CA . MET C 1 470 ? -20.842 -43.944 88.439 1.00 29.07 448 MET C CA 1
ATOM 12211 C C . MET C 1 470 ? -19.548 -43.481 89.106 1.00 29.56 448 MET C C 1
ATOM 12212 O O . MET C 1 470 ? -19.087 -42.357 88.864 1.00 24.55 448 MET C O 1
ATOM 12217 N N . GLN C 1 471 ? -18.937 -44.340 89.928 1.00 24.65 449 GLN C N 1
ATOM 12218 C CA . GLN C 1 471 ? -17.710 -43.957 90.626 1.00 26.49 449 GLN C CA 1
ATOM 12219 C C . GLN C 1 471 ? -16.536 -43.801 89.665 1.00 30.98 449 GLN C C 1
ATOM 12220 O O . GLN C 1 471 ? -15.668 -42.946 89.870 1.00 35.01 449 GLN C O 1
ATOM 12226 N N . SER C 1 472 ? -16.468 -44.646 88.628 1.00 29.25 450 SER C N 1
ATOM 12227 C CA . SER C 1 472 ? -15.239 -44.822 87.865 1.00 28.35 450 SER C CA 1
ATOM 12228 C C . SER C 1 472 ? -15.435 -44.828 86.360 1.00 28.32 450 SER C C 1
ATOM 12229 O O . SER C 1 472 ? -14.451 -44.983 85.633 1.00 29.77 450 SER C O 1
ATOM 12232 N N . GLY C 1 473 ? -16.658 -44.698 85.873 1.00 24.42 451 GLY C N 1
ATOM 12233 C CA . GLY C 1 473 ? -16.888 -44.831 84.454 1.00 26.02 451 GLY C CA 1
ATOM 12234 C C . GLY C 1 473 ? -16.512 -43.593 83.678 1.00 28.84 451 GLY C C 1
ATOM 12235 O O . GLY C 1 473 ? -16.330 -42.508 84.227 1.00 25.86 451 GLY C O 1
ATOM 12236 N N . GLU C 1 474 ? -16.389 -43.783 82.367 1.00 23.17 452 GLU C N 1
ATOM 12237 C CA . GLU C 1 474 ? -16.261 -42.676 81.443 1.00 23.83 452 GLU C CA 1
ATOM 12238 C C . GLU C 1 474 ? -17.520 -41.818 81.508 1.00 22.07 452 GLU C C 1
ATOM 12239 O O . GLU C 1 474 ? -18.556 -42.228 82.035 1.00 30.20 452 GLU C O 1
ATOM 12245 N N . TYR C 1 475 ? -17.428 -40.608 80.977 1.00 21.54 453 TYR C N 1
ATOM 12246 C CA . TYR C 1 475 ? -18.617 -39.815 80.724 1.00 23.19 453 TYR C CA 1
ATOM 12247 C C . TYR C 1 475 ? -18.614 -39.355 79.273 1.00 25.90 453 TYR C C 1
ATOM 12248 O O . TYR C 1 475 ? -17.570 -39.005 78.716 1.00 26.84 453 TYR C O 1
ATOM 12257 N N . VAL C 1 476 ? -19.796 -39.384 78.671 1.00 19.75 454 VAL C N 1
ATOM 12258 C CA . VAL C 1 476 ? -20.040 -38.948 77.299 1.00 22.16 454 VAL C CA 1
ATOM 12259 C C . VAL C 1 476 ? -21.278 -38.071 77.369 1.00 25.08 454 VAL C C 1
ATOM 12260 O O . VAL C 1 476 ? -22.376 -38.572 77.645 1.00 26.55 454 VAL C O 1
ATOM 12264 N N . HIS C 1 477 ? -21.119 -36.763 77.164 1.00 25.72 455 HIS C N 1
ATOM 12265 C CA . HIS C 1 477 ? -22.296 -35.913 77.237 1.00 21.48 455 HIS C CA 1
ATOM 12266 C C . HIS C 1 477 ? -22.497 -35.162 75.929 1.00 26.44 455 HIS C C 1
ATOM 12267 O O . HIS C 1 477 ? -21.560 -34.948 75.153 1.00 21.82 455 HIS C O 1
ATOM 12274 N N . LYS C 1 478 ? -23.759 -34.828 75.677 1.00 22.93 456 LYS C N 1
ATOM 12275 C CA . LYS C 1 478 ? -24.225 -34.278 74.415 1.00 22.58 456 LYS C CA 1
ATOM 12276 C C . LYS C 1 478 ? -25.434 -33.406 74.695 1.00 22.59 456 LYS C C 1
ATOM 12277 O O . LYS C 1 478 ? -26.114 -33.566 75.713 1.00 23.51 456 LYS C O 1
ATOM 12283 N N . THR C 1 479 ? -25.725 -32.507 73.764 1.00 18.86 457 THR C N 1
ATOM 12284 C CA . THR C 1 479 ? -27.076 -31.975 73.675 1.00 18.06 457 THR C CA 1
ATOM 12285 C C . THR C 1 479 ? -27.923 -32.897 72.797 1.00 22.19 457 THR C C 1
ATOM 12286 O O . THR C 1 479 ? -27.404 -33.739 72.053 1.00 25.27 457 THR C O 1
ATOM 12290 N N . VAL C 1 480 ? -29.245 -32.763 72.932 1.00 18.10 458 VAL C N 1
ATOM 12291 C CA . VAL C 1 480 ? -30.203 -33.497 72.113 1.00 20.31 458 VAL C CA 1
ATOM 12292 C C . VAL C 1 480 ? -31.202 -32.467 71.607 1.00 21.86 458 VAL C C 1
ATOM 12293 O O . VAL C 1 480 ? -32.329 -32.365 72.108 1.00 23.89 458 VAL C O 1
ATOM 12297 N N . GLY C 1 481 ? -30.787 -31.686 70.616 1.00 24.19 459 GLY C N 1
ATOM 12298 C CA . GLY C 1 481 ? -31.401 -30.396 70.393 1.00 21.79 459 GLY C CA 1
ATOM 12299 C C . GLY C 1 481 ? -30.912 -29.433 71.457 1.00 20.68 459 GLY C C 1
ATOM 12300 O O . GLY C 1 481 ? -30.348 -29.868 72.470 1.00 22.25 459 GLY C O 1
ATOM 12301 N N . THR C 1 482 ? -31.140 -28.137 71.282 1.00 20.45 460 THR C N 1
ATOM 12302 C CA . THR C 1 482 ? -30.507 -27.186 72.193 1.00 16.75 460 THR C CA 1
ATOM 12303 C C . THR C 1 482 ? -31.159 -27.153 73.566 1.00 19.91 460 THR C C 1
ATOM 12304 O O . THR C 1 482 ? -30.617 -26.499 74.463 1.00 22.92 460 THR C O 1
ATOM 12308 N N . LYS C 1 483 ? -32.272 -27.868 73.764 1.00 22.61 461 LYS C N 1
ATOM 12309 C CA . LYS C 1 483 ? -33.021 -27.813 75.015 1.00 23.51 461 LYS C CA 1
ATOM 12310 C C . LYS C 1 483 ? -32.720 -28.964 75.961 1.00 27.39 461 LYS C C 1
ATOM 12311 O O . LYS C 1 483 ? -33.083 -28.883 77.137 1.00 27.41 461 LYS C O 1
ATOM 12317 N N . VAL C 1 484 ? -32.109 -30.041 75.482 1.00 22.14 462 VAL C N 1
ATOM 12318 C CA . VAL C 1 484 ? -32.010 -31.280 76.248 1.00 27.51 462 VAL C CA 1
ATOM 12319 C C . VAL C 1 484 ? -30.543 -31.650 76.411 1.00 27.76 462 VAL C C 1
ATOM 12320 O O . VAL C 1 484 ? -29.789 -31.681 75.431 1.00 22.82 462 VAL C O 1
ATOM 12324 N N . TYR C 1 485 ? -30.142 -31.917 77.653 1.00 23.37 463 TYR C N 1
ATOM 12325 C CA . TYR C 1 485 ? -28.782 -32.304 78.001 1.00 21.40 463 TYR C CA 1
ATOM 12326 C C . TYR C 1 485 ? -28.774 -33.777 78.387 1.00 19.71 463 TYR C C 1
ATOM 12327 O O . TYR C 1 485 ? -29.676 -34.243 79.084 1.00 27.86 463 TYR C O 1
ATOM 12336 N N . ALA C 1 486 ? -27.768 -34.512 77.921 1.00 23.34 464 ALA C N 1
ATOM 12337 C CA . ALA C 1 486 ? -27.714 -35.945 78.157 1.00 23.53 464 ALA C CA 1
ATOM 12338 C C . ALA C 1 486 ? -26.293 -36.334 78.518 1.00 25.51 464 ALA C C 1
ATOM 12339 O O . ALA C 1 486 ? -25.332 -35.857 77.911 1.00 23.85 464 ALA C O 1
ATOM 12341 N N . LEU C 1 487 ? -26.168 -37.214 79.502 1.00 24.26 465 LEU C N 1
ATOM 12342 C CA . LEU C 1 487 ? -24.877 -37.557 80.081 1.00 25.02 465 LEU C CA 1
ATOM 12343 C C . LEU C 1 487 ? -24.804 -39.068 80.258 1.00 25.92 465 LEU C C 1
ATOM 12344 O O . LEU C 1 487 ? -25.529 -39.634 81.079 1.00 26.68 465 LEU C O 1
ATOM 12349 N N . LEU C 1 488 ? -23.925 -39.715 79.499 1.00 24.32 466 LEU C N 1
ATOM 12350 C CA . LEU C 1 488 ? -23.757 -41.161 79.541 1.00 21.05 466 LEU C CA 1
ATOM 12351 C C . LEU C 1 488 ? -22.559 -41.522 80.415 1.00 25.66 466 LEU C C 1
ATOM 12352 O O . LEU C 1 488 ? -21.473 -40.956 80.254 1.00 27.45 466 LEU C O 1
ATOM 12357 N N . ARG C 1 489 ? -22.764 -42.444 81.352 1.00 21.67 467 ARG C N 1
ATOM 12358 C CA . ARG C 1 489 ? -21.683 -43.020 82.143 1.00 23.39 467 ARG C CA 1
ATOM 12359 C C . ARG C 1 489 ? -21.541 -44.483 81.744 1.00 24.05 467 ARG C C 1
ATOM 12360 O O . ARG C 1 489 ? -22.515 -45.243 81.798 1.00 26.14 467 ARG C O 1
ATOM 12368 N N . GLU C 1 490 ? -20.336 -44.878 81.345 1.00 27.49 468 GLU C N 1
ATOM 12369 C CA . GLU C 1 490 ? -20.122 -46.220 80.819 1.00 27.00 468 GLU C CA 1
ATOM 12370 C C . GLU C 1 490 ? -18.774 -46.753 81.289 1.00 29.51 468 GLU C C 1
ATOM 12371 O O . GLU C 1 490 ? -17.788 -46.013 81.357 1.00 29.05 468 GLU C O 1
ATOM 12377 N N . LEU C 1 491 ? -18.741 -48.044 81.617 1.00 29.84 469 LEU C N 1
ATOM 12378 C CA . LEU C 1 491 ? -17.537 -48.698 82.113 1.00 27.43 469 LEU C CA 1
ATOM 12379 C C . LEU C 1 491 ? -17.508 -50.124 81.589 1.00 30.58 469 LEU C C 1
ATOM 12380 O O . LEU C 1 491 ? -18.483 -50.862 81.755 1.00 29.89 469 LEU C O 1
ATOM 12385 N N . ARG C 1 492 ? -16.390 -50.501 80.970 1.00 33.01 470 ARG C N 1
ATOM 12386 C CA . ARG C 1 492 ? -16.222 -51.819 80.364 1.00 37.19 470 ARG C CA 1
ATOM 12387 C C . ARG C 1 492 ? -16.666 -52.922 81.320 1.00 34.10 470 ARG C C 1
ATOM 12388 O O . ARG C 1 492 ? -16.210 -52.984 82.466 1.00 36.56 470 ARG C O 1
ATOM 12396 N N . GLY C 1 493 ? -17.583 -53.775 80.856 1.00 34.91 471 GLY C N 1
ATOM 12397 C CA . GLY C 1 493 ? -18.063 -54.898 81.632 1.00 28.42 471 GLY C CA 1
ATOM 12398 C C . GLY C 1 493 ? -19.152 -54.585 82.633 1.00 37.20 471 GLY C C 1
ATOM 12399 O O . GLY C 1 493 ? -19.593 -55.493 83.352 1.00 36.44 471 GLY C O 1
ATOM 12400 N N . GLU C 1 494 ? -19.596 -53.337 82.714 1.00 33.40 472 GLU C N 1
ATOM 12401 C CA . GLU C 1 494 ? -20.638 -52.930 83.638 1.00 29.27 472 GLU C CA 1
ATOM 12402 C C . GLU C 1 494 ? -21.802 -52.312 82.877 1.00 29.52 472 GLU C C 1
ATOM 12403 O O . GLU C 1 494 ? -21.683 -51.942 81.703 1.00 30.70 472 GLU C O 1
ATOM 12409 N N . ASP C 1 495 ? -22.934 -52.193 83.568 1.00 27.67 473 ASP C N 1
ATOM 12410 C CA . ASP C 1 495 ? -24.076 -51.500 83.003 1.00 35.00 473 ASP C CA 1
ATOM 12411 C C . ASP C 1 495 ? -23.721 -50.044 82.728 1.00 34.31 473 ASP C C 1
ATOM 12412 O O . ASP C 1 495 ? -22.794 -49.477 83.314 1.00 30.80 473 ASP C O 1
ATOM 12417 N N . SER C 1 496 ? -24.485 -49.438 81.828 1.00 30.74 474 SER C N 1
ATOM 12418 C CA . SER C 1 496 ? -24.332 -48.039 81.463 1.00 30.66 474 SER C CA 1
ATOM 12419 C C . SER C 1 496 ? -25.514 -47.247 82.002 1.00 29.26 474 SER C C 1
ATOM 12420 O O . SER C 1 496 ? -26.612 -47.784 82.166 1.00 30.42 474 SER C O 1
ATOM 12423 N N . PHE C 1 497 ? -25.287 -45.960 82.259 1.00 28.80 475 PHE C N 1
ATOM 12424 C CA . PHE C 1 497 ? -26.315 -45.090 82.816 1.00 26.48 475 PHE C CA 1
ATOM 12425 C C . PHE C 1 497 ? -26.372 -43.807 82.008 1.00 26.86 475 PHE C C 1
ATOM 12426 O O . PHE C 1 497 ? -25.334 -43.206 81.713 1.00 35.90 475 PHE C O 1
ATOM 12434 N N . LEU C 1 498 ? -27.579 -43.380 81.665 1.00 27.10 476 LEU C N 1
ATOM 12435 C CA . LEU C 1 498 ? -27.768 -42.201 80.832 1.00 22.54 476 LEU C CA 1
ATOM 12436 C C . LEU C 1 498 ? -28.653 -41.211 81.572 1.00 26.39 476 LEU C C 1
ATOM 12437 O O . LEU C 1 498 ? -29.854 -41.450 81.741 1.00 28.77 476 LEU C O 1
ATOM 12442 N N . THR C 1 499 ? -28.063 -40.094 81.992 1.00 22.10 477 THR C N 1
ATOM 12443 C CA . THR C 1 499 ? -28.819 -39.002 82.577 1.00 20.61 477 THR C CA 1
ATOM 12444 C C . THR C 1 499 ? -29.376 -38.117 81.468 1.00 24.01 477 THR C C 1
ATOM 12445 O O . THR C 1 499 ? -28.664 -37.789 80.516 1.00 24.63 477 THR C O 1
ATOM 12449 N N . VAL C 1 500 ? -30.651 -37.739 81.572 1.00 25.09 478 VAL C N 1
ATOM 12450 C CA . VAL C 1 500 ? -31.258 -36.825 80.605 1.00 24.90 478 VAL C CA 1
ATOM 12451 C C . VAL C 1 500 ? -32.008 -35.739 81.360 1.00 29.16 478 VAL C C 1
ATOM 12452 O O . VAL C 1 500 ? -32.788 -36.038 82.274 1.00 25.78 478 VAL C O 1
ATOM 12456 N N . LEU C 1 501 ? -31.762 -34.483 80.984 1.00 27.03 479 LEU C N 1
ATOM 12457 C CA . LEU C 1 501 ? -32.426 -33.320 81.561 1.00 24.51 479 LEU C CA 1
ATOM 12458 C C . LEU C 1 501 ? -33.136 -32.538 80.471 1.00 24.27 479 LEU C C 1
ATOM 12459 O O . LEU C 1 501 ? -32.550 -32.260 79.419 1.00 24.16 479 LEU C O 1
ATOM 12464 N N . ASN C 1 502 ? -34.376 -32.150 80.737 1.00 28.94 480 ASN C N 1
ATOM 12465 C CA . ASN C 1 502 ? -35.084 -31.193 79.892 1.00 26.87 480 ASN C CA 1
ATOM 12466 C C . ASN C 1 502 ? -34.859 -29.807 80.480 1.00 29.17 480 ASN C C 1
ATOM 12467 O O . ASN C 1 502 ? -35.326 -29.515 81.583 1.00 26.67 480 ASN C O 1
ATOM 12472 N N . MET C 1 503 ? -34.121 -28.956 79.765 1.00 22.87 481 MET C N 1
ATOM 12473 C CA . MET C 1 503 ? -33.905 -27.608 80.262 1.00 23.57 481 MET C CA 1
ATOM 12474 C C . MET C 1 503 ? -35.053 -26.674 79.921 1.00 29.06 481 MET C C 1
ATOM 12475 O O . MET C 1 503 ? -34.990 -25.491 80.270 1.00 29.94 481 MET C O 1
ATOM 12480 N N . ALA C 1 504 ? -36.090 -27.170 79.253 1.00 28.07 482 ALA C N 1
ATOM 12481 C CA . ALA C 1 504 ? -37.251 -26.362 78.917 1.00 24.50 482 ALA C CA 1
ATOM 12482 C C . ALA C 1 504 ? -38.413 -26.727 79.829 1.00 32.58 482 ALA C C 1
ATOM 12483 O O . ALA C 1 504 ? -38.504 -27.854 80.322 1.00 29.55 482 ALA C O 1
ATOM 12485 N N . GLY C 1 505 ? -39.296 -25.755 80.050 1.00 29.56 483 GLY C N 1
ATOM 12486 C CA . GLY C 1 505 ? -40.478 -25.959 80.863 1.00 32.62 483 GLY C CA 1
ATOM 12487 C C . GLY C 1 505 ? -41.685 -26.437 80.080 1.00 32.29 483 GLY C C 1
ATOM 12488 O O . GLY C 1 505 ? -42.829 -26.173 80.465 1.00 31.39 483 GLY C O 1
ATOM 12489 N N . ALA C 1 506 ? -41.450 -27.146 78.978 1.00 30.93 484 ALA C N 1
ATOM 12490 C CA . ALA C 1 506 ? -42.533 -27.753 78.220 1.00 29.91 484 ALA C CA 1
ATOM 12491 C C . ALA C 1 506 ? -42.132 -29.163 77.815 1.00 33.24 484 ALA C C 1
ATOM 12492 O O . ALA C 1 506 ? -40.948 -29.470 77.642 1.00 33.94 484 ALA C O 1
ATOM 12494 N N . GLU C 1 507 ? -43.141 -30.013 77.658 1.00 28.74 485 GLU C N 1
ATOM 12495 C CA . GLU C 1 507 ? -42.915 -31.394 77.270 1.00 33.36 485 GLU C CA 1
ATOM 12496 C C . GLU C 1 507 ? -42.293 -31.476 75.877 1.00 35.83 485 GLU C C 1
ATOM 12497 O O . GLU C 1 507 ? -42.523 -30.625 75.014 1.00 37.98 485 GLU C O 1
ATOM 12503 N N . ASP C 1 508 ? -41.475 -32.507 75.679 1.00 32.12 486 ASP C N 1
ATOM 12504 C CA . ASP C 1 508 ? -40.851 -32.806 74.400 1.00 29.58 486 ASP C CA 1
ATOM 12505 C C . ASP C 1 508 ? -40.574 -34.300 74.360 1.00 33.28 486 ASP C C 1
ATOM 12506 O O . ASP C 1 508 ? -40.451 -34.943 75.405 1.00 37.01 486 ASP C O 1
ATOM 12511 N N . THR C 1 509 ? -40.505 -34.860 73.156 1.00 26.34 487 THR C N 1
ATOM 12512 C CA . THR C 1 509 ? -40.134 -36.257 72.977 1.00 28.02 487 THR C CA 1
ATOM 12513 C C . THR C 1 509 ? -38.915 -36.311 72.076 1.00 34.24 487 THR C C 1
ATOM 12514 O O . THR C 1 509 ? -38.959 -35.796 70.954 1.00 35.47 487 THR C O 1
ATOM 12518 N N . VAL C 1 510 ? -37.836 -36.938 72.551 1.00 27.06 488 VAL C N 1
ATOM 12519 C CA . VAL C 1 510 ? -36.553 -36.811 71.873 1.00 28.89 488 VAL C CA 1
ATOM 12520 C C . VAL C 1 510 ? -35.996 -38.166 71.470 1.00 29.05 488 VAL C C 1
ATOM 12521 O O . VAL C 1 510 ? -36.382 -39.228 71.970 1.00 28.86 488 VAL C O 1
ATOM 12525 N N . ASP C 1 511 ? -35.030 -38.094 70.562 1.00 28.62 489 ASP C N 1
ATOM 12526 C CA . ASP C 1 511 ? -34.372 -39.246 69.970 1.00 22.19 489 ASP C CA 1
ATOM 12527 C C . ASP C 1 511 ? -32.920 -39.233 70.433 1.00 26.72 489 ASP C C 1
ATOM 12528 O O . ASP C 1 511 ? -32.122 -38.413 69.966 1.00 25.11 489 ASP C O 1
ATOM 12533 N N . LEU C 1 512 ? -32.575 -40.150 71.343 1.00 27.63 490 LEU C N 1
ATOM 12534 C CA . LEU C 1 512 ? -31.237 -40.248 71.921 1.00 26.25 490 LEU C CA 1
ATOM 12535 C C . LEU C 1 512 ? -30.272 -41.080 71.063 1.00 25.39 490 LEU C C 1
ATOM 12536 O O . LEU C 1 512 ? -29.193 -41.460 71.536 1.00 23.10 490 LEU C O 1
ATOM 12541 N N . GLY C 1 513 ? -30.622 -41.329 69.797 1.00 25.11 491 GLY C N 1
ATOM 12542 C CA . GLY C 1 513 ? -29.868 -42.230 68.947 1.00 30.20 491 GLY C CA 1
ATOM 12543 C C . GLY C 1 513 ? -28.459 -41.777 68.628 1.00 27.07 491 GLY C C 1
ATOM 12544 O O . GLY C 1 513 ? -27.654 -42.594 68.168 1.00 24.30 491 GLY C O 1
ATOM 12545 N N . ASP C 1 514 ? -28.138 -40.499 68.854 1.00 25.18 492 ASP C N 1
ATOM 12546 C CA . ASP C 1 514 ? -26.768 -40.048 68.640 1.00 25.75 492 ASP C CA 1
ATOM 12547 C C . ASP C 1 514 ? -25.787 -40.727 69.588 1.00 29.48 492 ASP C C 1
ATOM 12548 O O . ASP C 1 514 ? -24.585 -40.752 69.298 1.00 24.93 492 ASP C O 1
ATOM 12553 N N . PHE C 1 515 ? -26.265 -41.281 70.706 1.00 25.74 493 PHE C N 1
ATOM 12554 C CA . PHE C 1 515 ? -25.444 -42.158 71.540 1.00 19.72 493 PHE C CA 1
ATOM 12555 C C . PHE C 1 515 ? -25.430 -43.516 70.861 1.00 28.01 493 PHE C C 1
ATOM 12556 O O . PHE C 1 515 ? -26.302 -44.351 71.092 1.00 32.76 493 PHE C O 1
ATOM 12564 N N . VAL C 1 516 ? -24.419 -43.746 70.019 1.00 26.18 494 VAL C N 1
ATOM 12565 C CA . VAL C 1 516 ? -24.482 -44.867 69.089 1.00 27.77 494 VAL C CA 1
ATOM 12566 C C . VAL C 1 516 ? -24.473 -46.207 69.818 1.00 29.56 494 VAL C C 1
ATOM 12567 O O . VAL C 1 516 ? -25.125 -47.162 69.376 1.00 34.53 494 VAL C O 1
ATOM 12571 N N . ASN C 1 517 ? -23.779 -46.302 70.949 1.00 28.76 495 ASN C N 1
ATOM 12572 C CA . ASN C 1 517 ? -23.522 -47.593 71.571 1.00 33.38 495 ASN C CA 1
ATOM 12573 C C . ASN C 1 517 ? -24.580 -47.994 72.588 1.00 37.83 495 ASN C C 1
ATOM 12574 O O . ASN C 1 517 ? -24.410 -49.015 73.258 1.00 39.87 495 ASN C O 1
ATOM 12579 N N . LEU C 1 518 ? -25.669 -47.233 72.701 1.00 32.33 496 LEU C N 1
ATOM 12580 C CA . LEU C 1 518 ? -26.764 -47.537 73.617 1.00 25.41 496 LEU C CA 1
ATOM 12581 C C . LEU C 1 518 ? -27.801 -48.415 72.920 1.00 33.30 496 LEU C C 1
ATOM 12582 O O . LEU C 1 518 ? -28.026 -48.268 71.716 1.00 32.09 496 LEU C O 1
ATOM 12587 N N . PRO C 1 519 ? -28.427 -49.345 73.642 1.00 29.60 497 PRO C N 1
ATOM 12588 C CA . PRO C 1 519 ? -29.504 -50.138 73.044 1.00 30.32 497 PRO C CA 1
ATOM 12589 C C . PRO C 1 519 ? -30.748 -49.283 72.868 1.00 30.16 497 PRO C C 1
ATOM 12590 O O . PRO C 1 519 ? -30.911 -48.245 73.509 1.00 30.59 497 PRO C O 1
ATOM 12594 N N . GLN C 1 520 ? -31.643 -49.745 71.990 1.00 33.33 498 GLN C N 1
ATOM 12595 C CA . GLN C 1 520 ? -32.871 -48.997 71.738 1.00 40.36 498 GLN C CA 1
ATOM 12596 C C . GLN C 1 520 ? -33.753 -48.935 72.978 1.00 37.16 498 GLN C C 1
ATOM 12597 O O . GLN C 1 520 ? -34.360 -47.894 73.265 1.00 41.50 498 GLN C O 1
ATOM 12603 N N . LYS C 1 521 ? -33.844 -50.037 73.718 1.00 32.65 499 LYS C N 1
ATOM 12604 C CA . LYS C 1 521 ? -34.663 -50.109 74.920 1.00 31.49 499 LYS C CA 1
ATOM 12605 C C . LYS C 1 521 ? -33.773 -49.969 76.146 1.00 29.67 499 LYS C C 1
ATOM 12606 O O . LYS C 1 521 ? -32.728 -50.619 76.243 1.00 34.16 499 LYS C O 1
ATOM 12612 N N . MET C 1 522 ? -34.174 -49.104 77.063 1.00 33.46 500 MET C N 1
ATOM 12613 C CA . MET C 1 522 ? -33.433 -48.921 78.296 1.00 29.94 500 MET C CA 1
ATOM 12614 C C . MET C 1 522 ? -34.413 -48.916 79.457 1.00 34.30 500 MET C C 1
ATOM 12615 O O . MET C 1 522 ? -35.625 -48.786 79.265 1.00 32.18 500 MET C O 1
ATOM 12620 N N . ARG C 1 523 ? -33.876 -49.085 80.665 1.00 32.73 501 ARG C N 1
ATOM 12621 C CA . ARG C 1 523 ? -34.678 -49.119 81.877 1.00 32.89 501 ARG C CA 1
ATOM 12622 C C . ARG C 1 523 ? -34.584 -47.782 82.595 1.00 34.43 501 ARG C C 1
ATOM 12623 O O . ARG C 1 523 ? -33.516 -47.164 82.640 1.00 35.15 501 ARG C O 1
ATOM 12625 N N . VAL C 1 524 ? -35.703 -47.339 83.160 1.00 32.03 502 VAL C N 1
ATOM 12626 C CA . VAL C 1 524 ? -35.708 -46.127 83.970 1.00 32.22 502 VAL C CA 1
ATOM 12627 C C . VAL C 1 524 ? -35.144 -46.506 85.335 1.00 35.32 502 VAL C C 1
ATOM 12628 O O . VAL C 1 524 ? -35.806 -47.168 86.133 1.00 31.51 502 VAL C O 1
ATOM 12632 N N . GLU C 1 525 ? -33.894 -46.121 85.586 1.00 32.51 503 GLU C N 1
ATOM 12633 C CA . GLU C 1 525 ? -33.295 -46.355 86.893 1.00 31.44 503 GLU C CA 1
ATOM 12634 C C . GLU C 1 525 ? -33.825 -45.363 87.919 1.00 34.78 503 GLU C C 1
ATOM 12635 O O . GLU C 1 525 ? -34.250 -45.756 89.011 1.00 32.13 503 GLU C O 1
ATOM 12641 N N . VAL C 1 526 ? -33.811 -44.073 87.578 1.00 28.00 504 VAL C N 1
ATOM 12642 C CA . VAL C 1 526 ? -34.332 -43.005 88.422 1.00 27.29 504 VAL C CA 1
ATOM 12643 C C . VAL C 1 526 ? -35.200 -42.092 87.568 1.00 34.76 504 VAL C C 1
ATOM 12644 O O . VAL C 1 526 ? -34.863 -41.803 86.414 1.00 34.41 504 VAL C O 1
ATOM 12648 N N . ALA C 1 527 ? -36.310 -41.634 88.135 1.00 30.44 505 ALA C N 1
ATOM 12649 C CA . ALA C 1 527 ? -37.097 -40.557 87.549 1.00 33.96 505 ALA C CA 1
ATOM 12650 C C . ALA C 1 527 ? -37.451 -39.572 88.653 1.00 38.02 505 ALA C C 1
ATOM 12651 O O . ALA C 1 527 ? -37.797 -39.978 89.764 1.00 35.61 505 ALA C O 1
ATOM 12653 N N . GLN C 1 528 ? -37.351 -38.281 88.354 1.00 32.76 506 GLN C N 1
ATOM 12654 C CA . GLN C 1 528 ? -37.575 -37.274 89.378 1.00 35.68 506 GLN C CA 1
ATOM 12655 C C . GLN C 1 528 ? -39.056 -37.230 89.765 1.00 31.96 506 GLN C C 1
ATOM 12656 O O . GLN C 1 528 ? -39.901 -37.807 89.075 1.00 29.64 506 GLN C O 1
ATOM 12662 N N . PRO C 1 529 ? -39.381 -36.602 90.918 1.00 37.28 507 PRO C N 1
ATOM 12663 C CA . PRO C 1 529 ? -40.773 -36.558 91.390 1.00 40.12 507 PRO C CA 1
ATOM 12664 C C . PRO C 1 529 ? -41.813 -36.240 90.327 1.00 40.65 507 PRO C C 1
ATOM 12665 O O . PRO C 1 529 ? -42.770 -37.005 90.139 1.00 43.53 507 PRO C O 1
ATOM 12669 N N . ASN C 1 530 ? -41.658 -35.123 89.622 1.00 32.48 508 ASN C N 1
ATOM 12670 C CA . ASN C 1 530 ? -42.607 -34.767 88.577 1.00 33.53 508 ASN C CA 1
ATOM 12671 C C . ASN C 1 530 ? -41.938 -35.081 87.245 1.00 38.60 508 ASN C C 1
ATOM 12672 O O . ASN C 1 530 ? -41.240 -34.243 86.664 1.00 37.63 508 ASN C O 1
ATOM 12677 N N . SER C 1 531 ? -42.140 -36.317 86.777 1.00 36.64 509 SER C N 1
ATOM 12678 C CA . SER C 1 531 ? -41.499 -36.818 85.577 1.00 37.56 509 SER C CA 1
ATOM 12679 C C . SER C 1 531 ? -42.535 -37.477 84.685 1.00 36.50 509 SER C C 1
ATOM 12680 O O . SER C 1 531 ? -43.572 -37.954 85.152 1.00 36.74 509 SER C O 1
ATOM 12683 N N . LYS C 1 532 ? -42.235 -37.500 83.390 1.00 34.62 510 LYS C N 1
ATOM 12684 C CA . LYS C 1 532 ? -43.020 -38.278 82.454 1.00 36.35 510 LYS C CA 1
ATOM 12685 C C . LYS C 1 532 ? -42.593 -39.735 82.429 1.00 34.74 510 LYS C C 1
ATOM 12686 O O . LYS C 1 532 ? -43.226 -40.534 81.736 1.00 34.83 510 LYS C O 1
ATOM 12692 N N . SER C 1 533 ? -41.553 -40.096 83.172 1.00 34.41 511 SER C N 1
ATOM 12693 C CA . SER C 1 533 ? -41.135 -41.475 83.348 1.00 31.80 511 SER C CA 1
ATOM 12694 C C . SER C 1 533 ? -41.377 -41.914 84.788 1.00 30.43 511 SER C C 1
ATOM 12695 O O . SER C 1 533 ? -41.546 -41.092 85.692 1.00 31.22 511 SER C O 1
ATOM 12698 N N . LYS C 1 534 ? -41.409 -43.229 84.986 1.00 32.34 512 LYS C N 1
ATOM 12699 C CA . LYS C 1 534 ? -41.509 -43.810 86.317 1.00 42.48 512 LYS C CA 1
ATOM 12700 C C . LYS C 1 534 ? -40.496 -44.938 86.433 1.00 32.03 512 LYS C C 1
ATOM 12701 O O . LYS C 1 534 ? -40.353 -45.748 85.515 1.00 34.78 512 LYS C O 1
ATOM 12707 N N . ALA C 1 535 ? -39.786 -44.969 87.564 1.00 35.21 513 ALA C N 1
ATOM 12708 C CA . ALA C 1 535 ? -38.761 -45.978 87.799 1.00 38.96 513 ALA C CA 1
ATOM 12709 C C . ALA C 1 535 ? -39.311 -47.380 87.576 1.00 37.80 513 ALA C C 1
ATOM 12710 O O . ALA C 1 535 ? -40.431 -47.700 87.980 1.00 39.19 513 ALA C O 1
ATOM 12712 N N . GLY C 1 536 ? -38.512 -48.214 86.913 1.00 35.55 514 GLY C N 1
ATOM 12713 C CA . GLY C 1 536 ? -38.886 -49.572 86.595 1.00 43.79 514 GLY C CA 1
ATOM 12714 C C . GLY C 1 536 ? -39.434 -49.766 85.198 1.00 45.19 514 GLY C C 1
ATOM 12715 O O . GLY C 1 536 ? -39.460 -50.900 84.707 1.00 47.10 514 GLY C O 1
ATOM 12716 N N . ASN C 1 537 ? -39.862 -48.698 84.544 1.00 43.06 515 ASN C N 1
ATOM 12717 C CA . ASN C 1 537 ? -40.487 -48.835 83.239 1.00 44.66 515 ASN C CA 1
ATOM 12718 C C . ASN C 1 537 ? -39.441 -48.921 82.136 1.00 40.83 515 ASN C C 1
ATOM 12719 O O . ASN C 1 537 ? -38.337 -48.382 82.248 1.00 39.23 515 ASN C O 1
ATOM 12724 N N . GLU C 1 538 ? -39.798 -49.637 81.071 1.00 34.37 516 GLU C N 1
ATOM 12725 C CA . GLU C 1 538 ? -39.008 -49.664 79.852 1.00 36.41 516 GLU C CA 1
ATOM 12726 C C . GLU C 1 538 ? -39.313 -48.414 79.033 1.00 38.22 516 GLU C C 1
ATOM 12727 O O . GLU C 1 538 ? -40.452 -47.950 78.985 1.00 37.77 516 GLU C O 1
ATOM 12733 N N . VAL C 1 539 ? -38.284 -47.842 78.414 1.00 34.87 517 VAL C N 1
ATOM 12734 C CA . VAL C 1 539 ? -38.481 -46.734 77.493 1.00 34.27 517 VAL C CA 1
ATOM 12735 C C . VAL C 1 539 ? -37.769 -47.053 76.189 1.00 32.89 517 VAL C C 1
ATOM 12736 O O . VAL C 1 539 ? -36.843 -47.867 76.135 1.00 31.16 517 VAL C O 1
ATOM 12740 N N . ASP C 1 540 ? -38.249 -46.419 75.127 1.00 35.52 518 ASP C N 1
ATOM 12741 C CA . ASP C 1 540 ? -37.611 -46.432 73.819 1.00 37.24 518 ASP C CA 1
ATOM 12742 C C . ASP C 1 540 ? -36.860 -45.117 73.676 1.00 32.50 518 ASP C C 1
ATOM 12743 O O . ASP C 1 540 ? -37.480 -44.045 73.654 1.00 28.92 518 ASP C O 1
ATOM 12748 N N . ILE C 1 541 ? -35.527 -45.191 73.597 1.00 27.68 519 ILE C N 1
ATOM 12749 C CA . ILE C 1 541 ? -34.748 -43.954 73.646 1.00 27.21 519 ILE C CA 1
ATOM 12750 C C . ILE C 1 541 ? -34.790 -43.192 72.332 1.00 26.30 519 ILE C C 1
ATOM 12751 O O . ILE C 1 541 ? -34.400 -42.025 72.296 1.00 26.37 519 ILE C O 1
ATOM 12756 N N . SER C 1 542 ? -35.277 -43.803 71.255 1.00 30.01 520 SER C N 1
ATOM 12757 C CA . SER C 1 542 ? -35.528 -43.010 70.054 1.00 27.37 520 SER C CA 1
ATOM 12758 C C . SER C 1 542 ? -36.747 -42.109 70.212 1.00 26.66 520 SER C C 1
ATOM 12759 O O . SER C 1 542 ? -36.920 -41.182 69.411 1.00 34.68 520 SER C O 1
ATOM 12762 N N . LYS C 1 543 ? -37.573 -42.340 71.245 1.00 29.00 521 LYS C N 1
ATOM 12763 C CA . LYS C 1 543 ? -38.784 -41.560 71.504 1.00 22.05 521 LYS C CA 1
ATOM 12764 C C . LYS C 1 543 ? -38.981 -41.462 73.018 1.00 29.47 521 LYS C C 1
ATOM 12765 O O . LYS C 1 543 ? -39.920 -42.008 73.600 1.00 31.17 521 LYS C O 1
ATOM 12768 N N . LEU C 1 544 ? -38.074 -40.745 73.673 1.00 29.98 522 LEU C N 1
ATOM 12769 C CA . LEU C 1 544 ? -38.152 -40.523 75.112 1.00 24.76 522 LEU C CA 1
ATOM 12770 C C . LEU C 1 544 ? -38.962 -39.261 75.378 1.00 27.63 522 LEU C C 1
ATOM 12771 O O . LEU C 1 544 ? -38.577 -38.167 74.949 1.00 31.27 522 LEU C O 1
ATOM 12776 N N . THR C 1 545 ? -40.078 -39.404 76.082 1.00 26.51 523 THR C N 1
ATOM 12777 C CA . THR C 1 545 ? -40.898 -38.253 76.434 1.00 30.39 523 THR C CA 1
ATOM 12778 C C . THR C 1 545 ? -40.388 -37.667 77.744 1.00 37.18 523 THR C C 1
ATOM 12779 O O . THR C 1 545 ? -40.301 -38.376 78.756 1.00 38.56 523 THR C O 1
ATOM 12783 N N . LEU C 1 546 ? -40.047 -36.383 77.715 1.00 26.52 524 LEU C N 1
ATOM 12784 C CA . LEU C 1 546 ? -39.570 -35.641 78.874 1.00 30.30 524 LEU C CA 1
ATOM 12785 C C . LEU C 1 546 ? -40.586 -34.568 79.239 1.00 33.81 524 LEU C C 1
ATOM 12786 O O . LEU C 1 546 ? -41.013 -33.798 78.376 1.00 32.26 524 LEU C O 1
ATOM 12791 N N . GLY C 1 547 ? -40.968 -34.510 80.515 1.00 31.06 525 GLY C N 1
ATOM 12792 C CA . GLY C 1 547 ? -41.839 -33.453 80.971 1.00 30.13 525 GLY C CA 1
ATOM 12793 C C . GLY C 1 547 ? -41.093 -32.145 81.147 1.00 29.59 525 GLY C C 1
ATOM 12794 O O . GLY C 1 547 ? -39.878 -32.045 80.942 1.00 32.24 525 GLY C O 1
ATOM 12795 N N . PRO C 1 548 ? -41.833 -31.106 81.525 1.00 31.27 526 PRO C N 1
ATOM 12796 C CA . PRO C 1 548 ? -41.192 -29.826 81.860 1.00 36.31 526 PRO C CA 1
ATOM 12797 C C . PRO C 1 548 ? -40.143 -30.013 82.946 1.00 35.05 526 PRO C C 1
ATOM 12798 O O . PRO C 1 548 ? -40.428 -30.540 84.024 1.00 34.67 526 PRO C O 1
ATOM 12802 N N . TYR C 1 549 ? -38.914 -29.583 82.645 1.00 24.87 527 TYR C N 1
ATOM 12803 C CA . TYR C 1 549 ? -37.795 -29.650 83.588 1.00 28.22 527 TYR C CA 1
ATOM 12804 C C . TYR C 1 549 ? -37.598 -31.066 84.120 1.00 29.43 527 TYR C C 1
ATOM 12805 O O . TYR C 1 549 ? -37.208 -31.270 85.272 1.00 30.02 527 TYR C O 1
ATOM 12814 N N . ASP C 1 550 ? -37.878 -32.045 83.271 1.00 27.56 528 ASP C N 1
ATOM 12815 C CA . ASP C 1 550 ? -37.733 -33.440 83.630 1.00 24.49 528 ASP C CA 1
ATOM 12816 C C . ASP C 1 550 ? -36.265 -33.798 83.859 1.00 29.68 528 ASP C C 1
ATOM 12817 O O . ASP C 1 550 ? -35.338 -33.121 83.390 1.00 26.17 528 ASP C O 1
ATOM 12822 N N . SER C 1 551 ? -36.057 -34.868 84.617 1.00 28.07 529 SER C N 1
ATOM 12823 C CA . SER C 1 551 ? -34.747 -35.495 84.695 1.00 27.80 529 SER C CA 1
ATOM 12824 C C . SER C 1 551 ? -34.939 -36.966 85.020 1.00 27.32 529 SER C C 1
ATOM 12825 O O . SER C 1 551 ? -35.776 -37.330 85.854 1.00 27.37 529 SER C O 1
ATOM 12828 N N . VAL C 1 552 ? -34.176 -37.806 84.321 1.00 30.71 530 VAL C N 1
ATOM 12829 C CA . VAL C 1 552 ? -34.243 -39.251 84.458 1.00 26.43 530 VAL C CA 1
ATOM 12830 C C . VAL C 1 552 ? -32.826 -39.795 84.368 1.00 29.56 530 VAL C C 1
ATOM 12831 O O . VAL C 1 552 ? -31.914 -39.143 83.853 1.00 30.46 530 VAL C O 1
ATOM 12835 N N . VAL C 1 553 ? -32.648 -40.997 84.901 1.00 22.65 531 VAL C N 1
ATOM 12836 C CA . VAL C 1 553 ? -31.443 -41.785 84.700 1.00 28.89 531 VAL C CA 1
ATOM 12837 C C . VAL C 1 553 ? -31.880 -43.121 84.131 1.00 31.23 531 VAL C C 1
ATOM 12838 O O . VAL C 1 553 ? -32.654 -43.848 84.766 1.00 34.30 531 VAL C O 1
ATOM 12842 N N . LEU C 1 554 ? -31.395 -43.441 82.940 1.00 28.03 532 LEU C N 1
ATOM 12843 C CA . LEU C 1 554 ? -31.730 -44.689 82.278 1.00 30.16 532 LEU C CA 1
ATOM 12844 C C . LEU C 1 554 ? -30.590 -45.689 82.408 1.00 31.20 532 LEU C C 1
ATOM 12845 O O . LEU C 1 554 ? -29.412 -45.327 82.466 1.00 31.23 532 LEU C O 1
ATOM 12850 N N . ARG C 1 555 ? -30.961 -46.963 82.440 1.00 31.13 533 ARG C N 1
ATOM 12851 C CA . ARG C 1 555 ? -30.020 -48.054 82.616 1.00 30.85 533 ARG C CA 1
ATOM 12852 C C . ARG C 1 555 ? -30.031 -48.925 81.371 1.00 32.00 533 ARG C C 1
ATOM 12853 O O . ARG C 1 555 ? -31.103 -49.298 80.878 1.00 31.77 533 ARG C O 1
ATOM 12861 N N . ALA C 1 556 ? -28.841 -49.253 80.875 1.00 29.40 534 ALA C N 1
ATOM 12862 C CA . ALA C 1 556 ? -28.668 -50.277 79.854 1.00 31.65 534 ALA C CA 1
ATOM 12863 C C . ALA C 1 556 ? -27.863 -51.424 80.449 1.00 37.51 534 ALA C C 1
ATOM 12864 O O . ALA C 1 556 ? -26.714 -51.241 80.853 1.00 33.59 534 ALA C O 1
ATOM 12866 N N . THR C 1 557 ? -28.466 -52.600 80.505 1.00 42.91 535 THR C N 1
ATOM 12867 C CA . THR C 1 557 ? -27.781 -53.736 81.086 1.00 55.90 535 THR C CA 1
ATOM 12868 C C . THR C 1 557 ? -26.879 -54.413 80.055 1.00 60.01 535 THR C C 1
ATOM 12869 O O . THR C 1 557 ? -27.104 -54.349 78.835 1.00 57.30 535 THR C O 1
ATOM 12873 N N . VAL C 1 558 ? -25.831 -55.057 80.565 1.00 64.69 536 VAL C N 1
ATOM 12874 C CA . VAL C 1 558 ? -24.865 -55.766 79.734 1.00 68.13 536 VAL C CA 1
ATOM 12875 C C . VAL C 1 558 ? -25.546 -56.851 78.909 1.00 68.07 536 VAL C C 1
ATOM 12876 O O . VAL C 1 558 ? -26.264 -57.690 79.450 1.00 70.82 536 VAL C O 1
ATOM 12880 N N . LYS D 1 29 ? -27.255 -45.526 50.454 1.00 52.45 7 LYS D N 1
ATOM 12881 C CA . LYS D 1 29 ? -28.125 -44.350 50.528 1.00 51.17 7 LYS D CA 1
ATOM 12882 C C . LYS D 1 29 ? -27.708 -43.385 51.640 1.00 43.26 7 LYS D C 1
ATOM 12883 O O . LYS D 1 29 ? -28.223 -42.270 51.716 1.00 48.79 7 LYS D O 1
ATOM 12885 N N . ASP D 1 30 ? -26.819 -43.821 52.531 1.00 33.41 8 ASP D N 1
ATOM 12886 C CA . ASP D 1 30 ? -26.315 -42.956 53.591 1.00 30.23 8 ASP D CA 1
ATOM 12887 C C . ASP D 1 30 ? -24.876 -42.528 53.324 1.00 27.95 8 ASP D C 1
ATOM 12888 O O . ASP D 1 30 ? -24.116 -42.256 54.256 1.00 26.94 8 ASP D O 1
ATOM 12893 N N . TRP D 1 31 ? -24.498 -42.451 52.043 1.00 26.97 9 TRP D N 1
ATOM 12894 C CA . TRP D 1 31 ? -23.124 -42.104 51.699 1.00 28.09 9 TRP D CA 1
ATOM 12895 C C . TRP D 1 31 ? -22.723 -40.747 52.264 1.00 20.76 9 TRP D C 1
ATOM 12896 O O . TRP D 1 31 ? -21.564 -40.550 52.640 1.00 26.72 9 TRP D O 1
ATOM 12907 N N . TYR D 1 32 ? -23.668 -39.806 52.339 1.00 26.66 10 TYR D N 1
ATOM 12908 C CA . TYR D 1 32 ? -23.368 -38.448 52.771 1.00 22.99 10 TYR D CA 1
ATOM 12909 C C . TYR D 1 32 ? -23.079 -38.357 54.261 1.00 23.67 10 TYR D C 1
ATOM 12910 O O . TYR D 1 32 ? -22.617 -37.309 54.718 1.00 24.19 10 TYR D O 1
ATOM 12919 N N . GLN D 1 33 ? -23.369 -39.408 55.030 1.00 18.69 11 GLN D N 1
ATOM 12920 C CA . GLN D 1 33 ? -23.159 -39.332 56.470 1.00 21.14 11 GLN D CA 1
ATOM 12921 C C . GLN D 1 33 ? -21.712 -39.563 56.864 1.00 23.24 11 GLN D C 1
ATOM 12922 O O . GLN D 1 33 ? -21.356 -39.287 58.013 1.00 22.50 11 GLN D O 1
ATOM 12928 N N . HIS D 1 34 ? -20.878 -40.055 55.945 1.00 19.27 12 HIS D N 1
ATOM 12929 C CA . HIS D 1 34 ? -19.452 -40.209 56.218 1.00 22.71 12 HIS D CA 1
ATOM 12930 C C . HIS D 1 34 ? -18.665 -40.051 54.931 1.00 22.50 12 HIS D C 1
ATOM 12931 O O . HIS D 1 34 ? -17.699 -40.781 54.678 1.00 21.28 12 HIS D O 1
ATOM 12938 N N . ALA D 1 35 ? -19.082 -39.105 54.096 1.00 21.43 13 ALA D N 1
ATOM 12939 C CA . ALA D 1 35 ? -18.439 -38.908 52.809 1.00 19.98 13 ALA D CA 1
ATOM 12940 C C . ALA D 1 35 ? -17.037 -38.341 53.002 1.00 19.88 13 ALA D C 1
ATOM 12941 O O . ALA D 1 35 ? -16.748 -37.643 53.982 1.00 20.46 13 ALA D O 1
ATOM 12943 N N . THR D 1 36 ? -16.157 -38.674 52.073 1.00 18.75 14 THR D N 1
ATOM 12944 C CA . THR D 1 36 ? -14.816 -38.096 52.013 1.00 17.08 14 THR D CA 1
ATOM 12945 C C . THR D 1 36 ? -14.785 -37.202 50.771 1.00 22.82 14 THR D C 1
ATOM 12946 O O . THR D 1 36 ? -14.515 -37.666 49.658 1.00 18.76 14 THR D O 1
ATOM 12950 N N . PHE D 1 37 ? -15.096 -35.919 50.973 1.00 16.63 15 PHE D N 1
ATOM 12951 C CA . PHE D 1 37 ? -15.291 -34.942 49.903 1.00 23.31 15 PHE D CA 1
ATOM 12952 C C . PHE D 1 37 ? -13.973 -34.301 49.469 1.00 21.60 15 PHE D C 1
ATOM 12953 O O . PHE D 1 37 ? -13.064 -34.099 50.276 1.00 19.94 15 PHE D O 1
ATOM 12961 N N . TYR D 1 38 ? -13.911 -33.924 48.186 1.00 16.44 16 TYR D N 1
ATOM 12962 C CA . TYR D 1 38 ? -12.799 -33.180 47.600 1.00 16.16 16 TYR D CA 1
ATOM 12963 C C . TYR D 1 38 ? -13.365 -32.070 46.720 1.00 16.58 16 TYR D C 1
ATOM 12964 O O . TYR D 1 38 ? -14.210 -32.345 45.864 1.00 19.77 16 TYR D O 1
ATOM 12973 N N . GLN D 1 39 ? -12.924 -30.822 46.932 1.00 15.94 17 GLN D N 1
ATOM 12974 C CA . GLN D 1 39 ? -13.451 -29.675 46.191 1.00 17.10 17 GLN D CA 1
ATOM 12975 C C . GLN D 1 39 ? -12.585 -29.452 44.966 1.00 17.58 17 GLN D C 1
ATOM 12976 O O . GLN D 1 39 ? -11.390 -29.181 45.104 1.00 20.28 17 GLN D O 1
ATOM 12982 N N . ILE D 1 40 ? -13.184 -29.571 43.778 1.00 19.78 18 ILE D N 1
ATOM 12983 C CA . ILE D 1 40 ? -12.507 -29.280 42.517 1.00 20.75 18 ILE D CA 1
ATOM 12984 C C . ILE D 1 40 ? -12.873 -27.871 42.050 1.00 23.65 18 ILE D C 1
ATOM 12985 O O . ILE D 1 40 ? -14.059 -27.527 41.925 1.00 18.93 18 ILE D O 1
ATOM 12990 N N . TYR D 1 41 ? -11.846 -27.055 41.791 1.00 28.31 19 TYR D N 1
ATOM 12991 C CA . TYR D 1 41 ? -11.948 -25.736 41.178 1.00 21.42 19 TYR D CA 1
ATOM 12992 C C . TYR D 1 41 ? -11.617 -25.894 39.699 1.00 20.14 19 TYR D C 1
ATOM 12993 O O . TYR D 1 41 ? -10.431 -26.006 39.345 1.00 26.11 19 TYR D O 1
ATOM 13002 N N . PRO D 1 42 ? -12.606 -25.913 38.804 1.00 15.67 20 PRO D N 1
ATOM 13003 C CA . PRO D 1 42 ? -12.339 -26.397 37.436 1.00 18.88 20 PRO D CA 1
ATOM 13004 C C . PRO D 1 42 ? -11.252 -25.626 36.696 1.00 23.77 20 PRO D C 1
ATOM 13005 O O . PRO D 1 42 ? -10.497 -26.237 35.934 1.00 22.44 20 PRO D O 1
ATOM 13009 N N . ARG D 1 43 ? -11.119 -24.316 36.921 1.00 22.41 21 ARG D N 1
ATOM 13010 C CA . ARG D 1 43 ? -10.124 -23.543 36.183 1.00 22.29 21 ARG D CA 1
ATOM 13011 C C . ARG D 1 43 ? -8.696 -23.946 36.538 1.00 21.30 21 ARG D C 1
ATOM 13012 O O . ARG D 1 43 ? -7.783 -23.724 35.733 1.00 19.71 21 ARG D O 1
ATOM 13020 N N . SER D 1 44 ? -8.481 -24.558 37.710 1.00 20.67 22 SER D N 1
ATOM 13021 C CA . SER D 1 44 ? -7.143 -24.819 38.230 1.00 17.54 22 SER D CA 1
ATOM 13022 C C . SER D 1 44 ? -6.762 -26.285 38.384 1.00 16.69 22 SER D C 1
ATOM 13023 O O . SER D 1 44 ? -5.660 -26.557 38.867 1.00 22.02 22 SER D O 1
ATOM 13026 N N . PHE D 1 45 ? -7.611 -27.239 38.011 1.00 18.54 23 PHE D N 1
ATOM 13027 C CA . PHE D 1 45 ? -7.312 -28.620 38.393 1.00 20.56 23 PHE D CA 1
ATOM 13028 C C . PHE D 1 45 ? -6.389 -29.311 37.386 1.00 18.20 23 PHE D C 1
ATOM 13029 O O . PHE D 1 45 ? -5.327 -29.810 37.762 1.00 20.29 23 PHE D O 1
ATOM 13037 N N . LEU D 1 46 ? -6.778 -29.358 36.108 1.00 19.48 24 LEU D N 1
ATOM 13038 C CA . LEU D 1 46 ? -5.918 -29.972 35.096 1.00 22.36 24 LEU D CA 1
ATOM 13039 C C . LEU D 1 46 ? -6.265 -29.424 33.720 1.00 20.91 24 LEU D C 1
ATOM 13040 O O . LEU D 1 46 ? -7.424 -29.490 33.306 1.00 19.31 24 LEU D O 1
ATOM 13045 N N . ASP D 1 47 ? -5.254 -28.919 33.011 1.00 23.27 25 ASP D N 1
ATOM 13046 C CA . ASP D 1 47 ? -5.411 -28.384 31.659 1.00 24.58 25 ASP D CA 1
ATOM 13047 C C . ASP D 1 47 ? -5.106 -29.505 30.670 1.00 23.98 25 ASP D C 1
ATOM 13048 O O . ASP D 1 47 ? -3.960 -29.950 30.560 1.00 21.82 25 ASP D O 1
ATOM 13053 N N . SER D 1 48 ? -6.120 -29.964 29.945 1.00 21.18 26 SER D N 1
ATOM 13054 C CA . SER D 1 48 ? -5.899 -31.114 29.078 1.00 24.31 26 SER D CA 1
ATOM 13055 C C . SER D 1 48 ? -5.445 -30.725 27.680 1.00 27.21 26 SER D C 1
ATOM 13056 O O . SER D 1 48 ? -5.095 -31.614 26.894 1.00 27.27 26 SER D O 1
ATOM 13059 N N . ASN D 1 49 ? -5.426 -29.433 27.343 1.00 26.98 27 ASN D N 1
ATOM 13060 C CA . ASN D 1 49 ? -5.180 -29.089 25.946 1.00 31.12 27 ASN D CA 1
ATOM 13061 C C . ASN D 1 49 ? -4.241 -27.896 25.764 1.00 30.31 27 ASN D C 1
ATOM 13062 O O . ASN D 1 49 ? -4.179 -27.338 24.662 1.00 30.24 27 ASN D O 1
ATOM 13067 N N . GLY D 1 50 ? -3.504 -27.493 26.797 1.00 32.54 28 GLY D N 1
ATOM 13068 C CA . GLY D 1 50 ? -2.368 -26.610 26.598 1.00 22.92 28 GLY D CA 1
ATOM 13069 C C . GLY D 1 50 ? -2.661 -25.134 26.430 1.00 24.58 28 GLY D C 1
ATOM 13070 O O . GLY D 1 50 ? -1.798 -24.403 25.939 1.00 27.04 28 GLY D O 1
ATOM 13071 N N . ASP D 1 51 ? -3.844 -24.661 26.802 1.00 22.41 29 ASP D N 1
ATOM 13072 C CA . ASP D 1 51 ? -4.098 -23.228 26.791 1.00 23.45 29 ASP D CA 1
ATOM 13073 C C . ASP D 1 51 ? -3.844 -22.589 28.153 1.00 23.34 29 ASP D C 1
ATOM 13074 O O . ASP D 1 51 ? -4.084 -21.385 28.315 1.00 22.74 29 ASP D O 1
ATOM 13079 N N . GLY D 1 52 ? -3.372 -23.370 29.125 1.00 23.90 30 GLY D N 1
ATOM 13080 C CA . GLY D 1 52 ? -3.120 -22.871 30.461 1.00 21.64 30 GLY D CA 1
ATOM 13081 C C . GLY D 1 52 ? -4.346 -22.765 31.330 1.00 20.00 30 GLY D C 1
ATOM 13082 O O . GLY D 1 52 ? -4.275 -22.175 32.415 1.00 20.02 30 GLY D O 1
ATOM 13083 N N . ILE D 1 53 ? -5.474 -23.306 30.895 1.00 19.70 31 ILE D N 1
ATOM 13084 C CA . ILE D 1 53 ? -6.723 -23.184 31.637 1.00 24.81 31 ILE D CA 1
ATOM 13085 C C . ILE D 1 53 ? -7.225 -24.587 31.952 1.00 20.02 31 ILE D C 1
ATOM 13086 O O . ILE D 1 53 ? -7.227 -25.452 31.080 1.00 17.09 31 ILE D O 1
ATOM 13091 N N . GLY D 1 54 ? -7.618 -24.837 33.198 1.00 19.45 32 GLY D N 1
ATOM 13092 C CA . GLY D 1 54 ? -8.190 -26.133 33.510 1.00 18.61 32 GLY D CA 1
ATOM 13093 C C . GLY D 1 54 ? -9.472 -26.378 32.734 1.00 21.03 32 GLY D C 1
ATOM 13094 O O . GLY D 1 54 ? -10.164 -25.445 32.335 1.00 20.97 32 GLY D O 1
ATOM 13095 N N . ASP D 1 55 ? -9.801 -27.655 32.516 1.00 16.12 33 ASP D N 1
ATOM 13096 C CA . ASP D 1 55 ? -10.995 -27.958 31.741 1.00 22.21 33 ASP D CA 1
ATOM 13097 C C . ASP D 1 55 ? -11.601 -29.262 32.237 1.00 21.84 33 ASP D C 1
ATOM 13098 O O . ASP D 1 55 ? -10.985 -30.010 33.007 1.00 20.18 33 ASP D O 1
ATOM 13103 N N . LEU D 1 56 ? -12.832 -29.524 31.790 1.00 20.20 34 LEU D N 1
ATOM 13104 C CA . LEU D 1 56 ? -13.566 -30.677 32.307 1.00 17.52 34 LEU D CA 1
ATOM 13105 C C . LEU D 1 56 ? -12.884 -31.987 31.919 1.00 20.82 34 LEU D C 1
ATOM 13106 O O . LEU D 1 56 ? -12.769 -32.898 32.745 1.00 22.86 34 LEU D O 1
ATOM 13111 N N . ALA D 1 57 ? -12.399 -32.095 30.675 1.00 23.84 35 ALA D N 1
ATOM 13112 C CA . ALA D 1 57 ? -11.698 -33.314 30.271 1.00 21.35 35 ALA D CA 1
ATOM 13113 C C . ALA D 1 57 ? -10.520 -33.607 31.196 1.00 22.62 35 ALA D C 1
ATOM 13114 O O . ALA D 1 57 ? -10.299 -34.762 31.584 1.00 22.34 35 ALA D O 1
ATOM 13116 N N . GLY D 1 58 ? -9.758 -32.572 31.565 1.00 21.54 36 GLY D N 1
ATOM 13117 C CA . GLY D 1 58 ? -8.683 -32.758 32.523 1.00 21.69 36 GLY D CA 1
ATOM 13118 C C . GLY D 1 58 ? -9.176 -33.292 33.854 1.00 24.05 36 GLY D C 1
ATOM 13119 O O . GLY D 1 58 ? -8.567 -34.200 34.431 1.00 21.39 36 GLY D O 1
ATOM 13120 N N . ILE D 1 59 ? -10.294 -32.750 34.357 1.00 18.30 37 ILE D N 1
ATOM 13121 C CA . ILE D 1 59 ? -10.874 -33.288 35.587 1.00 18.80 37 ILE D CA 1
ATOM 13122 C C . ILE D 1 59 ? -11.231 -34.748 35.396 1.00 20.44 37 ILE D C 1
ATOM 13123 O O . ILE D 1 59 ? -10.980 -35.591 36.264 1.00 19.93 37 ILE D O 1
ATOM 13128 N N . THR D 1 60 ? -11.828 -35.073 34.254 1.00 18.25 38 THR D N 1
ATOM 13129 C CA . THR D 1 60 ? -12.271 -36.439 34.036 1.00 22.00 38 THR D CA 1
ATOM 13130 C C . THR D 1 60 ? -11.105 -37.411 34.106 1.00 19.00 38 THR D C 1
ATOM 13131 O O . THR D 1 60 ? -11.226 -38.500 34.678 1.00 18.96 38 THR D O 1
ATOM 13135 N N . SER D 1 61 ? -9.956 -37.020 33.549 1.00 20.23 39 SER D N 1
ATOM 13136 C CA . SER D 1 61 ? -8.779 -37.874 33.528 1.00 23.43 39 SER D CA 1
ATOM 13137 C C . SER D 1 61 ? -8.172 -38.079 34.908 1.00 28.02 39 SER D C 1
ATOM 13138 O O . SER D 1 61 ? -7.238 -38.877 35.032 1.00 19.96 39 SER D O 1
ATOM 13141 N N . LYS D 1 62 ? -8.657 -37.377 35.938 1.00 21.11 40 LYS D N 1
ATOM 13142 C CA . LYS D 1 62 ? -8.079 -37.485 37.273 1.00 23.68 40 LYS D CA 1
ATOM 13143 C C . LYS D 1 62 ? -9.051 -38.060 38.298 1.00 19.51 40 LYS D C 1
ATOM 13144 O O . LYS D 1 62 ? -8.752 -38.056 39.503 1.00 21.66 40 LYS D O 1
ATOM 13150 N N . MET D 1 63 ? -10.200 -38.576 37.866 1.00 27.67 41 MET D N 1
ATOM 13151 C CA . MET D 1 63 ? -11.118 -39.147 38.847 1.00 27.81 41 MET D CA 1
ATOM 13152 C C . MET D 1 63 ? -10.580 -40.448 39.426 1.00 26.92 41 MET D C 1
ATOM 13153 O O . MET D 1 63 ? -10.791 -40.726 40.617 1.00 21.09 41 MET D O 1
ATOM 13158 N N . LYS D 1 64 ? -9.852 -41.227 38.619 1.00 25.03 42 LYS D N 1
ATOM 13159 C CA . LYS D 1 64 ? -9.129 -42.380 39.144 1.00 19.76 42 LYS D CA 1
ATOM 13160 C C . LYS D 1 64 ? -8.142 -41.960 40.230 1.00 26.20 42 LYS D C 1
ATOM 13161 O O . LYS D 1 64 ? -8.052 -42.602 41.284 1.00 21.55 42 LYS D O 1
ATOM 13167 N N . TYR D 1 65 ? -7.372 -40.896 39.974 1.00 21.40 43 TYR D N 1
ATOM 13168 C CA . TYR D 1 65 ? -6.489 -40.341 40.997 1.00 21.83 43 TYR D CA 1
ATOM 13169 C C . TYR D 1 65 ? -7.253 -40.075 42.293 1.00 20.43 43 TYR D C 1
ATOM 13170 O O . TYR D 1 65 ? -6.815 -40.471 43.380 1.00 21.34 43 TYR D O 1
ATOM 13179 N N . LEU D 1 66 ? -8.413 -39.418 42.196 1.00 19.55 44 LEU D N 1
ATOM 13180 C CA . LEU D 1 66 ? -9.134 -39.064 43.414 1.00 20.15 44 LEU D CA 1
ATOM 13181 C C . LEU D 1 66 ? -9.637 -40.310 44.129 1.00 26.99 44 LEU D C 1
ATOM 13182 O O . LEU D 1 66 ? -9.540 -40.404 45.359 1.00 23.96 44 LEU D O 1
ATOM 13187 N N . ALA D 1 67 ? -10.158 -41.288 43.378 1.00 19.76 45 ALA D N 1
ATOM 13188 C CA . ALA D 1 67 ? -10.528 -42.552 44.007 1.00 21.55 45 ALA D CA 1
ATOM 13189 C C . ALA D 1 67 ? -9.312 -43.195 44.658 1.00 22.30 45 ALA D C 1
ATOM 13190 O O . ALA D 1 67 ? -9.390 -43.696 45.786 1.00 26.57 45 ALA D O 1
ATOM 13192 N N . ASP D 1 68 ? -8.164 -43.144 43.983 1.00 23.90 46 ASP D N 1
ATOM 13193 C CA . ASP D 1 68 ? -6.970 -43.785 44.517 1.00 29.28 46 ASP D CA 1
ATOM 13194 C C . ASP D 1 68 ? -6.542 -43.183 45.851 1.00 29.35 46 ASP D C 1
ATOM 13195 O O . ASP D 1 68 ? -5.964 -43.886 46.681 1.00 24.68 46 ASP D O 1
ATOM 13200 N N . ILE D 1 69 ? -6.812 -41.899 46.091 1.00 23.21 47 ILE D N 1
ATOM 13201 C CA . ILE D 1 69 ? -6.425 -41.289 47.361 1.00 25.02 47 ILE D CA 1
ATOM 13202 C C . ILE D 1 69 ? -7.574 -41.273 48.367 1.00 24.02 47 ILE D C 1
ATOM 13203 O O . ILE D 1 69 ? -7.484 -40.586 49.388 1.00 25.89 47 ILE D O 1
ATOM 13208 N N . GLY D 1 70 ? -8.653 -42.016 48.106 1.00 22.18 48 GLY D N 1
ATOM 13209 C CA . GLY D 1 70 ? -9.711 -42.210 49.079 1.00 22.14 48 GLY D CA 1
ATOM 13210 C C . GLY D 1 70 ? -10.896 -41.270 49.001 1.00 26.60 48 GLY D C 1
ATOM 13211 O O . GLY D 1 70 ? -11.718 -41.263 49.927 1.00 22.96 48 GLY D O 1
ATOM 13212 N N . ILE D 1 71 ? -11.029 -40.496 47.930 1.00 22.77 49 ILE D N 1
ATOM 13213 C CA . ILE D 1 71 ? -12.184 -39.616 47.766 1.00 18.74 49 ILE D CA 1
ATOM 13214 C C . ILE D 1 71 ? -13.373 -40.440 47.287 1.00 20.02 49 ILE D C 1
ATOM 13215 O O . ILE D 1 71 ? -13.230 -41.298 46.401 1.00 20.34 49 ILE D O 1
ATOM 13220 N N . ASP D 1 72 ? -14.567 -40.191 47.854 1.00 19.09 50 ASP D N 1
ATOM 13221 C CA . ASP D 1 72 ? -15.784 -40.753 47.273 1.00 18.43 50 ASP D CA 1
ATOM 13222 C C . ASP D 1 72 ? -16.840 -39.700 46.968 1.00 22.30 50 ASP D C 1
ATOM 13223 O O . ASP D 1 72 ? -17.974 -40.054 46.615 1.00 18.89 50 ASP D O 1
ATOM 13228 N N . ALA D 1 73 ? -16.503 -38.420 47.057 1.00 17.56 51 ALA D N 1
ATOM 13229 C CA . ALA D 1 73 ? -17.474 -37.413 46.675 1.00 18.65 51 ALA D CA 1
ATOM 13230 C C . ALA D 1 73 ? -16.717 -36.151 46.312 1.00 16.61 51 ALA D C 1
ATOM 13231 O O . ALA D 1 73 ? -15.706 -35.829 46.937 1.00 21.17 51 ALA D O 1
ATOM 13233 N N . THR D 1 74 ? -17.173 -35.483 45.269 1.00 16.55 52 THR D N 1
ATOM 13234 C CA . THR D 1 74 ? -16.542 -34.249 44.839 1.00 20.52 52 THR D CA 1
ATOM 13235 C C . THR D 1 74 ? -17.533 -33.102 44.923 1.00 19.52 52 THR D C 1
ATOM 13236 O O . THR D 1 74 ? -18.733 -33.269 44.690 1.00 24.56 52 THR D O 1
ATOM 13240 N N . TRP D 1 75 ? -17.010 -31.936 45.239 1.00 18.90 53 TRP D N 1
ATOM 13241 C CA . TRP D 1 75 ? -17.747 -30.691 45.141 1.00 19.42 53 TRP D CA 1
ATOM 13242 C C . TRP D 1 75 ? -17.148 -29.957 43.949 1.00 17.28 53 TRP D C 1
ATOM 13243 O O . TRP D 1 75 ? -15.974 -29.567 43.970 1.00 22.81 53 TRP D O 1
ATOM 13254 N N . LEU D 1 76 ? -17.928 -29.830 42.886 1.00 19.64 54 LEU D N 1
ATOM 13255 C CA . LEU D 1 76 ? -17.478 -29.135 41.683 1.00 15.66 54 LEU D CA 1
ATOM 13256 C C . LEU D 1 76 ? -17.915 -27.676 41.776 1.00 15.49 54 LEU D C 1
ATOM 13257 O O . LEU D 1 76 ? -19.117 -27.372 41.716 1.00 19.45 54 LEU D O 1
ATOM 13262 N N . SER D 1 77 ? -16.941 -26.775 41.936 1.00 24.30 55 SER D N 1
ATOM 13263 C CA . SER D 1 77 ? -17.201 -25.347 41.831 1.00 20.58 55 SER D CA 1
ATOM 13264 C C . SER D 1 77 ? -17.777 -25.037 40.451 1.00 16.73 55 SER D C 1
ATOM 13265 O O . SER D 1 77 ? -17.549 -25.795 39.502 1.00 16.60 55 SER D O 1
ATOM 13268 N N . PRO D 1 78 ? -18.533 -23.951 40.311 1.00 16.93 56 PRO D N 1
ATOM 13269 C CA . PRO D 1 78 ? -19.418 -23.804 39.139 1.00 18.17 56 PRO D CA 1
ATOM 13270 C C . PRO D 1 78 ? -18.636 -23.781 37.842 1.00 19.70 56 PRO D C 1
ATOM 13271 O O . PRO D 1 78 ? -17.753 -22.929 37.652 1.00 20.48 56 PRO D O 1
ATOM 13275 N N . PRO D 1 79 ? -18.949 -24.701 36.926 1.00 16.15 57 PRO D N 1
ATOM 13276 C CA . PRO D 1 79 ? -18.366 -24.678 35.576 1.00 19.23 57 PRO D CA 1
ATOM 13277 C C . PRO D 1 79 ? -19.250 -23.989 34.546 1.00 24.72 57 PRO D C 1
ATOM 13278 O O . PRO D 1 79 ? -19.015 -24.184 33.348 1.00 22.65 57 PRO D O 1
ATOM 13282 N N . PHE D 1 80 ? -20.251 -23.233 34.980 1.00 19.05 58 PHE D N 1
ATOM 13283 C CA . PHE D 1 80 ? -21.230 -22.647 34.082 1.00 15.63 58 PHE D CA 1
ATOM 13284 C C . PHE D 1 80 ? -20.650 -21.453 33.336 1.00 15.59 58 PHE D C 1
ATOM 13285 O O . PHE D 1 80 ? -19.659 -20.839 33.751 1.00 18.31 58 PHE D O 1
ATOM 13293 N N . LYS D 1 81 ? -21.298 -21.130 32.219 1.00 20.46 59 LYS D N 1
ATOM 13294 C CA . LYS D 1 81 ? -20.906 -19.968 31.442 1.00 15.71 59 LYS D CA 1
ATOM 13295 C C . LYS D 1 81 ? -20.962 -18.734 32.334 1.00 22.64 59 LYS D C 1
ATOM 13296 O O . LYS D 1 81 ? -21.967 -18.481 33.012 1.00 19.67 59 LYS D O 1
ATOM 13300 N N . SER D 1 82 ? -19.870 -17.979 32.341 1.00 19.30 60 SER D N 1
ATOM 13301 C CA . SER D 1 82 ? -19.705 -16.886 33.278 1.00 22.47 60 SER D CA 1
ATOM 13302 C C . SER D 1 82 ? -18.707 -15.890 32.707 1.00 15.31 60 SER D C 1
ATOM 13303 O O . SER D 1 82 ? -17.665 -16.307 32.179 1.00 19.27 60 SER D O 1
ATOM 13306 N N . PRO D 1 83 ? -18.966 -14.582 32.816 1.00 20.08 61 PRO D N 1
ATOM 13307 C CA . PRO D 1 83 ? -17.934 -13.594 32.433 1.00 21.10 61 PRO D CA 1
ATOM 13308 C C . PRO D 1 83 ? -16.723 -13.584 33.356 1.00 22.92 61 PRO D C 1
ATOM 13309 O O . PRO D 1 83 ? -15.744 -12.889 33.055 1.00 18.44 61 PRO D O 1
ATOM 13313 N N . LEU D 1 84 ? -16.788 -14.290 34.486 1.00 20.43 62 LEU D N 1
ATOM 13314 C CA . LEU D 1 84 ? -15.680 -14.525 35.410 1.00 18.90 62 LEU D CA 1
ATOM 13315 C C . LEU D 1 84 ? -15.366 -13.317 36.279 1.00 19.93 62 LEU D C 1
ATOM 13316 O O . LEU D 1 84 ? -14.271 -13.251 36.852 1.00 20.95 62 LEU D O 1
ATOM 13321 N N . LYS D 1 85 ? -16.292 -12.362 36.424 1.00 14.78 63 LYS D N 1
ATOM 13322 C CA . LYS D 1 85 ? -16.090 -11.326 37.440 1.00 14.65 63 LYS D CA 1
ATOM 13323 C C . LYS D 1 85 ? -16.031 -11.918 38.845 1.00 21.69 63 LYS D C 1
ATOM 13324 O O . LYS D 1 85 ? -15.395 -11.334 39.727 1.00 22.49 63 LYS D O 1
ATOM 13330 N N . ASP D 1 86 ? -16.663 -13.070 39.067 1.00 20.70 64 ASP D N 1
ATOM 13331 C CA . ASP D 1 86 ? -16.542 -13.823 40.316 1.00 18.25 64 ASP D CA 1
ATOM 13332 C C . ASP D 1 86 ? -16.258 -15.284 39.998 1.00 23.07 64 ASP D C 1
ATOM 13333 O O . ASP D 1 86 ? -16.667 -16.185 40.735 1.00 20.08 64 ASP D O 1
ATOM 13338 N N . PHE D 1 87 ? -15.595 -15.516 38.865 1.00 22.27 65 PHE D N 1
ATOM 13339 C CA . PHE D 1 87 ? -15.096 -16.820 38.431 1.00 23.40 65 PHE D CA 1
ATOM 13340 C C . PHE D 1 87 ? -16.071 -17.960 38.673 1.00 23.05 65 PHE D C 1
ATOM 13341 O O . PHE D 1 87 ? -15.821 -18.856 39.488 1.00 20.58 65 PHE D O 1
ATOM 13349 N N . GLY D 1 88 ? -17.190 -17.925 37.951 1.00 19.51 66 GLY D N 1
ATOM 13350 C CA . GLY D 1 88 ? -18.182 -18.971 37.958 1.00 19.26 66 GLY D CA 1
ATOM 13351 C C . GLY D 1 88 ? -19.399 -18.651 38.793 1.00 21.83 66 GLY D C 1
ATOM 13352 O O . GLY D 1 88 ? -20.488 -19.152 38.507 1.00 19.37 66 GLY D O 1
ATOM 13353 N N . TYR D 1 89 ? -19.236 -17.840 39.828 1.00 23.23 67 TYR D N 1
ATOM 13354 C CA . TYR D 1 89 ? -20.351 -17.455 40.669 1.00 23.29 67 TYR D CA 1
ATOM 13355 C C . TYR D 1 89 ? -21.119 -16.259 40.115 1.00 24.31 67 TYR D C 1
ATOM 13356 O O . TYR D 1 89 ? -22.102 -15.844 40.731 1.00 26.22 67 TYR D O 1
ATOM 13365 N N . ASP D 1 90 ? -20.706 -15.716 38.961 1.00 23.88 68 ASP D N 1
ATOM 13366 C CA . ASP D 1 90 ? -21.507 -14.769 38.178 1.00 21.55 68 ASP D CA 1
ATOM 13367 C C . ASP D 1 90 ? -21.873 -15.478 36.872 1.00 21.01 68 ASP D C 1
ATOM 13368 O O . ASP D 1 90 ? -21.117 -15.446 35.902 1.00 18.28 68 ASP D O 1
ATOM 13373 N N . VAL D 1 91 ? -23.052 -16.098 36.847 1.00 15.09 69 VAL D N 1
ATOM 13374 C CA . VAL D 1 91 ? -23.431 -17.055 35.801 1.00 15.45 69 VAL D CA 1
ATOM 13375 C C . VAL D 1 91 ? -24.238 -16.356 34.719 1.00 17.99 69 VAL D C 1
ATOM 13376 O O . VAL D 1 91 ? -25.284 -15.760 35.010 1.00 19.27 69 VAL D O 1
ATOM 13380 N N . SER D 1 92 ? -23.802 -16.491 33.459 1.00 19.98 70 SER D N 1
ATOM 13381 C CA . SER D 1 92 ? -24.526 -15.913 32.329 1.00 22.38 70 SER D CA 1
ATOM 13382 C C . SER D 1 92 ? -25.443 -16.903 31.622 1.00 23.51 70 SER D C 1
ATOM 13383 O O . SER D 1 92 ? -26.239 -16.484 30.778 1.00 21.57 70 SER D O 1
ATOM 13386 N N . ASP D 1 93 ? -25.325 -18.204 31.910 1.00 18.92 71 ASP D N 1
ATOM 13387 C CA . ASP D 1 93 ? -26.265 -19.205 31.412 1.00 23.86 71 ASP D CA 1
ATOM 13388 C C . ASP D 1 93 ? -26.199 -20.371 32.388 1.00 17.23 71 ASP D C 1
ATOM 13389 O O . ASP D 1 93 ? -25.161 -21.031 32.476 1.00 21.45 71 ASP D O 1
ATOM 13394 N N . PHE D 1 94 ? -27.281 -20.591 33.136 1.00 20.43 72 PHE D N 1
ATOM 13395 C CA . PHE D 1 94 ? -27.343 -21.647 34.142 1.00 18.95 72 PHE D CA 1
ATOM 13396 C C . PHE D 1 94 ? -27.422 -23.041 33.525 1.00 20.74 72 PHE D C 1
ATOM 13397 O O . PHE D 1 94 ? -27.274 -24.027 34.250 1.00 21.41 72 PHE D O 1
ATOM 13405 N N . TYR D 1 95 ? -27.628 -23.145 32.213 1.00 19.95 73 TYR D N 1
ATOM 13406 C CA . TYR D 1 95 ? -27.744 -24.431 31.542 1.00 18.62 73 TYR D CA 1
ATOM 13407 C C . TYR D 1 95 ? -26.525 -24.803 30.706 1.00 24.26 73 TYR D C 1
ATOM 13408 O O . TYR D 1 95 ? -26.530 -25.863 30.068 1.00 23.18 73 TYR D O 1
ATOM 13417 N N . ALA D 1 96 ? -25.485 -23.974 30.679 1.00 19.34 74 ALA D N 1
ATOM 13418 C CA . ALA D 1 96 ? -24.377 -24.174 29.758 1.00 22.77 74 ALA D CA 1
ATOM 13419 C C . ALA D 1 96 ? -23.049 -24.138 30.500 1.00 25.16 74 ALA D C 1
ATOM 13420 O O . ALA D 1 96 ? -22.917 -23.509 31.560 1.00 22.62 74 ALA D O 1
ATOM 13422 N N . ILE D 1 97 ? -22.059 -24.848 29.933 1.00 21.08 75 ILE D N 1
ATOM 13423 C CA . ILE D 1 97 ? -20.700 -24.911 30.465 1.00 18.17 75 ILE D CA 1
ATOM 13424 C C . ILE D 1 97 ? -19.884 -23.766 29.868 1.00 25.05 75 ILE D C 1
ATOM 13425 O O . ILE D 1 97 ? -20.038 -23.438 28.690 1.00 21.19 75 ILE D O 1
ATOM 13430 N N . GLN D 1 98 ? -19.019 -23.153 30.681 1.00 19.76 76 GLN D N 1
ATOM 13431 C CA . GLN D 1 98 ? -18.075 -22.159 30.187 1.00 21.97 76 GLN D CA 1
ATOM 13432 C C . GLN D 1 98 ? -17.274 -22.729 29.014 1.00 20.98 76 GLN D C 1
ATOM 13433 O O . GLN D 1 98 ? -16.740 -23.841 29.120 1.00 17.66 76 GLN D O 1
ATOM 13439 N N . PRO D 1 99 ? -17.151 -21.996 27.892 1.00 17.60 77 PRO D N 1
ATOM 13440 C CA . PRO D 1 99 ? -16.638 -22.626 26.656 1.00 20.97 77 PRO D CA 1
ATOM 13441 C C . PRO D 1 99 ? -15.263 -23.257 26.795 1.00 19.95 77 PRO D C 1
ATOM 13442 O O . PRO D 1 99 ? -15.041 -24.354 26.267 1.00 18.77 77 PRO D O 1
ATOM 13446 N N . GLU D 1 100 ? -14.329 -22.598 27.478 1.00 16.51 78 GLU D N 1
ATOM 13447 C CA . GLU D 1 100 ? -12.986 -23.157 27.580 1.00 18.54 78 GLU D CA 1
ATOM 13448 C C . GLU D 1 100 ? -12.915 -24.362 28.520 1.00 21.65 78 GLU D C 1
ATOM 13449 O O . GLU D 1 100 ? -11.884 -25.049 28.547 1.00 21.64 78 GLU D O 1
ATOM 13455 N N . TYR D 1 101 ? -13.985 -24.660 29.254 1.00 18.61 79 TYR D N 1
ATOM 13456 C CA . TYR D 1 101 ? -14.055 -25.896 30.040 1.00 21.39 79 TYR D CA 1
ATOM 13457 C C . TYR D 1 101 ? -14.644 -27.067 29.274 1.00 19.40 79 TYR D C 1
ATOM 13458 O O . TYR D 1 101 ? -14.361 -28.218 29.619 1.00 21.08 79 TYR D O 1
ATOM 13467 N N . GLY D 1 102 ? -15.474 -26.809 28.279 1.00 18.96 80 GLY D N 1
ATOM 13468 C CA . GLY D 1 102 ? -16.086 -27.854 27.491 1.00 21.57 80 GLY D CA 1
ATOM 13469 C C . GLY D 1 102 ? -17.547 -27.554 27.245 1.00 19.61 80 GLY D C 1
ATOM 13470 O O . GLY D 1 102 ? -17.971 -26.402 27.258 1.00 23.04 80 GLY D O 1
ATOM 13471 N N . ASN D 1 103 ? -18.316 -28.612 26.982 1.00 17.38 81 ASN D N 1
ATOM 13472 C CA . ASN D 1 103 ? -19.761 -28.449 26.863 1.00 19.49 81 ASN D CA 1
ATOM 13473 C C . ASN D 1 103 ? -20.455 -29.545 27.656 1.00 20.76 81 ASN D C 1
ATOM 13474 O O . ASN D 1 103 ? -19.807 -30.235 28.453 1.00 22.69 81 ASN D O 1
ATOM 13479 N N . LEU D 1 104 ? -21.762 -29.723 27.454 1.00 21.35 82 LEU D N 1
ATOM 13480 C CA . LEU D 1 104 ? -22.486 -30.700 28.263 1.00 20.25 82 LEU D CA 1
ATOM 13481 C C . LEU D 1 104 ? -22.034 -32.128 27.998 1.00 26.71 82 LEU D C 1
ATOM 13482 O O . LEU D 1 104 ? -22.201 -32.990 28.871 1.00 20.82 82 LEU D O 1
ATOM 13487 N N . THR D 1 105 ? -21.474 -32.398 26.812 1.00 24.17 83 THR D N 1
ATOM 13488 C CA . THR D 1 105 ? -20.923 -33.719 26.537 1.00 25.63 83 THR D CA 1
ATOM 13489 C C . THR D 1 105 ? -19.729 -34.020 27.436 1.00 20.54 83 THR D C 1
ATOM 13490 O O . THR D 1 105 ? -19.619 -35.129 27.975 1.00 20.60 83 THR D O 1
ATOM 13494 N N . ASP D 1 106 ? -18.828 -33.048 27.598 1.00 19.74 84 ASP D N 1
ATOM 13495 C CA . ASP D 1 106 ? -17.716 -33.193 28.531 1.00 18.93 84 ASP D CA 1
ATOM 13496 C C . ASP D 1 106 ? -18.222 -33.311 29.958 1.00 23.90 84 ASP D C 1
ATOM 13497 O O . ASP D 1 106 ? -17.683 -34.091 30.755 1.00 23.13 84 ASP D O 1
ATOM 13502 N N . PHE D 1 107 ? -19.264 -32.550 30.297 1.00 19.48 85 PHE D N 1
ATOM 13503 C CA . PHE D 1 107 ? -19.819 -32.643 31.639 1.00 19.49 85 PHE D CA 1
ATOM 13504 C C . PHE D 1 107 ? -20.382 -34.039 31.887 1.00 20.37 85 PHE D C 1
ATOM 13505 O O . PHE D 1 107 ? -20.165 -34.629 32.955 1.00 16.88 85 PHE D O 1
ATOM 13513 N N . ASP D 1 108 ? -21.078 -34.602 30.894 1.00 21.28 86 ASP D N 1
ATOM 13514 C CA . ASP D 1 108 ? -21.648 -35.937 31.062 1.00 25.14 86 ASP D CA 1
ATOM 13515 C C . ASP D 1 108 ? -20.551 -36.989 31.195 1.00 22.27 86 ASP D C 1
ATOM 13516 O O . ASP D 1 108 ? -20.693 -37.957 31.955 1.00 25.55 86 ASP D O 1
ATOM 13521 N N . LYS D 1 109 ? -19.451 -36.820 30.462 1.00 21.30 87 LYS D N 1
ATOM 13522 C CA . LYS D 1 109 ? -18.324 -37.733 30.604 1.00 19.95 87 LYS D CA 1
ATOM 13523 C C . LYS D 1 109 ? -17.702 -37.624 31.989 1.00 20.84 87 LYS D C 1
ATOM 13524 O O . LYS D 1 109 ? -17.247 -38.626 32.556 1.00 20.82 87 LYS D O 1
ATOM 13530 N N . LEU D 1 110 ? -17.670 -36.414 32.546 1.00 17.99 88 LEU D N 1
ATOM 13531 C CA . LEU D 1 110 ? -17.179 -36.244 33.908 1.00 20.08 88 LEU D CA 1
ATOM 13532 C C . LEU D 1 110 ? -18.087 -36.940 34.914 1.00 19.49 88 LEU D C 1
ATOM 13533 O O . LEU D 1 110 ? -17.607 -37.615 35.830 1.00 19.76 88 LEU D O 1
ATOM 13538 N N . VAL D 1 111 ? -19.402 -36.783 34.770 1.00 22.05 89 VAL D N 1
ATOM 13539 C CA . VAL D 1 111 ? -20.313 -37.441 35.700 1.00 21.70 89 VAL D CA 1
ATOM 13540 C C . VAL D 1 111 ? -20.130 -38.947 35.616 1.00 23.50 89 VAL D C 1
ATOM 13541 O O . VAL D 1 111 ? -20.027 -39.636 36.638 1.00 24.07 89 VAL D O 1
ATOM 13545 N N . GLU D 1 112 ? -20.015 -39.477 34.399 1.00 17.51 90 GLU D N 1
ATOM 13546 C CA . GLU D 1 112 ? -19.935 -40.927 34.280 1.00 25.15 90 GLU D CA 1
ATOM 13547 C C . GLU D 1 112 ? -18.583 -41.470 34.742 1.00 20.01 90 GLU D C 1
ATOM 13548 O O . GLU D 1 112 ? -18.530 -42.571 35.295 1.00 20.57 90 GLU D O 1
ATOM 13554 N N . GLU D 1 113 ? -17.489 -40.716 34.556 1.00 22.87 91 GLU D N 1
ATOM 13555 C CA . GLU D 1 113 ? -16.198 -41.209 35.037 1.00 17.69 91 GLU D CA 1
ATOM 13556 C C . GLU D 1 113 ? -16.103 -41.108 36.555 1.00 18.66 91 GLU D C 1
ATOM 13557 O O . GLU D 1 113 ? -15.501 -41.981 37.198 1.00 24.66 91 GLU D O 1
ATOM 13563 N N . SER D 1 114 ? -16.704 -40.075 37.148 1.00 19.96 92 SER D N 1
ATOM 13564 C CA . SER D 1 114 ? -16.825 -40.044 38.605 1.00 20.50 92 SER D CA 1
ATOM 13565 C C . SER D 1 114 ? -17.583 -41.262 39.101 1.00 20.73 92 SER D C 1
ATOM 13566 O O . SER D 1 114 ? -17.116 -41.981 39.993 1.00 21.33 92 SER D O 1
ATOM 13569 N N . HIS D 1 115 ? -18.753 -41.523 38.507 1.00 18.36 93 HIS D N 1
ATOM 13570 C CA . HIS D 1 115 ? -19.587 -42.643 38.938 1.00 26.15 93 HIS D CA 1
ATOM 13571 C C . HIS D 1 115 ? -18.880 -43.980 38.736 1.00 25.68 93 HIS D C 1
ATOM 13572 O O . HIS D 1 115 ? -18.991 -44.888 39.572 1.00 22.43 93 HIS D O 1
ATOM 13579 N N . LYS D 1 116 ? -18.132 -44.109 37.644 1.00 22.23 94 LYS D N 1
ATOM 13580 C CA . LYS D 1 116 ? -17.352 -45.324 37.408 1.00 25.57 94 LYS D CA 1
ATOM 13581 C C . LYS D 1 116 ? -16.328 -45.563 38.514 1.00 29.21 94 LYS D C 1
ATOM 13582 O O . LYS D 1 116 ? -16.006 -46.717 38.828 1.00 24.39 94 LYS D O 1
ATOM 13588 N N . ASN D 1 117 ? -15.819 -44.494 39.123 1.00 24.61 95 ASN D N 1
ATOM 13589 C CA . ASN D 1 117 ? -14.836 -44.593 40.190 1.00 19.37 95 ASN D CA 1
ATOM 13590 C C . ASN D 1 117 ? -15.470 -44.544 41.574 1.00 18.39 95 ASN D C 1
ATOM 13591 O O . ASN D 1 117 ? -14.757 -44.406 42.568 1.00 20.07 95 ASN D O 1
ATOM 13596 N N . GLY D 1 118 ? -16.791 -44.664 41.658 1.00 20.34 96 GLY D N 1
ATOM 13597 C CA . GLY D 1 118 ? -17.449 -44.678 42.950 1.00 22.46 96 GLY D CA 1
ATOM 13598 C C . GLY D 1 118 ? -17.465 -43.334 43.638 1.00 24.38 96 GLY D C 1
ATOM 13599 O O . GLY D 1 118 ? -17.450 -43.277 44.872 1.00 21.55 96 GLY D O 1
ATOM 13600 N N . ILE D 1 119 ? -17.518 -42.249 42.867 1.00 18.67 97 ILE D N 1
ATOM 13601 C CA . ILE D 1 119 ? -17.477 -40.886 43.384 1.00 18.64 97 ILE D CA 1
ATOM 13602 C C . ILE D 1 119 ? -18.794 -40.190 43.063 1.00 20.25 97 ILE D C 1
ATOM 13603 O O . ILE D 1 119 ? -19.244 -40.189 41.906 1.00 18.94 97 ILE D O 1
ATOM 13608 N N . LYS D 1 120 ? -19.415 -39.615 44.085 1.00 17.28 98 LYS D N 1
ATOM 13609 C CA . LYS D 1 120 ? -20.608 -38.799 43.897 1.00 19.27 98 LYS D CA 1
ATOM 13610 C C . LYS D 1 120 ? -20.204 -37.385 43.498 1.00 24.51 98 LYS D C 1
ATOM 13611 O O . LYS D 1 120 ? -19.205 -36.858 43.987 1.00 24.87 98 LYS D O 1
ATOM 13617 N N . LEU D 1 121 ? -20.988 -36.763 42.617 1.00 21.30 99 LEU D N 1
ATOM 13618 C CA . LEU D 1 121 ? -20.713 -35.400 42.158 1.00 18.17 99 LEU D CA 1
ATOM 13619 C C . LEU D 1 121 ? -21.763 -34.443 42.703 1.00 21.03 99 LEU D C 1
ATOM 13620 O O . LEU D 1 121 ? -22.928 -34.495 42.301 1.00 23.74 99 LEU D O 1
ATOM 13625 N N . MET D 1 122 ? -21.349 -33.536 43.581 1.00 23.32 100 MET D N 1
ATOM 13626 C CA . MET D 1 122 ? -22.223 -32.476 44.064 1.00 18.54 100 MET D CA 1
ATOM 13627 C C . MET D 1 122 ? -21.891 -31.207 43.295 1.00 21.63 100 MET D C 1
ATOM 13628 O O . MET D 1 122 ? -20.741 -30.767 43.292 1.00 23.37 100 MET D O 1
ATOM 13633 N N . LEU D 1 123 ? -22.894 -30.625 42.645 1.00 20.20 101 LEU D N 1
ATOM 13634 C CA . LEU D 1 123 ? -22.696 -29.466 41.787 1.00 18.01 101 LEU D CA 1
ATOM 13635 C C . LEU D 1 123 ? -22.975 -28.191 42.571 1.00 19.87 101 LEU D C 1
ATOM 13636 O O . LEU D 1 123 ? -23.998 -28.100 43.251 1.00 19.98 101 LEU D O 1
ATOM 13641 N N . ASP D 1 124 ? -22.078 -27.208 42.464 1.00 20.75 102 ASP D N 1
ATOM 13642 C CA . ASP D 1 124 ? -22.386 -25.883 43.002 1.00 21.76 102 ASP D CA 1
ATOM 13643 C C . ASP D 1 124 ? -23.604 -25.311 42.283 1.00 25.84 102 ASP D C 1
ATOM 13644 O O . ASP D 1 124 ? -23.699 -25.357 41.055 1.00 28.94 102 ASP D O 1
ATOM 13649 N N . PHE D 1 125 ? -24.556 -24.806 43.058 1.00 20.48 103 PHE D N 1
ATOM 13650 C CA . PHE D 1 125 ? -25.790 -24.234 42.537 1.00 19.34 103 PHE D CA 1
ATOM 13651 C C . PHE D 1 125 ? -25.837 -22.791 43.014 1.00 24.72 103 PHE D C 1
ATOM 13652 O O . PHE D 1 125 ? -25.563 -22.524 44.186 1.00 21.00 103 PHE D O 1
ATOM 13660 N N . ILE D 1 126 ? -26.123 -21.861 42.103 1.00 22.54 104 ILE D N 1
ATOM 13661 C CA . ILE D 1 126 ? -25.981 -20.437 42.416 1.00 26.52 104 ILE D CA 1
ATOM 13662 C C . ILE D 1 126 ? -27.344 -19.751 42.415 1.00 20.14 104 ILE D C 1
ATOM 13663 O O . ILE D 1 126 ? -27.673 -19.041 41.449 1.00 20.60 104 ILE D O 1
ATOM 13668 N N . PRO D 1 127 ? -28.171 -19.917 43.459 1.00 20.61 105 PRO D N 1
ATOM 13669 C CA . PRO D 1 127 ? -29.549 -19.418 43.376 1.00 19.18 105 PRO D CA 1
ATOM 13670 C C . PRO D 1 127 ? -29.724 -17.912 43.536 1.00 19.96 105 PRO D C 1
ATOM 13671 O O . PRO D 1 127 ? -30.717 -17.362 43.046 1.00 20.86 105 PRO D O 1
ATOM 13675 N N . ASN D 1 128 ? -28.802 -17.229 44.207 1.00 19.13 106 ASN D N 1
ATOM 13676 C CA . ASN D 1 128 ? -29.114 -15.874 44.660 1.00 24.06 106 ASN D CA 1
ATOM 13677 C C . ASN D 1 128 ? -29.102 -14.856 43.535 1.00 25.20 106 ASN D C 1
ATOM 13678 O O . ASN D 1 128 ? -29.825 -13.855 43.605 1.00 18.61 106 ASN D O 1
ATOM 13683 N N . HIS D 1 129 ? -28.272 -15.060 42.519 1.00 17.27 107 HIS D N 1
ATOM 13684 C CA . HIS D 1 129 ? -28.014 -13.995 41.562 1.00 16.94 107 HIS D CA 1
ATOM 13685 C C . HIS D 1 129 ? -27.560 -14.614 40.254 1.00 19.83 107 HIS D C 1
ATOM 13686 O O . HIS D 1 129 ? -27.167 -15.779 40.206 1.00 21.70 107 HIS D O 1
ATOM 13693 N N . SER D 1 130 ? -27.625 -13.816 39.195 1.00 17.35 108 SER D N 1
ATOM 13694 C CA . SER D 1 130 ? -27.049 -14.166 37.899 1.00 19.39 108 SER D CA 1
ATOM 13695 C C . SER D 1 130 ? -26.000 -13.122 37.534 1.00 21.33 108 SER D C 1
ATOM 13696 O O . SER D 1 130 ? -25.834 -12.119 38.224 1.00 18.22 108 SER D O 1
ATOM 13699 N N . SER D 1 131 ? -25.294 -13.344 36.427 1.00 22.87 109 SER D N 1
ATOM 13700 C CA . SER D 1 131 ? -24.435 -12.282 35.921 1.00 18.73 109 SER D CA 1
ATOM 13701 C C . SER D 1 131 ? -25.305 -11.189 35.315 1.00 15.27 109 SER D C 1
ATOM 13702 O O . SER D 1 131 ? -26.451 -11.431 34.928 1.00 19.64 109 SER D O 1
ATOM 13705 N N . ASP D 1 132 ? -24.759 -9.966 35.231 1.00 20.36 110 ASP D N 1
ATOM 13706 C CA . ASP D 1 132 ? -25.518 -8.937 34.521 1.00 22.89 110 ASP D CA 1
ATOM 13707 C C . ASP D 1 132 ? -25.454 -9.121 33.014 1.00 24.42 110 ASP D C 1
ATOM 13708 O O . ASP D 1 132 ? -26.188 -8.438 32.291 1.00 21.50 110 ASP D O 1
ATOM 13713 N N . GLN D 1 133 ? -24.603 -10.022 32.534 1.00 24.90 111 GLN D N 1
ATOM 13714 C CA . GLN D 1 133 ? -24.576 -10.393 31.128 1.00 24.85 111 GLN D CA 1
ATOM 13715 C C . GLN D 1 133 ? -25.473 -11.587 30.826 1.00 24.91 111 GLN D C 1
ATOM 13716 O O . GLN D 1 133 ? -25.553 -12.014 29.666 1.00 19.44 111 GLN D O 1
ATOM 13722 N N . HIS D 1 134 ? -26.159 -12.135 31.834 1.00 21.70 112 HIS D N 1
ATOM 13723 C CA . HIS D 1 134 ? -27.207 -13.113 31.573 1.00 23.10 112 HIS D CA 1
ATOM 13724 C C . HIS D 1 134 ? -28.298 -12.492 30.718 1.00 25.93 112 HIS D C 1
ATOM 13725 O O . HIS D 1 134 ? -28.717 -11.359 30.954 1.00 25.37 112 HIS D O 1
ATOM 13732 N N . GLU D 1 135 ? -28.844 -13.366 29.818 1.00 27.43 113 GLU D N 1
ATOM 13733 C CA . GLU D 1 135 ? -29.881 -12.882 28.907 1.00 26.28 113 GLU D CA 1
ATOM 13734 C C . GLU D 1 135 ? -31.084 -12.323 29.666 1.00 26.44 113 GLU D C 1
ATOM 13735 O O . GLU D 1 135 ? -31.747 -11.402 29.173 1.00 22.43 113 GLU D O 1
ATOM 13741 N N . TRP D 1 136 ? -31.353 -12.951 30.735 1.00 27.51 114 TRP D N 1
ATOM 13742 C CA . TRP D 1 136 ? -32.476 -12.526 31.567 1.00 27.27 114 TRP D CA 1
ATOM 13743 C C . TRP D 1 136 ? -32.309 -11.087 32.021 1.00 24.55 114 TRP D C 1
ATOM 13744 O O . TRP D 1 136 ? -33.282 -10.319 32.069 1.00 24.65 114 TRP D O 1
ATOM 13755 N N . PHE D 1 137 ? -31.091 -10.716 32.414 1.00 24.32 115 PHE D N 1
ATOM 13756 C CA . PHE D 1 137 ? -30.896 -9.361 32.908 1.00 24.57 115 PHE D CA 1
ATOM 13757 C C . PHE D 1 137 ? -30.922 -8.353 31.764 1.00 25.63 115 PHE D C 1
ATOM 13758 O O . PHE D 1 137 ? -31.499 -7.271 31.897 1.00 20.60 115 PHE D O 1
ATOM 13766 N N . VAL D 1 138 ? -30.330 -8.699 30.623 1.00 26.49 116 VAL D N 1
ATOM 13767 C CA . VAL D 1 138 ? -30.381 -7.804 29.467 1.00 28.39 116 VAL D CA 1
ATOM 13768 C C . VAL D 1 138 ? -31.825 -7.501 29.091 1.00 28.80 116 VAL D C 1
ATOM 13769 O O . VAL D 1 138 ? -32.185 -6.349 28.824 1.00 27.94 116 VAL D O 1
ATOM 13773 N N . LYS D 1 139 ? -32.678 -8.530 29.088 1.00 25.34 117 LYS D N 1
ATOM 13774 C CA . LYS D 1 139 ? -34.094 -8.342 28.789 1.00 23.62 117 LYS D CA 1
ATOM 13775 C C . LYS D 1 139 ? -34.813 -7.607 29.912 1.00 20.84 117 LYS D C 1
ATOM 13776 O O . LYS D 1 139 ? -35.693 -6.777 29.653 1.00 22.87 117 LYS D O 1
ATOM 13782 N N . SER D 1 140 ? -34.471 -7.913 31.168 1.00 21.07 118 SER D N 1
ATOM 13783 C CA . SER D 1 140 ? -35.041 -7.181 32.292 1.00 20.68 118 SER D CA 1
ATOM 13784 C C . SER D 1 140 ? -34.756 -5.686 32.186 1.00 20.79 118 SER D C 1
ATOM 13785 O O . SER D 1 140 ? -35.624 -4.860 32.483 1.00 24.07 118 SER D O 1
ATOM 13788 N N . VAL D 1 141 ? -33.547 -5.325 31.756 1.00 22.18 119 VAL D N 1
ATOM 13789 C CA . VAL D 1 141 ? -33.158 -3.916 31.706 1.00 25.20 119 VAL D CA 1
ATOM 13790 C C . VAL D 1 141 ? -34.005 -3.160 30.691 1.00 26.85 119 VAL D C 1
ATOM 13791 O O . VAL D 1 141 ? -34.392 -2.004 30.916 1.00 26.45 119 VAL D O 1
ATOM 13795 N N . VAL D 1 142 ? -34.319 -3.795 29.565 1.00 24.33 120 VAL D N 1
ATOM 13796 C CA . VAL D 1 142 ? -35.176 -3.148 28.573 1.00 30.05 120 VAL D CA 1
ATOM 13797 C C . VAL D 1 142 ? -36.636 -3.529 28.797 1.00 24.98 120 VAL D C 1
ATOM 13798 O O . VAL D 1 142 ? -37.464 -3.407 27.889 1.00 30.20 120 VAL D O 1
ATOM 13802 N N . ARG D 1 143 ? -36.960 -3.995 30.007 1.00 24.16 121 ARG D N 1
ATOM 13803 C CA . ARG D 1 143 ? -38.344 -4.183 30.458 1.00 25.46 121 ARG D CA 1
ATOM 13804 C C . ARG D 1 143 ? -39.111 -5.204 29.619 1.00 29.55 121 ARG D C 1
ATOM 13805 O O . ARG D 1 143 ? -40.323 -5.069 29.420 1.00 30.73 121 ARG D O 1
ATOM 13813 N N . ASP D 1 144 ? -38.422 -6.206 29.093 1.00 27.92 122 ASP D N 1
ATOM 13814 C CA . ASP D 1 144 ? -39.102 -7.351 28.509 1.00 27.08 122 ASP D CA 1
ATOM 13815 C C . ASP D 1 144 ? -40.087 -7.888 29.546 1.00 23.39 122 ASP D C 1
ATOM 13816 O O . ASP D 1 144 ? -39.670 -8.226 30.663 1.00 31.45 122 ASP D O 1
ATOM 13821 N N . PRO D 1 145 ? -41.388 -7.917 29.254 1.00 33.06 123 PRO D N 1
ATOM 13822 C CA . PRO D 1 145 ? -42.350 -8.311 30.296 1.00 32.40 123 PRO D CA 1
ATOM 13823 C C . PRO D 1 145 ? -42.102 -9.706 30.840 1.00 33.59 123 PRO D C 1
ATOM 13824 O O . PRO D 1 145 ? -42.539 -10.007 31.953 1.00 38.30 123 PRO D O 1
ATOM 13828 N N . GLU D 1 146 ? -41.387 -10.557 30.103 1.00 34.96 124 GLU D N 1
ATOM 13829 C CA . GLU D 1 146 ? -41.063 -11.885 30.614 1.00 43.79 124 GLU D CA 1
ATOM 13830 C C . GLU D 1 146 ? -40.054 -11.828 31.760 1.00 41.21 124 GLU D C 1
ATOM 13831 O O . GLU D 1 146 ? -40.121 -12.648 32.683 1.00 45.63 124 GLU D O 1
ATOM 13837 N N . TYR D 1 147 ? -39.124 -10.871 31.731 1.00 32.20 125 TYR D N 1
ATOM 13838 C CA . TYR D 1 147 ? -38.014 -10.855 32.676 1.00 29.60 125 TYR D CA 1
ATOM 13839 C C . TYR D 1 147 ? -37.884 -9.564 33.466 1.00 26.26 125 TYR D C 1
ATOM 13840 O O . TYR D 1 147 ? -36.960 -9.449 34.279 1.00 22.90 125 TYR D O 1
ATOM 13849 N N . SER D 1 148 ? -38.771 -8.590 33.251 1.00 25.17 126 SER D N 1
ATOM 13850 C CA . SER D 1 148 ? -38.628 -7.296 33.905 1.00 25.31 126 SER D CA 1
ATOM 13851 C C . SER D 1 148 ? -38.662 -7.423 35.425 1.00 28.57 126 SER D C 1
ATOM 13852 O O . SER D 1 148 ? -38.023 -6.632 36.128 1.00 29.86 126 SER D O 1
ATOM 13855 N N . ASP D 1 149 ? -39.374 -8.423 35.943 1.00 28.91 127 ASP D N 1
ATOM 13856 C CA . ASP D 1 149 ? -39.492 -8.666 37.375 1.00 27.29 127 ASP D CA 1
ATOM 13857 C C . ASP D 1 149 ? -38.683 -9.871 37.834 1.00 25.79 127 ASP D C 1
ATOM 13858 O O . ASP D 1 149 ? -38.898 -10.358 38.947 1.00 23.98 127 ASP D O 1
ATOM 13863 N N . PHE D 1 150 ? -37.772 -10.377 36.997 1.00 25.67 128 PHE D N 1
ATOM 13864 C CA . PHE D 1 150 ? -36.860 -11.431 37.420 1.00 26.12 128 PHE D CA 1
ATOM 13865 C C . PHE D 1 150 ? -35.787 -10.905 38.364 1.00 22.13 128 PHE D C 1
ATOM 13866 O O . PHE D 1 150 ? -35.150 -11.696 39.067 1.00 19.50 128 PHE D O 1
ATOM 13874 N N . TYR D 1 151 ? -35.580 -9.594 38.395 1.00 19.06 129 TYR D N 1
ATOM 13875 C CA . TYR D 1 151 ? -34.611 -8.969 39.280 1.00 17.63 129 TYR D CA 1
ATOM 13876 C C . TYR D 1 151 ? -35.342 -7.960 40.156 1.00 20.32 129 TYR D C 1
ATOM 13877 O O . TYR D 1 151 ? -36.551 -7.753 40.016 1.00 21.76 129 TYR D O 1
ATOM 13886 N N . VAL D 1 152 ? -34.618 -7.381 41.108 1.00 21.39 130 VAL D N 1
ATOM 13887 C CA . VAL D 1 152 ? -35.207 -6.558 42.160 1.00 18.62 130 VAL D CA 1
ATOM 13888 C C . VAL D 1 152 ? -34.926 -5.104 41.800 1.00 16.80 130 VAL D C 1
ATOM 13889 O O . VAL D 1 152 ? -33.827 -4.599 42.042 1.00 20.04 130 VAL D O 1
ATOM 13893 N N . TRP D 1 153 ? -35.917 -4.442 41.202 1.00 19.26 131 TRP D N 1
ATOM 13894 C CA . TRP D 1 153 ? -35.806 -3.066 40.732 1.00 18.95 131 TRP D CA 1
ATOM 13895 C C . TRP D 1 153 ? -36.640 -2.164 41.631 1.00 25.32 131 TRP D C 1
ATOM 13896 O O . TRP D 1 153 ? -37.802 -2.476 41.920 1.00 27.36 131 TRP D O 1
ATOM 13907 N N . ARG D 1 154 ? -36.059 -1.052 42.075 1.00 20.73 132 ARG D N 1
ATOM 13908 C CA . ARG D 1 154 ? -36.815 -0.110 42.891 1.00 18.20 132 ARG D CA 1
ATOM 13909 C C . ARG D 1 154 ? -36.554 1.322 42.444 1.00 23.44 132 ARG D C 1
ATOM 13910 O O . ARG D 1 154 ? -35.482 1.623 41.904 1.00 24.46 132 ARG D O 1
ATOM 13918 N N . PRO D 1 155 ? -37.511 2.226 42.670 1.00 25.04 133 PRO D N 1
ATOM 13919 C CA . PRO D 1 155 ? -37.289 3.653 42.375 1.00 29.40 133 PRO D CA 1
ATOM 13920 C C . PRO D 1 155 ? -36.198 4.231 43.256 1.00 24.96 133 PRO D C 1
ATOM 13921 O O . PRO D 1 155 ? -35.930 3.708 44.350 1.00 23.99 133 PRO D O 1
ATOM 13925 N N . PRO D 1 156 ? -35.563 5.326 42.834 1.00 19.27 134 PRO D N 1
ATOM 13926 C CA . PRO D 1 156 ? -34.712 6.075 43.767 1.00 21.44 134 PRO D CA 1
ATOM 13927 C C . PRO D 1 156 ? -35.513 6.465 45.000 1.00 22.12 134 PRO D C 1
ATOM 13928 O O . PRO D 1 156 ? -36.746 6.499 44.979 1.00 24.85 134 PRO D O 1
ATOM 13932 N N . ALA D 1 157 ? -34.800 6.722 46.095 1.00 24.76 135 ALA D N 1
ATOM 13933 C CA . ALA D 1 157 ? -35.459 7.232 47.291 1.00 26.30 135 ALA D CA 1
ATOM 13934 C C . ALA D 1 157 ? -36.079 8.594 47.005 1.00 33.64 135 ALA D C 1
ATOM 13935 O O . ALA D 1 157 ? -35.640 9.318 46.109 1.00 33.89 135 ALA D O 1
ATOM 13937 N N . THR D 1 158 ? -37.112 8.938 47.786 1.00 44.00 136 THR D N 1
ATOM 13938 C CA . THR D 1 158 ? -37.841 10.189 47.579 1.00 45.12 136 THR D CA 1
ATOM 13939 C C . THR D 1 158 ? -36.901 11.388 47.491 1.00 41.98 136 THR D C 1
ATOM 13940 O O . THR D 1 158 ? -37.133 12.313 46.701 1.00 48.53 136 THR D O 1
ATOM 13944 N N . GLY D 1 159 ? -35.824 11.381 48.274 1.00 37.30 137 GLY D N 1
ATOM 13945 C CA . GLY D 1 159 ? -34.834 12.435 48.226 1.00 43.21 137 GLY D CA 1
ATOM 13946 C C . GLY D 1 159 ? -33.739 12.233 47.205 1.00 43.38 137 GLY D C 1
ATOM 13947 O O . GLY D 1 159 ? -32.777 13.009 47.186 1.00 40.98 137 GLY D O 1
ATOM 13948 N N . GLY D 1 160 ? -33.867 11.240 46.337 1.00 41.62 138 GLY D N 1
ATOM 13949 C CA . GLY D 1 160 ? -32.770 10.829 45.492 1.00 33.32 138 GLY D CA 1
ATOM 13950 C C . GLY D 1 160 ? -31.897 9.802 46.190 1.00 35.04 138 GLY D C 1
ATOM 13951 O O . GLY D 1 160 ? -31.865 9.694 47.415 1.00 36.28 138 GLY D O 1
ATOM 13952 N N . GLY D 1 161 ? -31.197 9.013 45.383 1.00 32.08 139 GLY D N 1
ATOM 13953 C CA . GLY D 1 161 ? -30.265 8.053 45.916 1.00 28.96 139 GLY D CA 1
ATOM 13954 C C . GLY D 1 161 ? -30.849 6.659 45.929 1.00 25.29 139 GLY D C 1
ATOM 13955 O O . GLY D 1 161 ? -32.002 6.450 45.551 1.00 21.64 139 GLY D O 1
ATOM 13956 N N . PRO D 1 162 ? -30.061 5.682 46.370 1.00 24.41 140 PRO D N 1
ATOM 13957 C CA . PRO D 1 162 ? -30.520 4.293 46.363 1.00 23.73 140 PRO D CA 1
ATOM 13958 C C . PRO D 1 162 ? -31.775 4.141 47.199 1.00 26.11 140 PRO D C 1
ATOM 13959 O O . PRO D 1 162 ? -32.023 4.945 48.111 1.00 24.33 140 PRO D O 1
ATOM 13963 N N . PRO D 1 163 ? -32.584 3.124 46.913 1.00 24.57 141 PRO D N 1
ATOM 13964 C CA . PRO D 1 163 ? -33.851 2.933 47.645 1.00 17.13 141 PRO D CA 1
ATOM 13965 C C . PRO D 1 163 ? -33.702 2.890 49.165 1.00 20.64 141 PRO D C 1
ATOM 13966 O O . PRO D 1 163 ? -34.594 3.366 49.882 1.00 22.19 141 PRO D O 1
ATOM 13970 N N . ASN D 1 164 ? -32.612 2.336 49.683 1.00 21.84 142 ASN D N 1
ATOM 13971 C CA . ASN D 1 164 ? -32.390 2.287 51.124 1.00 23.60 142 ASN D CA 1
ATOM 13972 C C . ASN D 1 164 ? -30.888 2.249 51.378 1.00 28.10 142 ASN D C 1
ATOM 13973 O O . ASN D 1 164 ? -30.082 2.411 50.457 1.00 26.90 142 ASN D O 1
ATOM 13978 N N . ASN D 1 165 ? -30.510 1.959 52.623 1.00 24.67 143 ASN D N 1
ATOM 13979 C CA . ASN D 1 165 ? -29.125 2.063 53.047 1.00 26.10 143 ASN D CA 1
ATOM 13980 C C . ASN D 1 165 ? -28.357 0.749 52.924 1.00 24.08 143 ASN D C 1
ATOM 13981 O O . ASN D 1 165 ? -27.235 0.664 53.428 1.00 23.42 143 ASN D O 1
ATOM 13986 N N . TRP D 1 166 ? -28.922 -0.268 52.272 1.00 25.35 144 TRP D N 1
ATOM 13987 C CA . TRP D 1 166 ? -28.284 -1.581 52.271 1.00 22.76 144 TRP D CA 1
ATOM 13988 C C . TRP D 1 166 ? -26.918 -1.524 51.597 1.00 23.95 144 TRP D C 1
ATOM 13989 O O . TRP D 1 166 ? -26.697 -0.783 50.633 1.00 27.12 144 TRP D O 1
ATOM 14000 N N . ILE D 1 167 ? -26.001 -2.331 52.110 1.00 21.94 145 ILE D N 1
ATOM 14001 C CA . ILE D 1 167 ? -24.602 -2.298 51.708 1.00 22.21 145 ILE D CA 1
ATOM 14002 C C . ILE D 1 167 ? -24.223 -3.655 51.139 1.00 19.38 145 ILE D C 1
ATOM 14003 O O . ILE D 1 167 ? -24.589 -4.698 51.695 1.00 19.80 145 ILE D O 1
ATOM 14008 N N . SER D 1 168 ? -23.494 -3.642 50.031 1.00 22.28 146 SER D N 1
ATOM 14009 C CA . SER D 1 168 ? -23.056 -4.891 49.424 1.00 24.92 146 SER D CA 1
ATOM 14010 C C . SER D 1 168 ? -22.054 -5.616 50.324 1.00 24.16 146 SER D C 1
ATOM 14011 O O . SER D 1 168 ? -21.285 -4.999 51.063 1.00 26.51 146 SER D O 1
ATOM 14014 N N . VAL D 1 169 ? -22.088 -6.952 50.257 1.00 21.88 147 VAL D N 1
ATOM 14015 C CA . VAL D 1 169 ? -21.132 -7.790 50.980 1.00 23.51 147 VAL D CA 1
ATOM 14016 C C . VAL D 1 169 ? -19.707 -7.316 50.732 1.00 27.91 147 VAL D C 1
ATOM 14017 O O . VAL D 1 169 ? -18.876 -7.294 51.648 1.00 28.44 147 VAL D O 1
ATOM 14021 N N . PHE D 1 170 ? -19.412 -6.907 49.497 1.00 31.95 148 PHE D N 1
ATOM 14022 C CA . PHE D 1 170 ? -18.082 -6.452 49.113 1.00 37.15 148 PHE D CA 1
ATOM 14023 C C . PHE D 1 170 ? -17.893 -4.948 49.268 1.00 38.67 148 PHE D C 1
ATOM 14024 O O . PHE D 1 170 ? -16.917 -4.405 48.740 1.00 49.78 148 PHE D O 1
ATOM 14032 N N . GLY D 1 171 ? -18.794 -4.268 49.963 1.00 31.66 149 GLY D N 1
ATOM 14033 C CA . GLY D 1 171 ? -18.649 -2.846 50.229 1.00 34.12 149 GLY D CA 1
ATOM 14034 C C . GLY D 1 171 ? -19.327 -1.985 49.183 1.00 32.59 149 GLY D C 1
ATOM 14035 O O . GLY D 1 171 ? -19.485 -2.364 48.024 1.00 35.43 149 GLY D O 1
ATOM 14036 N N . GLY D 1 172 ? -19.724 -0.786 49.607 1.00 35.47 150 GLY D N 1
ATOM 14037 C CA . GLY D 1 172 ? -20.495 0.099 48.758 1.00 34.90 150 GLY D CA 1
ATOM 14038 C C . GLY D 1 172 ? -21.976 -0.237 48.800 1.00 29.24 150 GLY D C 1
ATOM 14039 O O . GLY D 1 172 ? -22.412 -1.203 49.424 1.00 28.99 150 GLY D O 1
ATOM 14040 N N . SER D 1 173 ? -22.767 0.588 48.116 1.00 21.89 151 SER D N 1
ATOM 14041 C CA . SER D 1 173 ? -24.208 0.371 48.121 1.00 23.15 151 SER D CA 1
ATOM 14042 C C . SER D 1 173 ? -24.544 -0.971 47.488 1.00 22.32 151 SER D C 1
ATOM 14043 O O . SER D 1 173 ? -23.866 -1.435 46.568 1.00 25.82 151 SER D O 1
ATOM 14046 N N . ALA D 1 174 ? -25.600 -1.608 48.003 1.00 24.25 152 ALA D N 1
ATOM 14047 C CA . ALA D 1 174 ? -26.122 -2.831 47.406 1.00 25.28 152 ALA D CA 1
ATOM 14048 C C . ALA D 1 174 ? -27.031 -2.554 46.231 1.00 20.39 152 ALA D C 1
ATOM 14049 O O . ALA D 1 174 ? -27.659 -3.483 45.716 1.00 22.40 152 ALA D O 1
ATOM 14051 N N . TRP D 1 175 ? -27.108 -1.300 45.789 1.00 19.69 153 TRP D N 1
ATOM 14052 C CA . TRP D 1 175 ? -27.985 -0.905 44.706 1.00 15.45 153 TRP D CA 1
ATOM 14053 C C . TRP D 1 175 ? -27.176 -0.189 43.638 1.00 21.30 153 TRP D C 1
ATOM 14054 O O . TRP D 1 175 ? -26.247 0.571 43.942 1.00 19.75 153 TRP D O 1
ATOM 14065 N N . THR D 1 176 ? -27.560 -0.413 42.384 1.00 19.89 154 THR D N 1
ATOM 14066 C CA . THR D 1 176 ? -26.918 0.229 41.246 1.00 20.33 154 THR D CA 1
ATOM 14067 C C . THR D 1 176 ? -27.988 0.820 40.345 1.00 21.69 154 THR D C 1
ATOM 14068 O O . THR D 1 176 ? -28.958 0.146 39.991 1.00 24.00 154 THR D O 1
ATOM 14072 N N . TYR D 1 177 ? -27.813 2.085 39.988 1.00 21.51 155 TYR D N 1
ATOM 14073 C CA . TYR D 1 177 ? -28.778 2.784 39.158 1.00 15.72 155 TYR D CA 1
ATOM 14074 C C . TYR D 1 177 ? -28.633 2.372 37.706 1.00 17.78 155 TYR D C 1
ATOM 14075 O O . TYR D 1 177 ? -27.519 2.226 37.194 1.00 23.02 155 TYR D O 1
ATOM 14084 N N . ASN D 1 178 ? -29.766 2.180 37.046 1.00 22.74 156 ASN D N 1
ATOM 14085 C CA . ASN D 1 178 ? -29.818 2.010 35.603 1.00 20.32 156 ASN D CA 1
ATOM 14086 C C . ASN D 1 178 ? -30.565 3.199 35.012 1.00 20.74 156 ASN D C 1
ATOM 14087 O O . ASN D 1 178 ? -31.746 3.403 35.314 1.00 24.24 156 ASN D O 1
ATOM 14092 N N . GLN D 1 179 ? -29.887 3.983 34.170 1.00 20.32 157 GLN D N 1
ATOM 14093 C CA . GLN D 1 179 ? -30.538 5.176 33.631 1.00 20.93 157 GLN D CA 1
ATOM 14094 C C . GLN D 1 179 ? -31.713 4.822 32.723 1.00 27.32 157 GLN D C 1
ATOM 14095 O O . GLN D 1 179 ? -32.736 5.516 32.730 1.00 25.12 157 GLN D O 1
ATOM 14101 N N . ALA D 1 180 ? -31.594 3.747 31.939 1.00 26.78 158 ALA D N 1
ATOM 14102 C CA . ALA D 1 180 ? -32.673 3.381 31.024 1.00 25.16 158 ALA D CA 1
ATOM 14103 C C . ALA D 1 180 ? -33.963 3.060 31.768 1.00 28.00 158 ALA D C 1
ATOM 14104 O O . ALA D 1 180 ? -35.057 3.422 31.316 1.00 28.45 158 ALA D O 1
ATOM 14106 N N . ARG D 1 181 ? -33.867 2.376 32.903 1.00 22.67 159 ARG D N 1
ATOM 14107 C CA . ARG D 1 181 ? -35.073 2.091 33.660 1.00 20.90 159 ARG D CA 1
ATOM 14108 C C . ARG D 1 181 ? -35.448 3.210 34.620 1.00 20.41 159 ARG D C 1
ATOM 14109 O O . ARG D 1 181 ? -36.624 3.321 34.988 1.00 22.45 159 ARG D O 1
ATOM 14117 N N . GLY D 1 182 ? -34.504 4.074 34.979 1.00 20.85 160 GLY D N 1
ATOM 14118 C CA . GLY D 1 182 ? -34.783 5.067 36.006 1.00 21.59 160 GLY D CA 1
ATOM 14119 C C . GLY D 1 182 ? -34.965 4.434 37.361 1.00 24.90 160 GLY D C 1
ATOM 14120 O O . GLY D 1 182 ? -35.669 4.987 38.217 1.00 20.89 160 GLY D O 1
ATOM 14121 N N . GLU D 1 183 ? -34.344 3.275 37.575 1.00 21.64 161 GLU D N 1
ATOM 14122 C CA . GLU D 1 183 ? -34.465 2.526 38.818 1.00 22.00 161 GLU D CA 1
ATOM 14123 C C . GLU D 1 183 ? -33.119 1.933 39.190 1.00 15.85 161 GLU D C 1
ATOM 14124 O O . GLU D 1 183 ? -32.233 1.783 38.349 1.00 22.32 161 GLU D O 1
ATOM 14130 N N . TYR D 1 184 ? -33.006 1.560 40.463 1.00 17.76 162 TYR D N 1
ATOM 14131 C CA . TYR D 1 184 ? -31.879 0.814 41.000 1.00 20.90 162 TYR D CA 1
ATOM 14132 C C . TYR D 1 184 ? -32.215 -0.671 41.018 1.00 25.61 162 TYR D C 1
ATOM 14133 O O . TYR D 1 184 ? -33.364 -1.047 41.270 1.00 19.26 162 TYR D O 1
ATOM 14142 N N . TYR D 1 185 ? -31.214 -1.515 40.754 1.00 18.21 163 TYR D N 1
ATOM 14143 C CA . TYR D 1 185 ? -31.366 -2.954 40.924 1.00 23.17 163 TYR D CA 1
ATOM 14144 C C . TYR D 1 185 ? -30.519 -3.407 42.101 1.00 22.40 163 TYR D C 1
ATOM 14145 O O . TYR D 1 185 ? -29.487 -2.807 42.404 1.00 17.69 163 TYR D O 1
ATOM 14154 N N . LEU D 1 186 ? -30.981 -4.459 42.780 1.00 15.42 164 LEU D N 1
ATOM 14155 C CA . LEU D 1 186 ? -30.304 -4.965 43.963 1.00 16.66 164 LEU D CA 1
ATOM 14156 C C . LEU D 1 186 ? -29.177 -5.923 43.582 1.00 18.37 164 LEU D C 1
ATOM 14157 O O . LEU D 1 186 ? -29.315 -6.731 42.653 1.00 19.46 164 LEU D O 1
ATOM 14162 N N . HIS D 1 187 ? -28.045 -5.800 44.279 1.00 19.23 165 HIS D N 1
ATOM 14163 C CA . HIS D 1 187 ? -26.971 -6.790 44.196 1.00 19.43 165 HIS D CA 1
ATOM 14164 C C . HIS D 1 187 ? -26.341 -6.891 45.573 1.00 21.37 165 HIS D C 1
ATOM 14165 O O . HIS D 1 187 ? -25.645 -5.968 46.003 1.00 19.20 165 HIS D O 1
ATOM 14172 N N . GLN D 1 188 ? -26.606 -7.992 46.284 1.00 18.64 166 GLN D N 1
ATOM 14173 C CA . GLN D 1 188 ? -25.930 -8.162 47.565 1.00 18.93 166 GLN D CA 1
ATOM 14174 C C . GLN D 1 188 ? -24.434 -8.367 47.366 1.00 19.07 166 GLN D C 1
ATOM 14175 O O . GLN D 1 188 ? -23.640 -8.011 48.245 1.00 19.40 166 GLN D O 1
ATOM 14181 N N . PHE D 1 189 ? -24.021 -8.917 46.217 1.00 18.96 167 PHE D N 1
ATOM 14182 C CA . PHE D 1 189 ? -22.591 -9.064 45.940 1.00 25.32 167 PHE D CA 1
ATOM 14183 C C . PHE D 1 189 ? -22.137 -7.964 44.971 1.00 24.13 167 PHE D C 1
ATOM 14184 O O . PHE D 1 189 ? -22.514 -6.806 45.175 1.00 23.66 167 PHE D O 1
ATOM 14192 N N . THR D 1 190 ? -21.328 -8.257 43.948 1.00 18.13 168 THR D N 1
ATOM 14193 C CA . THR D 1 190 ? -20.882 -7.182 43.065 1.00 17.85 168 THR D CA 1
ATOM 14194 C C . THR D 1 190 ? -22.035 -6.660 42.203 1.00 17.78 168 THR D C 1
ATOM 14195 O O . THR D 1 190 ? -23.056 -7.336 42.051 1.00 20.09 168 THR D O 1
ATOM 14199 N N . PRO D 1 191 ? -21.893 -5.455 41.618 1.00 20.82 169 PRO D N 1
ATOM 14200 C CA . PRO D 1 191 ? -22.893 -4.990 40.641 1.00 20.80 169 PRO D CA 1
ATOM 14201 C C . PRO D 1 191 ? -23.034 -5.911 39.447 1.00 21.50 169 PRO D C 1
ATOM 14202 O O . PRO D 1 191 ? -24.052 -5.866 38.738 1.00 22.53 169 PRO D O 1
ATOM 14206 N N . GLN D 1 192 ? -22.036 -6.730 39.184 1.00 18.45 170 GLN D N 1
ATOM 14207 C CA . GLN D 1 192 ? -22.117 -7.680 38.093 1.00 19.69 170 GLN D CA 1
ATOM 14208 C C . GLN D 1 192 ? -22.861 -8.958 38.498 1.00 20.07 170 GLN D C 1
ATOM 14209 O O . GLN D 1 192 ? -22.880 -9.923 37.722 1.00 17.95 170 GLN D O 1
ATOM 14215 N N . GLN D 1 193 ? -23.488 -8.965 39.682 1.00 20.10 171 GLN D N 1
ATOM 14216 C CA . GLN D 1 193 ? -24.274 -10.095 40.178 1.00 17.23 171 GLN D CA 1
ATOM 14217 C C . GLN D 1 193 ? -25.643 -9.624 40.673 1.00 15.51 171 GLN D C 1
ATOM 14218 O O . GLN D 1 193 ? -25.940 -9.678 41.871 1.00 16.52 171 GLN D O 1
ATOM 14224 N N . PRO D 1 194 ? -26.518 -9.201 39.762 1.00 21.47 172 PRO D N 1
ATOM 14225 C CA . PRO D 1 194 ? -27.873 -8.780 40.167 1.00 17.09 172 PRO D CA 1
ATOM 14226 C C . PRO D 1 194 ? -28.670 -9.906 40.821 1.00 18.93 172 PRO D C 1
ATOM 14227 O O . PRO D 1 194 ? -28.778 -11.010 40.286 1.00 18.41 172 PRO D O 1
ATOM 14231 N N . ASP D 1 195 ? -29.252 -9.603 41.981 1.00 16.41 173 ASP D N 1
ATOM 14232 C CA . ASP D 1 195 ? -30.046 -10.582 42.720 1.00 19.52 173 ASP D CA 1
ATOM 14233 C C . ASP D 1 195 ? -31.301 -10.974 41.952 1.00 19.37 173 ASP D C 1
ATOM 14234 O O . ASP D 1 195 ? -32.018 -10.124 41.419 1.00 20.46 173 ASP D O 1
ATOM 14239 N N . LEU D 1 196 ? -31.577 -12.273 41.913 1.00 22.23 174 LEU D N 1
ATOM 14240 C CA . LEU D 1 196 ? -32.834 -12.753 41.366 1.00 22.57 174 LEU D CA 1
ATOM 14241 C C . LEU D 1 196 ? -33.967 -12.502 42.354 1.00 17.43 174 LEU D C 1
ATOM 14242 O O . LEU D 1 196 ? -33.776 -12.487 43.571 1.00 21.62 174 LEU D O 1
ATOM 14247 N N . ASN D 1 197 ? -35.157 -12.301 41.816 1.00 20.08 175 ASN D N 1
ATOM 14248 C CA . ASN D 1 197 ? -36.303 -11.881 42.614 1.00 18.69 175 ASN D CA 1
ATOM 14249 C C . ASN D 1 197 ? -37.155 -13.099 42.960 1.00 22.40 175 ASN D C 1
ATOM 14250 O O . ASN D 1 197 ? -38.041 -13.485 42.202 1.00 25.00 175 ASN D O 1
ATOM 14255 N N . TYR D 1 198 ? -36.915 -13.690 44.140 1.00 22.34 176 TYR D N 1
ATOM 14256 C CA . TYR D 1 198 ? -37.690 -14.875 44.506 1.00 22.61 176 TYR D CA 1
ATOM 14257 C C . TYR D 1 198 ? -39.073 -14.536 45.055 1.00 23.61 176 TYR D C 1
ATOM 14258 O O . TYR D 1 198 ? -39.842 -15.455 45.362 1.00 30.05 176 TYR D O 1
ATOM 14267 N N . ARG D 1 199 ? -39.429 -13.255 45.147 1.00 24.22 177 ARG D N 1
ATOM 14268 C CA . ARG D 1 199 ? -40.832 -12.892 45.325 1.00 29.07 177 ARG D CA 1
ATOM 14269 C C . ARG D 1 199 ? -41.653 -13.133 44.062 1.00 25.05 177 ARG D C 1
ATOM 14270 O O . ARG D 1 199 ? -42.885 -13.114 44.128 1.00 28.63 177 ARG D O 1
ATOM 14278 N N . ASN D 1 200 ? -40.997 -13.334 42.923 1.00 24.63 178 ASN D N 1
ATOM 14279 C CA . ASN D 1 200 ? -41.664 -13.630 41.663 1.00 24.34 178 ASN D CA 1
ATOM 14280 C C . ASN D 1 200 ? -41.790 -15.140 41.520 1.00 24.36 178 ASN D C 1
ATOM 14281 O O . ASN D 1 200 ? -40.769 -15.816 41.355 1.00 24.01 178 ASN D O 1
ATOM 14286 N N . PRO D 1 201 ? -43.001 -15.706 41.546 1.00 30.67 179 PRO D N 1
ATOM 14287 C CA . PRO D 1 201 ? -43.141 -17.170 41.418 1.00 31.94 179 PRO D CA 1
ATOM 14288 C C . PRO D 1 201 ? -42.436 -17.753 40.213 1.00 23.60 179 PRO D C 1
ATOM 14289 O O . PRO D 1 201 ? -41.927 -18.876 40.295 1.00 25.84 179 PRO D O 1
ATOM 14293 N N . LYS D 1 202 ? -42.390 -17.022 39.091 1.00 23.57 180 LYS D N 1
ATOM 14294 C CA . LYS D 1 202 ? -41.746 -17.538 37.886 1.00 22.23 180 LYS D CA 1
ATOM 14295 C C . LYS D 1 202 ? -40.246 -17.732 38.072 1.00 18.04 180 LYS D C 1
ATOM 14296 O O . LYS D 1 202 ? -39.648 -18.595 37.418 1.00 23.94 180 LYS D O 1
ATOM 14302 N N . VAL D 1 203 ? -39.623 -16.951 38.955 1.00 24.31 181 VAL D N 1
ATOM 14303 C CA . VAL D 1 203 ? -38.199 -17.116 39.225 1.00 21.49 181 VAL D CA 1
ATOM 14304 C C . VAL D 1 203 ? -37.951 -18.427 39.959 1.00 24.53 181 VAL D C 1
ATOM 14305 O O . VAL D 1 203 ? -37.094 -19.227 39.565 1.00 21.63 181 VAL D O 1
ATOM 14309 N N . LEU D 1 204 ? -38.707 -18.677 41.029 1.00 17.90 182 LEU D N 1
ATOM 14310 C CA . LEU D 1 204 ? -38.494 -19.914 41.768 1.00 18.30 182 LEU D CA 1
ATOM 14311 C C . LEU D 1 204 ? -38.765 -21.133 40.888 1.00 18.00 182 LEU D C 1
ATOM 14312 O O . LEU D 1 204 ? -38.024 -22.123 40.937 1.00 24.68 182 LEU D O 1
ATOM 14317 N N . ALA D 1 205 ? -39.794 -21.065 40.045 1.00 19.85 183 ALA D N 1
ATOM 14318 C CA . ALA D 1 205 ? -40.080 -22.187 39.162 1.00 22.01 183 ALA D CA 1
ATOM 14319 C C . ALA D 1 205 ? -38.944 -22.408 38.175 1.00 22.81 183 ALA D C 1
ATOM 14320 O O . ALA D 1 205 ? -38.538 -23.547 37.922 1.00 24.97 183 ALA D O 1
ATOM 14322 N N . GLU D 1 206 ? -38.407 -21.328 37.614 1.00 22.66 184 GLU D N 1
ATOM 14323 C CA . GLU D 1 206 ? -37.317 -21.473 36.659 1.00 20.41 184 GLU D CA 1
ATOM 14324 C C . GLU D 1 206 ? -36.066 -22.058 37.312 1.00 21.22 184 GLU D C 1
ATOM 14325 O O . GLU D 1 206 ? -35.414 -22.942 36.740 1.00 20.17 184 GLU D O 1
ATOM 14331 N N . MET D 1 207 ? -35.701 -21.569 38.501 1.00 22.23 185 MET D N 1
ATOM 14332 C CA . MET D 1 207 ? -34.520 -22.114 39.163 1.00 23.70 185 MET D CA 1
ATOM 14333 C C . MET D 1 207 ? -34.754 -23.552 39.602 1.00 17.57 185 MET D C 1
ATOM 14334 O O . MET D 1 207 ? -33.823 -24.370 39.572 1.00 26.30 185 MET D O 1
ATOM 14339 N N . THR D 1 208 ? -35.984 -23.886 39.988 1.00 19.90 186 THR D N 1
ATOM 14340 C CA . THR D 1 208 ? -36.284 -25.265 40.343 1.00 23.90 186 THR D CA 1
ATOM 14341 C C . THR D 1 208 ? -36.174 -26.173 39.123 1.00 25.97 186 THR D C 1
ATOM 14342 O O . THR D 1 208 ? -35.581 -27.252 39.196 1.00 23.92 186 THR D O 1
ATOM 14346 N N . LYS D 1 209 ? -36.727 -25.742 37.990 1.00 26.90 187 LYS D N 1
ATOM 14347 C CA . LYS D 1 209 ? -36.562 -26.504 36.757 1.00 25.43 187 LYS D CA 1
ATOM 14348 C C . LYS D 1 209 ? -35.087 -26.728 36.446 1.00 26.73 187 LYS D C 1
ATOM 14349 O O . LYS D 1 209 ? -34.700 -27.793 35.945 1.00 23.24 187 LYS D O 1
ATOM 14355 N N . MET D 1 210 ? -34.241 -25.763 36.787 1.00 27.86 188 MET D N 1
ATOM 14356 C CA . MET D 1 210 ? -32.830 -25.893 36.472 1.00 27.01 188 MET D CA 1
ATOM 14357 C C . MET D 1 210 ? -32.134 -26.895 37.393 1.00 22.18 188 MET D C 1
ATOM 14358 O O . MET D 1 210 ? -31.215 -27.594 36.956 1.00 20.65 188 MET D O 1
ATOM 14363 N N . LEU D 1 211 ? -32.557 -26.991 38.658 1.00 27.78 189 LEU D N 1
ATOM 14364 C CA . LEU D 1 211 ? -32.112 -28.094 39.513 1.00 24.18 189 LEU D CA 1
ATOM 14365 C C . LEU D 1 211 ? -32.341 -29.446 38.838 1.00 23.04 189 LEU D C 1
ATOM 14366 O O . LEU D 1 211 ? -31.431 -30.273 38.740 1.00 22.64 189 LEU D O 1
ATOM 14371 N N . PHE D 1 212 ? -33.570 -29.692 38.387 1.00 20.06 190 PHE D N 1
ATOM 14372 C CA . PHE D 1 212 ? -33.914 -30.978 37.784 1.00 22.71 190 PHE D CA 1
ATOM 14373 C C . PHE D 1 212 ? -33.194 -31.201 36.465 1.00 19.95 190 PHE D C 1
ATOM 14374 O O . PHE D 1 212 ? -32.976 -32.352 36.069 1.00 24.88 190 PHE D O 1
ATOM 14382 N N . PHE D 1 213 ? -32.851 -30.119 35.756 1.00 20.19 191 PHE D N 1
ATOM 14383 C CA . PHE D 1 213 ? -32.052 -30.256 34.543 1.00 22.14 191 PHE D CA 1
ATOM 14384 C C . PHE D 1 213 ? -30.715 -30.923 34.838 1.00 23.50 191 PHE D C 1
ATOM 14385 O O . PHE D 1 213 ? -30.272 -31.811 34.092 1.00 20.89 191 PHE D O 1
ATOM 14393 N N . TRP D 1 214 ? -30.052 -30.506 35.921 1.00 23.27 192 TRP D N 1
ATOM 14394 C CA . TRP D 1 214 ? -28.769 -31.106 36.259 1.00 16.86 192 TRP D CA 1
ATOM 14395 C C . TRP D 1 214 ? -28.940 -32.486 36.885 1.00 17.43 192 TRP D C 1
ATOM 14396 O O . TRP D 1 214 ? -28.091 -33.360 36.679 1.00 18.51 192 TRP D O 1
ATOM 14407 N N . LEU D 1 215 ? -30.028 -32.711 37.626 1.00 21.49 193 LEU D N 1
ATOM 14408 C CA . LEU D 1 215 ? -30.311 -34.058 38.121 1.00 24.74 193 LEU D CA 1
ATOM 14409 C C . LEU D 1 215 ? -30.435 -35.047 36.969 1.00 22.38 193 LEU D C 1
ATOM 14410 O O . LEU D 1 215 ? -29.976 -36.196 37.064 1.00 22.44 193 LEU D O 1
ATOM 14415 N N . ASP D 1 216 ? -31.028 -34.614 35.860 1.00 21.69 194 ASP D N 1
ATOM 14416 C CA . ASP D 1 216 ? -31.189 -35.522 34.729 1.00 26.04 194 ASP D CA 1
ATOM 14417 C C . ASP D 1 216 ? -29.852 -35.886 34.099 1.00 27.81 194 ASP D C 1
ATOM 14418 O O . ASP D 1 216 ? -29.782 -36.854 33.325 1.00 26.47 194 ASP D O 1
ATOM 14423 N N . ARG D 1 217 ? -28.799 -35.132 34.404 1.00 19.63 195 ARG D N 1
ATOM 14424 C CA . ARG D 1 217 ? -27.464 -35.425 33.915 1.00 20.85 195 ARG D CA 1
ATOM 14425 C C . ARG D 1 217 ? -26.654 -36.259 34.898 1.00 24.54 195 ARG D C 1
ATOM 14426 O O . ARG D 1 217 ? -25.451 -36.441 34.690 1.00 24.87 195 ARG D O 1
ATOM 14434 N N . GLY D 1 218 ? -27.282 -36.765 35.952 1.00 21.15 196 GLY D N 1
ATOM 14435 C CA . GLY D 1 218 ? -26.641 -37.694 36.854 1.00 20.49 196 GLY D CA 1
ATOM 14436 C C . GLY D 1 218 ? -26.049 -37.088 38.107 1.00 20.04 196 GLY D C 1
ATOM 14437 O O . GLY D 1 218 ? -25.384 -37.803 38.858 1.00 20.63 196 GLY D O 1
ATOM 14438 N N . VAL D 1 219 ? -26.246 -35.786 38.337 1.00 17.18 197 VAL D N 1
ATOM 14439 C CA . VAL D 1 219 ? -25.658 -35.121 39.495 1.00 16.95 197 VAL D CA 1
ATOM 14440 C C . VAL D 1 219 ? -26.219 -35.701 40.795 1.00 20.83 197 VAL D C 1
ATOM 14441 O O . VAL D 1 219 ? -27.392 -36.077 40.875 1.00 21.66 197 VAL D O 1
ATOM 14445 N N . ASP D 1 220 ? -25.379 -35.749 41.840 1.00 19.37 198 ASP D N 1
ATOM 14446 C CA . ASP D 1 220 ? -25.734 -36.428 43.089 1.00 17.73 198 ASP D CA 1
ATOM 14447 C C . ASP D 1 220 ? -26.110 -35.478 44.217 1.00 21.46 198 ASP D C 1
ATOM 14448 O O . ASP D 1 220 ? -26.483 -35.942 45.302 1.00 18.55 198 ASP D O 1
ATOM 14453 N N . GLY D 1 221 ? -26.069 -34.177 43.972 1.00 20.41 199 GLY D N 1
ATOM 14454 C CA . GLY D 1 221 ? -26.481 -33.203 44.961 1.00 20.62 199 GLY D CA 1
ATOM 14455 C C . GLY D 1 221 ? -26.056 -31.818 44.527 1.00 22.39 199 GLY D C 1
ATOM 14456 O O . GLY D 1 221 ? -25.439 -31.634 43.472 1.00 21.15 199 GLY D O 1
ATOM 14457 N N . PHE D 1 222 ? -26.412 -30.839 45.359 1.00 17.77 200 PHE D N 1
ATOM 14458 C CA . PHE D 1 222 ? -26.144 -29.440 45.071 1.00 16.99 200 PHE D CA 1
ATOM 14459 C C . PHE D 1 222 ? -25.649 -28.759 46.332 1.00 25.25 200 PHE D C 1
ATOM 14460 O O . PHE D 1 222 ? -26.150 -29.035 47.424 1.00 19.35 200 PHE D O 1
ATOM 14468 N N . ARG D 1 223 ? -24.667 -27.873 46.168 1.00 15.65 201 ARG D N 1
ATOM 14469 C CA . ARG D 1 223 ? -24.339 -26.877 47.177 1.00 20.46 201 ARG D CA 1
ATOM 14470 C C . ARG D 1 223 ? -25.114 -25.606 46.863 1.00 19.29 201 ARG D C 1
ATOM 14471 O O . ARG D 1 223 ? -25.076 -25.118 45.734 1.00 20.33 201 ARG D O 1
ATOM 14479 N N . LEU D 1 224 ? -25.830 -25.075 47.845 1.00 17.85 202 LEU D N 1
ATOM 14480 C CA . LEU D 1 224 ? -26.650 -23.895 47.608 1.00 23.81 202 LEU D CA 1
ATOM 14481 C C . LEU D 1 224 ? -25.830 -22.695 48.062 1.00 21.72 202 LEU D C 1
ATOM 14482 O O . LEU D 1 224 ? -25.700 -22.429 49.259 1.00 22.22 202 LEU D O 1
ATOM 14487 N N . ASP D 1 225 ? -25.258 -21.998 47.081 1.00 17.82 203 ASP D N 1
ATOM 14488 C CA . ASP D 1 225 ? -24.386 -20.851 47.305 1.00 16.08 203 ASP D CA 1
ATOM 14489 C C . ASP D 1 225 ? -25.146 -19.666 47.888 1.00 23.06 203 ASP D C 1
ATOM 14490 O O . ASP D 1 225 ? -26.253 -19.346 47.447 1.00 17.88 203 ASP D O 1
ATOM 14495 N N . ALA D 1 226 ? -24.535 -19.004 48.878 1.00 19.39 204 ALA D N 1
ATOM 14496 C CA . ALA D 1 226 ? -25.044 -17.731 49.414 1.00 22.09 204 ALA D CA 1
ATOM 14497 C C . ALA D 1 226 ? -26.525 -17.808 49.787 1.00 20.38 204 ALA D C 1
ATOM 14498 O O . ALA D 1 226 ? -27.285 -16.853 49.597 1.00 18.23 204 ALA D O 1
ATOM 14500 N N . ILE D 1 227 ? -26.957 -18.960 50.305 1.00 16.85 205 ILE D N 1
ATOM 14501 C CA . ILE D 1 227 ? -28.397 -19.225 50.338 1.00 16.21 205 ILE D CA 1
ATOM 14502 C C . ILE D 1 227 ? -29.122 -18.259 51.274 1.00 22.85 205 ILE D C 1
ATOM 14503 O O . ILE D 1 227 ? -30.279 -17.900 51.023 1.00 19.23 205 ILE D O 1
ATOM 14508 N N . ASN D 1 228 ? -28.463 -17.776 52.324 1.00 21.60 206 ASN D N 1
ATOM 14509 C CA . ASN D 1 228 ? -29.170 -16.908 53.255 1.00 18.70 206 ASN D CA 1
ATOM 14510 C C . ASN D 1 228 ? -29.259 -15.476 52.766 1.00 18.01 206 ASN D C 1
ATOM 14511 O O . ASN D 1 228 ? -29.711 -14.609 53.512 1.00 20.59 206 ASN D O 1
ATOM 14516 N N . HIS D 1 229 ? -28.886 -15.218 51.516 1.00 14.54 207 HIS D N 1
ATOM 14517 C CA . HIS D 1 229 ? -29.085 -13.912 50.909 1.00 19.58 207 HIS D CA 1
ATOM 14518 C C . HIS D 1 229 ? -30.295 -13.897 49.993 1.00 22.89 207 HIS D C 1
ATOM 14519 O O . HIS D 1 229 ? -30.526 -12.900 49.305 1.00 17.32 207 HIS D O 1
ATOM 14526 N N . MET D 1 230 ? -31.088 -14.973 49.995 1.00 22.34 208 MET D N 1
ATOM 14527 C CA . MET D 1 230 ? -32.105 -15.148 48.962 1.00 20.35 208 MET D CA 1
ATOM 14528 C C . MET D 1 230 ? -33.146 -14.037 49.014 1.00 22.09 208 MET D C 1
ATOM 14529 O O . MET D 1 230 ? -33.325 -13.285 48.047 1.00 21.54 208 MET D O 1
ATOM 14534 N N . PHE D 1 231 ? -33.849 -13.924 50.133 1.00 24.09 209 PHE D N 1
ATOM 14535 C CA . PHE D 1 231 ? -34.915 -12.949 50.294 1.00 24.76 209 PHE D CA 1
ATOM 14536 C C . PHE D 1 231 ? -34.428 -11.708 51.026 1.00 22.24 209 PHE D C 1
ATOM 14537 O O . PHE D 1 231 ? -33.465 -11.744 51.799 1.00 21.47 209 PHE D O 1
ATOM 14545 N N . GLU D 1 232 ? -35.121 -10.600 50.769 1.00 21.17 210 GLU D N 1
ATOM 14546 C CA . GLU D 1 232 ? -34.910 -9.350 51.481 1.00 19.64 210 GLU D CA 1
ATOM 14547 C C . GLU D 1 232 ? -36.247 -8.844 52.000 1.00 22.78 210 GLU D C 1
ATOM 14548 O O . GLU D 1 232 ? -37.312 -9.316 51.596 1.00 22.36 210 GLU D O 1
ATOM 14554 N N . ASP D 1 233 ? -36.177 -7.869 52.906 1.00 29.30 211 ASP D N 1
ATOM 14555 C CA . ASP D 1 233 ? -37.381 -7.277 53.484 1.00 20.94 211 ASP D CA 1
ATOM 14556 C C . ASP D 1 233 ? -38.343 -6.848 52.392 1.00 23.73 211 ASP D C 1
ATOM 14557 O O . ASP D 1 233 ? -37.955 -6.157 51.445 1.00 25.36 211 ASP D O 1
ATOM 14562 N N . GLU D 1 234 ? -39.604 -7.263 52.532 1.00 24.37 212 GLU D N 1
ATOM 14563 C CA . GLU D 1 234 ? -40.597 -6.983 51.499 1.00 27.56 212 GLU D CA 1
ATOM 14564 C C . GLU D 1 234 ? -40.794 -5.487 51.313 1.00 24.46 212 GLU D C 1
ATOM 14565 O O . GLU D 1 234 ? -41.026 -5.020 50.191 1.00 27.68 212 GLU D O 1
ATOM 14571 N N . GLN D 1 235 ? -40.705 -4.717 52.394 1.00 23.88 213 GLN D N 1
ATOM 14572 C CA . GLN D 1 235 ? -40.872 -3.268 52.320 1.00 23.57 213 GLN D CA 1
ATOM 14573 C C . GLN D 1 235 ? -39.548 -2.523 52.210 1.00 21.86 213 GLN D C 1
ATOM 14574 O O . GLN D 1 235 ? -39.533 -1.291 52.314 1.00 30.97 213 GLN D O 1
ATOM 14580 N N . PHE D 1 236 ? -38.442 -3.242 52.005 1.00 28.95 214 PHE D N 1
ATOM 14581 C CA . PHE D 1 236 ? -37.146 -2.635 51.677 1.00 23.78 214 PHE D CA 1
ATOM 14582 C C . PHE D 1 236 ? -36.744 -1.557 52.679 1.00 27.40 214 PHE D C 1
ATOM 14583 O O . PHE D 1 236 ? -36.247 -0.497 52.307 1.00 24.94 214 PHE D O 1
ATOM 14591 N N . ARG D 1 237 ? -36.949 -1.829 53.962 1.00 28.51 215 ARG D N 1
ATOM 14592 C CA . ARG D 1 237 ? -36.608 -0.856 54.989 1.00 23.04 215 ARG D CA 1
ATOM 14593 C C . ARG D 1 237 ? -35.104 -0.790 55.212 1.00 25.45 215 ARG D C 1
ATOM 14594 O O . ARG D 1 237 ? -34.381 -1.778 55.038 1.00 24.20 215 ARG D O 1
ATOM 14602 N N . ASP D 1 238 ? -34.644 0.400 55.596 1.00 23.70 216 ASP D N 1
ATOM 14603 C CA . ASP D 1 238 ? -33.274 0.598 56.045 1.00 21.63 216 ASP D CA 1
ATOM 14604 C C . ASP D 1 238 ? -32.909 -0.411 57.124 1.00 25.33 216 ASP D C 1
ATOM 14605 O O . ASP D 1 238 ? -33.738 -0.774 57.962 1.00 26.51 216 ASP D O 1
ATOM 14610 N N . GLU D 1 239 ? -31.655 -0.858 57.101 1.00 27.10 217 GLU D N 1
ATOM 14611 C CA . GLU D 1 239 ? -31.254 -1.719 58.199 1.00 26.13 217 GLU D CA 1
ATOM 14612 C C . GLU D 1 239 ? -30.700 -0.889 59.356 1.00 24.06 217 GLU D C 1
ATOM 14613 O O . GLU D 1 239 ? -30.093 0.163 59.138 1.00 23.74 217 GLU D O 1
ATOM 14619 N N . PRO D 1 240 ? -30.896 -1.334 60.594 1.00 20.36 218 PRO D N 1
ATOM 14620 C CA . PRO D 1 240 ? -30.387 -0.578 61.743 1.00 28.48 218 PRO D CA 1
ATOM 14621 C C . PRO D 1 240 ? -28.874 -0.656 61.854 1.00 35.89 218 PRO D C 1
ATOM 14622 O O . PRO D 1 240 ? -28.224 -1.577 61.352 1.00 29.96 218 PRO D O 1
ATOM 14626 N N . LEU D 1 241 ? -28.318 0.335 62.551 1.00 39.75 219 LEU D N 1
ATOM 14627 C CA . LEU D 1 241 ? -26.883 0.373 62.789 1.00 41.07 219 LEU D CA 1
ATOM 14628 C C . LEU D 1 241 ? -26.452 -0.808 63.648 1.00 39.39 219 LEU D C 1
ATOM 14629 O O . LEU D 1 241 ? -27.143 -1.200 64.587 1.00 40.93 219 LEU D O 1
ATOM 14634 N N . SER D 1 242 ? -25.295 -1.382 63.321 1.00 37.24 220 SER D N 1
ATOM 14635 C CA . SER D 1 242 ? -24.748 -2.464 64.131 1.00 35.27 220 SER D CA 1
ATOM 14636 C C . SER D 1 242 ? -24.215 -1.971 65.468 1.00 47.30 220 SER D C 1
ATOM 14637 O O . SER D 1 242 ? -24.325 -2.680 66.477 1.00 55.66 220 SER D O 1
ATOM 14640 N N . GLY D 1 243 ? -23.637 -0.774 65.492 1.00 51.90 221 GLY D N 1
ATOM 14641 C CA . GLY D 1 243 ? -22.904 -0.266 66.636 1.00 65.26 221 GLY D CA 1
ATOM 14642 C C . GLY D 1 243 ? -21.422 -0.095 66.390 1.00 72.52 221 GLY D C 1
ATOM 14643 O O . GLY D 1 243 ? -20.779 0.697 67.094 1.00 78.65 221 GLY D O 1
ATOM 14644 N N . TRP D 1 244 ? -20.857 -0.803 65.413 1.00 69.10 222 TRP D N 1
ATOM 14645 C CA . TRP D 1 244 ? -19.435 -0.738 65.116 1.00 67.56 222 TRP D CA 1
ATOM 14646 C C . TRP D 1 244 ? -19.247 -0.596 63.614 1.00 66.48 222 TRP D C 1
ATOM 14647 O O . TRP D 1 244 ? -20.095 -1.018 62.826 1.00 74.71 222 TRP D O 1
ATOM 14658 N N . GLY D 1 245 ? -18.129 0.006 63.225 1.00 61.55 223 GLY D N 1
ATOM 14659 C CA . GLY D 1 245 ? -17.832 0.262 61.832 1.00 56.04 223 GLY D CA 1
ATOM 14660 C C . GLY D 1 245 ? -18.129 1.695 61.431 1.00 56.18 223 GLY D C 1
ATOM 14661 O O . GLY D 1 245 ? -18.773 2.465 62.148 1.00 60.09 223 GLY D O 1
ATOM 14662 N N . GLN D 1 246 ? -17.641 2.044 60.255 1.00 55.91 224 GLN D N 1
ATOM 14663 C CA . GLN D 1 246 ? -17.786 3.363 59.659 1.00 60.23 224 GLN D CA 1
ATOM 14664 C C . GLN D 1 246 ? -18.951 3.370 58.680 1.00 58.70 224 GLN D C 1
ATOM 14665 O O . GLN D 1 246 ? -19.473 2.315 58.314 1.00 59.77 224 GLN D O 1
ATOM 14671 N N . PRO D 1 247 ? -19.412 4.548 58.245 1.00 56.93 225 PRO D N 1
ATOM 14672 C CA . PRO D 1 247 ? -20.472 4.575 57.231 1.00 51.81 225 PRO D CA 1
ATOM 14673 C C . PRO D 1 247 ? -19.990 3.963 55.927 1.00 49.20 225 PRO D C 1
ATOM 14674 O O . PRO D 1 247 ? -18.819 4.080 55.556 1.00 49.35 225 PRO D O 1
ATOM 14678 N N . GLY D 1 248 ? -20.910 3.294 55.233 1.00 51.32 226 GLY D N 1
ATOM 14679 C CA . GLY D 1 248 ? -20.602 2.626 53.989 1.00 49.47 226 GLY D CA 1
ATOM 14680 C C . GLY D 1 248 ? -19.985 1.255 54.136 1.00 46.98 226 GLY D C 1
ATOM 14681 O O . GLY D 1 248 ? -19.793 0.571 53.123 1.00 47.49 226 GLY D O 1
ATOM 14682 N N . GLU D 1 249 ? -19.670 0.830 55.359 1.00 44.40 227 GLU D N 1
ATOM 14683 C CA . GLU D 1 249 ? -19.066 -0.471 55.614 1.00 41.05 227 GLU D CA 1
ATOM 14684 C C . GLU D 1 249 ? -20.136 -1.511 55.924 1.00 32.49 227 GLU D C 1
ATOM 14685 O O . GLU D 1 249 ? -21.089 -1.245 56.662 1.00 32.10 227 GLU D O 1
ATOM 14691 N N . TYR D 1 250 ? -19.952 -2.707 55.367 1.00 27.65 228 TYR D N 1
ATOM 14692 C CA . TYR D 1 250 ? -20.951 -3.767 55.494 1.00 27.00 228 TYR D CA 1
ATOM 14693 C C . TYR D 1 250 ? -21.211 -4.135 56.951 1.00 28.58 228 TYR D C 1
ATOM 14694 O O . TYR D 1 250 ? -22.356 -4.393 57.337 1.00 28.25 228 TYR D O 1
ATOM 14703 N N . ASP D 1 251 ? -20.173 -4.164 57.782 1.00 30.49 229 ASP D N 1
ATOM 14704 C CA . ASP D 1 251 ? -20.390 -4.538 59.175 1.00 38.20 229 ASP D CA 1
ATOM 14705 C C . ASP D 1 251 ? -21.024 -3.424 59.996 1.00 33.89 229 ASP D C 1
ATOM 14706 O O . ASP D 1 251 ? -21.281 -3.623 61.187 1.00 40.83 229 ASP D O 1
ATOM 14711 N N . SER D 1 252 ? -21.296 -2.266 59.399 1.00 31.91 230 SER D N 1
ATOM 14712 C CA . SER D 1 252 ? -21.903 -1.183 60.161 1.00 33.89 230 SER D CA 1
ATOM 14713 C C . SER D 1 252 ? -23.417 -1.317 60.289 1.00 35.29 230 SER D C 1
ATOM 14714 O O . SER D 1 252 ? -24.025 -0.507 60.993 1.00 32.83 230 SER D O 1
ATOM 14717 N N . LEU D 1 253 ? -24.036 -2.317 59.658 1.00 28.93 231 LEU D N 1
ATOM 14718 C CA . LEU D 1 253 ? -25.477 -2.523 59.737 1.00 23.15 231 LEU D CA 1
ATOM 14719 C C . LEU D 1 253 ? -25.789 -3.910 60.285 1.00 20.00 231 LEU D C 1
ATOM 14720 O O . LEU D 1 253 ? -25.071 -4.877 60.004 1.00 28.61 231 LEU D O 1
ATOM 14725 N N . ASP D 1 254 ? -26.864 -4.013 61.061 1.00 24.40 232 ASP D N 1
ATOM 14726 C CA . ASP D 1 254 ? -27.402 -5.314 61.446 1.00 32.61 232 ASP D CA 1
ATOM 14727 C C . ASP D 1 254 ? -28.288 -5.828 60.319 1.00 25.49 232 ASP D C 1
ATOM 14728 O O . ASP D 1 254 ? -29.306 -5.211 59.995 1.00 30.12 232 ASP D O 1
ATOM 14733 N N . HIS D 1 255 ? -27.909 -6.956 59.725 1.00 26.49 233 HIS D N 1
ATOM 14734 C CA . HIS D 1 255 ? -28.508 -7.377 58.455 1.00 28.05 233 HIS D CA 1
ATOM 14735 C C . HIS D 1 255 ? -29.808 -8.147 58.626 1.00 26.57 233 HIS D C 1
ATOM 14736 O O . HIS D 1 255 ? -30.012 -9.223 58.060 1.00 21.05 233 HIS D O 1
ATOM 14743 N N . ILE D 1 256 ? -30.740 -7.549 59.369 1.00 22.83 234 ILE D N 1
ATOM 14744 C CA . ILE D 1 256 ? -32.017 -8.191 59.627 1.00 25.17 234 ILE D CA 1
ATOM 14745 C C . ILE D 1 256 ? -32.939 -8.152 58.423 1.00 25.30 234 ILE D C 1
ATOM 14746 O O . ILE D 1 256 ? -33.969 -8.827 58.425 1.00 22.21 234 ILE D O 1
ATOM 14751 N N . TYR D 1 257 ? -32.604 -7.378 57.395 1.00 23.13 235 TYR D N 1
ATOM 14752 C CA . TYR D 1 257 ? -33.463 -7.266 56.224 1.00 24.20 235 TYR D CA 1
ATOM 14753 C C . TYR D 1 257 ? -32.833 -7.839 54.968 1.00 23.26 235 TYR D C 1
ATOM 14754 O O . TYR D 1 257 ? -33.493 -7.862 53.924 1.00 25.90 235 TYR D O 1
ATOM 14763 N N . THR D 1 258 ? -31.590 -8.311 55.038 1.00 24.65 236 THR D N 1
ATOM 14764 C CA . THR D 1 258 ? -30.898 -8.827 53.859 1.00 24.85 236 THR D CA 1
ATOM 14765 C C . THR D 1 258 ? -30.342 -10.232 54.026 1.00 18.58 236 THR D C 1
ATOM 14766 O O . THR D 1 258 ? -30.031 -10.872 53.013 1.00 19.52 236 THR D O 1
ATOM 14770 N N . LYS D 1 259 ? -30.175 -10.720 55.253 1.00 20.42 237 LYS D N 1
ATOM 14771 C CA . LYS D 1 259 ? -29.702 -12.068 55.517 1.00 20.19 237 LYS D CA 1
ATOM 14772 C C . LYS D 1 259 ? -30.681 -12.762 56.443 1.00 26.83 237 LYS D C 1
ATOM 14773 O O . LYS D 1 259 ? -31.221 -12.139 57.363 1.00 29.90 237 LYS D O 1
ATOM 14779 N N . ASP D 1 260 ? -30.907 -14.051 56.185 1.00 23.04 238 ASP D N 1
ATOM 14780 C CA . ASP D 1 260 ? -31.682 -14.940 57.045 1.00 23.84 238 ASP D CA 1
ATOM 14781 C C . ASP D 1 260 ? -33.161 -14.599 57.088 1.00 22.73 238 ASP D C 1
ATOM 14782 O O . ASP D 1 260 ? -33.853 -15.028 58.015 1.00 22.40 238 ASP D O 1
ATOM 14787 N N . ILE D 1 261 ? -33.663 -13.835 56.121 1.00 31.78 239 ILE D N 1
ATOM 14788 C CA . ILE D 1 261 ? -35.100 -13.582 56.012 1.00 23.15 239 ILE D CA 1
ATOM 14789 C C . ILE D 1 261 ? -35.783 -14.944 55.934 1.00 21.04 239 ILE D C 1
ATOM 14790 O O . ILE D 1 261 ? -35.452 -15.752 55.060 1.00 23.76 239 ILE D O 1
ATOM 14795 N N . PRO D 1 262 ? -36.709 -15.263 56.846 1.00 24.98 240 PRO D N 1
ATOM 14796 C CA . PRO D 1 262 ? -37.079 -16.671 57.073 1.00 28.94 240 PRO D CA 1
ATOM 14797 C C . PRO D 1 262 ? -37.766 -17.360 55.897 1.00 25.96 240 PRO D C 1
ATOM 14798 O O . PRO D 1 262 ? -37.834 -18.600 55.896 1.00 23.91 240 PRO D O 1
ATOM 14802 N N . ASP D 1 263 ? -38.252 -16.617 54.895 1.00 23.70 241 ASP D N 1
ATOM 14803 C CA . ASP D 1 263 ? -38.827 -17.241 53.706 1.00 21.44 241 ASP D CA 1
ATOM 14804 C C . ASP D 1 263 ? -37.859 -18.214 53.036 1.00 24.35 241 ASP D C 1
ATOM 14805 O O . ASP D 1 263 ? -38.291 -19.140 52.337 1.00 27.11 241 ASP D O 1
ATOM 14810 N N . VAL D 1 264 ? -36.550 -18.006 53.202 1.00 19.89 242 VAL D N 1
ATOM 14811 C CA . VAL D 1 264 ? -35.592 -18.900 52.561 1.00 20.69 242 VAL D CA 1
ATOM 14812 C C . VAL D 1 264 ? -35.744 -20.329 53.080 1.00 20.31 242 VAL D C 1
ATOM 14813 O O . VAL D 1 264 ? -35.547 -21.296 52.331 1.00 20.72 242 VAL D O 1
ATOM 14817 N N . TYR D 1 265 ? -36.124 -20.497 54.349 1.00 18.69 243 TYR D N 1
ATOM 14818 C CA . TYR D 1 265 ? -36.139 -21.844 54.913 1.00 20.95 243 TYR D CA 1
ATOM 14819 C C . TYR D 1 265 ? -37.206 -22.702 54.246 1.00 24.03 243 TYR D C 1
ATOM 14820 O O . TYR D 1 265 ? -36.968 -23.879 53.963 1.00 22.45 243 TYR D O 1
ATOM 14829 N N . ASP D 1 266 ? -38.372 -22.122 53.945 1.00 24.22 244 ASP D N 1
ATOM 14830 C CA . ASP D 1 266 ? -39.412 -22.892 53.275 1.00 23.75 244 ASP D CA 1
ATOM 14831 C C . ASP D 1 266 ? -39.021 -23.257 51.849 1.00 18.80 244 ASP D C 1
ATOM 14832 O O . ASP D 1 266 ? -39.404 -24.328 51.367 1.00 23.85 244 ASP D O 1
ATOM 14837 N N . VAL D 1 267 ? -38.251 -22.403 51.167 1.00 22.00 245 VAL D N 1
ATOM 14838 C CA . VAL D 1 267 ? -37.747 -22.758 49.839 1.00 19.20 245 VAL D CA 1
ATOM 14839 C C . VAL D 1 267 ? -36.789 -23.942 49.943 1.00 26.13 245 VAL D C 1
ATOM 14840 O O . VAL D 1 267 ? -36.900 -24.925 49.199 1.00 23.44 245 VAL D O 1
ATOM 14844 N N . VAL D 1 268 ? -35.840 -23.869 50.885 1.00 19.60 246 VAL D N 1
ATOM 14845 C CA . VAL D 1 268 ? -34.889 -24.962 51.075 1.00 25.11 246 VAL D CA 1
ATOM 14846 C C . VAL D 1 268 ? -35.611 -26.243 51.486 1.00 23.83 246 VAL D C 1
ATOM 14847 O O . VAL D 1 268 ? -35.320 -27.327 50.966 1.00 19.83 246 VAL D O 1
ATOM 14851 N N . TYR D 1 269 ? -36.548 -26.149 52.442 1.00 23.13 247 TYR D N 1
ATOM 14852 C CA . TYR D 1 269 ? -37.281 -27.345 52.861 1.00 21.87 247 TYR D CA 1
ATOM 14853 C C . TYR D 1 269 ? -38.066 -27.945 51.704 1.00 20.19 247 TYR D C 1
ATOM 14854 O O . TYR D 1 269 ? -38.120 -29.172 51.556 1.00 22.54 247 TYR D O 1
ATOM 14863 N N . ASN D 1 270 ? -38.707 -27.099 50.892 1.00 19.47 248 ASN D N 1
ATOM 14864 C CA . ASN D 1 270 ? -39.440 -27.616 49.741 1.00 20.37 248 ASN D CA 1
ATOM 14865 C C . ASN D 1 270 ? -38.499 -28.294 48.752 1.00 17.30 248 ASN D C 1
ATOM 14866 O O . ASN D 1 270 ? -38.803 -29.379 48.234 1.00 21.08 248 ASN D O 1
ATOM 14871 N N . TRP D 1 271 ? -37.357 -27.663 48.469 1.00 20.90 249 TRP D N 1
ATOM 14872 C CA . TRP D 1 271 ? -36.360 -28.293 47.612 1.00 21.55 249 TRP D CA 1
ATOM 14873 C C . TRP D 1 271 ? -35.931 -29.649 48.168 1.00 25.20 249 TRP D C 1
ATOM 14874 O O . TRP D 1 271 ? -35.810 -30.625 47.420 1.00 21.71 249 TRP D O 1
ATOM 14885 N N . ARG D 1 272 ? -35.693 -29.731 49.485 1.00 20.93 250 ARG D N 1
ATOM 14886 C CA . ARG D 1 272 ? -35.310 -31.004 50.089 1.00 17.17 250 ARG D CA 1
ATOM 14887 C C . ARG D 1 272 ? -36.377 -32.071 49.861 1.00 18.92 250 ARG D C 1
ATOM 14888 O O . ARG D 1 272 ? -36.057 -33.219 49.529 1.00 20.51 250 ARG D O 1
ATOM 14896 N N . ASP D 1 273 ? -37.647 -31.722 50.058 1.00 20.25 251 ASP D N 1
ATOM 14897 C CA . ASP D 1 273 ? -38.713 -32.687 49.816 1.00 22.13 251 ASP D CA 1
ATOM 14898 C C . ASP D 1 273 ? -38.697 -33.168 48.374 1.00 18.07 251 ASP D C 1
ATOM 14899 O O . ASP D 1 273 ? -38.826 -34.369 48.109 1.00 23.20 251 ASP D O 1
ATOM 14904 N N . GLN D 1 274 ? -38.535 -32.243 47.424 1.00 21.95 252 GLN D N 1
ATOM 14905 C CA . GLN D 1 274 ? -38.486 -32.652 46.026 1.00 21.48 252 GLN D CA 1
ATOM 14906 C C . GLN D 1 274 ? -37.247 -33.495 45.743 1.00 22.90 252 GLN D C 1
ATOM 14907 O O . GLN D 1 274 ? -37.302 -34.426 44.932 1.00 26.43 252 GLN D O 1
ATOM 14913 N N . MET D 1 275 ? -36.115 -33.188 46.399 1.00 21.15 253 MET D N 1
ATOM 14914 C CA . MET D 1 275 ? -34.926 -34.025 46.234 1.00 18.07 253 MET D CA 1
ATOM 14915 C C . MET D 1 275 ? -35.153 -35.423 46.808 1.00 21.73 253 MET D C 1
ATOM 14916 O O . MET D 1 275 ? -34.748 -36.424 46.204 1.00 22.34 253 MET D O 1
ATOM 14921 N N . ASP D 1 276 ? -35.793 -35.509 47.979 1.00 25.02 254 ASP D N 1
ATOM 14922 C CA . ASP D 1 276 ? -36.113 -36.807 48.566 1.00 21.32 254 ASP D CA 1
ATOM 14923 C C . ASP D 1 276 ? -37.026 -37.624 47.654 1.00 29.38 254 ASP D C 1
ATOM 14924 O O . ASP D 1 276 ? -36.850 -38.843 47.513 1.00 26.22 254 ASP D O 1
ATOM 14929 N N . LYS D 1 277 ? -38.031 -36.974 47.057 1.00 26.21 255 LYS D N 1
ATOM 14930 C CA . LYS D 1 277 ? -38.955 -37.678 46.173 1.00 23.84 255 LYS D CA 1
ATOM 14931 C C . LYS D 1 277 ? -38.245 -38.166 44.919 1.00 24.59 255 LYS D C 1
ATOM 14932 O O . LYS D 1 277 ? -38.448 -39.309 44.484 1.00 28.76 255 LYS D O 1
ATOM 14938 N N . TYR D 1 278 ? -37.416 -37.308 44.325 1.00 21.08 256 TYR D N 1
ATOM 14939 C CA . TYR D 1 278 ? -36.578 -37.721 43.209 1.00 23.83 256 TYR D CA 1
ATOM 14940 C C . TYR D 1 278 ? -35.639 -38.853 43.616 1.00 24.22 256 TYR D C 1
ATOM 14941 O O . TYR D 1 278 ? -35.462 -39.826 42.872 1.00 26.08 256 TYR D O 1
ATOM 14950 N N . SER D 1 279 ? -35.042 -38.748 44.805 1.00 22.07 257 SER D N 1
ATOM 14951 C CA . SER D 1 279 ? -34.188 -39.811 45.325 1.00 24.09 257 SER D CA 1
ATOM 14952 C C . SER D 1 279 ? -34.918 -41.147 45.334 1.00 23.93 257 SER D C 1
ATOM 14953 O O . SER D 1 279 ? -34.377 -42.167 44.886 1.00 25.85 257 SER D O 1
ATOM 14956 N N . ALA D 1 280 ? -36.155 -41.149 45.819 1.00 22.88 258 ALA D N 1
ATOM 14957 C CA . ALA D 1 280 ? -36.916 -42.395 45.907 1.00 34.90 258 ALA D CA 1
ATOM 14958 C C . ALA D 1 280 ? -37.274 -42.930 44.522 1.00 33.78 258 ALA D C 1
ATOM 14959 O O . ALA D 1 280 ? -37.260 -44.148 44.292 1.00 25.96 258 ALA D O 1
ATOM 14961 N N . GLU D 1 281 ? -37.583 -42.035 43.580 1.00 26.82 259 GLU D N 1
ATOM 14962 C CA . GLU D 1 281 ? -37.998 -42.438 42.241 1.00 31.09 259 GLU D CA 1
ATOM 14963 C C . GLU D 1 281 ? -36.853 -43.003 41.418 1.00 29.33 259 GLU D C 1
ATOM 14964 O O . GLU D 1 281 ? -37.085 -43.828 40.521 1.00 26.62 259 GLU D O 1
ATOM 14970 N N . LYS D 1 282 ? -35.629 -42.556 41.691 1.00 27.45 260 LYS D N 1
ATOM 14971 C CA . LYS D 1 282 ? -34.467 -42.969 40.920 1.00 29.60 260 LYS D CA 1
ATOM 14972 C C . LYS D 1 282 ? -33.520 -43.910 41.660 1.00 27.08 260 LYS D C 1
ATOM 14973 O O . LYS D 1 282 ? -32.587 -44.438 41.036 1.00 38.75 260 LYS D O 1
ATOM 14979 N N . GLY D 1 283 ? -33.740 -44.130 42.950 1.00 29.37 261 GLY D N 1
ATOM 14980 C CA . GLY D 1 283 ? -32.988 -45.074 43.740 1.00 41.19 261 GLY D CA 1
ATOM 14981 C C . GLY D 1 283 ? -31.661 -44.578 44.258 1.00 50.84 261 GLY D C 1
ATOM 14982 O O . GLY D 1 283 ? -30.941 -45.373 44.878 1.00 53.49 261 GLY D O 1
ATOM 14983 N N . ARG D 1 284 ? -31.307 -43.297 44.047 1.00 45.97 262 ARG D N 1
ATOM 14984 C CA . ARG D 1 284 ? -30.025 -42.795 44.532 1.00 36.09 262 ARG D CA 1
ATOM 14985 C C . ARG D 1 284 ? -30.254 -41.532 45.350 1.00 39.53 262 ARG D C 1
ATOM 14986 O O . ARG D 1 284 ? -31.107 -40.716 45.004 1.00 39.24 262 ARG D O 1
ATOM 14994 N N . THR D 1 285 ? -29.501 -41.377 46.441 1.00 36.22 263 THR D N 1
ATOM 14995 C CA . THR D 1 285 ? -29.765 -40.314 47.405 1.00 18.11 263 THR D CA 1
ATOM 14996 C C . THR D 1 285 ? -29.128 -39.011 46.945 1.00 21.04 263 THR D C 1
ATOM 14997 O O . THR D 1 285 ? -27.899 -38.903 46.863 1.00 20.92 263 THR D O 1
ATOM 15001 N N . ILE D 1 286 ? -29.970 -38.020 46.687 1.00 21.84 264 ILE D N 1
ATOM 15002 C CA . ILE D 1 286 ? -29.536 -36.691 46.266 1.00 17.41 264 ILE D CA 1
ATOM 15003 C C . ILE D 1 286 ? -29.413 -35.820 47.510 1.00 19.70 264 ILE D C 1
ATOM 15004 O O . ILE D 1 286 ? -30.361 -35.744 48.298 1.00 25.84 264 ILE D O 1
ATOM 15009 N N . ILE D 1 287 ? -28.273 -35.134 47.690 1.00 18.12 265 ILE D N 1
ATOM 15010 C CA . ILE D 1 287 ? -28.118 -34.314 48.894 1.00 20.10 265 ILE D CA 1
ATOM 15011 C C . ILE D 1 287 ? -28.151 -32.831 48.561 1.00 20.35 265 ILE D C 1
ATOM 15012 O O . ILE D 1 287 ? -27.943 -32.398 47.427 1.00 19.13 265 ILE D O 1
ATOM 15017 N N . LEU D 1 288 ? -28.397 -32.046 49.606 1.00 18.88 266 LEU D N 1
ATOM 15018 C CA . LEU D 1 288 ? -28.259 -30.604 49.584 1.00 18.49 266 LEU D CA 1
ATOM 15019 C C . LEU D 1 288 ? -27.293 -30.185 50.684 1.00 22.05 266 LEU D C 1
ATOM 15020 O O . LEU D 1 288 ? -27.397 -30.645 51.828 1.00 21.50 266 LEU D O 1
ATOM 15025 N N . MET D 1 289 ? -26.347 -29.338 50.323 1.00 15.91 267 MET D N 1
ATOM 15026 C CA . MET D 1 289 ? -25.547 -28.590 51.272 1.00 15.74 267 MET D CA 1
ATOM 15027 C C . MET D 1 289 ? -25.865 -27.121 51.079 1.00 21.54 267 MET D C 1
ATOM 15028 O O . MET D 1 289 ? -26.145 -26.689 49.960 1.00 27.99 267 MET D O 1
ATOM 15033 N N . THR D 1 290 ? -25.851 -26.360 52.169 1.00 16.87 268 THR D N 1
ATOM 15034 C CA . THR D 1 290 ? -26.107 -24.928 52.104 1.00 15.27 268 THR D CA 1
ATOM 15035 C C . THR D 1 290 ? -24.883 -24.165 52.585 1.00 17.19 268 THR D C 1
ATOM 15036 O O . THR D 1 290 ? -24.260 -24.547 53.576 1.00 17.88 268 THR D O 1
ATOM 15040 N N . GLU D 1 291 ? -24.521 -23.096 51.852 1.00 17.41 269 GLU D N 1
ATOM 15041 C CA . GLU D 1 291 ? -23.493 -22.154 52.289 1.00 19.75 269 GLU D CA 1
ATOM 15042 C C . GLU D 1 291 ? -24.172 -20.941 52.909 1.00 19.03 269 GLU D C 1
ATOM 15043 O O . GLU D 1 291 ? -24.767 -20.129 52.194 1.00 20.64 269 GLU D O 1
ATOM 15049 N N . ALA D 1 292 ? -24.078 -20.807 54.232 1.00 19.77 270 ALA D N 1
ATOM 15050 C CA . ALA D 1 292 ? -24.611 -19.630 54.903 1.00 21.94 270 ALA D CA 1
ATOM 15051 C C . ALA D 1 292 ? -23.623 -19.169 55.960 1.00 20.42 270 ALA D C 1
ATOM 15052 O O . ALA D 1 292 ? -23.301 -19.928 56.875 1.00 16.58 270 ALA D O 1
ATOM 15054 N N . TYR D 1 293 ? -23.138 -17.934 55.838 1.00 15.63 271 TYR D N 1
ATOM 15055 C CA . TYR D 1 293 ? -22.484 -17.268 56.959 1.00 23.15 271 TYR D CA 1
ATOM 15056 C C . TYR D 1 293 ? -23.591 -16.602 57.772 1.00 17.98 271 TYR D C 1
ATOM 15057 O O . TYR D 1 293 ? -24.152 -15.583 57.351 1.00 22.17 271 TYR D O 1
ATOM 15066 N N . SER D 1 294 ? -23.890 -17.173 58.940 1.00 16.37 272 SER D N 1
ATOM 15067 C CA . SER D 1 294 ? -25.069 -16.824 59.723 1.00 21.12 272 SER D CA 1
ATOM 15068 C C . SER D 1 294 ? -24.767 -17.032 61.202 1.00 16.64 272 SER D C 1
ATOM 15069 O O . SER D 1 294 ? -23.752 -17.631 61.573 1.00 21.37 272 SER D O 1
ATOM 15072 N N . SER D 1 295 ? -25.677 -16.555 62.056 1.00 16.02 273 SER D N 1
ATOM 15073 C CA . SER D 1 295 ? -25.619 -16.950 63.461 1.00 23.75 273 SER D CA 1
ATOM 15074 C C . SER D 1 295 ? -25.654 -18.472 63.558 1.00 23.34 273 SER D C 1
ATOM 15075 O O . SER D 1 295 ? -26.101 -19.141 62.619 1.00 20.21 273 SER D O 1
ATOM 15078 N N . ILE D 1 296 ? -25.193 -19.037 64.674 1.00 20.28 274 ILE D N 1
ATOM 15079 C CA . ILE D 1 296 ? -25.266 -20.492 64.802 1.00 16.39 274 ILE D CA 1
ATOM 15080 C C . ILE D 1 296 ? -26.715 -20.947 64.716 1.00 15.70 274 ILE D C 1
ATOM 15081 O O . ILE D 1 296 ? -27.018 -21.978 64.099 1.00 21.03 274 ILE D O 1
ATOM 15086 N N . GLU D 1 297 ? -27.643 -20.151 65.263 1.00 18.58 275 GLU D N 1
ATOM 15087 C CA . GLU D 1 297 ? -29.056 -20.512 65.210 1.00 23.36 275 GLU D CA 1
ATOM 15088 C C . GLU D 1 297 ? -29.572 -20.482 63.778 1.00 25.65 275 GLU D C 1
ATOM 15089 O O . GLU D 1 297 ? -30.286 -21.395 63.340 1.00 22.72 275 GLU D O 1
ATOM 15095 N N . GLY D 1 298 ? -29.232 -19.426 63.041 1.00 18.12 276 GLY D N 1
ATOM 15096 C CA . GLY D 1 298 ? -29.671 -19.343 61.657 1.00 20.97 276 GLY D CA 1
ATOM 15097 C C . GLY D 1 298 ? -29.092 -20.462 60.817 1.00 20.24 276 GLY D C 1
ATOM 15098 O O . GLY D 1 298 ? -29.766 -21.004 59.937 1.00 20.88 276 GLY D O 1
ATOM 15099 N N . THR D 1 299 ? -27.829 -20.817 61.076 1.00 20.97 277 THR D N 1
ATOM 15100 C CA . THR D 1 299 ? -27.190 -21.906 60.345 1.00 22.37 277 THR D CA 1
ATOM 15101 C C . THR D 1 299 ? -27.905 -23.221 60.604 1.00 22.17 277 THR D C 1
ATOM 15102 O O . THR D 1 299 ? -28.163 -24.007 59.678 1.00 16.55 277 THR D O 1
ATOM 15106 N N . MET D 1 300 ? -28.238 -23.480 61.862 1.00 17.57 278 MET D N 1
ATOM 15107 C CA . MET D 1 300 ? -28.801 -24.779 62.196 1.00 16.47 278 MET D CA 1
ATOM 15108 C C . MET D 1 300 ? -30.221 -24.958 61.667 1.00 22.71 278 MET D C 1
ATOM 15109 O O . MET D 1 300 ? -30.639 -26.098 61.446 1.00 20.05 278 MET D O 1
ATOM 15114 N N . LEU D 1 301 ? -30.965 -23.871 61.438 1.00 17.03 279 LEU D N 1
ATOM 15115 C CA . LEU D 1 301 ? -32.299 -24.019 60.865 1.00 19.28 279 LEU D CA 1
ATOM 15116 C C . LEU D 1 301 ? -32.263 -24.557 59.435 1.00 21.53 279 LEU D C 1
ATOM 15117 O O . LEU D 1 301 ? -33.312 -24.954 58.914 1.00 19.03 279 LEU D O 1
ATOM 15122 N N . TYR D 1 302 ? -31.084 -24.603 58.801 1.00 22.00 280 TYR D N 1
ATOM 15123 C CA . TYR D 1 302 ? -30.971 -25.193 57.467 1.00 20.94 280 TYR D CA 1
ATOM 15124 C C . TYR D 1 302 ? -30.975 -26.721 57.516 1.00 22.50 280 TYR D C 1
ATOM 15125 O O . TYR D 1 302 ? -31.442 -27.371 56.572 1.00 21.93 280 TYR D O 1
ATOM 15134 N 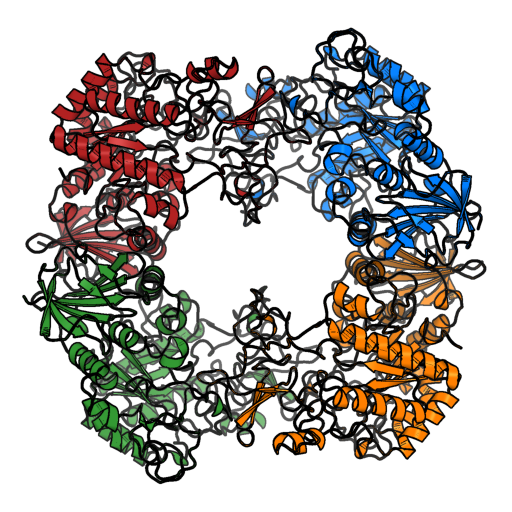N . TYR D 1 303 ? -30.494 -27.314 58.611 1.00 19.25 281 TYR D N 1
ATOM 15135 C CA . TYR D 1 303 ? -30.678 -28.748 58.807 1.00 21.22 281 TYR D CA 1
ATOM 15136 C C . TYR D 1 303 ? -32.157 -29.112 58.848 1.00 20.25 281 TYR D C 1
ATOM 15137 O O . TYR D 1 303 ? -32.591 -30.086 58.218 1.00 20.83 281 TYR D O 1
ATOM 15146 N N . GLU D 1 304 ? -32.938 -28.375 59.640 1.00 16.52 282 GLU D N 1
ATOM 15147 C CA . GLU D 1 304 ? -34.261 -28.849 60.015 1.00 19.37 282 GLU D CA 1
ATOM 15148 C C . GLU D 1 304 ? -35.001 -27.731 60.739 1.00 18.26 282 GLU D C 1
ATOM 15149 O O . GLU D 1 304 ? -34.379 -26.876 61.376 1.00 23.18 282 GLU D O 1
ATOM 15155 N N . SER D 1 305 ? -36.323 -27.729 60.615 1.00 19.86 283 SER D N 1
ATOM 15156 C CA . SER D 1 305 ? -37.109 -26.695 61.267 1.00 20.14 283 SER D CA 1
ATOM 15157 C C . SER D 1 305 ? -37.081 -26.867 62.784 1.00 24.83 283 SER D C 1
ATOM 15158 O O . SER D 1 305 ? -36.681 -27.906 63.313 1.00 22.75 283 SER D O 1
ATOM 15161 N N . ALA D 1 306 ? -37.511 -25.816 63.484 1.00 27.75 284 ALA D N 1
ATOM 15162 C CA . ALA D 1 306 ? -37.489 -25.847 64.942 1.00 30.58 284 ALA D CA 1
ATOM 15163 C C . ALA D 1 306 ? -38.405 -26.939 65.492 1.00 28.96 284 ALA D C 1
ATOM 15164 O O . ALA D 1 306 ? -38.015 -27.681 66.400 1.00 31.05 284 ALA D O 1
ATOM 15166 N N . ASP D 1 307 ? -39.616 -27.071 64.942 1.00 30.74 285 ASP D N 1
ATOM 15167 C CA . ASP D 1 307 ? -40.542 -28.125 65.354 1.00 30.92 285 ASP D CA 1
ATOM 15168 C C . ASP D 1 307 ? -40.158 -29.503 64.831 1.00 27.40 285 ASP D C 1
ATOM 15169 O O . ASP D 1 307 ? -40.884 -30.468 65.087 1.00 28.91 285 ASP D O 1
ATOM 15174 N N . ARG D 1 308 ? -39.055 -29.611 64.093 1.00 29.46 286 ARG D N 1
ATOM 15175 C CA . ARG D 1 308 ? -38.487 -30.858 63.586 1.00 29.87 286 ARG D CA 1
ATOM 15176 C C . ARG D 1 308 ? -39.350 -31.520 62.518 1.00 27.93 286 ARG D C 1
ATOM 15177 O O . ARG D 1 308 ? -39.088 -32.671 62.143 1.00 32.79 286 ARG D O 1
ATOM 15185 N N . LYS D 1 309 ? -40.347 -30.825 61.985 1.00 27.45 287 LYS D N 1
ATOM 15186 C CA . LYS D 1 309 ? -41.222 -31.433 60.990 1.00 28.52 287 LYS D CA 1
ATOM 15187 C C . LYS D 1 309 ? -40.710 -31.302 59.563 1.00 23.14 287 LYS D C 1
ATOM 15188 O O . LYS D 1 309 ? -41.197 -32.030 58.695 1.00 25.77 287 LYS D O 1
ATOM 15194 N N . ARG D 1 310 ? -39.752 -30.406 59.297 1.00 25.33 288 ARG D N 1
ATOM 15195 C CA . ARG D 1 310 ? -39.192 -30.209 57.957 1.00 23.51 288 ARG D CA 1
ATOM 15196 C C . ARG D 1 310 ? -37.682 -30.432 57.972 1.00 26.14 288 ARG D C 1
ATOM 15197 O O . ARG D 1 310 ? -36.994 -30.000 58.902 1.00 26.44 288 ARG D O 1
ATOM 15205 N N . GLN D 1 311 ? -37.169 -31.106 56.944 1.00 21.92 289 GLN D N 1
ATOM 15206 C CA . GLN D 1 311 ? -35.736 -31.211 56.710 1.00 23.42 289 GLN D CA 1
ATOM 15207 C C . GLN D 1 311 ? -35.330 -30.255 55.597 1.00 26.31 289 GLN D C 1
ATOM 15208 O O . GLN D 1 311 ? -36.119 -29.955 54.699 1.00 23.07 289 GLN D O 1
ATOM 15214 N N . GLY D 1 312 ? -34.085 -29.792 55.660 1.00 17.19 290 GLY D N 1
ATOM 15215 C CA . GLY D 1 312 ? -33.543 -28.944 54.615 1.00 19.99 290 GLY D CA 1
ATOM 15216 C C . GLY D 1 312 ? -32.235 -29.473 54.061 1.00 16.51 290 GLY D C 1
ATOM 15217 O O . GLY D 1 312 ? -32.195 -30.531 53.417 1.00 20.78 290 GLY D O 1
ATOM 15218 N N . ALA D 1 313 ? -31.157 -28.742 54.303 1.00 16.57 291 ALA D N 1
ATOM 15219 C CA . ALA D 1 313 ? -29.831 -29.208 53.925 1.00 21.65 291 ALA D CA 1
ATOM 15220 C C . ALA D 1 313 ? -29.450 -30.459 54.708 1.00 21.60 291 ALA D C 1
ATOM 15221 O O . ALA D 1 313 ? -29.612 -30.517 55.931 1.00 17.42 291 ALA D O 1
ATOM 15223 N N . HIS D 1 314 ? -28.918 -31.455 54.003 1.00 18.12 292 HIS D N 1
ATOM 15224 C CA . HIS D 1 314 ? -28.292 -32.582 54.687 1.00 16.97 292 HIS D CA 1
ATOM 15225 C C . HIS D 1 314 ? -27.096 -32.129 55.510 1.00 22.99 292 HIS D C 1
ATOM 15226 O O . HIS D 1 314 ? -26.863 -32.634 56.616 1.00 20.32 292 HIS D O 1
ATOM 15233 N N . MET D 1 315 ? -26.319 -31.192 54.988 1.00 21.13 293 MET D N 1
ATOM 15234 C CA . MET D 1 315 ? -25.139 -30.686 55.686 1.00 19.81 293 MET D CA 1
ATOM 15235 C C . MET D 1 315 ? -24.981 -29.221 55.350 1.00 18.27 293 MET D C 1
ATOM 15236 O O . MET D 1 315 ? -24.441 -28.876 54.290 1.00 17.50 293 MET D O 1
ATOM 15241 N N . PRO D 1 316 ? -25.402 -28.323 56.237 1.00 17.36 294 PRO D N 1
ATOM 15242 C CA . PRO D 1 316 ? -24.985 -26.924 56.111 1.00 19.22 294 PRO D CA 1
ATOM 15243 C C . PRO D 1 316 ? -23.481 -26.843 56.290 1.00 22.96 294 PRO D C 1
ATOM 15244 O O . PRO D 1 316 ? -22.886 -27.637 57.025 1.00 17.72 294 PRO D O 1
ATOM 15248 N N . PHE D 1 317 ? -22.859 -25.882 55.613 1.00 20.00 295 PHE D N 1
ATOM 15249 C CA . PHE D 1 317 ? -21.416 -25.769 55.733 1.00 19.43 295 PHE D CA 1
ATOM 15250 C C . PHE D 1 317 ? -21.045 -25.310 57.130 1.00 17.99 295 PHE D C 1
ATOM 15251 O O . PHE D 1 317 ? -21.697 -24.442 57.712 1.00 16.63 295 PHE D O 1
ATOM 15259 N N . ASN D 1 318 ? -20.011 -25.934 57.668 1.00 19.24 296 ASN D N 1
ATOM 15260 C CA . ASN D 1 318 ? -19.544 -25.700 59.030 1.00 15.15 296 ASN D CA 1
ATOM 15261 C C . ASN D 1 318 ? -18.108 -25.212 58.929 1.00 19.42 296 ASN D C 1
ATOM 15262 O O . ASN D 1 318 ? -17.198 -26.004 58.660 1.00 22.21 296 ASN D O 1
ATOM 15267 N N . PHE D 1 319 ? -17.903 -23.912 59.137 1.00 17.03 297 PHE D N 1
ATOM 15268 C CA . PHE D 1 319 ? -16.585 -23.328 58.956 1.00 19.46 297 PHE D CA 1
ATOM 15269 C C . PHE D 1 319 ? -15.784 -23.251 60.244 1.00 17.67 297 PHE D C 1
ATOM 15270 O O . PHE D 1 319 ? -14.737 -22.603 60.253 1.00 21.72 297 PHE D O 1
ATOM 15278 N N . GLN D 1 320 ? -16.211 -23.947 61.304 1.00 20.50 298 GLN D N 1
ATOM 15279 C CA . GLN D 1 320 ? -15.553 -23.811 62.608 1.00 20.43 298 GLN D CA 1
ATOM 15280 C C . GLN D 1 320 ? -14.035 -23.994 62.530 1.00 22.19 298 GLN D C 1
ATOM 15281 O O . GLN D 1 320 ? -13.276 -23.243 63.158 1.00 22.44 298 GLN D O 1
ATOM 15287 N N . LEU D 1 321 ? -13.571 -25.031 61.818 1.00 15.18 299 LEU D N 1
ATOM 15288 C CA . LEU D 1 321 ? -12.137 -25.305 61.814 1.00 18.22 299 LEU D CA 1
ATOM 15289 C C . LEU D 1 321 ? -11.349 -24.228 61.085 1.00 24.62 299 LEU D C 1
ATOM 15290 O O . LEU D 1 321 ? -10.181 -23.981 61.416 1.00 23.63 299 LEU D O 1
ATOM 15295 N N . ILE D 1 322 ? -11.950 -23.607 60.071 1.00 20.31 300 ILE D N 1
ATOM 15296 C CA . ILE D 1 322 ? -11.309 -22.472 59.420 1.00 22.39 300 ILE D CA 1
ATOM 15297 C C . ILE D 1 322 ? -11.176 -21.318 60.405 1.00 23.19 300 ILE D C 1
ATOM 15298 O O . ILE D 1 322 ? -10.119 -20.692 60.517 1.00 28.29 300 ILE D O 1
ATOM 15303 N N . TYR D 1 323 ? -12.262 -21.021 61.128 1.00 23.34 301 TYR D N 1
ATOM 15304 C CA . TYR D 1 323 ? -12.251 -19.908 62.074 1.00 31.09 301 TYR D CA 1
ATOM 15305 C C . TYR D 1 323 ? -11.229 -20.125 63.174 1.00 30.72 301 TYR D C 1
ATOM 15306 O O . TYR D 1 323 ? -10.530 -19.192 63.577 1.00 35.71 301 TYR D O 1
ATOM 15315 N N . ASP D 1 324 ? -11.152 -21.346 63.697 1.00 30.64 302 ASP D N 1
ATOM 15316 C CA . ASP D 1 324 ? -10.628 -21.551 65.034 1.00 30.22 302 ASP D CA 1
ATOM 15317 C C . ASP D 1 324 ? -9.388 -22.423 65.114 1.00 21.50 302 ASP D C 1
ATOM 15318 O O . ASP D 1 324 ? -8.722 -22.403 66.155 1.00 24.21 302 ASP D O 1
ATOM 15323 N N . PHE D 1 325 ? -9.056 -23.187 64.077 1.00 18.89 303 PHE D N 1
ATOM 15324 C CA . PHE D 1 325 ? -7.744 -23.842 64.068 1.00 21.77 303 PHE D CA 1
ATOM 15325 C C . PHE D 1 325 ? -6.743 -22.790 63.616 1.00 21.10 303 PHE D C 1
ATOM 15326 O O . PHE D 1 325 ? -6.491 -22.603 62.423 1.00 21.34 303 PHE D O 1
ATOM 15334 N N . LYS D 1 326 ? -6.182 -22.073 64.585 1.00 25.04 304 LYS D N 1
ATOM 15335 C CA . LYS D 1 326 ? -5.330 -20.924 64.327 1.00 28.51 304 LYS D CA 1
ATOM 15336 C C . LYS D 1 326 ? -3.961 -21.116 64.958 1.00 25.43 304 LYS D C 1
ATOM 15337 O O . LYS D 1 326 ? -3.754 -22.008 65.780 1.00 29.36 304 LYS D O 1
ATOM 15343 N N . LYS D 1 327 ? -3.036 -20.220 64.590 1.00 27.42 305 LYS D N 1
ATOM 15344 C CA . LYS D 1 327 ? -1.624 -20.403 64.912 1.00 37.13 305 LYS D CA 1
ATOM 15345 C C . LYS D 1 327 ? -1.351 -20.463 66.411 1.00 42.21 305 LYS D C 1
ATOM 15346 O O . LYS D 1 327 ? -0.329 -21.027 66.824 1.00 43.73 305 LYS D O 1
ATOM 15352 N N . GLU D 1 328 ? -2.231 -19.904 67.237 1.00 39.25 306 GLU D N 1
ATOM 15353 C CA . GLU D 1 328 ? -1.987 -19.858 68.675 1.00 35.05 306 GLU D CA 1
ATOM 15354 C C . GLU D 1 328 ? -3.120 -20.500 69.466 1.00 35.90 306 GLU D C 1
ATOM 15355 O O . GLU D 1 328 ? -3.235 -20.274 70.676 1.00 27.44 306 GLU D O 1
ATOM 15361 N N . GLN D 1 329 ? -3.958 -21.289 68.799 1.00 34.40 307 GLN D N 1
ATOM 15362 C CA . GLN D 1 329 ? -5.034 -22.006 69.467 1.00 29.66 307 GLN D CA 1
ATOM 15363 C C . GLN D 1 329 ? -4.463 -22.995 70.480 1.00 20.56 307 GLN D C 1
ATOM 15364 O O . GLN D 1 329 ? -3.354 -23.511 70.319 1.00 23.80 307 GLN D O 1
ATOM 15370 N N . ASN D 1 330 ? -5.205 -23.242 71.550 1.00 17.46 308 ASN D N 1
ATOM 15371 C CA . ASN D 1 330 ? -4.833 -24.371 72.402 1.00 20.85 308 ASN D CA 1
ATOM 15372 C C . ASN D 1 330 ? -5.914 -25.451 72.326 1.00 16.47 308 ASN D C 1
ATOM 15373 O O . ASN D 1 330 ? -6.856 -25.368 71.534 1.00 22.80 308 ASN D O 1
ATOM 15378 N N . ALA D 1 331 ? -5.778 -26.494 73.145 1.00 16.76 309 ALA D N 1
ATOM 15379 C CA . ALA D 1 331 ? -6.745 -27.582 73.042 1.00 21.27 309 ALA D CA 1
ATOM 15380 C C . ALA D 1 331 ? -8.095 -27.179 73.607 1.00 24.81 309 ALA D C 1
ATOM 15381 O O . ALA D 1 331 ? -9.130 -27.712 73.184 1.00 21.29 309 ALA D O 1
ATOM 15383 N N . VAL D 1 332 ? -8.106 -26.275 74.586 1.00 18.96 310 VAL D N 1
ATOM 15384 C CA . VAL D 1 332 ? -9.378 -25.800 75.125 1.00 17.43 310 VAL D CA 1
ATOM 15385 C C . VAL D 1 332 ? -10.176 -25.106 74.034 1.00 16.23 310 VAL D C 1
ATOM 15386 O O . VAL D 1 332 ? -11.377 -25.344 73.869 1.00 19.79 310 VAL D O 1
ATOM 15390 N N . GLY D 1 333 ? -9.517 -24.227 73.271 1.00 17.77 311 GLY D N 1
ATOM 15391 C CA . GLY D 1 333 ? -10.233 -23.486 72.252 1.00 21.91 311 GLY D CA 1
ATOM 15392 C C . GLY D 1 333 ? -10.584 -24.354 71.068 1.00 16.67 311 GLY D C 1
ATOM 15393 O O . GLY D 1 333 ? -11.605 -24.130 70.411 1.00 23.16 311 GLY D O 1
ATOM 15394 N N . LEU D 1 334 ? -9.754 -25.348 70.777 1.00 16.38 312 LEU D N 1
ATOM 15395 C CA . LEU D 1 334 ? -10.087 -26.266 69.697 1.00 20.47 312 LEU D CA 1
ATOM 15396 C C . LEU D 1 334 ? -11.319 -27.081 70.054 1.00 16.95 312 LEU D C 1
ATOM 15397 O O . LEU D 1 334 ? -12.253 -27.210 69.252 1.00 18.66 312 LEU D O 1
ATOM 15402 N N . LYS D 1 335 ? -11.347 -27.626 71.269 1.00 16.54 313 LYS D N 1
ATOM 15403 C CA . LYS D 1 335 ? -12.475 -28.459 71.650 1.00 18.96 313 LYS D CA 1
ATOM 15404 C C . LYS D 1 335 ? -13.755 -27.644 71.723 1.00 17.05 313 LYS D C 1
ATOM 15405 O O . LYS D 1 335 ? -14.812 -28.099 71.273 1.00 19.22 313 LYS D O 1
ATOM 15411 N N . SER D 1 336 ? -13.687 -26.421 72.255 1.00 17.85 314 SER D N 1
ATOM 15412 C CA . SER D 1 336 ? -14.913 -25.645 72.355 1.00 15.95 314 SER D CA 1
ATOM 15413 C C . SER D 1 336 ? -15.403 -25.212 70.983 1.00 15.74 314 SER D C 1
ATOM 15414 O O . SER D 1 336 ? -16.608 -25.018 70.797 1.00 18.99 314 SER D O 1
ATOM 15417 N N . SER D 1 337 ? -14.495 -25.066 70.018 1.00 18.36 315 SER D N 1
ATOM 15418 C CA . SER D 1 337 ? -14.912 -24.766 68.654 1.00 20.00 315 SER D CA 1
ATOM 15419 C C . SER D 1 337 ? -15.643 -25.954 68.044 1.00 17.45 315 SER D C 1
ATOM 15420 O O . SER D 1 337 ? -16.698 -25.795 67.417 1.00 18.07 315 SER D O 1
ATOM 15423 N N . ILE D 1 338 ? -15.114 -27.159 68.250 1.00 15.96 316 ILE D N 1
ATOM 15424 C CA . ILE D 1 338 ? -15.793 -28.361 67.777 1.00 17.45 316 ILE D CA 1
ATOM 15425 C C . ILE D 1 338 ? -17.141 -28.491 68.471 1.00 25.20 316 ILE D C 1
ATOM 15426 O O . ILE D 1 338 ? -18.176 -28.699 67.830 1.00 17.96 316 ILE D O 1
ATOM 15431 N N . ASP D 1 339 ? -17.149 -28.312 69.795 1.00 20.54 317 ASP D N 1
ATOM 15432 C CA . ASP D 1 339 ? -18.383 -28.405 70.566 1.00 18.49 317 ASP D CA 1
ATOM 15433 C C . ASP D 1 339 ? -19.375 -27.308 70.211 1.00 16.63 317 ASP D C 1
ATOM 15434 O O . ASP D 1 339 ? -20.576 -27.506 70.379 1.00 19.21 317 ASP D O 1
ATOM 15439 N N . TRP D 1 340 ? -18.909 -26.140 69.771 1.00 17.71 318 TRP D N 1
ATOM 15440 C CA . TRP D 1 340 ? -19.850 -25.103 69.351 1.00 20.17 318 TRP D CA 1
ATOM 15441 C C . TRP D 1 340 ? -20.728 -25.608 68.220 1.00 18.46 318 TRP D C 1
ATOM 15442 O O . TRP D 1 340 ? -21.944 -25.368 68.201 1.00 19.12 318 TRP D O 1
ATOM 15453 N N . TRP D 1 341 ? -20.146 -26.355 67.286 1.00 15.65 319 TRP D N 1
ATOM 15454 C CA . TRP D 1 341 ? -20.980 -26.932 66.238 1.00 21.63 319 TRP D CA 1
ATOM 15455 C C . TRP D 1 341 ? -21.845 -28.050 66.796 1.00 16.70 319 TRP D C 1
ATOM 15456 O O . TRP D 1 341 ? -23.075 -28.024 66.677 1.00 20.04 319 TRP D O 1
ATOM 15467 N N . MET D 1 342 ? -21.217 -29.049 67.419 1.00 18.77 320 MET D N 1
ATOM 15468 C CA . MET D 1 342 ? -21.966 -30.228 67.844 1.00 18.30 320 MET D CA 1
ATOM 15469 C C . MET D 1 342 ? -23.067 -29.874 68.845 1.00 20.74 320 MET D C 1
ATOM 15470 O O . MET D 1 342 ? -24.180 -30.408 68.757 1.00 23.97 320 MET D O 1
ATOM 15475 N N . ASN D 1 343 ? -22.779 -28.974 69.806 1.00 21.40 321 ASN D N 1
ATOM 15476 C CA . ASN D 1 343 ? -23.767 -28.636 70.832 1.00 23.33 321 ASN D CA 1
ATOM 15477 C C . ASN D 1 343 ? -25.012 -28.013 70.224 1.00 21.91 321 ASN D C 1
ATOM 15478 O O . ASN D 1 343 ? -26.126 -28.218 70.727 1.00 22.41 321 ASN D O 1
ATOM 15483 N N . ASN D 1 344 ? -24.833 -27.180 69.189 1.00 17.12 322 ASN D N 1
ATOM 15484 C CA . ASN D 1 344 ? -25.934 -26.449 68.584 1.00 18.41 322 ASN D CA 1
ATOM 15485 C C . ASN D 1 344 ? -26.651 -27.243 67.506 1.00 22.15 322 ASN D C 1
ATOM 15486 O O . ASN D 1 344 ? -27.748 -26.842 67.101 1.00 17.31 322 ASN D O 1
ATOM 15491 N N . MET D 1 345 ? -26.069 -28.357 67.058 1.00 21.13 323 MET D N 1
ATOM 15492 C CA . MET D 1 345 ? -26.699 -29.195 66.048 1.00 23.44 323 MET D CA 1
ATOM 15493 C C . MET D 1 345 ? -28.040 -29.730 66.538 1.00 23.19 323 MET D C 1
ATOM 15494 O O . MET D 1 345 ? -28.211 -30.026 67.729 1.00 28.14 323 MET D O 1
ATOM 15499 N N . PRO D 1 346 ? -29.000 -29.886 65.637 1.00 21.30 324 PRO D N 1
ATOM 15500 C CA . PRO D 1 346 ? -30.180 -30.685 65.961 1.00 21.43 324 PRO D CA 1
ATOM 15501 C C . PRO D 1 346 ? -29.776 -32.140 66.066 1.00 18.24 324 PRO D C 1
ATOM 15502 O O . PRO D 1 346 ? -28.831 -32.588 65.417 1.00 21.37 324 PRO D O 1
ATOM 15506 N N . ALA D 1 347 ? -30.479 -32.871 66.926 1.00 23.21 325 ALA D N 1
ATOM 15507 C CA . ALA D 1 347 ? -30.177 -34.281 67.125 1.00 25.42 325 ALA D CA 1
ATOM 15508 C C . ALA D 1 347 ? -30.416 -35.079 65.851 1.00 28.74 325 ALA D C 1
ATOM 15509 O O . ALA D 1 347 ? -31.278 -34.741 65.035 1.00 26.65 325 ALA D O 1
ATOM 15511 N N . ARG D 1 348 ? -29.640 -36.160 65.696 1.00 24.19 326 ARG D N 1
ATOM 15512 C CA . ARG D 1 348 ? -29.820 -37.147 64.618 1.00 23.36 326 ARG D CA 1
ATOM 15513 C C . ARG D 1 348 ? -29.522 -36.557 63.244 1.00 23.54 326 ARG D C 1
ATOM 15514 O O . ARG D 1 348 ? -30.176 -36.892 62.255 1.00 27.00 326 ARG D O 1
ATOM 15522 N N . HIS D 1 349 ? -28.512 -35.705 63.168 1.00 20.69 327 HIS D N 1
ATOM 15523 C CA . HIS D 1 349 ? -28.091 -35.170 61.885 1.00 19.39 327 HIS D CA 1
ATOM 15524 C C . HIS D 1 349 ? -26.586 -35.316 61.734 1.00 20.05 327 HIS D C 1
ATOM 15525 O O . HIS D 1 349 ? -25.876 -35.703 62.666 1.00 26.10 327 HIS D O 1
ATOM 15532 N N . THR D 1 350 ? -26.102 -35.008 60.529 1.00 18.78 328 THR D N 1
ATOM 15533 C CA . THR D 1 350 ? -24.734 -35.319 60.158 1.00 20.51 328 THR D CA 1
ATOM 15534 C C . THR D 1 350 ? -23.865 -34.082 60.241 1.00 16.96 328 THR D C 1
ATOM 15535 O O . THR D 1 350 ? -24.144 -33.095 59.539 1.00 17.59 328 THR D O 1
ATOM 15539 N N . PRO D 1 351 ? -22.797 -34.088 61.033 1.00 22.42 329 PRO D N 1
ATOM 15540 C CA . PRO D 1 351 ? -21.852 -32.972 61.000 1.00 22.63 329 PRO D CA 1
ATOM 15541 C C . PRO D 1 351 ? -20.892 -33.123 59.833 1.00 20.26 329 PRO D C 1
ATOM 15542 O O . PRO D 1 351 ? -20.627 -34.230 59.366 1.00 17.54 329 PRO D O 1
ATOM 15546 N N . SER D 1 352 ? -20.387 -31.990 59.351 1.00 21.79 330 SER D N 1
ATOM 15547 C CA . SER D 1 352 ? -19.325 -31.985 58.354 1.00 20.45 330 SER D CA 1
ATOM 15548 C C . SER D 1 352 ? -18.259 -30.987 58.776 1.00 21.63 330 SER D C 1
ATOM 15549 O O . SER D 1 352 ? -18.514 -30.085 59.570 1.00 21.06 330 SER D O 1
ATOM 15552 N N . TRP D 1 353 ? -17.058 -31.176 58.236 1.00 18.80 331 TRP D N 1
ATOM 15553 C CA . TRP D 1 353 ? -15.863 -30.458 58.652 1.00 17.91 331 TRP D CA 1
ATOM 15554 C C . TRP D 1 353 ? -15.063 -30.069 57.421 1.00 19.04 331 TRP D C 1
ATOM 15555 O O . TRP D 1 353 ? -14.979 -30.837 56.461 1.00 18.31 331 TRP D O 1
ATOM 15566 N N . VAL D 1 354 ? -14.476 -28.877 57.453 1.00 19.28 332 VAL D N 1
ATOM 15567 C CA . VAL D 1 354 ? -13.746 -28.352 56.305 1.00 16.92 332 VAL D CA 1
ATOM 15568 C C . VAL D 1 354 ? -12.669 -27.412 56.825 1.00 17.38 332 VAL D C 1
ATOM 15569 O O . VAL D 1 354 ? -12.896 -26.657 57.775 1.00 20.19 332 VAL D O 1
ATOM 15573 N N . ALA D 1 355 ? -11.481 -27.480 56.225 1.00 17.56 333 ALA D N 1
ATOM 15574 C CA . ALA D 1 355 ? -10.371 -26.630 56.647 1.00 17.77 333 ALA D CA 1
ATOM 15575 C C . ALA D 1 355 ? -9.913 -25.621 55.596 1.00 19.51 333 ALA D C 1
ATOM 15576 O O . ALA D 1 355 ? -9.057 -24.777 55.899 1.00 20.27 333 ALA D O 1
ATOM 15578 N N . GLY D 1 356 ? -10.443 -25.681 54.383 1.00 16.86 334 GLY D N 1
ATOM 15579 C CA . GLY D 1 356 ? -10.093 -24.725 53.345 1.00 16.91 334 GLY D CA 1
ATOM 15580 C C . GLY D 1 356 ? -11.092 -24.828 52.217 1.00 17.89 334 GLY D C 1
ATOM 15581 O O . GLY D 1 356 ? -11.888 -25.769 52.168 1.00 20.51 334 GLY D O 1
ATOM 15582 N N . SER D 1 357 ? -11.075 -23.821 51.336 1.00 14.90 335 SER D N 1
ATOM 15583 C CA . SER D 1 357 ? -11.978 -23.795 50.191 1.00 15.42 335 SER D CA 1
ATOM 15584 C C . SER D 1 357 ? -11.462 -22.769 49.193 1.00 14.79 335 SER D C 1
ATOM 15585 O O . SER D 1 357 ? -10.457 -22.099 49.420 1.00 17.47 335 SER D O 1
ATOM 15588 N N . HIS D 1 358 ? -12.193 -22.623 48.097 1.00 15.91 336 HIS D N 1
ATOM 15589 C CA . HIS D 1 358 ? -11.844 -21.628 47.095 1.00 15.98 336 HIS D CA 1
ATOM 15590 C C . HIS D 1 358 ? -11.995 -20.202 47.608 1.00 18.34 336 HIS D C 1
ATOM 15591 O O . HIS D 1 358 ? -11.549 -19.271 46.934 1.00 18.60 336 HIS D O 1
ATOM 15598 N N . ASP D 1 359 ? -12.640 -20.013 48.758 1.00 17.66 337 ASP D N 1
ATOM 15599 C CA . ASP D 1 359 ? -12.859 -18.704 49.358 1.00 18.33 337 ASP D CA 1
ATOM 15600 C C . ASP D 1 359 ? -11.847 -18.377 50.440 1.00 22.31 337 ASP D C 1
ATOM 15601 O O . ASP D 1 359 ? -11.885 -17.269 50.996 1.00 20.74 337 ASP D O 1
ATOM 15606 N N . HIS D 1 360 ? -10.945 -19.307 50.757 1.00 19.12 338 HIS D N 1
ATOM 15607 C CA . HIS D 1 360 ? -10.141 -19.203 51.963 1.00 18.07 338 HIS D CA 1
ATOM 15608 C C . HIS D 1 360 ? -8.665 -19.373 51.648 1.00 22.51 338 HIS D C 1
ATOM 15609 O O . HIS D 1 360 ? -8.285 -20.182 50.797 1.00 22.40 338 HIS D O 1
ATOM 15616 N N . SER D 1 361 ? -7.837 -18.597 52.346 1.00 18.71 339 SER D N 1
ATOM 15617 C CA . SER D 1 361 ? -6.396 -18.826 52.324 1.00 17.69 339 SER D CA 1
ATOM 15618 C C . SER D 1 361 ? -6.098 -20.296 52.626 1.00 18.38 339 SER D C 1
ATOM 15619 O O . SER D 1 361 ? -6.788 -20.936 53.417 1.00 19.60 339 SER D O 1
ATOM 15622 N N . ARG D 1 362 ? -5.066 -20.842 51.983 1.00 19.66 340 ARG D N 1
ATOM 15623 C CA . ARG D 1 362 ? -4.786 -22.269 52.132 1.00 16.95 340 ARG D CA 1
ATOM 15624 C C . ARG D 1 362 ? -4.216 -22.564 53.514 1.00 17.85 340 ARG D C 1
ATOM 15625 O O . ARG D 1 362 ? -3.473 -21.756 54.079 1.00 18.55 340 ARG D O 1
ATOM 15633 N N . VAL D 1 363 ? -4.526 -23.769 54.016 1.00 15.77 341 VAL D N 1
ATOM 15634 C CA . VAL D 1 363 ? -4.132 -24.172 55.370 1.00 20.70 341 VAL D CA 1
ATOM 15635 C C . VAL D 1 363 ? -2.637 -23.972 55.611 1.00 25.28 341 VAL D C 1
ATOM 15636 O O . VAL D 1 363 ? -2.222 -23.518 56.686 1.00 19.96 341 VAL D O 1
ATOM 15640 N N . ALA D 1 364 ? -1.800 -24.324 54.633 1.00 23.67 342 ALA D N 1
ATOM 15641 C CA . ALA D 1 364 ? -0.363 -24.207 54.858 1.00 23.11 342 ALA D CA 1
ATOM 15642 C C . ALA D 1 364 ? 0.036 -22.761 55.118 1.00 18.13 342 ALA D C 1
ATOM 15643 O O . ALA D 1 364 ? 0.884 -22.492 55.973 1.00 21.82 342 ALA D O 1
ATOM 15645 N N . SER D 1 365 ? -0.590 -21.815 54.416 1.00 20.34 343 SER D N 1
ATOM 15646 C CA . SER D 1 365 ? -0.306 -20.400 54.657 1.00 19.66 343 SER D CA 1
ATOM 15647 C C . SER D 1 365 ? -1.007 -19.888 55.912 1.00 22.55 343 SER D C 1
ATOM 15648 O O . SER D 1 365 ? -0.448 -19.057 56.631 1.00 25.14 343 SER D O 1
ATOM 15651 N N . ARG D 1 366 ? -2.209 -20.387 56.207 1.00 24.35 344 ARG D N 1
ATOM 15652 C CA . ARG D 1 366 ? -2.922 -19.942 57.402 1.00 23.75 344 ARG D CA 1
ATOM 15653 C C . ARG D 1 366 ? -2.218 -20.389 58.681 1.00 27.31 344 ARG D C 1
ATOM 15654 O O . ARG D 1 366 ? -1.937 -19.570 59.562 1.00 30.69 344 ARG D O 1
ATOM 15662 N N . VAL D 1 367 ? -1.968 -21.687 58.830 1.00 21.75 345 VAL D N 1
ATOM 15663 C CA . VAL D 1 367 ? -1.453 -22.205 60.089 1.00 31.74 345 VAL D CA 1
ATOM 15664 C C . VAL D 1 367 ? 0.007 -22.616 60.010 1.00 29.16 345 VAL D C 1
ATOM 15665 O O . VAL D 1 367 ? 0.629 -22.824 61.063 1.00 33.34 345 VAL D O 1
ATOM 15669 N N . GLY D 1 368 ? 0.575 -22.748 58.817 1.00 26.40 346 GLY D N 1
ATOM 15670 C CA . GLY D 1 368 ? 1.967 -23.118 58.723 1.00 27.19 346 GLY D CA 1
ATOM 15671 C C . GLY D 1 368 ? 2.184 -24.479 58.097 1.00 24.96 346 GLY D C 1
ATOM 15672 O O . GLY D 1 368 ? 1.342 -25.376 58.224 1.00 26.42 346 GLY D O 1
ATOM 15673 N N . LEU D 1 369 ? 3.318 -24.641 57.412 1.00 26.90 347 LEU D N 1
ATOM 15674 C CA . LEU D 1 369 ? 3.646 -25.928 56.810 1.00 27.34 347 LEU D CA 1
ATOM 15675 C C . LEU D 1 369 ? 3.787 -27.022 57.855 1.00 25.55 347 LEU D C 1
ATOM 15676 O O . LEU D 1 369 ? 3.503 -28.190 57.569 1.00 30.01 347 LEU D O 1
ATOM 15681 N N . ASP D 1 370 ? 4.206 -26.677 59.070 1.00 20.63 348 ASP D N 1
ATOM 15682 C CA . ASP D 1 370 ? 4.382 -27.710 60.087 1.00 25.32 348 ASP D CA 1
ATOM 15683 C C . ASP D 1 370 ? 3.074 -28.094 60.772 1.00 26.33 348 ASP D C 1
ATOM 15684 O O . ASP D 1 370 ? 3.091 -28.895 61.709 1.00 27.62 348 ASP D O 1
ATOM 15689 N N . ARG D 1 371 ? 1.945 -27.570 60.316 1.00 24.81 349 ARG D N 1
ATOM 15690 C CA . ARG D 1 371 ? 0.670 -27.873 60.943 1.00 23.75 349 ARG D CA 1
ATOM 15691 C C . ARG D 1 371 ? -0.372 -28.436 59.991 1.00 26.84 349 ARG D C 1
ATOM 15692 O O . ARG D 1 371 ? -1.438 -28.851 60.456 1.00 20.68 349 ARG D O 1
ATOM 15700 N N . VAL D 1 372 ? -0.083 -28.527 58.691 1.00 20.91 350 VAL D N 1
ATOM 15701 C CA . VAL D 1 372 ? -1.069 -29.092 57.777 1.00 19.79 350 VAL D CA 1
ATOM 15702 C C . VAL D 1 372 ? -1.359 -30.551 58.111 1.00 16.85 350 VAL D C 1
ATOM 15703 O O . VAL D 1 372 ? -2.499 -31.010 57.972 1.00 20.00 350 VAL D O 1
ATOM 15707 N N . ASP D 1 373 ? -0.363 -31.289 58.610 1.00 20.91 351 ASP D N 1
ATOM 15708 C CA . ASP D 1 373 ? -0.561 -32.714 58.862 1.00 23.10 351 ASP D CA 1
ATOM 15709 C C . ASP D 1 373 ? -1.511 -32.950 60.032 1.00 20.89 351 ASP D C 1
ATOM 15710 O O . ASP D 1 373 ? -2.378 -33.823 59.956 1.00 23.60 351 ASP D O 1
ATOM 15715 N N . GLN D 1 374 ? -1.366 -32.188 61.131 1.00 19.75 352 GLN D N 1
ATOM 15716 C CA . GLN D 1 374 ? -2.268 -32.401 62.259 1.00 17.32 352 GLN D CA 1
ATOM 15717 C C . GLN D 1 374 ? -3.664 -31.864 61.958 1.00 18.51 352 GLN D C 1
ATOM 15718 O O . GLN D 1 374 ? -4.651 -32.392 62.475 1.00 19.48 352 GLN D O 1
ATOM 15724 N N . VAL D 1 375 ? -3.779 -30.853 61.094 1.00 20.75 353 VAL D N 1
ATOM 15725 C CA . VAL D 1 375 ? -5.101 -30.434 60.641 1.00 18.52 353 VAL D CA 1
ATOM 15726 C C . VAL D 1 375 ? -5.797 -31.589 59.927 1.00 23.78 353 VAL D C 1
ATOM 15727 O O . VAL D 1 375 ? -6.972 -31.887 60.177 1.00 19.97 353 VAL D O 1
ATOM 15731 N N . MET D 1 376 ? -5.068 -32.267 59.039 1.00 19.26 354 MET D N 1
ATOM 15732 C CA . MET D 1 376 ? -5.602 -33.439 58.351 1.00 23.91 354 MET D CA 1
ATOM 15733 C C . MET D 1 376 ? -6.075 -34.504 59.327 1.00 23.08 354 MET D C 1
ATOM 15734 O O . MET D 1 376 ? -7.157 -35.077 59.160 1.00 23.45 354 MET D O 1
ATOM 15739 N N . THR D 1 377 ? -5.233 -34.834 60.311 1.00 23.60 355 THR D N 1
ATOM 15740 C CA . THR D 1 377 ? -5.566 -35.895 61.258 1.00 23.72 355 THR D CA 1
ATOM 15741 C C . THR D 1 377 ? -6.877 -35.604 61.977 1.00 24.03 355 THR D C 1
ATOM 15742 O O . THR D 1 377 ? -7.727 -36.491 62.128 1.00 21.09 355 THR D O 1
ATOM 15746 N N . LEU D 1 378 ? -7.066 -34.357 62.411 1.00 20.80 356 LEU D N 1
ATOM 15747 C CA . LEU D 1 378 ? -8.321 -33.969 63.051 1.00 17.11 356 LEU D CA 1
ATOM 15748 C C . LEU D 1 378 ? -9.479 -34.013 62.067 1.00 21.16 356 LEU D C 1
ATOM 15749 O O . LEU D 1 378 ? -10.517 -34.622 62.341 1.00 18.27 356 LEU D O 1
ATOM 15754 N N . LEU D 1 379 ? -9.311 -33.363 60.915 1.00 17.14 357 LEU D N 1
ATOM 15755 C CA . LEU D 1 379 ? -10.373 -33.277 59.914 1.00 18.51 357 LEU D CA 1
ATOM 15756 C C . LEU D 1 379 ? -10.977 -34.641 59.603 1.00 22.20 357 LEU D C 1
ATOM 15757 O O . LEU D 1 379 ? -12.203 -34.797 59.532 1.00 23.19 357 LEU D O 1
ATOM 15762 N N . HIS D 1 380 ? -10.131 -35.643 59.412 1.00 18.44 358 HIS D N 1
ATOM 15763 C CA . HIS D 1 380 ? -10.623 -36.921 58.925 1.00 19.58 358 HIS D CA 1
ATOM 15764 C C . HIS D 1 380 ? -11.053 -37.876 60.029 1.00 21.49 358 HIS D C 1
ATOM 15765 O O . HIS D 1 380 ? -11.631 -38.923 59.715 1.00 21.34 358 HIS D O 1
ATOM 15772 N N . THR D 1 381 ? -10.775 -37.571 61.298 1.00 19.22 359 THR D N 1
ATOM 15773 C CA . THR D 1 381 ? -11.203 -38.454 62.371 1.00 19.93 359 THR D CA 1
ATOM 15774 C C . THR D 1 381 ? -12.353 -37.912 63.206 1.00 21.69 359 THR D C 1
ATOM 15775 O O . THR D 1 381 ? -12.886 -38.659 64.031 1.00 19.65 359 THR D O 1
ATOM 15779 N N . LEU D 1 382 ? -12.728 -36.645 63.041 1.00 20.88 360 LEU D N 1
ATOM 15780 C CA . LEU D 1 382 ? -13.965 -36.155 63.631 1.00 18.35 360 LEU D CA 1
ATOM 15781 C C . LEU D 1 382 ? -15.151 -36.914 63.037 1.00 26.85 360 LEU D C 1
ATOM 15782 O O . LEU D 1 382 ? -15.073 -37.413 61.908 1.00 23.12 360 LEU D O 1
ATOM 15787 N N . PRO D 1 383 ? -16.260 -37.021 63.771 1.00 21.12 361 PRO D N 1
ATOM 15788 C CA . PRO D 1 383 ? -17.415 -37.756 63.244 1.00 28.27 361 PRO D CA 1
ATOM 15789 C C . PRO D 1 383 ? -17.991 -37.072 62.017 1.00 22.51 361 PRO D C 1
ATOM 15790 O O . PRO D 1 383 ? -17.914 -35.853 61.874 1.00 21.09 361 PRO D O 1
ATOM 15794 N N . GLY D 1 384 ? -18.571 -37.882 61.124 1.00 19.78 362 GLY D N 1
ATOM 15795 C CA . GLY D 1 384 ? -19.250 -37.343 59.965 1.00 17.29 362 GLY D CA 1
ATOM 15796 C C . GLY D 1 384 ? -18.426 -37.209 58.698 1.00 17.18 362 GLY D C 1
ATOM 15797 O O . GLY D 1 384 ? -17.583 -38.056 58.384 1.00 21.51 362 GLY D O 1
ATOM 15798 N N . THR D 1 385 ? -18.667 -36.130 57.967 1.00 19.17 363 THR D N 1
ATOM 15799 C CA . THR D 1 385 ? -18.157 -35.950 56.617 1.00 21.59 363 THR D CA 1
ATOM 15800 C C . THR D 1 385 ? -17.006 -34.954 56.632 1.00 20.77 363 THR D C 1
ATOM 15801 O O . THR D 1 385 ? -17.103 -33.902 57.270 1.00 20.48 363 THR D O 1
ATOM 15805 N N . SER D 1 386 ? -15.897 -35.312 55.982 1.00 20.68 364 SER D N 1
ATOM 15806 C CA . SER D 1 386 ? -14.781 -34.394 55.813 1.00 19.96 364 SER D CA 1
ATOM 15807 C C . SER D 1 386 ? -14.807 -33.826 54.397 1.00 21.49 364 SER D C 1
ATOM 15808 O O . SER D 1 386 ? -15.295 -34.465 53.457 1.00 20.00 364 SER D O 1
ATOM 15811 N N . ILE D 1 387 ? -14.311 -32.598 54.264 1.00 16.92 365 ILE D N 1
ATOM 15812 C CA . ILE D 1 387 ? -14.215 -31.907 52.977 1.00 18.59 365 ILE D CA 1
ATOM 15813 C C . ILE D 1 387 ? -12.791 -31.397 52.831 1.00 23.40 365 ILE D C 1
ATOM 15814 O O . ILE D 1 387 ? -12.301 -30.657 53.698 1.00 19.25 365 ILE D O 1
ATOM 15819 N N . THR D 1 388 ? -12.127 -31.806 51.751 1.00 17.82 366 THR D N 1
ATOM 15820 C CA . THR D 1 388 ? -10.752 -31.427 51.433 1.00 19.00 366 THR D CA 1
ATOM 15821 C C . THR D 1 388 ? -10.730 -30.519 50.205 1.00 24.04 366 THR D C 1
ATOM 15822 O O . THR D 1 388 ? -11.406 -30.794 49.209 1.00 18.04 366 THR D O 1
ATOM 15826 N N . TYR D 1 389 ? -9.944 -29.441 50.276 1.00 16.97 367 TYR D N 1
ATOM 15827 C CA . TYR D 1 389 ? -9.768 -28.505 49.163 1.00 17.63 367 TYR D CA 1
ATOM 15828 C C . TYR D 1 389 ? -8.607 -28.973 48.285 1.00 20.10 367 TYR D C 1
ATOM 15829 O O . TYR D 1 389 ? -7.552 -29.335 48.805 1.00 18.06 367 TYR D O 1
ATOM 15838 N N . TYR D 1 390 ? -8.794 -28.956 46.957 1.00 19.00 368 TYR D N 1
ATOM 15839 C CA . TYR D 1 390 ? -7.761 -29.478 46.066 1.00 15.85 368 TYR D CA 1
ATOM 15840 C C . TYR D 1 390 ? -6.416 -28.862 46.411 1.00 20.68 368 TYR D C 1
ATOM 15841 O O . TYR D 1 390 ? -6.307 -27.657 46.651 1.00 25.12 368 TYR D O 1
ATOM 15850 N N . GLY D 1 391 ? -5.393 -29.709 46.466 1.00 20.88 369 GLY D N 1
ATOM 15851 C CA . GLY D 1 391 ? -4.056 -29.280 46.756 1.00 20.05 369 GLY D CA 1
ATOM 15852 C C . GLY D 1 391 ? -3.666 -29.393 48.211 1.00 19.18 369 GLY D C 1
ATOM 15853 O O . GLY D 1 391 ? -2.470 -29.358 48.514 1.00 21.45 369 GLY D O 1
ATOM 15854 N N . GLU D 1 392 ? -4.640 -29.495 49.120 1.00 18.36 370 GLU D N 1
ATOM 15855 C CA . GLU D 1 392 ? -4.303 -29.744 50.515 1.00 21.56 370 GLU D CA 1
ATOM 15856 C C . GLU D 1 392 ? -3.494 -31.025 50.663 1.00 20.06 370 GLU D C 1
ATOM 15857 O O . GLU D 1 392 ? -2.593 -31.086 51.508 1.00 19.90 370 GLU D O 1
ATOM 15863 N N . GLU D 1 393 ? -3.764 -32.040 49.827 1.00 18.16 371 GLU D N 1
ATOM 15864 C CA . GLU D 1 393 ? -3.056 -33.311 49.960 1.00 19.57 371 GLU D CA 1
ATOM 15865 C C . GLU D 1 393 ? -1.574 -33.199 49.622 1.00 22.01 371 GLU D C 1
ATOM 15866 O O . GLU D 1 393 ? -0.804 -34.086 50.004 1.00 24.57 371 GLU D O 1
ATOM 15872 N N . VAL D 1 394 ? -1.141 -32.146 48.925 1.00 17.57 372 VAL D N 1
ATOM 15873 C CA . VAL D 1 394 ? 0.293 -31.940 48.737 1.00 17.00 372 VAL D CA 1
ATOM 15874 C C . VAL D 1 394 ? 0.763 -30.656 49.421 1.00 23.63 372 VAL D C 1
ATOM 15875 O O . VAL D 1 394 ? 1.801 -30.113 49.070 1.00 21.56 372 VAL D O 1
ATOM 15879 N N . ALA D 1 395 ? 0.002 -30.181 50.417 1.00 23.18 373 ALA D N 1
ATOM 15880 C CA . ALA D 1 395 ? 0.402 -29.042 51.250 1.00 20.81 373 ALA D CA 1
ATOM 15881 C C . ALA D 1 395 ? 0.662 -27.792 50.409 1.00 22.06 373 ALA D C 1
ATOM 15882 O O . ALA D 1 395 ? 1.624 -27.055 50.635 1.00 24.23 373 ALA D O 1
ATOM 15884 N N . MET D 1 396 ? -0.195 -27.557 49.417 1.00 22.29 374 MET D N 1
ATOM 15885 C CA . MET D 1 396 ? -0.097 -26.335 48.629 1.00 22.16 374 MET D CA 1
ATOM 15886 C C . MET D 1 396 ? -0.180 -25.099 49.529 1.00 24.87 374 MET D C 1
ATOM 15887 O O . MET D 1 396 ? -0.855 -25.097 50.561 1.00 20.15 374 MET D O 1
ATOM 15892 N N . GLN D 1 397 ? 0.537 -24.047 49.139 1.00 23.29 375 GLN D N 1
ATOM 15893 C CA . GLN D 1 397 ? 0.506 -22.761 49.825 1.00 22.47 375 GLN D CA 1
ATOM 15894 C C . GLN D 1 397 ? -0.120 -21.708 48.923 1.00 22.77 375 GLN D C 1
ATOM 15895 O O . GLN D 1 397 ? -0.207 -21.886 47.707 1.00 20.46 375 GLN D O 1
ATOM 15901 N N . ASP D 1 398 ? -0.576 -20.616 49.539 1.00 20.02 376 ASP D N 1
ATOM 15902 C CA . ASP D 1 398 ? -0.959 -19.431 48.779 1.00 22.31 376 ASP D CA 1
ATOM 15903 C C . ASP D 1 398 ? 0.223 -18.942 47.951 1.00 23.72 376 ASP D C 1
ATOM 15904 O O . ASP D 1 398 ? 1.370 -18.968 48.402 1.00 25.40 376 ASP D O 1
ATOM 15909 N N . PHE D 1 399 ? -0.055 -18.465 46.744 1.00 20.54 377 PHE D N 1
ATOM 15910 C CA . PHE D 1 399 ? 0.938 -17.700 45.992 1.00 21.75 377 PHE D CA 1
ATOM 15911 C C . PHE D 1 399 ? 0.417 -16.264 45.938 1.00 22.80 377 PHE D C 1
ATOM 15912 O O . PHE D 1 399 ? -0.330 -15.894 45.035 1.00 24.57 377 PHE D O 1
ATOM 15920 N N . LYS D 1 400 ? 0.800 -15.460 46.931 1.00 18.92 378 LYS D N 1
ATOM 15921 C CA . LYS D 1 400 ? 0.270 -14.101 47.004 1.00 19.81 378 LYS D CA 1
ATOM 15922 C C . LYS D 1 400 ? 0.623 -13.314 45.743 1.00 18.43 378 LYS D C 1
ATOM 15923 O O . LYS D 1 400 ? -0.213 -12.582 45.199 1.00 24.63 378 LYS D O 1
ATOM 15929 N N . GLU D 1 401 ? 1.845 -13.488 45.245 1.00 22.71 379 GLU D N 1
ATOM 15930 C CA . GLU D 1 401 ? 2.330 -12.691 44.116 1.00 22.74 379 GLU D CA 1
ATOM 15931 C C . GLU D 1 401 ? 1.731 -13.120 42.786 1.00 32.63 379 GLU D C 1
ATOM 15932 O O . GLU D 1 401 ? 1.991 -12.460 41.770 1.00 30.79 379 GLU D O 1
ATOM 15938 N N . ALA D 1 402 ? 0.942 -14.196 42.764 1.00 27.68 380 ALA D N 1
ATOM 15939 C CA . ALA D 1 402 ? 0.187 -14.558 41.575 1.00 23.95 380 ALA D CA 1
ATOM 15940 C C . ALA D 1 402 ? -1.071 -13.719 41.390 1.00 20.38 380 ALA D C 1
ATOM 15941 O O . ALA D 1 402 ? -1.719 -13.841 40.345 1.00 29.52 380 ALA D O 1
ATOM 15943 N N . GLN D 1 403 ? -1.436 -12.878 42.357 1.00 20.01 381 GLN D N 1
ATOM 15944 C CA . GLN D 1 403 ? -2.737 -12.223 42.296 1.00 23.55 381 GLN D CA 1
ATOM 15945 C C . GLN D 1 403 ? -2.818 -11.313 41.075 1.00 29.94 381 GLN D C 1
ATOM 15946 O O . GLN D 1 403 ? -1.905 -10.525 40.813 1.00 30.56 381 GLN D O 1
ATOM 15952 N N . GLN D 1 404 ? -3.907 -11.462 40.304 1.00 24.35 382 GLN D N 1
ATOM 15953 C CA . GLN D 1 404 ? -4.227 -10.711 39.089 1.00 27.46 382 GLN D CA 1
ATOM 15954 C C . GLN D 1 404 ? -5.628 -10.125 39.108 1.00 32.26 382 GLN D C 1
ATOM 15955 O O . GLN D 1 404 ? -5.826 -9.003 38.631 1.00 28.63 382 GLN D O 1
ATOM 15961 N N . PHE D 1 405 ? -6.610 -10.861 39.622 1.00 25.52 383 PHE D N 1
ATOM 15962 C CA . PHE D 1 405 ? -8.014 -10.504 39.471 1.00 23.09 383 PHE D CA 1
ATOM 15963 C C . PHE D 1 405 ? -8.753 -10.312 40.778 1.00 28.62 383 PHE D C 1
ATOM 15964 O O . PHE D 1 405 ? -9.738 -9.569 40.810 1.00 28.69 383 PHE D O 1
ATOM 15972 N N . ASP D 1 406 ? -8.320 -10.969 41.846 1.00 24.39 384 ASP D N 1
ATOM 15973 C CA . ASP D 1 406 ? -9.182 -11.174 42.996 1.00 26.59 384 ASP D CA 1
ATOM 15974 C C . ASP D 1 406 ? -8.313 -11.541 44.188 1.00 19.23 384 ASP D C 1
ATOM 15975 O O . ASP D 1 406 ? -7.277 -12.190 44.032 1.00 23.73 384 ASP D O 1
ATOM 15980 N N . ASN D 1 407 ? -8.741 -11.116 45.382 1.00 18.48 385 ASN D N 1
ATOM 15981 C CA . ASN D 1 407 ? -7.987 -11.415 46.598 1.00 18.64 385 ASN D CA 1
ATOM 15982 C C . ASN D 1 407 ? -7.919 -12.901 46.917 1.00 25.98 385 ASN D C 1
ATOM 15983 O O . ASN D 1 407 ? -7.135 -13.288 47.785 1.00 23.13 385 ASN D O 1
ATOM 15988 N N . ARG D 1 408 ? -8.728 -13.730 46.269 1.00 22.18 386 ARG D N 1
ATOM 15989 C CA . ARG D 1 408 ? -8.690 -15.167 46.488 1.00 25.30 386 ARG D CA 1
ATOM 15990 C C . ARG D 1 408 ? -7.855 -15.894 45.442 1.00 23.21 386 ARG D C 1
ATOM 15991 O O . ARG D 1 408 ? -7.654 -17.110 45.565 1.00 19.51 386 ARG D O 1
ATOM 15999 N N . ASP D 1 409 ? -7.358 -15.176 44.429 1.00 22.83 387 ASP D N 1
ATOM 16000 C CA . ASP D 1 409 ? -6.399 -15.762 43.494 1.00 24.58 387 ASP D CA 1
ATOM 16001 C C . ASP D 1 409 ? -5.271 -16.531 44.180 1.00 20.49 387 ASP D C 1
ATOM 16002 O O . ASP D 1 409 ? -4.918 -17.618 43.688 1.00 21.08 387 ASP D O 1
ATOM 16007 N N . PRO D 1 410 ? -4.657 -16.044 45.271 1.00 19.13 388 PRO D N 1
ATOM 16008 C CA . PRO D 1 410 ? -3.506 -16.769 45.840 1.00 20.45 388 PRO D CA 1
ATOM 16009 C C . PRO D 1 410 ? -3.796 -18.202 46.248 1.00 15.22 388 PRO D C 1
ATOM 16010 O O . PRO D 1 410 ? -2.882 -19.035 46.209 1.00 24.83 388 PRO D O 1
ATOM 16014 N N . ASN D 1 411 ? -5.032 -18.522 46.620 1.00 17.97 389 ASN D N 1
ATOM 16015 C CA . ASN D 1 411 ? -5.379 -19.883 47.016 1.00 17.69 389 ASN D CA 1
ATOM 16016 C C . ASN D 1 411 ? -6.066 -20.660 45.896 1.00 25.16 389 ASN D C 1
ATOM 16017 O O . ASN D 1 411 ? -6.584 -21.764 46.136 1.00 20.92 389 ASN D O 1
ATOM 16022 N N . ARG D 1 412 ? -6.047 -20.121 44.670 1.00 23.73 390 ARG D N 1
ATOM 16023 C CA . ARG D 1 412 ? -6.651 -20.752 43.498 1.00 22.71 390 ARG D CA 1
ATOM 16024 C C . ARG D 1 412 ? -5.629 -21.055 42.405 1.00 20.60 390 ARG D C 1
ATOM 16025 O O . ARG D 1 412 ? -6.002 -21.195 41.233 1.00 20.92 390 ARG D O 1
ATOM 16033 N N . THR D 1 413 ? -4.354 -21.149 42.744 1.00 22.68 391 THR D N 1
ATOM 16034 C CA . THR D 1 413 ? -3.349 -21.389 41.718 1.00 26.73 391 THR D CA 1
ATOM 16035 C C . THR D 1 413 ? -3.415 -22.847 41.253 1.00 25.30 391 THR D C 1
ATOM 16036 O O . THR D 1 413 ? -4.065 -23.679 41.882 1.00 19.81 391 THR D O 1
ATOM 16040 N N . PRO D 1 414 ? -2.804 -23.167 40.116 1.00 22.9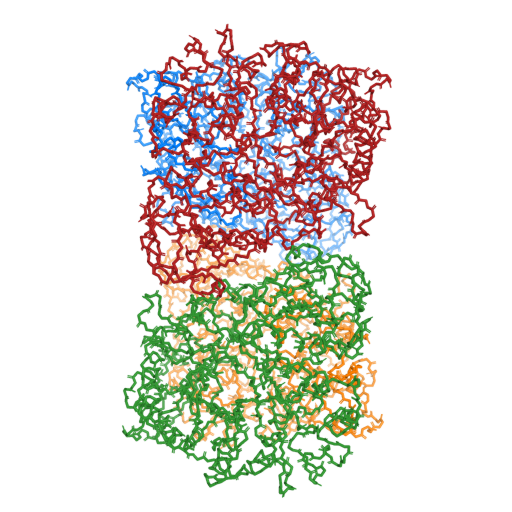4 392 PRO D N 1
ATOM 16041 C CA . PRO D 1 414 ? -3.008 -24.500 39.534 1.00 17.81 392 PRO D CA 1
ATOM 16042 C C . PRO D 1 414 ? -2.526 -25.636 40.434 1.00 21.67 392 PRO D C 1
ATOM 16043 O O . PRO D 1 414 ? -1.482 -25.548 41.081 1.00 20.64 392 PRO D O 1
ATOM 16047 N N . MET D 1 415 ? -3.318 -26.711 40.453 1.00 18.33 393 MET D N 1
ATOM 16048 C CA . MET D 1 415 ? -2.963 -27.951 41.136 1.00 19.23 393 MET D CA 1
ATOM 16049 C C . MET D 1 415 ? -1.562 -28.407 40.731 1.00 22.49 393 MET D C 1
ATOM 16050 O O . MET D 1 415 ? -1.151 -28.264 39.576 1.00 19.37 393 MET D O 1
ATOM 16055 N N . GLN D 1 416 ? -0.812 -28.933 41.688 1.00 18.72 394 GLN D N 1
ATOM 16056 C CA . GLN D 1 416 ? 0.606 -29.222 41.472 1.00 17.58 394 GLN D CA 1
ATOM 16057 C C . GLN D 1 416 ? 0.800 -30.731 41.384 1.00 24.20 394 GLN D C 1
ATOM 16058 O O . GLN D 1 416 ? 0.808 -31.431 42.405 1.00 20.57 394 GLN D O 1
ATOM 16064 N N . TRP D 1 417 ? 0.975 -31.224 40.154 1.00 21.75 395 TRP D N 1
ATOM 16065 C CA . TRP D 1 417 ? 0.926 -32.655 39.883 1.00 22.94 395 TRP D CA 1
ATOM 16066 C C . TRP D 1 417 ? 2.298 -33.307 39.870 1.00 18.37 395 TRP D C 1
ATOM 16067 O O . TRP D 1 417 ? 2.444 -34.445 40.341 1.00 24.19 395 TRP D O 1
ATOM 16078 N N . ASP D 1 418 ? 3.292 -32.624 39.321 1.00 25.36 396 ASP D N 1
ATOM 16079 C CA . ASP D 1 418 ? 4.631 -33.176 39.200 1.00 27.15 396 ASP D CA 1
ATOM 16080 C C . ASP D 1 418 ? 5.612 -32.013 39.067 1.00 25.55 396 ASP D C 1
ATOM 16081 O O . ASP D 1 418 ? 5.242 -30.845 39.213 1.00 25.70 396 ASP D O 1
ATOM 16086 N N . SER D 1 419 ? 6.870 -32.333 38.788 1.00 27.97 397 SER D N 1
ATOM 16087 C CA . SER D 1 419 ? 7.913 -31.323 38.684 1.00 29.14 397 SER D CA 1
ATOM 16088 C C . SER D 1 419 ? 8.158 -30.873 37.251 1.00 30.49 397 SER D C 1
ATOM 16089 O O . SER D 1 419 ? 9.164 -30.204 36.985 1.00 34.15 397 SER D O 1
ATOM 16092 N N . SER D 1 420 ? 7.270 -31.219 36.327 1.00 26.28 398 SER D N 1
ATOM 16093 C CA . SER D 1 420 ? 7.384 -30.753 34.958 1.00 30.69 398 SER D CA 1
ATOM 16094 C C . SER D 1 420 ? 6.907 -29.306 34.846 1.00 32.93 398 SER D C 1
ATOM 16095 O O . SER D 1 420 ? 6.523 -28.667 35.828 1.00 26.98 398 SER D O 1
ATOM 16098 N N . THR D 1 421 ? 6.950 -28.781 33.621 1.00 25.37 399 THR D N 1
ATOM 16099 C CA . THR D 1 421 ? 6.522 -27.418 33.354 1.00 28.12 399 THR D CA 1
ATOM 16100 C C . THR D 1 421 ? 5.141 -27.166 33.934 1.00 22.62 399 THR D C 1
ATOM 16101 O O . THR D 1 421 ? 4.237 -27.993 33.789 1.00 30.51 399 THR D O 1
ATOM 16105 N N . SER D 1 422 ? 4.987 -26.019 34.596 1.00 22.39 400 SER D N 1
ATOM 16106 C CA . SER D 1 422 ? 3.715 -25.628 35.207 1.00 20.66 400 SER D CA 1
ATOM 16107 C C . SER D 1 422 ? 3.194 -26.699 36.161 1.00 24.93 400 SER D C 1
ATOM 16108 O O . SER D 1 422 ? 1.980 -26.884 36.300 1.00 24.49 400 SER D O 1
ATOM 16111 N N . ALA D 1 423 ? 4.123 -27.414 36.800 1.00 24.22 401 ALA D N 1
ATOM 16112 C CA . ALA D 1 423 ? 3.823 -28.477 37.758 1.00 19.92 401 ALA D CA 1
ATOM 16113 C C . ALA D 1 423 ? 2.937 -29.557 37.149 1.00 27.20 401 ALA D C 1
ATOM 16114 O O . ALA D 1 423 ? 2.185 -30.239 37.854 1.00 23.13 401 ALA D O 1
ATOM 16116 N N . GLY D 1 424 ? 3.035 -29.745 35.836 1.00 26.93 402 GLY D N 1
ATOM 16117 C CA . GLY D 1 424 ? 2.224 -30.737 35.177 1.00 19.85 402 GLY D CA 1
ATOM 16118 C C . GLY D 1 424 ? 0.763 -30.386 35.060 1.00 24.86 402 GLY D C 1
ATOM 16119 O O . GLY D 1 424 ? -0.004 -31.204 34.534 1.00 23.98 402 GLY D O 1
ATOM 16120 N N . PHE D 1 425 ? 0.353 -29.202 35.541 1.00 22.42 403 PHE D N 1
ATOM 16121 C CA . PHE D 1 425 ? -1.014 -28.736 35.329 1.00 20.49 403 PHE D CA 1
ATOM 16122 C C . PHE D 1 425 ? -1.282 -28.472 33.859 1.00 21.53 403 PHE D C 1
ATOM 16123 O O . PHE D 1 425 ? -2.421 -28.600 33.401 1.00 26.35 403 PHE D O 1
ATOM 16131 N N . SER D 1 426 ? -0.248 -28.115 33.109 1.00 22.41 404 SER D N 1
ATOM 16132 C CA . SER D 1 426 ? -0.398 -27.702 31.719 1.00 22.49 404 SER D CA 1
ATOM 16133 C C . SER D 1 426 ? 0.926 -27.960 31.018 1.00 30.34 404 SER D C 1
ATOM 16134 O O . SER D 1 426 ? 1.976 -28.013 31.658 1.00 30.23 404 SER D O 1
ATOM 16137 N N . THR D 1 427 ? 0.867 -28.144 29.695 1.00 29.01 405 THR D N 1
ATOM 16138 C CA . THR D 1 427 ? 2.082 -28.080 28.889 1.00 30.33 405 THR D CA 1
ATOM 16139 C C . THR D 1 427 ? 2.506 -26.644 28.597 1.00 33.94 405 THR D C 1
ATOM 16140 O O . THR D 1 427 ? 3.618 -26.426 28.100 1.00 32.15 405 THR D O 1
ATOM 16144 N N . ASN D 1 428 ? 1.642 -25.673 28.894 1.00 27.50 406 ASN D N 1
ATOM 16145 C CA . ASN D 1 428 ? 1.903 -24.258 28.683 1.00 29.99 406 ASN D CA 1
ATOM 16146 C C . ASN D 1 428 ? 2.636 -23.675 29.887 1.00 33.61 406 ASN D C 1
ATOM 16147 O O . ASN D 1 428 ? 2.222 -23.885 31.032 1.00 34.11 406 ASN D O 1
ATOM 16152 N N . THR D 1 429 ? 3.723 -22.937 29.633 1.00 28.78 407 THR D N 1
ATOM 16153 C CA . THR D 1 429 ? 4.381 -22.243 30.736 1.00 28.18 407 THR D CA 1
ATOM 16154 C C . THR D 1 429 ? 3.565 -21.064 31.238 1.00 32.31 407 THR D C 1
ATOM 16155 O O . THR D 1 429 ? 3.833 -20.564 32.337 1.00 38.81 407 THR D O 1
ATOM 16159 N N . ASN D 1 430 ? 2.593 -20.599 30.461 1.00 34.44 408 ASN D N 1
ATOM 16160 C CA . ASN D 1 430 ? 1.748 -19.472 30.849 1.00 35.30 408 ASN D CA 1
ATOM 16161 C C . ASN D 1 430 ? 0.399 -20.027 31.283 1.00 36.32 408 ASN D C 1
ATOM 16162 O O . ASN D 1 430 ? -0.438 -20.375 30.448 1.00 37.04 408 ASN D O 1
ATOM 16167 N N . THR D 1 431 ? 0.188 -20.104 32.589 1.00 30.54 409 THR D N 1
ATOM 16168 C CA . THR D 1 431 ? -1.064 -20.596 33.140 1.00 21.85 409 THR D CA 1
ATOM 16169 C C . THR D 1 431 ? -1.937 -19.426 33.575 1.00 23.50 409 THR D C 1
ATOM 16170 O O . THR D 1 431 ? -1.455 -18.309 33.779 1.00 23.98 409 THR D O 1
ATOM 16174 N N . TRP D 1 432 ? -3.244 -19.697 33.722 1.00 20.05 410 TRP D N 1
ATOM 16175 C CA . TRP D 1 432 ? -4.190 -18.605 33.945 1.00 20.13 410 TRP D CA 1
ATOM 16176 C C . TRP D 1 432 ? -3.879 -17.838 35.222 1.00 23.83 410 TRP D C 1
ATOM 16177 O O . TRP D 1 432 ? -4.116 -16.625 35.292 1.00 23.03 410 TRP D O 1
ATOM 16188 N N . LEU D 1 433 ? -3.397 -18.537 36.248 1.00 19.74 411 LEU D N 1
ATOM 16189 C CA . LEU D 1 433 ? -2.702 -17.955 37.384 1.00 21.37 411 LEU D CA 1
ATOM 16190 C C . LEU D 1 433 ? -1.354 -18.647 37.491 1.00 21.76 411 LEU D C 1
ATOM 16191 O O . LEU D 1 433 ? -1.228 -19.826 37.151 1.00 23.91 411 LEU D O 1
ATOM 16196 N N . ARG D 1 434 ? -0.355 -17.922 37.990 1.00 21.03 412 ARG D N 1
ATOM 16197 C CA . ARG D 1 434 ? 0.989 -18.475 38.087 1.00 23.80 412 ARG D CA 1
ATOM 16198 C C . ARG D 1 434 ? 1.036 -19.630 39.078 1.00 27.03 412 ARG D C 1
ATOM 16199 O O . ARG D 1 434 ? 0.328 -19.635 40.088 1.00 24.98 412 ARG D O 1
ATOM 16207 N N . VAL D 1 435 ? 1.866 -20.625 38.765 1.00 22.71 413 VAL D N 1
ATOM 16208 C CA . VAL D 1 435 ? 2.086 -21.752 39.665 1.00 26.28 413 VAL D CA 1
ATOM 16209 C C . VAL D 1 435 ? 2.957 -21.302 40.834 1.00 29.15 413 VAL D C 1
ATOM 16210 O O . VAL D 1 435 ? 3.837 -20.448 40.681 1.00 23.64 413 VAL D O 1
ATOM 16214 N N . HIS D 1 436 ? 2.722 -21.881 42.014 1.00 27.79 414 HIS D N 1
ATOM 16215 C CA . HIS D 1 436 ? 3.576 -21.562 43.153 1.00 25.13 414 HIS D CA 1
ATOM 16216 C C . HIS D 1 436 ? 5.016 -21.985 42.861 1.00 26.47 414 HIS D C 1
ATOM 16217 O O . HIS D 1 436 ? 5.256 -23.092 42.357 1.00 29.40 414 HIS D O 1
ATOM 16224 N N . PRO D 1 437 ? 6.000 -21.137 43.174 1.00 23.16 415 PRO D N 1
ATOM 16225 C CA . PRO D 1 437 ? 7.373 -21.402 42.727 1.00 26.85 415 PRO D CA 1
ATOM 16226 C C . PRO D 1 437 ? 8.027 -22.599 43.395 1.00 21.93 415 PRO D C 1
ATOM 16227 O O . PRO D 1 437 ? 9.082 -23.033 42.916 1.00 28.56 415 PRO D O 1
ATOM 16231 N N . ASP D 1 438 ? 7.465 -23.138 44.482 1.00 21.09 416 ASP D N 1
ATOM 16232 C CA . ASP D 1 438 ? 8.039 -24.296 45.153 1.00 25.86 416 ASP D CA 1
ATOM 16233 C C . ASP D 1 438 ? 7.403 -25.597 44.705 1.00 27.51 416 ASP D C 1
ATOM 16234 O O . ASP D 1 438 ? 7.495 -26.604 45.415 1.00 27.73 416 ASP D O 1
ATOM 16239 N N . TYR D 1 439 ? 6.771 -25.602 43.533 1.00 29.15 417 TYR D N 1
ATOM 16240 C CA . TYR D 1 439 ? 5.958 -26.742 43.133 1.00 23.17 417 TYR D CA 1
ATOM 16241 C C . TYR D 1 439 ? 6.784 -28.012 42.973 1.00 25.29 417 TYR D C 1
ATOM 16242 O O . TYR D 1 439 ? 6.262 -29.118 43.152 1.00 26.93 417 TYR D O 1
ATOM 16251 N N . ALA D 1 440 ? 8.064 -27.885 42.628 1.00 23.52 418 ALA D N 1
ATOM 16252 C CA . ALA D 1 440 ? 8.879 -29.078 42.419 1.00 24.91 418 ALA D CA 1
ATOM 16253 C C . ALA D 1 440 ? 9.061 -29.881 43.700 1.00 28.47 418 ALA D C 1
ATOM 16254 O O . ALA D 1 440 ? 9.299 -31.095 43.630 1.00 28.64 418 ALA D O 1
ATOM 16256 N N . ARG D 1 441 ? 8.927 -29.244 44.864 1.00 27.28 419 ARG D N 1
ATOM 16257 C CA . ARG D 1 441 ? 8.950 -29.951 46.139 1.00 29.95 419 ARG D CA 1
ATOM 16258 C C . ARG D 1 441 ? 7.564 -30.370 46.623 1.00 28.54 419 ARG D C 1
ATOM 16259 O O . ARG D 1 441 ? 7.455 -31.342 47.374 1.00 33.41 419 ARG D O 1
ATOM 16267 N N . TYR D 1 442 ? 6.504 -29.670 46.223 1.00 30.88 420 TYR D N 1
ATOM 16268 C CA . TYR D 1 442 ? 5.150 -29.911 46.731 1.00 25.33 420 TYR D CA 1
ATOM 16269 C C . TYR D 1 442 ? 4.226 -30.324 45.587 1.00 27.27 420 TYR D C 1
ATOM 16270 O O . TYR D 1 442 ? 3.415 -29.523 45.121 1.00 26.82 420 TYR D O 1
ATOM 16279 N N . ASN D 1 443 ? 4.320 -31.583 45.165 1.00 29.67 421 ASN D N 1
ATOM 16280 C CA . ASN D 1 443 ? 3.454 -32.074 44.101 1.00 26.58 421 ASN D CA 1
ATOM 16281 C C . ASN D 1 443 ? 3.203 -33.565 44.287 1.00 28.28 421 ASN D C 1
ATOM 16282 O O . ASN D 1 443 ? 3.916 -34.250 45.023 1.00 27.60 421 ASN D O 1
ATOM 16287 N N . VAL D 1 444 ? 2.176 -34.058 43.587 1.00 26.06 422 VAL D N 1
ATOM 16288 C CA . VAL D 1 444 ? 1.736 -35.443 43.748 1.00 23.99 422 VAL D CA 1
ATOM 16289 C C . VAL D 1 444 ? 2.881 -36.411 43.453 1.00 24.63 422 VAL D C 1
ATOM 16290 O O . VAL D 1 444 ? 3.157 -37.334 44.228 1.00 28.18 422 VAL D O 1
ATOM 16294 N N . ASP D 1 445 ? 3.565 -36.216 42.327 1.00 26.27 423 ASP D N 1
ATOM 16295 C CA . ASP D 1 445 ? 4.558 -37.199 41.900 1.00 22.21 423 ASP D CA 1
ATOM 16296 C C . ASP D 1 445 ? 5.696 -37.334 42.909 1.00 27.80 423 ASP D C 1
ATOM 16297 O O . ASP D 1 445 ? 6.064 -38.449 43.297 1.00 31.19 423 ASP D O 1
ATOM 16302 N N . VAL D 1 446 ? 6.276 -36.206 43.339 1.00 29.56 424 VAL D N 1
ATOM 16303 C CA . VAL D 1 446 ? 7.400 -36.269 44.265 1.00 25.52 424 VAL D CA 1
ATOM 16304 C C . VAL D 1 446 ? 6.945 -36.772 45.633 1.00 21.00 424 VAL D C 1
ATOM 16305 O O . VAL D 1 446 ? 7.589 -37.638 46.236 1.00 29.36 424 VAL D O 1
ATOM 16309 N N . MET D 1 447 ? 5.820 -36.264 46.135 1.00 28.65 425 MET D N 1
ATOM 16310 C CA . MET D 1 447 ? 5.360 -36.699 47.447 1.00 26.15 425 MET D CA 1
ATOM 16311 C C . MET D 1 447 ? 4.925 -38.161 47.446 1.00 32.08 425 MET D C 1
ATOM 16312 O O . MET D 1 447 ? 5.071 -38.848 48.463 1.00 27.19 425 MET D O 1
ATOM 16317 N N . GLN D 1 448 ? 4.391 -38.662 46.326 1.00 31.11 426 GLN D N 1
ATOM 16318 C CA . GLN D 1 448 ? 3.966 -40.058 46.296 1.00 36.36 426 GLN D CA 1
ATOM 16319 C C . GLN D 1 448 ? 5.153 -41.005 46.443 1.00 31.34 426 GLN D C 1
ATOM 16320 O O . GLN D 1 448 ? 5.008 -42.097 46.995 1.00 31.38 426 GLN D O 1
ATOM 16326 N N . LYS D 1 449 ? 6.328 -40.597 45.989 1.00 28.91 427 LYS D N 1
ATOM 16327 C CA . LYS D 1 449 ? 7.530 -41.396 46.173 1.00 34.83 427 LYS D CA 1
ATOM 16328 C C . LYS D 1 449 ? 8.022 -41.411 47.617 1.00 40.85 427 LYS D C 1
ATOM 16329 O O . LYS D 1 449 ? 8.773 -42.315 48.001 1.00 46.64 427 LYS D O 1
ATOM 16335 N N . ASN D 1 450 ? 7.640 -40.418 48.419 1.00 34.58 428 ASN D N 1
ATOM 16336 C CA . ASN D 1 450 ? 8.198 -40.262 49.754 1.00 30.20 428 ASN D CA 1
ATOM 16337 C C . ASN D 1 450 ? 7.188 -40.731 50.794 1.00 33.13 428 ASN D C 1
ATOM 16338 O O . ASN D 1 450 ? 6.190 -40.030 51.035 1.00 26.31 428 ASN D O 1
ATOM 16343 N N . PRO D 1 451 ? 7.404 -41.881 51.443 1.00 28.61 429 PRO D N 1
ATOM 16344 C CA . PRO D 1 451 ? 6.406 -42.390 52.403 1.00 31.87 429 PRO D CA 1
ATOM 16345 C C . PRO D 1 451 ? 6.199 -41.498 53.608 1.00 31.04 429 PRO D C 1
ATOM 16346 O O . PRO D 1 451 ? 5.192 -41.656 54.311 1.00 38.42 429 PRO D O 1
ATOM 16350 N N . GLN D 1 452 ? 7.110 -40.569 53.874 1.00 28.54 430 GLN D N 1
ATOM 16351 C CA . GLN D 1 452 ? 6.959 -39.627 54.971 1.00 31.92 430 GLN D CA 1
ATOM 16352 C C . GLN D 1 452 ? 6.321 -38.312 54.538 1.00 32.13 430 GLN D C 1
ATOM 16353 O O . GLN D 1 452 ? 6.450 -37.313 55.249 1.00 31.33 430 GLN D O 1
ATOM 16359 N N . SER D 1 453 ? 5.642 -38.278 53.399 1.00 26.63 431 SER D N 1
ATOM 16360 C CA . SER D 1 453 ? 5.135 -36.999 52.937 1.00 26.14 431 SER D CA 1
ATOM 16361 C C . SER D 1 453 ? 3.713 -36.750 53.437 1.00 18.94 431 SER D C 1
ATOM 16362 O O . SER D 1 453 ? 3.004 -37.661 53.871 1.00 25.55 431 SER D O 1
ATOM 16365 N N . THR D 1 454 ? 3.315 -35.478 53.382 1.00 23.58 432 THR D N 1
ATOM 16366 C CA . THR D 1 454 ? 1.934 -35.109 53.661 1.00 22.81 432 THR D CA 1
ATOM 16367 C C . THR D 1 454 ? 0.966 -35.883 52.779 1.00 27.43 432 THR D C 1
ATOM 16368 O O . THR D 1 454 ? -0.133 -36.259 53.217 1.00 22.29 432 THR D O 1
ATOM 16372 N N . PHE D 1 455 ? 1.350 -36.114 51.520 1.00 20.42 433 PHE D N 1
ATOM 16373 C CA . PHE D 1 455 ? 0.472 -36.836 50.604 1.00 20.06 433 PHE D CA 1
ATOM 16374 C C . PHE D 1 455 ? 0.206 -38.249 51.104 1.00 24.24 433 PHE D C 1
ATOM 16375 O O . PHE D 1 455 ? -0.939 -38.712 51.098 1.00 22.91 433 PHE D O 1
ATOM 16383 N N . HIS D 1 456 ? 1.244 -38.933 51.586 1.00 23.35 434 HIS D N 1
ATOM 16384 C CA . HIS D 1 456 ? 1.051 -40.291 52.083 1.00 24.88 434 HIS D CA 1
ATOM 16385 C C . HIS D 1 456 ? 0.262 -40.288 53.380 1.00 24.20 434 HIS D C 1
ATOM 16386 O O . HIS D 1 456 ? -0.550 -41.185 53.624 1.00 22.22 434 HIS D O 1
ATOM 16393 N N . HIS D 1 457 ? 0.505 -39.282 54.217 1.00 22.78 435 HIS D N 1
ATOM 16394 C CA . HIS D 1 457 ? -0.271 -39.084 55.435 1.00 23.54 435 HIS D CA 1
ATOM 16395 C C . HIS D 1 457 ? -1.751 -38.908 55.118 1.00 21.89 435 HIS D C 1
ATOM 16396 O O . HIS D 1 457 ? -2.611 -39.545 55.731 1.00 19.18 435 HIS D O 1
ATOM 16403 N N . PHE D 1 458 ? -2.065 -38.031 54.161 1.00 20.65 436 PHE D N 1
ATOM 16404 C CA . PHE D 1 458 ? -3.445 -37.871 53.709 1.00 19.37 436 PHE D CA 1
ATOM 16405 C C . PHE D 1 458 ? -4.063 -39.217 53.354 1.00 23.01 436 PHE D C 1
ATOM 16406 O O . PHE D 1 458 ? -5.154 -39.564 53.826 1.00 21.24 436 PHE D O 1
ATOM 16414 N N . GLN D 1 459 ? -3.351 -40.002 52.544 1.00 19.86 437 GLN D N 1
ATOM 16415 C CA . GLN D 1 459 ? -3.857 -41.302 52.122 1.00 22.52 437 GLN D CA 1
ATOM 16416 C C . GLN D 1 459 ? -4.076 -42.240 53.300 1.00 22.56 437 GLN D C 1
ATOM 16417 O O . GLN D 1 459 ? -5.065 -42.985 53.324 1.00 22.72 437 GLN D O 1
ATOM 16423 N N . HIS D 1 460 ? -3.152 -42.248 54.271 1.00 22.33 438 HIS D N 1
ATOM 16424 C CA . HIS D 1 460 ? -3.361 -43.076 55.458 1.00 25.19 438 HIS D CA 1
ATOM 16425 C C . HIS D 1 460 ? -4.692 -42.737 56.129 1.00 24.06 438 HIS D C 1
ATOM 16426 O O . HIS D 1 460 ? -5.407 -43.629 56.607 1.00 23.64 438 HIS D O 1
ATOM 16433 N N . LEU D 1 461 ? -5.041 -41.444 56.165 1.00 24.77 439 LEU D N 1
ATOM 16434 C CA . LEU D 1 461 ? -6.230 -40.985 56.880 1.00 22.53 439 LEU D CA 1
ATOM 16435 C C . LEU D 1 461 ? -7.514 -41.303 56.120 1.00 21.13 439 LEU D C 1
ATOM 16436 O O . LEU D 1 461 ? -8.493 -41.754 56.722 1.00 22.58 439 LEU D O 1
ATOM 16441 N N . THR D 1 462 ? -7.534 -41.093 54.799 1.00 21.60 440 THR D N 1
ATOM 16442 C CA . THR D 1 462 ? -8.749 -41.415 54.060 1.00 18.47 440 THR D CA 1
ATOM 16443 C C . THR D 1 462 ? -8.982 -42.919 54.020 1.00 18.91 440 THR D C 1
ATOM 16444 O O . THR D 1 462 ? -10.127 -43.365 53.910 1.00 21.04 440 THR D O 1
ATOM 16448 N N . LYS D 1 463 ? -7.920 -43.717 54.121 1.00 23.28 441 LYS D N 1
ATOM 16449 C CA . LYS D 1 463 ? -8.125 -45.158 54.216 1.00 26.34 441 LYS D CA 1
ATOM 16450 C C . LYS D 1 463 ? -8.648 -45.543 55.593 1.00 25.61 441 LYS D C 1
ATOM 16451 O O . LYS D 1 463 ? -9.525 -46.404 55.710 1.00 21.11 441 LYS D O 1
ATOM 16457 N N . LEU D 1 464 ? -8.120 -44.916 56.645 1.00 22.16 442 LEU D N 1
ATOM 16458 C CA . LEU D 1 464 ? -8.649 -45.152 57.988 1.00 28.11 442 LEU D CA 1
ATOM 16459 C C . LEU D 1 464 ? -10.132 -44.807 58.080 1.00 24.57 442 LEU D C 1
ATOM 16460 O O . LEU D 1 464 ? -10.870 -45.439 58.851 1.00 25.03 442 LEU D O 1
ATOM 16465 N N . ARG D 1 465 ? -10.588 -43.819 57.295 1.00 21.76 443 ARG D N 1
ATOM 16466 C CA . ARG D 1 465 ? -11.988 -43.411 57.331 1.00 22.34 443 ARG D CA 1
ATOM 16467 C C . ARG D 1 465 ? -12.932 -44.541 56.937 1.00 26.50 443 ARG D C 1
ATOM 16468 O O . ARG D 1 465 ? -14.108 -44.538 57.330 1.00 23.13 443 ARG D O 1
ATOM 16476 N N . ARG D 1 466 ? -12.450 -45.507 56.156 1.00 22.11 444 ARG D N 1
ATOM 16477 C CA . ARG D 1 466 ? -13.319 -46.603 55.746 1.00 27.49 444 ARG D CA 1
ATOM 16478 C C . ARG D 1 466 ? -13.652 -47.546 56.894 1.00 29.51 444 ARG D C 1
ATOM 16479 O O . ARG D 1 466 ? -14.664 -48.259 56.817 1.00 27.68 444 ARG D O 1
ATOM 16487 N N . HIS D 1 467 ? -12.845 -47.554 57.957 1.00 26.34 445 HIS D N 1
ATOM 16488 C CA . HIS D 1 467 ? -13.101 -48.443 59.086 1.00 26.03 445 HIS D CA 1
ATOM 16489 C C . HIS D 1 467 ? -14.433 -48.106 59.751 1.00 27.95 445 HIS D C 1
ATOM 16490 O O . HIS D 1 467 ? -14.782 -46.936 59.939 1.00 26.21 445 HIS D O 1
ATOM 16497 N N . ARG D 1 468 ? -15.175 -49.158 60.104 1.00 23.00 446 ARG D N 1
ATOM 16498 C CA . ARG D 1 468 ? -16.529 -49.013 60.630 1.00 25.71 446 ARG D CA 1
ATOM 16499 C C . ARG D 1 468 ? -16.579 -48.126 61.871 1.00 26.71 446 ARG D C 1
ATOM 16500 O O . ARG D 1 468 ? -17.566 -47.413 62.085 1.00 24.45 446 ARG D O 1
ATOM 16508 N N . THR D 1 469 ? -15.546 -48.172 62.711 1.00 21.26 447 THR D N 1
ATOM 16509 C CA . THR D 1 469 ? -15.534 -47.314 63.895 1.00 23.96 447 THR D CA 1
ATOM 16510 C C . THR D 1 469 ? -15.439 -45.838 63.517 1.00 24.29 447 THR D C 1
ATOM 16511 O O . THR D 1 469 ? -16.019 -44.984 64.199 1.00 22.39 447 THR D O 1
ATOM 16515 N N . MET D 1 470 ? -14.746 -45.520 62.423 1.00 27.15 448 MET D N 1
ATOM 16516 C CA . MET D 1 470 ? -14.645 -44.126 62.005 1.00 25.62 448 MET D CA 1
ATOM 16517 C C . MET D 1 470 ? -15.932 -43.661 61.339 1.00 27.37 448 MET D C 1
ATOM 16518 O O . MET D 1 470 ? -16.355 -42.514 61.520 1.00 25.24 448 MET D O 1
ATOM 16523 N N . GLN D 1 471 ? -16.581 -44.559 60.600 1.00 21.27 449 GLN D N 1
ATOM 16524 C CA . GLN D 1 471 ? -17.811 -44.223 59.898 1.00 22.24 449 GLN D CA 1
ATOM 16525 C C . GLN D 1 471 ? -18.983 -44.046 60.852 1.00 22.67 449 GLN D C 1
ATOM 16526 O O . GLN D 1 471 ? -19.815 -43.150 60.663 1.00 27.03 449 GLN D O 1
ATOM 16532 N N . SER D 1 472 ? -19.064 -44.889 61.888 1.00 25.38 450 SER D N 1
ATOM 16533 C CA . SER D 1 472 ? -20.287 -45.030 62.659 1.00 26.62 450 SER D CA 1
ATOM 16534 C C . SER D 1 472 ? -20.058 -45.060 64.155 1.00 25.91 450 SER D C 1
ATOM 16535 O O . SER D 1 472 ? -21.016 -45.306 64.893 1.00 26.94 450 SER D O 1
ATOM 16538 N N . GLY D 1 473 ? -18.836 -44.860 64.624 1.00 24.78 451 GLY D N 1
ATOM 16539 C CA . GLY D 1 473 ? -18.585 -44.972 66.037 1.00 27.68 451 GLY D CA 1
ATOM 16540 C C . GLY D 1 473 ? -18.968 -43.725 66.797 1.00 23.71 451 GLY D C 1
ATOM 16541 O O . GLY D 1 473 ? -19.143 -42.641 66.235 1.00 22.52 451 GLY D O 1
ATOM 16542 N N . GLU D 1 474 ? -19.111 -43.905 68.108 1.00 20.17 452 GLU D N 1
ATOM 16543 C CA . GLU D 1 474 ? -19.250 -42.790 69.031 1.00 22.51 452 GLU D CA 1
ATOM 16544 C C . GLU D 1 474 ? -17.993 -41.922 68.977 1.00 19.15 452 GLU D C 1
ATOM 16545 O O . GLU D 1 474 ? -16.930 -42.353 68.523 1.00 25.29 452 GLU D O 1
ATOM 16551 N N . TYR D 1 475 ? -18.111 -40.678 69.440 1.00 21.38 453 TYR D N 1
ATOM 16552 C CA . TYR D 1 475 ? -16.939 -39.854 69.704 1.00 25.16 453 TYR D CA 1
ATOM 16553 C C . TYR D 1 475 ? -16.965 -39.374 71.147 1.00 23.58 453 TYR D C 1
ATOM 16554 O O . TYR D 1 475 ? -18.021 -39.017 71.682 1.00 21.72 453 TYR D O 1
ATOM 16563 N N . VAL D 1 476 ? -15.791 -39.383 71.767 1.00 20.39 454 VAL D N 1
ATOM 16564 C CA . VAL D 1 476 ? -15.596 -38.862 73.118 1.00 22.21 454 VAL D CA 1
ATOM 16565 C C . VAL D 1 476 ? -14.319 -38.045 73.064 1.00 21.18 454 VAL D C 1
ATOM 16566 O O . VAL D 1 476 ? -13.247 -38.592 72.786 1.00 22.45 454 VAL D O 1
ATOM 16570 N N . HIS D 1 477 ? -14.422 -36.731 73.237 1.00 22.79 455 HIS D N 1
ATOM 16571 C CA . HIS D 1 477 ? -13.206 -35.945 73.118 1.00 18.25 455 HIS D CA 1
ATOM 16572 C C . HIS D 1 477 ? -12.953 -35.169 74.402 1.00 25.77 455 HIS D C 1
ATOM 16573 O O . HIS D 1 477 ? -13.873 -34.911 75.181 1.00 22.70 455 HIS D O 1
ATOM 16580 N N . LYS D 1 478 ? -11.674 -34.893 74.652 1.00 25.43 456 LYS D N 1
ATOM 16581 C CA . LYS D 1 478 ? -11.210 -34.352 75.924 1.00 22.65 456 LYS D CA 1
ATOM 16582 C C . LYS D 1 478 ? -9.999 -33.480 75.662 1.00 27.41 456 LYS D C 1
ATOM 16583 O O . LYS D 1 478 ? -9.302 -33.641 74.666 1.00 22.08 456 LYS D O 1
ATOM 16589 N N . THR D 1 479 ? -9.711 -32.594 76.595 1.00 20.86 457 THR D N 1
ATOM 16590 C CA . THR D 1 479 ? -8.357 -32.077 76.630 1.00 24.82 457 THR D CA 1
ATOM 16591 C C . THR D 1 479 ? -7.508 -32.958 77.542 1.00 21.83 457 THR D C 1
ATOM 16592 O O . THR D 1 479 ? -8.020 -33.688 78.393 1.00 24.11 457 THR D O 1
ATOM 16596 N N . VAL D 1 480 ? -6.193 -32.883 77.355 1.00 18.56 458 VAL D N 1
ATOM 16597 C CA . VAL D 1 480 ? -5.251 -33.607 78.208 1.00 23.33 458 VAL D CA 1
ATOM 16598 C C . VAL D 1 480 ? -4.252 -32.578 78.716 1.00 23.41 458 VAL D C 1
ATOM 16599 O O . VAL D 1 480 ? -3.116 -32.502 78.236 1.00 22.76 458 VAL D O 1
ATOM 16603 N N . GLY D 1 481 ? -4.676 -31.766 79.687 1.00 22.28 459 GLY D N 1
ATOM 16604 C CA . GLY D 1 481 ? -4.047 -30.480 79.890 1.00 22.81 459 GLY D CA 1
ATOM 16605 C C . GLY D 1 481 ? -4.528 -29.531 78.812 1.00 29.14 459 GLY D C 1
ATOM 16606 O O . GLY D 1 481 ? -5.185 -29.968 77.859 1.00 25.68 459 GLY D O 1
ATOM 16607 N N . THR D 1 482 ? -4.196 -28.246 78.909 1.00 21.24 460 THR D N 1
ATOM 16608 C CA . THR D 1 482 ? -4.813 -27.269 78.019 1.00 19.78 460 THR D CA 1
ATOM 16609 C C . THR D 1 482 ? -4.212 -27.255 76.625 1.00 20.09 460 THR D C 1
ATOM 16610 O O . THR D 1 482 ? -4.742 -26.555 75.751 1.00 22.96 460 THR D O 1
ATOM 16614 N N . LYS D 1 483 ? -3.140 -28.009 76.389 1.00 20.11 461 LYS D N 1
ATOM 16615 C CA . LYS D 1 483 ? -2.417 -27.930 75.136 1.00 24.15 461 LYS D CA 1
ATOM 16616 C C . LYS D 1 483 ? -2.577 -29.164 74.263 1.00 22.96 461 LYS D C 1
ATOM 16617 O O . LYS D 1 483 ? -2.068 -29.168 73.143 1.00 24.56 461 LYS D O 1
ATOM 16621 N N . VAL D 1 484 ? -3.257 -30.197 74.736 1.00 21.79 462 VAL D N 1
ATOM 16622 C CA . VAL D 1 484 ? -3.366 -31.456 74.006 1.00 20.95 462 VAL D CA 1
ATOM 16623 C C . VAL D 1 484 ? -4.837 -31.816 73.861 1.00 22.77 462 VAL D C 1
ATOM 16624 O O . VAL D 1 484 ? -5.588 -31.815 74.844 1.00 21.86 462 VAL D O 1
ATOM 16628 N N . TYR D 1 485 ? -5.248 -32.092 72.628 1.00 18.03 463 TYR D N 1
ATOM 16629 C CA . TYR D 1 485 ? -6.607 -32.471 72.293 1.00 19.34 463 TYR D CA 1
ATOM 16630 C C . TYR D 1 485 ? -6.609 -33.960 71.983 1.00 20.07 463 TYR D C 1
ATOM 16631 O O . TYR D 1 485 ? -5.702 -34.457 71.304 1.00 21.38 463 TYR D O 1
ATOM 16640 N N . ALA D 1 486 ? -7.601 -34.676 72.502 1.00 20.20 464 ALA D N 1
ATOM 16641 C CA . ALA D 1 486 ? -7.689 -36.106 72.245 1.00 21.56 464 ALA D CA 1
ATOM 16642 C C . ALA D 1 486 ? -9.119 -36.493 71.898 1.00 23.20 464 ALA D C 1
ATOM 16643 O O . ALA D 1 486 ? -10.078 -36.017 72.514 1.00 18.70 464 ALA D O 1
ATOM 16645 N N . LEU D 1 487 ? -9.253 -37.376 70.915 1.00 22.20 465 LEU D N 1
ATOM 16646 C CA . LEU D 1 487 ? -10.552 -37.703 70.339 1.00 19.90 465 LEU D CA 1
ATOM 16647 C C . LEU D 1 487 ? -10.629 -39.209 70.140 1.00 22.55 465 LEU D C 1
ATOM 16648 O O . LEU D 1 487 ? -9.895 -39.773 69.320 1.00 20.85 465 LEU D O 1
ATOM 16653 N N . LEU D 1 488 ? -11.506 -39.852 70.895 1.00 19.02 466 LEU D N 1
ATOM 16654 C CA . LEU D 1 488 ? -11.669 -41.298 70.841 1.00 23.20 466 LEU D CA 1
ATOM 16655 C C . LEU D 1 488 ? -12.888 -41.652 69.999 1.00 27.84 466 LEU D C 1
ATOM 16656 O O . LEU D 1 488 ? -13.965 -41.072 70.176 1.00 20.74 466 LEU D O 1
ATOM 16661 N N . ARG D 1 489 ? -12.722 -42.602 69.084 1.00 19.46 467 ARG D N 1
ATOM 16662 C CA . ARG D 1 489 ? -13.851 -43.159 68.356 1.00 20.95 467 ARG D CA 1
ATOM 16663 C C . ARG D 1 489 ? -14.019 -44.597 68.816 1.00 24.53 467 ARG D C 1
ATOM 16664 O O . ARG D 1 489 ? -13.055 -45.370 68.794 1.00 24.16 467 ARG D O 1
ATOM 16672 N N . GLU D 1 490 ? -15.221 -44.945 69.272 1.00 24.25 468 GLU D N 1
ATOM 16673 C CA . GLU D 1 490 ? -15.461 -46.292 69.767 1.00 24.49 468 GLU D CA 1
ATOM 16674 C C . GLU D 1 490 ? -16.797 -46.810 69.260 1.00 21.90 468 GLU D C 1
ATOM 16675 O O . GLU D 1 490 ? -17.780 -46.068 69.179 1.00 26.68 468 GLU D O 1
ATOM 16681 N N . LEU D 1 491 ? -16.815 -48.097 68.921 1.00 28.06 469 LEU D N 1
ATOM 16682 C CA . LEU D 1 491 ? -17.996 -48.775 68.404 1.00 29.70 469 LEU D CA 1
ATOM 16683 C C . LEU D 1 491 ? -17.956 -50.194 68.942 1.00 24.99 469 LEU D C 1
ATOM 16684 O O . LEU D 1 491 ? -16.990 -50.918 68.691 1.00 29.87 469 LEU D O 1
ATOM 16689 N N . ARG D 1 492 ? -18.972 -50.585 69.702 1.00 27.80 470 ARG D N 1
ATOM 16690 C CA . ARG D 1 492 ? -18.858 -51.852 70.415 1.00 36.27 470 ARG D CA 1
ATOM 16691 C C . ARG D 1 492 ? -18.705 -53.008 69.432 1.00 36.47 470 ARG D C 1
ATOM 16692 O O . ARG D 1 492 ? -19.313 -53.019 68.355 1.00 32.26 470 ARG D O 1
ATOM 16696 N N . GLY D 1 493 ? -17.827 -53.948 69.784 1.00 33.32 471 GLY D N 1
ATOM 16697 C CA . GLY D 1 493 ? -17.468 -55.045 68.913 1.00 34.52 471 GLY D CA 1
ATOM 16698 C C . GLY D 1 493 ? -16.355 -54.746 67.934 1.00 36.63 471 GLY D C 1
ATOM 16699 O O . GLY D 1 493 ? -15.909 -55.661 67.229 1.00 31.25 471 GLY D O 1
ATOM 16700 N N . GLU D 1 494 ? -15.888 -53.503 67.865 1.00 32.17 472 GLU D N 1
ATOM 16701 C CA . GLU D 1 494 ? -14.863 -53.105 66.916 1.00 34.88 472 GLU D CA 1
ATOM 16702 C C . GLU D 1 494 ? -13.710 -52.446 67.654 1.00 34.07 472 GLU D C 1
ATOM 16703 O O . GLU D 1 494 ? -13.820 -52.071 68.828 1.00 28.56 472 GLU D O 1
ATOM 16709 N N . ASP D 1 495 ? -12.593 -52.321 66.943 1.00 31.72 473 ASP D N 1
ATOM 16710 C CA . ASP D 1 495 ? -11.424 -51.655 67.493 1.00 29.74 473 ASP D CA 1
ATOM 16711 C C . ASP D 1 495 ? -11.730 -50.183 67.772 1.00 26.26 473 ASP D C 1
ATOM 16712 O O . ASP D 1 495 ? -12.594 -49.569 67.138 1.00 29.14 473 ASP D O 1
ATOM 16717 N N . SER D 1 496 ? -11.008 -49.616 68.726 1.00 26.05 474 SER D N 1
ATOM 16718 C CA . SER D 1 496 ? -11.167 -48.212 69.076 1.00 27.93 474 SER D CA 1
ATOM 16719 C C . SER D 1 496 ? -9.985 -47.410 68.553 1.00 29.57 474 SER D C 1
ATOM 16720 O O . SER D 1 496 ? -8.871 -47.927 68.429 1.00 29.57 474 SER D O 1
ATOM 16723 N N . PHE D 1 497 ? -10.231 -46.139 68.231 1.00 27.65 475 PHE D N 1
ATOM 16724 C CA . PHE D 1 497 ? -9.187 -45.282 67.684 1.00 24.98 475 PHE D CA 1
ATOM 16725 C C . PHE D 1 497 ? -9.145 -43.979 68.457 1.00 27.29 475 PHE D C 1
ATOM 16726 O O . PHE D 1 497 ? -10.187 -43.367 68.697 1.00 28.34 475 PHE D O 1
ATOM 16734 N N . LEU D 1 498 ? -7.942 -43.557 68.826 1.00 23.71 476 LEU D N 1
ATOM 16735 C CA . LEU D 1 498 ? -7.736 -42.351 69.616 1.00 20.66 476 LEU D CA 1
ATOM 16736 C C . LEU D 1 498 ? -6.838 -41.396 68.843 1.00 20.07 476 LEU D C 1
ATOM 16737 O O . LEU D 1 498 ? -5.651 -41.678 68.637 1.00 20.42 476 LEU D O 1
ATOM 16742 N N . THR D 1 499 ? -7.405 -40.262 68.431 1.00 23.30 477 THR D N 1
ATOM 16743 C CA . THR D 1 499 ? -6.654 -39.175 67.817 1.00 19.99 477 THR D CA 1
ATOM 16744 C C . THR D 1 499 ? -6.078 -38.285 68.912 1.00 19.86 477 THR D C 1
ATOM 16745 O O . THR D 1 499 ? -6.789 -37.933 69.860 1.00 23.01 477 THR D O 1
ATOM 16749 N N . VAL D 1 500 ? -4.794 -37.943 68.803 1.00 25.38 478 VAL D N 1
ATOM 16750 C CA . VAL D 1 500 ? -4.135 -37.046 69.760 1.00 23.37 478 VAL D CA 1
ATOM 16751 C C . VAL D 1 500 ? -3.398 -35.967 68.982 1.00 24.18 478 VAL D C 1
ATOM 16752 O O . VAL D 1 500 ? -2.566 -36.282 68.119 1.00 22.91 478 VAL D O 1
ATOM 16756 N N . LEU D 1 501 ? -3.714 -34.704 69.275 1.00 19.98 479 LEU D N 1
ATOM 16757 C CA . LEU D 1 501 ? -3.048 -33.544 68.696 1.00 21.68 479 LEU D CA 1
ATOM 16758 C C . LEU D 1 501 ? -2.299 -32.792 69.789 1.00 23.67 479 LEU D C 1
ATOM 16759 O O . LEU D 1 501 ? -2.875 -32.471 70.831 1.00 21.61 479 LEU D O 1
ATOM 16764 N N . ASN D 1 502 ? -1.033 -32.481 69.541 1.00 21.55 480 ASN D N 1
ATOM 16765 C CA . ASN D 1 502 ? -0.314 -31.524 70.380 1.00 23.72 480 ASN D CA 1
ATOM 16766 C C . ASN D 1 502 ? -0.486 -30.134 69.775 1.00 22.92 480 ASN D C 1
ATOM 16767 O O . ASN D 1 502 ? 0.020 -29.854 68.684 1.00 23.74 480 ASN D O 1
ATOM 16772 N N . MET D 1 503 ? -1.202 -29.259 70.478 1.00 28.35 481 MET D N 1
ATOM 16773 C CA . MET D 1 503 ? -1.416 -27.900 69.999 1.00 23.25 481 MET D CA 1
ATOM 16774 C C . MET D 1 503 ? -0.272 -26.952 70.353 1.00 21.83 481 MET D C 1
ATOM 16775 O O . MET D 1 503 ? -0.303 -25.791 69.942 1.00 23.73 481 MET D O 1
ATOM 16780 N N . ALA D 1 504 ? 0.747 -27.418 71.064 1.00 24.28 482 ALA D N 1
ATOM 16781 C CA . ALA D 1 504 ? 1.922 -26.603 71.342 1.00 24.40 482 ALA D CA 1
ATOM 16782 C C . ALA D 1 504 ? 3.077 -26.983 70.420 1.00 27.57 482 ALA D C 1
ATOM 16783 O O . ALA D 1 504 ? 3.180 -28.125 69.957 1.00 22.37 482 ALA D O 1
ATOM 16785 N N . GLY D 1 505 ? 3.955 -26.007 70.170 1.00 25.95 483 GLY D N 1
ATOM 16786 C CA . GLY D 1 505 ? 5.116 -26.201 69.325 1.00 29.64 483 GLY D CA 1
ATOM 16787 C C . GLY D 1 505 ? 6.308 -26.721 70.098 1.00 31.36 483 GLY D C 1
ATOM 16788 O O . GLY D 1 505 ? 7.456 -26.466 69.732 1.00 33.34 483 GLY D O 1
ATOM 16789 N N . ALA D 1 506 ? 6.042 -27.460 71.171 1.00 31.07 484 ALA D N 1
ATOM 16790 C CA . ALA D 1 506 ? 7.085 -27.988 72.031 1.00 30.15 484 ALA D CA 1
ATOM 16791 C C . ALA D 1 506 ? 6.709 -29.397 72.464 1.00 29.62 484 ALA D C 1
ATOM 16792 O O . ALA D 1 506 ? 5.529 -29.712 72.662 1.00 27.24 484 ALA D O 1
ATOM 16794 N N . GLU D 1 507 ? 7.728 -30.240 72.617 1.00 30.99 485 GLU D N 1
ATOM 16795 C CA . GLU D 1 507 ? 7.504 -31.621 73.015 1.00 34.91 485 GLU D CA 1
ATOM 16796 C C . GLU D 1 507 ? 6.904 -31.674 74.414 1.00 35.99 485 GLU D C 1
ATOM 16797 O O . GLU D 1 507 ? 7.219 -30.847 75.270 1.00 32.48 485 GLU D O 1
ATOM 16803 N N . ASP D 1 508 ? 5.997 -32.627 74.626 1.00 32.18 486 ASP D N 1
ATOM 16804 C CA . ASP D 1 508 ? 5.511 -32.961 75.958 1.00 28.27 486 ASP D CA 1
ATOM 16805 C C . ASP D 1 508 ? 5.225 -34.454 76.011 1.00 32.32 486 ASP D C 1
ATOM 16806 O O . ASP D 1 508 ? 5.059 -35.108 74.980 1.00 34.17 486 ASP D O 1
ATOM 16811 N N . THR D 1 509 ? 5.175 -34.994 77.228 1.00 28.79 487 THR D N 1
ATOM 16812 C CA . THR D 1 509 ? 4.753 -36.373 77.452 1.00 27.68 487 THR D CA 1
ATOM 16813 C C . THR D 1 509 ? 3.527 -36.342 78.355 1.00 32.22 487 THR D C 1
ATOM 16814 O O . THR D 1 509 ? 3.568 -35.747 79.438 1.00 37.41 487 THR D O 1
ATOM 16818 N N . VAL D 1 510 ? 2.435 -36.959 77.908 1.00 25.19 488 VAL D N 1
ATOM 16819 C CA . VAL D 1 510 ? 1.159 -36.829 78.601 1.00 30.17 488 VAL D CA 1
ATOM 16820 C C . VAL D 1 510 ? 0.607 -38.201 78.964 1.00 28.84 488 VAL D C 1
ATOM 16821 O O . VAL D 1 510 ? 0.996 -39.230 78.411 1.00 30.19 488 VAL D O 1
ATOM 16825 N N . ASP D 1 511 ? -0.349 -38.182 79.899 1.00 24.60 489 ASP D N 1
ATOM 16826 C CA . ASP D 1 511 ? -1.020 -39.359 80.446 1.00 21.29 489 ASP D CA 1
ATOM 16827 C C . ASP D 1 511 ? -2.472 -39.343 79.970 1.00 26.93 489 ASP D C 1
ATOM 16828 O O . ASP D 1 511 ? -3.258 -38.493 80.393 1.00 24.09 489 ASP D O 1
ATOM 16833 N N . LEU D 1 512 ? -2.835 -40.284 79.099 1.00 25.45 490 LEU D N 1
ATOM 16834 C CA . LEU D 1 512 ? -4.186 -40.332 78.548 1.00 27.56 490 LEU D CA 1
ATOM 16835 C C . LEU D 1 512 ? -5.161 -41.141 79.400 1.00 27.44 490 LEU D C 1
ATOM 16836 O O . LEU D 1 512 ? -6.273 -41.430 78.942 1.00 24.37 490 LEU D O 1
ATOM 16841 N N . GLY D 1 513 ? -4.783 -41.493 80.629 1.00 26.43 491 GLY D N 1
ATOM 16842 C CA . GLY D 1 513 ? -5.584 -42.376 81.459 1.00 29.18 491 GLY D CA 1
ATOM 16843 C C . GLY D 1 513 ? -6.976 -41.873 81.779 1.00 24.13 491 GLY D C 1
ATOM 16844 O O . GLY D 1 513 ? -7.810 -42.667 82.230 1.00 27.52 491 GLY D O 1
ATOM 16845 N N . ASP D 1 514 ? -7.256 -40.585 81.567 1.00 26.77 492 ASP D N 1
ATOM 16846 C CA . ASP D 1 514 ? -8.616 -40.105 81.778 1.00 24.27 492 ASP D CA 1
ATOM 16847 C C . ASP D 1 514 ? -9.608 -40.792 80.853 1.00 26.67 492 ASP D C 1
ATOM 16848 O O . ASP D 1 514 ? -10.808 -40.820 81.154 1.00 26.31 492 ASP D O 1
ATOM 16853 N N . PHE D 1 515 ? -9.144 -41.338 79.732 1.00 26.08 493 PHE D N 1
ATOM 16854 C CA . PHE D 1 515 ? -9.984 -42.214 78.914 1.00 21.54 493 PHE D CA 1
ATOM 16855 C C . PHE D 1 515 ? -10.046 -43.560 79.631 1.00 27.10 493 PHE D C 1
ATOM 16856 O O . PHE D 1 515 ? -9.185 -44.418 79.469 1.00 32.88 493 PHE D O 1
ATOM 16864 N N . VAL D 1 516 ? -11.111 -43.739 80.425 1.00 27.11 494 VAL D N 1
ATOM 16865 C CA . VAL D 1 516 ? -11.199 -44.820 81.415 1.00 33.45 494 VAL D CA 1
ATOM 16866 C C . VAL D 1 516 ? -11.095 -46.192 80.763 1.00 31.18 494 VAL D C 1
ATOM 16867 O O . VAL D 1 516 ? -10.547 -47.134 81.348 1.00 27.12 494 VAL D O 1
ATOM 16871 N N . ASN D 1 517 ? -11.652 -46.341 79.568 1.00 29.62 495 ASN D N 1
ATOM 16872 C CA . ASN D 1 517 ? -11.833 -47.653 78.965 1.00 30.80 495 ASN D CA 1
ATOM 16873 C C . ASN D 1 517 ? -10.753 -48.003 77.954 1.00 33.27 495 ASN D C 1
ATOM 16874 O O . ASN D 1 517 ? -10.798 -49.086 77.371 1.00 40.86 495 ASN D O 1
ATOM 16879 N N . LEU D 1 518 ? -9.777 -47.140 77.755 1.00 27.09 496 LEU D N 1
ATOM 16880 C CA . LEU D 1 518 ? -8.686 -47.525 76.879 1.00 24.29 496 LEU D CA 1
ATOM 16881 C C . LEU D 1 518 ? -7.661 -48.371 77.638 1.00 28.88 496 LEU D C 1
ATOM 16882 O O . LEU D 1 518 ? -7.448 -48.172 78.841 1.00 29.84 496 LEU D O 1
ATOM 16887 N N . PRO D 1 519 ? -7.026 -49.331 76.967 1.00 25.52 497 PRO D N 1
ATOM 16888 C CA . PRO D 1 519 ? -5.967 -50.108 77.613 1.00 31.14 497 PRO D CA 1
ATOM 16889 C C . PRO D 1 519 ? -4.689 -49.296 77.709 1.00 31.73 497 PRO D C 1
ATOM 16890 O O . PRO D 1 519 ? -4.459 -48.357 76.948 1.00 35.12 497 PRO D O 1
ATOM 16894 N N . GLN D 1 520 ? -3.831 -49.710 78.639 1.00 30.96 498 GLN D N 1
ATOM 16895 C CA . GLN D 1 520 ? -2.589 -48.985 78.861 1.00 39.30 498 GLN D CA 1
ATOM 16896 C C . GLN D 1 520 ? -1.705 -48.995 77.621 1.00 35.63 498 GLN D C 1
ATOM 16897 O O . GLN D 1 520 ? -1.035 -47.998 77.327 1.00 32.44 498 GLN D O 1
ATOM 16903 N N . LYS D 1 521 ? -1.708 -50.086 76.866 1.00 32.82 499 LYS D N 1
ATOM 16904 C CA . LYS D 1 521 ? -0.902 -50.180 75.660 1.00 34.44 499 LYS D CA 1
ATOM 16905 C C . LYS D 1 521 ? -1.796 -50.109 74.432 1.00 28.31 499 LYS D C 1
ATOM 16906 O O . LYS D 1 521 ? -2.827 -50.783 74.369 1.00 30.86 499 LYS D O 1
ATOM 16912 N N . MET D 1 522 ? -1.400 -49.284 73.462 1.00 28.85 500 MET D N 1
ATOM 16913 C CA . MET D 1 522 ? -2.130 -49.158 72.210 1.00 29.66 500 MET D CA 1
ATOM 16914 C C . MET D 1 522 ? -1.139 -49.147 71.056 1.00 29.89 500 MET D C 1
ATOM 16915 O O . MET D 1 522 ? 0.071 -48.989 71.246 1.00 31.04 500 MET D O 1
ATOM 16920 N N . ARG D 1 523 ? -1.669 -49.336 69.848 1.00 29.90 501 ARG D N 1
ATOM 16921 C CA . ARG D 1 523 ? -0.876 -49.411 68.631 1.00 29.86 501 ARG D CA 1
ATOM 16922 C C . ARG D 1 523 ? -0.934 -48.081 67.895 1.00 30.40 501 ARG D C 1
ATOM 16923 O O . ARG D 1 523 ? -2.009 -47.494 67.759 1.00 32.57 501 ARG D O 1
ATOM 16931 N N . VAL D 1 524 ? 0.210 -47.621 67.400 1.00 30.25 502 VAL D N 1
ATOM 16932 C CA . VAL D 1 524 ? 0.214 -46.424 66.564 1.00 28.29 502 VAL D CA 1
ATOM 16933 C C . VAL D 1 524 ? -0.323 -46.790 65.187 1.00 28.89 502 VAL D C 1
ATOM 16934 O O . VAL D 1 524 ? 0.384 -47.407 64.378 1.00 34.52 502 VAL D O 1
ATOM 16938 N N . GLU D 1 525 ? -1.578 -46.430 64.907 1.00 23.10 503 GLU D N 1
ATOM 16939 C CA . GLU D 1 525 ? -2.127 -46.697 63.576 1.00 20.78 503 GLU D CA 1
ATOM 16940 C C . GLU D 1 525 ? -1.599 -45.695 62.563 1.00 33.95 503 GLU D C 1
ATOM 16941 O O . GLU D 1 525 ? -1.183 -46.069 61.460 1.00 33.16 503 GLU D O 1
ATOM 16947 N N . VAL D 1 526 ? -1.618 -44.412 62.924 1.00 26.38 504 VAL D N 1
ATOM 16948 C CA . VAL D 1 526 ? -1.187 -43.319 62.056 1.00 22.15 504 VAL D CA 1
ATOM 16949 C C . VAL D 1 526 ? -0.282 -42.406 62.871 1.00 24.33 504 VAL D C 1
ATOM 16950 O O . VAL D 1 526 ? -0.622 -42.034 63.996 1.00 28.95 504 VAL D O 1
ATOM 16954 N N . ALA D 1 527 ? 0.861 -42.048 62.309 1.00 25.26 505 ALA D N 1
ATOM 16955 C CA . ALA D 1 527 ? 1.705 -41.014 62.890 1.00 30.85 505 ALA D CA 1
ATOM 16956 C C . ALA D 1 527 ? 2.057 -40.037 61.780 1.00 33.15 505 ALA D C 1
ATOM 16957 O O . ALA D 1 527 ? 2.435 -40.459 60.681 1.00 29.10 505 ALA D O 1
ATOM 16959 N N . GLN D 1 528 ? 1.914 -38.743 62.055 1.00 24.02 506 GLN D N 1
ATOM 16960 C CA . GLN D 1 528 ? 2.153 -37.750 61.022 1.00 24.27 506 GLN D CA 1
ATOM 16961 C C . GLN D 1 528 ? 3.630 -37.740 60.631 1.00 25.73 506 GLN D C 1
ATOM 16962 O O . GLN D 1 528 ? 4.469 -38.310 61.330 1.00 28.07 506 GLN D O 1
ATOM 16968 N N . PRO D 1 529 ? 3.959 -37.119 59.490 1.00 27.97 507 PRO D N 1
ATOM 16969 C CA . PRO D 1 529 ? 5.352 -37.135 59.005 1.00 33.10 507 PRO D CA 1
ATOM 16970 C C . PRO D 1 529 ? 6.413 -36.753 60.027 1.00 34.72 507 PRO D C 1
ATOM 16971 O O . PRO D 1 529 ? 7.422 -37.461 60.169 1.00 39.37 507 PRO D O 1
ATOM 16975 N N . ASN D 1 530 ? 6.234 -35.634 60.723 1.00 27.30 508 ASN D N 1
ATOM 16976 C CA . ASN D 1 530 ? 7.177 -35.221 61.757 1.00 38.20 508 ASN D CA 1
ATOM 16977 C C . ASN D 1 530 ? 6.542 -35.555 63.101 1.00 39.99 508 ASN D C 1
ATOM 16978 O O . ASN D 1 530 ? 5.802 -34.754 63.671 1.00 35.61 508 ASN D O 1
ATOM 16983 N N . SER D 1 531 ? 6.838 -36.750 63.611 1.00 35.55 509 SER D N 1
ATOM 16984 C CA . SER D 1 531 ? 6.197 -37.255 64.817 1.00 32.09 509 SER D CA 1
ATOM 16985 C C . SER D 1 531 ? 7.227 -37.856 65.761 1.00 30.33 509 SER D C 1
ATOM 16986 O O . SER D 1 531 ? 8.266 -38.358 65.329 1.00 35.14 509 SER D O 1
ATOM 16989 N N . LYS D 1 532 ? 6.927 -37.798 67.061 1.00 27.03 510 LYS D N 1
ATOM 16990 C CA . LYS D 1 532 ? 7.634 -38.602 68.048 1.00 30.76 510 LYS D CA 1
ATOM 16991 C C . LYS D 1 532 ? 7.208 -40.060 68.021 1.00 31.10 510 LYS D C 1
ATOM 16992 O O . LYS D 1 532 ? 7.822 -40.887 68.702 1.00 32.44 510 LYS D O 1
ATOM 16998 N N . SER D 1 533 ? 6.182 -40.396 67.256 1.00 29.88 511 SER D N 1
ATOM 16999 C CA . SER D 1 533 ? 5.716 -41.766 67.151 1.00 26.58 511 SER D CA 1
ATOM 17000 C C . SER D 1 533 ? 5.988 -42.320 65.762 1.00 23.65 511 SER D C 1
ATOM 17001 O O . SER D 1 533 ? 6.152 -41.577 64.794 1.00 29.41 511 SER D O 1
ATOM 17004 N N . LYS D 1 534 ? 6.033 -43.647 65.689 1.00 23.53 512 LYS D N 1
ATOM 17005 C CA . LYS D 1 534 ? 6.280 -44.366 64.445 1.00 26.71 512 LYS D CA 1
ATOM 17006 C C . LYS D 1 534 ? 5.145 -45.353 64.236 1.00 24.15 512 LYS D C 1
ATOM 17007 O O . LYS D 1 534 ? 4.844 -46.149 65.134 1.00 27.26 512 LYS D O 1
ATOM 17013 N N . ALA D 1 535 ? 4.505 -45.276 63.063 1.00 32.95 513 ALA D N 1
ATOM 17014 C CA . ALA D 1 535 ? 3.364 -46.130 62.750 1.00 33.32 513 ALA D CA 1
ATOM 17015 C C . ALA D 1 535 ? 3.714 -47.599 62.955 1.00 32.31 513 ALA D C 1
ATOM 17016 O O . ALA D 1 535 ? 4.807 -48.050 62.598 1.00 34.07 513 ALA D O 1
ATOM 17018 N N . GLY D 1 536 ? 2.777 -48.341 63.543 1.00 29.39 514 GLY D N 1
ATOM 17019 C CA . GLY D 1 536 ? 2.978 -49.745 63.831 1.00 32.11 514 GLY D CA 1
ATOM 17020 C C . GLY D 1 536 ? 3.723 -50.043 65.115 1.00 35.90 514 GLY D C 1
ATOM 17021 O O . GLY D 1 536 ? 3.782 -51.211 65.519 1.00 36.92 514 GLY D O 1
ATOM 17022 N N . ASN D 1 537 ? 4.298 -49.037 65.772 1.00 33.65 515 ASN D N 1
ATOM 17023 C CA . ASN D 1 537 ? 4.917 -49.267 67.068 1.00 34.59 515 ASN D CA 1
ATOM 17024 C C . ASN D 1 537 ? 3.853 -49.327 68.164 1.00 33.50 515 ASN D C 1
ATOM 17025 O O . ASN D 1 537 ? 2.676 -49.033 67.952 1.00 34.66 515 ASN D O 1
ATOM 17030 N N . GLU D 1 538 ? 4.285 -49.725 69.350 1.00 35.67 516 GLU D N 1
ATOM 17031 C CA . GLU D 1 538 ? 3.431 -49.750 70.526 1.00 38.96 516 GLU D CA 1
ATOM 17032 C C . GLU D 1 538 ? 3.735 -48.531 71.387 1.00 36.86 516 GLU D C 1
ATOM 17033 O O . GLU D 1 538 ? 4.886 -48.086 71.465 1.00 36.45 516 GLU D O 1
ATOM 17039 N N . VAL D 1 539 ? 2.696 -47.970 72.003 1.00 35.95 517 VAL D N 1
ATOM 17040 C CA . VAL D 1 539 ? 2.857 -46.875 72.951 1.00 30.67 517 VAL D CA 1
ATOM 17041 C C . VAL D 1 539 ? 2.160 -47.239 74.250 1.00 25.17 517 VAL D C 1
ATOM 17042 O O . VAL D 1 539 ? 1.180 -47.988 74.264 1.00 32.54 517 VAL D O 1
ATOM 17046 N N . ASP D 1 540 ? 2.687 -46.707 75.348 1.00 28.06 518 ASP D N 1
ATOM 17047 C CA . ASP D 1 540 ? 2.016 -46.704 76.641 1.00 32.64 518 ASP D CA 1
ATOM 17048 C C . ASP D 1 540 ? 1.345 -45.343 76.800 1.00 30.98 518 ASP D C 1
ATOM 17049 O O . ASP D 1 540 ? 2.016 -44.302 76.750 1.00 27.57 518 ASP D O 1
ATOM 17054 N N . ILE D 1 541 ? 0.018 -45.344 76.967 1.00 28.83 519 ILE D N 1
ATOM 17055 C CA . ILE D 1 541 ? -0.705 -44.070 76.927 1.00 24.45 519 ILE D CA 1
ATOM 17056 C C . ILE D 1 541 ? -0.686 -43.346 78.259 1.00 26.91 519 ILE D C 1
ATOM 17057 O O . ILE D 1 541 ? -1.175 -42.214 78.337 1.00 27.07 519 ILE D O 1
ATOM 17062 N N . SER D 1 542 ? -0.122 -43.949 79.304 1.00 29.53 520 SER D N 1
ATOM 17063 C CA . SER D 1 542 ? 0.169 -43.179 80.507 1.00 29.68 520 SER D CA 1
ATOM 17064 C C . SER D 1 542 ? 1.359 -42.243 80.313 1.00 30.28 520 SER D C 1
ATOM 17065 O O . SER D 1 542 ? 1.558 -41.334 81.125 1.00 31.37 520 SER D O 1
ATOM 17068 N N . LYS D 1 543 ? 2.142 -42.428 79.244 1.00 30.13 521 LYS D N 1
ATOM 17069 C CA . LYS D 1 543 ? 3.328 -41.629 78.961 1.00 29.86 521 LYS D CA 1
ATOM 17070 C C . LYS D 1 543 ? 3.507 -41.567 77.440 1.00 27.29 521 LYS D C 1
ATOM 17071 O O . LYS D 1 543 ? 4.445 -42.097 76.847 1.00 31.31 521 LYS D O 1
ATOM 17074 N N . LEU D 1 544 ? 2.572 -40.907 76.768 1.00 26.32 522 LEU D N 1
ATOM 17075 C CA . LEU D 1 544 ? 2.656 -40.707 75.326 1.00 29.21 522 LEU D CA 1
ATOM 17076 C C . LEU D 1 544 ? 3.471 -39.446 75.066 1.00 28.52 522 LEU D C 1
ATOM 17077 O O . LEU D 1 544 ? 3.052 -38.340 75.431 1.00 28.00 522 LEU D O 1
ATOM 17082 N N . THR D 1 545 ? 4.640 -39.608 74.447 1.00 28.52 523 THR D N 1
ATOM 17083 C CA . THR D 1 545 ? 5.440 -38.458 74.051 1.00 23.30 523 THR D CA 1
ATOM 17084 C C . THR D 1 545 ? 4.917 -37.888 72.742 1.00 25.16 523 THR D C 1
ATOM 17085 O O . THR D 1 545 ? 4.673 -38.628 71.783 1.00 24.14 523 THR D O 1
ATOM 17089 N N . LEU D 1 546 ? 4.745 -36.570 72.708 1.00 25.84 524 LEU D N 1
ATOM 17090 C CA . LEU D 1 546 ? 4.281 -35.853 71.532 1.00 28.94 524 LEU D CA 1
ATOM 17091 C C . LEU D 1 546 ? 5.317 -34.808 71.143 1.00 36.04 524 LEU D C 1
ATOM 17092 O O . LEU D 1 546 ? 5.809 -34.063 71.995 1.00 30.78 524 LEU D O 1
ATOM 17097 N N . GLY D 1 547 ? 5.636 -34.744 69.853 1.00 29.17 525 GLY D N 1
ATOM 17098 C CA . GLY D 1 547 ? 6.525 -33.723 69.363 1.00 26.32 525 GLY D CA 1
ATOM 17099 C C . GLY D 1 547 ? 5.810 -32.411 69.153 1.00 25.30 525 GLY D C 1
ATOM 17100 O O . GLY D 1 547 ? 4.588 -32.285 69.336 1.00 26.12 525 GLY D O 1
ATOM 17101 N N . PRO D 1 548 ? 6.571 -31.399 68.763 1.00 29.48 526 PRO D N 1
ATOM 17102 C CA . PRO D 1 548 ? 5.938 -30.135 68.360 1.00 28.10 526 PRO D CA 1
ATOM 17103 C C . PRO D 1 548 ? 4.843 -30.371 67.332 1.00 30.54 526 PRO D C 1
ATOM 17104 O O . PRO D 1 548 ? 5.091 -31.017 66.304 1.00 27.49 526 PRO D O 1
ATOM 17108 N N . TYR D 1 549 ? 3.624 -29.907 67.634 1.00 24.92 527 TYR D N 1
ATOM 17109 C CA . TYR D 1 549 ? 2.489 -29.958 66.706 1.00 25.13 527 TYR D CA 1
ATOM 17110 C C . TYR D 1 549 ? 2.213 -31.376 66.214 1.00 28.86 527 TYR D C 1
ATOM 17111 O O . TYR D 1 549 ? 1.812 -31.587 65.069 1.00 28.21 527 TYR D O 1
ATOM 17120 N N . ASP D 1 550 ? 2.420 -32.352 67.092 1.00 23.75 528 ASP D N 1
ATOM 17121 C CA . ASP D 1 550 ? 2.287 -33.756 66.738 1.00 19.56 528 ASP D CA 1
ATOM 17122 C C . ASP D 1 550 ? 0.828 -34.130 66.514 1.00 28.11 528 ASP D C 1
ATOM 17123 O O . ASP D 1 550 ? -0.110 -33.465 66.978 1.00 22.22 528 ASP D O 1
ATOM 17128 N N . SER D 1 551 ? 0.640 -35.217 65.777 1.00 25.34 529 SER D N 1
ATOM 17129 C CA . SER D 1 551 ? -0.669 -35.831 65.627 1.00 26.56 529 SER D CA 1
ATOM 17130 C C . SER D 1 551 ? -0.474 -37.316 65.337 1.00 27.89 529 SER D C 1
ATOM 17131 O O . SER D 1 551 ? 0.417 -37.705 64.576 1.00 23.77 529 SER D O 1
ATOM 17134 N N . VAL D 1 552 ? -1.252 -38.136 66.038 1.00 21.93 530 VAL D N 1
ATOM 17135 C CA . VAL D 1 552 ? -1.208 -39.582 65.915 1.00 24.51 530 VAL D CA 1
ATOM 17136 C C . VAL D 1 552 ? -2.637 -40.075 66.011 1.00 22.03 530 VAL D C 1
ATOM 17137 O O . VAL D 1 552 ? -3.530 -39.378 66.493 1.00 19.74 530 VAL D O 1
ATOM 17141 N N . VAL D 1 553 ? -2.841 -41.294 65.524 1.00 19.51 531 VAL D N 1
ATOM 17142 C CA . VAL D 1 553 ? -4.054 -42.061 65.746 1.00 19.59 531 VAL D CA 1
ATOM 17143 C C . VAL D 1 553 ? -3.607 -43.393 66.306 1.00 23.28 531 VAL D C 1
ATOM 17144 O O . VAL D 1 553 ? -2.857 -44.122 65.645 1.00 24.85 531 VAL D O 1
ATOM 17148 N N . LEU D 1 554 ? -4.036 -43.694 67.526 1.00 24.20 532 LEU D N 1
ATOM 17149 C CA . LEU D 1 554 ? -3.710 -44.931 68.213 1.00 25.50 532 LEU D CA 1
ATOM 17150 C C . LEU D 1 554 ? -4.888 -45.888 68.114 1.00 24.54 532 LEU D C 1
ATOM 17151 O O . LEU D 1 554 ? -6.042 -45.472 68.003 1.00 24.60 532 LEU D O 1
ATOM 17156 N N . ARG D 1 555 ? -4.592 -47.183 68.168 1.00 27.20 533 ARG D N 1
ATOM 17157 C CA . ARG D 1 555 ? -5.604 -48.215 67.990 1.00 25.42 533 ARG D CA 1
ATOM 17158 C C . ARG D 1 555 ? -5.608 -49.156 69.188 1.00 30.06 533 ARG D C 1
ATOM 17159 O O . ARG D 1 555 ? -4.546 -49.587 69.650 1.00 24.21 533 ARG D O 1
ATOM 17167 N N . ALA D 1 556 ? -6.804 -49.443 69.702 1.00 26.02 534 ALA D N 1
ATOM 17168 C CA . ALA D 1 556 ? -7.016 -50.454 70.728 1.00 29.78 534 ALA D CA 1
ATOM 17169 C C . ALA D 1 556 ? -7.862 -51.562 70.121 1.00 32.95 534 ALA D C 1
ATOM 17170 O O . ALA D 1 556 ? -8.970 -51.307 69.636 1.00 36.95 534 ALA D O 1
ATOM 17172 N N . THR D 1 557 ? -7.346 -52.786 70.153 1.00 37.97 535 THR D N 1
ATOM 17173 C CA . THR D 1 557 ? -7.965 -53.900 69.437 1.00 44.63 535 THR D CA 1
ATOM 17174 C C . THR D 1 557 ? -9.007 -54.651 70.263 1.00 39.93 535 THR D C 1
ATOM 17175 O O . THR D 1 557 ? -8.936 -54.679 71.491 1.00 45.06 535 THR D O 1
#

B-factor: mean 28.35, std 10.08, range [13.39, 90.55]

Sequence (2122 aa):
SKDWYQHATFYQIYPRSFLDSNGDGIGDLAGITSKMKYLADIGIDATWLSPPFKSPLKDFGYDVSDFYAIQPEYGNLTDFDKLVEESHKNGIKLMLDFIPNHSSDQHEWFVKSVVRDPEYSDFYVWRPPATGGGPPNNWISVFGGSAWTYNQARGEYYLHQFTPQQPDLNYRNPKVLAEMTKMLFFWLDRGVDGFRLDAINHMFEDEQFRDEPLSGWGQPGEYDSLDHIYTKDIPDVYDVVYNWRDQMDKYSAEKGRTIILMTEAYSSIEGTMLYYESADRKRQGAHMPFNFQLIYDFKKEQNAVGLKSSIDWWMNNMPARHTPSWVAGSHDHSRVASRVGLDRVDQVMTLLHTLPGTSITYYGEEVAMQDFKEAQQFDNRDPNRTPMQWDSSTSAGFSTNTNTWLRVHPDYARYNVDVMQKNPQSTFHHFQHLTKLRRHRTMQSGEYVHKTVGTKVYALLRELRGEDSFLTVLNMAGAEDTVDLGDFVNLPQKMRVEVAQPNSKSKAGNEVDISKLTLGPYDSVVLRATVSKDWYQHATFYQIYPRSFLDSNGDGIGDLAGITSKMKYLADIGIDATWLSPPFKSPLKDFGYDVSDFYAIQPEYGNLTDFDKLVEESHKNGIKLMLDFIPNHSSDQHEWFVKSVVRDPEYSDFYVWRPPATGGGPPNNWISVFGGSAWTYNQARGEYYLHQFTPQQPDLNYRNPKVLAEMTKMLFFWLDRGVDGFRLDAINHMFEDEQFRDEPLSGWGQPGEYDSLDHIYTKDIPDVYDVVYNWRDQMDKYSAEKGRTIILMTEAYSSIEGTMLYYESADRKRQGAHMPFNFQLIYDFKKEQNAVGLKSSIDWWMNNMPARHTPSWVAGSHDHSRVASRVGLDRVDQVMTLLHTLPGTSITYYGEEVAMQDFKEAQQFDNRDPNRTPMQWDSSTSAGFSTNTNTWLRVHPDYARYNVDVMQKNPQSTFHHFQHLTKLRRHRTMQSGEYVHKTVGTKVYALLRELRGEDSFLTVLNMAGAEDTVDLGDFVNLPQKMRVEVAQPNSKSKAGNEVDISKLTLGPYDSVVLRATVSKDWYQHATFYQIYPRSFLDSNGDGIGDLAGITSKMKYLADIGIDATWLSPPFKSPLKDFGYDVSDFYAIQPEYGNLTDFDKLVEESHKNGIKLMLDFIPNHSSDQHEWFVKSVVRDPEYSDFYVWRPPATGGGPPNNWISVFGGSAWTYNQARGEYYLHQFTPQQPDLNYRNPKVLAEMTKMLFFWLDRGVDGFRLDAINHMFEDEQFRDEPLSGWGQPGEYDSLDHIYTKDIPDVYDVVYNWRDQMDKYSAEKGRTIILMTEAYSSIEGTMLYYESADRKRQGAHMPFNFQLIYDFKKEQNAVGLKSSIDWWMNNMPARHTPSWVAGSHDHSRVASRVGLDRVDQVMTLLHTLPGTSITYYGEEVAMQDFKEAQQFDNRDPNRTPMQWDSSTSAGFSTNTNTWLRVHPDYARYNVDVMQKNPQSTFHHFQHLTKLRRHRTMQSGEYVHKTVGTKVYALLRELRGEDSFLTVLNMAGAEDTVDLGDFVNLPQKMRVEVAQPNSKSKAGNEVDISKLTLGPYDSVVLRATVKDWYQHATFYQIYPRSFLDSNGDGIGDLAGITSKMKYLADIGIDATWLSPPFKSPLKDFGYDVSDFYAIQPEYGNLTDFDKLVEESHKNGIKLMLDFIPNHSSDQHEWFVKSVVRDPEYSDFYVWRPPATGGGPPNNWISVFGGSAWTYNQARGEYYLHQFTPQQPDLNYRNPKVLAEMTKMLFFWLDRGVDGFRLDAINHMFEDEQFRDEPLSGWGQPGEYDSLDHIYTKDIPDVYDVVYNWRDQMDKYSAEKGRTIILMTEAYSSIEGTMLYYESADRKRQGAHMPFNFQLIYDFKKEQNAVGLKSSIDWWMNNMPARHTPSWVAGSHDHSRVASRVGLDRVDQVMTLLHTLPGTSITYYGEEVAMQDFKEAQQFDNRDPNRTPMQWDSSTSAGFSTNTNTWLRVHPDYARYNVDVMQKNPQSTFHHFQHLTKLRRHRTMQSGEYVHKTVGTKVYALLRELRGEDSFLTVLNMAGAEDTVDLGDFVNLPQKMRVEVAQPNSKSKAGNEVDISKLTLGPYDSVVLRAT

Secondary structure (DSSP, 8-state):
-TTGGGG-EEEEE-GGGS--SSSSSS--HHHHHTTHHHHHHTT--EEEE---EE---TTTTSS-SEEEEE-GGG--HHHHHHHHHHHHHTT-EEEEEE--SB--TTSHHHHHHHTT-TTTGGGB-EEPPPTTSS-SS--B-TTSSBSEEEETTTTEEEE-SS-TTSPBB-TTSHHHHHHHHHHHHHHHTTT--EEEETTGGGS---TT-PPPPB-SSS-TT-GGGB--TTTS--THHHHHHHHHHHHHHHHHHHHTS--EEEE-----HHHHHTTTB-TTS--B--SS----HHHHH--TT--HHHHHHHHHHHHHHSPTT---EEES--TTS--HHHHH-TTTHHHHHHHHHHSSSEEEEETTGGGT----GGG-SS-TTGGG-PPP--SSSGGGGT-SSSS-SSPPPTTTTTSSHHHHHT-TTSHHHHHHHHHHHTTSHHHHH-EEEEEESSTTEEEEEEE-TTS-EEEEEEE-SSS-EEE--TTSTTS-SEEEEEEE-SS-SS-TT-EEETTSEEE-TT-EEEEEE--/-TTGGGG-EEEEE-HHHH--SSSSSS--HHHHHTTHHHHHHTT--EEEE---EE---TTTTSS-SEEEEE-GGG--HHHHHHHHHHHHHTT-EEEEEE--SB--TTSHHHHHHHTT-TTTGGGB-EEPPPTTSS-SS--B-TTSSBSEEEETTTTEEEE-SS-TTSPBB-TTSHHHHHHHHHHHHHHHTTT--EEEETTGGGS---TT-PPPPB-SSS-TTSGGGB--TTTS--THHHHHHHHHHHHHHHHHHHHTS--EEEE-----HHHHHTTTB-TTS--B--SEE---HHHHH--TT--HHHHHHHHHHHHHHSPTT---EEES--TTS--HHHHH-TTTHHHHHHHHHHSSSEEEEETTGGGT----GGG-SS-TTGGGSPPP--SSSGGGGT-S-SS-SSPPPTTTTTSSHHHHHT-TTSHHHHHHHHHHHTTSHHHHH-EEEEEESSTTEEEEEEE-TTS-EEEEEEE-SSS-EEE--TTSTTS-SEEEEEEE-SS-SS-TT-EEETTSEEE-TT-EEEEEE--/---GGGS-EEEEE-HHHH--SSSSSS--HHHHHTTHHHHHHTT--EEEE---EE--SSSTTSS-SEEEEE-GGG--HHHHHHHHHHHHHTT-EEEEEE--SB--TTSHHHHHHHTT-TTTTTSB-EEPPPTTSSSSS--B-TTSSBSEEEETTTTEEEE-SS-TTSPBB-TTSHHHHHHHHHHHHHHHTTT--EEEETTGGGS---TT-PPPPB-SSS-TT-GGGB--TTTS--THHHHHHHHHHHHHHHHHHHHTS--EEEE-----HHHHHTTTB-TTS--B--SEE---HHHHH--TT--HHHHHHHHHHHHHHSPTT---EEES--TTS--HHHHH-GGGHHHHHHHHHHSSSEEEEETTGGGT----GGG-SS-TTGGG-PPP--SSSGGGGS-SSS--SSPPPTTTTTSSHHHHHT-TTSHHHHHHHHHHHTTSHHHHH-EEEEEESSTTEEEEEEE-TTS-EEEEEEE-SSS-EEE--TTSTTS-SEEEEEEE-SS-SS-TT-EEEGGGEEE-TT-EEEEEE--/--GGGS-EEEEE-HHHH--SSSSSS--HHHHHTTHHHHHHTT--EEEE---EE--STTTTSS-SEEEEE-GGG--HHHHHHHHHHHHHTT-EEEEEE--SB--TTSHHHHHHHTT-TTTTTSB-EEPPPTTSSSSS--B-TTSSBSEEEETTTTEEEE-SS-TTSPBB-TTSHHHHHHHHHHHHHHHTTT--EEEETTGGGS---TT-PPPPB-SSS-TT-GGGB--TTTS--THHHHHHHHHHHHHHHHHHHHTS--EEEE-----HHHHHTTTB-TTS--B--SEE---HHHHH--TT--HHHHHHHHHHHHHHSPTT---EEES--TTS--HHHHH-GGGHHHHHHHHHHSSSEEEEETTGGGT----GGG-SS-TTGGG-PPP--SSSGGGGT-S-SS-SSPPPTTTTTSSHHHHHH-TTSHHHHHHHHHHHTTSHHHHH-EEEEEESSTTEEEEEEE-TTS-EEEEEEE-SSS-EEE--TTSTTS-SEEEEEEE-SS-SS-TT-EEEGGGEEE-TT-EEEEEE-

Nearest PDB structures (foldseek):
  6k5p-assembly1_A  TM=1.001E+00  e=0.000E+00  Culex quinquefasciatus
  5wcz-assembly2_B  TM=8.774E-01  e=6.426E-55  Bacillus subtilis subsp. subtilis str. 168
  1uok-assembly1_A  TM=8.776E-01  e=1.717E-54  Bacillus cereus
  1zjb-assembly1_A  TM=8.623E-01  e=1.942E-52  Burkholderia ubonensis subsp. mesacidophila
  5zcb-assembly1_A  TM=8.755E-01  e=4.588E-52  Bacillus sp. (in: firmicutes)

Radius of gyration: 41.79 Å; Cα contacts (8 Å, |Δi|>4): 5140; chains: 4; bounding box: 72×108×102 Å

Solvent-accessible surface area: 74493 Å² total; per-residue (Å²): 112,93,78,19,33,71,51,0,8,1,0,0,2,6,4,20,0,0,22,10,66,100,26,63,0,32,0,5,0,50,0,1,28,74,52,1,118,27,0,33,86,3,27,5,54,0,2,3,2,1,4,0,6,90,6,34,32,116,15,20,3,12,0,0,11,46,3,47,27,10,12,94,51,10,21,83,52,74,39,0,51,124,2,7,82,44,0,70,159,28,52,1,35,2,1,0,0,4,1,0,1,4,0,0,41,104,8,83,15,12,83,68,0,24,107,114,36,125,105,28,24,82,10,2,14,25,88,79,45,36,150,80,35,4,36,29,11,58,2,20,3,42,111,36,35,50,2,9,39,56,33,98,85,26,26,27,11,13,1,4,5,26,29,52,62,1,0,0,1,19,15,87,12,103,129,1,58,61,38,0,18,124,3,0,51,50,1,1,102,68,16,0,1,0,0,3,0,12,9,1,4,13,2,16,14,12,116,123,37,106,85,5,64,139,28,68,166,19,91,123,41,33,40,23,1,11,74,29,78,36,7,41,49,22,91,63,1,17,80,14,0,8,72,2,29,66,64,0,60,140,15,17,88,115,116,72,56,20,0,0,0,0,1,13,8,87,37,64,22,118,8,9,15,59,0,0,15,18,92,85,110,158,69,52,0,0,11,0,2,5,2,15,17,2,16,106,35,4,117,122,173,29,53,0,12,20,0,7,55,6,0,7,116,6,30,7,13,9,22,17,118,45,11,11,2,2,2,2,1,4,3,42,28,42,1,8,4,44,56,5,16,69,88,4,6,13,0,7,10,0,0,3,1,2,2,14,9,0,0,2,1,0,0,0,15,0,0,4,3,38,19,11,82,22,3,73,115,115,25,109,56,0,1,6,2,0,0,0,3,13,41,58,60,66,11,0,21,0,6,122,50,101,119,20,25,0,88,19,18,85,54,54,50,157,40,0,20,66,56,15,72,156,72,91,115,8,13,6,34,3,1,43,83,1,2,83,13,15,180,39,127,0,8,57,53,6,5,26,5,20,17,12,11,21,49,123,2,0,0,0,4,3,26,19,183,80,53,27,6,1,0,2,0,0,1,8,21,43,62,103,46,55,6,47,1,24,42,2,64,28,19,48,110,125,4,104,1,60,4,16,7,38,110,30,118,17,95,58,53,74,97,26,51,6,48,56,2,40,0,2,60,46,0,0,0,0,0,69,6,113,102,116,131,63,18,33,72,45,0,8,1,0,0,2,5,4,21,0,0,21,11,65,99,23,64,0,32,0,5,0,50,0,0,30,73,53,1,118,26,0,35,84,3,13,5,52,0,1,4,1,1,3,0,6,33,4,39,33,125,14,20,2,11,0,0,21,55,2,50,31,10,13,99,48,10,21,80,52,82,32,0,51,133,1,8,85,48,0,72,122,31,53,2,47,2,1,0,1,3,0,1,1,3,0,0,40,105,10,87,19,10,80,67,0,27,107,114,37,126,103,27,24,83,9,2,11,27,88,83,45,38,147,76,32,4,33,28,11,56,2,21,3,41,103,38,36,50,1,9,39,56,32,116,86,26,27,30,11,14,1,4,4,24,27,52,62,1,0,0,1,18,13,88,10,104,112,0,54,62,36,0,18,122,3,0,56,52,1,1,100,70,15,0,1,0,1,3,0,12,9,0,3,14,2,16,13,12,121,120,34,101,88,7,58,144,60,79,55,29,100,131,43,38,44,26,8,10,64,31,81,35,5,40,48,24,87,61,1,18,80,12,0,10,73,2,29,65,64,0,63,103,11,17,87,121,112,68,58,19,0,0,0,0,1,12,8,85,37,64,21,118,9,9,15,58,0,0,14,16,91,81,107,164,70,54,0,0,10,0,2,6,2,15,16,1,15,106,38,4,78,121,174,36,54,0,14,18,0,7,54,5,0,6,116,5,31,6,12,10,22,17,122,41,11,12,1,1,1,1,1,3,3,40,28,43,2,8,6,44,52,5,17,69,85,4,6,12,0,6,10,0,0,3,1,1,2,14,10,0,1,2,1,1,0,0,18,0,0,4,4,33,17,13,77,20,2,77,118,114,26,115,53,0,2,5,2,0,0,0,2,12,42,55,61,65,12,0,21,0,6,120,42,103,113,18,26,0,87,20,19,84,55,56,51,158,38,0,19,61,58,15,80,158,66,95,111,7,12,4,30,3,1,41,82,1,2,70,13,16,139,42,127,0,10,57,51,6,6,29,6,20,16,12,11,20,52,78,3,0,0,0,6,4,25,18,66,63,50,20,20,2,0,2,0,0,1,8,25,46,62,102,49,52,6,46,1,25,44,3,61,32,21,59,98,106,4,118,2,60,5,18,8,28,122,32,118,18,133,56,53,73,102,23,36,7,32,131,2,42,0,4,72,45,0,0,0,0,0,61,8,112,141,105,80,66,24,31,74,41,0,5,1,0,0,2,6,4,22,0,0,21,10,64,103,25,67,0,33,0,4,0,48,0,0,27,72,52,0,79,28,0,32,96,3,29,6,55,0,0,3,1,1,4,0,6,88,6,34,34,124,11,21,3,12,0,0,10,51,2,49,29,12,13,90,48,12,21,81,53,83,37,0,52,80,1,7,64,56,0,75,98,29,51,2,41,2,3,1,1,4,1,0,1,3,0,0,39,107,10,100,22,11,70,77,0,26,106,112,41,130,73,40,18,87,9,4,13,22,82,78,46,36,154,76,35,2,34,30,11,58,2,20,2,45,102,38,33,48,2,8,40,55,30,116,86,24,28,28,11,14,1,4,5,26,26,54,64,0,0,0,1,26,14,90,21,102,150,0,61,63,38,0,18,122,2,1,60,51,2,1,108,67,16,0,2,0,1,4,0,12,8,1,3,14,3,17,13,13,116,125,36,127,88,5,59,148,28,74,187,28,90,135,43,35,44,22,6,9,74,30,82,38,6,38,50,23,91,59,1,19,82,15,0,9,75,2,31,66,62,1,58,116,30,16,87,88,87,65,50,24,1,0,0,0,1,12,6,83,33,65,19,117,8,9,15,60,0,0,13,18,91,88,112,166,67,52,0,0,10,0,1,4,2,16,18,3,14,109,43,3,56,121,173,39,49,0,14,17,0,7,54,6,0,7,115,6,32,6,13,9,21,20,118,42,11,11,1,1,2,2,1,5,3,40,28,41,2,7,5,43,56,3,13,64,92,3,7,14,1,8,10,0,0,3,1,1,2,14,8,0,0,2,1,0,0,0,19,0,0,4,4,34,18,12,83,18,2,78,121,116,28,114,48,0,2,6,2,0,0,0,2,13,42,58,61,71,12,0,20,0,6,125,46,100,111,20,26,0,84,18,18,77,62,55,51,156,36,0,18,64,44,15,83,160,67,103,60,8,12,1,38,3,1,40,79,1,3,89,13,17,90,44,134,0,10,59,54,7,5,29,5,21,17,12,8,18,48,108,1,0,0,0,4,5,25,25,154,63,49,22,20,1,0,2,0,0,1,7,24,44,64,94,41,56,4,44,1,24,45,4,61,33,20,60,106,102,6,42,4,57,5,17,7,39,110,14,116,7,122,68,68,82,121,24,33,7,43,64,2,45,0,3,57,45,0,0,0,0,0,59,9,102,139,110,78,30,32,73,42,0,7,1,0,0,3,5,4,22,0,0,23,10,62,103,26,68,0,33,0,5,0,48,0,0,28,74,53,0,117,25,0,32,80,4,24,6,48,0,1,4,1,1,4,0,6,52,5,36,35,116,12,20,3,10,0,0,18,48,4,50,29,10,14,98,49,11,19,86,48,76,38,0,45,125,1,0,105,43,0,59,167,30,54,2,54,2,1,1,0,3,2,0,0,3,0,0,41,108,11,90,19,12,85,68,0,27,107,114,37,130,100,26,16,88,9,3,12,22,86,78,45,36,158,77,34,2,36,28,11,56,3,19,2,43,103,38,32,49,2,9,40,56,31,118,86,22,30,27,12,15,0,3,4,25,29,52,62,1,0,0,1,24,14,92,23,108,138,0,56,62,38,0,19,123,4,0,59,51,1,2,110,63,15,0,1,0,0,4,0,13,6,0,3,14,2,16,12,13,112,132,37,130,85,5,60,145,31,74,157,34,104,125,46,36,44,22,10,10,71,28,78,36,6,38,46,20,91,58,1,18,80,12,0,10,75,3,27,68,71,0,58,129,22,15,82,110,121,72,57,24,0,0,0,0,0,15,6,80,34,66,20,116,8,8,15,62,0,0,13,17,92,88,110,162,66,48,0,0,9,0,1,6,1,16,16,2,17,99,34,4,108,126,170,29,55,0,13,19,0,7,53,7,0,6,116,5,30,8,12,10,22,18,118,42,12,12,1,2,2,2,0,4,4,41,26,42,2,6,6,44,54,4,14,71,88,4,7,14,0,9,9,0,0,4,1,1,3,14,10,1,0,2,1,0,0,0,17,0,0,4,4,33,18,13,84,16,2,78,114,112,25,112,47,0,1,6,1,0,0,0,2,11,43,55,59,62,11,0,20,0,6,124,46,102,116,21,25,0,106,20,20,81,62,55,51,170,30,0,18,67,55,17,78,162,71,90,109,9,13,5,36,4,0,45,74,1,3,142,13,16,178,43,126,0,10,59,55,7,5,26,8,22,19,12,10,19,54,78,2,0,0,0,5,3,25,19,115,86,65,30,20,2,0,2,0,0,1,9,24,44,62,102,48,55,7,44,0,25,42,3,55,29,17,55,110,109,6,111,1,61,4,18,6,33,100,32,112,17,140,51,52,73,118,22,29,5,45,68,2,41,0,2,56,46,0,0,0,0,0,54,11,132

Organism: Culex quinquefasciatus (NCBI:txid7176)

Foldseek 3Di:
DQCQQFAFAEEEDEQQFEFPDPFPQGGALVRLLVCLLVCLLLQHQEYEYEAQAAAPCLVYRLAHQDLQFGHVSRHTVVSVLSSLVSSVVSNHAYAYAARQWWHFCNHPLNVCLLQPNVVRVQQFAKDAAPDVGDAVEQAAAPVWAHQWDADPNNNTTTGHNHDPRTTTTHVVPVVSLVVSLVSVVSVVVSPHQEYEYEQLQQRFFAPVPYYFDAQPDDDRGHNNGGDRPGGGLPPVSLVSQQVSLVVQVVVCVVPVHRHFYEYEHDDPLLSQQSQQANPVRPTGGGLEYDQCLQQPQVAQQHAQVSVVVSVCSNVVSHDPPGHYEEEHDELQHFAPCAGHHLVQLLLSLLVQLQPGTYHYHYQLSQLSDGFPCVQDDNDNSVRVRHHAAAEQDQQNNSRPHNDHPTHRRPCSNCRHNVNQVVPCLGSNVSSSLRSVVCVPCQSHPFDWDWDAQPGQKIKIWGDDPPDKIKIKIWGNAQAKDWTAPCVVPPFDQKWAFCHWHSDWPDDHGDIDGNHTHITHGRTITMTIDDD/DQCCQFQAAEEEDEQQFEFQDPFPQGGALVRLLVCLLVCLLLQHAEYEYQAQAAAPPLVYRLAHQDLQFGHPSRHTVVSVLSSLVSSVVSNHAYAYAARQWFHFCNHPLNVCLLQPNVVRVQQFAKDAAPVVGDAVEQAAALVWAHQWDADVSVNITTGHNHDPRTTTTRVVDVVSLVVSLVSVVSVVVSPHQEYEYPQLFQRFFAPVPYYFDAPPDDDRGHNNGGDRPGGGLPPVSLVSQQVSQVVQVVVCVVPVHRHFYEYEHDDPLLSQQSQQAHPVRPTGGGLEYDQCLLQVQVAQQAAQVSVVVSVCVNVVSHDPPGHYEEEHDELQHFQPCAGHNLVQLLLSLLVQLQPGTYHYHYQLSQLPDGFDCVQDDNDNSLRVSHHAQAEQPQQNNSRPYNDHPTHRRPVSNRRHNVNQVVPCLGSNVSSSLSSVVSPPCQRHPFDWDWDAQPGQKIKIKGDDPPFKIKIKIWGSAQAKDWTAPCVVPPADQKWAWCGWHSDWPDDHGDIDGNHTHITHGGTITMTIGGD/DACCQFAFAEEEDEQQFEFDPDFPQGGALLRLLVCLLVCLLLQHQEYEYQAQAAAPPLVYRLAHQDLQWGHVSRHTVVSVLSSLVSSVVSNHAYAYEARQFWHFCNRVLNVCLLVPPVVRVQQFAKDAAPPVGHAVEQAAAPVWAHQWDADVSVNTTTGHNHDPRTTTTHVVDVVSLVVSLVSVVSVVVSVHQEYEYEQLQQRAFAPVPYYFDAPPDDDRRDNNRGDRPGGGLPPVSLVSQQVSQVVQVVVCVVVVHHHFYEYEHPDPLLSQQCQQAHPVRPTGGGLEYDQCLQQVQVAQQHAQVSVVVSVCSNVVSHDPPGHYEEERDELVHFAPCAGHHLLQLLLSLLCQLQPGTYHYHYQLSLLPDGFDCVQDDNDNSLRVRHHAAAEQDQQNNSRPYNDHPTHRRPVSNNRHNPVQVVPCLGSNVSSSLRSVVCPDCLRHPFDWDWDAQPGQKIKIKGDDPPFKIKIKIWGSAQAKDWTAPCVVPPADQKWAFSGWHSPWPDDHGDIDGNHTHITHGGIITMTIGGD/DCCQFAFAEEEDEQQFEFPPPFPQGGALLRLLVCLLVCLLLQHAEYEYQAQAAAPPLVYRLAHQDLQFGHVSRHTVVSVLSSLVSSVVSNHAYAYAARQWWHFCNHPLNVCLLQPVVVRVQQFAKDAAPPVGDAVEQAAAPVWAHQWDDDPSVNTTTGHNHDPRTTTTHVVDVVSLVVSLVSVVSVVVSVHQEYEYPQLQQRFFAPVPYYFDAQPDDDRRDNNRGDRPGGGLPPVSLVSQQVSQVVQVVVCVVVVGRHFYEYEHPDDLLSQQCQQAHPVRPTGGGLEYDQCLQQVQVAQQHAQVSVVVSVCSNVVSHDPPGHYEDEHDELVDFAPCAGHHLLQLLLSLLVQLQPGTYHYHYQLSLLSDGFDCVQDDNDNSLRVSHHAQAEQDQQNNSRPYNDHPTHRDPVSNNRHNVNQVVPCLGSNVSSSLRSVVCVDPQSHPFDWDWDAQPGQKIKIKGDDPPDKIKIKIWGNAQAKDWTAPCVVPPADQKWAFCGWHSPWPDDHGDIDGRHTHITHGGTITMTIGD

InterPro domains:
  IPR006047 Glycosyl hydrolase family 13, catalytic domain [PF00128] (38-470)
  IPR006047 Glycosyl hydrolase family 13, catalytic domain [SM00642] (38-435)
  IPR013780 Glycosyl hydrolase, all-beta [G3DSA:2.60.40.1180] (473-556)
  IPR017853 Glycoside hydrolase superfamily [SSF51445] (28-466)
  IPR045857 Oligo-1,6-glucosidase, domain 2 [G3DSA:3.90.400.10] (130-199)